Protein 2N4O (pdb70)

Foldseek 3Di:
DDADAPPNDAFQVVQCVQDDPQKFKWAAADVVLVVDQDDDFDDFDDDPQHGDGDDCPCCPPVSVHHCVVDRPHQIKIKRHDDPPPPDIGIGGGRD

Sequence (95 aa):
SAIPAPGEGPSVSMAQQKCGAEKVVSCCNSKELKNSKSGAEIPIDVLSGECKNIPINILTINQLIPINNFCSDTVSCCSGEQIGLVNIQCTPILSSAIPAPGEGPSVSMAQQKCGAEKVVSCCNSKELKNSKSGAEIPIDVLSGECKNIPINILTINQLIPINNFCSDTVSCCSGEQIGLVNIQCTPILSSAIPAPGEGPSVSMAQQKCGAEKVVSCCNSKELKNSKSGAEIPIDVLSGECKNIPINILTINQLIPINNFCSDTVSCCSGEQIGLVNIQCTPILSSAIPAPGEGPSVSMAQQKCGAEKVVSCCNSKELKNSKSGAEIPIDVLSGECKNIPINILTINQLIPINNFCSDTVSCCSGEQIGLVNIQCTPILSSAIPAPGEGPSVSMAQQKCGAEKVVSCCNSKELKNSKSGAEIPIDVLSGECKNIPINILTINQLIPINNFCSDTVSCCSGEQIGLVNIQCTPILSSAIPAPGEGPSVSMAQQKCGAEKVVSCCNSKELKNSKSGAEIPIDVLSGECKNIPINILTINQLIPINNFCSDTVSCCSGEQIGLVNIQCTPILSSAIPAPGEGPSVSMAQQKCGAEKVVSCCNSKELKNSKSGAEIPIDVLSGECKNIPINILTINQLIPINNFCSDTVSCCSGEQIGLVNIQCTPILSSAIPAPGEGPSVSMAQQKCGAEKVVSCCNSKELKNSKSGAEIPIDVLSGECKNIPINILTINQLIPINNFCSDTVSCCSGEQIGLVNIQCTPILSSAIPAPGEGPSVSMAQQKCGAEKVVSCCNSKELKNSKSGAEIPIDVLSGECKNIPINILTINQLIPINNFCSDTVSCCSGEQIGLVNIQCTPILSSAIPAPGEGPSVSMAQQKCGAEKVVSCCNSKELKNSKSGAEIPIDVLSGECKNIPINILTINQLIPINNFCSDTVSCCSGEQIGLVNIQCTPILSSAIPAPGEGPSVSMAQQKCGAEKVVSCCNSKELKNSKSGAEIPIDVLSGECKNIPINILTINQLIPINNFCSDTVSCCSGEQIGLVNIQCTPILSSAIPAPGEGPSVSMAQQKCGAEKVVSCCNSKELKNSKSGAEIPIDVLSGECKNIPINILTINQLIPINNFCSDTVSCCSGEQIGLVNIQCTPILSSAIPAPGEGPSVSMAQQKCGAEKVVSCCNSKELKNSKSGAEIPIDVLSGECKNIPINILTINQLIPINNFCSDTVSCCSGEQIGLVNIQCTPILSSAIPAPGEGPSVSMAQQKCGAEKVVSCCNSKELKNSKSGAEIPIDVLSGECKNIPINILTINQLIPINNFCSDTVSCCSGEQIGLVNIQCTPILSSAIPAPGEGPSVSMAQQKCGAEKVVSCCNSKELKNSKSGAEIPIDVLSGECKNIPINILTINQLIPINNFCSDTVSCCSGEQIGLVNIQCTPILSSAIPAPGEGPSVSMAQQKCGAEKVVSCCNSKELKNSKSGAEIPIDVLSGECKNIPINILTINQLIPINNFCSDTVSCCSGEQIGLVNIQCTPILSSAIPAPGEGPSVSMAQQKCGAEKVVSCCNSKELKNSKSGAEIPIDVLSGECKNIPINILTINQLIPINNFCSDTVSCCSGEQIGLVNIQCTPILSSAIPAPGEGPSVSMAQQKCGAEKVVSCCNSKELKNSKSGAEIPIDVLSGECKNIPINILTINQLIPINNFCSDTVSCCSGEQIGLVNIQCTPILSSAIPAPGEGPSVSMAQQKCGAEKVVSCCNSKELKNSKSGAEIPIDVLSGECKNIPINILTINQLIPINNFCSDTVSCCSGEQIGLVNIQCTPILSSAIPAPGEGPSVSMAQQKCGAEKVVSCCNSKELKNSKSGAEIPIDVLSGECKNIPINILTINQLIPINNFCSDTVSCCSGEQIGLVNIQCTPILS

GO terms:
  GO:0005576 extracellular region (C, EXP)

Solvent-accessible surface area: 6068 Å² total; per-residue (Å²): 148,92,73,65,67,112,73,124,40,78,31,2,32,143,14,35,146,131,29,34,96,129,64,8,2,0,3,2,47,6,144,38,19,136,107,102,158,21,56,50,121,10,66,29,102,80,116,110,74,87,7,99,43,12,75,75,99,59,2,93,124,14,63,110,10,11,38,40,61,26,31,106,45,46,17,2,4,0,21,13,84,117,186,59,69,151,116,22,94,4,68,43,12,106,140

Nearest PDB structures (foldseek):
  2n4o-assembly1_A  TM=9.111E-01  e=7.751E-14  Pyricularia oryzae 70-15
  6gcj-assembly1_A  TM=4.339E-01  e=2.339E-03  Aspergillus fumigatus A1163
  2n4o-assembly1_A  TM=9.342E-01  e=4.749E-14  Pyricularia oryzae 70-15
  6gcj-assembly1_A  TM=4.642E-01  e=1.600E-04  Aspergillus fumigatus A1163
  6ch3-assembly1_A  TM=2.842E-01  e=9.592E+00  Salmonella enterica subsp. enterica serovar Typhimurium str. LT2

InterPro domains:
  IPR001338 Class I Hydrophobin [PF01185] (36-110)
  IPR001338 Class I Hydrophobin [SM00075] (36-107)
  IPR019778 Class I Hydrophobin, conserved site [PS00956] (85-96)

Radius of gyration: 12.92 Å; Cα contacts (8 Å, |Δi|>4): 158; chains: 1; bounding box: 36×31×23 Å

Structure (mmCIF, N/CA/C/O backbone):
data_2N4O
#
_entry.id   2N4O
#
loop_
_atom_site.group_PDB
_atom_site.id
_atom_site.type_symbol
_atom_site.label_atom_id
_atom_site.label_alt_id
_atom_site.label_comp_id
_atom_site.label_asym_id
_atom_site.label_entity_id
_atom_site.label_seq_id
_atom_site.pdbx_PDB_ins_code
_atom_site.Cartn_x
_atom_site.Cartn_y
_atom_site.Cartn_z
_atom_site.occupancy
_atom_site.B_iso_or_equiv
_atom_site.auth_seq_id
_atom_site.auth_comp_id
_atom_site.auth_asym_id
_atom_site.auth_atom_id
_atom_site.pdbx_PDB_model_num
ATOM 1 N N . SER A 1 1 ? -8.145 14.795 -12.303 1.00 0.00 1 SER A N 1
ATOM 2 C CA . SER A 1 1 ? -7.985 13.458 -11.698 1.00 0.00 1 SER A CA 1
ATOM 3 C C . SER A 1 1 ? -9.346 12.894 -11.309 1.00 0.00 1 SER A C 1
ATOM 4 O O . SER A 1 1 ? -10.098 13.520 -10.558 1.00 0.00 1 SER A O 1
ATOM 14 N N . ALA A 1 2 ? -9.669 11.720 -11.832 1.00 0.00 2 ALA A N 1
ATOM 15 C CA . ALA A 1 2 ? -10.978 11.124 -11.625 1.00 0.00 2 ALA A CA 1
ATOM 16 C C . ALA A 1 2 ? -10.893 9.894 -10.733 1.00 0.00 2 ALA A C 1
ATOM 17 O O . ALA A 1 2 ? -9.929 9.126 -10.802 1.00 0.00 2 ALA A O 1
ATOM 24 N N . ILE A 1 3 ? -11.899 9.721 -9.888 1.00 0.00 3 ILE A N 1
ATOM 25 C CA . ILE A 1 3 ? -11.980 8.567 -9.012 1.00 0.00 3 ILE A CA 1
ATOM 26 C C . ILE A 1 3 ? -12.973 7.551 -9.579 1.00 0.00 3 ILE A C 1
ATOM 27 O O . ILE A 1 3 ? -14.171 7.822 -9.651 1.00 0.00 3 ILE A O 1
ATOM 43 N N . PRO A 1 4 ? -12.484 6.381 -10.019 1.00 0.00 4 PRO A N 1
ATOM 44 C CA . PRO A 1 4 ? -13.342 5.314 -10.519 1.00 0.00 4 PRO A CA 1
ATOM 45 C C . PRO A 1 4 ? -14.030 4.578 -9.376 1.00 0.00 4 PRO A C 1
ATOM 46 O O . PRO A 1 4 ? -13.370 4.068 -8.465 1.00 0.00 4 PRO A O 1
ATOM 57 N N . ALA A 1 5 ? -15.351 4.515 -9.442 1.00 0.00 5 ALA A N 1
ATOM 58 C CA . ALA A 1 5 ? -16.143 3.909 -8.384 1.00 0.00 5 ALA A CA 1
ATOM 59 C C . ALA A 1 5 ? -17.437 3.315 -8.932 1.00 0.00 5 ALA A C 1
ATOM 60 O O . ALA A 1 5 ? -18.486 3.957 -8.886 1.00 0.00 5 ALA A O 1
ATOM 67 N N . PRO A 1 6 ? -17.375 2.092 -9.481 1.00 0.00 6 PRO A N 1
ATOM 68 C CA . PRO A 1 6 ? -18.566 1.377 -9.952 1.00 0.00 6 PRO A CA 1
ATOM 69 C C . PRO A 1 6 ? -19.442 0.911 -8.788 1.00 0.00 6 PRO A C 1
ATOM 70 O O . PRO A 1 6 ? -20.574 1.367 -8.618 1.00 0.00 6 PRO A O 1
ATOM 81 N N . GLY A 1 7 ? -18.898 0.004 -7.983 1.00 0.00 7 GLY A N 1
ATOM 82 C CA . GLY A 1 7 ? -19.610 -0.482 -6.819 1.00 0.00 7 GLY A CA 1
ATOM 83 C C . GLY A 1 7 ? -18.995 -1.751 -6.267 1.00 0.00 7 GLY A C 1
ATOM 84 O O . GLY A 1 7 ? -19.679 -2.756 -6.081 1.00 0.00 7 GLY A O 1
ATOM 88 N N . GLU A 1 8 ? -17.698 -1.704 -6.008 1.00 0.00 8 GLU A N 1
ATOM 89 C CA . GLU A 1 8 ? -16.982 -2.865 -5.503 1.00 0.00 8 GLU A CA 1
ATOM 90 C C . GLU A 1 8 ? -17.080 -2.955 -3.985 1.00 0.00 8 GLU A C 1
ATOM 91 O O . GLU A 1 8 ? -17.410 -4.005 -3.442 1.00 0.00 8 GLU A O 1
ATOM 103 N N . GLY A 1 9 ? -16.802 -1.850 -3.304 1.00 0.00 9 GLY A N 1
ATOM 104 C CA . GLY A 1 9 ? -16.842 -1.858 -1.858 1.00 0.00 9 GLY A CA 1
ATOM 105 C C . GLY A 1 9 ? -16.221 -0.616 -1.247 1.00 0.00 9 GLY A C 1
ATOM 106 O O . GLY A 1 9 ? -16.287 0.464 -1.836 1.00 0.00 9 GLY A O 1
ATOM 110 N N . PRO A 1 10 ? -15.577 -0.760 -0.074 1.00 0.00 10 PRO A N 1
ATOM 111 C CA . PRO A 1 10 ? -15.026 0.368 0.694 1.00 0.00 10 PRO A CA 1
ATOM 112 C C . PRO A 1 10 ? -13.812 1.009 0.028 1.00 0.00 10 PRO A C 1
ATOM 113 O O . PRO A 1 10 ? -13.266 0.477 -0.938 1.00 0.00 10 PRO A O 1
ATOM 124 N N . SER A 1 11 ? -13.400 2.158 0.550 1.00 0.00 11 SER A N 1
ATOM 125 C CA . SER A 1 11 ? -12.264 2.887 0.006 1.00 0.00 11 SER A CA 1
ATOM 126 C C . SER A 1 11 ? -11.025 2.695 0.874 1.00 0.00 11 SER A C 1
ATOM 127 O O . SER A 1 11 ? -11.114 2.203 2.002 1.00 0.00 11 SER A O 1
ATOM 135 N N . VAL A 1 12 ? -9.877 3.095 0.345 1.00 0.00 12 VAL A N 1
ATOM 136 C CA . VAL A 1 12 ? -8.596 2.879 1.013 1.00 0.00 12 VAL A CA 1
ATOM 137 C C . VAL A 1 12 ? -8.525 3.626 2.343 1.00 0.00 12 VAL A C 1
ATOM 138 O O . VAL A 1 12 ? -7.782 3.238 3.244 1.00 0.00 12 VAL A O 1
ATOM 151 N N . SER A 1 13 ? -9.303 4.695 2.445 1.00 0.00 13 SER A N 1
ATOM 152 C CA . SER A 1 13 ? -9.418 5.480 3.665 1.00 0.00 13 SER A CA 1
ATOM 153 C C . SER A 1 13 ? -9.699 4.593 4.882 1.00 0.00 13 SER A C 1
ATOM 154 O O . SER A 1 13 ? -9.239 4.871 5.988 1.00 0.00 13 SER A O 1
ATOM 162 N N . MET A 1 14 ? -10.449 3.516 4.663 1.00 0.00 14 MET A N 1
ATOM 163 C CA . MET A 1 14 ? -10.797 2.596 5.736 1.00 0.00 14 MET A CA 1
ATOM 164 C C . MET A 1 14 ? -9.576 1.798 6.183 1.00 0.00 14 MET A C 1
ATOM 165 O O . MET A 1 14 ? -9.325 1.648 7.379 1.00 0.00 14 MET A O 1
ATOM 179 N N . ALA A 1 15 ? -8.828 1.289 5.211 1.00 0.00 15 ALA A N 1
ATOM 180 C CA . ALA A 1 15 ? -7.655 0.473 5.486 1.00 0.00 15 ALA A CA 1
ATOM 181 C C . ALA A 1 15 ? -6.512 1.304 6.065 1.00 0.00 15 ALA A C 1
ATOM 182 O O . ALA A 1 15 ? -5.963 0.967 7.115 1.00 0.00 15 ALA A O 1
ATOM 189 N N . GLN A 1 16 ? -6.185 2.409 5.394 1.00 0.00 16 GLN A N 1
ATOM 190 C CA . GLN A 1 16 ? -5.013 3.218 5.743 1.00 0.00 16 GLN A CA 1
ATOM 191 C C . GLN A 1 16 ? -5.084 3.742 7.174 1.00 0.00 16 GLN A C 1
ATOM 192 O O . GLN A 1 16 ? -4.059 3.921 7.827 1.00 0.00 16 GLN A O 1
ATOM 206 N N . GLN A 1 17 ? -6.299 3.959 7.659 1.00 0.00 17 GLN A N 1
ATOM 207 C CA . GLN A 1 17 ? -6.513 4.506 8.993 1.00 0.00 17 GLN A CA 1
ATOM 208 C C . GLN A 1 17 ? -5.888 3.621 10.065 1.00 0.00 17 GLN A C 1
ATOM 209 O O . GLN A 1 17 ? -5.461 4.104 11.114 1.00 0.00 17 GLN A O 1
ATOM 223 N N . LYS A 1 18 ? -5.847 2.322 9.804 1.00 0.00 18 LYS A N 1
ATOM 224 C CA . LYS A 1 18 ? -5.346 1.360 10.775 1.00 0.00 18 LYS A CA 1
ATOM 225 C C . LYS A 1 18 ? -3.814 1.261 10.750 1.00 0.00 18 LYS A C 1
ATOM 226 O O . LYS A 1 18 ? -3.238 0.316 11.291 1.00 0.00 18 LYS A O 1
ATOM 245 N N . CYS A 1 19 ? -3.163 2.239 10.127 1.00 0.00 19 CYS A N 1
ATOM 246 C CA . CYS A 1 19 ? -1.705 2.301 10.100 1.00 0.00 19 CYS A CA 1
ATOM 247 C C . CYS A 1 19 ? -1.249 3.752 10.168 1.00 0.00 19 CYS A C 1
ATOM 248 O O . CYS A 1 19 ? -2.072 4.669 10.142 1.00 0.00 19 CYS A O 1
ATOM 255 N N . GLY A 1 20 ? 0.058 3.953 10.271 1.00 0.00 20 GLY A N 1
ATOM 256 C CA . GLY A 1 20 ? 0.599 5.296 10.335 1.00 0.00 20 GLY A CA 1
ATOM 257 C C . GLY A 1 20 ? 0.494 6.028 9.012 1.00 0.00 20 GLY A C 1
ATOM 258 O O . GLY A 1 20 ? 0.655 5.430 7.948 1.00 0.00 20 GLY A O 1
ATOM 262 N N . ALA A 1 21 ? 0.239 7.327 9.081 1.00 0.00 21 ALA A N 1
ATOM 263 C CA . ALA A 1 21 ? 0.065 8.146 7.884 1.00 0.00 21 ALA A CA 1
ATOM 264 C C . ALA A 1 21 ? 1.389 8.347 7.150 1.00 0.00 21 ALA A C 1
ATOM 265 O O . ALA A 1 21 ? 1.413 8.735 5.981 1.00 0.00 21 ALA A O 1
ATOM 272 N N . GLU A 1 22 ? 2.483 8.067 7.846 1.00 0.00 22 GLU A N 1
ATOM 273 C CA . GLU A 1 22 ? 3.821 8.196 7.279 1.00 0.00 22 GLU A CA 1
ATOM 274 C C . GLU A 1 22 ? 4.254 6.871 6.645 1.00 0.00 22 GLU A C 1
ATOM 275 O O . GLU A 1 22 ? 5.377 6.723 6.164 1.00 0.00 22 GLU A O 1
ATOM 287 N N . LYS A 1 23 ? 3.345 5.905 6.643 1.00 0.00 23 LYS A N 1
ATOM 288 C CA . LYS A 1 23 ? 3.633 4.586 6.108 1.00 0.00 23 LYS A CA 1
ATOM 289 C C . LYS A 1 23 ? 3.000 4.415 4.731 1.00 0.00 23 LYS A C 1
ATOM 290 O O . LYS A 1 23 ? 1.997 5.051 4.410 1.00 0.00 23 LYS A O 1
ATOM 309 N N . VAL A 1 24 ? 3.590 3.550 3.923 1.00 0.00 24 VAL A N 1
ATOM 310 C CA . VAL A 1 24 ? 3.130 3.348 2.562 1.00 0.00 24 VAL A CA 1
ATOM 311 C C . VAL A 1 24 ? 2.204 2.133 2.484 1.00 0.00 24 VAL A C 1
ATOM 312 O O . VAL A 1 24 ? 2.431 1.125 3.158 1.00 0.00 24 VAL A O 1
ATOM 325 N N . VAL A 1 25 ? 1.157 2.236 1.674 1.00 0.00 25 VAL A N 1
ATOM 326 C CA . VAL A 1 25 ? 0.151 1.184 1.566 1.00 0.00 25 VAL A CA 1
ATOM 327 C C . VAL A 1 25 ? 0.481 0.227 0.424 1.00 0.00 25 VAL A C 1
ATOM 328 O O . VAL A 1 25 ? 0.748 0.651 -0.696 1.00 0.00 25 VAL A O 1
ATOM 341 N N . SER A 1 26 ? 0.480 -1.063 0.733 1.00 0.00 26 SER A N 1
ATOM 342 C CA . SER A 1 26 ? 0.736 -2.105 -0.253 1.00 0.00 26 SER A CA 1
ATOM 343 C C . SER A 1 26 ? -0.074 -3.354 0.097 1.00 0.00 26 SER A C 1
ATOM 344 O O . SER A 1 26 ? -0.175 -3.722 1.261 1.00 0.00 26 SER A O 1
ATOM 352 N N . CYS A 1 27 ? -0.666 -4.005 -0.891 1.00 0.00 27 CYS A N 1
ATOM 353 C CA . CYS A 1 27 ? -1.368 -5.256 -0.628 1.00 0.00 27 CYS A CA 1
ATOM 354 C C . CYS A 1 27 ? -0.495 -6.428 -1.038 1.00 0.00 27 CYS A C 1
ATOM 355 O O . CYS A 1 27 ? -0.025 -6.487 -2.175 1.00 0.00 27 CYS A O 1
ATOM 362 N N . CYS A 1 28 ? -0.244 -7.344 -0.108 1.00 0.00 28 CYS A N 1
ATOM 363 C CA . CYS A 1 28 ? 0.559 -8.514 -0.435 1.00 0.00 28 CYS A CA 1
ATOM 364 C C . CYS A 1 28 ? 0.279 -9.689 0.492 1.00 0.00 28 CYS A C 1
ATOM 365 O O . CYS A 1 28 ? 0.342 -9.557 1.715 1.00 0.00 28 CYS A O 1
ATOM 372 N N . ASN A 1 29 ? -0.048 -10.835 -0.093 1.00 0.00 29 ASN A N 1
ATOM 373 C CA . ASN A 1 29 ? -0.135 -12.071 0.667 1.00 0.00 29 ASN A CA 1
ATOM 374 C C . ASN A 1 29 ? 1.178 -12.829 0.566 1.00 0.00 29 ASN A C 1
ATOM 375 O O . ASN A 1 29 ? 1.397 -13.600 -0.370 1.00 0.00 29 ASN A O 1
ATOM 386 N N . SER A 1 30 ? 2.052 -12.601 1.523 1.00 0.00 30 SER A N 1
ATOM 387 C CA . SER A 1 30 ? 3.347 -13.254 1.531 1.00 0.00 30 SER A CA 1
ATOM 388 C C . SER A 1 30 ? 3.288 -14.528 2.361 1.00 0.00 30 SER A C 1
ATOM 389 O O . SER A 1 30 ? 2.552 -14.598 3.349 1.00 0.00 30 SER A O 1
ATOM 397 N N . LYS A 1 31 ? 4.072 -15.527 1.975 1.00 0.00 31 LYS A N 1
ATOM 398 C CA . LYS A 1 31 ? 4.098 -16.792 2.690 1.00 0.00 31 LYS A CA 1
ATOM 399 C C . LYS A 1 31 ? 4.755 -16.602 4.050 1.00 0.00 31 LYS A C 1
ATOM 400 O O . LYS A 1 31 ? 4.364 -17.226 5.038 1.00 0.00 31 LYS A O 1
ATOM 419 N N . GLU A 1 32 ? 5.739 -15.708 4.097 1.00 0.00 32 GLU A N 1
ATOM 420 C CA . GLU A 1 32 ? 6.425 -15.384 5.337 1.00 0.00 32 GLU A CA 1
ATOM 421 C C . GLU A 1 32 ? 5.505 -14.597 6.264 1.00 0.00 32 GLU A C 1
ATOM 422 O O . GLU A 1 32 ? 5.488 -14.824 7.473 1.00 0.00 32 GLU A O 1
ATOM 434 N N . LEU A 1 33 ? 4.737 -13.676 5.691 1.00 0.00 33 LEU A N 1
ATOM 435 C CA . LEU A 1 33 ? 3.807 -12.860 6.465 1.00 0.00 33 LEU A CA 1
ATOM 436 C C . LEU A 1 33 ? 2.625 -13.696 6.947 1.00 0.00 33 LEU A C 1
ATOM 437 O O . LEU A 1 33 ? 2.171 -13.551 8.081 1.00 0.00 33 LEU A O 1
ATOM 453 N N . LYS A 1 34 ? 2.146 -14.587 6.084 1.00 0.00 34 LYS A N 1
ATOM 454 C CA . LYS A 1 34 ? 1.027 -15.469 6.414 1.00 0.00 34 LYS A CA 1
ATOM 455 C C . LYS A 1 34 ? 1.367 -16.383 7.586 1.00 0.00 34 LYS A C 1
ATOM 456 O O . LYS A 1 34 ? 0.480 -16.868 8.288 1.00 0.00 34 LYS A O 1
ATOM 475 N N . ASN A 1 35 ? 2.657 -16.616 7.791 1.00 0.00 35 ASN A N 1
ATOM 476 C CA . ASN A 1 35 ? 3.111 -17.484 8.872 1.00 0.00 35 ASN A CA 1
ATOM 477 C C . ASN A 1 35 ? 3.744 -16.660 9.990 1.00 0.00 35 ASN A C 1
ATOM 478 O O . ASN A 1 35 ? 4.351 -17.210 10.907 1.00 0.00 35 ASN A O 1
ATOM 489 N N . SER A 1 36 ? 3.576 -15.336 9.898 1.00 0.00 36 SER A N 1
ATOM 490 C CA . SER A 1 36 ? 4.097 -14.393 10.893 1.00 0.00 36 SER A CA 1
ATOM 491 C C . SER A 1 36 ? 5.596 -14.587 11.140 1.00 0.00 36 SER A C 1
ATOM 492 O O . SER A 1 36 ? 6.054 -14.606 12.284 1.00 0.00 36 SER A O 1
ATOM 500 N N . LYS A 1 37 ? 6.358 -14.718 10.061 1.00 0.00 37 LYS A N 1
ATOM 501 C CA . LYS A 1 37 ? 7.788 -14.959 10.168 1.00 0.00 37 LYS A CA 1
ATOM 502 C C . LYS A 1 37 ? 8.580 -13.902 9.406 1.00 0.00 37 LYS A C 1
ATOM 503 O O . LYS A 1 37 ? 9.553 -14.214 8.720 1.00 0.00 37 LYS A O 1
ATOM 522 N N . SER A 1 38 ? 8.160 -12.651 9.521 1.00 0.00 38 SER A N 1
ATOM 523 C CA . SER A 1 38 ? 8.828 -11.562 8.826 1.00 0.00 38 SER A CA 1
ATOM 524 C C . SER A 1 38 ? 8.790 -10.287 9.657 1.00 0.00 38 SER A C 1
ATOM 525 O O . SER A 1 38 ? 7.735 -9.678 9.826 1.00 0.00 38 SER A O 1
ATOM 533 N N . GLY A 1 39 ? 9.938 -9.902 10.192 1.00 0.00 39 GLY A N 1
ATOM 534 C CA . GLY A 1 39 ? 10.029 -8.653 10.919 1.00 0.00 39 GLY A CA 1
ATOM 535 C C . GLY A 1 39 ? 10.423 -7.522 10.001 1.00 0.00 39 GLY A C 1
ATOM 536 O O . GLY A 1 39 ? 9.833 -6.442 10.035 1.00 0.00 39 GLY A O 1
ATOM 540 N N . ALA A 1 40 ? 11.420 -7.783 9.166 1.00 0.00 40 ALA A N 1
ATOM 541 C CA . ALA A 1 40 ? 11.869 -6.820 8.170 1.00 0.00 40 ALA A CA 1
ATOM 542 C C . ALA A 1 40 ? 12.230 -7.522 6.864 1.00 0.00 40 ALA A C 1
ATOM 543 O O . ALA A 1 40 ? 12.394 -6.881 5.827 1.00 0.00 40 ALA A O 1
ATOM 550 N N . GLU A 1 41 ? 12.334 -8.843 6.919 1.00 0.00 41 GLU A N 1
ATOM 551 C CA . GLU A 1 41 ? 12.711 -9.645 5.760 1.00 0.00 41 GLU A CA 1
ATOM 552 C C . GLU A 1 41 ? 11.505 -9.909 4.849 1.00 0.00 41 GLU A C 1
ATOM 553 O O . GLU A 1 41 ? 11.240 -11.048 4.466 1.00 0.00 41 GLU A O 1
ATOM 565 N N . ILE A 1 42 ? 10.787 -8.850 4.496 1.00 0.00 42 ILE A N 1
ATOM 566 C CA . ILE A 1 42 ? 9.608 -8.972 3.651 1.00 0.00 42 ILE A CA 1
ATOM 567 C C . ILE A 1 42 ? 9.682 -7.993 2.475 1.00 0.00 42 ILE A C 1
ATOM 568 O O . ILE A 1 42 ? 9.853 -6.788 2.666 1.00 0.00 42 ILE A O 1
ATOM 584 N N . PRO A 1 43 ? 9.583 -8.513 1.243 1.00 0.00 43 PRO A N 1
ATOM 585 C CA . PRO A 1 43 ? 9.617 -7.699 0.034 1.00 0.00 43 PRO A CA 1
ATOM 586 C C . PRO A 1 43 ? 8.256 -7.087 -0.292 1.00 0.00 43 PRO A C 1
ATOM 587 O O . PRO A 1 43 ? 7.263 -7.797 -0.440 1.00 0.00 43 PRO A O 1
ATOM 598 N N . ILE A 1 44 ? 8.219 -5.764 -0.396 1.00 0.00 44 ILE A N 1
ATOM 599 C CA . ILE A 1 44 ? 6.986 -5.057 -0.731 1.00 0.00 44 ILE A CA 1
ATOM 600 C C . ILE A 1 44 ? 6.572 -5.348 -2.167 1.00 0.00 44 ILE A C 1
ATOM 601 O O . ILE A 1 44 ? 5.432 -5.729 -2.438 1.00 0.00 44 ILE A O 1
ATOM 617 N N . ASP A 1 45 ? 7.511 -5.169 -3.081 1.00 0.00 45 ASP A N 1
ATOM 618 C CA . ASP A 1 45 ? 7.251 -5.369 -4.499 1.00 0.00 45 ASP A CA 1
ATOM 619 C C . ASP A 1 45 ? 7.798 -6.717 -4.946 1.00 0.00 45 ASP A C 1
ATOM 620 O O . ASP A 1 45 ? 9.008 -6.953 -4.892 1.00 0.00 45 ASP A O 1
ATOM 629 N N . VAL A 1 46 ? 6.912 -7.611 -5.365 1.00 0.00 46 VAL A N 1
ATOM 630 C CA . VAL A 1 46 ? 7.320 -8.952 -5.771 1.00 0.00 46 VAL A CA 1
ATOM 631 C C . VAL A 1 46 ? 6.736 -9.309 -7.138 1.00 0.00 46 VAL A C 1
ATOM 632 O O . VAL A 1 46 ? 7.251 -8.888 -8.173 1.00 0.00 46 VAL A O 1
ATOM 645 N N . LEU A 1 47 ? 5.642 -10.059 -7.138 1.00 0.00 47 LEU A N 1
ATOM 646 C CA . LEU A 1 47 ? 5.077 -10.578 -8.373 1.00 0.00 47 LEU A CA 1
ATOM 647 C C . LEU A 1 47 ? 3.642 -10.111 -8.565 1.00 0.00 47 LEU A C 1
ATOM 648 O O . LEU A 1 47 ? 2.915 -9.881 -7.593 1.00 0.00 47 LEU A O 1
ATOM 664 N N . SER A 1 48 ? 3.254 -9.984 -9.829 1.00 0.00 48 SER A N 1
ATOM 665 C CA . SER A 1 48 ? 1.918 -9.555 -10.213 1.00 0.00 48 SER A CA 1
ATOM 666 C C . SER A 1 48 ? 0.855 -10.543 -9.735 1.00 0.00 48 SER A C 1
ATOM 667 O O . SER A 1 48 ? 0.609 -11.571 -10.368 1.00 0.00 48 SER A O 1
ATOM 675 N N . GLY A 1 49 ? 0.231 -10.224 -8.612 1.00 0.00 49 GLY A N 1
ATOM 676 C CA . GLY A 1 49 ? -0.806 -11.080 -8.074 1.00 0.00 49 GLY A CA 1
ATOM 677 C C . GLY A 1 49 ? -0.504 -11.528 -6.661 1.00 0.00 49 GLY A C 1
ATOM 678 O O . GLY A 1 49 ? -1.347 -12.129 -5.998 1.00 0.00 49 GLY A O 1
ATOM 682 N N . GLU A 1 50 ? 0.701 -11.241 -6.194 1.00 0.00 50 GLU A N 1
ATOM 683 C CA . GLU A 1 50 ? 1.099 -11.615 -4.848 1.00 0.00 50 GLU A CA 1
ATOM 684 C C . GLU A 1 50 ? 1.346 -10.369 -4.015 1.00 0.00 50 GLU A C 1
ATOM 685 O O . GLU A 1 50 ? 0.658 -10.125 -3.028 1.00 0.00 50 GLU A O 1
ATOM 697 N N . CYS A 1 51 ? 2.317 -9.569 -4.432 1.00 0.00 51 CYS A N 1
ATOM 698 C CA . CYS A 1 51 ? 2.641 -8.335 -3.733 1.00 0.00 51 CYS A CA 1
ATOM 699 C C . CYS A 1 51 ? 2.971 -7.238 -4.727 1.00 0.00 51 CYS A C 1
ATOM 700 O O . CYS A 1 51 ? 3.673 -7.485 -5.709 1.00 0.00 51 CYS A O 1
ATOM 707 N N . LYS A 1 52 ? 2.470 -6.039 -4.472 1.00 0.00 52 LYS A N 1
ATOM 708 C CA . LYS A 1 52 ? 2.814 -4.883 -5.277 1.00 0.00 52 LYS A CA 1
ATOM 709 C C . LYS A 1 52 ? 2.635 -3.609 -4.468 1.00 0.00 52 LYS A C 1
ATOM 710 O O . LYS A 1 52 ? 1.705 -3.499 -3.662 1.00 0.00 52 LYS A O 1
ATOM 729 N N . ASN A 1 53 ? 3.543 -2.667 -4.659 1.00 0.00 53 ASN A N 1
ATOM 730 C CA . ASN A 1 53 ? 3.424 -1.359 -4.031 1.00 0.00 53 ASN A CA 1
ATOM 731 C C . ASN A 1 53 ? 2.495 -0.484 -4.858 1.00 0.00 53 ASN A C 1
ATOM 732 O O . ASN A 1 53 ? 2.643 -0.390 -6.081 1.00 0.00 53 ASN A O 1
ATOM 743 N N . ILE A 1 54 ? 1.534 0.137 -4.202 1.00 0.00 54 ILE A N 1
ATOM 744 C CA . ILE A 1 54 ? 0.556 0.957 -4.892 1.00 0.00 54 ILE A CA 1
ATOM 745 C C . ILE A 1 54 ? 0.920 2.428 -4.754 1.00 0.00 54 ILE A C 1
ATOM 746 O O . ILE A 1 54 ? 1.222 2.895 -3.652 1.00 0.00 54 ILE A O 1
ATOM 762 N N . PRO A 1 55 ? 0.905 3.171 -5.876 1.00 0.00 55 PRO A N 1
ATOM 763 C CA . PRO A 1 55 ? 1.333 4.574 -5.914 1.00 0.00 55 PRO A CA 1
ATOM 764 C C . PRO A 1 55 ? 0.696 5.420 -4.811 1.00 0.00 55 PRO A C 1
ATOM 765 O O . PRO A 1 55 ? -0.523 5.590 -4.762 1.00 0.00 55 PRO A O 1
ATOM 776 N N . ILE A 1 56 ? 1.543 5.991 -3.964 1.00 0.00 56 ILE A N 1
ATOM 777 C CA . ILE A 1 56 ? 1.090 6.753 -2.808 1.00 0.00 56 ILE A CA 1
ATOM 778 C C . ILE A 1 56 ? 0.668 8.164 -3.204 1.00 0.00 56 ILE A C 1
ATOM 779 O O . ILE A 1 56 ? 0.039 8.882 -2.425 1.00 0.00 56 ILE A O 1
ATOM 795 N N . ASN A 1 57 ? 1.006 8.538 -4.432 1.00 0.00 57 ASN A N 1
ATOM 796 C CA . ASN A 1 57 ? 0.720 9.873 -4.949 1.00 0.00 57 ASN A CA 1
ATOM 797 C C . ASN A 1 57 ? -0.770 10.187 -4.885 1.00 0.00 57 ASN A C 1
ATOM 798 O O . ASN A 1 57 ? -1.161 11.239 -4.384 1.00 0.00 57 ASN A O 1
ATOM 809 N N . ILE A 1 58 ? -1.594 9.280 -5.394 1.00 0.00 58 ILE A N 1
ATOM 810 C CA . ILE A 1 58 ? -3.035 9.470 -5.385 1.00 0.00 58 ILE A CA 1
ATOM 811 C C . ILE A 1 58 ? -3.621 9.164 -4.013 1.00 0.00 58 ILE A C 1
ATOM 812 O O . ILE A 1 58 ? -4.625 9.741 -3.626 1.00 0.00 58 ILE A O 1
ATOM 828 N N . LEU A 1 59 ? -2.959 8.290 -3.270 1.00 0.00 59 LEU A N 1
ATOM 829 C CA . LEU A 1 59 ? -3.502 7.754 -2.023 1.00 0.00 59 LEU A CA 1
ATOM 830 C C . LEU A 1 59 ? -3.828 8.841 -0.997 1.00 0.00 59 LEU A C 1
ATOM 831 O O . LEU A 1 59 ? -4.698 8.657 -0.153 1.00 0.00 59 LEU A O 1
ATOM 847 N N . THR A 1 60 ? -3.130 9.964 -1.064 1.00 0.00 60 THR A N 1
ATOM 848 C CA . THR A 1 60 ? -3.329 11.031 -0.094 1.00 0.00 60 THR A CA 1
ATOM 849 C C . THR A 1 60 ? -4.645 11.782 -0.332 1.00 0.00 60 THR A C 1
ATOM 850 O O . THR A 1 60 ? -5.489 11.881 0.562 1.00 0.00 60 THR A O 1
ATOM 861 N N . ILE A 1 61 ? -4.819 12.299 -1.547 1.00 0.00 61 ILE A N 1
ATOM 862 C CA . ILE A 1 61 ? -5.980 13.126 -1.871 1.00 0.00 61 ILE A CA 1
ATOM 863 C C . ILE A 1 61 ? -7.096 12.297 -2.499 1.00 0.00 61 ILE A C 1
ATOM 864 O O . ILE A 1 61 ? -8.275 12.618 -2.373 1.00 0.00 61 ILE A O 1
ATOM 880 N N . ASN A 1 62 ? -6.720 11.219 -3.166 1.00 0.00 62 ASN A N 1
ATOM 881 C CA . ASN A 1 62 ? -7.671 10.363 -3.849 1.00 0.00 62 ASN A CA 1
ATOM 882 C C . ASN A 1 62 ? -7.934 9.116 -3.021 1.00 0.00 62 ASN A C 1
ATOM 883 O O . ASN A 1 62 ? -8.152 8.033 -3.554 1.00 0.00 62 ASN A O 1
ATOM 894 N N . GLN A 1 63 ? -7.924 9.286 -1.702 1.00 0.00 63 GLN A N 1
ATOM 895 C CA . GLN A 1 63 ? -8.189 8.186 -0.779 1.00 0.00 63 GLN A CA 1
ATOM 896 C C . GLN A 1 63 ? -9.648 7.768 -0.880 1.00 0.00 63 GLN A C 1
ATOM 897 O O . GLN A 1 63 ? -10.052 6.714 -0.387 1.00 0.00 63 GLN A O 1
ATOM 911 N N . LEU A 1 64 ? -10.428 8.617 -1.539 1.00 0.00 64 LEU A N 1
ATOM 912 C CA . LEU A 1 64 ? -11.832 8.349 -1.794 1.00 0.00 64 LEU A CA 1
ATOM 913 C C . LEU A 1 64 ? -11.976 7.225 -2.812 1.00 0.00 64 LEU A C 1
ATOM 914 O O . LEU A 1 64 ? -13.067 6.705 -3.027 1.00 0.00 64 LEU A O 1
ATOM 930 N N . ILE A 1 65 ? -10.861 6.868 -3.447 1.00 0.00 65 ILE A N 1
ATOM 931 C CA . ILE A 1 65 ? -10.829 5.762 -4.387 1.00 0.00 65 ILE A CA 1
ATOM 932 C C . ILE A 1 65 ? -11.131 4.446 -3.667 1.00 0.00 65 ILE A C 1
ATOM 933 O O . ILE A 1 65 ? -10.437 4.074 -2.714 1.00 0.00 65 ILE A O 1
ATOM 949 N N . PRO A 1 66 ? -12.196 3.748 -4.090 1.00 0.00 66 PRO A N 1
ATOM 950 C CA . PRO A 1 66 ? -12.582 2.459 -3.515 1.00 0.00 66 PRO A CA 1
ATOM 951 C C . PRO A 1 66 ? -11.558 1.370 -3.808 1.00 0.00 66 PRO A C 1
ATOM 952 O O . PRO A 1 66 ? -10.724 1.506 -4.704 1.00 0.00 66 PRO A O 1
ATOM 963 N N . ILE A 1 67 ? -11.662 0.275 -3.069 1.00 0.00 67 ILE A N 1
ATOM 964 C CA . ILE A 1 67 ? -10.723 -0.838 -3.165 1.00 0.00 67 ILE A CA 1
ATOM 965 C C . ILE A 1 67 ? -10.708 -1.474 -4.562 1.00 0.00 67 ILE A C 1
ATOM 966 O O . ILE A 1 67 ? -9.855 -2.300 -4.865 1.00 0.00 67 ILE A O 1
ATOM 982 N N . ASN A 1 68 ? -11.658 -1.078 -5.404 1.00 0.00 68 ASN A N 1
ATOM 983 C CA . ASN A 1 68 ? -11.718 -1.543 -6.792 1.00 0.00 68 ASN A CA 1
ATOM 984 C C . ASN A 1 68 ? -10.436 -1.192 -7.564 1.00 0.00 68 ASN A C 1
ATOM 985 O O . ASN A 1 68 ? -10.130 -1.813 -8.580 1.00 0.00 68 ASN A O 1
ATOM 996 N N . ASN A 1 69 ? -9.697 -0.190 -7.080 1.00 0.00 69 ASN A N 1
ATOM 997 C CA . ASN A 1 69 ? -8.417 0.189 -7.687 1.00 0.00 69 ASN A CA 1
ATOM 998 C C . ASN A 1 69 ? -7.268 -0.228 -6.777 1.00 0.00 69 ASN A C 1
ATOM 999 O O . ASN A 1 69 ? -6.219 0.413 -6.742 1.00 0.00 69 ASN A O 1
ATOM 1010 N N . PHE A 1 70 ? -7.486 -1.314 -6.054 1.00 0.00 70 PHE A N 1
ATOM 1011 C CA . PHE A 1 70 ? -6.566 -1.796 -5.042 1.00 0.00 70 PHE A CA 1
ATOM 1012 C C . PHE A 1 70 ? -6.682 -3.307 -4.972 1.00 0.00 70 PHE A C 1
ATOM 1013 O O . PHE A 1 70 ? -7.549 -3.898 -5.616 1.00 0.00 70 PHE A O 1
ATOM 1030 N N . CYS A 1 71 ? -5.814 -3.940 -4.221 1.00 0.00 71 CYS A N 1
ATOM 1031 C CA . CYS A 1 71 ? -5.816 -5.385 -4.146 1.00 0.00 71 CYS A CA 1
ATOM 1032 C C . CYS A 1 71 ? -6.391 -5.866 -2.820 1.00 0.00 71 CYS A C 1
ATOM 1033 O O . CYS A 1 71 ? -5.849 -5.559 -1.756 1.00 0.00 71 CYS A O 1
ATOM 1040 N N . SER A 1 72 ? -7.505 -6.598 -2.872 1.00 0.00 72 SER A N 1
ATOM 1041 C CA . SER A 1 72 ? -8.055 -7.198 -1.672 1.00 0.00 72 SER A CA 1
ATOM 1042 C C . SER A 1 72 ? -7.157 -8.349 -1.239 1.00 0.00 72 SER A C 1
ATOM 1043 O O . SER A 1 72 ? -7.249 -9.468 -1.747 1.00 0.00 72 SER A O 1
ATOM 1051 N N . ASP A 1 73 ? -6.283 -8.041 -0.309 1.00 0.00 73 ASP A N 1
ATOM 1052 C CA . ASP A 1 73 ? -5.268 -8.961 0.165 1.00 0.00 73 ASP A CA 1
ATOM 1053 C C . ASP A 1 73 ? -4.843 -8.534 1.547 1.00 0.00 73 ASP A C 1
ATOM 1054 O O . ASP A 1 73 ? -5.211 -7.438 1.975 1.00 0.00 73 ASP A O 1
ATOM 1063 N N . THR A 1 74 ? -4.151 -9.410 2.267 1.00 0.00 74 THR A N 1
ATOM 1064 C CA . THR A 1 74 ? -3.513 -9.030 3.519 1.00 0.00 74 THR A CA 1
ATOM 1065 C C . THR A 1 74 ? -2.765 -7.712 3.330 1.00 0.00 74 THR A C 1
ATOM 1066 O O . THR A 1 74 ? -1.655 -7.684 2.794 1.00 0.00 74 THR A O 1
ATOM 1077 N N . VAL A 1 75 ? -3.396 -6.621 3.729 1.00 0.00 75 VAL A N 1
ATOM 1078 C CA . VAL A 1 75 ? -2.842 -5.305 3.496 1.00 0.00 75 VAL A CA 1
ATOM 1079 C C . VAL A 1 75 ? -1.613 -5.092 4.354 1.00 0.00 75 VAL A C 1
ATOM 1080 O O . VAL A 1 75 ? -1.600 -5.451 5.529 1.00 0.00 75 VAL A O 1
ATOM 1093 N N . SER A 1 76 ? -0.593 -4.513 3.760 1.00 0.00 76 SER A N 1
ATOM 1094 C CA . SER A 1 76 ? 0.652 -4.266 4.442 1.00 0.00 76 SER A CA 1
ATOM 1095 C C . SER A 1 76 ? 0.989 -2.792 4.366 1.00 0.00 76 SER A C 1
ATOM 1096 O O . SER A 1 76 ? 0.788 -2.149 3.335 1.00 0.00 76 SER A O 1
ATOM 1104 N N . CYS A 1 77 ? 1.451 -2.247 5.462 1.00 0.00 77 CYS A N 1
ATOM 1105 C CA . CYS A 1 77 ? 1.891 -0.884 5.474 1.00 0.00 77 CYS A CA 1
ATOM 1106 C C . CYS A 1 77 ? 3.339 -0.834 5.923 1.00 0.00 77 CYS A C 1
ATOM 1107 O O . CYS A 1 77 ? 3.705 -1.320 6.996 1.00 0.00 77 CYS A O 1
ATOM 1114 N N . CYS A 1 78 ? 4.162 -0.307 5.049 1.00 0.00 78 CYS A N 1
ATOM 1115 C CA . CYS A 1 78 ? 5.598 -0.322 5.230 1.00 0.00 78 CYS A CA 1
ATOM 1116 C C . CYS A 1 78 ? 6.105 1.091 5.441 1.00 0.00 78 CYS A C 1
ATOM 1117 O O . CYS A 1 78 ? 5.385 2.048 5.166 1.00 0.00 78 CYS A O 1
ATOM 1124 N N . SER A 1 79 ? 7.316 1.231 5.957 1.00 0.00 79 SER A N 1
ATOM 1125 C CA . SER A 1 79 ? 7.917 2.545 6.133 1.00 0.00 79 SER A CA 1
ATOM 1126 C C . SER A 1 79 ? 7.865 3.330 4.817 1.00 0.00 79 SER A C 1
ATOM 1127 O O . SER A 1 79 ? 8.231 2.798 3.767 1.00 0.00 79 SER A O 1
ATOM 1135 N N . GLY A 1 80 ? 7.353 4.563 4.886 1.00 0.00 80 GLY A N 1
ATOM 1136 C CA . GLY A 1 80 ? 7.214 5.413 3.714 1.00 0.00 80 GLY A CA 1
ATOM 1137 C C . GLY A 1 80 ? 8.402 5.344 2.782 1.00 0.00 80 GLY A C 1
ATOM 1138 O O . GLY A 1 80 ? 9.479 5.863 3.085 1.00 0.00 80 GLY A O 1
ATOM 1142 N N . GLU A 1 81 ? 8.194 4.702 1.647 1.00 0.00 81 GLU A N 1
ATOM 1143 C CA . GLU A 1 81 ? 9.254 4.482 0.687 1.00 0.00 81 GLU A CA 1
ATOM 1144 C C . GLU A 1 81 ? 9.536 5.738 -0.123 1.00 0.00 81 GLU A C 1
ATOM 1145 O O . GLU A 1 81 ? 8.898 6.001 -1.143 1.00 0.00 81 GLU A O 1
ATOM 1157 N N . GLN A 1 82 ? 10.468 6.530 0.368 1.00 0.00 82 GLN A N 1
ATOM 1158 C CA . GLN A 1 82 ? 10.980 7.658 -0.385 1.00 0.00 82 GLN A CA 1
ATOM 1159 C C . GLN A 1 82 ? 12.244 7.225 -1.113 1.00 0.00 82 GLN A C 1
ATOM 1160 O O . GLN A 1 82 ? 12.871 6.239 -0.722 1.00 0.00 82 GLN A O 1
ATOM 1174 N N . ILE A 1 83 ? 12.611 7.956 -2.163 1.00 0.00 83 ILE A N 1
ATOM 1175 C CA . ILE A 1 83 ? 13.796 7.621 -2.948 1.00 0.00 83 ILE A CA 1
ATOM 1176 C C . ILE A 1 83 ? 15.020 7.492 -2.041 1.00 0.00 83 ILE A C 1
ATOM 1177 O O . ILE A 1 83 ? 15.510 8.479 -1.493 1.00 0.00 83 ILE A O 1
ATOM 1193 N N . GLY A 1 84 ? 15.512 6.271 -1.899 1.00 0.00 84 GLY A N 1
ATOM 1194 C CA . GLY A 1 84 ? 16.623 6.025 -1.011 1.00 0.00 84 GLY A CA 1
ATOM 1195 C C . GLY A 1 84 ? 16.320 4.932 -0.005 1.00 0.00 84 GLY A C 1
ATOM 1196 O O . GLY A 1 84 ? 17.232 4.368 0.598 1.00 0.00 84 GLY A O 1
ATOM 1200 N N . LEU A 1 85 ? 15.040 4.633 0.184 1.00 0.00 85 LEU A N 1
ATOM 1201 C CA . LEU A 1 85 ? 14.635 3.578 1.105 1.00 0.00 85 LEU A CA 1
ATOM 1202 C C . LEU A 1 85 ? 14.621 2.233 0.387 1.00 0.00 85 LEU A C 1
ATOM 1203 O O . LEU A 1 85 ? 13.564 1.681 0.093 1.00 0.00 85 LEU A O 1
ATOM 1219 N N . VAL A 1 86 ? 15.809 1.715 0.105 1.00 0.00 86 VAL A N 1
ATOM 1220 C CA . VAL A 1 86 ? 15.950 0.474 -0.646 1.00 0.00 86 VAL A CA 1
ATOM 1221 C C . VAL A 1 86 ? 15.501 -0.738 0.167 1.00 0.00 86 VAL A C 1
ATOM 1222 O O . VAL A 1 86 ? 15.072 -1.748 -0.395 1.00 0.00 86 VAL A O 1
ATOM 1235 N N . ASN A 1 87 ? 15.600 -0.635 1.485 1.00 0.00 87 ASN A N 1
ATOM 1236 C CA . ASN A 1 87 ? 15.201 -1.724 2.369 1.00 0.00 87 ASN A CA 1
ATOM 1237 C C . ASN A 1 87 ? 14.520 -1.170 3.611 1.00 0.00 87 ASN A C 1
ATOM 1238 O O . ASN A 1 87 ? 15.075 -0.308 4.293 1.00 0.00 87 ASN A O 1
ATOM 1249 N N . ILE A 1 88 ? 13.316 -1.659 3.891 1.00 0.00 88 ILE A N 1
ATOM 1250 C CA . ILE A 1 88 ? 12.533 -1.202 5.031 1.00 0.00 88 ILE A CA 1
ATOM 1251 C C . ILE A 1 88 ? 11.675 -2.343 5.557 1.00 0.00 88 ILE A C 1
ATOM 1252 O O . ILE A 1 88 ? 11.671 -3.434 4.986 1.00 0.00 88 ILE A O 1
ATOM 1268 N N . GLN A 1 89 ? 10.938 -2.094 6.628 1.00 0.00 89 GLN A N 1
ATOM 1269 C CA . GLN A 1 89 ? 10.116 -3.131 7.229 1.00 0.00 89 GLN A CA 1
ATOM 1270 C C . GLN A 1 89 ? 8.648 -2.949 6.850 1.00 0.00 89 GLN A C 1
ATOM 1271 O O . GLN A 1 89 ? 8.143 -1.824 6.772 1.00 0.00 89 GLN A O 1
ATOM 1285 N N . CYS A 1 90 ? 7.986 -4.057 6.578 1.00 0.00 90 CYS A N 1
ATOM 1286 C CA . CYS A 1 90 ? 6.558 -4.056 6.283 1.00 0.00 90 CYS A CA 1
ATOM 1287 C C . CYS A 1 90 ? 5.776 -4.694 7.424 1.00 0.00 90 CYS A C 1
ATOM 1288 O O . CYS A 1 90 ? 6.242 -5.647 8.044 1.00 0.00 90 CYS A O 1
ATOM 1295 N N . THR A 1 91 ? 4.597 -4.158 7.708 1.00 0.00 91 THR A N 1
ATOM 1296 C CA . THR A 1 91 ? 3.730 -4.726 8.728 1.00 0.00 91 THR A CA 1
ATOM 1297 C C . THR A 1 91 ? 2.276 -4.729 8.246 1.00 0.00 91 THR A C 1
ATOM 1298 O O . THR A 1 91 ? 1.847 -3.810 7.550 1.00 0.00 91 THR A O 1
ATOM 1309 N N . PRO A 1 92 ? 1.516 -5.789 8.568 1.00 0.00 92 PRO A N 1
ATOM 1310 C CA . PRO A 1 92 ? 0.108 -5.909 8.165 1.00 0.00 92 PRO A CA 1
ATOM 1311 C C . PRO A 1 92 ? -0.764 -4.794 8.739 1.00 0.00 92 PRO A C 1
ATOM 1312 O O . PRO A 1 92 ? -0.705 -4.498 9.932 1.00 0.00 92 PRO A O 1
ATOM 1323 N N . ILE A 1 93 ? -1.566 -4.176 7.878 1.00 0.00 93 ILE A N 1
ATOM 1324 C CA . ILE A 1 93 ? -2.486 -3.127 8.301 1.00 0.00 93 ILE A CA 1
ATOM 1325 C C . ILE A 1 93 ? -3.701 -3.740 8.979 1.00 0.00 93 ILE A C 1
ATOM 1326 O O . ILE A 1 93 ? -4.007 -3.449 10.133 1.00 0.00 93 ILE A O 1
ATOM 1342 N N . LEU A 1 94 ? -4.385 -4.599 8.243 1.00 0.00 94 LEU A N 1
ATOM 1343 C CA . LEU A 1 94 ? -5.560 -5.277 8.751 1.00 0.00 94 LEU A CA 1
ATOM 1344 C C . LEU A 1 94 ? -5.290 -6.771 8.839 1.00 0.00 94 LEU A C 1
ATOM 1345 O O . LEU A 1 94 ? -5.309 -7.475 7.828 1.00 0.00 94 LEU A O 1
ATOM 1361 N N . SER A 1 95 ? -5.016 -7.241 10.045 1.00 0.00 95 SER A N 1
ATOM 1362 C CA . SER A 1 95 ? -4.710 -8.647 10.265 1.00 0.00 95 SER A CA 1
ATOM 1363 C C . SER A 1 95 ? -5.709 -9.251 11.243 1.00 0.00 95 SER A C 1
ATOM 1364 O O . SER A 1 95 ? -5.948 -10.473 11.178 1.00 0.00 95 SER A O 1
ATOM 1373 N N . SER A 1 1 ? -6.775 12.448 -11.148 1.00 0.00 1 SER A N 2
ATOM 1374 C CA . SER A 1 1 ? -7.283 11.075 -10.969 1.00 0.00 1 SER A CA 2
ATOM 1375 C C . SER A 1 1 ? -8.749 11.091 -10.545 1.00 0.00 1 SER A C 2
ATOM 1376 O O . SER A 1 1 ? -9.089 11.572 -9.461 1.00 0.00 1 SER A O 2
ATOM 1386 N N . ALA A 1 2 ? -9.617 10.580 -11.413 1.00 0.00 2 ALA A N 2
ATOM 1387 C CA . ALA A 1 2 ? -11.037 10.479 -11.110 1.00 0.00 2 ALA A CA 2
ATOM 1388 C C . ALA A 1 2 ? -11.297 9.268 -10.223 1.00 0.00 2 ALA A C 2
ATOM 1389 O O . ALA A 1 2 ? -10.532 8.305 -10.245 1.00 0.00 2 ALA A O 2
ATOM 1396 N N . ILE A 1 3 ? -12.370 9.316 -9.446 1.00 0.00 3 ILE A N 2
ATOM 1397 C CA . ILE A 1 3 ? -12.685 8.234 -8.524 1.00 0.00 3 ILE A CA 2
ATOM 1398 C C . ILE A 1 3 ? -13.769 7.323 -9.098 1.00 0.00 3 ILE A C 2
ATOM 1399 O O . ILE A 1 3 ? -14.925 7.727 -9.237 1.00 0.00 3 ILE A O 2
ATOM 1415 N N . PRO A 1 4 ? -13.401 6.088 -9.459 1.00 0.00 4 PRO A N 2
ATOM 1416 C CA . PRO A 1 4 ? -14.340 5.080 -9.924 1.00 0.00 4 PRO A CA 2
ATOM 1417 C C . PRO A 1 4 ? -14.896 4.247 -8.770 1.00 0.00 4 PRO A C 2
ATOM 1418 O O . PRO A 1 4 ? -14.134 3.674 -7.981 1.00 0.00 4 PRO A O 2
ATOM 1429 N N . ALA A 1 5 ? -16.217 4.175 -8.674 1.00 0.00 5 ALA A N 2
ATOM 1430 C CA . ALA A 1 5 ? -16.864 3.408 -7.616 1.00 0.00 5 ALA A CA 2
ATOM 1431 C C . ALA A 1 5 ? -18.043 2.607 -8.166 1.00 0.00 5 ALA A C 2
ATOM 1432 O O . ALA A 1 5 ? -19.200 2.923 -7.885 1.00 0.00 5 ALA A O 2
ATOM 1439 N N . PRO A 1 6 ? -17.768 1.565 -8.967 1.00 0.00 6 PRO A N 2
ATOM 1440 C CA . PRO A 1 6 ? -18.812 0.746 -9.585 1.00 0.00 6 PRO A CA 2
ATOM 1441 C C . PRO A 1 6 ? -19.481 -0.208 -8.596 1.00 0.00 6 PRO A C 2
ATOM 1442 O O . PRO A 1 6 ? -20.679 -0.097 -8.329 1.00 0.00 6 PRO A O 2
ATOM 1453 N N . GLY A 1 7 ? -18.692 -1.118 -8.031 1.00 0.00 7 GLY A N 2
ATOM 1454 C CA . GLY A 1 7 ? -19.246 -2.178 -7.207 1.00 0.00 7 GLY A CA 2
ATOM 1455 C C . GLY A 1 7 ? -19.382 -1.809 -5.739 1.00 0.00 7 GLY A C 2
ATOM 1456 O O . GLY A 1 7 ? -19.491 -2.695 -4.891 1.00 0.00 7 GLY A O 2
ATOM 1460 N N . GLU A 1 8 ? -19.363 -0.506 -5.445 1.00 0.00 8 GLU A N 2
ATOM 1461 C CA . GLU A 1 8 ? -19.527 0.001 -4.075 1.00 0.00 8 GLU A CA 2
ATOM 1462 C C . GLU A 1 8 ? -18.588 -0.699 -3.087 1.00 0.00 8 GLU A C 2
ATOM 1463 O O . GLU A 1 8 ? -19.033 -1.283 -2.097 1.00 0.00 8 GLU A O 2
ATOM 1475 N N . GLY A 1 9 ? -17.293 -0.643 -3.360 1.00 0.00 9 GLY A N 2
ATOM 1476 C CA . GLY A 1 9 ? -16.328 -1.277 -2.483 1.00 0.00 9 GLY A CA 2
ATOM 1477 C C . GLY A 1 9 ? -15.925 -0.385 -1.323 1.00 0.00 9 GLY A C 2
ATOM 1478 O O . GLY A 1 9 ? -16.116 0.830 -1.381 1.00 0.00 9 GLY A O 2
ATOM 1482 N N . PRO A 1 10 ? -15.357 -0.970 -0.256 1.00 0.00 10 PRO A N 2
ATOM 1483 C CA . PRO A 1 10 ? -14.876 -0.212 0.905 1.00 0.00 10 PRO A CA 2
ATOM 1484 C C . PRO A 1 10 ? -13.770 0.762 0.519 1.00 0.00 10 PRO A C 2
ATOM 1485 O O . PRO A 1 10 ? -13.012 0.507 -0.413 1.00 0.00 10 PRO A O 2
ATOM 1496 N N . SER A 1 11 ? -13.679 1.873 1.235 1.00 0.00 11 SER A N 2
ATOM 1497 C CA . SER A 1 11 ? -12.724 2.922 0.894 1.00 0.00 11 SER A CA 2
ATOM 1498 C C . SER A 1 11 ? -11.300 2.542 1.278 1.00 0.00 11 SER A C 2
ATOM 1499 O O . SER A 1 11 ? -11.079 1.761 2.205 1.00 0.00 11 SER A O 2
ATOM 1507 N N . VAL A 1 12 ? -10.332 3.110 0.563 1.00 0.00 12 VAL A N 2
ATOM 1508 C CA . VAL A 1 12 ? -8.926 2.845 0.830 1.00 0.00 12 VAL A CA 2
ATOM 1509 C C . VAL A 1 12 ? -8.495 3.503 2.131 1.00 0.00 12 VAL A C 2
ATOM 1510 O O . VAL A 1 12 ? -7.548 3.062 2.780 1.00 0.00 12 VAL A O 2
ATOM 1523 N N . SER A 1 13 ? -9.200 4.564 2.508 1.00 0.00 13 SER A N 2
ATOM 1524 C CA . SER A 1 13 ? -8.972 5.230 3.778 1.00 0.00 13 SER A CA 2
ATOM 1525 C C . SER A 1 13 ? -9.191 4.269 4.945 1.00 0.00 13 SER A C 2
ATOM 1526 O O . SER A 1 13 ? -8.619 4.452 6.016 1.00 0.00 13 SER A O 2
ATOM 1534 N N . MET A 1 14 ? -10.022 3.248 4.735 1.00 0.00 14 MET A N 2
ATOM 1535 C CA . MET A 1 14 ? -10.226 2.214 5.744 1.00 0.00 14 MET A CA 2
ATOM 1536 C C . MET A 1 14 ? -8.907 1.508 6.038 1.00 0.00 14 MET A C 2
ATOM 1537 O O . MET A 1 14 ? -8.534 1.313 7.195 1.00 0.00 14 MET A O 2
ATOM 1551 N N . ALA A 1 15 ? -8.199 1.137 4.975 1.00 0.00 15 ALA A N 2
ATOM 1552 C CA . ALA A 1 15 ? -6.882 0.522 5.107 1.00 0.00 15 ALA A CA 2
ATOM 1553 C C . ALA A 1 15 ? -5.846 1.541 5.580 1.00 0.00 15 ALA A C 2
ATOM 1554 O O . ALA A 1 15 ? -5.003 1.244 6.429 1.00 0.00 15 ALA A O 2
ATOM 1561 N N . GLN A 1 16 ? -5.929 2.747 5.025 1.00 0.00 16 GLN A N 2
ATOM 1562 C CA . GLN A 1 16 ? -4.992 3.830 5.335 1.00 0.00 16 GLN A CA 2
ATOM 1563 C C . GLN A 1 16 ? -5.054 4.222 6.808 1.00 0.00 16 GLN A C 2
ATOM 1564 O O . GLN A 1 16 ? -4.053 4.635 7.393 1.00 0.00 16 GLN A O 2
ATOM 1578 N N . GLN A 1 17 ? -6.237 4.092 7.396 1.00 0.00 17 GLN A N 2
ATOM 1579 C CA . GLN A 1 17 ? -6.455 4.434 8.798 1.00 0.00 17 GLN A CA 2
ATOM 1580 C C . GLN A 1 17 ? -5.529 3.639 9.712 1.00 0.00 17 GLN A C 2
ATOM 1581 O O . GLN A 1 17 ? -5.114 4.120 10.764 1.00 0.00 17 GLN A O 2
ATOM 1595 N N . LYS A 1 18 ? -5.214 2.418 9.306 1.00 0.00 18 LYS A N 2
ATOM 1596 C CA . LYS A 1 18 ? -4.422 1.520 10.136 1.00 0.00 18 LYS A CA 2
ATOM 1597 C C . LYS A 1 18 ? -2.918 1.743 9.943 1.00 0.00 18 LYS A C 2
ATOM 1598 O O . LYS A 1 18 ? -2.103 1.151 10.656 1.00 0.00 18 LYS A O 2
ATOM 1617 N N . CYS A 1 19 ? -2.555 2.599 8.995 1.00 0.00 19 CYS A N 2
ATOM 1618 C CA . CYS A 1 19 ? -1.151 2.894 8.719 1.00 0.00 19 CYS A CA 2
ATOM 1619 C C . CYS A 1 19 ? -0.848 4.365 9.028 1.00 0.00 19 CYS A C 2
ATOM 1620 O O . CYS A 1 19 ? -1.746 5.128 9.393 1.00 0.00 19 CYS A O 2
ATOM 1627 N N . GLY A 1 20 ? 0.417 4.746 8.898 1.00 0.00 20 GLY A N 2
ATOM 1628 C CA . GLY A 1 20 ? 0.847 6.081 9.279 1.00 0.00 20 GLY A CA 2
ATOM 1629 C C . GLY A 1 20 ? 0.895 7.040 8.106 1.00 0.00 20 GLY A C 2
ATOM 1630 O O . GLY A 1 20 ? 0.442 6.713 7.011 1.00 0.00 20 GLY A O 2
ATOM 1634 N N . ALA A 1 21 ? 1.454 8.222 8.335 1.00 0.00 21 ALA A N 2
ATOM 1635 C CA . ALA A 1 21 ? 1.487 9.264 7.314 1.00 0.00 21 ALA A CA 2
ATOM 1636 C C . ALA A 1 21 ? 2.688 9.115 6.384 1.00 0.00 21 ALA A C 2
ATOM 1637 O O . ALA A 1 21 ? 2.574 9.316 5.176 1.00 0.00 21 ALA A O 2
ATOM 1644 N N . GLU A 1 22 ? 3.835 8.759 6.942 1.00 0.00 22 GLU A N 2
ATOM 1645 C CA . GLU A 1 22 ? 5.058 8.627 6.154 1.00 0.00 22 GLU A CA 2
ATOM 1646 C C . GLU A 1 22 ? 5.329 7.165 5.838 1.00 0.00 22 GLU A C 2
ATOM 1647 O O . GLU A 1 22 ? 6.477 6.712 5.833 1.00 0.00 22 GLU A O 2
ATOM 1659 N N . LYS A 1 23 ? 4.266 6.430 5.573 1.00 0.00 23 LYS A N 2
ATOM 1660 C CA . LYS A 1 23 ? 4.367 5.011 5.300 1.00 0.00 23 LYS A CA 2
ATOM 1661 C C . LYS A 1 23 ? 3.577 4.661 4.045 1.00 0.00 23 LYS A C 2
ATOM 1662 O O . LYS A 1 23 ? 2.616 5.347 3.697 1.00 0.00 23 LYS A O 2
ATOM 1681 N N . VAL A 1 24 ? 3.987 3.602 3.367 1.00 0.00 24 VAL A N 2
ATOM 1682 C CA . VAL A 1 24 ? 3.388 3.225 2.099 1.00 0.00 24 VAL A CA 2
ATOM 1683 C C . VAL A 1 24 ? 2.395 2.078 2.278 1.00 0.00 24 VAL A C 2
ATOM 1684 O O . VAL A 1 24 ? 2.589 1.190 3.109 1.00 0.00 24 VAL A O 2
ATOM 1697 N N . VAL A 1 25 ? 1.328 2.108 1.500 1.00 0.00 25 VAL A N 2
ATOM 1698 C CA . VAL A 1 25 ? 0.329 1.054 1.532 1.00 0.00 25 VAL A CA 2
ATOM 1699 C C . VAL A 1 25 ? 0.480 0.162 0.307 1.00 0.00 25 VAL A C 2
ATOM 1700 O O . VAL A 1 25 ? 0.528 0.650 -0.819 1.00 0.00 25 VAL A O 2
ATOM 1713 N N . SER A 1 26 ? 0.591 -1.137 0.532 1.00 0.00 26 SER A N 2
ATOM 1714 C CA . SER A 1 26 ? 0.732 -2.093 -0.557 1.00 0.00 26 SER A CA 2
ATOM 1715 C C . SER A 1 26 ? -0.152 -3.315 -0.293 1.00 0.00 26 SER A C 2
ATOM 1716 O O . SER A 1 26 ? -0.529 -3.576 0.853 1.00 0.00 26 SER A O 2
ATOM 1724 N N . CYS A 1 27 ? -0.500 -4.056 -1.333 1.00 0.00 27 CYS A N 2
ATOM 1725 C CA . CYS A 1 27 ? -1.263 -5.282 -1.146 1.00 0.00 27 CYS A CA 2
ATOM 1726 C C . CYS A 1 27 ? -0.430 -6.479 -1.575 1.00 0.00 27 CYS A C 2
ATOM 1727 O O . CYS A 1 27 ? -0.264 -6.750 -2.761 1.00 0.00 27 CYS A O 2
ATOM 1734 N N . CYS A 1 28 ? 0.140 -7.161 -0.597 1.00 0.00 28 CYS A N 2
ATOM 1735 C CA . CYS A 1 28 ? 0.980 -8.314 -0.878 1.00 0.00 28 CYS A CA 2
ATOM 1736 C C . CYS A 1 28 ? 0.787 -9.394 0.172 1.00 0.00 28 CYS A C 2
ATOM 1737 O O . CYS A 1 28 ? 1.163 -9.219 1.333 1.00 0.00 28 CYS A O 2
ATOM 1744 N N . ASN A 1 29 ? 0.191 -10.499 -0.234 1.00 0.00 29 ASN A N 2
ATOM 1745 C CA . ASN A 1 29 ? 0.000 -11.632 0.656 1.00 0.00 29 ASN A CA 2
ATOM 1746 C C . ASN A 1 29 ? 1.153 -12.620 0.507 1.00 0.00 29 ASN A C 2
ATOM 1747 O O . ASN A 1 29 ? 1.325 -13.251 -0.537 1.00 0.00 29 ASN A O 2
ATOM 1758 N N . SER A 1 30 ? 1.958 -12.719 1.550 1.00 0.00 30 SER A N 2
ATOM 1759 C CA . SER A 1 30 ? 3.061 -13.663 1.577 1.00 0.00 30 SER A CA 2
ATOM 1760 C C . SER A 1 30 ? 2.805 -14.727 2.632 1.00 0.00 30 SER A C 2
ATOM 1761 O O . SER A 1 30 ? 2.185 -14.456 3.664 1.00 0.00 30 SER A O 2
ATOM 1769 N N . LYS A 1 31 ? 3.282 -15.939 2.372 1.00 0.00 31 LYS A N 2
ATOM 1770 C CA . LYS A 1 31 ? 3.086 -17.054 3.289 1.00 0.00 31 LYS A CA 2
ATOM 1771 C C . LYS A 1 31 ? 3.759 -16.776 4.630 1.00 0.00 31 LYS A C 2
ATOM 1772 O O . LYS A 1 31 ? 3.308 -17.245 5.670 1.00 0.00 31 LYS A O 2
ATOM 1791 N N . GLU A 1 32 ? 4.826 -15.989 4.592 1.00 0.00 32 GLU A N 2
ATOM 1792 C CA . GLU A 1 32 ? 5.588 -15.661 5.786 1.00 0.00 32 GLU A CA 2
ATOM 1793 C C . GLU A 1 32 ? 4.767 -14.778 6.723 1.00 0.00 32 GLU A C 2
ATOM 1794 O O . GLU A 1 32 ? 4.791 -14.957 7.941 1.00 0.00 32 GLU A O 2
ATOM 1806 N N . LEU A 1 33 ? 4.009 -13.851 6.143 1.00 0.00 33 LEU A N 2
ATOM 1807 C CA . LEU A 1 33 ? 3.155 -12.959 6.924 1.00 0.00 33 LEU A CA 2
ATOM 1808 C C . LEU A 1 33 ? 1.991 -13.730 7.531 1.00 0.00 33 LEU A C 2
ATOM 1809 O O . LEU A 1 33 ? 1.513 -13.402 8.612 1.00 0.00 33 LEU A O 2
ATOM 1825 N N . LYS A 1 34 ? 1.545 -14.765 6.825 1.00 0.00 34 LYS A N 2
ATOM 1826 C CA . LYS A 1 34 ? 0.439 -15.594 7.295 1.00 0.00 34 LYS A CA 2
ATOM 1827 C C . LYS A 1 34 ? 0.922 -16.627 8.302 1.00 0.00 34 LYS A C 2
ATOM 1828 O O . LYS A 1 34 ? 0.124 -17.285 8.969 1.00 0.00 34 LYS A O 2
ATOM 1847 N N . ASN A 1 35 ? 2.234 -16.782 8.387 1.00 0.00 35 ASN A N 2
ATOM 1848 C CA . ASN A 1 35 ? 2.836 -17.774 9.269 1.00 0.00 35 ASN A CA 2
ATOM 1849 C C . ASN A 1 35 ? 3.488 -17.092 10.465 1.00 0.00 35 ASN A C 2
ATOM 1850 O O . ASN A 1 35 ? 4.096 -17.752 11.306 1.00 0.00 35 ASN A O 2
ATOM 1861 N N . SER A 1 36 ? 3.350 -15.768 10.523 1.00 0.00 36 SER A N 2
ATOM 1862 C CA . SER A 1 36 ? 3.883 -14.965 11.624 1.00 0.00 36 SER A CA 2
ATOM 1863 C C . SER A 1 36 ? 5.377 -15.223 11.842 1.00 0.00 36 SER A C 2
ATOM 1864 O O . SER A 1 36 ? 5.839 -15.360 12.978 1.00 0.00 36 SER A O 2
ATOM 1872 N N . LYS A 1 37 ? 6.131 -15.289 10.747 1.00 0.00 37 LYS A N 2
ATOM 1873 C CA . LYS A 1 37 ? 7.563 -15.534 10.829 1.00 0.00 37 LYS A CA 2
ATOM 1874 C C . LYS A 1 37 ? 8.278 -14.988 9.596 1.00 0.00 37 LYS A C 2
ATOM 1875 O O . LYS A 1 37 ? 7.800 -15.129 8.471 1.00 0.00 37 LYS A O 2
ATOM 1894 N N . SER A 1 38 ? 9.418 -14.354 9.820 1.00 0.00 38 SER A N 2
ATOM 1895 C CA . SER A 1 38 ? 10.208 -13.794 8.741 1.00 0.00 38 SER A CA 2
ATOM 1896 C C . SER A 1 38 ? 11.001 -14.886 8.021 1.00 0.00 38 SER A C 2
ATOM 1897 O O . SER A 1 38 ? 12.117 -15.227 8.418 1.00 0.00 38 SER A O 2
ATOM 1905 N N . GLY A 1 39 ? 10.403 -15.446 6.975 1.00 0.00 39 GLY A N 2
ATOM 1906 C CA . GLY A 1 39 ? 11.082 -16.454 6.180 1.00 0.00 39 GLY A CA 2
ATOM 1907 C C . GLY A 1 39 ? 12.133 -15.842 5.278 1.00 0.00 39 GLY A C 2
ATOM 1908 O O . GLY A 1 39 ? 13.057 -16.524 4.824 1.00 0.00 39 GLY A O 2
ATOM 1912 N N . ALA A 1 40 ? 11.983 -14.548 5.020 1.00 0.00 40 ALA A N 2
ATOM 1913 C CA . ALA A 1 40 ? 12.919 -13.795 4.199 1.00 0.00 40 ALA A CA 2
ATOM 1914 C C . ALA A 1 40 ? 12.671 -12.307 4.386 1.00 0.00 40 ALA A C 2
ATOM 1915 O O . ALA A 1 40 ? 11.893 -11.914 5.258 1.00 0.00 40 ALA A O 2
ATOM 1922 N N . GLU A 1 41 ? 13.327 -11.477 3.586 1.00 0.00 41 GLU A N 2
ATOM 1923 C CA . GLU A 1 41 ? 13.070 -10.049 3.624 1.00 0.00 41 GLU A CA 2
ATOM 1924 C C . GLU A 1 41 ? 11.825 -9.741 2.797 1.00 0.00 41 GLU A C 2
ATOM 1925 O O . GLU A 1 41 ? 11.449 -10.525 1.928 1.00 0.00 41 GLU A O 2
ATOM 1937 N N . ILE A 1 42 ? 11.194 -8.610 3.065 1.00 0.00 42 ILE A N 2
ATOM 1938 C CA . ILE A 1 42 ? 9.928 -8.262 2.422 1.00 0.00 42 ILE A CA 2
ATOM 1939 C C . ILE A 1 42 ? 10.134 -7.266 1.282 1.00 0.00 42 ILE A C 2
ATOM 1940 O O . ILE A 1 42 ? 10.313 -6.071 1.518 1.00 0.00 42 ILE A O 2
ATOM 1956 N N . PRO A 1 43 ? 10.119 -7.750 0.028 1.00 0.00 43 PRO A N 2
ATOM 1957 C CA . PRO A 1 43 ? 10.277 -6.923 -1.153 1.00 0.00 43 PRO A CA 2
ATOM 1958 C C . PRO A 1 43 ? 8.943 -6.573 -1.817 1.00 0.00 43 PRO A C 2
ATOM 1959 O O . PRO A 1 43 ? 8.230 -7.454 -2.300 1.00 0.00 43 PRO A O 2
ATOM 1970 N N . ILE A 1 44 ? 8.606 -5.292 -1.841 1.00 0.00 44 ILE A N 2
ATOM 1971 C CA . ILE A 1 44 ? 7.390 -4.850 -2.515 1.00 0.00 44 ILE A CA 2
ATOM 1972 C C . ILE A 1 44 ? 7.607 -4.809 -4.026 1.00 0.00 44 ILE A C 2
ATOM 1973 O O . ILE A 1 44 ? 8.257 -3.904 -4.550 1.00 0.00 44 ILE A O 2
ATOM 1989 N N . ASP A 1 45 ? 7.062 -5.805 -4.710 1.00 0.00 45 ASP A N 2
ATOM 1990 C CA . ASP A 1 45 ? 7.211 -5.947 -6.154 1.00 0.00 45 ASP A CA 2
ATOM 1991 C C . ASP A 1 45 ? 6.181 -6.949 -6.660 1.00 0.00 45 ASP A C 2
ATOM 1992 O O . ASP A 1 45 ? 5.049 -6.963 -6.190 1.00 0.00 45 ASP A O 2
ATOM 2001 N N . VAL A 1 46 ? 6.561 -7.780 -7.615 1.00 0.00 46 VAL A N 2
ATOM 2002 C CA . VAL A 1 46 ? 5.710 -8.877 -8.051 1.00 0.00 46 VAL A CA 2
ATOM 2003 C C . VAL A 1 46 ? 6.343 -10.215 -7.677 1.00 0.00 46 VAL A C 2
ATOM 2004 O O . VAL A 1 46 ? 7.268 -10.684 -8.342 1.00 0.00 46 VAL A O 2
ATOM 2017 N N . LEU A 1 47 ? 5.850 -10.813 -6.599 1.00 0.00 47 LEU A N 2
ATOM 2018 C CA . LEU A 1 47 ? 6.384 -12.081 -6.103 1.00 0.00 47 LEU A CA 2
ATOM 2019 C C . LEU A 1 47 ? 5.552 -13.257 -6.600 1.00 0.00 47 LEU A C 2
ATOM 2020 O O . LEU A 1 47 ? 4.791 -13.123 -7.561 1.00 0.00 47 LEU A O 2
ATOM 2036 N N . SER A 1 48 ? 5.692 -14.404 -5.945 1.00 0.00 48 SER A N 2
ATOM 2037 C CA . SER A 1 48 ? 4.964 -15.602 -6.334 1.00 0.00 48 SER A CA 2
ATOM 2038 C C . SER A 1 48 ? 3.503 -15.517 -5.913 1.00 0.00 48 SER A C 2
ATOM 2039 O O . SER A 1 48 ? 3.105 -16.039 -4.868 1.00 0.00 48 SER A O 2
ATOM 2047 N N . GLY A 1 49 ? 2.719 -14.832 -6.724 1.00 0.00 49 GLY A N 2
ATOM 2048 C CA . GLY A 1 49 ? 1.301 -14.715 -6.476 1.00 0.00 49 GLY A CA 2
ATOM 2049 C C . GLY A 1 49 ? 0.790 -13.365 -6.906 1.00 0.00 49 GLY A C 2
ATOM 2050 O O . GLY A 1 49 ? 0.656 -13.100 -8.101 1.00 0.00 49 GLY A O 2
ATOM 2054 N N . GLU A 1 50 ? 0.521 -12.504 -5.939 1.00 0.00 50 GLU A N 2
ATOM 2055 C CA . GLU A 1 50 ? 0.171 -11.128 -6.223 1.00 0.00 50 GLU A CA 2
ATOM 2056 C C . GLU A 1 50 ? 0.811 -10.217 -5.189 1.00 0.00 50 GLU A C 2
ATOM 2057 O O . GLU A 1 50 ? 1.065 -10.627 -4.056 1.00 0.00 50 GLU A O 2
ATOM 2069 N N . CYS A 1 51 ? 1.115 -9.011 -5.618 1.00 0.00 51 CYS A N 2
ATOM 2070 C CA . CYS A 1 51 ? 1.719 -7.993 -4.779 1.00 0.00 51 CYS A CA 2
ATOM 2071 C C . CYS A 1 51 ? 1.877 -6.740 -5.612 1.00 0.00 51 CYS A C 2
ATOM 2072 O O . CYS A 1 51 ? 2.144 -6.828 -6.815 1.00 0.00 51 CYS A O 2
ATOM 2079 N N . LYS A 1 52 ? 1.690 -5.584 -5.002 1.00 0.00 52 LYS A N 2
ATOM 2080 C CA . LYS A 1 52 ? 1.824 -4.336 -5.723 1.00 0.00 52 LYS A CA 2
ATOM 2081 C C . LYS A 1 52 ? 2.022 -3.176 -4.777 1.00 0.00 52 LYS A C 2
ATOM 2082 O O . LYS A 1 52 ? 1.496 -3.165 -3.662 1.00 0.00 52 LYS A O 2
ATOM 2101 N N . ASN A 1 53 ? 2.783 -2.207 -5.239 1.00 0.00 53 ASN A N 2
ATOM 2102 C CA . ASN A 1 53 ? 2.980 -0.965 -4.516 1.00 0.00 53 ASN A CA 2
ATOM 2103 C C . ASN A 1 53 ? 2.035 0.082 -5.076 1.00 0.00 53 ASN A C 2
ATOM 2104 O O . ASN A 1 53 ? 2.368 0.781 -6.032 1.00 0.00 53 ASN A O 2
ATOM 2115 N N . ILE A 1 54 ? 0.845 0.152 -4.501 1.00 0.00 54 ILE A N 2
ATOM 2116 C CA . ILE A 1 54 ? -0.187 1.050 -4.990 1.00 0.00 54 ILE A CA 2
ATOM 2117 C C . ILE A 1 54 ? 0.257 2.498 -4.832 1.00 0.00 54 ILE A C 2
ATOM 2118 O O . ILE A 1 54 ? 0.662 2.912 -3.745 1.00 0.00 54 ILE A O 2
ATOM 2134 N N . PRO A 1 55 ? 0.200 3.271 -5.930 1.00 0.00 55 PRO A N 2
ATOM 2135 C CA . PRO A 1 55 ? 0.710 4.643 -5.967 1.00 0.00 55 PRO A CA 2
ATOM 2136 C C . PRO A 1 55 ? 0.154 5.511 -4.844 1.00 0.00 55 PRO A C 2
ATOM 2137 O O . PRO A 1 55 ? -1.054 5.716 -4.738 1.00 0.00 55 PRO A O 2
ATOM 2148 N N . ILE A 1 56 ? 1.050 6.046 -4.030 1.00 0.00 56 ILE A N 2
ATOM 2149 C CA . ILE A 1 56 ? 0.662 6.857 -2.884 1.00 0.00 56 ILE A CA 2
ATOM 2150 C C . ILE A 1 56 ? 0.190 8.241 -3.332 1.00 0.00 56 ILE A C 2
ATOM 2151 O O . ILE A 1 56 ? -0.528 8.935 -2.607 1.00 0.00 56 ILE A O 2
ATOM 2167 N N . ASN A 1 57 ? 0.571 8.612 -4.548 1.00 0.00 57 ASN A N 2
ATOM 2168 C CA . ASN A 1 57 ? 0.268 9.934 -5.089 1.00 0.00 57 ASN A CA 2
ATOM 2169 C C . ASN A 1 57 ? -1.237 10.179 -5.204 1.00 0.00 57 ASN A C 2
ATOM 2170 O O . ASN A 1 57 ? -1.687 11.315 -5.090 1.00 0.00 57 ASN A O 2
ATOM 2181 N N . ILE A 1 58 ? -2.016 9.130 -5.450 1.00 0.00 58 ILE A N 2
ATOM 2182 C CA . ILE A 1 58 ? -3.461 9.275 -5.505 1.00 0.00 58 ILE A CA 2
ATOM 2183 C C . ILE A 1 58 ? -4.050 9.306 -4.100 1.00 0.00 58 ILE A C 2
ATOM 2184 O O . ILE A 1 58 ? -4.949 10.085 -3.820 1.00 0.00 58 ILE A O 2
ATOM 2200 N N . LEU A 1 59 ? -3.482 8.500 -3.208 1.00 0.00 59 LEU A N 2
ATOM 2201 C CA . LEU A 1 59 ? -4.057 8.256 -1.881 1.00 0.00 59 LEU A CA 2
ATOM 2202 C C . LEU A 1 59 ? -4.171 9.531 -1.042 1.00 0.00 59 LEU A C 2
ATOM 2203 O O . LEU A 1 59 ? -4.853 9.545 -0.020 1.00 0.00 59 LEU A O 2
ATOM 2219 N N . THR A 1 60 ? -3.497 10.588 -1.463 1.00 0.00 60 THR A N 2
ATOM 2220 C CA . THR A 1 60 ? -3.552 11.852 -0.750 1.00 0.00 60 THR A CA 2
ATOM 2221 C C . THR A 1 60 ? -4.896 12.556 -0.952 1.00 0.00 60 THR A C 2
ATOM 2222 O O . THR A 1 60 ? -5.451 13.132 -0.017 1.00 0.00 60 THR A O 2
ATOM 2233 N N . ILE A 1 61 ? -5.416 12.512 -2.173 1.00 0.00 61 ILE A N 2
ATOM 2234 C CA . ILE A 1 61 ? -6.676 13.184 -2.487 1.00 0.00 61 ILE A CA 2
ATOM 2235 C C . ILE A 1 61 ? -7.749 12.180 -2.904 1.00 0.00 61 ILE A C 2
ATOM 2236 O O . ILE A 1 61 ? -8.943 12.429 -2.769 1.00 0.00 61 ILE A O 2
ATOM 2252 N N . ASN A 1 62 ? -7.303 11.034 -3.390 1.00 0.00 62 ASN A N 2
ATOM 2253 C CA . ASN A 1 62 ? -8.187 9.986 -3.866 1.00 0.00 62 ASN A CA 2
ATOM 2254 C C . ASN A 1 62 ? -8.481 9.010 -2.737 1.00 0.00 62 ASN A C 2
ATOM 2255 O O . ASN A 1 62 ? -8.629 7.810 -2.954 1.00 0.00 62 ASN A O 2
ATOM 2266 N N . GLN A 1 63 ? -8.568 9.545 -1.522 1.00 0.00 63 GLN A N 2
ATOM 2267 C CA . GLN A 1 63 ? -8.835 8.738 -0.335 1.00 0.00 63 GLN A CA 2
ATOM 2268 C C . GLN A 1 63 ? -10.253 8.180 -0.383 1.00 0.00 63 GLN A C 2
ATOM 2269 O O . GLN A 1 63 ? -10.579 7.201 0.288 1.00 0.00 63 GLN A O 2
ATOM 2283 N N . LEU A 1 64 ? -11.082 8.804 -1.211 1.00 0.00 64 LEU A N 2
ATOM 2284 C CA . LEU A 1 64 ? -12.469 8.388 -1.384 1.00 0.00 64 LEU A CA 2
ATOM 2285 C C . LEU A 1 64 ? -12.567 7.215 -2.355 1.00 0.00 64 LEU A C 2
ATOM 2286 O O . LEU A 1 64 ? -13.652 6.684 -2.598 1.00 0.00 64 LEU A O 2
ATOM 2302 N N . ILE A 1 65 ? -11.428 6.822 -2.911 1.00 0.00 65 ILE A N 2
ATOM 2303 C CA . ILE A 1 65 ? -11.381 5.716 -3.851 1.00 0.00 65 ILE A CA 2
ATOM 2304 C C . ILE A 1 65 ? -11.640 4.394 -3.129 1.00 0.00 65 ILE A C 2
ATOM 2305 O O . ILE A 1 65 ? -11.076 4.131 -2.062 1.00 0.00 65 ILE A O 2
ATOM 2321 N N . PRO A 1 66 ? -12.538 3.564 -3.678 1.00 0.00 66 PRO A N 2
ATOM 2322 C CA . PRO A 1 66 ? -12.822 2.240 -3.138 1.00 0.00 66 PRO A CA 2
ATOM 2323 C C . PRO A 1 66 ? -11.692 1.255 -3.421 1.00 0.00 66 PRO A C 2
ATOM 2324 O O . PRO A 1 66 ? -10.956 1.397 -4.403 1.00 0.00 66 PRO A O 2
ATOM 2335 N N . ILE A 1 67 ? -11.589 0.243 -2.572 1.00 0.00 67 ILE A N 2
ATOM 2336 C CA . ILE A 1 67 ? -10.543 -0.771 -2.658 1.00 0.00 67 ILE A CA 2
ATOM 2337 C C . ILE A 1 67 ? -10.604 -1.559 -3.968 1.00 0.00 67 ILE A C 2
ATOM 2338 O O . ILE A 1 67 ? -9.707 -2.340 -4.270 1.00 0.00 67 ILE A O 2
ATOM 2354 N N . ASN A 1 68 ? -11.668 -1.352 -4.738 1.00 0.00 68 ASN A N 2
ATOM 2355 C CA . ASN A 1 68 ? -11.799 -1.959 -6.062 1.00 0.00 68 ASN A CA 2
ATOM 2356 C C . ASN A 1 68 ? -10.688 -1.484 -7.012 1.00 0.00 68 ASN A C 2
ATOM 2357 O O . ASN A 1 68 ? -10.498 -2.046 -8.087 1.00 0.00 68 ASN A O 2
ATOM 2368 N N . ASN A 1 69 ? -9.963 -0.441 -6.606 1.00 0.00 69 ASN A N 2
ATOM 2369 C CA . ASN A 1 69 ? -8.833 0.069 -7.387 1.00 0.00 69 ASN A CA 2
ATOM 2370 C C . ASN A 1 69 ? -7.529 -0.502 -6.849 1.00 0.00 69 ASN A C 2
ATOM 2371 O O . ASN A 1 69 ? -6.437 -0.160 -7.310 1.00 0.00 69 ASN A O 2
ATOM 2382 N N . PHE A 1 70 ? -7.673 -1.371 -5.867 1.00 0.00 70 PHE A N 2
ATOM 2383 C CA . PHE A 1 70 ? -6.566 -2.023 -5.203 1.00 0.00 70 PHE A CA 2
ATOM 2384 C C . PHE A 1 70 ? -6.674 -3.515 -5.475 1.00 0.00 70 PHE A C 2
ATOM 2385 O O . PHE A 1 70 ? -7.655 -3.970 -6.067 1.00 0.00 70 PHE A O 2
ATOM 2402 N N . CYS A 1 71 ? -5.690 -4.274 -5.052 1.00 0.00 71 CYS A N 2
ATOM 2403 C CA . CYS A 1 71 ? -5.681 -5.702 -5.317 1.00 0.00 71 CYS A CA 2
ATOM 2404 C C . CYS A 1 71 ? -6.060 -6.459 -4.049 1.00 0.00 71 CYS A C 2
ATOM 2405 O O . CYS A 1 71 ? -5.665 -6.074 -2.948 1.00 0.00 71 CYS A O 2
ATOM 2412 N N . SER A 1 72 ? -6.878 -7.500 -4.196 1.00 0.00 72 SER A N 2
ATOM 2413 C CA . SER A 1 72 ? -7.347 -8.249 -3.043 1.00 0.00 72 SER A CA 2
ATOM 2414 C C . SER A 1 72 ? -6.264 -9.192 -2.542 1.00 0.00 72 SER A C 2
ATOM 2415 O O . SER A 1 72 ? -6.091 -10.302 -3.050 1.00 0.00 72 SER A O 2
ATOM 2423 N N . ASP A 1 73 ? -5.558 -8.731 -1.526 1.00 0.00 73 ASP A N 2
ATOM 2424 C CA . ASP A 1 73 ? -4.474 -9.471 -0.913 1.00 0.00 73 ASP A CA 2
ATOM 2425 C C . ASP A 1 73 ? -4.311 -8.974 0.512 1.00 0.00 73 ASP A C 2
ATOM 2426 O O . ASP A 1 73 ? -4.801 -7.888 0.829 1.00 0.00 73 ASP A O 2
ATOM 2435 N N . THR A 1 74 ? -3.679 -9.766 1.374 1.00 0.00 74 THR A N 2
ATOM 2436 C CA . THR A 1 74 ? -3.399 -9.343 2.742 1.00 0.00 74 THR A CA 2
ATOM 2437 C C . THR A 1 74 ? -2.726 -7.965 2.757 1.00 0.00 74 THR A C 2
ATOM 2438 O O . THR A 1 74 ? -1.534 -7.829 2.464 1.00 0.00 74 THR A O 2
ATOM 2449 N N . VAL A 1 75 ? -3.520 -6.946 3.084 1.00 0.00 75 VAL A N 2
ATOM 2450 C CA . VAL A 1 75 ? -3.071 -5.560 3.043 1.00 0.00 75 VAL A CA 2
ATOM 2451 C C . VAL A 1 75 ? -1.914 -5.322 4.002 1.00 0.00 75 VAL A C 2
ATOM 2452 O O . VAL A 1 75 ? -2.045 -5.506 5.217 1.00 0.00 75 VAL A O 2
ATOM 2465 N N . SER A 1 76 ? -0.792 -4.899 3.449 1.00 0.00 76 SER A N 2
ATOM 2466 C CA . SER A 1 76 ? 0.419 -4.702 4.219 1.00 0.00 76 SER A CA 2
ATOM 2467 C C . SER A 1 76 ? 0.979 -3.304 3.990 1.00 0.00 76 SER A C 2
ATOM 2468 O O . SER A 1 76 ? 1.201 -2.886 2.854 1.00 0.00 76 SER A O 2
ATOM 2476 N N . CYS A 1 77 ? 1.193 -2.572 5.066 1.00 0.00 77 CYS A N 2
ATOM 2477 C CA . CYS A 1 77 ? 1.736 -1.234 4.961 1.00 0.00 77 CYS A CA 2
ATOM 2478 C C . CYS A 1 77 ? 3.187 -1.245 5.431 1.00 0.00 77 CYS A C 2
ATOM 2479 O O . CYS A 1 77 ? 3.547 -1.970 6.362 1.00 0.00 77 CYS A O 2
ATOM 2486 N N . CYS A 1 78 ? 4.011 -0.474 4.748 1.00 0.00 78 CYS A N 2
ATOM 2487 C CA . CYS A 1 78 ? 5.457 -0.563 4.884 1.00 0.00 78 CYS A CA 2
ATOM 2488 C C . CYS A 1 78 ? 6.057 0.830 5.016 1.00 0.00 78 CYS A C 2
ATOM 2489 O O . CYS A 1 78 ? 5.386 1.815 4.725 1.00 0.00 78 CYS A O 2
ATOM 2496 N N . SER A 1 79 ? 7.298 0.917 5.479 1.00 0.00 79 SER A N 2
ATOM 2497 C CA . SER A 1 79 ? 8.001 2.188 5.508 1.00 0.00 79 SER A CA 2
ATOM 2498 C C . SER A 1 79 ? 8.063 2.778 4.102 1.00 0.00 79 SER A C 2
ATOM 2499 O O . SER A 1 79 ? 8.351 2.066 3.141 1.00 0.00 79 SER A O 2
ATOM 2507 N N . GLY A 1 80 ? 7.753 4.063 3.990 1.00 0.00 80 GLY A N 2
ATOM 2508 C CA . GLY A 1 80 ? 7.754 4.725 2.706 1.00 0.00 80 GLY A CA 2
ATOM 2509 C C . GLY A 1 80 ? 9.088 4.603 2.008 1.00 0.00 80 GLY A C 2
ATOM 2510 O O . GLY A 1 80 ? 10.104 5.100 2.497 1.00 0.00 80 GLY A O 2
ATOM 2514 N N . GLU A 1 81 ? 9.078 3.925 0.878 1.00 0.00 81 GLU A N 2
ATOM 2515 C CA . GLU A 1 81 ? 10.283 3.702 0.103 1.00 0.00 81 GLU A CA 2
ATOM 2516 C C . GLU A 1 81 ? 10.746 5.002 -0.545 1.00 0.00 81 GLU A C 2
ATOM 2517 O O . GLU A 1 81 ? 10.291 5.367 -1.631 1.00 0.00 81 GLU A O 2
ATOM 2529 N N . GLN A 1 82 ? 11.630 5.707 0.146 1.00 0.00 82 GLN A N 2
ATOM 2530 C CA . GLN A 1 82 ? 12.142 6.980 -0.332 1.00 0.00 82 GLN A CA 2
ATOM 2531 C C . GLN A 1 82 ? 13.663 6.957 -0.393 1.00 0.00 82 GLN A C 2
ATOM 2532 O O . GLN A 1 82 ? 14.303 6.036 0.121 1.00 0.00 82 GLN A O 2
ATOM 2546 N N . ILE A 1 83 ? 14.235 7.971 -1.025 1.00 0.00 83 ILE A N 2
ATOM 2547 C CA . ILE A 1 83 ? 15.682 8.071 -1.168 1.00 0.00 83 ILE A CA 2
ATOM 2548 C C . ILE A 1 83 ? 16.352 8.227 0.192 1.00 0.00 83 ILE A C 2
ATOM 2549 O O . ILE A 1 83 ? 16.173 9.234 0.875 1.00 0.00 83 ILE A O 2
ATOM 2565 N N . GLY A 1 84 ? 17.111 7.214 0.586 1.00 0.00 84 GLY A N 2
ATOM 2566 C CA . GLY A 1 84 ? 17.796 7.246 1.863 1.00 0.00 84 GLY A CA 2
ATOM 2567 C C . GLY A 1 84 ? 17.538 5.991 2.664 1.00 0.00 84 GLY A C 2
ATOM 2568 O O . GLY A 1 84 ? 18.392 5.544 3.430 1.00 0.00 84 GLY A O 2
ATOM 2572 N N . LEU A 1 85 ? 16.364 5.408 2.475 1.00 0.00 85 LEU A N 2
ATOM 2573 C CA . LEU A 1 85 ? 15.993 4.197 3.185 1.00 0.00 85 LEU A CA 2
ATOM 2574 C C . LEU A 1 85 ? 16.519 2.967 2.450 1.00 0.00 85 LEU A C 2
ATOM 2575 O O . LEU A 1 85 ? 15.964 2.556 1.434 1.00 0.00 85 LEU A O 2
ATOM 2591 N N . VAL A 1 86 ? 17.602 2.397 2.964 1.00 0.00 86 VAL A N 2
ATOM 2592 C CA . VAL A 1 86 ? 18.219 1.222 2.347 1.00 0.00 86 VAL A CA 2
ATOM 2593 C C . VAL A 1 86 ? 17.437 -0.053 2.667 1.00 0.00 86 VAL A C 2
ATOM 2594 O O . VAL A 1 86 ? 17.610 -1.081 2.013 1.00 0.00 86 VAL A O 2
ATOM 2607 N N . ASN A 1 87 ? 16.578 0.024 3.673 1.00 0.00 87 ASN A N 2
ATOM 2608 C CA . ASN A 1 87 ? 15.761 -1.112 4.076 1.00 0.00 87 ASN A CA 2
ATOM 2609 C C . ASN A 1 87 ? 14.451 -0.622 4.667 1.00 0.00 87 ASN A C 2
ATOM 2610 O O . ASN A 1 87 ? 14.416 0.412 5.334 1.00 0.00 87 ASN A O 2
ATOM 2621 N N . ILE A 1 88 ? 13.376 -1.353 4.409 1.00 0.00 88 ILE A N 2
ATOM 2622 C CA . ILE A 1 88 ? 12.058 -0.963 4.881 1.00 0.00 88 ILE A CA 2
ATOM 2623 C C . ILE A 1 88 ? 11.373 -2.132 5.578 1.00 0.00 88 ILE A C 2
ATOM 2624 O O . ILE A 1 88 ? 11.668 -3.294 5.294 1.00 0.00 88 ILE A O 2
ATOM 2640 N N . GLN A 1 89 ? 10.465 -1.824 6.491 1.00 0.00 89 GLN A N 2
ATOM 2641 C CA . GLN A 1 89 ? 9.770 -2.858 7.249 1.00 0.00 89 GLN A CA 2
ATOM 2642 C C . GLN A 1 89 ? 8.281 -2.834 6.934 1.00 0.00 89 GLN A C 2
ATOM 2643 O O . GLN A 1 89 ? 7.581 -1.866 7.247 1.00 0.00 89 GLN A O 2
ATOM 2657 N N . CYS A 1 90 ? 7.807 -3.892 6.295 1.00 0.00 90 CYS A N 2
ATOM 2658 C CA . CYS A 1 90 ? 6.409 -3.991 5.900 1.00 0.00 90 CYS A CA 2
ATOM 2659 C C . CYS A 1 90 ? 5.677 -5.025 6.744 1.00 0.00 90 CYS A C 2
ATOM 2660 O O . CYS A 1 90 ? 6.235 -6.066 7.091 1.00 0.00 90 CYS A O 2
ATOM 2667 N N . THR A 1 91 ? 4.428 -4.733 7.077 1.00 0.00 91 THR A N 2
ATOM 2668 C CA . THR A 1 91 ? 3.626 -5.636 7.893 1.00 0.00 91 THR A CA 2
ATOM 2669 C C . THR A 1 91 ? 2.133 -5.428 7.613 1.00 0.00 91 THR A C 2
ATOM 2670 O O . THR A 1 91 ? 1.726 -4.353 7.162 1.00 0.00 91 THR A O 2
ATOM 2681 N N . PRO A 1 92 ? 1.301 -6.459 7.850 1.00 0.00 92 PRO A N 2
ATOM 2682 C CA . PRO A 1 92 ? -0.146 -6.370 7.634 1.00 0.00 92 PRO A CA 2
ATOM 2683 C C . PRO A 1 92 ? -0.784 -5.280 8.485 1.00 0.00 92 PRO A C 2
ATOM 2684 O O . PRO A 1 92 ? -0.560 -5.202 9.694 1.00 0.00 92 PRO A O 2
ATOM 2695 N N . ILE A 1 93 ? -1.570 -4.431 7.840 1.00 0.00 93 ILE A N 2
ATOM 2696 C CA . ILE A 1 93 ? -2.235 -3.331 8.532 1.00 0.00 93 ILE A CA 2
ATOM 2697 C C . ILE A 1 93 ? -3.614 -3.749 9.005 1.00 0.00 93 ILE A C 2
ATOM 2698 O O . ILE A 1 93 ? -4.080 -3.314 10.058 1.00 0.00 93 ILE A O 2
ATOM 2714 N N . LEU A 1 94 ? -4.262 -4.597 8.226 1.00 0.00 94 LEU A N 2
ATOM 2715 C CA . LEU A 1 94 ? -5.598 -5.052 8.553 1.00 0.00 94 LEU A CA 2
ATOM 2716 C C . LEU A 1 94 ? -5.554 -6.486 9.063 1.00 0.00 94 LEU A C 2
ATOM 2717 O O . LEU A 1 94 ? -4.920 -7.347 8.448 1.00 0.00 94 LEU A O 2
ATOM 2733 N N . SER A 1 95 ? -6.225 -6.709 10.195 1.00 0.00 95 SER A N 2
ATOM 2734 C CA . SER A 1 95 ? -6.261 -8.008 10.873 1.00 0.00 95 SER A CA 2
ATOM 2735 C C . SER A 1 95 ? -4.955 -8.245 11.638 1.00 0.00 95 SER A C 2
ATOM 2736 O O . SER A 1 95 ? -4.179 -7.278 11.798 1.00 0.00 95 SER A O 2
ATOM 2745 N N . SER A 1 1 ? -8.805 13.776 -8.639 1.00 0.00 1 SER A N 3
ATOM 2746 C CA . SER A 1 1 ? -9.065 13.524 -10.076 1.00 0.00 1 SER A CA 3
ATOM 2747 C C . SER A 1 1 ? -10.343 12.713 -10.245 1.00 0.00 1 SER A C 3
ATOM 2748 O O . SER A 1 1 ? -11.167 12.665 -9.333 1.00 0.00 1 SER A O 3
ATOM 2758 N N . ALA A 1 2 ? -10.510 12.089 -11.406 1.00 0.00 2 ALA A N 3
ATOM 2759 C CA . ALA A 1 2 ? -11.673 11.255 -11.660 1.00 0.00 2 ALA A CA 3
ATOM 2760 C C . ALA A 1 2 ? -11.597 9.967 -10.847 1.00 0.00 2 ALA A C 3
ATOM 2761 O O . ALA A 1 2 ? -10.753 9.106 -11.100 1.00 0.00 2 ALA A O 3
ATOM 2768 N N . ILE A 1 3 ? -12.474 9.852 -9.863 1.00 0.00 3 ILE A N 3
ATOM 2769 C CA . ILE A 1 3 ? -12.493 8.693 -8.986 1.00 0.00 3 ILE A CA 3
ATOM 2770 C C . ILE A 1 3 ? -13.431 7.616 -9.535 1.00 0.00 3 ILE A C 3
ATOM 2771 O O . ILE A 1 3 ? -14.643 7.826 -9.621 1.00 0.00 3 ILE A O 3
ATOM 2787 N N . PRO A 1 4 ? -12.876 6.459 -9.934 1.00 0.00 4 PRO A N 3
ATOM 2788 C CA . PRO A 1 4 ? -13.649 5.352 -10.494 1.00 0.00 4 PRO A CA 3
ATOM 2789 C C . PRO A 1 4 ? -14.297 4.503 -9.406 1.00 0.00 4 PRO A C 3
ATOM 2790 O O . PRO A 1 4 ? -13.615 4.021 -8.498 1.00 0.00 4 PRO A O 3
ATOM 2801 N N . ALA A 1 5 ? -15.608 4.315 -9.501 1.00 0.00 5 ALA A N 3
ATOM 2802 C CA . ALA A 1 5 ? -16.341 3.568 -8.492 1.00 0.00 5 ALA A CA 3
ATOM 2803 C C . ALA A 1 5 ? -17.363 2.621 -9.120 1.00 0.00 5 ALA A C 3
ATOM 2804 O O . ALA A 1 5 ? -18.555 2.929 -9.164 1.00 0.00 5 ALA A O 3
ATOM 2811 N N . PRO A 1 6 ? -16.907 1.466 -9.640 1.00 0.00 6 PRO A N 3
ATOM 2812 C CA . PRO A 1 6 ? -17.800 0.415 -10.140 1.00 0.00 6 PRO A CA 3
ATOM 2813 C C . PRO A 1 6 ? -18.507 -0.292 -8.988 1.00 0.00 6 PRO A C 3
ATOM 2814 O O . PRO A 1 6 ? -19.704 -0.107 -8.765 1.00 0.00 6 PRO A O 3
ATOM 2825 N N . GLY A 1 7 ? -17.754 -1.099 -8.257 1.00 0.00 7 GLY A N 3
ATOM 2826 C CA . GLY A 1 7 ? -18.271 -1.711 -7.058 1.00 0.00 7 GLY A CA 3
ATOM 2827 C C . GLY A 1 7 ? -18.057 -0.807 -5.867 1.00 0.00 7 GLY A C 3
ATOM 2828 O O . GLY A 1 7 ? -16.924 -0.409 -5.585 1.00 0.00 7 GLY A O 3
ATOM 2832 N N . GLU A 1 8 ? -19.138 -0.465 -5.180 1.00 0.00 8 GLU A N 3
ATOM 2833 C CA . GLU A 1 8 ? -19.079 0.467 -4.062 1.00 0.00 8 GLU A CA 3
ATOM 2834 C C . GLU A 1 8 ? -18.448 -0.176 -2.825 1.00 0.00 8 GLU A C 3
ATOM 2835 O O . GLU A 1 8 ? -19.129 -0.425 -1.828 1.00 0.00 8 GLU A O 3
ATOM 2847 N N . GLY A 1 9 ? -17.158 -0.456 -2.902 1.00 0.00 9 GLY A N 3
ATOM 2848 C CA . GLY A 1 9 ? -16.446 -0.981 -1.757 1.00 0.00 9 GLY A CA 3
ATOM 2849 C C . GLY A 1 9 ? -15.913 0.133 -0.884 1.00 0.00 9 GLY A C 3
ATOM 2850 O O . GLY A 1 9 ? -16.093 1.306 -1.209 1.00 0.00 9 GLY A O 3
ATOM 2854 N N . PRO A 1 10 ? -15.252 -0.201 0.231 1.00 0.00 10 PRO A N 3
ATOM 2855 C CA . PRO A 1 10 ? -14.700 0.796 1.148 1.00 0.00 10 PRO A CA 3
ATOM 2856 C C . PRO A 1 10 ? -13.610 1.627 0.487 1.00 0.00 10 PRO A C 3
ATOM 2857 O O . PRO A 1 10 ? -12.885 1.139 -0.386 1.00 0.00 10 PRO A O 3
ATOM 2868 N N . SER A 1 11 ? -13.509 2.882 0.897 1.00 0.00 11 SER A N 3
ATOM 2869 C CA . SER A 1 11 ? -12.527 3.794 0.339 1.00 0.00 11 SER A CA 3
ATOM 2870 C C . SER A 1 11 ? -11.122 3.440 0.816 1.00 0.00 11 SER A C 3
ATOM 2871 O O . SER A 1 11 ? -10.947 2.842 1.883 1.00 0.00 11 SER A O 3
ATOM 2879 N N . VAL A 1 12 ? -10.125 3.819 0.026 1.00 0.00 12 VAL A N 3
ATOM 2880 C CA . VAL A 1 12 ? -8.733 3.501 0.329 1.00 0.00 12 VAL A CA 3
ATOM 2881 C C . VAL A 1 12 ? -8.268 4.201 1.603 1.00 0.00 12 VAL A C 3
ATOM 2882 O O . VAL A 1 12 ? -7.338 3.746 2.272 1.00 0.00 12 VAL A O 3
ATOM 2895 N N . SER A 1 13 ? -8.920 5.310 1.938 1.00 0.00 13 SER A N 3
ATOM 2896 C CA . SER A 1 13 ? -8.615 6.041 3.159 1.00 0.00 13 SER A CA 3
ATOM 2897 C C . SER A 1 13 ? -8.844 5.165 4.390 1.00 0.00 13 SER A C 3
ATOM 2898 O O . SER A 1 13 ? -8.178 5.326 5.410 1.00 0.00 13 SER A O 3
ATOM 2906 N N . MET A 1 14 ? -9.778 4.225 4.281 1.00 0.00 14 MET A N 3
ATOM 2907 C CA . MET A 1 14 ? -10.083 3.322 5.382 1.00 0.00 14 MET A CA 3
ATOM 2908 C C . MET A 1 14 ? -8.929 2.356 5.615 1.00 0.00 14 MET A C 3
ATOM 2909 O O . MET A 1 14 ? -8.630 1.997 6.754 1.00 0.00 14 MET A O 3
ATOM 2923 N N . ALA A 1 15 ? -8.277 1.942 4.533 1.00 0.00 15 ALA A N 3
ATOM 2924 C CA . ALA A 1 15 ? -7.118 1.062 4.636 1.00 0.00 15 ALA A CA 3
ATOM 2925 C C . ALA A 1 15 ? -5.933 1.820 5.221 1.00 0.00 15 ALA A C 3
ATOM 2926 O O . ALA A 1 15 ? -5.093 1.249 5.915 1.00 0.00 15 ALA A O 3
ATOM 2933 N N . GLN A 1 16 ? -5.886 3.116 4.943 1.00 0.00 16 GLN A N 3
ATOM 2934 C CA . GLN A 1 16 ? -4.826 3.980 5.450 1.00 0.00 16 GLN A CA 3
ATOM 2935 C C . GLN A 1 16 ? -4.944 4.157 6.958 1.00 0.00 16 GLN A C 3
ATOM 2936 O O . GLN A 1 16 ? -3.945 4.329 7.647 1.00 0.00 16 GLN A O 3
ATOM 2950 N N . GLN A 1 17 ? -6.177 4.095 7.456 1.00 0.00 17 GLN A N 3
ATOM 2951 C CA . GLN A 1 17 ? -6.462 4.289 8.877 1.00 0.00 17 GLN A CA 3
ATOM 2952 C C . GLN A 1 17 ? -5.708 3.280 9.734 1.00 0.00 17 GLN A C 3
ATOM 2953 O O . GLN A 1 17 ? -5.322 3.570 10.866 1.00 0.00 17 GLN A O 3
ATOM 2967 N N . LYS A 1 18 ? -5.509 2.091 9.186 1.00 0.00 18 LYS A N 3
ATOM 2968 C CA . LYS A 1 18 ? -4.870 1.003 9.910 1.00 0.00 18 LYS A CA 3
ATOM 2969 C C . LYS A 1 18 ? -3.360 1.226 10.056 1.00 0.00 18 LYS A C 3
ATOM 2970 O O . LYS A 1 18 ? -2.693 0.526 10.821 1.00 0.00 18 LYS A O 3
ATOM 2989 N N . CYS A 1 19 ? -2.834 2.211 9.340 1.00 0.00 19 CYS A N 3
ATOM 2990 C CA . CYS A 1 19 ? -1.402 2.493 9.364 1.00 0.00 19 CYS A CA 3
ATOM 2991 C C . CYS A 1 19 ? -1.151 3.989 9.529 1.00 0.00 19 CYS A C 3
ATOM 2992 O O . CYS A 1 19 ? -2.088 4.778 9.629 1.00 0.00 19 CYS A O 3
ATOM 2999 N N . GLY A 1 20 ? 0.116 4.364 9.615 1.00 0.00 20 GLY A N 3
ATOM 3000 C CA . GLY A 1 20 ? 0.467 5.766 9.727 1.00 0.00 20 GLY A CA 3
ATOM 3001 C C . GLY A 1 20 ? 0.681 6.397 8.367 1.00 0.00 20 GLY A C 3
ATOM 3002 O O . GLY A 1 20 ? 0.876 5.692 7.377 1.00 0.00 20 GLY A O 3
ATOM 3006 N N . ALA A 1 21 ? 0.671 7.722 8.317 1.00 0.00 21 ALA A N 3
ATOM 3007 C CA . ALA A 1 21 ? 0.773 8.440 7.053 1.00 0.00 21 ALA A CA 3
ATOM 3008 C C . ALA A 1 21 ? 2.224 8.564 6.598 1.00 0.00 21 ALA A C 3
ATOM 3009 O O . ALA A 1 21 ? 2.498 9.008 5.484 1.00 0.00 21 ALA A O 3
ATOM 3016 N N . GLU A 1 22 ? 3.152 8.171 7.462 1.00 0.00 22 GLU A N 3
ATOM 3017 C CA . GLU A 1 22 ? 4.567 8.177 7.113 1.00 0.00 22 GLU A CA 3
ATOM 3018 C C . GLU A 1 22 ? 4.980 6.792 6.627 1.00 0.00 22 GLU A C 3
ATOM 3019 O O . GLU A 1 22 ? 6.165 6.497 6.461 1.00 0.00 22 GLU A O 3
ATOM 3031 N N . LYS A 1 23 ? 3.983 5.946 6.415 1.00 0.00 23 LYS A N 3
ATOM 3032 C CA . LYS A 1 23 ? 4.197 4.597 5.930 1.00 0.00 23 LYS A CA 3
ATOM 3033 C C . LYS A 1 23 ? 3.497 4.426 4.590 1.00 0.00 23 LYS A C 3
ATOM 3034 O O . LYS A 1 23 ? 2.745 5.302 4.162 1.00 0.00 23 LYS A O 3
ATOM 3053 N N . VAL A 1 24 ? 3.745 3.316 3.922 1.00 0.00 24 VAL A N 3
ATOM 3054 C CA . VAL A 1 24 ? 3.145 3.074 2.623 1.00 0.00 24 VAL A CA 3
ATOM 3055 C C . VAL A 1 24 ? 2.217 1.865 2.668 1.00 0.00 24 VAL A C 3
ATOM 3056 O O . VAL A 1 24 ? 2.576 0.806 3.186 1.00 0.00 24 VAL A O 3
ATOM 3069 N N . VAL A 1 25 ? 1.016 2.037 2.142 1.00 0.00 25 VAL A N 3
ATOM 3070 C CA . VAL A 1 25 ? 0.063 0.947 2.050 1.00 0.00 25 VAL A CA 3
ATOM 3071 C C . VAL A 1 25 ? 0.297 0.160 0.767 1.00 0.00 25 VAL A C 3
ATOM 3072 O O . VAL A 1 25 ? 0.476 0.738 -0.307 1.00 0.00 25 VAL A O 3
ATOM 3085 N N . SER A 1 26 ? 0.327 -1.153 0.891 1.00 0.00 26 SER A N 3
ATOM 3086 C CA . SER A 1 26 ? 0.545 -2.035 -0.242 1.00 0.00 26 SER A CA 3
ATOM 3087 C C . SER A 1 26 ? -0.145 -3.367 0.019 1.00 0.00 26 SER A C 3
ATOM 3088 O O . SER A 1 26 ? -0.485 -3.679 1.155 1.00 0.00 26 SER A O 3
ATOM 3096 N N . CYS A 1 27 ? -0.383 -4.141 -1.016 1.00 0.00 27 CYS A N 3
ATOM 3097 C CA . CYS A 1 27 ? -0.896 -5.479 -0.810 1.00 0.00 27 CYS A CA 3
ATOM 3098 C C . CYS A 1 27 ? 0.181 -6.485 -1.163 1.00 0.00 27 CYS A C 3
ATOM 3099 O O . CYS A 1 27 ? 0.430 -6.764 -2.330 1.00 0.00 27 CYS A O 3
ATOM 3106 N N . CYS A 1 28 ? 0.850 -6.994 -0.148 1.00 0.00 28 CYS A N 3
ATOM 3107 C CA . CYS A 1 28 ? 1.921 -7.952 -0.347 1.00 0.00 28 CYS A CA 3
ATOM 3108 C C . CYS A 1 28 ? 1.717 -9.159 0.552 1.00 0.00 28 CYS A C 3
ATOM 3109 O O . CYS A 1 28 ? 1.779 -9.053 1.778 1.00 0.00 28 CYS A O 3
ATOM 3116 N N . ASN A 1 29 ? 1.454 -10.300 -0.061 1.00 0.00 29 ASN A N 3
ATOM 3117 C CA . ASN A 1 29 ? 1.248 -11.529 0.678 1.00 0.00 29 ASN A CA 3
ATOM 3118 C C . ASN A 1 29 ? 2.556 -12.290 0.813 1.00 0.00 29 ASN A C 3
ATOM 3119 O O . ASN A 1 29 ? 3.223 -12.595 -0.179 1.00 0.00 29 ASN A O 3
ATOM 3130 N N . SER A 1 30 ? 2.913 -12.593 2.043 1.00 0.00 30 SER A N 3
ATOM 3131 C CA . SER A 1 30 ? 4.135 -13.325 2.322 1.00 0.00 30 SER A CA 3
ATOM 3132 C C . SER A 1 30 ? 3.806 -14.634 3.028 1.00 0.00 30 SER A C 3
ATOM 3133 O O . SER A 1 30 ? 2.800 -14.735 3.737 1.00 0.00 30 SER A O 3
ATOM 3141 N N . LYS A 1 31 ? 4.658 -15.633 2.839 1.00 0.00 31 LYS A N 3
ATOM 3142 C CA . LYS A 1 31 ? 4.382 -16.975 3.331 1.00 0.00 31 LYS A CA 3
ATOM 3143 C C . LYS A 1 31 ? 4.488 -17.049 4.852 1.00 0.00 31 LYS A C 3
ATOM 3144 O O . LYS A 1 31 ? 3.584 -17.554 5.521 1.00 0.00 31 LYS A O 3
ATOM 3163 N N . GLU A 1 32 ? 5.571 -16.516 5.400 1.00 0.00 32 GLU A N 3
ATOM 3164 C CA . GLU A 1 32 ? 5.776 -16.544 6.844 1.00 0.00 32 GLU A CA 3
ATOM 3165 C C . GLU A 1 32 ? 4.943 -15.458 7.510 1.00 0.00 32 GLU A C 3
ATOM 3166 O O . GLU A 1 32 ? 4.669 -15.521 8.708 1.00 0.00 32 GLU A O 3
ATOM 3178 N N . LEU A 1 33 ? 4.529 -14.476 6.714 1.00 0.00 33 LEU A N 3
ATOM 3179 C CA . LEU A 1 33 ? 3.691 -13.381 7.189 1.00 0.00 33 LEU A CA 3
ATOM 3180 C C . LEU A 1 33 ? 2.342 -13.896 7.684 1.00 0.00 33 LEU A C 3
ATOM 3181 O O . LEU A 1 33 ? 1.707 -13.289 8.544 1.00 0.00 33 LEU A O 3
ATOM 3197 N N . LYS A 1 34 ? 1.905 -15.017 7.121 1.00 0.00 34 LYS A N 3
ATOM 3198 C CA . LYS A 1 34 ? 0.631 -15.623 7.502 1.00 0.00 34 LYS A CA 3
ATOM 3199 C C . LYS A 1 34 ? 0.781 -16.458 8.769 1.00 0.00 34 LYS A C 3
ATOM 3200 O O . LYS A 1 34 ? -0.127 -16.521 9.599 1.00 0.00 34 LYS A O 3
ATOM 3219 N N . ASN A 1 35 ? 1.933 -17.089 8.918 1.00 0.00 35 ASN A N 3
ATOM 3220 C CA . ASN A 1 35 ? 2.150 -18.025 10.014 1.00 0.00 35 ASN A CA 3
ATOM 3221 C C . ASN A 1 35 ? 2.768 -17.346 11.231 1.00 0.00 35 ASN A C 3
ATOM 3222 O O . ASN A 1 35 ? 2.630 -17.834 12.353 1.00 0.00 35 ASN A O 3
ATOM 3233 N N . SER A 1 36 ? 3.442 -16.226 11.014 1.00 0.00 36 SER A N 3
ATOM 3234 C CA . SER A 1 36 ? 4.135 -15.531 12.091 1.00 0.00 36 SER A CA 3
ATOM 3235 C C . SER A 1 36 ? 4.107 -14.021 11.865 1.00 0.00 36 SER A C 3
ATOM 3236 O O . SER A 1 36 ? 3.417 -13.532 10.971 1.00 0.00 36 SER A O 3
ATOM 3244 N N . LYS A 1 37 ? 4.852 -13.291 12.682 1.00 0.00 37 LYS A N 3
ATOM 3245 C CA . LYS A 1 37 ? 4.915 -11.841 12.570 1.00 0.00 37 LYS A CA 3
ATOM 3246 C C . LYS A 1 37 ? 6.301 -11.401 12.115 1.00 0.00 37 LYS A C 3
ATOM 3247 O O . LYS A 1 37 ? 7.089 -10.875 12.900 1.00 0.00 37 LYS A O 3
ATOM 3266 N N . SER A 1 38 ? 6.593 -11.628 10.844 1.00 0.00 38 SER A N 3
ATOM 3267 C CA . SER A 1 38 ? 7.890 -11.286 10.286 1.00 0.00 38 SER A CA 3
ATOM 3268 C C . SER A 1 38 ? 7.815 -9.966 9.506 1.00 0.00 38 SER A C 3
ATOM 3269 O O . SER A 1 38 ? 7.316 -8.963 10.021 1.00 0.00 38 SER A O 3
ATOM 3277 N N . GLY A 1 39 ? 8.299 -9.974 8.262 1.00 0.00 39 GLY A N 3
ATOM 3278 C CA . GLY A 1 39 ? 8.274 -8.774 7.437 1.00 0.00 39 GLY A CA 3
ATOM 3279 C C . GLY A 1 39 ? 9.386 -7.797 7.775 1.00 0.00 39 GLY A C 3
ATOM 3280 O O . GLY A 1 39 ? 9.307 -6.620 7.431 1.00 0.00 39 GLY A O 3
ATOM 3284 N N . ALA A 1 40 ? 10.431 -8.296 8.431 1.00 0.00 40 ALA A N 3
ATOM 3285 C CA . ALA A 1 40 ? 11.561 -7.460 8.834 1.00 0.00 40 ALA A CA 3
ATOM 3286 C C . ALA A 1 40 ? 12.268 -6.865 7.623 1.00 0.00 40 ALA A C 3
ATOM 3287 O O . ALA A 1 40 ? 12.579 -5.677 7.593 1.00 0.00 40 ALA A O 3
ATOM 3294 N N . GLU A 1 41 ? 12.530 -7.700 6.631 1.00 0.00 41 GLU A N 3
ATOM 3295 C CA . GLU A 1 41 ? 13.161 -7.250 5.404 1.00 0.00 41 GLU A CA 3
ATOM 3296 C C . GLU A 1 41 ? 12.478 -7.891 4.209 1.00 0.00 41 GLU A C 3
ATOM 3297 O O . GLU A 1 41 ? 12.514 -9.111 4.044 1.00 0.00 41 GLU A O 3
ATOM 3309 N N . ILE A 1 42 ? 11.836 -7.068 3.392 1.00 0.00 42 ILE A N 3
ATOM 3310 C CA . ILE A 1 42 ? 11.103 -7.559 2.234 1.00 0.00 42 ILE A CA 3
ATOM 3311 C C . ILE A 1 42 ? 10.989 -6.471 1.166 1.00 0.00 42 ILE A C 3
ATOM 3312 O O . ILE A 1 42 ? 10.527 -5.364 1.443 1.00 0.00 42 ILE A O 3
ATOM 3328 N N . PRO A 1 43 ? 11.450 -6.767 -0.059 1.00 0.00 43 PRO A N 3
ATOM 3329 C CA . PRO A 1 43 ? 11.330 -5.854 -1.190 1.00 0.00 43 PRO A CA 3
ATOM 3330 C C . PRO A 1 43 ? 9.961 -5.959 -1.864 1.00 0.00 43 PRO A C 3
ATOM 3331 O O . PRO A 1 43 ? 9.350 -7.029 -1.887 1.00 0.00 43 PRO A O 3
ATOM 3342 N N . ILE A 1 44 ? 9.484 -4.853 -2.413 1.00 0.00 44 ILE A N 3
ATOM 3343 C CA . ILE A 1 44 ? 8.170 -4.823 -3.037 1.00 0.00 44 ILE A CA 3
ATOM 3344 C C . ILE A 1 44 ? 8.297 -4.867 -4.561 1.00 0.00 44 ILE A C 3
ATOM 3345 O O . ILE A 1 44 ? 9.168 -4.215 -5.141 1.00 0.00 44 ILE A O 3
ATOM 3361 N N . ASP A 1 45 ? 7.444 -5.666 -5.197 1.00 0.00 45 ASP A N 3
ATOM 3362 C CA . ASP A 1 45 ? 7.398 -5.745 -6.651 1.00 0.00 45 ASP A CA 3
ATOM 3363 C C . ASP A 1 45 ? 5.964 -5.554 -7.137 1.00 0.00 45 ASP A C 3
ATOM 3364 O O . ASP A 1 45 ? 5.081 -5.198 -6.354 1.00 0.00 45 ASP A O 3
ATOM 3373 N N . VAL A 1 46 ? 5.730 -5.792 -8.420 1.00 0.00 46 VAL A N 3
ATOM 3374 C CA . VAL A 1 46 ? 4.403 -5.631 -8.999 1.00 0.00 46 VAL A CA 3
ATOM 3375 C C . VAL A 1 46 ? 3.873 -6.965 -9.513 1.00 0.00 46 VAL A C 3
ATOM 3376 O O . VAL A 1 46 ? 4.366 -7.496 -10.510 1.00 0.00 46 VAL A O 3
ATOM 3389 N N . LEU A 1 47 ? 2.887 -7.509 -8.812 1.00 0.00 47 LEU A N 3
ATOM 3390 C CA . LEU A 1 47 ? 2.243 -8.752 -9.218 1.00 0.00 47 LEU A CA 3
ATOM 3391 C C . LEU A 1 47 ? 0.808 -8.806 -8.701 1.00 0.00 47 LEU A C 3
ATOM 3392 O O . LEU A 1 47 ? 0.574 -8.780 -7.490 1.00 0.00 47 LEU A O 3
ATOM 3408 N N . SER A 1 48 ? -0.146 -8.880 -9.615 1.00 0.00 48 SER A N 3
ATOM 3409 C CA . SER A 1 48 ? -1.548 -8.972 -9.248 1.00 0.00 48 SER A CA 3
ATOM 3410 C C . SER A 1 48 ? -1.867 -10.351 -8.675 1.00 0.00 48 SER A C 3
ATOM 3411 O O . SER A 1 48 ? -2.186 -11.284 -9.412 1.00 0.00 48 SER A O 3
ATOM 3419 N N . GLY A 1 49 ? -1.765 -10.477 -7.362 1.00 0.00 49 GLY A N 3
ATOM 3420 C CA . GLY A 1 49 ? -2.035 -11.745 -6.716 1.00 0.00 49 GLY A CA 3
ATOM 3421 C C . GLY A 1 49 ? -0.889 -12.183 -5.832 1.00 0.00 49 GLY A C 3
ATOM 3422 O O . GLY A 1 49 ? -0.914 -13.275 -5.264 1.00 0.00 49 GLY A O 3
ATOM 3426 N N . GLU A 1 50 ? 0.127 -11.332 -5.733 1.00 0.00 50 GLU A N 3
ATOM 3427 C CA . GLU A 1 50 ? 1.281 -11.598 -4.885 1.00 0.00 50 GLU A CA 3
ATOM 3428 C C . GLU A 1 50 ? 1.583 -10.374 -4.031 1.00 0.00 50 GLU A C 3
ATOM 3429 O O . GLU A 1 50 ? 1.233 -10.320 -2.853 1.00 0.00 50 GLU A O 3
ATOM 3441 N N . CYS A 1 51 ? 2.229 -9.391 -4.639 1.00 0.00 51 CYS A N 3
ATOM 3442 C CA . CYS A 1 51 ? 2.517 -8.138 -3.970 1.00 0.00 51 CYS A CA 3
ATOM 3443 C C . CYS A 1 51 ? 2.380 -6.996 -4.960 1.00 0.00 51 CYS A C 3
ATOM 3444 O O . CYS A 1 51 ? 2.801 -7.112 -6.110 1.00 0.00 51 CYS A O 3
ATOM 3451 N N . LYS A 1 52 ? 1.782 -5.906 -4.524 1.00 0.00 52 LYS A N 3
ATOM 3452 C CA . LYS A 1 52 ? 1.608 -4.747 -5.376 1.00 0.00 52 LYS A CA 3
ATOM 3453 C C . LYS A 1 52 ? 1.661 -3.471 -4.553 1.00 0.00 52 LYS A C 3
ATOM 3454 O O . LYS A 1 52 ? 0.862 -3.283 -3.632 1.00 0.00 52 LYS A O 3
ATOM 3473 N N . ASN A 1 53 ? 2.623 -2.616 -4.863 1.00 0.00 53 ASN A N 3
ATOM 3474 C CA . ASN A 1 53 ? 2.713 -1.304 -4.237 1.00 0.00 53 ASN A CA 3
ATOM 3475 C C . ASN A 1 53 ? 1.695 -0.370 -4.862 1.00 0.00 53 ASN A C 3
ATOM 3476 O O . ASN A 1 53 ? 1.809 -0.001 -6.031 1.00 0.00 53 ASN A O 3
ATOM 3487 N N . ILE A 1 54 ? 0.682 -0.022 -4.098 1.00 0.00 54 ILE A N 3
ATOM 3488 C CA . ILE A 1 54 ? -0.323 0.901 -4.573 1.00 0.00 54 ILE A CA 3
ATOM 3489 C C . ILE A 1 54 ? 0.107 2.324 -4.247 1.00 0.00 54 ILE A C 3
ATOM 3490 O O . ILE A 1 54 ? 0.341 2.658 -3.085 1.00 0.00 54 ILE A O 3
ATOM 3506 N N . PRO A 1 55 ? 0.247 3.168 -5.284 1.00 0.00 55 PRO A N 3
ATOM 3507 C CA . PRO A 1 55 ? 0.783 4.524 -5.143 1.00 0.00 55 PRO A CA 3
ATOM 3508 C C . PRO A 1 55 ? 0.027 5.348 -4.101 1.00 0.00 55 PRO A C 3
ATOM 3509 O O . PRO A 1 55 ? -1.173 5.587 -4.234 1.00 0.00 55 PRO A O 3
ATOM 3520 N N . ILE A 1 56 ? 0.753 5.816 -3.091 1.00 0.00 56 ILE A N 3
ATOM 3521 C CA . ILE A 1 56 ? 0.156 6.545 -1.974 1.00 0.00 56 ILE A CA 3
ATOM 3522 C C . ILE A 1 56 ? -0.249 7.965 -2.379 1.00 0.00 56 ILE A C 3
ATOM 3523 O O . ILE A 1 56 ? -0.922 8.673 -1.630 1.00 0.00 56 ILE A O 3
ATOM 3539 N N . ASN A 1 57 ? 0.156 8.364 -3.578 1.00 0.00 57 ASN A N 3
ATOM 3540 C CA . ASN A 1 57 ? -0.157 9.688 -4.105 1.00 0.00 57 ASN A CA 3
ATOM 3541 C C . ASN A 1 57 ? -1.664 9.894 -4.197 1.00 0.00 57 ASN A C 3
ATOM 3542 O O . ASN A 1 57 ? -2.185 10.948 -3.837 1.00 0.00 57 ASN A O 3
ATOM 3553 N N . ILE A 1 58 ? -2.374 8.880 -4.677 1.00 0.00 58 ILE A N 3
ATOM 3554 C CA . ILE A 1 58 ? -3.816 8.959 -4.782 1.00 0.00 58 ILE A CA 3
ATOM 3555 C C . ILE A 1 58 ? -4.468 8.712 -3.427 1.00 0.00 58 ILE A C 3
ATOM 3556 O O . ILE A 1 58 ? -5.613 9.061 -3.219 1.00 0.00 58 ILE A O 3
ATOM 3572 N N . LEU A 1 59 ? -3.723 8.135 -2.497 1.00 0.00 59 LEU A N 3
ATOM 3573 C CA . LEU A 1 59 ? -4.269 7.817 -1.181 1.00 0.00 59 LEU A CA 3
ATOM 3574 C C . LEU A 1 59 ? -4.423 9.076 -0.333 1.00 0.00 59 LEU A C 3
ATOM 3575 O O . LEU A 1 59 ? -5.197 9.099 0.623 1.00 0.00 59 LEU A O 3
ATOM 3591 N N . THR A 1 60 ? -3.688 10.122 -0.683 1.00 0.00 60 THR A N 3
ATOM 3592 C CA . THR A 1 60 ? -3.717 11.359 0.081 1.00 0.00 60 THR A CA 3
ATOM 3593 C C . THR A 1 60 ? -4.877 12.260 -0.347 1.00 0.00 60 THR A C 3
ATOM 3594 O O . THR A 1 60 ? -5.563 12.843 0.492 1.00 0.00 60 THR A O 3
ATOM 3605 N N . ILE A 1 61 ? -5.097 12.368 -1.650 1.00 0.00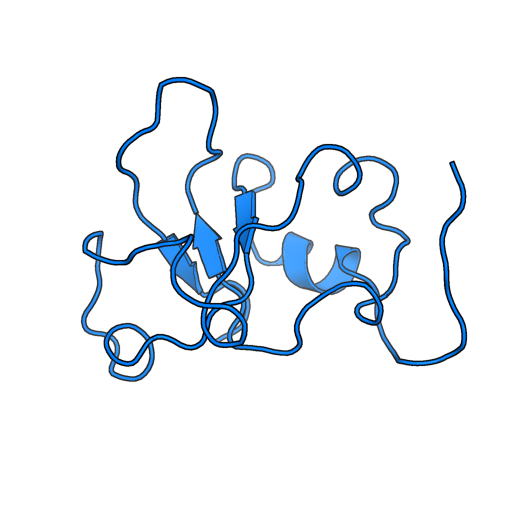 61 ILE A N 3
ATOM 3606 C CA . ILE A 1 61 ? -6.142 13.244 -2.174 1.00 0.00 61 ILE A CA 3
ATOM 3607 C C . ILE A 1 61 ? -7.325 12.440 -2.708 1.00 0.00 61 ILE A C 3
ATOM 3608 O O . ILE A 1 61 ? -8.478 12.698 -2.366 1.00 0.00 61 ILE A O 3
ATOM 3624 N N . ASN A 1 62 ? -7.022 11.440 -3.523 1.00 0.00 62 ASN A N 3
ATOM 3625 C CA . ASN A 1 62 ? -8.029 10.605 -4.159 1.00 0.00 62 ASN A CA 3
ATOM 3626 C C . ASN A 1 62 ? -8.440 9.484 -3.215 1.00 0.00 62 ASN A C 3
ATOM 3627 O O . ASN A 1 62 ? -8.739 8.370 -3.639 1.00 0.00 62 ASN A O 3
ATOM 3638 N N . GLN A 1 63 ? -8.452 9.796 -1.924 1.00 0.00 63 GLN A N 3
ATOM 3639 C CA . GLN A 1 63 ? -8.789 8.826 -0.891 1.00 0.00 63 GLN A CA 3
ATOM 3640 C C . GLN A 1 63 ? -10.235 8.374 -1.034 1.00 0.00 63 GLN A C 3
ATOM 3641 O O . GLN A 1 63 ? -10.659 7.391 -0.429 1.00 0.00 63 GLN A O 3
ATOM 3655 N N . LEU A 1 64 ? -10.976 9.094 -1.863 1.00 0.00 64 LEU A N 3
ATOM 3656 C CA . LEU A 1 64 ? -12.377 8.791 -2.110 1.00 0.00 64 LEU A CA 3
ATOM 3657 C C . LEU A 1 64 ? -12.504 7.648 -3.113 1.00 0.00 64 LEU A C 3
ATOM 3658 O O . LEU A 1 64 ? -13.607 7.230 -3.460 1.00 0.00 64 LEU A O 3
ATOM 3674 N N . ILE A 1 65 ? -11.363 7.155 -3.574 1.00 0.00 65 ILE A N 3
ATOM 3675 C CA . ILE A 1 65 ? -11.322 6.015 -4.476 1.00 0.00 65 ILE A CA 3
ATOM 3676 C C . ILE A 1 65 ? -11.589 4.726 -3.701 1.00 0.00 65 ILE A C 3
ATOM 3677 O O . ILE A 1 65 ? -10.949 4.469 -2.681 1.00 0.00 65 ILE A O 3
ATOM 3693 N N . PRO A 1 66 ? -12.559 3.917 -4.158 1.00 0.00 66 PRO A N 3
ATOM 3694 C CA . PRO A 1 66 ? -12.855 2.621 -3.550 1.00 0.00 66 PRO A CA 3
ATOM 3695 C C . PRO A 1 66 ? -11.696 1.642 -3.726 1.00 0.00 66 PRO A C 3
ATOM 3696 O O . PRO A 1 66 ? -10.890 1.773 -4.654 1.00 0.00 66 PRO A O 3
ATOM 3707 N N . ILE A 1 67 ? -11.636 0.646 -2.852 1.00 0.00 67 ILE A N 3
ATOM 3708 C CA . ILE A 1 67 ? -10.543 -0.322 -2.837 1.00 0.00 67 ILE A CA 3
ATOM 3709 C C . ILE A 1 67 ? -10.462 -1.150 -4.129 1.00 0.00 67 ILE A C 3
ATOM 3710 O O . ILE A 1 67 ? -9.520 -1.912 -4.323 1.00 0.00 67 ILE A O 3
ATOM 3726 N N . ASN A 1 68 ? -11.456 -1.006 -4.997 1.00 0.00 68 ASN A N 3
ATOM 3727 C CA . ASN A 1 68 ? -11.460 -1.667 -6.307 1.00 0.00 68 ASN A CA 3
ATOM 3728 C C . ASN A 1 68 ? -10.169 -1.406 -7.102 1.00 0.00 68 ASN A C 3
ATOM 3729 O O . ASN A 1 68 ? -9.763 -2.229 -7.919 1.00 0.00 68 ASN A O 3
ATOM 3740 N N . ASN A 1 69 ? -9.520 -0.269 -6.857 1.00 0.00 69 ASN A N 3
ATOM 3741 C CA . ASN A 1 69 ? -8.282 0.067 -7.564 1.00 0.00 69 ASN A CA 3
ATOM 3742 C C . ASN A 1 69 ? -7.067 -0.542 -6.865 1.00 0.00 69 ASN A C 3
ATOM 3743 O O . ASN A 1 69 ? -5.919 -0.248 -7.207 1.00 0.00 69 ASN A O 3
ATOM 3754 N N . PHE A 1 70 ? -7.334 -1.390 -5.885 1.00 0.00 70 PHE A N 3
ATOM 3755 C CA . PHE A 1 70 ? -6.304 -2.065 -5.122 1.00 0.00 70 PHE A CA 3
ATOM 3756 C C . PHE A 1 70 ? -6.336 -3.544 -5.456 1.00 0.00 70 PHE A C 3
ATOM 3757 O O . PHE A 1 70 ? -7.230 -4.011 -6.164 1.00 0.00 70 PHE A O 3
ATOM 3774 N N . CYS A 1 71 ? -5.371 -4.277 -4.957 1.00 0.00 71 CYS A N 3
ATOM 3775 C CA . CYS A 1 71 ? -5.305 -5.704 -5.210 1.00 0.00 71 CYS A CA 3
ATOM 3776 C C . CYS A 1 71 ? -5.716 -6.458 -3.952 1.00 0.00 71 CYS A C 3
ATOM 3777 O O . CYS A 1 71 ? -5.344 -6.071 -2.842 1.00 0.00 71 CYS A O 3
ATOM 3784 N N . SER A 1 72 ? -6.524 -7.497 -4.113 1.00 0.00 72 SER A N 3
ATOM 3785 C CA . SER A 1 72 ? -7.062 -8.199 -2.964 1.00 0.00 72 SER A CA 3
ATOM 3786 C C . SER A 1 72 ? -6.069 -9.227 -2.435 1.00 0.00 72 SER A C 3
ATOM 3787 O O . SER A 1 72 ? -5.972 -10.344 -2.944 1.00 0.00 72 SER A O 3
ATOM 3795 N N . ASP A 1 73 ? -5.342 -8.826 -1.406 1.00 0.00 73 ASP A N 3
ATOM 3796 C CA . ASP A 1 73 ? -4.435 -9.704 -0.691 1.00 0.00 73 ASP A CA 3
ATOM 3797 C C . ASP A 1 73 ? -4.235 -9.151 0.700 1.00 0.00 73 ASP A C 3
ATOM 3798 O O . ASP A 1 73 ? -4.590 -7.994 0.934 1.00 0.00 73 ASP A O 3
ATOM 3807 N N . THR A 1 74 ? -3.730 -9.975 1.623 1.00 0.00 74 THR A N 3
ATOM 3808 C CA . THR A 1 74 ? -3.555 -9.570 3.016 1.00 0.00 74 THR A CA 3
ATOM 3809 C C . THR A 1 74 ? -2.948 -8.170 3.103 1.00 0.00 74 THR A C 3
ATOM 3810 O O . THR A 1 74 ? -1.755 -7.975 2.856 1.00 0.00 74 THR A O 3
ATOM 3821 N N . VAL A 1 75 ? -3.802 -7.201 3.431 1.00 0.00 75 VAL A N 3
ATOM 3822 C CA . VAL A 1 75 ? -3.429 -5.793 3.417 1.00 0.00 75 VAL A CA 3
ATOM 3823 C C . VAL A 1 75 ? -2.219 -5.543 4.298 1.00 0.00 75 VAL A C 3
ATOM 3824 O O . VAL A 1 75 ? -2.222 -5.834 5.498 1.00 0.00 75 VAL A O 3
ATOM 3837 N N . SER A 1 76 ? -1.190 -4.997 3.682 1.00 0.00 76 SER A N 3
ATOM 3838 C CA . SER A 1 76 ? 0.106 -4.858 4.296 1.00 0.00 76 SER A CA 3
ATOM 3839 C C . SER A 1 76 ? 0.529 -3.395 4.278 1.00 0.00 76 SER A C 3
ATOM 3840 O O . SER A 1 76 ? 0.027 -2.599 3.484 1.00 0.00 76 SER A O 3
ATOM 3848 N N . CYS A 1 77 ? 1.420 -3.031 5.162 1.00 0.00 77 CYS A N 3
ATOM 3849 C CA . CYS A 1 77 ? 1.898 -1.672 5.225 1.00 0.00 77 CYS A CA 3
ATOM 3850 C C . CYS A 1 77 ? 3.395 -1.679 5.476 1.00 0.00 77 CYS A C 3
ATOM 3851 O O . CYS A 1 77 ? 3.889 -2.384 6.359 1.00 0.00 77 CYS A O 3
ATOM 3858 N N . CYS A 1 78 ? 4.106 -0.927 4.666 1.00 0.00 78 CYS A N 3
ATOM 3859 C CA . CYS A 1 78 ? 5.554 -0.892 4.704 1.00 0.00 78 CYS A CA 3
ATOM 3860 C C . CYS A 1 78 ? 6.027 0.500 5.072 1.00 0.00 78 CYS A C 3
ATOM 3861 O O . CYS A 1 78 ? 5.249 1.447 5.023 1.00 0.00 78 CYS A O 3
ATOM 3868 N N . SER A 1 79 ? 7.281 0.618 5.474 1.00 0.00 79 SER A N 3
ATOM 3869 C CA . SER A 1 79 ? 7.881 1.917 5.730 1.00 0.00 79 SER A CA 3
ATOM 3870 C C . SER A 1 79 ? 7.741 2.812 4.500 1.00 0.00 79 SER A C 3
ATOM 3871 O O . SER A 1 79 ? 7.918 2.343 3.377 1.00 0.00 79 SER A O 3
ATOM 3879 N N . GLY A 1 80 ? 7.361 4.069 4.729 1.00 0.00 80 GLY A N 3
ATOM 3880 C CA . GLY A 1 80 ? 7.193 5.037 3.660 1.00 0.00 80 GLY A CA 3
ATOM 3881 C C . GLY A 1 80 ? 8.296 4.990 2.630 1.00 0.00 80 GLY A C 3
ATOM 3882 O O . GLY A 1 80 ? 9.420 5.430 2.884 1.00 0.00 80 GLY A O 3
ATOM 3886 N N . GLU A 1 81 ? 7.962 4.445 1.472 1.00 0.00 81 GLU A N 3
ATOM 3887 C CA . GLU A 1 81 ? 8.896 4.311 0.370 1.00 0.00 81 GLU A CA 3
ATOM 3888 C C . GLU A 1 81 ? 9.351 5.682 -0.110 1.00 0.00 81 GLU A C 3
ATOM 3889 O O . GLU A 1 81 ? 8.533 6.533 -0.463 1.00 0.00 81 GLU A O 3
ATOM 3901 N N . GLN A 1 82 ? 10.655 5.899 -0.092 1.00 0.00 82 GLN A N 3
ATOM 3902 C CA . GLN A 1 82 ? 11.220 7.175 -0.484 1.00 0.00 82 GLN A CA 3
ATOM 3903 C C . GLN A 1 82 ? 12.583 6.977 -1.125 1.00 0.00 82 GLN A C 3
ATOM 3904 O O . GLN A 1 82 ? 13.306 6.035 -0.794 1.00 0.00 82 GLN A O 3
ATOM 3918 N N . ILE A 1 83 ? 12.923 7.860 -2.047 1.00 0.00 83 ILE A N 3
ATOM 3919 C CA . ILE A 1 83 ? 14.229 7.826 -2.688 1.00 0.00 83 ILE A CA 3
ATOM 3920 C C . ILE A 1 83 ? 15.318 8.134 -1.668 1.00 0.00 83 ILE A C 3
ATOM 3921 O O . ILE A 1 83 ? 15.403 9.251 -1.154 1.00 0.00 83 ILE A O 3
ATOM 3937 N N . GLY A 1 84 ? 16.138 7.137 -1.373 1.00 0.00 84 GLY A N 3
ATOM 3938 C CA . GLY A 1 84 ? 17.192 7.297 -0.391 1.00 0.00 84 GLY A CA 3
ATOM 3939 C C . GLY A 1 84 ? 17.082 6.283 0.728 1.00 0.00 84 GLY A C 3
ATOM 3940 O O . GLY A 1 84 ? 18.045 6.038 1.455 1.00 0.00 84 GLY A O 3
ATOM 3944 N N . LEU A 1 85 ? 15.903 5.689 0.869 1.00 0.00 85 LEU A N 3
ATOM 3945 C CA . LEU A 1 85 ? 15.675 4.686 1.898 1.00 0.00 85 LEU A CA 3
ATOM 3946 C C . LEU A 1 85 ? 16.132 3.320 1.405 1.00 0.00 85 LEU A C 3
ATOM 3947 O O . LEU A 1 85 ? 15.633 2.813 0.400 1.00 0.00 85 LEU A O 3
ATOM 3963 N N . VAL A 1 86 ? 17.091 2.736 2.109 1.00 0.00 86 VAL A N 3
ATOM 3964 C CA . VAL A 1 86 ? 17.644 1.445 1.719 1.00 0.00 86 VAL A CA 3
ATOM 3965 C C . VAL A 1 86 ? 16.754 0.302 2.195 1.00 0.00 86 VAL A C 3
ATOM 3966 O O . VAL A 1 86 ? 16.951 -0.234 3.287 1.00 0.00 86 VAL A O 3
ATOM 3979 N N . ASN A 1 87 ? 15.771 -0.044 1.365 1.00 0.00 87 ASN A N 3
ATOM 3980 C CA . ASN A 1 87 ? 14.831 -1.139 1.637 1.00 0.00 87 ASN A CA 3
ATOM 3981 C C . ASN A 1 87 ? 13.843 -0.756 2.736 1.00 0.00 87 ASN A C 3
ATOM 3982 O O . ASN A 1 87 ? 14.055 0.210 3.469 1.00 0.00 87 ASN A O 3
ATOM 3993 N N . ILE A 1 88 ? 12.754 -1.513 2.843 1.00 0.00 88 ILE A N 3
ATOM 3994 C CA . ILE A 1 88 ? 11.684 -1.188 3.771 1.00 0.00 88 ILE A CA 3
ATOM 3995 C C . ILE A 1 88 ? 11.181 -2.446 4.464 1.00 0.00 88 ILE A C 3
ATOM 3996 O O . ILE A 1 88 ? 11.545 -3.563 4.085 1.00 0.00 88 ILE A O 3
ATOM 4012 N N . GLN A 1 89 ? 10.348 -2.257 5.477 1.00 0.00 89 GLN A N 3
ATOM 4013 C CA . GLN A 1 89 ? 9.765 -3.372 6.207 1.00 0.00 89 GLN A CA 3
ATOM 4014 C C . GLN A 1 89 ? 8.254 -3.374 6.021 1.00 0.00 89 GLN A C 3
ATOM 4015 O O . GLN A 1 89 ? 7.595 -2.359 6.242 1.00 0.00 89 GLN A O 3
ATOM 4029 N N . CYS A 1 90 ? 7.720 -4.505 5.593 1.00 0.00 90 CYS A N 3
ATOM 4030 C CA . CYS A 1 90 ? 6.285 -4.635 5.358 1.00 0.00 90 CYS A CA 3
ATOM 4031 C C . CYS A 1 90 ? 5.626 -5.521 6.413 1.00 0.00 90 CYS A C 3
ATOM 4032 O O . CYS A 1 90 ? 6.088 -6.626 6.686 1.00 0.00 90 CYS A O 3
ATOM 4039 N N . THR A 1 91 ? 4.544 -5.033 7.001 1.00 0.00 91 THR A N 3
ATOM 4040 C CA . THR A 1 91 ? 3.793 -5.812 7.978 1.00 0.00 91 THR A CA 3
ATOM 4041 C C . THR A 1 91 ? 2.294 -5.734 7.679 1.00 0.00 91 THR A C 3
ATOM 4042 O O . THR A 1 91 ? 1.817 -4.728 7.154 1.00 0.00 91 THR A O 3
ATOM 4053 N N . PRO A 1 92 ? 1.535 -6.810 7.958 1.00 0.00 92 PRO A N 3
ATOM 4054 C CA . PRO A 1 92 ? 0.079 -6.813 7.787 1.00 0.00 92 PRO A CA 3
ATOM 4055 C C . PRO A 1 92 ? -0.601 -5.824 8.729 1.00 0.00 92 PRO A C 3
ATOM 4056 O O . PRO A 1 92 ? -0.316 -5.799 9.929 1.00 0.00 92 PRO A O 3
ATOM 4067 N N . ILE A 1 93 ? -1.496 -5.008 8.188 1.00 0.00 93 ILE A N 3
ATOM 4068 C CA . ILE A 1 93 ? -2.155 -3.980 8.983 1.00 0.00 93 ILE A CA 3
ATOM 4069 C C . ILE A 1 93 ? -3.618 -4.313 9.229 1.00 0.00 93 ILE A C 3
ATOM 4070 O O . ILE A 1 93 ? -4.226 -3.806 10.170 1.00 0.00 93 ILE A O 3
ATOM 4086 N N . LEU A 1 94 ? -4.190 -5.161 8.384 1.00 0.00 94 LEU A N 3
ATOM 4087 C CA . LEU A 1 94 ? -5.591 -5.529 8.537 1.00 0.00 94 LEU A CA 3
ATOM 4088 C C . LEU A 1 94 ? -5.758 -6.621 9.590 1.00 0.00 94 LEU A C 3
ATOM 4089 O O . LEU A 1 94 ? -5.983 -7.792 9.273 1.00 0.00 94 LEU A O 3
ATOM 4105 N N . SER A 1 95 ? -5.619 -6.222 10.840 1.00 0.00 95 SER A N 3
ATOM 4106 C CA . SER A 1 95 ? -5.856 -7.094 11.973 1.00 0.00 95 SER A CA 3
ATOM 4107 C C . SER A 1 95 ? -6.332 -6.249 13.146 1.00 0.00 95 SER A C 3
ATOM 4108 O O . SER A 1 95 ? -7.204 -6.706 13.910 1.00 0.00 95 SER A O 3
ATOM 4117 N N . SER A 1 1 ? -6.501 9.630 -9.762 1.00 0.00 1 SER A N 4
ATOM 4118 C CA . SER A 1 1 ? -6.887 11.052 -9.751 1.00 0.00 1 SER A CA 4
ATOM 4119 C C . SER A 1 1 ? -8.389 11.187 -9.522 1.00 0.00 1 SER A C 4
ATOM 4120 O O . SER A 1 1 ? -8.823 11.606 -8.447 1.00 0.00 1 SER A O 4
ATOM 4130 N N . ALA A 1 2 ? -9.180 10.821 -10.517 1.00 0.00 2 ALA A N 4
ATOM 4131 C CA . ALA A 1 2 ? -10.619 10.754 -10.337 1.00 0.00 2 ALA A CA 4
ATOM 4132 C C . ALA A 1 2 ? -10.974 9.412 -9.715 1.00 0.00 2 ALA A C 4
ATOM 4133 O O . ALA A 1 2 ? -10.388 8.393 -10.074 1.00 0.00 2 ALA A O 4
ATOM 4140 N N . ILE A 1 3 ? -11.906 9.412 -8.769 1.00 0.00 3 ILE A N 4
ATOM 4141 C CA . ILE A 1 3 ? -12.274 8.194 -8.064 1.00 0.00 3 ILE A CA 4
ATOM 4142 C C . ILE A 1 3 ? -13.292 7.394 -8.882 1.00 0.00 3 ILE A C 4
ATOM 4143 O O . ILE A 1 3 ? -14.433 7.821 -9.058 1.00 0.00 3 ILE A O 4
ATOM 4159 N N . PRO A 1 4 ? -12.880 6.228 -9.405 1.00 0.00 4 PRO A N 4
ATOM 4160 C CA . PRO A 1 4 ? -13.740 5.345 -10.181 1.00 0.00 4 PRO A CA 4
ATOM 4161 C C . PRO A 1 4 ? -14.475 4.337 -9.296 1.00 0.00 4 PRO A C 4
ATOM 4162 O O . PRO A 1 4 ? -13.855 3.600 -8.519 1.00 0.00 4 PRO A O 4
ATOM 4173 N N . ALA A 1 5 ? -15.789 4.290 -9.424 1.00 0.00 5 ALA A N 4
ATOM 4174 C CA . ALA A 1 5 ? -16.594 3.404 -8.596 1.00 0.00 5 ALA A CA 4
ATOM 4175 C C . ALA A 1 5 ? -17.555 2.564 -9.436 1.00 0.00 5 ALA A C 4
ATOM 4176 O O . ALA A 1 5 ? -18.735 2.896 -9.570 1.00 0.00 5 ALA A O 4
ATOM 4183 N N . PRO A 1 6 ? -17.052 1.466 -10.028 1.00 0.00 6 PRO A N 4
ATOM 4184 C CA . PRO A 1 6 ? -17.890 0.478 -10.721 1.00 0.00 6 PRO A CA 4
ATOM 4185 C C . PRO A 1 6 ? -18.891 -0.147 -9.762 1.00 0.00 6 PRO A C 4
ATOM 4186 O O . PRO A 1 6 ? -20.054 -0.373 -10.097 1.00 0.00 6 PRO A O 4
ATOM 4197 N N . GLY A 1 7 ? -18.401 -0.427 -8.564 1.00 0.00 7 GLY A N 4
ATOM 4198 C CA . GLY A 1 7 ? -19.232 -0.916 -7.494 1.00 0.00 7 GLY A CA 4
ATOM 4199 C C . GLY A 1 7 ? -18.798 -0.304 -6.182 1.00 0.00 7 GLY A C 4
ATOM 4200 O O . GLY A 1 7 ? -17.618 0.009 -6.008 1.00 0.00 7 GLY A O 4
ATOM 4204 N N . GLU A 1 8 ? -19.731 -0.113 -5.266 1.00 0.00 8 GLU A N 4
ATOM 4205 C CA . GLU A 1 8 ? -19.416 0.532 -4.003 1.00 0.00 8 GLU A CA 4
ATOM 4206 C C . GLU A 1 8 ? -18.745 -0.444 -3.048 1.00 0.00 8 GLU A C 4
ATOM 4207 O O . GLU A 1 8 ? -19.411 -1.129 -2.271 1.00 0.00 8 GLU A O 4
ATOM 4219 N N . GLY A 1 9 ? -17.429 -0.526 -3.140 1.00 0.00 9 GLY A N 4
ATOM 4220 C CA . GLY A 1 9 ? -16.660 -1.289 -2.181 1.00 0.00 9 GLY A CA 4
ATOM 4221 C C . GLY A 1 9 ? -16.047 -0.375 -1.144 1.00 0.00 9 GLY A C 4
ATOM 4222 O O . GLY A 1 9 ? -16.007 0.838 -1.355 1.00 0.00 9 GLY A O 4
ATOM 4226 N N . PRO A 1 10 ? -15.554 -0.916 -0.022 1.00 0.00 10 PRO A N 4
ATOM 4227 C CA . PRO A 1 10 ? -14.971 -0.107 1.051 1.00 0.00 10 PRO A CA 4
ATOM 4228 C C . PRO A 1 10 ? -13.798 0.729 0.555 1.00 0.00 10 PRO A C 4
ATOM 4229 O O . PRO A 1 10 ? -13.003 0.274 -0.271 1.00 0.00 10 PRO A O 4
ATOM 4240 N N . SER A 1 11 ? -13.705 1.953 1.044 1.00 0.00 11 SER A N 4
ATOM 4241 C CA . SER A 1 11 ? -12.669 2.867 0.609 1.00 0.00 11 SER A CA 4
ATOM 4242 C C . SER A 1 11 ? -11.348 2.570 1.305 1.00 0.00 11 SER A C 4
ATOM 4243 O O . SER A 1 11 ? -11.318 2.032 2.415 1.00 0.00 11 SER A O 4
ATOM 4251 N N . VAL A 1 12 ? -10.257 2.939 0.646 1.00 0.00 12 VAL A N 4
ATOM 4252 C CA . VAL A 1 12 ? -8.926 2.678 1.172 1.00 0.00 12 VAL A CA 4
ATOM 4253 C C . VAL A 1 12 ? -8.651 3.532 2.407 1.00 0.00 12 VAL A C 4
ATOM 4254 O O . VAL A 1 12 ? -7.838 3.166 3.253 1.00 0.00 12 VAL A O 4
ATOM 4267 N N . SER A 1 13 ? -9.346 4.667 2.507 1.00 0.00 13 SER A N 4
ATOM 4268 C CA . SER A 1 13 ? -9.257 5.533 3.682 1.00 0.00 13 SER A CA 4
ATOM 4269 C C . SER A 1 13 ? -9.575 4.751 4.959 1.00 0.00 13 SER A C 4
ATOM 4270 O O . SER A 1 13 ? -9.012 5.020 6.018 1.00 0.00 13 SER A O 4
ATOM 4278 N N . MET A 1 14 ? -10.461 3.761 4.845 1.00 0.00 14 MET A N 4
ATOM 4279 C CA . MET A 1 14 ? -10.823 2.927 5.983 1.00 0.00 14 MET A CA 4
ATOM 4280 C C . MET A 1 14 ? -9.606 2.149 6.470 1.00 0.00 14 MET A C 4
ATOM 4281 O O . MET A 1 14 ? -9.304 2.133 7.662 1.00 0.00 14 MET A O 4
ATOM 4295 N N . ALA A 1 15 ? -8.899 1.524 5.532 1.00 0.00 15 ALA A N 4
ATOM 4296 C CA . ALA A 1 15 ? -7.697 0.763 5.852 1.00 0.00 15 ALA A CA 4
ATOM 4297 C C . ALA A 1 15 ? -6.547 1.689 6.253 1.00 0.00 15 ALA A C 4
ATOM 4298 O O . ALA A 1 15 ? -5.763 1.380 7.152 1.00 0.00 15 ALA A O 4
ATOM 4305 N N . GLN A 1 16 ? -6.463 2.832 5.576 1.00 0.00 16 GLN A N 4
ATOM 4306 C CA . GLN A 1 16 ? -5.399 3.810 5.800 1.00 0.00 16 GLN A CA 4
ATOM 4307 C C . GLN A 1 16 ? -5.425 4.357 7.223 1.00 0.00 16 GLN A C 4
ATOM 4308 O O . GLN A 1 16 ? -4.385 4.722 7.771 1.00 0.00 16 GLN A O 4
ATOM 4322 N N . GLN A 1 17 ? -6.619 4.399 7.814 1.00 0.00 17 GLN A N 4
ATOM 4323 C CA . GLN A 1 17 ? -6.807 4.922 9.168 1.00 0.00 17 GLN A CA 4
ATOM 4324 C C . GLN A 1 17 ? -5.928 4.180 10.173 1.00 0.00 17 GLN A C 4
ATOM 4325 O O . GLN A 1 17 ? -5.496 4.746 11.175 1.00 0.00 17 GLN A O 4
ATOM 4339 N N . LYS A 1 18 ? -5.683 2.909 9.895 1.00 0.00 18 LYS A N 4
ATOM 4340 C CA . LYS A 1 18 ? -4.918 2.053 10.787 1.00 0.00 18 LYS A CA 4
ATOM 4341 C C . LYS A 1 18 ? -3.423 2.386 10.757 1.00 0.00 18 LYS A C 4
ATOM 4342 O O . LYS A 1 18 ? -2.675 1.995 11.655 1.00 0.00 18 LYS A O 4
ATOM 4361 N N . CYS A 1 19 ? -2.995 3.119 9.741 1.00 0.00 19 CYS A N 4
ATOM 4362 C CA . CYS A 1 19 ? -1.584 3.419 9.572 1.00 0.00 19 CYS A CA 4
ATOM 4363 C C . CYS A 1 19 ? -1.335 4.924 9.500 1.00 0.00 19 CYS A C 4
ATOM 4364 O O . CYS A 1 19 ? -2.269 5.729 9.527 1.00 0.00 19 CYS A O 4
ATOM 4371 N N . GLY A 1 20 ? -0.066 5.295 9.440 1.00 0.00 20 GLY A N 4
ATOM 4372 C CA . GLY A 1 20 ? 0.299 6.693 9.403 1.00 0.00 20 GLY A CA 4
ATOM 4373 C C . GLY A 1 20 ? 0.343 7.246 7.996 1.00 0.00 20 GLY A C 4
ATOM 4374 O O . GLY A 1 20 ? 0.566 6.506 7.035 1.00 0.00 20 GLY A O 4
ATOM 4378 N N . ALA A 1 21 ? 0.148 8.551 7.878 1.00 0.00 21 ALA A N 4
ATOM 4379 C CA . ALA A 1 21 ? 0.147 9.217 6.580 1.00 0.00 21 ALA A CA 4
ATOM 4380 C C . ALA A 1 21 ? 1.553 9.282 5.992 1.00 0.00 21 ALA A C 4
ATOM 4381 O O . ALA A 1 21 ? 1.726 9.536 4.801 1.00 0.00 21 ALA A O 4
ATOM 4388 N N . GLU A 1 22 ? 2.555 9.062 6.834 1.00 0.00 22 GLU A N 4
ATOM 4389 C CA . GLU A 1 22 ? 3.941 9.054 6.388 1.00 0.00 22 GLU A CA 4
ATOM 4390 C C . GLU A 1 22 ? 4.417 7.620 6.155 1.00 0.00 22 GLU A C 4
ATOM 4391 O O . GLU A 1 22 ? 5.613 7.328 6.190 1.00 0.00 22 GLU A O 4
ATOM 4403 N N . LYS A 1 23 ? 3.471 6.727 5.939 1.00 0.00 23 LYS A N 4
ATOM 4404 C CA . LYS A 1 23 ? 3.782 5.342 5.637 1.00 0.00 23 LYS A CA 4
ATOM 4405 C C . LYS A 1 23 ? 3.211 4.988 4.274 1.00 0.00 23 LYS A C 4
ATOM 4406 O O . LYS A 1 23 ? 2.470 5.777 3.689 1.00 0.00 23 LYS A O 4
ATOM 4425 N N . VAL A 1 24 ? 3.551 3.818 3.761 1.00 0.00 24 VAL A N 4
ATOM 4426 C CA . VAL A 1 24 ? 3.133 3.454 2.422 1.00 0.00 24 VAL A CA 4
ATOM 4427 C C . VAL A 1 24 ? 2.170 2.268 2.437 1.00 0.00 24 VAL A C 4
ATOM 4428 O O . VAL A 1 24 ? 2.406 1.260 3.103 1.00 0.00 24 VAL A O 4
ATOM 4441 N N . VAL A 1 25 ? 1.078 2.405 1.706 1.00 0.00 25 VAL A N 4
ATOM 4442 C CA . VAL A 1 25 ? 0.086 1.349 1.601 1.00 0.00 25 VAL A CA 4
ATOM 4443 C C . VAL A 1 25 ? 0.389 0.482 0.385 1.00 0.00 25 VAL A C 4
ATOM 4444 O O . VAL A 1 25 ? 0.740 0.993 -0.681 1.00 0.00 25 VAL A O 4
ATOM 4457 N N . SER A 1 26 ? 0.292 -0.826 0.553 1.00 0.00 26 SER A N 4
ATOM 4458 C CA . SER A 1 26 ? 0.587 -1.765 -0.516 1.00 0.00 26 SER A CA 4
ATOM 4459 C C . SER A 1 26 ? -0.158 -3.084 -0.287 1.00 0.00 26 SER A C 4
ATOM 4460 O O . SER A 1 26 ? -0.612 -3.366 0.822 1.00 0.00 26 SER A O 4
ATOM 4468 N N . CYS A 1 27 ? -0.284 -3.888 -1.330 1.00 0.00 27 CYS A N 4
ATOM 4469 C CA . CYS A 1 27 ? -0.909 -5.199 -1.197 1.00 0.00 27 CYS A CA 4
ATOM 4470 C C . CYS A 1 27 ? 0.181 -6.250 -1.107 1.00 0.00 27 CYS A C 4
ATOM 4471 O O . CYS A 1 27 ? 0.775 -6.614 -2.115 1.00 0.00 27 CYS A O 4
ATOM 4478 N N . CYS A 1 28 ? 0.466 -6.727 0.087 1.00 0.00 28 CYS A N 4
ATOM 4479 C CA . CYS A 1 28 ? 1.562 -7.660 0.254 1.00 0.00 28 CYS A CA 4
ATOM 4480 C C . CYS A 1 28 ? 1.089 -8.953 0.896 1.00 0.00 28 CYS A C 4
ATOM 4481 O O . CYS A 1 28 ? 0.900 -9.027 2.112 1.00 0.00 28 CYS A O 4
ATOM 4488 N N . ASN A 1 29 ? 0.892 -9.965 0.065 1.00 0.00 29 ASN A N 4
ATOM 4489 C CA . ASN A 1 29 ? 0.577 -11.303 0.538 1.00 0.00 29 ASN A CA 4
ATOM 4490 C C . ASN A 1 29 ? 1.823 -12.171 0.446 1.00 0.00 29 ASN A C 4
ATOM 4491 O O . ASN A 1 29 ? 2.134 -12.737 -0.603 1.00 0.00 29 ASN A O 4
ATOM 4502 N N . SER A 1 30 ? 2.556 -12.240 1.542 1.00 0.00 30 SER A N 4
ATOM 4503 C CA . SER A 1 30 ? 3.792 -13.001 1.589 1.00 0.00 30 SER A CA 4
ATOM 4504 C C . SER A 1 30 ? 3.605 -14.306 2.360 1.00 0.00 30 SER A C 4
ATOM 4505 O O . SER A 1 30 ? 2.778 -14.390 3.268 1.00 0.00 30 SER A O 4
ATOM 4513 N N . LYS A 1 31 ? 4.381 -15.316 1.996 1.00 0.00 31 LYS A N 4
ATOM 4514 C CA . LYS A 1 31 ? 4.256 -16.643 2.599 1.00 0.00 31 LYS A CA 4
ATOM 4515 C C . LYS A 1 31 ? 4.605 -16.611 4.084 1.00 0.00 31 LYS A C 4
ATOM 4516 O O . LYS A 1 31 ? 3.945 -17.259 4.900 1.00 0.00 31 LYS A O 4
ATOM 4535 N N . GLU A 1 32 ? 5.645 -15.859 4.425 1.00 0.00 32 GLU A N 4
ATOM 4536 C CA . GLU A 1 32 ? 6.090 -15.742 5.811 1.00 0.00 32 GLU A CA 4
ATOM 4537 C C . GLU A 1 32 ? 4.973 -15.219 6.711 1.00 0.00 32 GLU A C 4
ATOM 4538 O O . GLU A 1 32 ? 4.843 -15.644 7.862 1.00 0.00 32 GLU A O 4
ATOM 4550 N N . LEU A 1 33 ? 4.149 -14.328 6.162 1.00 0.00 33 LEU A N 4
ATOM 4551 C CA . LEU A 1 33 ? 3.082 -13.675 6.920 1.00 0.00 33 LEU A CA 4
ATOM 4552 C C . LEU A 1 33 ? 2.072 -14.694 7.445 1.00 0.00 33 LEU A C 4
ATOM 4553 O O . LEU A 1 33 ? 1.469 -14.496 8.500 1.00 0.00 33 LEU A O 4
ATOM 4569 N N . LYS A 1 34 ? 1.909 -15.792 6.711 1.00 0.00 34 LYS A N 4
ATOM 4570 C CA . LYS A 1 34 ? 0.965 -16.845 7.082 1.00 0.00 34 LYS A CA 4
ATOM 4571 C C . LYS A 1 34 ? 1.408 -17.541 8.370 1.00 0.00 34 LYS A C 4
ATOM 4572 O O . LYS A 1 34 ? 0.599 -18.122 9.092 1.00 0.00 34 LYS A O 4
ATOM 4591 N N . ASN A 1 35 ? 2.695 -17.435 8.665 1.00 0.00 35 ASN A N 4
ATOM 4592 C CA . ASN A 1 35 ? 3.294 -18.138 9.794 1.00 0.00 35 ASN A CA 4
ATOM 4593 C C . ASN A 1 35 ? 3.365 -17.231 11.018 1.00 0.00 35 ASN A C 4
ATOM 4594 O O . ASN A 1 35 ? 4.228 -17.404 11.883 1.00 0.00 35 ASN A O 4
ATOM 4605 N N . SER A 1 36 ? 2.455 -16.255 11.074 1.00 0.00 36 SER A N 4
ATOM 4606 C CA . SER A 1 36 ? 2.415 -15.275 12.162 1.00 0.00 36 SER A CA 4
ATOM 4607 C C . SER A 1 36 ? 3.767 -14.595 12.326 1.00 0.00 36 SER A C 4
ATOM 4608 O O . SER A 1 36 ? 4.295 -14.486 13.432 1.00 0.00 36 SER A O 4
ATOM 4616 N N . LYS A 1 37 ? 4.327 -14.163 11.208 1.00 0.00 37 LYS A N 4
ATOM 4617 C CA . LYS A 1 37 ? 5.623 -13.507 11.206 1.00 0.00 37 LYS A CA 4
ATOM 4618 C C . LYS A 1 37 ? 5.730 -12.575 10.012 1.00 0.00 37 LYS A C 4
ATOM 4619 O O . LYS A 1 37 ? 5.320 -12.932 8.910 1.00 0.00 37 LYS A O 4
ATOM 4638 N N . SER A 1 38 ? 6.265 -11.384 10.232 1.00 0.00 38 SER A N 4
ATOM 4639 C CA . SER A 1 38 ? 6.521 -10.456 9.139 1.00 0.00 38 SER A CA 4
ATOM 4640 C C . SER A 1 38 ? 7.640 -10.990 8.254 1.00 0.00 38 SER A C 4
ATOM 4641 O O . SER A 1 38 ? 7.633 -10.815 7.038 1.00 0.00 38 SER A O 4
ATOM 4649 N N . GLY A 1 39 ? 8.600 -11.657 8.888 1.00 0.00 39 GLY A N 4
ATOM 4650 C CA . GLY A 1 39 ? 9.692 -12.275 8.169 1.00 0.00 39 GLY A CA 4
ATOM 4651 C C . GLY A 1 39 ? 10.905 -11.374 8.093 1.00 0.00 39 GLY A C 4
ATOM 4652 O O . GLY A 1 39 ? 10.888 -10.253 8.606 1.00 0.00 39 GLY A O 4
ATOM 4656 N N . ALA A 1 40 ? 11.959 -11.870 7.469 1.00 0.00 40 ALA A N 4
ATOM 4657 C CA . ALA A 1 40 ? 13.176 -11.099 7.281 1.00 0.00 40 ALA A CA 4
ATOM 4658 C C . ALA A 1 40 ? 13.338 -10.762 5.805 1.00 0.00 40 ALA A C 4
ATOM 4659 O O . ALA A 1 40 ? 14.002 -9.793 5.437 1.00 0.00 40 ALA A O 4
ATOM 4666 N N . GLU A 1 41 ? 12.710 -11.577 4.969 1.00 0.00 41 GLU A N 4
ATOM 4667 C CA . GLU A 1 41 ? 12.733 -11.375 3.535 1.00 0.00 41 GLU A CA 4
ATOM 4668 C C . GLU A 1 41 ? 11.372 -10.871 3.069 1.00 0.00 41 GLU A C 4
ATOM 4669 O O . GLU A 1 41 ? 10.512 -11.653 2.668 1.00 0.00 41 GLU A O 4
ATOM 4681 N N . ILE A 1 42 ? 11.170 -9.565 3.149 1.00 0.00 42 ILE A N 4
ATOM 4682 C CA . ILE A 1 42 ? 9.895 -8.977 2.773 1.00 0.00 42 ILE A CA 4
ATOM 4683 C C . ILE A 1 42 ? 10.066 -7.989 1.627 1.00 0.00 42 ILE A C 4
ATOM 4684 O O . ILE A 1 42 ? 10.429 -6.829 1.838 1.00 0.00 42 ILE A O 4
ATOM 4700 N N . PRO A 1 43 ? 9.834 -8.452 0.391 1.00 0.00 43 PRO A N 4
ATOM 4701 C CA . PRO A 1 43 ? 9.872 -7.609 -0.789 1.00 0.00 43 PRO A CA 4
ATOM 4702 C C . PRO A 1 43 ? 8.495 -7.043 -1.131 1.00 0.00 43 PRO A C 4
ATOM 4703 O O . PRO A 1 43 ? 7.481 -7.493 -0.599 1.00 0.00 43 PRO A O 4
ATOM 4714 N N . ILE A 1 44 ? 8.466 -6.056 -2.016 1.00 0.00 44 ILE A N 4
ATOM 4715 C CA . ILE A 1 44 ? 7.210 -5.470 -2.465 1.00 0.00 44 ILE A CA 4
ATOM 4716 C C . ILE A 1 44 ? 7.197 -5.378 -3.987 1.00 0.00 44 ILE A C 4
ATOM 4717 O O . ILE A 1 44 ? 6.918 -6.366 -4.667 1.00 0.00 44 ILE A O 4
ATOM 4733 N N . ASP A 1 45 ? 7.515 -4.188 -4.507 1.00 0.00 45 ASP A N 4
ATOM 4734 C CA . ASP A 1 45 ? 7.630 -3.965 -5.950 1.00 0.00 45 ASP A CA 4
ATOM 4735 C C . ASP A 1 45 ? 6.343 -4.359 -6.678 1.00 0.00 45 ASP A C 4
ATOM 4736 O O . ASP A 1 45 ? 5.242 -4.106 -6.184 1.00 0.00 45 ASP A O 4
ATOM 4745 N N . VAL A 1 46 ? 6.479 -4.966 -7.852 1.00 0.00 46 VAL A N 4
ATOM 4746 C CA . VAL A 1 46 ? 5.329 -5.389 -8.635 1.00 0.00 46 VAL A CA 4
ATOM 4747 C C . VAL A 1 46 ? 5.351 -6.900 -8.846 1.00 0.00 46 VAL A C 4
ATOM 4748 O O . VAL A 1 46 ? 5.607 -7.377 -9.953 1.00 0.00 46 VAL A O 4
ATOM 4761 N N . LEU A 1 47 ? 5.098 -7.647 -7.781 1.00 0.00 47 LEU A N 4
ATOM 4762 C CA . LEU A 1 47 ? 5.034 -9.101 -7.855 1.00 0.00 47 LEU A CA 4
ATOM 4763 C C . LEU A 1 47 ? 3.641 -9.530 -8.294 1.00 0.00 47 LEU A C 4
ATOM 4764 O O . LEU A 1 47 ? 2.659 -9.299 -7.584 1.00 0.00 47 LEU A O 4
ATOM 4780 N N . SER A 1 48 ? 3.560 -10.153 -9.458 1.00 0.00 48 SER A N 4
ATOM 4781 C CA . SER A 1 48 ? 2.283 -10.557 -10.026 1.00 0.00 48 SER A CA 4
ATOM 4782 C C . SER A 1 48 ? 1.652 -11.706 -9.235 1.00 0.00 48 SER A C 4
ATOM 4783 O O . SER A 1 48 ? 1.921 -12.878 -9.494 1.00 0.00 48 SER A O 4
ATOM 4791 N N . GLY A 1 49 ? 0.828 -11.362 -8.252 1.00 0.00 49 GLY A N 4
ATOM 4792 C CA . GLY A 1 49 ? 0.076 -12.368 -7.521 1.00 0.00 49 GLY A CA 4
ATOM 4793 C C . GLY A 1 49 ? 0.599 -12.615 -6.119 1.00 0.00 49 GLY A C 4
ATOM 4794 O O . GLY A 1 49 ? 0.315 -13.656 -5.527 1.00 0.00 49 GLY A O 4
ATOM 4798 N N . GLU A 1 50 ? 1.361 -11.669 -5.584 1.00 0.00 50 GLU A N 4
ATOM 4799 C CA . GLU A 1 50 ? 1.869 -11.789 -4.220 1.00 0.00 50 GLU A CA 4
ATOM 4800 C C . GLU A 1 50 ? 1.912 -10.427 -3.545 1.00 0.00 50 GLU A C 4
ATOM 4801 O O . GLU A 1 50 ? 1.054 -10.104 -2.724 1.00 0.00 50 GLU A O 4
ATOM 4813 N N . CYS A 1 51 ? 2.900 -9.621 -3.894 1.00 0.00 51 CYS A N 4
ATOM 4814 C CA . CYS A 1 51 ? 3.005 -8.283 -3.335 1.00 0.00 51 CYS A CA 4
ATOM 4815 C C . CYS A 1 51 ? 2.986 -7.248 -4.450 1.00 0.00 51 CYS A C 4
ATOM 4816 O O . CYS A 1 51 ? 3.627 -7.422 -5.478 1.00 0.00 51 CYS A O 4
ATOM 4823 N N . LYS A 1 52 ? 2.254 -6.169 -4.242 1.00 0.00 52 LYS A N 4
ATOM 4824 C CA . LYS A 1 52 ? 2.163 -5.111 -5.217 1.00 0.00 52 LYS A CA 4
ATOM 4825 C C . LYS A 1 52 ? 2.120 -3.765 -4.517 1.00 0.00 52 LYS A C 4
ATOM 4826 O O . LYS A 1 52 ? 1.224 -3.502 -3.713 1.00 0.00 52 LYS A O 4
ATOM 4845 N N . ASN A 1 53 ? 3.104 -2.931 -4.797 1.00 0.00 53 ASN A N 4
ATOM 4846 C CA . ASN A 1 53 ? 3.130 -1.583 -4.261 1.00 0.00 53 ASN A CA 4
ATOM 4847 C C . ASN A 1 53 ? 2.225 -0.690 -5.094 1.00 0.00 53 ASN A C 4
ATOM 4848 O O . ASN A 1 53 ? 2.222 -0.767 -6.326 1.00 0.00 53 ASN A O 4
ATOM 4859 N N . ILE A 1 54 ? 1.440 0.126 -4.425 1.00 0.00 54 ILE A N 4
ATOM 4860 C CA . ILE A 1 54 ? 0.542 1.039 -5.102 1.00 0.00 54 ILE A CA 4
ATOM 4861 C C . ILE A 1 54 ? 1.008 2.467 -4.855 1.00 0.00 54 ILE A C 4
ATOM 4862 O O . ILE A 1 54 ? 1.439 2.790 -3.749 1.00 0.00 54 ILE A O 4
ATOM 4878 N N . PRO A 1 55 ? 0.954 3.328 -5.886 1.00 0.00 55 PRO A N 4
ATOM 4879 C CA . PRO A 1 55 ? 1.539 4.675 -5.830 1.00 0.00 55 PRO A CA 4
ATOM 4880 C C . PRO A 1 55 ? 0.987 5.510 -4.681 1.00 0.00 55 PRO A C 4
ATOM 4881 O O . PRO A 1 55 ? -0.208 5.780 -4.617 1.00 0.00 55 PRO A O 4
ATOM 4892 N N . ILE A 1 56 ? 1.882 5.968 -3.814 1.00 0.00 56 ILE A N 4
ATOM 4893 C CA . ILE A 1 56 ? 1.493 6.669 -2.594 1.00 0.00 56 ILE A CA 4
ATOM 4894 C C . ILE A 1 56 ? 0.944 8.060 -2.897 1.00 0.00 56 ILE A C 4
ATOM 4895 O O . ILE A 1 56 ? 0.226 8.646 -2.088 1.00 0.00 56 ILE A O 4
ATOM 4911 N N . ASN A 1 57 ? 1.273 8.560 -4.079 1.00 0.00 57 ASN A N 4
ATOM 4912 C CA . ASN A 1 57 ? 0.890 9.904 -4.493 1.00 0.00 57 ASN A CA 4
ATOM 4913 C C . ASN A 1 57 ? -0.623 10.101 -4.446 1.00 0.00 57 ASN A C 4
ATOM 4914 O O . ASN A 1 57 ? -1.104 11.157 -4.043 1.00 0.00 57 ASN A O 4
ATOM 4925 N N . ILE A 1 58 ? -1.376 9.083 -4.855 1.00 0.00 58 ILE A N 4
ATOM 4926 C CA . ILE A 1 58 ? -2.820 9.206 -4.921 1.00 0.00 58 ILE A CA 4
ATOM 4927 C C . ILE A 1 58 ? -3.439 9.013 -3.549 1.00 0.00 58 ILE A C 4
ATOM 4928 O O . ILE A 1 58 ? -4.500 9.541 -3.268 1.00 0.00 58 ILE A O 4
ATOM 4944 N N . LEU A 1 59 ? -2.741 8.295 -2.685 1.00 0.00 59 LEU A N 4
ATOM 4945 C CA . LEU A 1 59 ? -3.302 7.857 -1.408 1.00 0.00 59 LEU A CA 4
ATOM 4946 C C . LEU A 1 59 ? -3.671 9.022 -0.488 1.00 0.00 59 LEU A C 4
ATOM 4947 O O . LEU A 1 59 ? -4.396 8.839 0.487 1.00 0.00 59 LEU A O 4
ATOM 4963 N N . THR A 1 60 ? -3.176 10.212 -0.788 1.00 0.00 60 THR A N 4
ATOM 4964 C CA . THR A 1 60 ? -3.488 11.383 0.020 1.00 0.00 60 THR A CA 4
ATOM 4965 C C . THR A 1 60 ? -4.806 12.036 -0.410 1.00 0.00 60 THR A C 4
ATOM 4966 O O . THR A 1 60 ? -5.564 12.530 0.421 1.00 0.00 60 THR A O 4
ATOM 4977 N N . ILE A 1 61 ? -5.081 12.018 -1.708 1.00 0.00 61 ILE A N 4
ATOM 4978 C CA . ILE A 1 61 ? -6.267 12.683 -2.256 1.00 0.00 61 ILE A CA 4
ATOM 4979 C C . ILE A 1 61 ? -7.308 11.673 -2.733 1.00 0.00 61 ILE A C 4
ATOM 4980 O O . ILE A 1 61 ? -8.495 11.978 -2.840 1.00 0.00 61 ILE A O 4
ATOM 4996 N N . ASN A 1 62 ? -6.853 10.470 -3.016 1.00 0.00 62 ASN A N 4
ATOM 4997 C CA . ASN A 1 62 ? -7.685 9.434 -3.594 1.00 0.00 62 ASN A CA 4
ATOM 4998 C C . ASN A 1 62 ? -7.974 8.358 -2.562 1.00 0.00 62 ASN A C 4
ATOM 4999 O O . ASN A 1 62 ? -8.234 7.209 -2.900 1.00 0.00 62 ASN A O 4
ATOM 5010 N N . GLN A 1 63 ? -7.935 8.744 -1.292 1.00 0.00 63 GLN A N 4
ATOM 5011 C CA . GLN A 1 63 ? -8.242 7.825 -0.198 1.00 0.00 63 GLN A CA 4
ATOM 5012 C C . GLN A 1 63 ? -9.733 7.511 -0.189 1.00 0.00 63 GLN A C 4
ATOM 5013 O O . GLN A 1 63 ? -10.184 6.558 0.446 1.00 0.00 63 GLN A O 4
ATOM 5027 N N . LEU A 1 64 ? -10.491 8.319 -0.922 1.00 0.00 64 LEU A N 4
ATOM 5028 C CA . LEU A 1 64 ? -11.923 8.115 -1.069 1.00 0.00 64 LEU A CA 4
ATOM 5029 C C . LEU A 1 64 ? -12.203 7.064 -2.140 1.00 0.00 64 LEU A C 4
ATOM 5030 O O . LEU A 1 64 ? -13.349 6.703 -2.392 1.00 0.00 64 LEU A O 4
ATOM 5046 N N . ILE A 1 65 ? -11.135 6.577 -2.765 1.00 0.00 65 ILE A N 4
ATOM 5047 C CA . ILE A 1 65 ? -11.239 5.549 -3.784 1.00 0.00 65 ILE A CA 4
ATOM 5048 C C . ILE A 1 65 ? -11.643 4.218 -3.147 1.00 0.00 65 ILE A C 4
ATOM 5049 O O . ILE A 1 65 ? -11.207 3.892 -2.036 1.00 0.00 65 ILE A O 4
ATOM 5065 N N . PRO A 1 66 ? -12.502 3.442 -3.820 1.00 0.00 66 PRO A N 4
ATOM 5066 C CA . PRO A 1 66 ? -12.925 2.138 -3.335 1.00 0.00 66 PRO A CA 4
ATOM 5067 C C . PRO A 1 66 ? -11.837 1.099 -3.565 1.00 0.00 66 PRO A C 4
ATOM 5068 O O . PRO A 1 66 ? -11.065 1.202 -4.523 1.00 0.00 66 PRO A O 4
ATOM 5079 N N . ILE A 1 67 ? -11.797 0.093 -2.702 1.00 0.00 67 ILE A N 4
ATOM 5080 C CA . ILE A 1 67 ? -10.773 -0.949 -2.747 1.00 0.00 67 ILE A CA 4
ATOM 5081 C C . ILE A 1 67 ? -10.736 -1.701 -4.093 1.00 0.00 67 ILE A C 4
ATOM 5082 O O . ILE A 1 67 ? -9.822 -2.480 -4.352 1.00 0.00 67 ILE A O 4
ATOM 5098 N N . ASN A 1 68 ? -11.731 -1.460 -4.943 1.00 0.00 68 ASN A N 4
ATOM 5099 C CA . ASN A 1 68 ? -11.767 -2.044 -6.285 1.00 0.00 68 ASN A CA 4
ATOM 5100 C C . ASN A 1 68 ? -10.602 -1.547 -7.148 1.00 0.00 68 ASN A C 4
ATOM 5101 O O . ASN A 1 68 ? -10.258 -2.168 -8.148 1.00 0.00 68 ASN A O 4
ATOM 5112 N N . ASN A 1 69 ? -10.002 -0.427 -6.757 1.00 0.00 69 ASN A N 4
ATOM 5113 C CA . ASN A 1 69 ? -8.855 0.119 -7.481 1.00 0.00 69 ASN A CA 4
ATOM 5114 C C . ASN A 1 69 ? -7.570 -0.260 -6.762 1.00 0.00 69 ASN A C 4
ATOM 5115 O O . ASN A 1 69 ? -6.538 0.397 -6.894 1.00 0.00 69 ASN A O 4
ATOM 5126 N N . PHE A 1 70 ? -7.662 -1.344 -6.011 1.00 0.00 70 PHE A N 4
ATOM 5127 C CA . PHE A 1 70 ? -6.581 -1.860 -5.209 1.00 0.00 70 PHE A CA 4
ATOM 5128 C C . PHE A 1 70 ? -6.540 -3.358 -5.427 1.00 0.00 70 PHE A C 4
ATOM 5129 O O . PHE A 1 70 ? -7.418 -3.916 -6.089 1.00 0.00 70 PHE A O 4
ATOM 5146 N N . CYS A 1 71 ? -5.546 -4.009 -4.887 1.00 0.00 71 CYS A N 4
ATOM 5147 C CA . CYS A 1 71 ? -5.356 -5.414 -5.150 1.00 0.00 71 CYS A CA 4
ATOM 5148 C C . CYS A 1 71 ? -5.807 -6.240 -3.958 1.00 0.00 71 CYS A C 4
ATOM 5149 O O . CYS A 1 71 ? -5.379 -6.000 -2.828 1.00 0.00 71 CYS A O 4
ATOM 5156 N N . SER A 1 72 ? -6.714 -7.187 -4.194 1.00 0.00 72 SER A N 4
ATOM 5157 C CA . SER A 1 72 ? -7.208 -8.009 -3.108 1.00 0.00 72 SER A CA 4
ATOM 5158 C C . SER A 1 72 ? -6.166 -9.057 -2.755 1.00 0.00 72 SER A C 4
ATOM 5159 O O . SER A 1 72 ? -6.102 -10.135 -3.347 1.00 0.00 72 SER A O 4
ATOM 5167 N N . ASP A 1 73 ? -5.366 -8.695 -1.779 1.00 0.00 73 ASP A N 4
ATOM 5168 C CA . ASP A 1 73 ? -4.324 -9.525 -1.220 1.00 0.00 73 ASP A CA 4
ATOM 5169 C C . ASP A 1 73 ? -4.075 -8.988 0.169 1.00 0.00 73 ASP A C 4
ATOM 5170 O O . ASP A 1 73 ? -4.498 -7.864 0.445 1.00 0.00 73 ASP A O 4
ATOM 5179 N N . THR A 1 74 ? -3.460 -9.773 1.044 1.00 0.00 74 THR A N 4
ATOM 5180 C CA . THR A 1 74 ? -3.181 -9.334 2.412 1.00 0.00 74 THR A CA 4
ATOM 5181 C C . THR A 1 74 ? -2.676 -7.888 2.441 1.00 0.00 74 THR A C 4
ATOM 5182 O O . THR A 1 74 ? -1.535 -7.595 2.074 1.00 0.00 74 THR A O 4
ATOM 5193 N N . VAL A 1 75 ? -3.555 -6.983 2.854 1.00 0.00 75 VAL A N 4
ATOM 5194 C CA . VAL A 1 75 ? -3.263 -5.558 2.803 1.00 0.00 75 VAL A CA 4
ATOM 5195 C C . VAL A 1 75 ? -2.225 -5.186 3.845 1.00 0.00 75 VAL A C 4
ATOM 5196 O O . VAL A 1 75 ? -2.397 -5.445 5.035 1.00 0.00 75 VAL A O 4
ATOM 5209 N N . SER A 1 76 ? -1.150 -4.566 3.394 1.00 0.00 76 SER A N 4
ATOM 5210 C CA . SER A 1 76 ? -0.032 -4.263 4.261 1.00 0.00 76 SER A CA 4
ATOM 5211 C C . SER A 1 76 ? 0.370 -2.799 4.145 1.00 0.00 76 SER A C 4
ATOM 5212 O O . SER A 1 76 ? 0.247 -2.188 3.084 1.00 0.00 76 SER A O 4
ATOM 5220 N N . CYS A 1 77 ? 0.834 -2.245 5.244 1.00 0.00 77 CYS A N 4
ATOM 5221 C CA . CYS A 1 77 ? 1.338 -0.889 5.264 1.00 0.00 77 CYS A CA 4
ATOM 5222 C C . CYS A 1 77 ? 2.789 -0.916 5.708 1.00 0.00 77 CYS A C 4
ATOM 5223 O O . CYS A 1 77 ? 3.116 -1.393 6.797 1.00 0.00 77 CYS A O 4
ATOM 5230 N N . CYS A 1 78 ? 3.655 -0.441 4.843 1.00 0.00 78 CYS A N 4
ATOM 5231 C CA . CYS A 1 78 ? 5.082 -0.534 5.059 1.00 0.00 78 CYS A CA 4
ATOM 5232 C C . CYS A 1 78 ? 5.662 0.841 5.356 1.00 0.00 78 CYS A C 4
ATOM 5233 O O . CYS A 1 78 ? 5.005 1.860 5.130 1.00 0.00 78 CYS A O 4
ATOM 5240 N N . SER A 1 79 ? 6.871 0.871 5.901 1.00 0.00 79 SER A N 4
ATOM 5241 C CA . SER A 1 79 ? 7.583 2.119 6.096 1.00 0.00 79 SER A CA 4
ATOM 5242 C C . SER A 1 79 ? 7.663 2.873 4.768 1.00 0.00 79 SER A C 4
ATOM 5243 O O . SER A 1 79 ? 8.044 2.293 3.751 1.00 0.00 79 SER A O 4
ATOM 5251 N N . GLY A 1 80 ? 7.259 4.141 4.784 1.00 0.00 80 GLY A N 4
ATOM 5252 C CA . GLY A 1 80 ? 7.213 4.950 3.579 1.00 0.00 80 GLY A CA 4
ATOM 5253 C C . GLY A 1 80 ? 8.526 4.968 2.832 1.00 0.00 80 GLY A C 4
ATOM 5254 O O . GLY A 1 80 ? 9.474 5.634 3.246 1.00 0.00 80 GLY A O 4
ATOM 5258 N N . GLU A 1 81 ? 8.577 4.218 1.744 1.00 0.00 81 GLU A N 4
ATOM 5259 C CA . GLU A 1 81 ? 9.751 4.169 0.894 1.00 0.00 81 GLU A CA 4
ATOM 5260 C C . GLU A 1 81 ? 9.876 5.460 0.104 1.00 0.00 81 GLU A C 4
ATOM 5261 O O . GLU A 1 81 ? 8.889 5.975 -0.431 1.00 0.00 81 GLU A O 4
ATOM 5273 N N . GLN A 1 82 ? 11.091 5.978 0.053 1.00 0.00 82 GLN A N 4
ATOM 5274 C CA . GLN A 1 82 ? 11.384 7.218 -0.640 1.00 0.00 82 GLN A CA 4
ATOM 5275 C C . GLN A 1 82 ? 12.826 7.184 -1.114 1.00 0.00 82 GLN A C 4
ATOM 5276 O O . GLN A 1 82 ? 13.661 6.551 -0.464 1.00 0.00 82 GLN A O 4
ATOM 5290 N N . ILE A 1 83 ? 13.104 7.852 -2.235 1.00 0.00 83 ILE A N 4
ATOM 5291 C CA . ILE A 1 83 ? 14.441 7.862 -2.831 1.00 0.00 83 ILE A CA 4
ATOM 5292 C C . ILE A 1 83 ? 15.510 8.097 -1.770 1.00 0.00 83 ILE A C 4
ATOM 5293 O O . ILE A 1 83 ? 15.598 9.179 -1.190 1.00 0.00 83 ILE A O 4
ATOM 5309 N N . GLY A 1 84 ? 16.311 7.070 -1.522 1.00 0.00 84 GLY A N 4
ATOM 5310 C CA . GLY A 1 84 ? 17.322 7.143 -0.489 1.00 0.00 84 GLY A CA 4
ATOM 5311 C C . GLY A 1 84 ? 17.265 5.951 0.444 1.00 0.00 84 GLY A C 4
ATOM 5312 O O . GLY A 1 84 ? 18.193 5.715 1.217 1.00 0.00 84 GLY A O 4
ATOM 5316 N N . LEU A 1 85 ? 16.175 5.198 0.373 1.00 0.00 85 LEU A N 4
ATOM 5317 C CA . LEU A 1 85 ? 16.002 4.014 1.199 1.00 0.00 85 LEU A CA 4
ATOM 5318 C C . LEU A 1 85 ? 16.342 2.756 0.408 1.00 0.00 85 LEU A C 4
ATOM 5319 O O . LEU A 1 85 ? 16.186 2.715 -0.813 1.00 0.00 85 LEU A O 4
ATOM 5335 N N . VAL A 1 86 ? 16.827 1.739 1.104 1.00 0.00 86 VAL A N 4
ATOM 5336 C CA . VAL A 1 86 ? 17.185 0.485 0.459 1.00 0.00 86 VAL A CA 4
ATOM 5337 C C . VAL A 1 86 ? 16.287 -0.653 0.932 1.00 0.00 86 VAL A C 4
ATOM 5338 O O . VAL A 1 86 ? 15.737 -1.401 0.123 1.00 0.00 86 VAL A O 4
ATOM 5351 N N . ASN A 1 87 ? 16.147 -0.786 2.245 1.00 0.00 87 ASN A N 4
ATOM 5352 C CA . ASN A 1 87 ? 15.327 -1.849 2.815 1.00 0.00 87 ASN A CA 4
ATOM 5353 C C . ASN A 1 87 ? 14.345 -1.280 3.825 1.00 0.00 87 ASN A C 4
ATOM 5354 O O . ASN A 1 87 ? 14.632 -0.279 4.481 1.00 0.00 87 ASN A O 4
ATOM 5365 N N . ILE A 1 88 ? 13.193 -1.929 3.949 1.00 0.00 88 ILE A N 4
ATOM 5366 C CA . ILE A 1 88 ? 12.136 -1.493 4.853 1.00 0.00 88 ILE A CA 4
ATOM 5367 C C . ILE A 1 88 ? 11.349 -2.699 5.342 1.00 0.00 88 ILE A C 4
ATOM 5368 O O . ILE A 1 88 ? 11.621 -3.830 4.938 1.00 0.00 88 ILE A O 4
ATOM 5384 N N . GLN A 1 89 ? 10.378 -2.458 6.205 1.00 0.00 89 GLN A N 4
ATOM 5385 C CA . GLN A 1 89 ? 9.571 -3.536 6.750 1.00 0.00 89 GLN A CA 4
ATOM 5386 C C . GLN A 1 89 ? 8.109 -3.380 6.343 1.00 0.00 89 GLN A C 4
ATOM 5387 O O . GLN A 1 89 ? 7.537 -2.294 6.445 1.00 0.00 89 GLN A O 4
ATOM 5401 N N . CYS A 1 90 ? 7.519 -4.469 5.880 1.00 0.00 90 CYS A N 4
ATOM 5402 C CA . CYS A 1 90 ? 6.110 -4.481 5.504 1.00 0.00 90 CYS A CA 4
ATOM 5403 C C . CYS A 1 90 ? 5.292 -5.259 6.530 1.00 0.00 90 CYS A C 4
ATOM 5404 O O . CYS A 1 90 ? 5.640 -6.381 6.893 1.00 0.00 90 CYS A O 4
ATOM 5411 N N . THR A 1 91 ? 4.220 -4.648 7.016 1.00 0.00 91 THR A N 4
ATOM 5412 C CA . THR A 1 91 ? 3.341 -5.299 7.976 1.00 0.00 91 THR A CA 4
ATOM 5413 C C . THR A 1 91 ? 1.875 -5.085 7.578 1.00 0.00 91 THR A C 4
ATOM 5414 O O . THR A 1 91 ? 1.519 -4.029 7.060 1.00 0.00 91 THR A O 4
ATOM 5425 N N . PRO A 1 92 ? 1.013 -6.096 7.777 1.00 0.00 92 PRO A N 4
ATOM 5426 C CA . PRO A 1 92 ? -0.403 -6.014 7.394 1.00 0.00 92 PRO A CA 4
ATOM 5427 C C . PRO A 1 92 ? -1.165 -4.957 8.193 1.00 0.00 92 PRO A C 4
ATOM 5428 O O . PRO A 1 92 ? -0.989 -4.833 9.405 1.00 0.00 92 PRO A O 4
ATOM 5439 N N . ILE A 1 93 ? -2.011 -4.198 7.504 1.00 0.00 93 ILE A N 4
ATOM 5440 C CA . ILE A 1 93 ? -2.815 -3.163 8.151 1.00 0.00 93 ILE A CA 4
ATOM 5441 C C . ILE A 1 93 ? -4.057 -3.777 8.777 1.00 0.00 93 ILE A C 4
ATOM 5442 O O . ILE A 1 93 ? -4.618 -3.245 9.733 1.00 0.00 93 ILE A O 4
ATOM 5458 N N . LEU A 1 94 ? -4.482 -4.906 8.232 1.00 0.00 94 LEU A N 4
ATOM 5459 C CA . LEU A 1 94 ? -5.645 -5.604 8.745 1.00 0.00 94 LEU A CA 4
ATOM 5460 C C . LEU A 1 94 ? -5.246 -6.993 9.228 1.00 0.00 94 LEU A C 4
ATOM 5461 O O . LEU A 1 94 ? -4.785 -7.823 8.445 1.00 0.00 94 LEU A O 4
ATOM 5477 N N . SER A 1 95 ? -5.393 -7.227 10.522 1.00 0.00 95 SER A N 4
ATOM 5478 C CA . SER A 1 95 ? -5.063 -8.515 11.115 1.00 0.00 95 SER A CA 4
ATOM 5479 C C . SER A 1 95 ? -6.289 -9.110 11.802 1.00 0.00 95 SER A C 4
ATOM 5480 O O . SER A 1 95 ? -7.313 -8.401 11.899 1.00 0.00 95 SER A O 4
ATOM 5489 N N . SER A 1 1 ? -5.060 10.570 -12.552 1.00 0.00 1 SER A N 5
ATOM 5490 C CA . SER A 1 1 ? -6.265 9.799 -12.914 1.00 0.00 1 SER A CA 5
ATOM 5491 C C . SER A 1 1 ? -7.466 10.270 -12.095 1.00 0.00 1 SER A C 5
ATOM 5492 O O . SER A 1 1 ? -7.305 10.830 -11.011 1.00 0.00 1 SER A O 5
ATOM 5502 N N . ALA A 1 2 ? -8.664 10.055 -12.622 1.00 0.00 2 ALA A N 5
ATOM 5503 C CA . ALA A 1 2 ? -9.887 10.435 -11.928 1.00 0.00 2 ALA A CA 5
ATOM 5504 C C . ALA A 1 2 ? -10.336 9.327 -10.984 1.00 0.00 2 ALA A C 5
ATOM 5505 O O . ALA A 1 2 ? -9.882 8.187 -11.095 1.00 0.00 2 ALA A O 5
ATOM 5512 N N . ILE A 1 3 ? -11.214 9.669 -10.052 1.00 0.00 3 ILE A N 5
ATOM 5513 C CA . ILE A 1 3 ? -11.726 8.704 -9.090 1.00 0.00 3 ILE A CA 5
ATOM 5514 C C . ILE A 1 3 ? -12.851 7.873 -9.705 1.00 0.00 3 ILE A C 5
ATOM 5515 O O . ILE A 1 3 ? -13.918 8.400 -10.023 1.00 0.00 3 ILE A O 5
ATOM 5531 N N . PRO A 1 4 ? -12.616 6.568 -9.905 1.00 0.00 4 PRO A N 5
ATOM 5532 C CA . PRO A 1 4 ? -13.623 5.649 -10.409 1.00 0.00 4 PRO A CA 5
ATOM 5533 C C . PRO A 1 4 ? -14.496 5.111 -9.282 1.00 0.00 4 PRO A C 5
ATOM 5534 O O . PRO A 1 4 ? -13.994 4.565 -8.295 1.00 0.00 4 PRO A O 5
ATOM 5545 N N . ALA A 1 5 ? -15.800 5.259 -9.431 1.00 0.00 5 ALA A N 5
ATOM 5546 C CA . ALA A 1 5 ? -16.726 4.813 -8.406 1.00 0.00 5 ALA A CA 5
ATOM 5547 C C . ALA A 1 5 ? -17.915 4.068 -9.009 1.00 0.00 5 ALA A C 5
ATOM 5548 O O . ALA A 1 5 ? -19.036 4.570 -8.999 1.00 0.00 5 ALA A O 5
ATOM 5555 N N . PRO A 1 6 ? -17.686 2.863 -9.564 1.00 0.00 6 PRO A N 5
ATOM 5556 C CA . PRO A 1 6 ? -18.765 2.014 -10.074 1.00 0.00 6 PRO A CA 5
ATOM 5557 C C . PRO A 1 6 ? -19.475 1.287 -8.936 1.00 0.00 6 PRO A C 5
ATOM 5558 O O . PRO A 1 6 ? -20.650 0.932 -9.037 1.00 0.00 6 PRO A O 5
ATOM 5569 N N . GLY A 1 7 ? -18.737 1.072 -7.861 1.00 0.00 7 GLY A N 5
ATOM 5570 C CA . GLY A 1 7 ? -19.279 0.429 -6.687 1.00 0.00 7 GLY A CA 5
ATOM 5571 C C . GLY A 1 7 ? -18.472 0.784 -5.461 1.00 0.00 7 GLY A C 5
ATOM 5572 O O . GLY A 1 7 ? -17.381 0.244 -5.251 1.00 0.00 7 GLY A O 5
ATOM 5576 N N . GLU A 1 8 ? -18.979 1.722 -4.678 1.00 0.00 8 GLU A N 5
ATOM 5577 C CA . GLU A 1 8 ? -18.283 2.186 -3.491 1.00 0.00 8 GLU A CA 5
ATOM 5578 C C . GLU A 1 8 ? -18.272 1.113 -2.409 1.00 0.00 8 GLU A C 5
ATOM 5579 O O . GLU A 1 8 ? -19.183 1.032 -1.584 1.00 0.00 8 GLU A O 5
ATOM 5591 N N . GLY A 1 9 ? -17.248 0.272 -2.449 1.00 0.00 9 GLY A N 5
ATOM 5592 C CA . GLY A 1 9 ? -17.041 -0.703 -1.400 1.00 0.00 9 GLY A CA 5
ATOM 5593 C C . GLY A 1 9 ? -16.035 -0.208 -0.384 1.00 0.00 9 GLY A C 5
ATOM 5594 O O . GLY A 1 9 ? -16.053 0.970 -0.028 1.00 0.00 9 GLY A O 5
ATOM 5598 N N . PRO A 1 10 ? -15.151 -1.084 0.113 1.00 0.00 10 PRO A N 5
ATOM 5599 C CA . PRO A 1 10 ? -14.067 -0.683 1.016 1.00 0.00 10 PRO A CA 5
ATOM 5600 C C . PRO A 1 10 ? -13.064 0.219 0.300 1.00 0.00 10 PRO A C 5
ATOM 5601 O O . PRO A 1 10 ? -12.695 -0.046 -0.845 1.00 0.00 10 PRO A O 5
ATOM 5612 N N . SER A 1 11 ? -12.644 1.286 0.958 1.00 0.00 11 SER A N 5
ATOM 5613 C CA . SER A 1 11 ? -11.697 2.218 0.373 1.00 0.00 11 SER A CA 5
ATOM 5614 C C . SER A 1 11 ? -10.294 1.991 0.930 1.00 0.00 11 SER A C 5
ATOM 5615 O O . SER A 1 11 ? -10.126 1.322 1.952 1.00 0.00 11 SER A O 5
ATOM 5623 N N . VAL A 1 12 ? -9.291 2.549 0.256 1.00 0.00 12 VAL A N 5
ATOM 5624 C CA . VAL A 1 12 ? -7.907 2.443 0.706 1.00 0.00 12 VAL A CA 5
ATOM 5625 C C . VAL A 1 12 ? -7.726 3.160 2.038 1.00 0.00 12 VAL A C 5
ATOM 5626 O O . VAL A 1 12 ? -6.843 2.823 2.829 1.00 0.00 12 VAL A O 5
ATOM 5639 N N . SER A 1 13 ? -8.590 4.135 2.278 1.00 0.00 13 SER A N 5
ATOM 5640 C CA . SER A 1 13 ? -8.538 4.945 3.476 1.00 0.00 13 SER A CA 5
ATOM 5641 C C . SER A 1 13 ? -8.928 4.120 4.701 1.00 0.00 13 SER A C 5
ATOM 5642 O O . SER A 1 13 ? -8.481 4.390 5.815 1.00 0.00 13 SER A O 5
ATOM 5650 N N . MET A 1 14 ? -9.741 3.095 4.469 1.00 0.00 14 MET A N 5
ATOM 5651 C CA . MET A 1 14 ? -10.168 2.186 5.527 1.00 0.00 14 MET A CA 5
ATOM 5652 C C . MET A 1 14 ? -8.965 1.469 6.121 1.00 0.00 14 MET A C 5
ATOM 5653 O O . MET A 1 14 ? -8.790 1.415 7.337 1.00 0.00 14 MET A O 5
ATOM 5667 N N . ALA A 1 15 ? -8.129 0.925 5.249 1.00 0.00 15 ALA A N 5
ATOM 5668 C CA . ALA A 1 15 ? -6.915 0.245 5.678 1.00 0.00 15 ALA A CA 5
ATOM 5669 C C . ALA A 1 15 ? -5.896 1.246 6.211 1.00 0.00 15 ALA A C 5
ATOM 5670 O O . ALA A 1 15 ? -5.089 0.932 7.086 1.00 0.00 15 ALA A O 5
ATOM 5677 N N . GLN A 1 16 ? -5.947 2.457 5.669 1.00 0.00 16 GLN A N 5
ATOM 5678 C CA . GLN A 1 16 ? -5.044 3.528 6.066 1.00 0.00 16 GLN A CA 5
ATOM 5679 C C . GLN A 1 16 ? -5.323 3.977 7.500 1.00 0.00 16 GLN A C 5
ATOM 5680 O O . GLN A 1 16 ? -4.418 4.396 8.212 1.00 0.00 16 GLN A O 5
ATOM 5694 N N . GLN A 1 17 ? -6.579 3.866 7.915 1.00 0.00 17 GLN A N 5
ATOM 5695 C CA . GLN A 1 17 ? -7.000 4.257 9.259 1.00 0.00 17 GLN A CA 5
ATOM 5696 C C . GLN A 1 17 ? -6.229 3.485 10.337 1.00 0.00 17 GLN A C 5
ATOM 5697 O O . GLN A 1 17 ? -5.991 3.995 11.436 1.00 0.00 17 GLN A O 5
ATOM 5711 N N . LYS A 1 18 ? -5.859 2.251 10.018 1.00 0.00 18 LYS A N 5
ATOM 5712 C CA . LYS A 1 18 ? -5.167 1.382 10.966 1.00 0.00 18 LYS A CA 5
ATOM 5713 C C . LYS A 1 18 ? -3.648 1.531 10.863 1.00 0.00 18 LYS A C 5
ATOM 5714 O O . LYS A 1 18 ? -2.906 1.039 11.715 1.00 0.00 18 LYS A O 5
ATOM 5733 N N . CYS A 1 19 ? -3.189 2.226 9.832 1.00 0.00 19 CYS A N 5
ATOM 5734 C CA . CYS A 1 19 ? -1.764 2.398 9.601 1.00 0.00 19 CYS A CA 5
ATOM 5735 C C . CYS A 1 19 ? -1.382 3.865 9.780 1.00 0.00 19 CYS A C 5
ATOM 5736 O O . CYS A 1 19 ? -2.240 4.706 10.042 1.00 0.00 19 CYS A O 5
ATOM 5743 N N . GLY A 1 20 ? -0.094 4.162 9.669 1.00 0.00 20 GLY A N 5
ATOM 5744 C CA . GLY A 1 20 ? 0.378 5.524 9.857 1.00 0.00 20 GLY A CA 5
ATOM 5745 C C . GLY A 1 20 ? 0.347 6.342 8.581 1.00 0.00 20 GLY A C 5
ATOM 5746 O O . GLY A 1 20 ? 0.160 5.800 7.491 1.00 0.00 20 GLY A O 5
ATOM 5750 N N . ALA A 1 21 ? 0.557 7.648 8.715 1.00 0.00 21 ALA A N 5
ATOM 5751 C CA . ALA A 1 21 ? 0.508 8.555 7.575 1.00 0.00 21 ALA A CA 5
ATOM 5752 C C . ALA A 1 21 ? 1.850 8.602 6.856 1.00 0.00 21 ALA A C 5
ATOM 5753 O O . ALA A 1 21 ? 1.975 9.199 5.789 1.00 0.00 21 ALA A O 5
ATOM 5760 N N . GLU A 1 22 ? 2.851 7.965 7.443 1.00 0.00 22 GLU A N 5
ATOM 5761 C CA . GLU A 1 22 ? 4.175 7.907 6.846 1.00 0.00 22 GLU A CA 5
ATOM 5762 C C . GLU A 1 22 ? 4.399 6.539 6.221 1.00 0.00 22 GLU A C 5
ATOM 5763 O O . GLU A 1 22 ? 5.519 6.167 5.871 1.00 0.00 22 GLU A O 5
ATOM 5775 N N . LYS A 1 23 ? 3.318 5.795 6.083 1.00 0.00 23 LYS A N 5
ATOM 5776 C CA . LYS A 1 23 ? 3.390 4.439 5.584 1.00 0.00 23 LYS A CA 5
ATOM 5777 C C . LYS A 1 23 ? 2.611 4.298 4.285 1.00 0.00 23 LYS A C 5
ATOM 5778 O O . LYS A 1 23 ? 1.592 4.957 4.088 1.00 0.00 23 LYS A O 5
ATOM 5797 N N . VAL A 1 24 ? 3.093 3.433 3.410 1.00 0.00 24 VAL A N 5
ATOM 5798 C CA . VAL A 1 24 ? 2.427 3.167 2.151 1.00 0.00 24 VAL A CA 5
ATOM 5799 C C . VAL A 1 24 ? 1.575 1.910 2.278 1.00 0.00 24 VAL A C 5
ATOM 5800 O O . VAL A 1 24 ? 2.065 0.850 2.666 1.00 0.00 24 VAL A O 5
ATOM 5813 N N . VAL A 1 25 ? 0.293 2.045 1.994 1.00 0.00 25 VAL A N 5
ATOM 5814 C CA . VAL A 1 25 ? -0.625 0.920 2.079 1.00 0.00 25 VAL A CA 5
ATOM 5815 C C . VAL A 1 25 ? -0.616 0.120 0.784 1.00 0.00 25 VAL A C 5
ATOM 5816 O O . VAL A 1 25 ? -1.191 0.533 -0.218 1.00 0.00 25 VAL A O 5
ATOM 5829 N N . SER A 1 26 ? 0.036 -1.027 0.822 1.00 0.00 26 SER A N 5
ATOM 5830 C CA . SER A 1 26 ? 0.130 -1.899 -0.338 1.00 0.00 26 SER A CA 5
ATOM 5831 C C . SER A 1 26 ? -0.701 -3.160 -0.114 1.00 0.00 26 SER A C 5
ATOM 5832 O O . SER A 1 26 ? -1.114 -3.442 1.015 1.00 0.00 26 SER A O 5
ATOM 5840 N N . CYS A 1 27 ? -0.962 -3.910 -1.174 1.00 0.00 27 CYS A N 5
ATOM 5841 C CA . CYS A 1 27 ? -1.574 -5.218 -1.023 1.00 0.00 27 CYS A CA 5
ATOM 5842 C C . CYS A 1 27 ? -0.534 -6.295 -1.301 1.00 0.00 27 CYS A C 5
ATOM 5843 O O . CYS A 1 27 ? -0.210 -6.589 -2.452 1.00 0.00 27 CYS A O 5
ATOM 5850 N N . CYS A 1 28 ? 0.019 -6.859 -0.239 1.00 0.00 28 CYS A N 5
ATOM 5851 C CA . CYS A 1 28 ? 1.063 -7.862 -0.367 1.00 0.00 28 CYS A CA 5
ATOM 5852 C C . CYS A 1 28 ? 0.779 -9.047 0.543 1.00 0.00 28 CYS A C 5
ATOM 5853 O O . CYS A 1 28 ? 0.669 -8.895 1.762 1.00 0.00 28 CYS A O 5
ATOM 5860 N N . ASN A 1 29 ? 0.659 -10.221 -0.045 1.00 0.00 29 ASN A N 5
ATOM 5861 C CA . ASN A 1 29 ? 0.332 -11.412 0.715 1.00 0.00 29 ASN A CA 5
ATOM 5862 C C . ASN A 1 29 ? 1.414 -12.475 0.555 1.00 0.00 29 ASN A C 5
ATOM 5863 O O . ASN A 1 29 ? 1.482 -13.178 -0.453 1.00 0.00 29 ASN A O 5
ATOM 5874 N N . SER A 1 30 ? 2.279 -12.559 1.556 1.00 0.00 30 SER A N 5
ATOM 5875 C CA . SER A 1 30 ? 3.319 -13.572 1.602 1.00 0.00 30 SER A CA 5
ATOM 5876 C C . SER A 1 30 ? 3.158 -14.424 2.861 1.00 0.00 30 SER A C 5
ATOM 5877 O O . SER A 1 30 ? 2.473 -14.023 3.806 1.00 0.00 30 SER A O 5
ATOM 5885 N N . LYS A 1 31 ? 3.780 -15.592 2.874 1.00 0.00 31 LYS A N 5
ATOM 5886 C CA . LYS A 1 31 ? 3.686 -16.492 4.020 1.00 0.00 31 LYS A CA 5
ATOM 5887 C C . LYS A 1 31 ? 4.476 -15.932 5.197 1.00 0.00 31 LYS A C 5
ATOM 5888 O O . LYS A 1 31 ? 4.032 -15.976 6.344 1.00 0.00 31 LYS A O 5
ATOM 5907 N N . GLU A 1 32 ? 5.642 -15.377 4.888 1.00 0.00 32 GLU A N 5
ATOM 5908 C CA . GLU A 1 32 ? 6.544 -14.833 5.899 1.00 0.00 32 GLU A CA 5
ATOM 5909 C C . GLU A 1 32 ? 5.901 -13.651 6.614 1.00 0.00 32 GLU A C 5
ATOM 5910 O O . GLU A 1 32 ? 6.136 -13.426 7.803 1.00 0.00 32 GLU A O 5
ATOM 5922 N N . LEU A 1 33 ? 5.068 -12.916 5.887 1.00 0.00 33 LEU A N 5
ATOM 5923 C CA . LEU A 1 33 ? 4.345 -11.784 6.452 1.00 0.00 33 LEU A CA 5
ATOM 5924 C C . LEU A 1 33 ? 3.417 -12.238 7.578 1.00 0.00 33 LEU A C 5
ATOM 5925 O O . LEU A 1 33 ? 3.128 -11.483 8.502 1.00 0.00 33 LEU A O 5
ATOM 5941 N N . LYS A 1 34 ? 2.964 -13.481 7.493 1.00 0.00 34 LYS A N 5
ATOM 5942 C CA . LYS A 1 34 ? 2.040 -14.033 8.474 1.00 0.00 34 LYS A CA 5
ATOM 5943 C C . LYS A 1 34 ? 2.789 -14.657 9.646 1.00 0.00 34 LYS A C 5
ATOM 5944 O O . LYS A 1 34 ? 2.186 -15.050 10.642 1.00 0.00 34 LYS A O 5
ATOM 5963 N N . ASN A 1 35 ? 4.102 -14.760 9.519 1.00 0.00 35 ASN A N 5
ATOM 5964 C CA . ASN A 1 35 ? 4.914 -15.386 10.554 1.00 0.00 35 ASN A CA 5
ATOM 5965 C C . ASN A 1 35 ? 5.963 -14.419 11.078 1.00 0.00 35 ASN A C 5
ATOM 5966 O O . ASN A 1 35 ? 6.898 -14.814 11.774 1.00 0.00 35 ASN A O 5
ATOM 5977 N N . SER A 1 36 ? 5.798 -13.146 10.752 1.00 0.00 36 SER A N 5
ATOM 5978 C CA . SER A 1 36 ? 6.715 -12.120 11.211 1.00 0.00 36 SER A CA 5
ATOM 5979 C C . SER A 1 36 ? 6.408 -11.744 12.658 1.00 0.00 36 SER A C 5
ATOM 5980 O O . SER A 1 36 ? 5.507 -10.952 12.930 1.00 0.00 36 SER A O 5
ATOM 5988 N N . LYS A 1 37 ? 7.149 -12.340 13.581 1.00 0.00 37 LYS A N 5
ATOM 5989 C CA . LYS A 1 37 ? 6.963 -12.070 14.998 1.00 0.00 37 LYS A CA 5
ATOM 5990 C C . LYS A 1 37 ? 7.961 -11.024 15.465 1.00 0.00 37 LYS A C 5
ATOM 5991 O O . LYS A 1 37 ? 7.595 -10.053 16.122 1.00 0.00 37 LYS A O 5
ATOM 6010 N N . SER A 1 38 ? 9.222 -11.227 15.110 1.00 0.00 38 SER A N 5
ATOM 6011 C CA . SER A 1 38 ? 10.267 -10.269 15.435 1.00 0.00 38 SER A CA 5
ATOM 6012 C C . SER A 1 38 ? 10.500 -9.318 14.263 1.00 0.00 38 SER A C 5
ATOM 6013 O O . SER A 1 38 ? 11.011 -8.208 14.433 1.00 0.00 38 SER A O 5
ATOM 6021 N N . GLY A 1 39 ? 10.120 -9.766 13.075 1.00 0.00 39 GLY A N 5
ATOM 6022 C CA . GLY A 1 39 ? 10.287 -8.958 11.887 1.00 0.00 39 GLY A CA 5
ATOM 6023 C C . GLY A 1 39 ? 11.105 -9.665 10.828 1.00 0.00 39 GLY A C 5
ATOM 6024 O O . GLY A 1 39 ? 11.920 -10.531 11.143 1.00 0.00 39 GLY A O 5
ATOM 6028 N N . ALA A 1 40 ? 10.887 -9.303 9.575 1.00 0.00 40 ALA A N 5
ATOM 6029 C CA . ALA A 1 40 ? 11.619 -9.898 8.473 1.00 0.00 40 ALA A CA 5
ATOM 6030 C C . ALA A 1 40 ? 11.761 -8.894 7.333 1.00 0.00 40 ALA A C 5
ATOM 6031 O O . ALA A 1 40 ? 11.248 -7.778 7.422 1.00 0.00 40 ALA A O 5
ATOM 6038 N N . GLU A 1 41 ? 12.455 -9.291 6.276 1.00 0.00 41 GLU A N 5
ATOM 6039 C CA . GLU A 1 41 ? 12.675 -8.417 5.133 1.00 0.00 41 GLU A CA 5
ATOM 6040 C C . GLU A 1 41 ? 11.780 -8.826 3.972 1.00 0.00 41 GLU A C 5
ATOM 6041 O O . GLU A 1 41 ? 11.883 -9.942 3.464 1.00 0.00 41 GLU A O 5
ATOM 6053 N N . ILE A 1 42 ? 10.897 -7.925 3.567 1.00 0.00 42 ILE A N 5
ATOM 6054 C CA . ILE A 1 42 ? 10.017 -8.174 2.437 1.00 0.00 42 ILE A CA 5
ATOM 6055 C C . ILE A 1 42 ? 9.640 -6.855 1.748 1.00 0.00 42 ILE A C 5
ATOM 6056 O O . ILE A 1 42 ? 8.637 -6.225 2.076 1.00 0.00 42 ILE A O 5
ATOM 6072 N N . PRO A 1 43 ? 10.479 -6.398 0.804 1.00 0.00 43 PRO A N 5
ATOM 6073 C CA . PRO A 1 43 ? 10.217 -5.186 0.030 1.00 0.00 43 PRO A CA 5
ATOM 6074 C C . PRO A 1 43 ? 9.156 -5.421 -1.040 1.00 0.00 43 PRO A C 5
ATOM 6075 O O . PRO A 1 43 ? 9.183 -6.431 -1.749 1.00 0.00 43 PRO A O 5
ATOM 6086 N N . ILE A 1 44 ? 8.222 -4.488 -1.161 1.00 0.00 44 ILE A N 5
ATOM 6087 C CA . ILE A 1 44 ? 7.124 -4.629 -2.109 1.00 0.00 44 ILE A CA 5
ATOM 6088 C C . ILE A 1 44 ? 7.514 -4.122 -3.492 1.00 0.00 44 ILE A C 5
ATOM 6089 O O . ILE A 1 44 ? 8.059 -3.026 -3.635 1.00 0.00 44 ILE A O 5
ATOM 6105 N N . ASP A 1 45 ? 7.233 -4.928 -4.501 1.00 0.00 45 ASP A N 5
ATOM 6106 C CA . ASP A 1 45 ? 7.444 -4.534 -5.884 1.00 0.00 45 ASP A CA 5
ATOM 6107 C C . ASP A 1 45 ? 6.111 -4.598 -6.632 1.00 0.00 45 ASP A C 5
ATOM 6108 O O . ASP A 1 45 ? 5.047 -4.462 -6.021 1.00 0.00 45 ASP A O 5
ATOM 6117 N N . VAL A 1 46 ? 6.158 -4.811 -7.938 1.00 0.00 46 VAL A N 5
ATOM 6118 C CA . VAL A 1 46 ? 4.944 -4.914 -8.733 1.00 0.00 46 VAL A CA 5
ATOM 6119 C C . VAL A 1 46 ? 4.728 -6.355 -9.188 1.00 0.00 46 VAL A C 5
ATOM 6120 O O . VAL A 1 46 ? 5.335 -6.807 -10.160 1.00 0.00 46 VAL A O 5
ATOM 6133 N N . LEU A 1 47 ? 3.876 -7.079 -8.474 1.00 0.00 47 LEU A N 5
ATOM 6134 C CA . LEU A 1 47 ? 3.581 -8.465 -8.813 1.00 0.00 47 LEU A CA 5
ATOM 6135 C C . LEU A 1 47 ? 2.079 -8.721 -8.806 1.00 0.00 47 LEU A C 5
ATOM 6136 O O . LEU A 1 47 ? 1.468 -8.910 -7.749 1.00 0.00 47 LEU A O 5
ATOM 6152 N N . SER A 1 48 ? 1.488 -8.727 -9.989 1.00 0.00 48 SER A N 5
ATOM 6153 C CA . SER A 1 48 ? 0.066 -8.999 -10.139 1.00 0.00 48 SER A CA 5
ATOM 6154 C C . SER A 1 48 ? -0.262 -10.439 -9.733 1.00 0.00 48 SER A C 5
ATOM 6155 O O . SER A 1 48 ? -0.056 -11.376 -10.507 1.00 0.00 48 SER A O 5
ATOM 6163 N N . GLY A 1 49 ? -0.756 -10.611 -8.511 1.00 0.00 49 GLY A N 5
ATOM 6164 C CA . GLY A 1 49 ? -1.166 -11.928 -8.060 1.00 0.00 49 GLY A CA 5
ATOM 6165 C C . GLY A 1 49 ? -0.417 -12.398 -6.828 1.00 0.00 49 GLY A C 5
ATOM 6166 O O . GLY A 1 49 ? -0.589 -13.541 -6.391 1.00 0.00 49 GLY A O 5
ATOM 6170 N N . GLU A 1 50 ? 0.417 -11.527 -6.268 1.00 0.00 50 GLU A N 5
ATOM 6171 C CA . GLU A 1 50 ? 1.192 -11.866 -5.080 1.00 0.00 50 GLU A CA 5
ATOM 6172 C C . GLU A 1 50 ? 1.301 -10.662 -4.145 1.00 0.00 50 GLU A C 5
ATOM 6173 O O . GLU A 1 50 ? 0.779 -10.674 -3.029 1.00 0.00 50 GLU A O 5
ATOM 6185 N N . CYS A 1 51 ? 1.996 -9.631 -4.611 1.00 0.00 51 CYS A N 5
ATOM 6186 C CA . CYS A 1 51 ? 2.125 -8.382 -3.875 1.00 0.00 51 CYS A CA 5
ATOM 6187 C C . CYS A 1 51 ? 2.175 -7.224 -4.856 1.00 0.00 51 CYS A C 5
ATOM 6188 O O . CYS A 1 51 ? 2.859 -7.299 -5.875 1.00 0.00 51 CYS A O 5
ATOM 6195 N N . LYS A 1 52 ? 1.472 -6.152 -4.554 1.00 0.00 52 LYS A N 5
ATOM 6196 C CA . LYS A 1 52 ? 1.500 -4.984 -5.404 1.00 0.00 52 LYS A CA 5
ATOM 6197 C C . LYS A 1 52 ? 1.537 -3.715 -4.580 1.00 0.00 52 LYS A C 5
ATOM 6198 O O . LYS A 1 52 ? 0.687 -3.491 -3.715 1.00 0.00 52 LYS A O 5
ATOM 6217 N N . ASN A 1 53 ? 2.539 -2.896 -4.842 1.00 0.00 53 ASN A N 5
ATOM 6218 C CA . ASN A 1 53 ? 2.649 -1.608 -4.181 1.00 0.00 53 ASN A CA 5
ATOM 6219 C C . ASN A 1 53 ? 1.852 -0.571 -4.949 1.00 0.00 53 ASN A C 5
ATOM 6220 O O . ASN A 1 53 ? 1.957 -0.474 -6.174 1.00 0.00 53 ASN A O 5
ATOM 6231 N N . ILE A 1 54 ? 1.048 0.187 -4.235 1.00 0.00 54 ILE A N 5
ATOM 6232 C CA . ILE A 1 54 ? 0.204 1.181 -4.859 1.00 0.00 54 ILE A CA 5
ATOM 6233 C C . ILE A 1 54 ? 0.679 2.582 -4.483 1.00 0.00 54 ILE A C 5
ATOM 6234 O O . ILE A 1 54 ? 0.884 2.879 -3.306 1.00 0.00 54 ILE A O 5
ATOM 6250 N N . PRO A 1 55 ? 0.889 3.443 -5.498 1.00 0.00 55 PRO A N 5
ATOM 6251 C CA . PRO A 1 55 ? 1.432 4.798 -5.318 1.00 0.00 55 PRO A CA 5
ATOM 6252 C C . PRO A 1 55 ? 0.714 5.592 -4.230 1.00 0.00 55 PRO A C 5
ATOM 6253 O O . PRO A 1 55 ? -0.495 5.812 -4.296 1.00 0.00 55 PRO A O 5
ATOM 6264 N N . ILE A 1 56 ? 1.482 6.054 -3.250 1.00 0.00 56 ILE A N 5
ATOM 6265 C CA . ILE A 1 56 ? 0.930 6.714 -2.064 1.00 0.00 56 ILE A CA 5
ATOM 6266 C C . ILE A 1 56 ? 0.320 8.078 -2.397 1.00 0.00 56 ILE A C 5
ATOM 6267 O O . ILE A 1 56 ? -0.405 8.666 -1.589 1.00 0.00 56 ILE A O 5
ATOM 6283 N N . ASN A 1 57 ? 0.598 8.568 -3.597 1.00 0.00 57 ASN A N 5
ATOM 6284 C CA . ASN A 1 57 ? 0.107 9.872 -4.032 1.00 0.00 57 ASN A CA 5
ATOM 6285 C C . ASN A 1 57 ? -1.414 9.899 -4.067 1.00 0.00 57 ASN A C 5
ATOM 6286 O O . ASN A 1 57 ? -2.042 10.839 -3.578 1.00 0.00 57 ASN A O 5
ATOM 6297 N N . ILE A 1 58 ? -2.005 8.861 -4.636 1.00 0.00 58 ILE A N 5
ATOM 6298 C CA . ILE A 1 58 ? -3.453 8.757 -4.698 1.00 0.00 58 ILE A CA 5
ATOM 6299 C C . ILE A 1 58 ? -4.010 8.311 -3.356 1.00 0.00 58 ILE A C 5
ATOM 6300 O O . ILE A 1 58 ? -5.183 8.487 -3.074 1.00 0.00 58 ILE A O 5
ATOM 6316 N N . LEU A 1 59 ? -3.151 7.761 -2.521 1.00 0.00 59 LEU A N 5
ATOM 6317 C CA . LEU A 1 59 ? -3.569 7.245 -1.227 1.00 0.00 59 LEU A CA 5
ATOM 6318 C C . LEU A 1 59 ? -3.893 8.377 -0.254 1.00 0.00 59 LEU A C 5
ATOM 6319 O O . LEU A 1 59 ? -4.645 8.188 0.697 1.00 0.00 59 LEU A O 5
ATOM 6335 N N . THR A 1 60 ? -3.306 9.543 -0.486 1.00 0.00 60 THR A N 5
ATOM 6336 C CA . THR A 1 60 ? -3.497 10.680 0.405 1.00 0.00 60 THR A CA 5
ATOM 6337 C C . THR A 1 60 ? -4.750 11.486 0.050 1.00 0.00 60 THR A C 5
ATOM 6338 O O . THR A 1 60 ? -5.638 11.674 0.882 1.00 0.00 60 THR A O 5
ATOM 6349 N N . ILE A 1 61 ? -4.824 11.959 -1.192 1.00 0.00 61 ILE A N 5
ATOM 6350 C CA . ILE A 1 61 ? -5.930 12.815 -1.613 1.00 0.00 61 ILE A CA 5
ATOM 6351 C C . ILE A 1 61 ? -7.051 12.001 -2.248 1.00 0.00 61 ILE A C 5
ATOM 6352 O O . ILE A 1 61 ? -8.229 12.258 -2.007 1.00 0.00 61 ILE A O 5
ATOM 6368 N N . ASN A 1 62 ? -6.673 11.001 -3.036 1.00 0.00 62 ASN A N 5
ATOM 6369 C CA . ASN A 1 62 ? -7.630 10.192 -3.779 1.00 0.00 62 ASN A CA 5
ATOM 6370 C C . ASN A 1 62 ? -7.989 8.948 -2.984 1.00 0.00 62 ASN A C 5
ATOM 6371 O O . ASN A 1 62 ? -8.278 7.891 -3.541 1.00 0.00 62 ASN A O 5
ATOM 6382 N N . GLN A 1 63 ? -7.968 9.100 -1.667 1.00 0.00 63 GLN A N 5
ATOM 6383 C CA . GLN A 1 63 ? -8.275 8.016 -0.740 1.00 0.00 63 GLN A CA 5
ATOM 6384 C C . GLN A 1 63 ? -9.738 7.608 -0.847 1.00 0.00 63 GLN A C 5
ATOM 6385 O O . GLN A 1 63 ? -10.168 6.622 -0.248 1.00 0.00 63 GLN A O 5
ATOM 6399 N N . LEU A 1 64 ? -10.496 8.387 -1.605 1.00 0.00 64 LEU A N 5
ATOM 6400 C CA . LEU A 1 64 ? -11.902 8.103 -1.840 1.00 0.00 64 LEU A CA 5
ATOM 6401 C C . LEU A 1 64 ? -12.050 7.031 -2.917 1.00 0.00 64 LEU A C 5
ATOM 6402 O O . LEU A 1 64 ? -13.151 6.558 -3.194 1.00 0.00 64 LEU A O 5
ATOM 6418 N N . ILE A 1 65 ? -10.929 6.658 -3.527 1.00 0.00 65 ILE A N 5
ATOM 6419 C CA . ILE A 1 65 ? -10.902 5.574 -4.491 1.00 0.00 65 ILE A CA 5
ATOM 6420 C C . ILE A 1 65 ? -11.088 4.236 -3.770 1.00 0.00 65 ILE A C 5
ATOM 6421 O O . ILE A 1 65 ? -10.333 3.898 -2.855 1.00 0.00 65 ILE A O 5
ATOM 6437 N N . PRO A 1 66 ? -12.111 3.465 -4.163 1.00 0.00 66 PRO A N 5
ATOM 6438 C CA . PRO A 1 66 ? -12.434 2.190 -3.527 1.00 0.00 66 PRO A CA 5
ATOM 6439 C C . PRO A 1 66 ? -11.487 1.071 -3.959 1.00 0.00 66 PRO A C 5
ATOM 6440 O O . PRO A 1 66 ? -10.746 1.211 -4.935 1.00 0.00 66 PRO A O 5
ATOM 6451 N N . ILE A 1 67 ? -11.547 -0.051 -3.241 1.00 0.00 67 ILE A N 5
ATOM 6452 C CA . ILE A 1 67 ? -10.695 -1.218 -3.499 1.00 0.00 67 ILE A CA 5
ATOM 6453 C C . ILE A 1 67 ? -10.866 -1.756 -4.926 1.00 0.00 67 ILE A C 5
ATOM 6454 O O . ILE A 1 67 ? -10.095 -2.596 -5.382 1.00 0.00 67 ILE A O 5
ATOM 6470 N N . ASN A 1 68 ? -11.868 -1.248 -5.629 1.00 0.00 68 ASN A N 5
ATOM 6471 C CA . ASN A 1 68 ? -12.111 -1.612 -7.022 1.00 0.00 68 ASN A CA 5
ATOM 6472 C C . ASN A 1 68 ? -10.926 -1.233 -7.923 1.00 0.00 68 ASN A C 5
ATOM 6473 O O . ASN A 1 68 ? -10.851 -1.661 -9.074 1.00 0.00 68 ASN A O 5
ATOM 6484 N N . ASN A 1 69 ? -10.010 -0.418 -7.401 1.00 0.00 69 ASN A N 5
ATOM 6485 C CA . ASN A 1 69 ? -8.810 -0.032 -8.143 1.00 0.00 69 ASN A CA 5
ATOM 6486 C C . ASN A 1 69 ? -7.569 -0.645 -7.507 1.00 0.00 69 ASN A C 5
ATOM 6487 O O . ASN A 1 69 ? -6.445 -0.234 -7.788 1.00 0.00 69 ASN A O 5
ATOM 6498 N N . PHE A 1 70 ? -7.785 -1.630 -6.650 1.00 0.00 70 PHE A N 5
ATOM 6499 C CA . PHE A 1 70 ? -6.720 -2.244 -5.879 1.00 0.00 70 PHE A CA 5
ATOM 6500 C C . PHE A 1 70 ? -6.786 -3.761 -6.020 1.00 0.00 70 PHE A C 5
ATOM 6501 O O . PHE A 1 70 ? -7.719 -4.301 -6.618 1.00 0.00 70 PHE A O 5
ATOM 6518 N N . CYS A 1 71 ? -5.797 -4.441 -5.474 1.00 0.00 71 CYS A N 5
ATOM 6519 C CA . CYS A 1 71 ? -5.670 -5.878 -5.654 1.00 0.00 71 CYS A CA 5
ATOM 6520 C C . CYS A 1 71 ? -6.101 -6.604 -4.385 1.00 0.00 71 CYS A C 5
ATOM 6521 O O . CYS A 1 71 ? -5.885 -6.109 -3.276 1.00 0.00 71 CYS A O 5
ATOM 6528 N N . SER A 1 72 ? -6.757 -7.753 -4.543 1.00 0.00 72 SER A N 5
ATOM 6529 C CA . SER A 1 72 ? -7.220 -8.508 -3.395 1.00 0.00 72 SER A CA 5
ATOM 6530 C C . SER A 1 72 ? -6.130 -9.452 -2.901 1.00 0.00 72 SER A C 5
ATOM 6531 O O . SER A 1 72 ? -5.958 -10.564 -3.408 1.00 0.00 72 SER A O 5
ATOM 6539 N N . ASP A 1 73 ? -5.407 -8.971 -1.906 1.00 0.00 73 ASP A N 5
ATOM 6540 C CA . ASP A 1 73 ? -4.375 -9.727 -1.217 1.00 0.00 73 ASP A CA 5
ATOM 6541 C C . ASP A 1 73 ? -4.218 -9.120 0.167 1.00 0.00 73 ASP A C 5
ATOM 6542 O O . ASP A 1 73 ? -4.681 -7.998 0.381 1.00 0.00 73 ASP A O 5
ATOM 6551 N N . THR A 1 74 ? -3.630 -9.861 1.106 1.00 0.00 74 THR A N 5
ATOM 6552 C CA . THR A 1 74 ? -3.439 -9.377 2.474 1.00 0.00 74 THR A CA 5
ATOM 6553 C C . THR A 1 74 ? -2.973 -7.919 2.499 1.00 0.00 74 THR A C 5
ATOM 6554 O O . THR A 1 74 ? -1.934 -7.576 1.932 1.00 0.00 74 THR A O 5
ATOM 6565 N N . VAL A 1 75 ? -3.756 -7.065 3.146 1.00 0.00 75 VAL A N 5
ATOM 6566 C CA . VAL A 1 75 ? -3.427 -5.650 3.234 1.00 0.00 75 VAL A CA 5
ATOM 6567 C C . VAL A 1 75 ? -2.211 -5.457 4.124 1.00 0.00 75 VAL A C 5
ATOM 6568 O O . VAL A 1 75 ? -2.204 -5.878 5.283 1.00 0.00 75 VAL A O 5
ATOM 6581 N N . SER A 1 76 ? -1.192 -4.812 3.591 1.00 0.00 76 SER A N 5
ATOM 6582 C CA . SER A 1 76 ? 0.081 -4.729 4.265 1.00 0.00 76 SER A CA 5
ATOM 6583 C C . SER A 1 76 ? 0.724 -3.383 3.980 1.00 0.00 76 SER A C 5
ATOM 6584 O O . SER A 1 76 ? 1.105 -3.091 2.846 1.00 0.00 76 SER A O 5
ATOM 6592 N N . CYS A 1 77 ? 0.828 -2.554 4.996 1.00 0.00 77 CYS A N 5
ATOM 6593 C CA . CYS A 1 77 ? 1.384 -1.236 4.816 1.00 0.00 77 CYS A CA 5
ATOM 6594 C C . CYS A 1 77 ? 2.848 -1.222 5.242 1.00 0.00 77 CYS A C 5
ATOM 6595 O O . CYS A 1 77 ? 3.226 -1.811 6.254 1.00 0.00 77 CYS A O 5
ATOM 6602 N N . CYS A 1 78 ? 3.663 -0.582 4.431 1.00 0.00 78 CYS A N 5
ATOM 6603 C CA . CYS A 1 78 ? 5.106 -0.572 4.617 1.00 0.00 78 CYS A CA 5
ATOM 6604 C C . CYS A 1 78 ? 5.589 0.850 4.816 1.00 0.00 78 CYS A C 5
ATOM 6605 O O . CYS A 1 78 ? 4.855 1.789 4.521 1.00 0.00 78 CYS A O 5
ATOM 6612 N N . SER A 1 79 ? 6.803 1.010 5.327 1.00 0.00 79 SER A N 5
ATOM 6613 C CA . SER A 1 79 ? 7.403 2.330 5.450 1.00 0.00 79 SER A CA 5
ATOM 6614 C C . SER A 1 79 ? 7.376 3.021 4.094 1.00 0.00 79 SER A C 5
ATOM 6615 O O . SER A 1 79 ? 7.840 2.448 3.110 1.00 0.00 79 SER A O 5
ATOM 6623 N N . GLY A 1 80 ? 6.788 4.220 4.057 1.00 0.00 80 GLY A N 5
ATOM 6624 C CA . GLY A 1 80 ? 6.636 4.980 2.830 1.00 0.00 80 GLY A CA 5
ATOM 6625 C C . GLY A 1 80 ? 7.842 4.885 1.932 1.00 0.00 80 GLY A C 5
ATOM 6626 O O . GLY A 1 80 ? 8.916 5.390 2.261 1.00 0.00 80 GLY A O 5
ATOM 6630 N N . GLU A 1 81 ? 7.653 4.231 0.805 1.00 0.00 81 GLU A N 5
ATOM 6631 C CA . GLU A 1 81 ? 8.728 3.962 -0.128 1.00 0.00 81 GLU A CA 5
ATOM 6632 C C . GLU A 1 81 ? 9.319 5.259 -0.669 1.00 0.00 81 GLU A C 5
ATOM 6633 O O . GLU A 1 81 ? 8.733 5.916 -1.533 1.00 0.00 81 GLU A O 5
ATOM 6645 N N . GLN A 1 82 ? 10.475 5.625 -0.133 1.00 0.00 82 GLN A N 5
ATOM 6646 C CA . GLN A 1 82 ? 11.151 6.852 -0.511 1.00 0.00 82 GLN A CA 5
ATOM 6647 C C . GLN A 1 82 ? 12.566 6.549 -0.978 1.00 0.00 82 GLN A C 5
ATOM 6648 O O . GLN A 1 82 ? 13.204 5.621 -0.478 1.00 0.00 82 GLN A O 5
ATOM 6662 N N . ILE A 1 83 ? 13.050 7.324 -1.935 1.00 0.00 83 ILE A N 5
ATOM 6663 C CA . ILE A 1 83 ? 14.401 7.151 -2.442 1.00 0.00 83 ILE A CA 5
ATOM 6664 C C . ILE A 1 83 ? 15.422 7.476 -1.360 1.00 0.00 83 ILE A C 5
ATOM 6665 O O . ILE A 1 83 ? 15.383 8.546 -0.753 1.00 0.00 83 ILE A O 5
ATOM 6681 N N . GLY A 1 84 ? 16.331 6.544 -1.120 1.00 0.00 84 GLY A N 5
ATOM 6682 C CA . GLY A 1 84 ? 17.300 6.706 -0.057 1.00 0.00 84 GLY A CA 5
ATOM 6683 C C . GLY A 1 84 ? 17.165 5.609 0.975 1.00 0.00 84 GLY A C 5
ATOM 6684 O O . GLY A 1 84 ? 18.039 5.422 1.824 1.00 0.00 84 GLY A O 5
ATOM 6688 N N . LEU A 1 85 ? 16.057 4.883 0.899 1.00 0.00 85 LEU A N 5
ATOM 6689 C CA . LEU A 1 85 ? 15.809 3.762 1.788 1.00 0.00 85 LEU A CA 5
ATOM 6690 C C . LEU A 1 85 ? 15.468 2.521 0.976 1.00 0.00 85 LEU A C 5
ATOM 6691 O O . LEU A 1 85 ? 14.437 2.472 0.300 1.00 0.00 85 LEU A O 5
ATOM 6707 N N . VAL A 1 86 ? 16.346 1.531 1.026 1.00 0.00 86 VAL A N 5
ATOM 6708 C CA . VAL A 1 86 ? 16.138 0.289 0.295 1.00 0.00 86 VAL A CA 5
ATOM 6709 C C . VAL A 1 86 ? 15.644 -0.809 1.234 1.00 0.00 86 VAL A C 5
ATOM 6710 O O . VAL A 1 86 ? 15.147 -1.850 0.796 1.00 0.00 86 VAL A O 5
ATOM 6723 N N . ASN A 1 87 ? 15.778 -0.563 2.529 1.00 0.00 87 ASN A N 5
ATOM 6724 C CA . ASN A 1 87 ? 15.328 -1.509 3.536 1.00 0.00 87 ASN A CA 5
ATOM 6725 C C . ASN A 1 87 ? 14.166 -0.927 4.325 1.00 0.00 87 ASN A C 5
ATOM 6726 O O . ASN A 1 87 ? 14.359 -0.276 5.350 1.00 0.00 87 ASN A O 5
ATOM 6737 N N . ILE A 1 88 ? 12.965 -1.166 3.828 1.00 0.00 88 ILE A N 5
ATOM 6738 C CA . ILE A 1 88 ? 11.754 -0.663 4.456 1.00 0.00 88 ILE A CA 5
ATOM 6739 C C . ILE A 1 88 ? 11.049 -1.792 5.192 1.00 0.00 88 ILE A C 5
ATOM 6740 O O . ILE A 1 88 ? 11.100 -2.947 4.762 1.00 0.00 88 ILE A O 5
ATOM 6756 N N . GLN A 1 89 ? 10.416 -1.472 6.309 1.00 0.00 89 GLN A N 5
ATOM 6757 C CA . GLN A 1 89 ? 9.723 -2.484 7.084 1.00 0.00 89 GLN A CA 5
ATOM 6758 C C . GLN A 1 89 ? 8.238 -2.501 6.722 1.00 0.00 89 GLN A C 5
ATOM 6759 O O . GLN A 1 89 ? 7.520 -1.509 6.878 1.00 0.00 89 GLN A O 5
ATOM 6773 N N . CYS A 1 90 ? 7.796 -3.623 6.184 1.00 0.00 90 CYS A N 5
ATOM 6774 C CA . CYS A 1 90 ? 6.415 -3.773 5.753 1.00 0.00 90 CYS A CA 5
ATOM 6775 C C . CYS A 1 90 ? 5.680 -4.716 6.686 1.00 0.00 90 CYS A C 5
ATOM 6776 O O . CYS A 1 90 ? 6.240 -5.716 7.125 1.00 0.00 90 CYS A O 5
ATOM 6783 N N . THR A 1 91 ? 4.437 -4.391 7.006 1.00 0.00 91 THR A N 5
ATOM 6784 C CA . THR A 1 91 ? 3.674 -5.200 7.942 1.00 0.00 91 THR A CA 5
ATOM 6785 C C . THR A 1 91 ? 2.198 -5.275 7.540 1.00 0.00 91 THR A C 5
ATOM 6786 O O . THR A 1 91 ? 1.648 -4.329 6.971 1.00 0.00 91 THR A O 5
ATOM 6797 N N . PRO A 1 92 ? 1.550 -6.425 7.790 1.00 0.00 92 PRO A N 5
ATOM 6798 C CA . PRO A 1 92 ? 0.119 -6.590 7.539 1.00 0.00 92 PRO A CA 5
ATOM 6799 C C . PRO A 1 92 ? -0.724 -5.760 8.507 1.00 0.00 92 PRO A C 5
ATOM 6800 O O . PRO A 1 92 ? -0.561 -5.853 9.725 1.00 0.00 92 PRO A O 5
ATOM 6811 N N . ILE A 1 93 ? -1.620 -4.950 7.963 1.00 0.00 93 ILE A N 5
ATOM 6812 C CA . ILE A 1 93 ? -2.449 -4.071 8.783 1.00 0.00 93 ILE A CA 5
ATOM 6813 C C . ILE A 1 93 ? -3.719 -4.782 9.235 1.00 0.00 93 ILE A C 5
ATOM 6814 O O . ILE A 1 93 ? -4.132 -4.673 10.389 1.00 0.00 93 ILE A O 5
ATOM 6830 N N . LEU A 1 94 ? -4.328 -5.519 8.319 1.00 0.00 94 LEU A N 5
ATOM 6831 C CA . LEU A 1 94 ? -5.580 -6.197 8.604 1.00 0.00 94 LEU A CA 5
ATOM 6832 C C . LEU A 1 94 ? -5.360 -7.693 8.732 1.00 0.00 94 LEU A C 5
ATOM 6833 O O . LEU A 1 94 ? -4.727 -8.316 7.878 1.00 0.00 94 LEU A O 5
ATOM 6849 N N . SER A 1 95 ? -5.866 -8.254 9.811 1.00 0.00 95 SER A N 5
ATOM 6850 C CA . SER A 1 95 ? -5.773 -9.679 10.060 1.00 0.00 95 SER A CA 5
ATOM 6851 C C . SER A 1 95 ? -6.966 -10.124 10.886 1.00 0.00 95 SER A C 5
ATOM 6852 O O . SER A 1 95 ? -7.546 -9.269 11.586 1.00 0.00 95 SER A O 5
ATOM 6861 N N . SER A 1 1 ? -6.521 9.755 -12.482 1.00 0.00 1 SER A N 6
ATOM 6862 C CA . SER A 1 1 ? -6.935 11.172 -12.442 1.00 0.00 1 SER A CA 6
ATOM 6863 C C . SER A 1 1 ? -8.273 11.324 -11.722 1.00 0.00 1 SER A C 6
ATOM 6864 O O . SER A 1 1 ? -8.419 12.151 -10.820 1.00 0.00 1 SER A O 6
ATOM 6874 N N . ALA A 1 2 ? -9.246 10.512 -12.115 1.00 0.00 2 ALA A N 6
ATOM 6875 C CA . ALA A 1 2 ? -10.565 10.550 -11.504 1.00 0.00 2 ALA A CA 6
ATOM 6876 C C . ALA A 1 2 ? -10.790 9.317 -10.642 1.00 0.00 2 ALA A C 6
ATOM 6877 O O . ALA A 1 2 ? -10.075 8.322 -10.773 1.00 0.00 2 ALA A O 6
ATOM 6884 N N . ILE A 1 3 ? -11.783 9.387 -9.768 1.00 0.00 3 ILE A N 6
ATOM 6885 C CA . ILE A 1 3 ? -12.096 8.280 -8.875 1.00 0.00 3 ILE A CA 6
ATOM 6886 C C . ILE A 1 3 ? -13.151 7.369 -9.498 1.00 0.00 3 ILE A C 6
ATOM 6887 O O . ILE A 1 3 ? -14.301 7.773 -9.681 1.00 0.00 3 ILE A O 6
ATOM 6903 N N . PRO A 1 4 ? -12.771 6.135 -9.854 1.00 0.00 4 PRO A N 6
ATOM 6904 C CA . PRO A 1 4 ? -13.703 5.145 -10.380 1.00 0.00 4 PRO A CA 6
ATOM 6905 C C . PRO A 1 4 ? -14.437 4.419 -9.256 1.00 0.00 4 PRO A C 6
ATOM 6906 O O . PRO A 1 4 ? -13.808 3.843 -8.362 1.00 0.00 4 PRO A O 6
ATOM 6917 N N . ALA A 1 5 ? -15.759 4.434 -9.303 1.00 0.00 5 ALA A N 6
ATOM 6918 C CA . ALA A 1 5 ? -16.557 3.818 -8.257 1.00 0.00 5 ALA A CA 6
ATOM 6919 C C . ALA A 1 5 ? -17.750 3.045 -8.820 1.00 0.00 5 ALA A C 6
ATOM 6920 O O . ALA A 1 5 ? -18.901 3.436 -8.620 1.00 0.00 5 ALA A O 6
ATOM 6927 N N . PRO A 1 6 ? -17.496 1.928 -9.524 1.00 0.00 6 PRO A N 6
ATOM 6928 C CA . PRO A 1 6 ? -18.540 1.030 -10.002 1.00 0.00 6 PRO A CA 6
ATOM 6929 C C . PRO A 1 6 ? -18.851 -0.043 -8.962 1.00 0.00 6 PRO A C 6
ATOM 6930 O O . PRO A 1 6 ? -19.210 -1.172 -9.295 1.00 0.00 6 PRO A O 6
ATOM 6941 N N . GLY A 1 7 ? -18.708 0.337 -7.701 1.00 0.00 7 GLY A N 6
ATOM 6942 C CA . GLY A 1 7 ? -18.853 -0.588 -6.599 1.00 0.00 7 GLY A CA 6
ATOM 6943 C C . GLY A 1 7 ? -18.091 -0.094 -5.390 1.00 0.00 7 GLY A C 6
ATOM 6944 O O . GLY A 1 7 ? -16.988 -0.559 -5.098 1.00 0.00 7 GLY A O 6
ATOM 6948 N N . GLU A 1 8 ? -18.671 0.871 -4.700 1.00 0.00 8 GLU A N 6
ATOM 6949 C CA . GLU A 1 8 ? -18.006 1.520 -3.582 1.00 0.00 8 GLU A CA 6
ATOM 6950 C C . GLU A 1 8 ? -18.090 0.668 -2.327 1.00 0.00 8 GLU A C 6
ATOM 6951 O O . GLU A 1 8 ? -19.100 0.676 -1.623 1.00 0.00 8 GLU A O 6
ATOM 6963 N N . GLY A 1 9 ? -17.036 -0.086 -2.072 1.00 0.00 9 GLY A N 6
ATOM 6964 C CA . GLY A 1 9 ? -16.932 -0.818 -0.833 1.00 0.00 9 GLY A CA 6
ATOM 6965 C C . GLY A 1 9 ? -16.067 -0.069 0.152 1.00 0.00 9 GLY A C 6
ATOM 6966 O O . GLY A 1 9 ? -16.103 1.160 0.187 1.00 0.00 9 GLY A O 6
ATOM 6970 N N . PRO A 1 10 ? -15.271 -0.775 0.957 1.00 0.00 10 PRO A N 6
ATOM 6971 C CA . PRO A 1 10 ? -14.324 -0.140 1.878 1.00 0.00 10 PRO A CA 6
ATOM 6972 C C . PRO A 1 10 ? -13.317 0.730 1.132 1.00 0.00 10 PRO A C 6
ATOM 6973 O O . PRO A 1 10 ? -12.719 0.293 0.147 1.00 0.00 10 PRO A O 6
ATOM 6984 N N . SER A 1 11 ? -13.152 1.964 1.586 1.00 0.00 11 SER A N 6
ATOM 6985 C CA . SER A 1 11 ? -12.205 2.882 0.981 1.00 0.00 11 SER A CA 6
ATOM 6986 C C . SER A 1 11 ? -10.782 2.500 1.376 1.00 0.00 11 SER A C 6
ATOM 6987 O O . SER A 1 11 ? -10.567 1.886 2.420 1.00 0.00 11 SER A O 6
ATOM 6995 N N . VAL A 1 12 ? -9.815 2.872 0.548 1.00 0.00 12 VAL A N 6
ATOM 6996 C CA . VAL A 1 12 ? -8.423 2.490 0.783 1.00 0.00 12 VAL A CA 6
ATOM 6997 C C . VAL A 1 12 ? -7.859 3.173 2.023 1.00 0.00 12 VAL A C 6
ATOM 6998 O O . VAL A 1 12 ? -6.935 2.662 2.660 1.00 0.00 12 VAL A O 6
ATOM 7011 N N . SER A 1 13 ? -8.422 4.323 2.361 1.00 0.00 13 SER A N 6
ATOM 7012 C CA . SER A 1 13 ? -8.015 5.062 3.540 1.00 0.00 13 SER A CA 6
ATOM 7013 C C . SER A 1 13 ? -8.442 4.333 4.809 1.00 0.00 13 SER A C 6
ATOM 7014 O O . SER A 1 13 ? -7.826 4.487 5.859 1.00 0.00 13 SER A O 6
ATOM 7022 N N . MET A 1 14 ? -9.502 3.534 4.706 1.00 0.00 14 MET A N 6
ATOM 7023 C CA . MET A 1 14 ? -9.995 2.764 5.841 1.00 0.00 14 MET A CA 6
ATOM 7024 C C . MET A 1 14 ? -8.942 1.756 6.282 1.00 0.00 14 MET A C 6
ATOM 7025 O O . MET A 1 14 ? -8.721 1.555 7.477 1.00 0.00 14 MET A O 6
ATOM 7039 N N . ALA A 1 15 ? -8.296 1.125 5.312 1.00 0.00 15 ALA A N 6
ATOM 7040 C CA . ALA A 1 15 ? -7.180 0.238 5.592 1.00 0.00 15 ALA A CA 6
ATOM 7041 C C . ALA A 1 15 ? -5.963 1.042 6.041 1.00 0.00 15 ALA A C 6
ATOM 7042 O O . ALA A 1 15 ? -5.266 0.657 6.976 1.00 0.00 15 ALA A O 6
ATOM 7049 N N . GLN A 1 16 ? -5.727 2.166 5.366 1.00 0.00 16 GLN A N 6
ATOM 7050 C CA . GLN A 1 16 ? -4.595 3.045 5.674 1.00 0.00 16 GLN A CA 6
ATOM 7051 C C . GLN A 1 16 ? -4.666 3.567 7.110 1.00 0.00 16 GLN A C 6
ATOM 7052 O O . GLN A 1 16 ? -3.640 3.797 7.743 1.00 0.00 16 GLN A O 6
ATOM 7066 N N . GLN A 1 17 ? -5.885 3.730 7.616 1.00 0.00 17 GLN A N 6
ATOM 7067 C CA . GLN A 1 17 ? -6.123 4.205 8.978 1.00 0.00 17 GLN A CA 6
ATOM 7068 C C . GLN A 1 17 ? -5.415 3.323 10.001 1.00 0.00 17 GLN A C 6
ATOM 7069 O O . GLN A 1 17 ? -5.001 3.787 11.061 1.00 0.00 17 GLN A O 6
ATOM 7083 N N . LYS A 1 18 ? -5.286 2.041 9.676 1.00 0.00 18 LYS A N 6
ATOM 7084 C CA . LYS A 1 18 ? -4.690 1.068 10.585 1.00 0.00 18 LYS A CA 6
ATOM 7085 C C . LYS A 1 18 ? -3.160 1.160 10.583 1.00 0.00 18 LYS A C 6
ATOM 7086 O O . LYS A 1 18 ? -2.485 0.410 11.289 1.00 0.00 18 LYS A O 6
ATOM 7105 N N . CYS A 1 19 ? -2.611 2.083 9.804 1.00 0.00 19 CYS A N 6
ATOM 7106 C CA . CYS A 1 19 ? -1.170 2.257 9.730 1.00 0.00 19 CYS A CA 6
ATOM 7107 C C . CYS A 1 19 ? -0.820 3.737 9.629 1.00 0.00 19 CYS A C 6
ATOM 7108 O O . CYS A 1 19 ? -1.704 4.587 9.585 1.00 0.00 19 CYS A O 6
ATOM 7115 N N . GLY A 1 20 ? 0.472 4.041 9.639 1.00 0.00 20 GLY A N 6
ATOM 7116 C CA . GLY A 1 20 ? 0.908 5.413 9.458 1.00 0.00 20 GLY A CA 6
ATOM 7117 C C . GLY A 1 20 ? 0.479 5.963 8.112 1.00 0.00 20 GLY A C 6
ATOM 7118 O O . GLY A 1 20 ? 0.640 5.304 7.085 1.00 0.00 20 GLY A O 6
ATOM 7122 N N . ALA A 1 21 ? -0.067 7.170 8.118 1.00 0.00 21 ALA A N 6
ATOM 7123 C CA . ALA A 1 21 ? -0.598 7.783 6.905 1.00 0.00 21 ALA A CA 6
ATOM 7124 C C . ALA A 1 21 ? 0.508 8.121 5.906 1.00 0.00 21 ALA A C 6
ATOM 7125 O O . ALA A 1 21 ? 0.248 8.314 4.718 1.00 0.00 21 ALA A O 6
ATOM 7132 N N . GLU A 1 22 ? 1.737 8.184 6.395 1.00 0.00 22 GLU A N 6
ATOM 7133 C CA . GLU A 1 22 ? 2.887 8.532 5.567 1.00 0.00 22 GLU A CA 6
ATOM 7134 C C . GLU A 1 22 ? 3.712 7.288 5.251 1.00 0.00 22 GLU A C 6
ATOM 7135 O O . GLU A 1 22 ? 4.934 7.348 5.113 1.00 0.00 22 GLU A O 6
ATOM 7147 N N . LYS A 1 23 ? 3.029 6.157 5.148 1.00 0.00 23 LYS A N 6
ATOM 7148 C CA . LYS A 1 23 ? 3.671 4.892 4.830 1.00 0.00 23 LYS A CA 6
ATOM 7149 C C . LYS A 1 23 ? 3.072 4.306 3.559 1.00 0.00 23 LYS A C 6
ATOM 7150 O O . LYS A 1 23 ? 2.033 4.767 3.089 1.00 0.00 23 LYS A O 6
ATOM 7169 N N . VAL A 1 24 ? 3.715 3.289 3.005 1.00 0.00 24 VAL A N 6
ATOM 7170 C CA . VAL A 1 24 ? 3.268 2.729 1.739 1.00 0.00 24 VAL A CA 6
ATOM 7171 C C . VAL A 1 24 ? 2.208 1.668 1.960 1.00 0.00 24 VAL A C 6
ATOM 7172 O O . VAL A 1 24 ? 2.416 0.715 2.713 1.00 0.00 24 VAL A O 6
ATOM 7185 N N . VAL A 1 25 ? 1.080 1.837 1.298 1.00 0.00 25 VAL A N 6
ATOM 7186 C CA . VAL A 1 25 ? 0.034 0.832 1.316 1.00 0.00 25 VAL A CA 6
ATOM 7187 C C . VAL A 1 25 ? 0.180 -0.078 0.105 1.00 0.00 25 VAL A C 6
ATOM 7188 O O . VAL A 1 25 ? 0.357 0.388 -1.019 1.00 0.00 25 VAL A O 6
ATOM 7201 N N . SER A 1 26 ? 0.141 -1.379 0.341 1.00 0.00 26 SER A N 6
ATOM 7202 C CA . SER A 1 26 ? 0.311 -2.347 -0.727 1.00 0.00 26 SER A CA 6
ATOM 7203 C C . SER A 1 26 ? -0.485 -3.610 -0.428 1.00 0.00 26 SER A C 6
ATOM 7204 O O . SER A 1 26 ? -0.977 -3.793 0.688 1.00 0.00 26 SER A O 6
ATOM 7212 N N . CYS A 1 27 ? -0.622 -4.468 -1.424 1.00 0.00 27 CYS A N 6
ATOM 7213 C CA . CYS A 1 27 ? -1.267 -5.756 -1.232 1.00 0.00 27 CYS A CA 6
ATOM 7214 C C . CYS A 1 27 ? -0.309 -6.866 -1.629 1.00 0.00 27 CYS A C 6
ATOM 7215 O O . CYS A 1 27 ? 0.063 -6.983 -2.800 1.00 0.00 27 CYS A O 6
ATOM 7222 N N . CYS A 1 28 ? 0.123 -7.665 -0.665 1.00 0.00 28 CYS A N 6
ATOM 7223 C CA . CYS A 1 28 ? 1.074 -8.722 -0.965 1.00 0.00 28 CYS A CA 6
ATOM 7224 C C . CYS A 1 28 ? 0.634 -10.071 -0.402 1.00 0.00 28 CYS A C 6
ATOM 7225 O O . CYS A 1 28 ? 0.401 -10.210 0.797 1.00 0.00 28 CYS A O 6
ATOM 7232 N N . ASN A 1 29 ? 0.515 -11.065 -1.277 1.00 0.00 29 ASN A N 6
ATOM 7233 C CA . ASN A 1 29 ? 0.168 -12.416 -0.857 1.00 0.00 29 ASN A CA 6
ATOM 7234 C C . ASN A 1 29 ? 1.422 -13.211 -0.504 1.00 0.00 29 ASN A C 6
ATOM 7235 O O . ASN A 1 29 ? 2.104 -13.749 -1.375 1.00 0.00 29 ASN A O 6
ATOM 7246 N N . SER A 1 30 ? 1.738 -13.263 0.778 1.00 0.00 30 SER A N 6
ATOM 7247 C CA . SER A 1 30 ? 2.881 -14.029 1.245 1.00 0.00 30 SER A CA 6
ATOM 7248 C C . SER A 1 30 ? 2.458 -14.995 2.351 1.00 0.00 30 SER A C 6
ATOM 7249 O O . SER A 1 30 ? 1.566 -14.690 3.144 1.00 0.00 30 SER A O 6
ATOM 7257 N N . LYS A 1 31 ? 3.112 -16.151 2.405 1.00 0.00 31 LYS A N 6
ATOM 7258 C CA . LYS A 1 31 ? 2.756 -17.196 3.359 1.00 0.00 31 LYS A CA 6
ATOM 7259 C C . LYS A 1 31 ? 3.070 -16.754 4.782 1.00 0.00 31 LYS A C 6
ATOM 7260 O O . LYS A 1 31 ? 2.279 -16.959 5.703 1.00 0.00 31 LYS A O 6
ATOM 7279 N N . GLU A 1 32 ? 4.228 -16.133 4.944 1.00 0.00 32 GLU A N 6
ATOM 7280 C CA . GLU A 1 32 ? 4.670 -15.657 6.244 1.00 0.00 32 GLU A CA 6
ATOM 7281 C C . GLU A 1 32 ? 3.858 -14.449 6.685 1.00 0.00 32 GLU A C 6
ATOM 7282 O O . GLU A 1 32 ? 3.679 -14.216 7.877 1.00 0.00 32 GLU A O 6
ATOM 7294 N N . LEU A 1 33 ? 3.350 -13.695 5.717 1.00 0.00 33 LEU A N 6
ATOM 7295 C CA . LEU A 1 33 ? 2.594 -12.481 6.000 1.00 0.00 33 LEU A CA 6
ATOM 7296 C C . LEU A 1 33 ? 1.288 -12.804 6.714 1.00 0.00 33 LEU A C 6
ATOM 7297 O O . LEU A 1 33 ? 0.862 -12.078 7.613 1.00 0.00 33 LEU A O 6
ATOM 7313 N N . LYS A 1 34 ? 0.666 -13.911 6.334 1.00 0.00 34 LYS A N 6
ATOM 7314 C CA . LYS A 1 34 ? -0.573 -14.342 6.973 1.00 0.00 34 LYS A CA 6
ATOM 7315 C C . LYS A 1 34 ? -0.302 -14.816 8.401 1.00 0.00 34 LYS A C 6
ATOM 7316 O O . LYS A 1 34 ? -1.224 -15.002 9.193 1.00 0.00 34 LYS A O 6
ATOM 7335 N N . ASN A 1 35 ? 0.971 -14.993 8.725 1.00 0.00 35 ASN A N 6
ATOM 7336 C CA . ASN A 1 35 ? 1.365 -15.474 10.039 1.00 0.00 35 ASN A CA 6
ATOM 7337 C C . ASN A 1 35 ? 2.231 -14.437 10.748 1.00 0.00 35 ASN A C 6
ATOM 7338 O O . ASN A 1 35 ? 2.850 -14.715 11.777 1.00 0.00 35 ASN A O 6
ATOM 7349 N N . SER A 1 36 ? 2.263 -13.234 10.191 1.00 0.00 36 SER A N 6
ATOM 7350 C CA . SER A 1 36 ? 3.090 -12.162 10.729 1.00 0.00 36 SER A CA 6
ATOM 7351 C C . SER A 1 36 ? 2.404 -11.473 11.908 1.00 0.00 36 SER A C 6
ATOM 7352 O O . SER A 1 36 ? 1.894 -10.360 11.785 1.00 0.00 36 SER A O 6
ATOM 7360 N N . LYS A 1 37 ? 2.392 -12.148 13.049 1.00 0.00 37 LYS A N 6
ATOM 7361 C CA . LYS A 1 37 ? 1.796 -11.586 14.256 1.00 0.00 37 LYS A CA 6
ATOM 7362 C C . LYS A 1 37 ? 2.869 -10.964 15.147 1.00 0.00 37 LYS A C 6
ATOM 7363 O O . LYS A 1 37 ? 2.569 -10.372 16.182 1.00 0.00 37 LYS A O 6
ATOM 7382 N N . SER A 1 38 ? 4.123 -11.112 14.743 1.00 0.00 38 SER A N 6
ATOM 7383 C CA . SER A 1 38 ? 5.239 -10.564 15.499 1.00 0.00 38 SER A CA 6
ATOM 7384 C C . SER A 1 38 ? 5.999 -9.533 14.658 1.00 0.00 38 SER A C 6
ATOM 7385 O O . SER A 1 38 ? 5.535 -8.406 14.482 1.00 0.00 38 SER A O 6
ATOM 7393 N N . GLY A 1 39 ? 7.146 -9.926 14.125 1.00 0.00 39 GLY A N 6
ATOM 7394 C CA . GLY A 1 39 ? 7.932 -9.034 13.303 1.00 0.00 39 GLY A CA 6
ATOM 7395 C C . GLY A 1 39 ? 8.751 -9.790 12.284 1.00 0.00 39 GLY A C 6
ATOM 7396 O O . GLY A 1 39 ? 9.121 -10.946 12.516 1.00 0.00 39 GLY A O 6
ATOM 7400 N N . ALA A 1 40 ? 9.020 -9.152 11.155 1.00 0.00 40 ALA A N 6
ATOM 7401 C CA . ALA A 1 40 ? 9.811 -9.759 10.093 1.00 0.00 40 ALA A CA 6
ATOM 7402 C C . ALA A 1 40 ? 10.296 -8.693 9.117 1.00 0.00 40 ALA A C 6
ATOM 7403 O O . ALA A 1 40 ? 9.592 -7.720 8.853 1.00 0.00 40 ALA A O 6
ATOM 7410 N N . GLU A 1 41 ? 11.500 -8.872 8.595 1.00 0.00 41 GLU A N 6
ATOM 7411 C CA . GLU A 1 41 ? 12.057 -7.926 7.643 1.00 0.00 41 GLU A CA 6
ATOM 7412 C C . GLU A 1 41 ? 11.761 -8.368 6.218 1.00 0.00 41 GLU A C 6
ATOM 7413 O O . GLU A 1 41 ? 12.593 -8.994 5.555 1.00 0.00 41 GLU A O 6
ATOM 7425 N N . ILE A 1 42 ? 10.558 -8.061 5.767 1.00 0.00 42 ILE A N 6
ATOM 7426 C CA . ILE A 1 42 ? 10.152 -8.359 4.406 1.00 0.00 42 ILE A CA 6
ATOM 7427 C C . ILE A 1 42 ? 9.848 -7.060 3.655 1.00 0.00 42 ILE A C 6
ATOM 7428 O O . ILE A 1 42 ? 9.115 -6.201 4.150 1.00 0.00 42 ILE A O 6
ATOM 7444 N N . PRO A 1 43 ? 10.464 -6.875 2.479 1.00 0.00 43 PRO A N 6
ATOM 7445 C CA . PRO A 1 43 ? 10.261 -5.697 1.656 1.00 0.00 43 PRO A CA 6
ATOM 7446 C C . PRO A 1 43 ? 9.191 -5.898 0.584 1.00 0.00 43 PRO A C 6
ATOM 7447 O O . PRO A 1 43 ? 8.722 -7.015 0.352 1.00 0.00 43 PRO A O 6
ATOM 7458 N N . ILE A 1 44 ? 8.818 -4.811 -0.070 1.00 0.00 44 ILE A N 6
ATOM 7459 C CA . ILE A 1 44 ? 7.841 -4.858 -1.148 1.00 0.00 44 ILE A CA 6
ATOM 7460 C C . ILE A 1 44 ? 8.531 -4.715 -2.499 1.00 0.00 44 ILE A C 6
ATOM 7461 O O . ILE A 1 44 ? 8.454 -3.672 -3.146 1.00 0.00 44 ILE A O 6
ATOM 7477 N N . ASP A 1 45 ? 9.205 -5.774 -2.925 1.00 0.00 45 ASP A N 6
ATOM 7478 C CA . ASP A 1 45 ? 9.957 -5.748 -4.175 1.00 0.00 45 ASP A CA 6
ATOM 7479 C C . ASP A 1 45 ? 9.131 -6.320 -5.321 1.00 0.00 45 ASP A C 6
ATOM 7480 O O . ASP A 1 45 ? 9.675 -6.667 -6.374 1.00 0.00 45 ASP A O 6
ATOM 7489 N N . VAL A 1 46 ? 7.815 -6.410 -5.103 1.00 0.00 46 VAL A N 6
ATOM 7490 C CA . VAL A 1 46 ? 6.866 -6.884 -6.112 1.00 0.00 46 VAL A CA 6
ATOM 7491 C C . VAL A 1 46 ? 6.950 -8.401 -6.297 1.00 0.00 46 VAL A C 6
ATOM 7492 O O . VAL A 1 46 ? 5.944 -9.106 -6.192 1.00 0.00 46 VAL A O 6
ATOM 7505 N N . LEU A 1 47 ? 8.146 -8.918 -6.534 1.00 0.00 47 LEU A N 6
ATOM 7506 C CA . LEU A 1 47 ? 8.309 -10.337 -6.805 1.00 0.00 47 LEU A CA 6
ATOM 7507 C C . LEU A 1 47 ? 8.421 -11.145 -5.517 1.00 0.00 47 LEU A C 6
ATOM 7508 O O . LEU A 1 47 ? 8.999 -12.235 -5.499 1.00 0.00 47 LEU A O 6
ATOM 7524 N N . SER A 1 48 ? 7.863 -10.611 -4.444 1.00 0.00 48 SER A N 6
ATOM 7525 C CA . SER A 1 48 ? 7.753 -11.334 -3.192 1.00 0.00 48 SER A CA 6
ATOM 7526 C C . SER A 1 48 ? 6.604 -12.341 -3.280 1.00 0.00 48 SER A C 6
ATOM 7527 O O . SER A 1 48 ? 5.644 -12.295 -2.510 1.00 0.00 48 SER A O 6
ATOM 7535 N N . GLY A 1 49 ? 6.705 -13.236 -4.257 1.00 0.00 49 GLY A N 6
ATOM 7536 C CA . GLY A 1 49 ? 5.650 -14.188 -4.526 1.00 0.00 49 GLY A CA 6
ATOM 7537 C C . GLY A 1 49 ? 4.754 -13.729 -5.658 1.00 0.00 49 GLY A C 6
ATOM 7538 O O . GLY A 1 49 ? 4.501 -14.488 -6.595 1.00 0.00 49 GLY A O 6
ATOM 7542 N N . GLU A 1 50 ? 4.346 -12.458 -5.578 1.00 0.00 50 GLU A N 6
ATOM 7543 C CA . GLU A 1 50 ? 3.379 -11.833 -6.496 1.00 0.00 50 GLU A CA 6
ATOM 7544 C C . GLU A 1 50 ? 2.654 -10.700 -5.775 1.00 0.00 50 GLU A C 6
ATOM 7545 O O . GLU A 1 50 ? 1.436 -10.730 -5.609 1.00 0.00 50 GLU A O 6
ATOM 7557 N N . CYS A 1 51 ? 3.405 -9.702 -5.344 1.00 0.00 51 CYS A N 6
ATOM 7558 C CA . CYS A 1 51 ? 2.850 -8.609 -4.560 1.00 0.00 51 CYS A CA 6
ATOM 7559 C C . CYS A 1 51 ? 2.996 -7.300 -5.329 1.00 0.00 51 CYS A C 6
ATOM 7560 O O . CYS A 1 51 ? 3.874 -7.178 -6.177 1.00 0.00 51 CYS A O 6
ATOM 7567 N N . LYS A 1 52 ? 2.136 -6.329 -5.063 1.00 0.00 52 LYS A N 6
ATOM 7568 C CA . LYS A 1 52 ? 2.241 -5.059 -5.746 1.00 0.00 52 LYS A CA 6
ATOM 7569 C C . LYS A 1 52 ? 2.158 -3.905 -4.766 1.00 0.00 52 LYS A C 6
ATOM 7570 O O . LYS A 1 52 ? 1.215 -3.805 -3.981 1.00 0.00 52 LYS A O 6
ATOM 7589 N N . ASN A 1 53 ? 3.172 -3.058 -4.796 1.00 0.00 53 ASN A N 6
ATOM 7590 C CA . ASN A 1 53 ? 3.141 -1.815 -4.049 1.00 0.00 53 ASN A CA 6
ATOM 7591 C C . ASN A 1 53 ? 2.442 -0.764 -4.891 1.00 0.00 53 ASN A C 6
ATOM 7592 O O . ASN A 1 53 ? 2.870 -0.467 -6.007 1.00 0.00 53 ASN A O 6
ATOM 7603 N N . ILE A 1 54 ? 1.355 -0.225 -4.374 1.00 0.00 54 ILE A N 6
ATOM 7604 C CA . ILE A 1 54 ? 0.511 0.661 -5.147 1.00 0.00 54 ILE A CA 6
ATOM 7605 C C . ILE A 1 54 ? 0.958 2.114 -4.970 1.00 0.00 54 ILE A C 6
ATOM 7606 O O . ILE A 1 54 ? 1.331 2.518 -3.870 1.00 0.00 54 ILE A O 6
ATOM 7622 N N . PRO A 1 55 ? 0.947 2.905 -6.067 1.00 0.00 55 PRO A N 6
ATOM 7623 C CA . PRO A 1 55 ? 1.459 4.284 -6.088 1.00 0.00 55 PRO A CA 6
ATOM 7624 C C . PRO A 1 55 ? 0.916 5.146 -4.952 1.00 0.00 55 PRO A C 6
ATOM 7625 O O . PRO A 1 55 ? -0.293 5.332 -4.820 1.00 0.00 55 PRO A O 6
ATOM 7636 N N . ILE A 1 56 ? 1.829 5.700 -4.166 1.00 0.00 56 ILE A N 6
ATOM 7637 C CA . ILE A 1 56 ? 1.476 6.467 -2.974 1.00 0.00 56 ILE A CA 6
ATOM 7638 C C . ILE A 1 56 ? 0.869 7.831 -3.321 1.00 0.00 56 ILE A C 6
ATOM 7639 O O . ILE A 1 56 ? 0.129 8.405 -2.529 1.00 0.00 56 ILE A O 6
ATOM 7655 N N . ASN A 1 57 ? 1.166 8.322 -4.520 1.00 0.00 57 ASN A N 6
ATOM 7656 C CA . ASN A 1 57 ? 0.766 9.671 -4.933 1.00 0.00 57 ASN A CA 6
ATOM 7657 C C . ASN A 1 57 ? -0.749 9.868 -4.883 1.00 0.00 57 ASN A C 6
ATOM 7658 O O . ASN A 1 57 ? -1.226 10.973 -4.643 1.00 0.00 57 ASN A O 6
ATOM 7669 N N . ILE A 1 58 ? -1.504 8.802 -5.122 1.00 0.00 58 ILE A N 6
ATOM 7670 C CA . ILE A 1 58 ? -2.955 8.904 -5.161 1.00 0.00 58 ILE A CA 6
ATOM 7671 C C . ILE A 1 58 ? -3.557 8.935 -3.759 1.00 0.00 58 ILE A C 6
ATOM 7672 O O . ILE A 1 58 ? -4.611 9.517 -3.554 1.00 0.00 58 ILE A O 6
ATOM 7688 N N . LEU A 1 59 ? -2.863 8.345 -2.794 1.00 0.00 59 LEU A N 6
ATOM 7689 C CA . LEU A 1 59 ? -3.442 8.101 -1.467 1.00 0.00 59 LEU A CA 6
ATOM 7690 C C . LEU A 1 59 ? -3.867 9.388 -0.759 1.00 0.00 59 LEU A C 6
ATOM 7691 O O . LEU A 1 59 ? -4.789 9.374 0.055 1.00 0.00 59 LEU A O 6
ATOM 7707 N N . THR A 1 60 ? -3.209 10.494 -1.076 1.00 0.00 60 THR A N 6
ATOM 7708 C CA . THR A 1 60 ? -3.494 11.769 -0.428 1.00 0.00 60 THR A CA 6
ATOM 7709 C C . THR A 1 60 ? -4.847 12.344 -0.860 1.00 0.00 60 THR A C 6
ATOM 7710 O O . THR A 1 60 ? -5.628 12.819 -0.033 1.00 0.00 60 THR A O 6
ATOM 7721 N N . ILE A 1 61 ? -5.124 12.283 -2.155 1.00 0.00 61 ILE A N 6
ATOM 7722 C CA . ILE A 1 61 ? -6.334 12.886 -2.711 1.00 0.00 61 ILE A CA 6
ATOM 7723 C C . ILE A 1 61 ? -7.367 11.829 -3.072 1.00 0.00 61 ILE A C 6
ATOM 7724 O O . ILE A 1 61 ? -8.566 12.014 -2.877 1.00 0.00 61 ILE A O 6
ATOM 7740 N N . ASN A 1 62 ? -6.890 10.705 -3.577 1.00 0.00 62 ASN A N 6
ATOM 7741 C CA . ASN A 1 62 ? -7.757 9.641 -4.056 1.00 0.00 62 ASN A CA 6
ATOM 7742 C C . ASN A 1 62 ? -8.107 8.691 -2.921 1.00 0.00 62 ASN A C 6
ATOM 7743 O O . ASN A 1 62 ? -8.339 7.505 -3.140 1.00 0.00 62 ASN A O 6
ATOM 7754 N N . GLN A 1 63 ? -8.149 9.227 -1.704 1.00 0.00 63 GLN A N 6
ATOM 7755 C CA . GLN A 1 63 ? -8.568 8.469 -0.532 1.00 0.00 63 GLN A CA 6
ATOM 7756 C C . GLN A 1 63 ? -10.024 8.050 -0.685 1.00 0.00 63 GLN A C 6
ATOM 7757 O O . GLN A 1 63 ? -10.491 7.110 -0.049 1.00 0.00 63 GLN A O 6
ATOM 7771 N N . LEU A 1 64 ? -10.729 8.754 -1.564 1.00 0.00 64 LEU A N 6
ATOM 7772 C CA . LEU A 1 64 ? -12.140 8.488 -1.803 1.00 0.00 64 LEU A CA 6
ATOM 7773 C C . LEU A 1 64 ? -12.315 7.280 -2.714 1.00 0.00 64 LEU A C 6
ATOM 7774 O O . LEU A 1 64 ? -13.436 6.898 -3.049 1.00 0.00 64 LEU A O 6
ATOM 7790 N N . ILE A 1 65 ? -11.200 6.683 -3.116 1.00 0.00 65 ILE A N 6
ATOM 7791 C CA . ILE A 1 65 ? -11.234 5.514 -3.970 1.00 0.00 65 ILE A CA 6
ATOM 7792 C C . ILE A 1 65 ? -11.497 4.262 -3.128 1.00 0.00 65 ILE A C 6
ATOM 7793 O O . ILE A 1 65 ? -10.886 4.057 -2.072 1.00 0.00 65 ILE A O 6
ATOM 7809 N N . PRO A 1 66 ? -12.466 3.439 -3.549 1.00 0.00 66 PRO A N 6
ATOM 7810 C CA . PRO A 1 66 ? -12.775 2.187 -2.873 1.00 0.00 66 PRO A CA 6
ATOM 7811 C C . PRO A 1 66 ? -11.731 1.115 -3.168 1.00 0.00 66 PRO A C 6
ATOM 7812 O O . PRO A 1 66 ? -11.037 1.174 -4.189 1.00 0.00 66 PRO A O 6
ATOM 7823 N N . ILE A 1 67 ? -11.656 0.126 -2.288 1.00 0.00 67 ILE A N 6
ATOM 7824 C CA . ILE A 1 67 ? -10.699 -0.974 -2.400 1.00 0.00 67 ILE A CA 6
ATOM 7825 C C . ILE A 1 67 ? -10.872 -1.771 -3.703 1.00 0.00 67 ILE A C 6
ATOM 7826 O O . ILE A 1 67 ? -10.055 -2.626 -4.033 1.00 0.00 67 ILE A O 6
ATOM 7842 N N . ASN A 1 68 ? -11.947 -1.490 -4.431 1.00 0.00 68 ASN A N 6
ATOM 7843 C CA . ASN A 1 68 ? -12.192 -2.130 -5.723 1.00 0.00 68 ASN A CA 6
ATOM 7844 C C . ASN A 1 68 ? -11.112 -1.762 -6.751 1.00 0.00 68 ASN A C 6
ATOM 7845 O O . ASN A 1 68 ? -10.915 -2.475 -7.734 1.00 0.00 68 ASN A O 6
ATOM 7856 N N . ASN A 1 69 ? -10.412 -0.654 -6.515 1.00 0.00 69 ASN A N 6
ATOM 7857 C CA . ASN A 1 69 ? -9.307 -0.235 -7.377 1.00 0.00 69 ASN A CA 6
ATOM 7858 C C . ASN A 1 69 ? -7.981 -0.624 -6.736 1.00 0.00 69 ASN A C 6
ATOM 7859 O O . ASN A 1 69 ? -6.943 -0.006 -6.973 1.00 0.00 69 ASN A O 6
ATOM 7870 N N . PHE A 1 70 ? -8.038 -1.675 -5.943 1.00 0.00 70 PHE A N 6
ATOM 7871 C CA . PHE A 1 70 ? -6.933 -2.129 -5.134 1.00 0.00 70 PHE A CA 6
ATOM 7872 C C . PHE A 1 70 ? -6.971 -3.643 -5.125 1.00 0.00 70 PHE A C 6
ATOM 7873 O O . PHE A 1 70 ? -7.906 -4.240 -5.661 1.00 0.00 70 PHE A O 6
ATOM 7890 N N . CYS A 1 71 ? -5.981 -4.267 -4.534 1.00 0.00 71 CYS A N 6
ATOM 7891 C CA . CYS A 1 71 ? -5.887 -5.709 -4.581 1.00 0.00 71 CYS A CA 6
ATOM 7892 C C . CYS A 1 71 ? -6.311 -6.317 -3.252 1.00 0.00 71 CYS A C 6
ATOM 7893 O O . CYS A 1 71 ? -5.728 -6.018 -2.211 1.00 0.00 71 CYS A O 6
ATOM 7900 N N . SER A 1 72 ? -7.361 -7.136 -3.281 1.00 0.00 72 SER A N 6
ATOM 7901 C CA . SER A 1 72 ? -7.784 -7.841 -2.084 1.00 0.00 72 SER A CA 6
ATOM 7902 C C . SER A 1 72 ? -6.750 -8.912 -1.757 1.00 0.00 72 SER A C 6
ATOM 7903 O O . SER A 1 72 ? -6.755 -10.006 -2.325 1.00 0.00 72 SER A O 6
ATOM 7911 N N . ASP A 1 73 ? -5.872 -8.562 -0.840 1.00 0.00 73 ASP A N 6
ATOM 7912 C CA . ASP A 1 73 ? -4.717 -9.371 -0.502 1.00 0.00 73 ASP A CA 6
ATOM 7913 C C . ASP A 1 73 ? -4.296 -9.038 0.908 1.00 0.00 73 ASP A C 6
ATOM 7914 O O . ASP A 1 73 ? -4.762 -8.035 1.454 1.00 0.00 73 ASP A O 6
ATOM 7923 N N . THR A 1 74 ? -3.492 -9.896 1.519 1.00 0.00 74 THR A N 6
ATOM 7924 C CA . THR A 1 74 ? -2.903 -9.583 2.815 1.00 0.00 74 THR A CA 6
ATOM 7925 C C . THR A 1 74 ? -2.286 -8.178 2.782 1.00 0.00 74 THR A C 6
ATOM 7926 O O . THR A 1 74 ? -1.195 -7.972 2.246 1.00 0.00 74 THR A O 6
ATOM 7937 N N . VAL A 1 75 ? -3.020 -7.209 3.330 1.00 0.00 75 VAL A N 6
ATOM 7938 C CA . VAL A 1 75 ? -2.644 -5.802 3.245 1.00 0.00 75 VAL A CA 6
ATOM 7939 C C . VAL A 1 75 ? -1.275 -5.561 3.856 1.00 0.00 75 VAL A C 6
ATOM 7940 O O . VAL A 1 75 ? -0.998 -5.986 4.975 1.00 0.00 75 VAL A O 6
ATOM 7953 N N . SER A 1 76 ? -0.428 -4.872 3.116 1.00 0.00 76 SER A N 6
ATOM 7954 C CA . SER A 1 76 ? 0.948 -4.658 3.515 1.00 0.00 76 SER A CA 6
ATOM 7955 C C . SER A 1 76 ? 1.266 -3.165 3.635 1.00 0.00 76 SER A C 6
ATOM 7956 O O . SER A 1 76 ? 1.136 -2.411 2.669 1.00 0.00 76 SER A O 6
ATOM 7964 N N . CYS A 1 77 ? 1.657 -2.747 4.829 1.00 0.00 77 CYS A N 6
ATOM 7965 C CA . CYS A 1 77 ? 2.044 -1.364 5.080 1.00 0.00 77 CYS A CA 6
ATOM 7966 C C . CYS A 1 77 ? 3.545 -1.296 5.346 1.00 0.00 77 CYS A C 6
ATOM 7967 O O . CYS A 1 77 ? 4.053 -1.941 6.261 1.00 0.00 77 CYS A O 6
ATOM 7974 N N . CYS A 1 78 ? 4.248 -0.530 4.531 1.00 0.00 78 CYS A N 6
ATOM 7975 C CA . CYS A 1 78 ? 5.702 -0.475 4.598 1.00 0.00 78 CYS A CA 6
ATOM 7976 C C . CYS A 1 78 ? 6.168 0.942 4.879 1.00 0.00 78 CYS A C 6
ATOM 7977 O O . CYS A 1 78 ? 5.403 1.891 4.724 1.00 0.00 78 CYS A O 6
ATOM 7984 N N . SER A 1 79 ? 7.408 1.084 5.312 1.00 0.00 79 SER A N 6
ATOM 7985 C CA . SER A 1 79 ? 8.031 2.392 5.389 1.00 0.00 79 SER A CA 6
ATOM 7986 C C . SER A 1 79 ? 8.072 2.999 3.992 1.00 0.00 79 SER A C 6
ATOM 7987 O O . SER A 1 79 ? 8.559 2.367 3.058 1.00 0.00 79 SER A O 6
ATOM 7995 N N . GLY A 1 80 ? 7.512 4.199 3.859 1.00 0.00 80 GLY A N 6
ATOM 7996 C CA . GLY A 1 80 ? 7.433 4.873 2.577 1.00 0.00 80 GLY A CA 6
ATOM 7997 C C . GLY A 1 80 ? 8.737 4.843 1.812 1.00 0.00 80 GLY A C 6
ATOM 7998 O O . GLY A 1 80 ? 9.733 5.433 2.238 1.00 0.00 80 GLY A O 6
ATOM 8002 N N . GLU A 1 81 ? 8.730 4.137 0.694 1.00 0.00 81 GLU A N 6
ATOM 8003 C CA . GLU A 1 81 ? 9.910 3.997 -0.132 1.00 0.00 81 GLU A CA 6
ATOM 8004 C C . GLU A 1 81 ? 10.202 5.297 -0.861 1.00 0.00 81 GLU A C 6
ATOM 8005 O O . GLU A 1 81 ? 9.701 5.539 -1.961 1.00 0.00 81 GLU A O 6
ATOM 8017 N N . GLN A 1 82 ? 10.992 6.136 -0.222 1.00 0.00 82 GLN A N 6
ATOM 8018 C CA . GLN A 1 82 ? 11.378 7.413 -0.787 1.00 0.00 82 GLN A CA 6
ATOM 8019 C C . GLN A 1 82 ? 12.850 7.665 -0.515 1.00 0.00 82 GLN A C 6
ATOM 8020 O O . GLN A 1 82 ? 13.494 6.878 0.185 1.00 0.00 82 GLN A O 6
ATOM 8034 N N . ILE A 1 83 ? 13.377 8.749 -1.070 1.00 0.00 83 ILE A N 6
ATOM 8035 C CA . ILE A 1 83 ? 14.779 9.098 -0.895 1.00 0.00 83 ILE A CA 6
ATOM 8036 C C . ILE A 1 83 ? 15.141 9.187 0.588 1.00 0.00 83 ILE A C 6
ATOM 8037 O O . ILE A 1 83 ? 14.530 9.942 1.350 1.00 0.00 83 ILE A O 6
ATOM 8053 N N . GLY A 1 84 ? 16.116 8.385 0.995 1.00 0.00 84 GLY A N 6
ATOM 8054 C CA . GLY A 1 84 ? 16.582 8.409 2.366 1.00 0.00 84 GLY A CA 6
ATOM 8055 C C . GLY A 1 84 ? 16.404 7.079 3.067 1.00 0.00 84 GLY A C 6
ATOM 8056 O O . GLY A 1 84 ? 17.084 6.799 4.053 1.00 0.00 84 GLY A O 6
ATOM 8060 N N . LEU A 1 85 ? 15.496 6.253 2.560 1.00 0.00 85 LEU A N 6
ATOM 8061 C CA . LEU A 1 85 ? 15.216 4.967 3.188 1.00 0.00 85 LEU A CA 6
ATOM 8062 C C . LEU A 1 85 ? 15.240 3.834 2.167 1.00 0.00 85 LEU A C 6
ATOM 8063 O O . LEU A 1 85 ? 14.249 3.569 1.487 1.00 0.00 85 LEU A O 6
ATOM 8079 N N . VAL A 1 86 ? 16.384 3.171 2.059 1.00 0.00 86 VAL A N 6
ATOM 8080 C CA . VAL A 1 86 ? 16.513 2.012 1.180 1.00 0.00 86 VAL A CA 6
ATOM 8081 C C . VAL A 1 86 ? 16.193 0.729 1.941 1.00 0.00 86 VAL A C 6
ATOM 8082 O O . VAL A 1 86 ? 15.832 -0.285 1.350 1.00 0.00 86 VAL A O 6
ATOM 8095 N N . ASN A 1 87 ? 16.320 0.787 3.259 1.00 0.00 87 ASN A N 6
ATOM 8096 C CA . ASN A 1 87 ? 16.001 -0.354 4.108 1.00 0.00 87 ASN A CA 6
ATOM 8097 C C . ASN A 1 87 ? 14.652 -0.121 4.766 1.00 0.00 87 ASN A C 6
ATOM 8098 O O . ASN A 1 87 ? 14.535 0.715 5.661 1.00 0.00 87 ASN A O 6
ATOM 8109 N N . ILE A 1 88 ? 13.635 -0.846 4.327 1.00 0.00 88 ILE A N 6
ATOM 8110 C CA . ILE A 1 88 ? 12.282 -0.585 4.774 1.00 0.00 88 ILE A CA 6
ATOM 8111 C C . ILE A 1 88 ? 11.683 -1.814 5.436 1.00 0.00 88 ILE A C 6
ATOM 8112 O O . ILE A 1 88 ? 12.150 -2.935 5.230 1.00 0.00 88 ILE A O 6
ATOM 8128 N N . GLN A 1 89 ? 10.655 -1.598 6.238 1.00 0.00 89 GLN A N 6
ATOM 8129 C CA . GLN A 1 89 ? 9.976 -2.686 6.920 1.00 0.00 89 GLN A CA 6
ATOM 8130 C C . GLN A 1 89 ? 8.486 -2.633 6.617 1.00 0.00 89 GLN A C 6
ATOM 8131 O O . GLN A 1 89 ? 7.794 -1.691 6.999 1.00 0.00 89 GLN A O 6
ATOM 8145 N N . CYS A 1 90 ? 8.002 -3.631 5.902 1.00 0.00 90 CYS A N 6
ATOM 8146 C CA . CYS A 1 90 ? 6.586 -3.700 5.565 1.00 0.00 90 CYS A CA 6
ATOM 8147 C C . CYS A 1 90 ? 5.891 -4.792 6.371 1.00 0.00 90 CYS A C 6
ATOM 8148 O O . CYS A 1 90 ? 6.403 -5.899 6.505 1.00 0.00 90 CYS A O 6
ATOM 8155 N N . THR A 1 91 ? 4.731 -4.453 6.919 1.00 0.00 91 THR A N 6
ATOM 8156 C CA . THR A 1 91 ? 4.004 -5.357 7.801 1.00 0.00 91 THR A CA 6
ATOM 8157 C C . THR A 1 91 ? 2.508 -5.381 7.447 1.00 0.00 91 THR A C 6
ATOM 8158 O O . THR A 1 91 ? 2.007 -4.446 6.824 1.00 0.00 91 THR A O 6
ATOM 8169 N N . PRO A 1 92 ? 1.787 -6.459 7.815 1.00 0.00 92 PRO A N 6
ATOM 8170 C CA . PRO A 1 92 ? 0.344 -6.583 7.549 1.00 0.00 92 PRO A CA 6
ATOM 8171 C C . PRO A 1 92 ? -0.470 -5.490 8.240 1.00 0.00 92 PRO A C 6
ATOM 8172 O O . PRO A 1 92 ? -0.363 -5.294 9.450 1.00 0.00 92 PRO A O 6
ATOM 8183 N N . ILE A 1 93 ? -1.292 -4.788 7.463 1.00 0.00 93 ILE A N 6
ATOM 8184 C CA . ILE A 1 93 ? -2.066 -3.663 7.983 1.00 0.00 93 ILE A CA 6
ATOM 8185 C C . ILE A 1 93 ? -3.273 -4.131 8.794 1.00 0.00 93 ILE A C 6
ATOM 8186 O O . ILE A 1 93 ? -3.642 -3.517 9.792 1.00 0.00 93 ILE A O 6
ATOM 8202 N N . LEU A 1 94 ? -3.887 -5.218 8.359 1.00 0.00 94 LEU A N 6
ATOM 8203 C CA . LEU A 1 94 ? -5.106 -5.694 8.991 1.00 0.00 94 LEU A CA 6
ATOM 8204 C C . LEU A 1 94 ? -5.011 -7.186 9.289 1.00 0.00 94 LEU A C 6
ATOM 8205 O O . LEU A 1 94 ? -4.894 -8.003 8.374 1.00 0.00 94 LEU A O 6
ATOM 8221 N N . SER A 1 95 ? -5.045 -7.531 10.569 1.00 0.00 95 SER A N 6
ATOM 8222 C CA . SER A 1 95 ? -5.036 -8.925 10.991 1.00 0.00 95 SER A CA 6
ATOM 8223 C C . SER A 1 95 ? -6.418 -9.326 11.501 1.00 0.00 95 SER A C 6
ATOM 8224 O O . SER A 1 95 ? -6.818 -8.846 12.581 1.00 0.00 95 SER A O 6
ATOM 8233 N N . SER A 1 1 ? -7.184 10.303 -13.792 1.00 0.00 1 SER A N 7
ATOM 8234 C CA . SER A 1 1 ? -7.100 11.384 -12.788 1.00 0.00 1 SER A CA 7
ATOM 8235 C C . SER A 1 1 ? -8.463 11.664 -12.152 1.00 0.00 1 SER A C 7
ATOM 8236 O O . SER A 1 1 ? -8.739 12.786 -11.726 1.00 0.00 1 SER A O 7
ATOM 8246 N N . ALA A 1 2 ? -9.308 10.644 -12.084 1.00 0.00 2 ALA A N 7
ATOM 8247 C CA . ALA A 1 2 ? -10.614 10.769 -11.453 1.00 0.00 2 ALA A CA 7
ATOM 8248 C C . ALA A 1 2 ? -10.829 9.595 -10.514 1.00 0.00 2 ALA A C 7
ATOM 8249 O O . ALA A 1 2 ? -10.107 8.605 -10.600 1.00 0.00 2 ALA A O 7
ATOM 8256 N N . ILE A 1 3 ? -11.794 9.706 -9.612 1.00 0.00 3 ILE A N 7
ATOM 8257 C CA . ILE A 1 3 ? -12.091 8.612 -8.698 1.00 0.00 3 ILE A CA 7
ATOM 8258 C C . ILE A 1 3 ? -13.085 7.644 -9.340 1.00 0.00 3 ILE A C 7
ATOM 8259 O O . ILE A 1 3 ? -14.261 7.977 -9.514 1.00 0.00 3 ILE A O 7
ATOM 8275 N N . PRO A 1 4 ? -12.622 6.440 -9.709 1.00 0.00 4 PRO A N 7
ATOM 8276 C CA . PRO A 1 4 ? -13.465 5.399 -10.277 1.00 0.00 4 PRO A CA 7
ATOM 8277 C C . PRO A 1 4 ? -14.075 4.508 -9.200 1.00 0.00 4 PRO A C 7
ATOM 8278 O O . PRO A 1 4 ? -13.394 4.107 -8.248 1.00 0.00 4 PRO A O 7
ATOM 8289 N N . ALA A 1 5 ? -15.353 4.197 -9.351 1.00 0.00 5 ALA A N 7
ATOM 8290 C CA . ALA A 1 5 ? -16.054 3.383 -8.376 1.00 0.00 5 ALA A CA 7
ATOM 8291 C C . ALA A 1 5 ? -17.267 2.700 -8.998 1.00 0.00 5 ALA A C 7
ATOM 8292 O O . ALA A 1 5 ? -18.361 3.264 -9.012 1.00 0.00 5 ALA A O 7
ATOM 8299 N N . PRO A 1 6 ? -17.079 1.494 -9.553 1.00 0.00 6 PRO A N 7
ATOM 8300 C CA . PRO A 1 6 ? -18.184 0.683 -10.076 1.00 0.00 6 PRO A CA 7
ATOM 8301 C C . PRO A 1 6 ? -19.192 0.320 -8.984 1.00 0.00 6 PRO A C 7
ATOM 8302 O O . PRO A 1 6 ? -20.392 0.556 -9.134 1.00 0.00 6 PRO A O 7
ATOM 8313 N N . GLY A 1 7 ? -18.705 -0.261 -7.887 1.00 0.00 7 GLY A N 7
ATOM 8314 C CA . GLY A 1 7 ? -19.573 -0.559 -6.761 1.00 0.00 7 GLY A CA 7
ATOM 8315 C C . GLY A 1 7 ? -19.023 -1.670 -5.888 1.00 0.00 7 GLY A C 7
ATOM 8316 O O . GLY A 1 7 ? -19.733 -2.622 -5.562 1.00 0.00 7 GLY A O 7
ATOM 8320 N N . GLU A 1 8 ? -17.758 -1.549 -5.516 1.00 0.00 8 GLU A N 7
ATOM 8321 C CA . GLU A 1 8 ? -17.076 -2.591 -4.760 1.00 0.00 8 GLU A CA 7
ATOM 8322 C C . GLU A 1 8 ? -17.358 -2.455 -3.270 1.00 0.00 8 GLU A C 7
ATOM 8323 O O . GLU A 1 8 ? -17.685 -3.435 -2.601 1.00 0.00 8 GLU A O 7
ATOM 8335 N N . GLY A 1 9 ? -17.234 -1.243 -2.754 1.00 0.00 9 GLY A N 7
ATOM 8336 C CA . GLY A 1 9 ? -17.524 -1.013 -1.354 1.00 0.00 9 GLY A CA 7
ATOM 8337 C C . GLY A 1 9 ? -16.382 -0.346 -0.614 1.00 0.00 9 GLY A C 7
ATOM 8338 O O . GLY A 1 9 ? -16.195 0.864 -0.734 1.00 0.00 9 GLY A O 7
ATOM 8342 N N . PRO A 1 10 ? -15.593 -1.125 0.146 1.00 0.00 10 PRO A N 7
ATOM 8343 C CA . PRO A 1 10 ? -14.502 -0.599 0.983 1.00 0.00 10 PRO A CA 7
ATOM 8344 C C . PRO A 1 10 ? -13.523 0.289 0.213 1.00 0.00 10 PRO A C 7
ATOM 8345 O O . PRO A 1 10 ? -13.287 0.090 -0.980 1.00 0.00 10 PRO A O 7
ATOM 8356 N N . SER A 1 11 ? -12.967 1.270 0.908 1.00 0.00 11 SER A N 7
ATOM 8357 C CA . SER A 1 11 ? -12.024 2.203 0.316 1.00 0.00 11 SER A CA 7
ATOM 8358 C C . SER A 1 11 ? -10.637 2.024 0.923 1.00 0.00 11 SER A C 7
ATOM 8359 O O . SER A 1 11 ? -10.484 1.362 1.952 1.00 0.00 11 SER A O 7
ATOM 8367 N N . VAL A 1 12 ? -9.630 2.625 0.292 1.00 0.00 12 VAL A N 7
ATOM 8368 C CA . VAL A 1 12 ? -8.256 2.522 0.771 1.00 0.00 12 VAL A CA 7
ATOM 8369 C C . VAL A 1 12 ? -8.100 3.220 2.113 1.00 0.00 12 VAL A C 7
ATOM 8370 O O . VAL A 1 12 ? -7.260 2.846 2.930 1.00 0.00 12 VAL A O 7
ATOM 8383 N N . SER A 1 13 ? -8.944 4.214 2.340 1.00 0.00 13 SER A N 7
ATOM 8384 C CA . SER A 1 13 ? -8.881 5.023 3.538 1.00 0.00 13 SER A CA 7
ATOM 8385 C C . SER A 1 13 ? -9.290 4.216 4.763 1.00 0.00 13 SER A C 7
ATOM 8386 O O . SER A 1 13 ? -8.862 4.504 5.878 1.00 0.00 13 SER A O 7
ATOM 8394 N N . MET A 1 14 ? -10.114 3.200 4.542 1.00 0.00 14 MET A N 7
ATOM 8395 C CA . MET A 1 14 ? -10.522 2.305 5.613 1.00 0.00 14 MET A CA 7
ATOM 8396 C C . MET A 1 14 ? -9.308 1.573 6.178 1.00 0.00 14 MET A C 7
ATOM 8397 O O . MET A 1 14 ? -9.114 1.513 7.395 1.00 0.00 14 MET A O 7
ATOM 8411 N N . ALA A 1 15 ? -8.498 1.024 5.279 1.00 0.00 15 ALA A N 7
ATOM 8412 C CA . ALA A 1 15 ? -7.258 0.358 5.661 1.00 0.00 15 ALA A CA 7
ATOM 8413 C C . ALA A 1 15 ? -6.210 1.367 6.131 1.00 0.00 15 ALA A C 7
ATOM 8414 O O . ALA A 1 15 ? -5.513 1.136 7.121 1.00 0.00 15 ALA A O 7
ATOM 8421 N N . GLN A 1 16 ? -6.116 2.490 5.421 1.00 0.00 16 GLN A N 7
ATOM 8422 C CA . GLN A 1 16 ? -5.126 3.525 5.719 1.00 0.00 16 GLN A CA 7
ATOM 8423 C C . GLN A 1 16 ? -5.322 4.101 7.117 1.00 0.00 16 GLN A C 7
ATOM 8424 O O . GLN A 1 16 ? -4.363 4.499 7.769 1.00 0.00 16 GLN A O 7
ATOM 8438 N N . GLN A 1 17 ? -6.571 4.126 7.563 1.00 0.00 17 GLN A N 7
ATOM 8439 C CA . GLN A 1 17 ? -6.918 4.621 8.892 1.00 0.00 17 GLN A CA 7
ATOM 8440 C C . GLN A 1 17 ? -6.153 3.864 9.977 1.00 0.00 17 GLN A C 7
ATOM 8441 O O . GLN A 1 17 ? -5.849 4.413 11.036 1.00 0.00 17 GLN A O 7
ATOM 8455 N N . LYS A 1 18 ? -5.863 2.598 9.709 1.00 0.00 18 LYS A N 7
ATOM 8456 C CA . LYS A 1 18 ? -5.200 1.737 10.682 1.00 0.00 18 LYS A CA 7
ATOM 8457 C C . LYS A 1 18 ? -3.684 1.960 10.708 1.00 0.00 18 LYS A C 7
ATOM 8458 O O . LYS A 1 18 ? -2.982 1.380 11.540 1.00 0.00 18 LYS A O 7
ATOM 8477 N N . CYS A 1 19 ? -3.178 2.805 9.816 1.00 0.00 19 CYS A N 7
ATOM 8478 C CA . CYS A 1 19 ? -1.742 3.057 9.736 1.00 0.00 19 CYS A CA 7
ATOM 8479 C C . CYS A 1 19 ? -1.441 4.554 9.789 1.00 0.00 19 CYS A C 7
ATOM 8480 O O . CYS A 1 19 ? -2.351 5.383 9.829 1.00 0.00 19 CYS A O 7
ATOM 8487 N N . GLY A 1 20 ? -0.157 4.891 9.819 1.00 0.00 20 GLY A N 7
ATOM 8488 C CA . GLY A 1 20 ? 0.252 6.281 9.867 1.00 0.00 20 GLY A CA 7
ATOM 8489 C C . GLY A 1 20 ? 0.147 6.960 8.516 1.00 0.00 20 GLY A C 7
ATOM 8490 O O . GLY A 1 20 ? 0.262 6.310 7.476 1.00 0.00 20 GLY A O 7
ATOM 8494 N N . ALA A 1 21 ? -0.039 8.275 8.533 1.00 0.00 21 ALA A N 7
ATOM 8495 C CA . ALA A 1 21 ? -0.237 9.050 7.311 1.00 0.00 21 ALA A CA 7
ATOM 8496 C C . ALA A 1 21 ? 1.031 9.106 6.466 1.00 0.00 21 ALA A C 7
ATOM 8497 O O . ALA A 1 21 ? 0.994 9.499 5.301 1.00 0.00 21 ALA A O 7
ATOM 8504 N N . GLU A 1 22 ? 2.154 8.728 7.056 1.00 0.00 22 GLU A N 7
ATOM 8505 C CA . GLU A 1 22 ? 3.417 8.708 6.329 1.00 0.00 22 GLU A CA 7
ATOM 8506 C C . GLU A 1 22 ? 3.976 7.290 6.240 1.00 0.00 22 GLU A C 7
ATOM 8507 O O . GLU A 1 22 ? 5.187 7.087 6.159 1.00 0.00 22 GLU A O 7
ATOM 8519 N N . LYS A 1 23 ? 3.084 6.316 6.273 1.00 0.00 23 LYS A N 7
ATOM 8520 C CA . LYS A 1 23 ? 3.457 4.930 6.068 1.00 0.00 23 LYS A CA 7
ATOM 8521 C C . LYS A 1 23 ? 2.827 4.443 4.774 1.00 0.00 23 LYS A C 7
ATOM 8522 O O . LYS A 1 23 ? 1.793 4.967 4.353 1.00 0.00 23 LYS A O 7
ATOM 8541 N N . VAL A 1 24 ? 3.435 3.462 4.131 1.00 0.00 24 VAL A N 7
ATOM 8542 C CA . VAL A 1 24 ? 2.962 3.050 2.824 1.00 0.00 24 VAL A CA 7
ATOM 8543 C C . VAL A 1 24 ? 2.010 1.864 2.931 1.00 0.00 24 VAL A C 7
ATOM 8544 O O . VAL A 1 24 ? 2.351 0.816 3.485 1.00 0.00 24 VAL A O 7
ATOM 8557 N N . VAL A 1 25 ? 0.810 2.052 2.409 1.00 0.00 25 VAL A N 7
ATOM 8558 C CA . VAL A 1 25 ? -0.202 1.013 2.422 1.00 0.00 25 VAL A CA 7
ATOM 8559 C C . VAL A 1 25 ? -0.113 0.206 1.143 1.00 0.00 25 VAL A C 7
ATOM 8560 O O . VAL A 1 25 ? -0.542 0.656 0.085 1.00 0.00 25 VAL A O 7
ATOM 8573 N N . SER A 1 26 ? 0.448 -0.980 1.242 1.00 0.00 26 SER A N 7
ATOM 8574 C CA . SER A 1 26 ? 0.644 -1.820 0.081 1.00 0.00 26 SER A CA 7
ATOM 8575 C C . SER A 1 26 ? -0.215 -3.072 0.182 1.00 0.00 26 SER A C 7
ATOM 8576 O O . SER A 1 26 ? -0.492 -3.554 1.280 1.00 0.00 26 SER A O 7
ATOM 8584 N N . CYS A 1 27 ? -0.648 -3.593 -0.953 1.00 0.00 27 CYS A N 7
ATOM 8585 C CA . CYS A 1 27 ? -1.367 -4.850 -0.962 1.00 0.00 27 CYS A CA 7
ATOM 8586 C C . CYS A 1 27 ? -0.420 -5.934 -1.430 1.00 0.00 27 CYS A C 7
ATOM 8587 O O . CYS A 1 27 ? -0.107 -6.025 -2.609 1.00 0.00 27 CYS A O 7
ATOM 8594 N N . CYS A 1 28 ? 0.092 -6.703 -0.482 1.00 0.00 28 CYS A N 7
ATOM 8595 C CA . CYS A 1 28 ? 1.073 -7.729 -0.785 1.00 0.00 28 CYS A CA 7
ATOM 8596 C C . CYS A 1 28 ? 1.081 -8.795 0.299 1.00 0.00 28 CYS A C 7
ATOM 8597 O O . CYS A 1 28 ? 1.502 -8.535 1.429 1.00 0.00 28 CYS A O 7
ATOM 8604 N N . ASN A 1 29 ? 0.603 -9.980 -0.037 1.00 0.00 29 ASN A N 7
ATOM 8605 C CA . ASN A 1 29 ? 0.620 -11.094 0.892 1.00 0.00 29 ASN A CA 7
ATOM 8606 C C . ASN A 1 29 ? 1.865 -11.945 0.660 1.00 0.00 29 ASN A C 7
ATOM 8607 O O . ASN A 1 29 ? 2.378 -12.027 -0.459 1.00 0.00 29 ASN A O 7
ATOM 8618 N N . SER A 1 30 ? 2.374 -12.538 1.726 1.00 0.00 30 SER A N 7
ATOM 8619 C CA . SER A 1 30 ? 3.527 -13.417 1.637 1.00 0.00 30 SER A CA 7
ATOM 8620 C C . SER A 1 30 ? 3.350 -14.597 2.582 1.00 0.00 30 SER A C 7
ATOM 8621 O O . SER A 1 30 ? 2.628 -14.496 3.575 1.00 0.00 30 SER A O 7
ATOM 8629 N N . LYS A 1 31 ? 4.010 -15.708 2.274 1.00 0.00 31 LYS A N 7
ATOM 8630 C CA . LYS A 1 31 ? 3.935 -16.902 3.113 1.00 0.00 31 LYS A CA 7
ATOM 8631 C C . LYS A 1 31 ? 4.483 -16.613 4.506 1.00 0.00 31 LYS A C 7
ATOM 8632 O O . LYS A 1 31 ? 3.859 -16.934 5.516 1.00 0.00 31 LYS A O 7
ATOM 8651 N N . GLU A 1 32 ? 5.650 -15.991 4.546 1.00 0.00 32 GLU A N 7
ATOM 8652 C CA . GLU A 1 32 ? 6.303 -15.660 5.804 1.00 0.00 32 GLU A CA 7
ATOM 8653 C C . GLU A 1 32 ? 5.550 -14.549 6.530 1.00 0.00 32 GLU A C 7
ATOM 8654 O O . GLU A 1 32 ? 5.632 -14.426 7.754 1.00 0.00 32 GLU A O 7
ATOM 8666 N N . LEU A 1 33 ? 4.800 -13.755 5.775 1.00 0.00 33 LEU A N 7
ATOM 8667 C CA . LEU A 1 33 ? 4.027 -12.651 6.342 1.00 0.00 33 LEU A CA 7
ATOM 8668 C C . LEU A 1 33 ? 2.917 -13.177 7.248 1.00 0.00 33 LEU A C 7
ATOM 8669 O O . LEU A 1 33 ? 2.578 -12.557 8.257 1.00 0.00 33 LEU A O 7
ATOM 8685 N N . LYS A 1 34 ? 2.379 -14.343 6.897 1.00 0.00 34 LYS A N 7
ATOM 8686 C CA . LYS A 1 34 ? 1.338 -14.992 7.695 1.00 0.00 34 LYS A CA 7
ATOM 8687 C C . LYS A 1 34 ? 1.911 -15.515 9.007 1.00 0.00 34 LYS A C 7
ATOM 8688 O O . LYS A 1 34 ? 1.182 -15.982 9.883 1.00 0.00 34 LYS A O 7
ATOM 8707 N N . ASN A 1 35 ? 3.226 -15.453 9.130 1.00 0.00 35 ASN A N 7
ATOM 8708 C CA . ASN A 1 35 ? 3.905 -15.910 10.330 1.00 0.00 35 ASN A CA 7
ATOM 8709 C C . ASN A 1 35 ? 4.751 -14.793 10.924 1.00 0.00 35 ASN A C 7
ATOM 8710 O O . ASN A 1 35 ? 5.579 -15.021 11.809 1.00 0.00 35 ASN A O 7
ATOM 8721 N N . SER A 1 36 ? 4.529 -13.578 10.441 1.00 0.00 36 SER A N 7
ATOM 8722 C CA . SER A 1 36 ? 5.294 -12.433 10.899 1.00 0.00 36 SER A CA 7
ATOM 8723 C C . SER A 1 36 ? 4.700 -11.857 12.179 1.00 0.00 36 SER A C 7
ATOM 8724 O O . SER A 1 36 ? 3.931 -10.897 12.143 1.00 0.00 36 SER A O 7
ATOM 8732 N N . LYS A 1 37 ? 5.043 -12.467 13.303 1.00 0.00 37 LYS A N 7
ATOM 8733 C CA . LYS A 1 37 ? 4.664 -11.936 14.604 1.00 0.00 37 LYS A CA 7
ATOM 8734 C C . LYS A 1 37 ? 5.636 -10.833 15.010 1.00 0.00 37 LYS A C 7
ATOM 8735 O O . LYS A 1 37 ? 5.385 -10.069 15.941 1.00 0.00 37 LYS A O 7
ATOM 8754 N N . SER A 1 38 ? 6.755 -10.774 14.300 1.00 0.00 38 SER A N 7
ATOM 8755 C CA . SER A 1 38 ? 7.764 -9.750 14.508 1.00 0.00 38 SER A CA 7
ATOM 8756 C C . SER A 1 38 ? 8.029 -9.013 13.194 1.00 0.00 38 SER A C 7
ATOM 8757 O O . SER A 1 38 ? 7.524 -9.417 12.145 1.00 0.00 38 SER A O 7
ATOM 8765 N N . GLY A 1 39 ? 8.818 -7.948 13.250 1.00 0.00 39 GLY A N 7
ATOM 8766 C CA . GLY A 1 39 ? 9.024 -7.117 12.081 1.00 0.00 39 GLY A CA 7
ATOM 8767 C C . GLY A 1 39 ? 10.163 -7.600 11.206 1.00 0.00 39 GLY A C 7
ATOM 8768 O O . GLY A 1 39 ? 11.332 -7.474 11.572 1.00 0.00 39 GLY A O 7
ATOM 8772 N N . ALA A 1 40 ? 9.823 -8.160 10.056 1.00 0.00 40 ALA A N 7
ATOM 8773 C CA . ALA A 1 40 ? 10.826 -8.624 9.114 1.00 0.00 40 ALA A CA 7
ATOM 8774 C C . ALA A 1 40 ? 11.058 -7.589 8.019 1.00 0.00 40 ALA A C 7
ATOM 8775 O O . ALA A 1 40 ? 10.111 -6.967 7.529 1.00 0.00 40 ALA A O 7
ATOM 8782 N N . GLU A 1 41 ? 12.315 -7.406 7.640 1.00 0.00 41 GLU A N 7
ATOM 8783 C CA . GLU A 1 41 ? 12.679 -6.425 6.627 1.00 0.00 41 GLU A CA 7
ATOM 8784 C C . GLU A 1 41 ? 12.430 -6.961 5.222 1.00 0.00 41 GLU A C 7
ATOM 8785 O O . GLU A 1 41 ? 13.365 -7.263 4.478 1.00 0.00 41 GLU A O 7
ATOM 8797 N N . ILE A 1 42 ? 11.162 -7.086 4.867 1.00 0.00 42 ILE A N 7
ATOM 8798 C CA . ILE A 1 42 ? 10.782 -7.530 3.540 1.00 0.00 42 ILE A CA 7
ATOM 8799 C C . ILE A 1 42 ? 10.233 -6.360 2.723 1.00 0.00 42 ILE A C 7
ATOM 8800 O O . ILE A 1 42 ? 9.169 -5.817 3.031 1.00 0.00 42 ILE A O 7
ATOM 8816 N N . PRO A 1 43 ? 10.981 -5.928 1.696 1.00 0.00 43 PRO A N 7
ATOM 8817 C CA . PRO A 1 43 ? 10.538 -4.886 0.772 1.00 0.00 43 PRO A CA 7
ATOM 8818 C C . PRO A 1 43 ? 9.462 -5.400 -0.179 1.00 0.00 43 PRO A C 7
ATOM 8819 O O . PRO A 1 43 ? 9.366 -6.605 -0.429 1.00 0.00 43 PRO A O 7
ATOM 8830 N N . ILE A 1 44 ? 8.657 -4.486 -0.707 1.00 0.00 44 ILE A N 7
ATOM 8831 C CA . ILE A 1 44 ? 7.576 -4.851 -1.614 1.00 0.00 44 ILE A CA 7
ATOM 8832 C C . ILE A 1 44 ? 8.123 -5.265 -2.977 1.00 0.00 44 ILE A C 7
ATOM 8833 O O . ILE A 1 44 ? 8.647 -4.436 -3.725 1.00 0.00 44 ILE A O 7
ATOM 8849 N N . ASP A 1 45 ? 8.006 -6.549 -3.285 1.00 0.00 45 ASP A N 7
ATOM 8850 C CA . ASP A 1 45 ? 8.441 -7.065 -4.577 1.00 0.00 45 ASP A CA 7
ATOM 8851 C C . ASP A 1 45 ? 7.480 -6.612 -5.668 1.00 0.00 45 ASP A C 7
ATOM 8852 O O . ASP A 1 45 ? 6.269 -6.520 -5.446 1.00 0.00 45 ASP A O 7
ATOM 8861 N N . VAL A 1 46 ? 8.020 -6.338 -6.845 1.00 0.00 46 VAL A N 7
ATOM 8862 C CA . VAL A 1 46 ? 7.233 -5.786 -7.940 1.00 0.00 46 VAL A CA 7
ATOM 8863 C C . VAL A 1 46 ? 6.436 -6.873 -8.660 1.00 0.00 46 VAL A C 7
ATOM 8864 O O . VAL A 1 46 ? 6.856 -7.386 -9.698 1.00 0.00 46 VAL A O 7
ATOM 8877 N N . LEU A 1 47 ? 5.298 -7.231 -8.067 1.00 0.00 47 LEU A N 7
ATOM 8878 C CA . LEU A 1 47 ? 4.328 -8.144 -8.676 1.00 0.00 47 LEU A CA 7
ATOM 8879 C C . LEU A 1 47 ? 4.898 -9.538 -8.926 1.00 0.00 47 LEU A C 7
ATOM 8880 O O . LEU A 1 47 ? 4.413 -10.263 -9.797 1.00 0.00 47 LEU A O 7
ATOM 8896 N N . SER A 1 48 ? 5.905 -9.933 -8.159 1.00 0.00 48 SER A N 7
ATOM 8897 C CA . SER A 1 48 ? 6.420 -11.293 -8.247 1.00 0.00 48 SER A CA 7
ATOM 8898 C C . SER A 1 48 ? 5.514 -12.233 -7.454 1.00 0.00 48 SER A C 7
ATOM 8899 O O . SER A 1 48 ? 5.957 -12.941 -6.550 1.00 0.00 48 SER A O 7
ATOM 8907 N N . GLY A 1 49 ? 4.240 -12.216 -7.812 1.00 0.00 49 GLY A N 7
ATOM 8908 C CA . GLY A 1 49 ? 3.240 -12.983 -7.107 1.00 0.00 49 GLY A CA 7
ATOM 8909 C C . GLY A 1 49 ? 1.851 -12.616 -7.579 1.00 0.00 49 GLY A C 7
ATOM 8910 O O . GLY A 1 49 ? 1.389 -13.121 -8.598 1.00 0.00 49 GLY A O 7
ATOM 8914 N N . GLU A 1 50 ? 1.204 -11.703 -6.865 1.00 0.00 50 GLU A N 7
ATOM 8915 C CA . GLU A 1 50 ? -0.136 -11.255 -7.225 1.00 0.00 50 GLU A CA 7
ATOM 8916 C C . GLU A 1 50 ? -0.440 -9.931 -6.545 1.00 0.00 50 GLU A C 7
ATOM 8917 O O . GLU A 1 50 ? -1.595 -9.548 -6.377 1.00 0.00 50 GLU A O 7
ATOM 8929 N N . CYS A 1 51 ? 0.614 -9.224 -6.180 1.00 0.00 51 CYS A N 7
ATOM 8930 C CA . CYS A 1 51 ? 0.483 -8.048 -5.346 1.00 0.00 51 CYS A CA 7
ATOM 8931 C C . CYS A 1 51 ? 1.413 -6.941 -5.833 1.00 0.00 51 CYS A C 7
ATOM 8932 O O . CYS A 1 51 ? 2.270 -7.181 -6.689 1.00 0.00 51 CYS A O 7
ATOM 8939 N N . LYS A 1 52 ? 1.247 -5.734 -5.294 1.00 0.00 52 LYS A N 7
ATOM 8940 C CA . LYS A 1 52 ? 2.042 -4.593 -5.729 1.00 0.00 52 LYS A CA 7
ATOM 8941 C C . LYS A 1 52 ? 1.942 -3.430 -4.742 1.00 0.00 52 LYS A C 7
ATOM 8942 O O . LYS A 1 52 ? 0.967 -3.301 -4.004 1.00 0.00 52 LYS A O 7
ATOM 8961 N N . ASN A 1 53 ? 2.972 -2.594 -4.735 1.00 0.00 53 ASN A N 7
ATOM 8962 C CA . ASN A 1 53 ? 2.960 -1.354 -3.972 1.00 0.00 53 ASN A CA 7
ATOM 8963 C C . ASN A 1 53 ? 2.128 -0.314 -4.713 1.00 0.00 53 ASN A C 7
ATOM 8964 O O . ASN A 1 53 ? 2.489 0.108 -5.812 1.00 0.00 53 ASN A O 7
ATOM 8975 N N . ILE A 1 54 ? 1.016 0.097 -4.126 1.00 0.00 54 ILE A N 7
ATOM 8976 C CA . ILE A 1 54 ? 0.118 1.022 -4.794 1.00 0.00 54 ILE A CA 7
ATOM 8977 C C . ILE A 1 54 ? 0.587 2.457 -4.598 1.00 0.00 54 ILE A C 7
ATOM 8978 O O . ILE A 1 54 ? 1.092 2.813 -3.533 1.00 0.00 54 ILE A O 7
ATOM 8994 N N . PRO A 1 55 ? 0.462 3.281 -5.647 1.00 0.00 55 PRO A N 7
ATOM 8995 C CA . PRO A 1 55 ? 0.963 4.658 -5.638 1.00 0.00 55 PRO A CA 7
ATOM 8996 C C . PRO A 1 55 ? 0.294 5.534 -4.581 1.00 0.00 55 PRO A C 7
ATOM 8997 O O . PRO A 1 55 ? -0.910 5.772 -4.625 1.00 0.00 55 PRO A O 7
ATOM 9008 N N . ILE A 1 56 ? 1.100 6.060 -3.669 1.00 0.00 56 ILE A N 7
ATOM 9009 C CA . ILE A 1 56 ? 0.595 6.927 -2.607 1.00 0.00 56 ILE A CA 7
ATOM 9010 C C . ILE A 1 56 ? 0.342 8.342 -3.118 1.00 0.00 56 ILE A C 7
ATOM 9011 O O . ILE A 1 56 ? -0.298 9.154 -2.446 1.00 0.00 56 ILE A O 7
ATOM 9027 N N . ASN A 1 57 ? 0.849 8.614 -4.310 1.00 0.00 57 ASN A N 7
ATOM 9028 C CA . ASN A 1 57 ? 0.734 9.927 -4.939 1.00 0.00 57 ASN A CA 7
ATOM 9029 C C . ASN A 1 57 ? -0.722 10.353 -5.061 1.00 0.00 57 ASN A C 7
ATOM 9030 O O . ASN A 1 57 ? -1.075 11.487 -4.741 1.00 0.00 57 ASN A O 7
ATOM 9041 N N . ILE A 1 58 ? -1.568 9.444 -5.517 1.00 0.00 58 ILE A N 7
ATOM 9042 C CA . ILE A 1 58 ? -2.986 9.728 -5.615 1.00 0.00 58 ILE A CA 7
ATOM 9043 C C . ILE A 1 58 ? -3.642 9.603 -4.246 1.00 0.00 58 ILE A C 7
ATOM 9044 O O . ILE A 1 58 ? -4.543 10.357 -3.920 1.00 0.00 58 ILE A O 7
ATOM 9060 N N . LEU A 1 59 ? -3.133 8.673 -3.436 1.00 0.00 59 LEU A N 7
ATOM 9061 C CA . LEU A 1 59 ? -3.734 8.327 -2.143 1.00 0.00 59 LEU A CA 7
ATOM 9062 C C . LEU A 1 59 ? -3.887 9.538 -1.222 1.00 0.00 59 LEU A C 7
ATOM 9063 O O . LEU A 1 59 ? -4.723 9.533 -0.323 1.00 0.00 59 LEU A O 7
ATOM 9079 N N . THR A 1 60 ? -3.087 10.569 -1.448 1.00 0.00 60 THR A N 7
ATOM 9080 C CA . THR A 1 60 ? -3.134 11.759 -0.614 1.00 0.00 60 THR A CA 7
ATOM 9081 C C . THR A 1 60 ? -4.439 12.538 -0.821 1.00 0.00 60 THR A C 7
ATOM 9082 O O . THR A 1 60 ? -5.171 12.809 0.135 1.00 0.00 60 THR A O 7
ATOM 9093 N N . ILE A 1 61 ? -4.734 12.880 -2.072 1.00 0.00 61 ILE A N 7
ATOM 9094 C CA . ILE A 1 61 ? -5.946 13.634 -2.394 1.00 0.00 61 ILE A CA 7
ATOM 9095 C C . ILE A 1 61 ? -7.095 12.690 -2.734 1.00 0.00 61 ILE A C 7
ATOM 9096 O O . ILE A 1 61 ? -8.250 12.941 -2.389 1.00 0.00 61 ILE A O 7
ATOM 9112 N N . ASN A 1 62 ? -6.758 11.592 -3.390 1.00 0.00 62 ASN A N 7
ATOM 9113 C CA . ASN A 1 62 ? -7.729 10.602 -3.826 1.00 0.00 62 ASN A CA 7
ATOM 9114 C C . ASN A 1 62 ? -7.901 9.540 -2.749 1.00 0.00 62 ASN A C 7
ATOM 9115 O O . ASN A 1 62 ? -8.089 8.366 -3.039 1.00 0.00 62 ASN A O 7
ATOM 9126 N N . GLN A 1 63 ? -7.834 9.978 -1.498 1.00 0.00 63 GLN A N 7
ATOM 9127 C CA . GLN A 1 63 ? -8.025 9.097 -0.351 1.00 0.00 63 GLN A CA 7
ATOM 9128 C C . GLN A 1 63 ? -9.464 8.599 -0.304 1.00 0.00 63 GLN A C 7
ATOM 9129 O O . GLN A 1 63 ? -9.794 7.657 0.416 1.00 0.00 63 GLN A O 7
ATOM 9143 N N . LEU A 1 64 ? -10.309 9.243 -1.093 1.00 0.00 64 LEU A N 7
ATOM 9144 C CA . LEU A 1 64 ? -11.722 8.921 -1.155 1.00 0.00 64 LEU A CA 7
ATOM 9145 C C . LEU A 1 64 ? -11.982 7.877 -2.239 1.00 0.00 64 LEU A C 7
ATOM 9146 O O . LEU A 1 64 ? -13.109 7.706 -2.701 1.00 0.00 64 LEU A O 7
ATOM 9162 N N . ILE A 1 65 ? -10.920 7.190 -2.645 1.00 0.00 65 ILE A N 7
ATOM 9163 C CA . ILE A 1 65 ? -11.010 6.173 -3.675 1.00 0.00 65 ILE A CA 7
ATOM 9164 C C . ILE A 1 65 ? -11.255 4.791 -3.052 1.00 0.00 65 ILE A C 7
ATOM 9165 O O . ILE A 1 65 ? -10.663 4.441 -2.025 1.00 0.00 65 ILE A O 7
ATOM 9181 N N . PRO A 1 66 ? -12.180 4.010 -3.635 1.00 0.00 66 PRO A N 7
ATOM 9182 C CA . PRO A 1 66 ? -12.498 2.665 -3.158 1.00 0.00 66 PRO A CA 7
ATOM 9183 C C . PRO A 1 66 ? -11.430 1.646 -3.544 1.00 0.00 66 PRO A C 7
ATOM 9184 O O . PRO A 1 66 ? -10.626 1.881 -4.447 1.00 0.00 66 PRO A O 7
ATOM 9195 N N . ILE A 1 67 ? -11.465 0.497 -2.878 1.00 0.00 67 ILE A N 7
ATOM 9196 C CA . ILE A 1 67 ? -10.466 -0.559 -3.054 1.00 0.00 67 ILE A CA 7
ATOM 9197 C C . ILE A 1 67 ? -10.496 -1.169 -4.461 1.00 0.00 67 ILE A C 7
ATOM 9198 O O . ILE A 1 67 ? -9.622 -1.952 -4.823 1.00 0.00 67 ILE A O 7
ATOM 9214 N N . ASN A 1 68 ? -11.504 -0.803 -5.241 1.00 0.00 68 ASN A N 7
ATOM 9215 C CA . ASN A 1 68 ? -11.657 -1.298 -6.614 1.00 0.00 68 ASN A CA 7
ATOM 9216 C C . ASN A 1 68 ? -10.427 -0.999 -7.482 1.00 0.00 68 ASN A C 7
ATOM 9217 O O . ASN A 1 68 ? -10.162 -1.703 -8.454 1.00 0.00 68 ASN A O 7
ATOM 9228 N N . ASN A 1 69 ? -9.663 0.024 -7.112 1.00 0.00 69 ASN A N 7
ATOM 9229 C CA . ASN A 1 69 ? -8.478 0.411 -7.876 1.00 0.00 69 ASN A CA 7
ATOM 9230 C C . ASN A 1 69 ? -7.230 -0.235 -7.293 1.00 0.00 69 ASN A C 7
ATOM 9231 O O . ASN A 1 69 ? -6.106 0.130 -7.633 1.00 0.00 69 ASN A O 7
ATOM 9242 N N . PHE A 1 70 ? -7.442 -1.195 -6.407 1.00 0.00 70 PHE A N 7
ATOM 9243 C CA . PHE A 1 70 ? -6.366 -1.825 -5.670 1.00 0.00 70 PHE A CA 7
ATOM 9244 C C . PHE A 1 70 ? -6.445 -3.337 -5.824 1.00 0.00 70 PHE A C 7
ATOM 9245 O O . PHE A 1 70 ? -7.386 -3.861 -6.422 1.00 0.00 70 PHE A O 7
ATOM 9262 N N . CYS A 1 71 ? -5.456 -4.030 -5.302 1.00 0.00 71 CYS A N 7
ATOM 9263 C CA . CYS A 1 71 ? -5.357 -5.466 -5.480 1.00 0.00 71 CYS A CA 7
ATOM 9264 C C . CYS A 1 71 ? -5.766 -6.184 -4.202 1.00 0.00 71 CYS A C 7
ATOM 9265 O O . CYS A 1 71 ? -5.451 -5.738 -3.098 1.00 0.00 71 CYS A O 7
ATOM 9272 N N . SER A 1 72 ? -6.511 -7.268 -4.349 1.00 0.00 72 SER A N 7
ATOM 9273 C CA . SER A 1 72 ? -6.955 -8.034 -3.202 1.00 0.00 72 SER A CA 7
ATOM 9274 C C . SER A 1 72 ? -5.836 -8.939 -2.694 1.00 0.00 72 SER A C 7
ATOM 9275 O O . SER A 1 72 ? -5.593 -10.018 -3.235 1.00 0.00 72 SER A O 7
ATOM 9283 N N . ASP A 1 73 ? -5.168 -8.483 -1.647 1.00 0.00 73 ASP A N 7
ATOM 9284 C CA . ASP A 1 73 ? -4.112 -9.240 -0.990 1.00 0.00 73 ASP A CA 7
ATOM 9285 C C . ASP A 1 73 ? -4.027 -8.779 0.447 1.00 0.00 73 ASP A C 7
ATOM 9286 O O . ASP A 1 73 ? -4.522 -7.696 0.764 1.00 0.00 73 ASP A O 7
ATOM 9295 N N . THR A 1 74 ? -3.457 -9.598 1.322 1.00 0.00 74 THR A N 7
ATOM 9296 C CA . THR A 1 74 ? -3.274 -9.203 2.715 1.00 0.00 74 THR A CA 7
ATOM 9297 C C . THR A 1 74 ? -2.596 -7.833 2.797 1.00 0.00 74 THR A C 7
ATOM 9298 O O . THR A 1 74 ? -1.449 -7.667 2.378 1.00 0.00 74 THR A O 7
ATOM 9309 N N . VAL A 1 75 ? -3.337 -6.850 3.295 1.00 0.00 75 VAL A N 7
ATOM 9310 C CA . VAL A 1 75 ? -2.848 -5.481 3.372 1.00 0.00 75 VAL A CA 7
ATOM 9311 C C . VAL A 1 75 ? -1.623 -5.380 4.268 1.00 0.00 75 VAL A C 7
ATOM 9312 O O . VAL A 1 75 ? -1.646 -5.777 5.436 1.00 0.00 75 VAL A O 7
ATOM 9325 N N . SER A 1 76 ? -0.566 -4.822 3.713 1.00 0.00 76 SER A N 7
ATOM 9326 C CA . SER A 1 76 ? 0.711 -4.751 4.379 1.00 0.00 76 SER A CA 7
ATOM 9327 C C . SER A 1 76 ? 1.206 -3.318 4.377 1.00 0.00 76 SER A C 7
A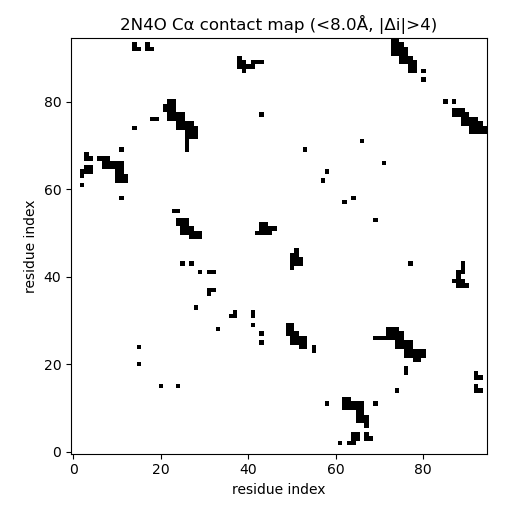TOM 9328 O O . SER A 1 76 ? 1.503 -2.742 3.329 1.00 0.00 76 SER A O 7
ATOM 9336 N N . CYS A 1 77 ? 1.265 -2.741 5.554 1.00 0.00 77 CYS A N 7
ATOM 9337 C CA . CYS A 1 77 ? 1.694 -1.373 5.700 1.00 0.00 77 CYS A CA 7
ATOM 9338 C C . CYS A 1 77 ? 3.158 -1.356 6.097 1.00 0.00 77 CYS A C 7
ATOM 9339 O O . CYS A 1 77 ? 3.548 -1.913 7.125 1.00 0.00 77 CYS A O 7
ATOM 9346 N N . CYS A 1 78 ? 3.959 -0.744 5.255 1.00 0.00 78 CYS A N 7
ATOM 9347 C CA . CYS A 1 78 ? 5.401 -0.777 5.400 1.00 0.00 78 CYS A CA 7
ATOM 9348 C C . CYS A 1 78 ? 5.934 0.615 5.685 1.00 0.00 78 CYS A C 7
ATOM 9349 O O . CYS A 1 78 ? 5.216 1.604 5.514 1.00 0.00 78 CYS A O 7
ATOM 9356 N N . SER A 1 79 ? 7.170 0.685 6.163 1.00 0.00 79 SER A N 7
ATOM 9357 C CA . SER A 1 79 ? 7.847 1.958 6.338 1.00 0.00 79 SER A CA 7
ATOM 9358 C C . SER A 1 79 ? 7.768 2.760 5.044 1.00 0.00 79 SER A C 7
ATOM 9359 O O . SER A 1 79 ? 8.210 2.284 4.001 1.00 0.00 79 SER A O 7
ATOM 9367 N N . GLY A 1 80 ? 7.137 3.936 5.131 1.00 0.00 80 GLY A N 7
ATOM 9368 C CA . GLY A 1 80 ? 6.941 4.814 3.987 1.00 0.00 80 GLY A CA 7
ATOM 9369 C C . GLY A 1 80 ? 8.074 4.782 2.990 1.00 0.00 80 GLY A C 7
ATOM 9370 O O . GLY A 1 80 ? 9.153 5.311 3.246 1.00 0.00 80 GLY A O 7
ATOM 9374 N N . GLU A 1 81 ? 7.811 4.156 1.856 1.00 0.00 81 GLU A N 7
ATOM 9375 C CA . GLU A 1 81 ? 8.801 3.997 0.812 1.00 0.00 81 GLU A CA 7
ATOM 9376 C C . GLU A 1 81 ? 9.189 5.346 0.234 1.00 0.00 81 GLU A C 7
ATOM 9377 O O . GLU A 1 81 ? 8.395 6.007 -0.439 1.00 0.00 81 GLU A O 7
ATOM 9389 N N . GLN A 1 82 ? 10.401 5.761 0.542 1.00 0.00 82 GLN A N 7
ATOM 9390 C CA . GLN A 1 82 ? 10.918 7.033 0.087 1.00 0.00 82 GLN A CA 7
ATOM 9391 C C . GLN A 1 82 ? 12.181 6.809 -0.718 1.00 0.00 82 GLN A C 7
ATOM 9392 O O . GLN A 1 82 ? 12.852 5.788 -0.551 1.00 0.00 82 GLN A O 7
ATOM 9406 N N . ILE A 1 83 ? 12.496 7.756 -1.589 1.00 0.00 83 ILE A N 7
ATOM 9407 C CA . ILE A 1 83 ? 13.664 7.649 -2.444 1.00 0.00 83 ILE A CA 7
ATOM 9408 C C . ILE A 1 83 ? 14.930 7.501 -1.607 1.00 0.00 83 ILE A C 7
ATOM 9409 O O . ILE A 1 83 ? 15.328 8.419 -0.888 1.00 0.00 83 ILE A O 7
ATOM 9425 N N . GLY A 1 84 ? 15.545 6.331 -1.695 1.00 0.00 84 GLY A N 7
ATOM 9426 C CA . GLY A 1 84 ? 16.745 6.061 -0.931 1.00 0.00 84 GLY A CA 7
ATOM 9427 C C . GLY A 1 84 ? 16.561 4.900 0.025 1.00 0.00 84 GLY A C 7
ATOM 9428 O O . GLY A 1 84 ? 17.528 4.387 0.587 1.00 0.00 84 GLY A O 7
ATOM 9432 N N . LEU A 1 85 ? 15.316 4.483 0.215 1.00 0.00 85 LEU A N 7
ATOM 9433 C CA . LEU A 1 85 ? 15.014 3.369 1.099 1.00 0.00 85 LEU A CA 7
ATOM 9434 C C . LEU A 1 85 ? 15.022 2.055 0.324 1.00 0.00 85 LEU A C 7
ATOM 9435 O O . LEU A 1 85 ? 14.091 1.751 -0.419 1.00 0.00 85 LEU A O 7
ATOM 9451 N N . VAL A 1 86 ? 16.098 1.296 0.489 1.00 0.00 86 VAL A N 7
ATOM 9452 C CA . VAL A 1 86 ? 16.236 0.007 -0.176 1.00 0.00 86 VAL A CA 7
ATOM 9453 C C . VAL A 1 86 ? 15.577 -1.091 0.654 1.00 0.00 86 VAL A C 7
ATOM 9454 O O . VAL A 1 86 ? 14.770 -1.869 0.146 1.00 0.00 86 VAL A O 7
ATOM 9467 N N . ASN A 1 87 ? 15.921 -1.141 1.935 1.00 0.00 87 ASN A N 7
ATOM 9468 C CA . ASN A 1 87 ? 15.377 -2.150 2.835 1.00 0.00 87 ASN A CA 7
ATOM 9469 C C . ASN A 1 87 ? 14.374 -1.528 3.798 1.00 0.00 87 ASN A C 7
ATOM 9470 O O . ASN A 1 87 ? 14.652 -0.508 4.434 1.00 0.00 87 ASN A O 7
ATOM 9481 N N . ILE A 1 88 ? 13.205 -2.143 3.889 1.00 0.00 88 ILE A N 7
ATOM 9482 C CA . ILE A 1 88 ? 12.145 -1.672 4.767 1.00 0.00 88 ILE A CA 7
ATOM 9483 C C . ILE A 1 88 ? 11.366 -2.868 5.292 1.00 0.00 88 ILE A C 7
ATOM 9484 O O . ILE A 1 88 ? 11.561 -3.987 4.824 1.00 0.00 88 ILE A O 7
ATOM 9500 N N . GLN A 1 89 ? 10.487 -2.635 6.250 1.00 0.00 89 GLN A N 7
ATOM 9501 C CA . GLN A 1 89 ? 9.709 -3.719 6.829 1.00 0.00 89 GLN A CA 7
ATOM 9502 C C . GLN A 1 89 ? 8.241 -3.581 6.461 1.00 0.00 89 GLN A C 7
ATOM 9503 O O . GLN A 1 89 ? 7.655 -2.506 6.583 1.00 0.00 89 GLN A O 7
ATOM 9517 N N . CYS A 1 90 ? 7.661 -4.677 6.000 1.00 0.00 90 CYS A N 7
ATOM 9518 C CA . CYS A 1 90 ? 6.261 -4.712 5.624 1.00 0.00 90 CYS A CA 7
ATOM 9519 C C . CYS A 1 90 ? 5.503 -5.551 6.631 1.00 0.00 90 CYS A C 7
ATOM 9520 O O . CYS A 1 90 ? 5.882 -6.687 6.913 1.00 0.00 90 CYS A O 7
ATOM 9527 N N . THR A 1 91 ? 4.444 -4.992 7.182 1.00 0.00 91 THR A N 7
ATOM 9528 C CA . THR A 1 91 ? 3.702 -5.660 8.227 1.00 0.00 91 THR A CA 7
ATOM 9529 C C . THR A 1 91 ? 2.192 -5.534 7.983 1.00 0.00 91 THR A C 7
ATOM 9530 O O . THR A 1 91 ? 1.699 -4.463 7.623 1.00 0.00 91 THR A O 7
ATOM 9541 N N . PRO A 1 92 ? 1.447 -6.642 8.144 1.00 0.00 92 PRO A N 7
ATOM 9542 C CA . PRO A 1 92 ? -0.006 -6.664 7.932 1.00 0.00 92 PRO A CA 7
ATOM 9543 C C . PRO A 1 92 ? -0.737 -5.713 8.876 1.00 0.00 92 PRO A C 7
ATOM 9544 O O . PRO A 1 92 ? -0.543 -5.753 10.092 1.00 0.00 92 PRO A O 7
ATOM 9555 N N . ILE A 1 93 ? -1.572 -4.854 8.305 1.00 0.00 93 ILE A N 7
ATOM 9556 C CA . ILE A 1 93 ? -2.304 -3.865 9.089 1.00 0.00 93 ILE A CA 7
ATOM 9557 C C . ILE A 1 93 ? -3.564 -4.472 9.688 1.00 0.00 93 ILE A C 7
ATOM 9558 O O . ILE A 1 93 ? -3.717 -4.537 10.908 1.00 0.00 93 ILE A O 7
ATOM 9574 N N . LEU A 1 94 ? -4.465 -4.924 8.828 1.00 0.00 94 LEU A N 7
ATOM 9575 C CA . LEU A 1 94 ? -5.725 -5.490 9.283 1.00 0.00 94 LEU A CA 7
ATOM 9576 C C . LEU A 1 94 ? -5.604 -6.998 9.459 1.00 0.00 94 LEU A C 7
ATOM 9577 O O . LEU A 1 94 ? -5.636 -7.755 8.489 1.00 0.00 94 LEU A O 7
ATOM 9593 N N . SER A 1 95 ? -5.431 -7.425 10.699 1.00 0.00 95 SER A N 7
ATOM 9594 C CA . SER A 1 95 ? -5.381 -8.839 11.021 1.00 0.00 95 SER A CA 7
ATOM 9595 C C . SER A 1 95 ? -6.278 -9.134 12.216 1.00 0.00 95 SER A C 7
ATOM 9596 O O . SER A 1 95 ? -7.354 -9.732 12.017 1.00 0.00 95 SER A O 7
ATOM 9605 N N . SER A 1 1 ? -5.830 11.302 -12.527 1.00 0.00 1 SER A N 8
ATOM 9606 C CA . SER A 1 1 ? -6.278 10.625 -11.296 1.00 0.00 1 SER A CA 8
ATOM 9607 C C . SER A 1 1 ? -7.783 10.768 -11.109 1.00 0.00 1 SER A C 8
ATOM 9608 O O . SER A 1 1 ? -8.258 11.723 -10.490 1.00 0.00 1 SER A O 8
ATOM 9618 N N . ALA A 1 2 ? -8.528 9.819 -11.655 1.00 0.00 2 ALA A N 8
ATOM 9619 C CA . ALA A 1 2 ? -9.970 9.794 -11.496 1.00 0.00 2 ALA A CA 8
ATOM 9620 C C . ALA A 1 2 ? -10.364 8.693 -10.522 1.00 0.00 2 ALA A C 8
ATOM 9621 O O . ALA A 1 2 ? -9.705 7.653 -10.454 1.00 0.00 2 ALA A O 8
ATOM 9628 N N . ILE A 1 3 ? -11.424 8.920 -9.764 1.00 0.00 3 ILE A N 8
ATOM 9629 C CA . ILE A 1 3 ? -11.872 7.942 -8.788 1.00 0.00 3 ILE A CA 8
ATOM 9630 C C . ILE A 1 3 ? -13.059 7.146 -9.322 1.00 0.00 3 ILE A C 8
ATOM 9631 O O . ILE A 1 3 ? -14.161 7.674 -9.466 1.00 0.00 3 ILE A O 8
ATOM 9647 N N . PRO A 1 4 ? -12.843 5.862 -9.631 1.00 0.00 4 PRO A N 8
ATOM 9648 C CA . PRO A 1 4 ? -13.886 4.946 -10.059 1.00 0.00 4 PRO A CA 8
ATOM 9649 C C . PRO A 1 4 ? -14.519 4.218 -8.880 1.00 0.00 4 PRO A C 8
ATOM 9650 O O . PRO A 1 4 ? -13.819 3.580 -8.080 1.00 0.00 4 PRO A O 8
ATOM 9661 N N . ALA A 1 5 ? -15.837 4.294 -8.776 1.00 0.00 5 ALA A N 8
ATOM 9662 C CA . ALA A 1 5 ? -16.552 3.624 -7.705 1.00 0.00 5 ALA A CA 8
ATOM 9663 C C . ALA A 1 5 ? -17.862 3.007 -8.206 1.00 0.00 5 ALA A C 8
ATOM 9664 O O . ALA A 1 5 ? -18.939 3.386 -7.749 1.00 0.00 5 ALA A O 8
ATOM 9671 N N . PRO A 1 6 ? -17.796 2.049 -9.157 1.00 0.00 6 PRO A N 8
ATOM 9672 C CA . PRO A 1 6 ? -18.981 1.326 -9.628 1.00 0.00 6 PRO A CA 8
ATOM 9673 C C . PRO A 1 6 ? -19.526 0.430 -8.526 1.00 0.00 6 PRO A C 8
ATOM 9674 O O . PRO A 1 6 ? -20.704 0.493 -8.169 1.00 0.00 6 PRO A O 8
ATOM 9685 N N . GLY A 1 7 ? -18.646 -0.393 -7.985 1.00 0.00 7 GLY A N 8
ATOM 9686 C CA . GLY A 1 7 ? -18.980 -1.193 -6.836 1.00 0.00 7 GLY A CA 8
ATOM 9687 C C . GLY A 1 7 ? -18.345 -0.620 -5.592 1.00 0.00 7 GLY A C 8
ATOM 9688 O O . GLY A 1 7 ? -17.297 -1.093 -5.150 1.00 0.00 7 GLY A O 8
ATOM 9692 N N . GLU A 1 8 ? -18.959 0.429 -5.061 1.00 0.00 8 GLU A N 8
ATOM 9693 C CA . GLU A 1 8 ? -18.437 1.119 -3.893 1.00 0.00 8 GLU A CA 8
ATOM 9694 C C . GLU A 1 8 ? -18.302 0.166 -2.715 1.00 0.00 8 GLU A C 8
ATOM 9695 O O . GLU A 1 8 ? -19.291 -0.377 -2.215 1.00 0.00 8 GLU A O 8
ATOM 9707 N N . GLY A 1 9 ? -17.068 -0.045 -2.298 1.00 0.00 9 GLY A N 8
ATOM 9708 C CA . GLY A 1 9 ? -16.796 -0.892 -1.164 1.00 0.00 9 GLY A CA 8
ATOM 9709 C C . GLY A 1 9 ? -15.844 -0.224 -0.204 1.00 0.00 9 GLY A C 8
ATOM 9710 O O . GLY A 1 9 ? -15.751 1.006 -0.191 1.00 0.00 9 GLY A O 8
ATOM 9714 N N . PRO A 1 10 ? -15.103 -1.003 0.597 1.00 0.00 10 PRO A N 8
ATOM 9715 C CA . PRO A 1 10 ? -14.123 -0.457 1.536 1.00 0.00 10 PRO A CA 8
ATOM 9716 C C . PRO A 1 10 ? -13.093 0.424 0.834 1.00 0.00 10 PRO A C 8
ATOM 9717 O O . PRO A 1 10 ? -12.448 0.004 -0.129 1.00 0.00 10 PRO A O 8
ATOM 9728 N N . SER A 1 11 ? -12.969 1.657 1.302 1.00 0.00 11 SER A N 8
ATOM 9729 C CA . SER A 1 11 ? -12.010 2.592 0.744 1.00 0.00 11 SER A CA 8
ATOM 9730 C C . SER A 1 11 ? -10.635 2.366 1.360 1.00 0.00 11 SER A C 8
ATOM 9731 O O . SER A 1 11 ? -10.520 1.830 2.467 1.00 0.00 11 SER A O 8
ATOM 9739 N N . VAL A 1 12 ? -9.592 2.770 0.641 1.00 0.00 12 VAL A N 8
ATOM 9740 C CA . VAL A 1 12 ? -8.220 2.571 1.099 1.00 0.00 12 VAL A CA 8
ATOM 9741 C C . VAL A 1 12 ? -7.977 3.303 2.412 1.00 0.00 12 VAL A C 8
ATOM 9742 O O . VAL A 1 12 ? -7.158 2.887 3.229 1.00 0.00 12 VAL A O 8
ATOM 9755 N N . SER A 1 13 ? -8.728 4.376 2.605 1.00 0.00 13 SER A N 8
ATOM 9756 C CA . SER A 1 13 ? -8.668 5.179 3.810 1.00 0.00 13 SER A CA 8
ATOM 9757 C C . SER A 1 13 ? -8.922 4.326 5.055 1.00 0.00 13 SER A C 8
ATOM 9758 O O . SER A 1 13 ? -8.260 4.495 6.076 1.00 0.00 13 SER A O 8
ATOM 9766 N N . MET A 1 14 ? -9.857 3.381 4.946 1.00 0.00 14 MET A N 8
ATOM 9767 C CA . MET A 1 14 ? -10.226 2.533 6.073 1.00 0.00 14 MET A CA 8
ATOM 9768 C C . MET A 1 14 ? -9.050 1.654 6.503 1.00 0.00 14 MET A C 8
ATOM 9769 O O . MET A 1 14 ? -8.739 1.556 7.693 1.00 0.00 14 MET A O 8
ATOM 9783 N N . ALA A 1 15 ? -8.402 1.018 5.535 1.00 0.00 15 ALA A N 8
ATOM 9784 C CA . ALA A 1 15 ? -7.260 0.159 5.819 1.00 0.00 15 ALA A CA 8
ATOM 9785 C C . ALA A 1 15 ? -6.056 0.983 6.254 1.00 0.00 15 ALA A C 8
ATOM 9786 O O . ALA A 1 15 ? -5.312 0.584 7.149 1.00 0.00 15 ALA A O 8
ATOM 9793 N N . GLN A 1 16 ? -5.883 2.140 5.621 1.00 0.00 16 GLN A N 8
ATOM 9794 C CA . GLN A 1 16 ? -4.766 3.027 5.925 1.00 0.00 16 GLN A CA 8
ATOM 9795 C C . GLN A 1 16 ? -4.881 3.583 7.341 1.00 0.00 16 GLN A C 8
ATOM 9796 O O . GLN A 1 16 ? -3.881 3.727 8.039 1.00 0.00 16 GLN A O 8
ATOM 9810 N N . GLN A 1 17 ? -6.114 3.864 7.759 1.00 0.00 17 GLN A N 8
ATOM 9811 C CA . GLN A 1 17 ? -6.389 4.451 9.072 1.00 0.00 17 GLN A CA 8
ATOM 9812 C C . GLN A 1 17 ? -5.823 3.605 10.212 1.00 0.00 17 GLN A C 8
ATOM 9813 O O . GLN A 1 17 ? -5.432 4.136 11.251 1.00 0.00 17 GLN A O 8
ATOM 9827 N N . LYS A 1 18 ? -5.784 2.290 10.022 1.00 0.00 18 LYS A N 8
ATOM 9828 C CA . LYS A 1 18 ? -5.293 1.380 11.059 1.00 0.00 18 LYS A CA 8
ATOM 9829 C C . LYS A 1 18 ? -3.764 1.389 11.135 1.00 0.00 18 LYS A C 8
ATOM 9830 O O . LYS A 1 18 ? -3.171 0.755 12.009 1.00 0.00 18 LYS A O 8
ATOM 9849 N N . CYS A 1 19 ? -3.135 2.111 10.221 1.00 0.00 19 CYS A N 8
ATOM 9850 C CA . CYS A 1 19 ? -1.685 2.241 10.192 1.00 0.00 19 CYS A CA 8
ATOM 9851 C C . CYS A 1 19 ? -1.304 3.713 10.140 1.00 0.00 19 CYS A C 8
ATOM 9852 O O . CYS A 1 19 ? -2.174 4.582 10.069 1.00 0.00 19 CYS A O 8
ATOM 9859 N N . GLY A 1 20 ? -0.012 3.999 10.211 1.00 0.00 20 GLY A N 8
ATOM 9860 C CA . GLY A 1 20 ? 0.439 5.365 10.072 1.00 0.00 20 GLY A CA 8
ATOM 9861 C C . GLY A 1 20 ? 0.110 5.918 8.702 1.00 0.00 20 GLY A C 8
ATOM 9862 O O . GLY A 1 20 ? 0.324 5.244 7.693 1.00 0.00 20 GLY A O 8
ATOM 9866 N N . ALA A 1 21 ? -0.406 7.137 8.659 1.00 0.00 21 ALA A N 8
ATOM 9867 C CA . ALA A 1 21 ? -0.822 7.746 7.402 1.00 0.00 21 ALA A CA 8
ATOM 9868 C C . ALA A 1 21 ? 0.381 8.046 6.514 1.00 0.00 21 ALA A C 8
ATOM 9869 O O . ALA A 1 21 ? 0.262 8.122 5.293 1.00 0.00 21 ALA A O 8
ATOM 9876 N N . GLU A 1 22 ? 1.541 8.189 7.142 1.00 0.00 22 GLU A N 8
ATOM 9877 C CA . GLU A 1 22 ? 2.776 8.516 6.434 1.00 0.00 22 GLU A CA 8
ATOM 9878 C C . GLU A 1 22 ? 3.573 7.248 6.123 1.00 0.00 22 GLU A C 8
ATOM 9879 O O . GLU A 1 22 ? 4.803 7.226 6.208 1.00 0.00 22 GLU A O 8
ATOM 9891 N N . LYS A 1 23 ? 2.856 6.189 5.784 1.00 0.00 23 LYS A N 8
ATOM 9892 C CA . LYS A 1 23 ? 3.467 4.926 5.417 1.00 0.00 23 LYS A CA 8
ATOM 9893 C C . LYS A 1 23 ? 2.953 4.497 4.050 1.00 0.00 23 LYS A C 8
ATOM 9894 O O . LYS A 1 23 ? 1.894 4.949 3.611 1.00 0.00 23 LYS A O 8
ATOM 9913 N N . VAL A 1 24 ? 3.696 3.632 3.374 1.00 0.00 24 VAL A N 8
ATOM 9914 C CA . VAL A 1 24 ? 3.292 3.163 2.060 1.00 0.00 24 VAL A CA 8
ATOM 9915 C C . VAL A 1 24 ? 2.335 1.982 2.192 1.00 0.00 24 VAL A C 8
ATOM 9916 O O . VAL A 1 24 ? 2.622 0.996 2.877 1.00 0.00 24 VAL A O 8
ATOM 9929 N N . VAL A 1 25 ? 1.178 2.111 1.567 1.00 0.00 25 VAL A N 8
ATOM 9930 C CA . VAL A 1 25 ? 0.192 1.052 1.576 1.00 0.00 25 VAL A CA 8
ATOM 9931 C C . VAL A 1 25 ? 0.407 0.146 0.375 1.00 0.00 25 VAL A C 8
ATOM 9932 O O . VAL A 1 25 ? 0.273 0.575 -0.767 1.00 0.00 25 VAL A O 8
ATOM 9945 N N . SER A 1 26 ? 0.769 -1.095 0.645 1.00 0.00 26 SER A N 8
ATOM 9946 C CA . SER A 1 26 ? 1.007 -2.071 -0.405 1.00 0.00 26 SER A CA 8
ATOM 9947 C C . SER A 1 26 ? 0.130 -3.300 -0.166 1.00 0.00 26 SER A C 8
ATOM 9948 O O . SER A 1 26 ? -0.117 -3.681 0.979 1.00 0.00 26 SER A O 8
ATOM 9956 N N . CYS A 1 27 ? -0.363 -3.916 -1.227 1.00 0.00 27 CYS A N 8
ATOM 9957 C CA . CYS A 1 27 ? -1.178 -5.106 -1.058 1.00 0.00 27 CYS A CA 8
ATOM 9958 C C . CYS A 1 27 ? -0.345 -6.338 -1.360 1.00 0.00 27 CYS A C 8
ATOM 9959 O O . CYS A 1 27 ? -0.074 -6.656 -2.513 1.00 0.00 27 CYS A O 8
ATOM 9966 N N . CYS A 1 28 ? 0.095 -7.010 -0.312 1.00 0.00 28 CYS A N 8
ATOM 9967 C CA . CYS A 1 28 ? 0.941 -8.176 -0.481 1.00 0.00 28 CYS A CA 8
ATOM 9968 C C . CYS A 1 28 ? 0.605 -9.253 0.543 1.00 0.00 28 CYS A C 8
ATOM 9969 O O . CYS A 1 28 ? 0.807 -9.067 1.743 1.00 0.00 28 CYS A O 8
ATOM 9976 N N . ASN A 1 29 ? 0.073 -10.371 0.069 1.00 0.00 29 ASN A N 8
ATOM 9977 C CA . ASN A 1 29 ? -0.227 -11.497 0.941 1.00 0.00 29 ASN A CA 8
ATOM 9978 C C . ASN A 1 29 ? 0.781 -12.611 0.729 1.00 0.00 29 ASN A C 8
ATOM 9979 O O . ASN A 1 29 ? 0.642 -13.435 -0.173 1.00 0.00 29 ASN A O 8
ATOM 9990 N N . SER A 1 30 ? 1.809 -12.611 1.548 1.00 0.00 30 SER A N 8
ATOM 9991 C CA . SER A 1 30 ? 2.819 -13.648 1.500 1.00 0.00 30 SER A CA 8
ATOM 9992 C C . SER A 1 30 ? 2.614 -14.625 2.650 1.00 0.00 30 SER A C 8
ATOM 9993 O O . SER A 1 30 ? 2.100 -14.247 3.708 1.00 0.00 30 SER A O 8
ATOM 10001 N N . LYS A 1 31 ? 3.009 -15.877 2.447 1.00 0.00 31 LYS A N 8
ATOM 10002 C CA . LYS A 1 31 ? 2.870 -16.903 3.473 1.00 0.00 31 LYS A CA 8
ATOM 10003 C C . LYS A 1 31 ? 3.669 -16.523 4.710 1.00 0.00 31 LYS A C 8
ATOM 10004 O O . LYS A 1 31 ? 3.239 -16.757 5.841 1.00 0.00 31 LYS A O 8
ATOM 10023 N N . GLU A 1 32 ? 4.823 -15.911 4.476 1.00 0.00 32 GLU A N 8
ATOM 10024 C CA . GLU A 1 32 ? 5.690 -15.442 5.549 1.00 0.00 32 GLU A CA 8
ATOM 10025 C C . GLU A 1 32 ? 4.983 -14.388 6.395 1.00 0.00 32 GLU A C 8
ATOM 10026 O O . GLU A 1 32 ? 5.209 -14.284 7.602 1.00 0.00 32 GLU A O 8
ATOM 10038 N N . LEU A 1 33 ? 4.108 -13.624 5.758 1.00 0.00 33 LEU A N 8
ATOM 10039 C CA . LEU A 1 33 ? 3.388 -12.555 6.436 1.00 0.00 33 LEU A CA 8
ATOM 10040 C C . LEU A 1 33 ? 2.224 -13.120 7.239 1.00 0.00 33 LEU A C 8
ATOM 10041 O O . LEU A 1 33 ? 1.996 -12.718 8.379 1.00 0.00 33 LEU A O 8
ATOM 10057 N N . LYS A 1 34 ? 1.504 -14.066 6.641 1.00 0.00 34 LYS A N 8
ATOM 10058 C CA . LYS A 1 34 ? 0.342 -14.673 7.286 1.00 0.00 34 LYS A CA 8
ATOM 10059 C C . LYS A 1 34 ? 0.759 -15.489 8.503 1.00 0.00 34 LYS A C 8
ATOM 10060 O O . LYS A 1 34 ? 0.008 -15.607 9.467 1.00 0.00 34 LYS A O 8
ATOM 10079 N N . ASN A 1 35 ? 1.956 -16.054 8.454 1.00 0.00 35 ASN A N 8
ATOM 10080 C CA . ASN A 1 35 ? 2.480 -16.811 9.586 1.00 0.00 35 ASN A CA 8
ATOM 10081 C C . ASN A 1 35 ? 3.233 -15.897 10.542 1.00 0.00 35 ASN A C 8
ATOM 10082 O O . ASN A 1 35 ? 3.385 -16.213 11.722 1.00 0.00 35 ASN A O 8
ATOM 10093 N N . SER A 1 36 ? 3.692 -14.763 10.014 1.00 0.00 36 SER A N 8
ATOM 10094 C CA . SER A 1 36 ? 4.394 -13.746 10.797 1.00 0.00 36 SER A CA 8
ATOM 10095 C C . SER A 1 36 ? 5.547 -14.342 11.602 1.00 0.00 36 SER A C 8
ATOM 10096 O O . SER A 1 36 ? 5.484 -14.443 12.828 1.00 0.00 36 SER A O 8
ATOM 10104 N N . LYS A 1 37 ? 6.600 -14.733 10.905 1.00 0.00 37 LYS A N 8
ATOM 10105 C CA . LYS A 1 37 ? 7.769 -15.304 11.550 1.00 0.00 37 LYS A CA 8
ATOM 10106 C C . LYS A 1 37 ? 8.963 -14.373 11.397 1.00 0.00 37 LYS A C 8
ATOM 10107 O O . LYS A 1 37 ? 9.237 -13.883 10.303 1.00 0.00 37 LYS A O 8
ATOM 10126 N N . SER A 1 38 ? 9.660 -14.125 12.493 1.00 0.00 38 SER A N 8
ATOM 10127 C CA . SER A 1 38 ? 10.850 -13.295 12.467 1.00 0.00 38 SER A CA 8
ATOM 10128 C C . SER A 1 38 ? 11.953 -13.977 11.660 1.00 0.00 38 SER A C 8
ATOM 10129 O O . SER A 1 38 ? 12.324 -15.121 11.933 1.00 0.00 38 SER A O 8
ATOM 10137 N N . GLY A 1 39 ? 12.467 -13.274 10.661 1.00 0.00 39 GLY A N 8
ATOM 10138 C CA . GLY A 1 39 ? 13.476 -13.847 9.793 1.00 0.00 39 GLY A CA 8
ATOM 10139 C C . GLY A 1 39 ? 12.931 -14.158 8.417 1.00 0.00 39 GLY A C 8
ATOM 10140 O O . GLY A 1 39 ? 13.689 -14.421 7.483 1.00 0.00 39 GLY A O 8
ATOM 10144 N N . ALA A 1 40 ? 11.611 -14.125 8.292 1.00 0.00 40 ALA A N 8
ATOM 10145 C CA . ALA A 1 40 ? 10.953 -14.386 7.018 1.00 0.00 40 ALA A CA 8
ATOM 10146 C C . ALA A 1 40 ? 11.087 -13.186 6.089 1.00 0.00 40 ALA A C 8
ATOM 10147 O O . ALA A 1 40 ? 11.505 -12.106 6.515 1.00 0.00 40 ALA A O 8
ATOM 10154 N N . GLU A 1 41 ? 10.741 -13.370 4.822 1.00 0.00 41 GLU A N 8
ATOM 10155 C CA . GLU A 1 41 ? 10.882 -12.300 3.849 1.00 0.00 41 GLU A CA 8
ATOM 10156 C C . GLU A 1 41 ? 9.606 -11.478 3.739 1.00 0.00 41 GLU A C 8
ATOM 10157 O O . GLU A 1 41 ? 8.502 -12.020 3.679 1.00 0.00 41 GLU A O 8
ATOM 10169 N N . ILE A 1 42 ? 9.772 -10.164 3.710 1.00 0.00 42 ILE A N 8
ATOM 10170 C CA . ILE A 1 42 ? 8.654 -9.247 3.570 1.00 0.00 42 ILE A CA 8
ATOM 10171 C C . ILE A 1 42 ? 8.693 -8.560 2.200 1.00 0.00 42 ILE A C 8
ATOM 10172 O O . ILE A 1 42 ? 9.441 -7.604 1.995 1.00 0.00 42 ILE A O 8
ATOM 10188 N N . PRO A 1 43 ? 7.914 -9.063 1.234 1.00 0.00 43 PRO A N 8
ATOM 10189 C CA . PRO A 1 43 ? 7.830 -8.491 -0.113 1.00 0.00 43 PRO A CA 8
ATOM 10190 C C . PRO A 1 43 ? 6.903 -7.277 -0.168 1.00 0.00 43 PRO A C 8
ATOM 10191 O O . PRO A 1 43 ? 5.975 -7.156 0.631 1.00 0.00 43 PRO A O 8
ATOM 10202 N N . ILE A 1 44 ? 7.161 -6.377 -1.111 1.00 0.00 44 ILE A N 8
ATOM 10203 C CA . ILE A 1 44 ? 6.363 -5.162 -1.248 1.00 0.00 44 ILE A CA 8
ATOM 10204 C C . ILE A 1 44 ? 6.085 -4.853 -2.718 1.00 0.00 44 ILE A C 8
ATOM 10205 O O . ILE A 1 44 ? 4.940 -4.646 -3.120 1.00 0.00 44 ILE A O 8
ATOM 10221 N N . ASP A 1 45 ? 7.144 -4.832 -3.508 1.00 0.00 45 ASP A N 8
ATOM 10222 C CA . ASP A 1 45 ? 7.070 -4.409 -4.899 1.00 0.00 45 ASP A CA 8
ATOM 10223 C C . ASP A 1 45 ? 6.735 -5.567 -5.834 1.00 0.00 45 ASP A C 8
ATOM 10224 O O . ASP A 1 45 ? 6.408 -5.345 -7.000 1.00 0.00 45 ASP A O 8
ATOM 10233 N N . VAL A 1 46 ? 6.825 -6.794 -5.344 1.00 0.00 46 VAL A N 8
ATOM 10234 C CA . VAL A 1 46 ? 6.538 -7.958 -6.172 1.00 0.00 46 VAL A CA 8
ATOM 10235 C C . VAL A 1 46 ? 6.444 -9.231 -5.334 1.00 0.00 46 VAL A C 8
ATOM 10236 O O . VAL A 1 46 ? 7.114 -9.368 -4.307 1.00 0.00 46 VAL A O 8
ATOM 10249 N N . LEU A 1 47 ? 5.589 -10.144 -5.772 1.00 0.00 47 LEU A N 8
ATOM 10250 C CA . LEU A 1 47 ? 5.447 -11.448 -5.148 1.00 0.00 47 LEU A CA 8
ATOM 10251 C C . LEU A 1 47 ? 4.827 -12.414 -6.147 1.00 0.00 47 LEU A C 8
ATOM 10252 O O . LEU A 1 47 ? 4.084 -11.991 -7.035 1.00 0.00 47 LEU A O 8
ATOM 10268 N N . SER A 1 48 ? 5.145 -13.695 -6.014 1.00 0.00 48 SER A N 8
ATOM 10269 C CA . SER A 1 48 ? 4.586 -14.723 -6.879 1.00 0.00 48 SER A CA 8
ATOM 10270 C C . SER A 1 48 ? 3.100 -14.934 -6.579 1.00 0.00 48 SER A C 8
ATOM 10271 O O . SER A 1 48 ? 2.710 -15.881 -5.897 1.00 0.00 48 SER A O 8
ATOM 10279 N N . GLY A 1 49 ? 2.286 -14.023 -7.082 1.00 0.00 49 GLY A N 8
ATOM 10280 C CA . GLY A 1 49 ? 0.856 -14.091 -6.887 1.00 0.00 49 GLY A CA 8
ATOM 10281 C C . GLY A 1 49 ? 0.166 -12.919 -7.546 1.00 0.00 49 GLY A C 8
ATOM 10282 O O . GLY A 1 49 ? 0.207 -12.781 -8.769 1.00 0.00 49 GLY A O 8
ATOM 10286 N N . GLU A 1 50 ? -0.444 -12.060 -6.746 1.00 0.00 50 GLU A N 8
ATOM 10287 C CA . GLU A 1 50 ? -1.074 -10.852 -7.261 1.00 0.00 50 GLU A CA 8
ATOM 10288 C C . GLU A 1 50 ? -0.817 -9.693 -6.315 1.00 0.00 50 GLU A C 8
ATOM 10289 O O . GLU A 1 50 ? -1.649 -8.806 -6.160 1.00 0.00 50 GLU A O 8
ATOM 10301 N N . CYS A 1 51 ? 0.349 -9.713 -5.694 1.00 0.00 51 CYS A N 8
ATOM 10302 C CA . CYS A 1 51 ? 0.732 -8.675 -4.753 1.00 0.00 51 CYS A CA 8
ATOM 10303 C C . CYS A 1 51 ? 1.454 -7.564 -5.487 1.00 0.00 51 CYS A C 8
ATOM 10304 O O . CYS A 1 51 ? 2.251 -7.829 -6.393 1.00 0.00 51 CYS A O 8
ATOM 10311 N N . LYS A 1 52 ? 1.179 -6.326 -5.106 1.00 0.00 52 LYS A N 8
ATOM 10312 C CA . LYS A 1 52 ? 1.702 -5.188 -5.833 1.00 0.00 52 LYS A CA 8
ATOM 10313 C C . LYS A 1 52 ? 1.866 -3.963 -4.942 1.00 0.00 52 LYS A C 8
ATOM 10314 O O . LYS A 1 52 ? 1.101 -3.747 -3.996 1.00 0.00 52 LYS A O 8
ATOM 10333 N N . ASN A 1 53 ? 2.884 -3.171 -5.257 1.00 0.00 53 ASN A N 8
ATOM 10334 C CA . ASN A 1 53 ? 3.095 -1.885 -4.614 1.00 0.00 53 ASN A CA 8
ATOM 10335 C C . ASN A 1 53 ? 2.231 -0.846 -5.311 1.00 0.00 53 ASN A C 8
ATOM 10336 O O . ASN A 1 53 ? 2.475 -0.496 -6.468 1.00 0.00 53 ASN A O 8
ATOM 10347 N N . ILE A 1 54 ? 1.208 -0.374 -4.620 1.00 0.00 54 ILE A N 8
ATOM 10348 C CA . ILE A 1 54 ? 0.273 0.572 -5.200 1.00 0.00 54 ILE A CA 8
ATOM 10349 C C . ILE A 1 54 ? 0.773 1.999 -5.001 1.00 0.00 54 ILE A C 8
ATOM 10350 O O . ILE A 1 54 ? 1.386 2.308 -3.978 1.00 0.00 54 ILE A O 8
ATOM 10366 N N . PRO A 1 55 ? 0.553 2.874 -5.997 1.00 0.00 55 PRO A N 8
ATOM 10367 C CA . PRO A 1 55 ? 1.068 4.249 -5.978 1.00 0.00 55 PRO A CA 8
ATOM 10368 C C . PRO A 1 55 ? 0.569 5.053 -4.779 1.00 0.00 55 PRO A C 8
ATOM 10369 O O . PRO A 1 55 ? -0.631 5.261 -4.610 1.00 0.00 55 PRO A O 8
ATOM 10380 N N . ILE A 1 56 ? 1.502 5.534 -3.968 1.00 0.00 56 ILE A N 8
ATOM 10381 C CA . ILE A 1 56 ? 1.159 6.310 -2.783 1.00 0.00 56 ILE A CA 8
ATOM 10382 C C . ILE A 1 56 ? 0.815 7.754 -3.158 1.00 0.00 56 ILE A C 8
ATOM 10383 O O . ILE A 1 56 ? 0.075 8.434 -2.446 1.00 0.00 56 ILE A O 8
ATOM 10399 N N . ASN A 1 57 ? 1.326 8.193 -4.304 1.00 0.00 57 ASN A N 8
ATOM 10400 C CA . ASN A 1 57 ? 1.173 9.577 -4.753 1.00 0.00 57 ASN A CA 8
ATOM 10401 C C . ASN A 1 57 ? -0.294 9.986 -4.875 1.00 0.00 57 ASN A C 8
ATOM 10402 O O . ASN A 1 57 ? -0.639 11.137 -4.623 1.00 0.00 57 ASN A O 8
ATOM 10413 N N . ILE A 1 58 ? -1.153 9.058 -5.277 1.00 0.00 58 ILE A N 8
ATOM 10414 C CA . ILE A 1 58 ? -2.569 9.357 -5.417 1.00 0.00 58 ILE A CA 8
ATOM 10415 C C . ILE A 1 58 ? -3.273 9.337 -4.065 1.00 0.00 58 ILE A C 8
ATOM 10416 O O . ILE A 1 58 ? -4.192 10.109 -3.834 1.00 0.00 58 ILE A O 8
ATOM 10432 N N . LEU A 1 59 ? -2.793 8.489 -3.159 1.00 0.00 59 LEU A N 8
ATOM 10433 C CA . LEU A 1 59 ? -3.486 8.202 -1.902 1.00 0.00 59 LEU A CA 8
ATOM 10434 C C . LEU A 1 59 ? -3.729 9.453 -1.060 1.00 0.00 59 LEU A C 8
ATOM 10435 O O . LEU A 1 59 ? -4.741 9.556 -0.372 1.00 0.00 59 LEU A O 8
ATOM 10451 N N . THR A 1 60 ? -2.806 10.406 -1.129 1.00 0.00 60 THR A N 8
ATOM 10452 C CA . THR A 1 60 ? -2.866 11.604 -0.292 1.00 0.00 60 THR A CA 8
ATOM 10453 C C . THR A 1 60 ? -4.087 12.475 -0.607 1.00 0.00 60 THR A C 8
ATOM 10454 O O . THR A 1 60 ? -4.568 13.218 0.250 1.00 0.00 60 THR A O 8
ATOM 10465 N N . ILE A 1 61 ? -4.583 12.384 -1.835 1.00 0.00 61 ILE A N 8
ATOM 10466 C CA . ILE A 1 61 ? -5.740 13.167 -2.260 1.00 0.00 61 ILE A CA 8
ATOM 10467 C C . ILE A 1 61 ? -6.875 12.250 -2.723 1.00 0.00 61 ILE A C 8
ATOM 10468 O O . ILE A 1 61 ? -8.045 12.465 -2.405 1.00 0.00 61 ILE A O 8
ATOM 10484 N N . ASN A 1 62 ? -6.502 11.204 -3.450 1.00 0.00 62 ASN A N 8
ATOM 10485 C CA . ASN A 1 62 ? -7.441 10.263 -4.043 1.00 0.00 62 ASN A CA 8
ATOM 10486 C C . ASN A 1 62 ? -7.739 9.123 -3.074 1.00 0.00 62 ASN A C 8
ATOM 10487 O O . ASN A 1 62 ? -7.929 7.979 -3.478 1.00 0.00 62 ASN A O 8
ATOM 10498 N N . GLN A 1 63 ? -7.788 9.453 -1.788 1.00 0.00 63 GLN A N 8
ATOM 10499 C CA . GLN A 1 63 ? -8.083 8.476 -0.743 1.00 0.00 63 GLN A CA 8
ATOM 10500 C C . GLN A 1 63 ? -9.544 8.050 -0.805 1.00 0.00 63 GLN A C 8
ATOM 10501 O O . GLN A 1 63 ? -9.969 7.129 -0.107 1.00 0.00 63 GLN A O 8
ATOM 10515 N N . LEU A 1 64 ? -10.308 8.742 -1.641 1.00 0.00 64 LEU A N 8
ATOM 10516 C CA . LEU A 1 64 ? -11.707 8.408 -1.853 1.00 0.00 64 LEU A CA 8
ATOM 10517 C C . LEU A 1 64 ? -11.824 7.187 -2.760 1.00 0.00 64 LEU A C 8
ATOM 10518 O O . LEU A 1 64 ? -12.917 6.680 -3.009 1.00 0.00 64 LEU A O 8
ATOM 10534 N N . ILE A 1 65 ? -10.681 6.733 -3.260 1.00 0.00 65 ILE A N 8
ATOM 10535 C CA . ILE A 1 65 ? -10.623 5.556 -4.107 1.00 0.00 65 ILE A CA 8
ATOM 10536 C C . ILE A 1 65 ? -10.903 4.295 -3.287 1.00 0.00 65 ILE A C 8
ATOM 10537 O O . ILE A 1 65 ? -10.304 4.076 -2.227 1.00 0.00 65 ILE A O 8
ATOM 10553 N N . PRO A 1 66 ? -11.841 3.466 -3.756 1.00 0.00 66 PRO A N 8
ATOM 10554 C CA . PRO A 1 66 ? -12.209 2.221 -3.097 1.00 0.00 66 PRO A CA 8
ATOM 10555 C C . PRO A 1 66 ? -11.230 1.100 -3.428 1.00 0.00 66 PRO A C 8
ATOM 10556 O O . PRO A 1 66 ? -10.469 1.192 -4.392 1.00 0.00 66 PRO A O 8
ATOM 10567 N N . ILE A 1 67 ? -11.279 0.024 -2.652 1.00 0.00 67 ILE A N 8
ATOM 10568 C CA . ILE A 1 67 ? -10.377 -1.107 -2.834 1.00 0.00 67 ILE A CA 8
ATOM 10569 C C . ILE A 1 67 ? -10.518 -1.744 -4.228 1.00 0.00 67 ILE A C 8
ATOM 10570 O O . ILE A 1 67 ? -9.669 -2.521 -4.653 1.00 0.00 67 ILE A O 8
ATOM 10586 N N . ASN A 1 68 ? -11.585 -1.391 -4.944 1.00 0.00 68 ASN A N 8
ATOM 10587 C CA . ASN A 1 68 ? -11.811 -1.895 -6.302 1.00 0.00 68 ASN A CA 8
ATOM 10588 C C . ASN A 1 68 ? -10.734 -1.391 -7.273 1.00 0.00 68 ASN A C 8
ATOM 10589 O O . ASN A 1 68 ? -10.601 -1.896 -8.389 1.00 0.00 68 ASN A O 8
ATOM 10600 N N . ASN A 1 69 ? -9.971 -0.397 -6.836 1.00 0.00 69 ASN A N 8
ATOM 10601 C CA . ASN A 1 69 ? -8.883 0.157 -7.639 1.00 0.00 69 ASN A CA 8
ATOM 10602 C C . ASN A 1 69 ? -7.551 -0.409 -7.167 1.00 0.00 69 ASN A C 8
ATOM 10603 O O . ASN A 1 69 ? -6.481 0.074 -7.539 1.00 0.00 69 ASN A O 8
ATOM 10614 N N . PHE A 1 70 ? -7.642 -1.445 -6.348 1.00 0.00 70 PHE A N 8
ATOM 10615 C CA . PHE A 1 70 ? -6.499 -2.044 -5.689 1.00 0.00 70 PHE A CA 8
ATOM 10616 C C . PHE A 1 70 ? -6.539 -3.556 -5.883 1.00 0.00 70 PHE A C 8
ATOM 10617 O O . PHE A 1 70 ? -7.473 -4.082 -6.493 1.00 0.00 70 PHE A O 8
ATOM 10634 N N . CYS A 1 71 ? -5.531 -4.246 -5.380 1.00 0.00 71 CYS A N 8
ATOM 10635 C CA . CYS A 1 71 ? -5.413 -5.683 -5.583 1.00 0.00 71 CYS A CA 8
ATOM 10636 C C . CYS A 1 71 ? -5.854 -6.427 -4.327 1.00 0.00 71 CYS A C 8
ATOM 10637 O O . CYS A 1 71 ? -5.675 -5.940 -3.206 1.00 0.00 71 CYS A O 8
ATOM 10644 N N . SER A 1 72 ? -6.478 -7.586 -4.516 1.00 0.00 72 SER A N 8
ATOM 10645 C CA . SER A 1 72 ? -6.976 -8.359 -3.399 1.00 0.00 72 SER A CA 8
ATOM 10646 C C . SER A 1 72 ? -5.849 -9.164 -2.777 1.00 0.00 72 SER A C 8
ATOM 10647 O O . SER A 1 72 ? -5.514 -10.253 -3.241 1.00 0.00 72 SER A O 8
ATOM 10655 N N . ASP A 1 73 ? -5.280 -8.610 -1.719 1.00 0.00 73 ASP A N 8
ATOM 10656 C CA . ASP A 1 73 ? -4.194 -9.244 -0.988 1.00 0.00 73 ASP A CA 8
ATOM 10657 C C . ASP A 1 73 ? -4.163 -8.704 0.431 1.00 0.00 73 ASP A C 8
ATOM 10658 O O . ASP A 1 73 ? -4.738 -7.647 0.693 1.00 0.00 73 ASP A O 8
ATOM 10667 N N . THR A 1 74 ? -3.541 -9.435 1.352 1.00 0.00 74 THR A N 8
ATOM 10668 C CA . THR A 1 74 ? -3.380 -8.951 2.718 1.00 0.00 74 THR A CA 8
ATOM 10669 C C . THR A 1 74 ? -2.763 -7.550 2.715 1.00 0.00 74 THR A C 8
ATOM 10670 O O . THR A 1 74 ? -1.586 -7.372 2.390 1.00 0.00 74 THR A O 8
ATOM 10681 N N . VAL A 1 75 ? -3.584 -6.558 3.043 1.00 0.00 75 VAL A N 8
ATOM 10682 C CA . VAL A 1 75 ? -3.144 -5.172 3.052 1.00 0.00 75 VAL A CA 8
ATOM 10683 C C . VAL A 1 75 ? -2.008 -4.989 4.042 1.00 0.00 75 VAL A C 8
ATOM 10684 O O . VAL A 1 75 ? -2.147 -5.308 5.224 1.00 0.00 75 VAL A O 8
ATOM 10697 N N . SER A 1 76 ? -0.893 -4.477 3.558 1.00 0.00 76 SER A N 8
ATOM 10698 C CA . SER A 1 76 ? 0.298 -4.346 4.362 1.00 0.00 76 SER A CA 8
ATOM 10699 C C . SER A 1 76 ? 0.810 -2.913 4.302 1.00 0.00 76 SER A C 8
ATOM 10700 O O . SER A 1 76 ? 0.868 -2.306 3.233 1.00 0.00 76 SER A O 8
ATOM 10708 N N . CYS A 1 77 ? 1.147 -2.366 5.452 1.00 0.00 77 CYS A N 8
ATOM 10709 C CA . CYS A 1 77 ? 1.625 -1.005 5.515 1.00 0.00 77 CYS A CA 8
ATOM 10710 C C . CYS A 1 77 ? 3.102 -1.007 5.865 1.00 0.00 77 CYS A C 8
ATOM 10711 O O . CYS A 1 77 ? 3.534 -1.614 6.851 1.00 0.00 77 CYS A O 8
ATOM 10718 N N . CYS A 1 78 ? 3.878 -0.388 4.999 1.00 0.00 78 CYS A N 8
ATOM 10719 C CA . CYS A 1 78 ? 5.321 -0.410 5.105 1.00 0.00 78 CYS A CA 8
ATOM 10720 C C . CYS A 1 78 ? 5.862 1.008 5.243 1.00 0.00 78 CYS A C 8
ATOM 10721 O O . CYS A 1 78 ? 5.153 1.968 4.955 1.00 0.00 78 CYS A O 8
ATOM 10728 N N . SER A 1 79 ? 7.099 1.140 5.711 1.00 0.00 79 SER A N 8
ATOM 10729 C CA . SER A 1 79 ? 7.755 2.440 5.783 1.00 0.00 79 SER A CA 8
ATOM 10730 C C . SER A 1 79 ? 7.698 3.146 4.428 1.00 0.00 79 SER A C 8
ATOM 10731 O O . SER A 1 79 ? 8.069 2.568 3.406 1.00 0.00 79 SER A O 8
ATOM 10739 N N . GLY A 1 80 ? 7.194 4.382 4.441 1.00 0.00 80 GLY A N 8
ATOM 10740 C CA . GLY A 1 80 ? 7.029 5.164 3.229 1.00 0.00 80 GLY A CA 8
ATOM 10741 C C . GLY A 1 80 ? 8.307 5.274 2.434 1.00 0.00 80 GLY A C 8
ATOM 10742 O O . GLY A 1 80 ? 9.227 5.996 2.817 1.00 0.00 80 GLY A O 8
ATOM 10746 N N . GLU A 1 81 ? 8.357 4.548 1.334 1.00 0.00 81 GLU A N 8
ATOM 10747 C CA . GLU A 1 81 ? 9.551 4.466 0.517 1.00 0.00 81 GLU A CA 8
ATOM 10748 C C . GLU A 1 81 ? 9.756 5.747 -0.286 1.00 0.00 81 GLU A C 8
ATOM 10749 O O . GLU A 1 81 ? 8.802 6.315 -0.821 1.00 0.00 81 GLU A O 8
ATOM 10761 N N . GLN A 1 82 ? 11.007 6.190 -0.353 1.00 0.00 82 GLN A N 8
ATOM 10762 C CA . GLN A 1 82 ? 11.375 7.427 -1.032 1.00 0.00 82 GLN A CA 8
ATOM 10763 C C . GLN A 1 82 ? 12.861 7.408 -1.345 1.00 0.00 82 GLN A C 8
ATOM 10764 O O . GLN A 1 82 ? 13.578 6.510 -0.893 1.00 0.00 82 GLN A O 8
ATOM 10778 N N . ILE A 1 83 ? 13.324 8.385 -2.117 1.00 0.00 83 ILE A N 8
ATOM 10779 C CA . ILE A 1 83 ? 14.746 8.509 -2.401 1.00 0.00 83 ILE A CA 8
ATOM 10780 C C . ILE A 1 83 ? 15.507 8.771 -1.110 1.00 0.00 83 ILE A C 8
ATOM 10781 O O . ILE A 1 83 ? 15.204 9.715 -0.378 1.00 0.00 83 ILE A O 8
ATOM 10797 N N . GLY A 1 84 ? 16.475 7.919 -0.829 1.00 0.00 84 GLY A N 8
ATOM 10798 C CA . GLY A 1 84 ? 17.187 7.994 0.425 1.00 0.00 84 GLY A CA 8
ATOM 10799 C C . GLY A 1 84 ? 16.980 6.748 1.262 1.00 0.00 84 GLY A C 8
ATOM 10800 O O . GLY A 1 84 ? 17.835 6.383 2.069 1.00 0.00 84 GLY A O 8
ATOM 10804 N N . LEU A 1 85 ? 15.838 6.096 1.067 1.00 0.00 85 LEU A N 8
ATOM 10805 C CA . LEU A 1 85 ? 15.531 4.865 1.781 1.00 0.00 85 LEU A CA 8
ATOM 10806 C C . LEU A 1 85 ? 15.983 3.660 0.967 1.00 0.00 85 LEU A C 8
ATOM 10807 O O . LEU A 1 85 ? 15.957 3.682 -0.265 1.00 0.00 85 LEU A O 8
ATOM 10823 N N . VAL A 1 86 ? 16.400 2.613 1.663 1.00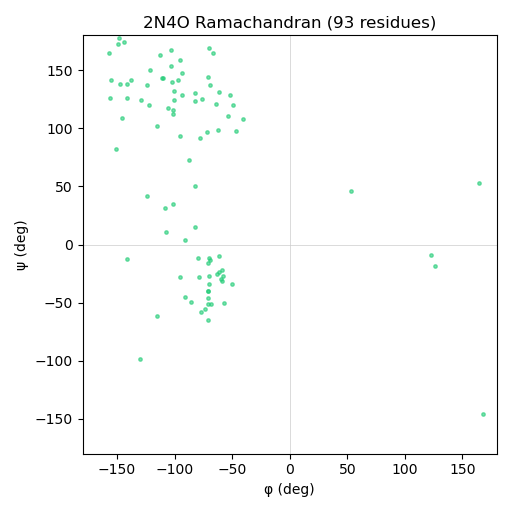 0.00 86 VAL A N 8
ATOM 10824 C CA . VAL A 1 86 ? 16.897 1.403 1.020 1.00 0.00 86 VAL A CA 8
ATOM 10825 C C . VAL A 1 86 ? 16.002 0.217 1.359 1.00 0.00 86 VAL A C 8
ATOM 10826 O O . VAL A 1 86 ? 15.320 -0.332 0.497 1.00 0.00 86 VAL A O 8
ATOM 10839 N N . ASN A 1 87 ? 16.002 -0.159 2.628 1.00 0.00 87 ASN A N 8
ATOM 10840 C CA . ASN A 1 87 ? 15.195 -1.274 3.101 1.00 0.00 87 ASN A CA 8
ATOM 10841 C C . ASN A 1 87 ? 14.104 -0.759 4.026 1.00 0.00 87 ASN A C 8
ATOM 10842 O O . ASN A 1 87 ? 14.380 -0.032 4.980 1.00 0.00 87 ASN A O 8
ATOM 10853 N N . ILE A 1 88 ? 12.869 -1.124 3.734 1.00 0.00 88 ILE A N 8
ATOM 10854 C CA . ILE A 1 88 ? 11.734 -0.629 4.494 1.00 0.00 88 ILE A CA 8
ATOM 10855 C C . ILE A 1 88 ? 11.064 -1.758 5.262 1.00 0.00 88 ILE A C 8
ATOM 10856 O O . ILE A 1 88 ? 11.120 -2.919 4.850 1.00 0.00 88 ILE A O 8
ATOM 10872 N N . GLN A 1 89 ? 10.435 -1.419 6.375 1.00 0.00 89 GLN A N 8
ATOM 10873 C CA . GLN A 1 89 ? 9.748 -2.408 7.195 1.00 0.00 89 GLN A CA 8
ATOM 10874 C C . GLN A 1 89 ? 8.267 -2.426 6.857 1.00 0.00 89 GLN A C 8
ATOM 10875 O O . GLN A 1 89 ? 7.575 -1.421 7.005 1.00 0.00 89 GLN A O 8
ATOM 10889 N N . CYS A 1 90 ? 7.785 -3.564 6.388 1.00 0.00 90 CYS A N 8
ATOM 10890 C CA . CYS A 1 90 ? 6.384 -3.704 6.024 1.00 0.00 90 CYS A CA 8
ATOM 10891 C C . CYS A 1 90 ? 5.701 -4.733 6.912 1.00 0.00 90 CYS A C 8
ATOM 10892 O O . CYS A 1 90 ? 6.279 -5.775 7.220 1.00 0.00 90 CYS A O 8
ATOM 10899 N N . THR A 1 91 ? 4.481 -4.431 7.332 1.00 0.00 91 THR A N 8
ATOM 10900 C CA . THR A 1 91 ? 3.717 -5.331 8.179 1.00 0.00 91 THR A CA 8
ATOM 10901 C C . THR A 1 91 ? 2.238 -5.286 7.802 1.00 0.00 91 THR A C 8
ATOM 10902 O O . THR A 1 91 ? 1.710 -4.221 7.471 1.00 0.00 91 THR A O 8
ATOM 10913 N N . PRO A 1 92 ? 1.560 -6.443 7.822 1.00 0.00 92 PRO A N 8
ATOM 10914 C CA . PRO A 1 92 ? 0.138 -6.531 7.479 1.00 0.00 92 PRO A CA 8
ATOM 10915 C C . PRO A 1 92 ? -0.735 -5.729 8.440 1.00 0.00 92 PRO A C 8
ATOM 10916 O O . PRO A 1 92 ? -0.606 -5.851 9.663 1.00 0.00 92 PRO A O 8
ATOM 10927 N N . ILE A 1 93 ? -1.622 -4.912 7.882 1.00 0.00 93 ILE A N 8
ATOM 10928 C CA . ILE A 1 93 ? -2.512 -4.083 8.684 1.00 0.00 93 ILE A CA 8
ATOM 10929 C C . ILE A 1 93 ? -3.747 -4.868 9.101 1.00 0.00 93 ILE A C 8
ATOM 10930 O O . ILE A 1 93 ? -4.184 -4.803 10.250 1.00 0.00 93 ILE A O 8
ATOM 10946 N N . LEU A 1 94 ? -4.303 -5.613 8.159 1.00 0.00 94 LEU A N 8
ATOM 10947 C CA . LEU A 1 94 ? -5.514 -6.373 8.406 1.00 0.00 94 LEU A CA 8
ATOM 10948 C C . LEU A 1 94 ? -5.258 -7.866 8.236 1.00 0.00 94 LEU A C 8
ATOM 10949 O O . LEU A 1 94 ? -4.838 -8.312 7.167 1.00 0.00 94 LEU A O 8
ATOM 10965 N N . SER A 1 95 ? -5.488 -8.625 9.298 1.00 0.00 95 SER A N 8
ATOM 10966 C CA . SER A 1 95 ? -5.354 -10.075 9.267 1.00 0.00 95 SER A CA 8
ATOM 10967 C C . SER A 1 95 ? -6.241 -10.684 10.342 1.00 0.00 95 SER A C 8
ATOM 10968 O O . SER A 1 95 ? -6.508 -9.986 11.343 1.00 0.00 95 SER A O 8
ATOM 10977 N N . SER A 1 1 ? -7.515 12.294 -13.151 1.00 0.00 1 SER A N 9
ATOM 10978 C CA . SER A 1 1 ? -7.585 11.231 -12.133 1.00 0.00 1 SER A CA 9
ATOM 10979 C C . SER A 1 1 ? -8.793 11.433 -11.227 1.00 0.00 1 SER A C 9
ATOM 10980 O O . SER A 1 1 ? -8.712 12.113 -10.201 1.00 0.00 1 SER A O 9
ATOM 10990 N N . ALA A 1 2 ? -9.911 10.852 -11.628 1.00 0.00 2 ALA A N 9
ATOM 10991 C CA . ALA A 1 2 ? -11.130 10.893 -10.840 1.00 0.00 2 ALA A CA 9
ATOM 10992 C C . ALA A 1 2 ? -11.271 9.610 -10.035 1.00 0.00 2 ALA A C 9
ATOM 10993 O O . ALA A 1 2 ? -10.583 8.629 -10.308 1.00 0.00 2 ALA A O 9
ATOM 11000 N N . ILE A 1 3 ? -12.141 9.625 -9.036 1.00 0.00 3 ILE A N 9
ATOM 11001 C CA . ILE A 1 3 ? -12.335 8.459 -8.187 1.00 0.00 3 ILE A CA 9
ATOM 11002 C C . ILE A 1 3 ? -13.261 7.442 -8.865 1.00 0.00 3 ILE A C 9
ATOM 11003 O O . ILE A 1 3 ? -14.452 7.695 -9.040 1.00 0.00 3 ILE A O 9
ATOM 11019 N N . PRO A 1 4 ? -12.722 6.282 -9.268 1.00 0.00 4 PRO A N 9
ATOM 11020 C CA . PRO A 1 4 ? -13.501 5.203 -9.858 1.00 0.00 4 PRO A CA 9
ATOM 11021 C C . PRO A 1 4 ? -14.065 4.260 -8.801 1.00 0.00 4 PRO A C 9
ATOM 11022 O O . PRO A 1 4 ? -13.329 3.777 -7.934 1.00 0.00 4 PRO A O 9
ATOM 11033 N N . ALA A 1 5 ? -15.367 4.008 -8.870 1.00 0.00 5 ALA A N 9
ATOM 11034 C CA . ALA A 1 5 ? -16.034 3.128 -7.918 1.00 0.00 5 ALA A CA 9
ATOM 11035 C C . ALA A 1 5 ? -17.219 2.414 -8.563 1.00 0.00 5 ALA A C 9
ATOM 11036 O O . ALA A 1 5 ? -18.333 2.932 -8.570 1.00 0.00 5 ALA A O 9
ATOM 11043 N N . PRO A 1 6 ? -16.991 1.220 -9.130 1.00 0.00 6 PRO A N 9
ATOM 11044 C CA . PRO A 1 6 ? -18.055 0.420 -9.744 1.00 0.00 6 PRO A CA 9
ATOM 11045 C C . PRO A 1 6 ? -19.089 -0.040 -8.718 1.00 0.00 6 PRO A C 9
ATOM 11046 O O . PRO A 1 6 ? -20.291 0.177 -8.893 1.00 0.00 6 PRO A O 9
ATOM 11057 N N . GLY A 1 7 ? -18.627 -0.684 -7.656 1.00 0.00 7 GLY A N 9
ATOM 11058 C CA . GLY A 1 7 ? -19.530 -1.096 -6.604 1.00 0.00 7 GLY A CA 9
ATOM 11059 C C . GLY A 1 7 ? -18.928 -2.159 -5.715 1.00 0.00 7 GLY A C 9
ATOM 11060 O O . GLY A 1 7 ? -19.569 -3.169 -5.419 1.00 0.00 7 GLY A O 9
ATOM 11064 N N . GLU A 1 8 ? -17.695 -1.934 -5.290 1.00 0.00 8 GLU A N 9
ATOM 11065 C CA . GLU A 1 8 ? -16.984 -2.897 -4.464 1.00 0.00 8 GLU A CA 9
ATOM 11066 C C . GLU A 1 8 ? -17.376 -2.732 -2.999 1.00 0.00 8 GLU A C 9
ATOM 11067 O O . GLU A 1 8 ? -17.890 -3.659 -2.375 1.00 0.00 8 GLU A O 9
ATOM 11079 N N . GLY A 1 9 ? -17.147 -1.544 -2.459 1.00 0.00 9 GLY A N 9
ATOM 11080 C CA . GLY A 1 9 ? -17.556 -1.269 -1.094 1.00 0.00 9 GLY A CA 9
ATOM 11081 C C . GLY A 1 9 ? -16.491 -0.555 -0.282 1.00 0.00 9 GLY A C 9
ATOM 11082 O O . GLY A 1 9 ? -16.454 0.677 -0.257 1.00 0.00 9 GLY A O 9
ATOM 11086 N N . PRO A 1 10 ? -15.606 -1.310 0.390 1.00 0.00 10 PRO A N 9
ATOM 11087 C CA . PRO A 1 10 ? -14.585 -0.748 1.290 1.00 0.00 10 PRO A CA 9
ATOM 11088 C C . PRO A 1 10 ? -13.638 0.232 0.595 1.00 0.00 10 PRO A C 9
ATOM 11089 O O . PRO A 1 10 ? -13.189 -0.004 -0.533 1.00 0.00 10 PRO A O 9
ATOM 11100 N N . SER A 1 11 ? -13.352 1.340 1.270 1.00 0.00 11 SER A N 9
ATOM 11101 C CA . SER A 1 11 ? -12.426 2.335 0.761 1.00 0.00 11 SER A CA 9
ATOM 11102 C C . SER A 1 11 ? -11.022 2.081 1.296 1.00 0.00 11 SER A C 9
ATOM 11103 O O . SER A 1 11 ? -10.845 1.430 2.329 1.00 0.00 11 SER A O 9
ATOM 11111 N N . VAL A 1 12 ? -10.029 2.592 0.589 1.00 0.00 12 VAL A N 9
ATOM 11112 C CA . VAL A 1 12 ? -8.645 2.427 0.998 1.00 0.00 12 VAL A CA 9
ATOM 11113 C C . VAL A 1 12 ? -8.325 3.303 2.200 1.00 0.00 12 VAL A C 9
ATOM 11114 O O . VAL A 1 12 ? -7.463 2.973 3.010 1.00 0.00 12 VAL A O 9
ATOM 11127 N N . SER A 1 13 ? -9.052 4.399 2.318 1.00 0.00 13 SER A N 9
ATOM 11128 C CA . SER A 1 13 ? -8.804 5.387 3.349 1.00 0.00 13 SER A CA 9
ATOM 11129 C C . SER A 1 13 ? -9.076 4.812 4.734 1.00 0.00 13 SER A C 9
ATOM 11130 O O . SER A 1 13 ? -8.357 5.101 5.686 1.00 0.00 13 SER A O 9
ATOM 11138 N N . MET A 1 14 ? -10.107 3.975 4.830 1.00 0.00 14 MET A N 9
ATOM 11139 C CA . MET A 1 14 ? -10.434 3.289 6.076 1.00 0.00 14 MET A CA 9
ATOM 11140 C C . MET A 1 14 ? -9.247 2.453 6.545 1.00 0.00 14 MET A C 9
ATOM 11141 O O . MET A 1 14 ? -8.910 2.432 7.733 1.00 0.00 14 MET A O 9
ATOM 11155 N N . ALA A 1 15 ? -8.618 1.767 5.600 1.00 0.00 15 ALA A N 9
ATOM 11156 C CA . ALA A 1 15 ? -7.439 0.964 5.887 1.00 0.00 15 ALA A CA 9
ATOM 11157 C C . ALA A 1 15 ? -6.228 1.846 6.180 1.00 0.00 15 ALA A C 9
ATOM 11158 O O . ALA A 1 15 ? -5.547 1.662 7.188 1.00 0.00 15 ALA A O 9
ATOM 11165 N N . GLN A 1 16 ? -5.982 2.817 5.299 1.00 0.00 16 GLN A N 9
ATOM 11166 C CA . GLN A 1 16 ? -4.810 3.685 5.402 1.00 0.00 16 GLN A CA 9
ATOM 11167 C C . GLN A 1 16 ? -4.839 4.525 6.675 1.00 0.00 16 GLN A C 9
ATOM 11168 O O . GLN A 1 16 ? -3.791 4.887 7.205 1.00 0.00 16 GLN A O 9
ATOM 11182 N N . GLN A 1 17 ? -6.038 4.827 7.156 1.00 0.00 17 GLN A N 9
ATOM 11183 C CA . GLN A 1 17 ? -6.220 5.577 8.397 1.00 0.00 17 GLN A CA 9
ATOM 11184 C C . GLN A 1 17 ? -5.502 4.899 9.564 1.00 0.00 17 GLN A C 9
ATOM 11185 O O . GLN A 1 17 ? -5.084 5.555 10.516 1.00 0.00 17 GLN A O 9
ATOM 11199 N N . LYS A 1 18 ? -5.396 3.577 9.499 1.00 0.00 18 LYS A N 9
ATOM 11200 C CA . LYS A 1 18 ? -4.740 2.805 10.550 1.00 0.00 18 LYS A CA 9
ATOM 11201 C C . LYS A 1 18 ? -3.217 2.919 10.455 1.00 0.00 18 LYS A C 9
ATOM 11202 O O . LYS A 1 18 ? -2.496 2.459 11.342 1.00 0.00 18 LYS A O 9
ATOM 11221 N N . CYS A 1 19 ? -2.731 3.542 9.389 1.00 0.00 19 CYS A N 9
ATOM 11222 C CA . CYS A 1 19 ? -1.299 3.661 9.153 1.00 0.00 19 CYS A CA 9
ATOM 11223 C C . CYS A 1 19 ? -0.862 5.121 9.166 1.00 0.00 19 CYS A C 9
ATOM 11224 O O . CYS A 1 19 ? -1.687 6.028 9.281 1.00 0.00 19 CYS A O 9
ATOM 11231 N N . GLY A 1 20 ? 0.442 5.335 9.068 1.00 0.00 20 GLY A N 9
ATOM 11232 C CA . GLY A 1 20 ? 0.977 6.678 9.078 1.00 0.00 20 GLY A CA 9
ATOM 11233 C C . GLY A 1 20 ? 0.909 7.348 7.719 1.00 0.00 20 GLY A C 9
ATOM 11234 O O . GLY A 1 20 ? 0.684 6.688 6.701 1.00 0.00 20 GLY A O 9
ATOM 11238 N N . ALA A 1 21 ? 1.122 8.657 7.704 1.00 0.00 21 ALA A N 9
ATOM 11239 C CA . ALA A 1 21 ? 1.038 9.440 6.474 1.00 0.00 21 ALA A CA 9
ATOM 11240 C C . ALA A 1 21 ? 2.233 9.166 5.571 1.00 0.00 21 ALA A C 9
ATOM 11241 O O . ALA A 1 21 ? 2.118 9.175 4.346 1.00 0.00 21 ALA A O 9
ATOM 11248 N N . GLU A 1 22 ? 3.377 8.905 6.183 1.00 0.00 22 GLU A N 9
ATOM 11249 C CA . GLU A 1 22 ? 4.598 8.635 5.442 1.00 0.00 22 GLU A CA 9
ATOM 11250 C C . GLU A 1 22 ? 4.820 7.134 5.339 1.00 0.00 22 GLU A C 9
ATOM 11251 O O . GLU A 1 22 ? 5.946 6.644 5.429 1.00 0.00 22 GLU A O 9
ATOM 11263 N N . LYS A 1 23 ? 3.730 6.409 5.172 1.00 0.00 23 LYS A N 9
ATOM 11264 C CA . LYS A 1 23 ? 3.781 4.970 5.014 1.00 0.00 23 LYS A CA 9
ATOM 11265 C C . LYS A 1 23 ? 3.186 4.599 3.665 1.00 0.00 23 LYS A C 9
ATOM 11266 O O . LYS A 1 23 ? 2.397 5.356 3.103 1.00 0.00 23 LYS A O 9
ATOM 11285 N N . VAL A 1 24 ? 3.572 3.452 3.140 1.00 0.00 24 VAL A N 9
ATOM 11286 C CA . VAL A 1 24 ? 3.135 3.050 1.817 1.00 0.00 24 VAL A CA 9
ATOM 11287 C C . VAL A 1 24 ? 2.149 1.886 1.903 1.00 0.00 24 VAL A C 9
ATOM 11288 O O . VAL A 1 24 ? 2.372 0.912 2.628 1.00 0.00 24 VAL A O 9
ATOM 11301 N N . VAL A 1 25 ? 1.045 2.010 1.182 1.00 0.00 25 VAL A N 9
ATOM 11302 C CA . VAL A 1 25 ? 0.037 0.966 1.137 1.00 0.00 25 VAL A CA 9
ATOM 11303 C C . VAL A 1 25 ? 0.394 -0.051 0.063 1.00 0.00 25 VAL A C 9
ATOM 11304 O O . VAL A 1 25 ? 0.833 0.314 -1.028 1.00 0.00 25 VAL A O 9
ATOM 11317 N N . SER A 1 26 ? 0.228 -1.321 0.380 1.00 0.00 26 SER A N 9
ATOM 11318 C CA . SER A 1 26 ? 0.526 -2.382 -0.558 1.00 0.00 26 SER A CA 9
ATOM 11319 C C . SER A 1 26 ? -0.407 -3.565 -0.324 1.00 0.00 26 SER A C 9
ATOM 11320 O O . SER A 1 26 ? -0.889 -3.780 0.788 1.00 0.00 26 SER A O 9
ATOM 11328 N N . CYS A 1 27 ? -0.689 -4.309 -1.373 1.00 0.00 27 CYS A N 9
ATOM 11329 C CA . CYS A 1 27 ? -1.377 -5.570 -1.220 1.00 0.00 27 CYS A CA 9
ATOM 11330 C C . CYS A 1 27 ? -0.456 -6.690 -1.655 1.00 0.00 27 CYS A C 9
ATOM 11331 O O . CYS A 1 27 ? -0.128 -6.815 -2.835 1.00 0.00 27 CYS A O 9
ATOM 11338 N N . CYS A 1 28 ? 0.017 -7.464 -0.698 1.00 0.00 28 CYS A N 9
ATOM 11339 C CA . CYS A 1 28 ? 0.843 -8.615 -1.013 1.00 0.00 28 CYS A CA 9
ATOM 11340 C C . CYS A 1 28 ? 0.688 -9.692 0.048 1.00 0.00 28 CYS A C 9
ATOM 11341 O O . CYS A 1 28 ? 1.230 -9.572 1.148 1.00 0.00 28 CYS A O 9
ATOM 11348 N N . ASN A 1 29 ? -0.062 -10.738 -0.265 1.00 0.00 29 ASN A N 9
ATOM 11349 C CA . ASN A 1 29 ? -0.204 -11.849 0.663 1.00 0.00 29 ASN A CA 9
ATOM 11350 C C . ASN A 1 29 ? 0.949 -12.829 0.484 1.00 0.00 29 ASN A C 9
ATOM 11351 O O . ASN A 1 29 ? 0.899 -13.725 -0.359 1.00 0.00 29 ASN A O 9
ATOM 11362 N N . SER A 1 30 ? 1.995 -12.644 1.275 1.00 0.00 30 SER A N 9
ATOM 11363 C CA . SER A 1 30 ? 3.164 -13.504 1.209 1.00 0.00 30 SER A CA 9
ATOM 11364 C C . SER A 1 30 ? 2.977 -14.729 2.096 1.00 0.00 30 SER A C 9
ATOM 11365 O O . SER A 1 30 ? 2.330 -14.657 3.144 1.00 0.00 30 SER A O 9
ATOM 11373 N N . LYS A 1 31 ? 3.551 -15.849 1.681 1.00 0.00 31 LYS A N 9
ATOM 11374 C CA . LYS A 1 31 ? 3.440 -17.085 2.440 1.00 0.00 31 LYS A CA 9
ATOM 11375 C C . LYS A 1 31 ? 4.253 -16.980 3.717 1.00 0.00 31 LYS A C 9
ATOM 11376 O O . LYS A 1 31 ? 3.834 -17.437 4.782 1.00 0.00 31 LYS A O 9
ATOM 11395 N N . GLU A 1 32 ? 5.410 -16.351 3.599 1.00 0.00 32 GLU A N 9
ATOM 11396 C CA . GLU A 1 32 ? 6.314 -16.180 4.720 1.00 0.00 32 GLU A CA 9
ATOM 11397 C C . GLU A 1 32 ? 5.695 -15.273 5.774 1.00 0.00 32 GLU A C 9
ATOM 11398 O O . GLU A 1 32 ? 5.842 -15.512 6.967 1.00 0.00 32 GLU A O 9
ATOM 11410 N N . LEU A 1 33 ? 4.985 -14.248 5.322 1.00 0.00 33 LEU A N 9
ATOM 11411 C CA . LEU A 1 33 ? 4.347 -13.298 6.223 1.00 0.00 33 LEU A CA 9
ATOM 11412 C C . LEU A 1 33 ? 3.185 -13.951 6.969 1.00 0.00 33 LEU A C 9
ATOM 11413 O O . LEU A 1 33 ? 2.884 -13.597 8.108 1.00 0.00 33 LEU A O 9
ATOM 11429 N N . LYS A 1 34 ? 2.538 -14.906 6.318 1.00 0.00 34 LYS A N 9
ATOM 11430 C CA . LYS A 1 34 ? 1.405 -15.598 6.908 1.00 0.00 34 LYS A CA 9
ATOM 11431 C C . LYS A 1 34 ? 1.851 -16.711 7.861 1.00 0.00 34 LYS A C 9
ATOM 11432 O O . LYS A 1 34 ? 1.149 -17.033 8.818 1.00 0.00 34 LYS A O 9
ATOM 11451 N N . ASN A 1 35 ? 3.011 -17.296 7.600 1.00 0.00 35 ASN A N 9
ATOM 11452 C CA . ASN A 1 35 ? 3.486 -18.422 8.404 1.00 0.00 35 ASN A CA 9
ATOM 11453 C C . ASN A 1 35 ? 4.420 -17.959 9.517 1.00 0.00 35 ASN A C 9
ATOM 11454 O O . ASN A 1 35 ? 4.487 -18.573 10.581 1.00 0.00 35 ASN A O 9
ATOM 11465 N N . SER A 1 36 ? 5.135 -16.874 9.262 1.00 0.00 36 SER A N 9
ATOM 11466 C CA . SER A 1 36 ? 5.975 -16.254 10.273 1.00 0.00 36 SER A CA 9
ATOM 11467 C C . SER A 1 36 ? 5.276 -15.014 10.810 1.00 0.00 36 SER A C 9
ATOM 11468 O O . SER A 1 36 ? 5.494 -13.901 10.330 1.00 0.00 36 SER A O 9
ATOM 11476 N N . LYS A 1 37 ? 4.412 -15.236 11.789 1.00 0.00 37 LYS A N 9
ATOM 11477 C CA . LYS A 1 37 ? 3.601 -14.174 12.361 1.00 0.00 37 LYS A CA 9
ATOM 11478 C C . LYS A 1 37 ? 4.462 -13.039 12.905 1.00 0.00 37 LYS A C 9
ATOM 11479 O O . LYS A 1 37 ? 5.436 -13.275 13.623 1.00 0.00 37 LYS A O 9
ATOM 11498 N N . SER A 1 38 ? 4.089 -11.815 12.539 1.00 0.00 38 SER A N 9
ATOM 11499 C CA . SER A 1 38 ? 4.757 -10.607 13.009 1.00 0.00 38 SER A CA 9
ATOM 11500 C C . SER A 1 38 ? 6.199 -10.527 12.502 1.00 0.00 38 SER A C 9
ATOM 11501 O O . SER A 1 38 ? 7.146 -10.471 13.287 1.00 0.00 38 SER A O 9
ATOM 11509 N N . GLY A 1 39 ? 6.353 -10.530 11.179 1.00 0.00 39 GLY A N 9
ATOM 11510 C CA . GLY A 1 39 ? 7.659 -10.331 10.582 1.00 0.00 39 GLY A CA 9
ATOM 11511 C C . GLY A 1 39 ? 8.096 -8.883 10.675 1.00 0.00 39 GLY A C 9
ATOM 11512 O O . GLY A 1 39 ? 7.291 -7.975 10.461 1.00 0.00 39 GLY A O 9
ATOM 11516 N N . ALA A 1 40 ? 9.360 -8.661 11.003 1.00 0.00 40 ALA A N 9
ATOM 11517 C CA . ALA A 1 40 ? 9.866 -7.310 11.213 1.00 0.00 40 ALA A CA 9
ATOM 11518 C C . ALA A 1 40 ? 10.367 -6.679 9.915 1.00 0.00 40 ALA A C 9
ATOM 11519 O O . ALA A 1 40 ? 9.833 -5.664 9.461 1.00 0.00 40 ALA A O 9
ATOM 11526 N N . GLU A 1 41 ? 11.386 -7.279 9.315 1.00 0.00 41 GLU A N 9
ATOM 11527 C CA . GLU A 1 41 ? 12.021 -6.693 8.146 1.00 0.00 41 GLU A CA 9
ATOM 11528 C C . GLU A 1 41 ? 11.566 -7.385 6.870 1.00 0.00 41 GLU A C 9
ATOM 11529 O O . GLU A 1 41 ? 12.120 -8.407 6.470 1.00 0.00 41 GLU A O 9
ATOM 11541 N N . ILE A 1 42 ? 10.553 -6.819 6.241 1.00 0.00 42 ILE A N 9
ATOM 11542 C CA . ILE A 1 42 ? 10.028 -7.354 4.998 1.00 0.00 42 ILE A CA 9
ATOM 11543 C C . ILE A 1 42 ? 9.749 -6.215 4.014 1.00 0.00 42 ILE A C 9
ATOM 11544 O O . ILE A 1 42 ? 8.774 -5.473 4.158 1.00 0.00 42 ILE A O 9
ATOM 11560 N N . PRO A 1 43 ? 10.641 -6.041 3.027 1.00 0.00 43 PRO A N 9
ATOM 11561 C CA . PRO A 1 43 ? 10.516 -4.993 2.014 1.00 0.00 43 PRO A CA 9
ATOM 11562 C C . PRO A 1 43 ? 9.627 -5.409 0.848 1.00 0.00 43 PRO A C 9
ATOM 11563 O O . PRO A 1 43 ? 9.451 -6.599 0.582 1.00 0.00 43 PRO A O 9
ATOM 11574 N N . ILE A 1 44 ? 9.072 -4.428 0.150 1.00 0.00 44 ILE A N 9
ATOM 11575 C CA . ILE A 1 44 ? 8.176 -4.702 -0.964 1.00 0.00 44 ILE A CA 9
ATOM 11576 C C . ILE A 1 44 ? 8.814 -4.303 -2.283 1.00 0.00 44 ILE A C 9
ATOM 11577 O O . ILE A 1 44 ? 9.189 -3.149 -2.481 1.00 0.00 44 ILE A O 9
ATOM 11593 N N . ASP A 1 45 ? 8.943 -5.272 -3.166 1.00 0.00 45 ASP A N 9
ATOM 11594 C CA . ASP A 1 45 ? 9.419 -5.028 -4.515 1.00 0.00 45 ASP A CA 9
ATOM 11595 C C . ASP A 1 45 ? 8.425 -5.618 -5.501 1.00 0.00 45 ASP A C 9
ATOM 11596 O O . ASP A 1 45 ? 7.666 -6.525 -5.151 1.00 0.00 45 ASP A O 9
ATOM 11605 N N . VAL A 1 46 ? 8.413 -5.102 -6.719 1.00 0.00 46 VAL A N 9
ATOM 11606 C CA . VAL A 1 46 ? 7.516 -5.600 -7.750 1.00 0.00 46 VAL A CA 9
ATOM 11607 C C . VAL A 1 46 ? 8.032 -6.931 -8.287 1.00 0.00 46 VAL A C 9
ATOM 11608 O O . VAL A 1 46 ? 8.850 -6.965 -9.208 1.00 0.00 46 VAL A O 9
ATOM 11621 N N . LEU A 1 47 ? 7.568 -8.019 -7.688 1.00 0.00 47 LEU A N 9
ATOM 11622 C CA . LEU A 1 47 ? 8.019 -9.348 -8.060 1.00 0.00 47 LEU A CA 9
ATOM 11623 C C . LEU A 1 47 ? 7.067 -9.974 -9.065 1.00 0.00 47 LEU A C 9
ATOM 11624 O O . LEU A 1 47 ? 6.013 -9.413 -9.368 1.00 0.00 47 LEU A O 9
ATOM 11640 N N . SER A 1 48 ? 7.433 -11.145 -9.561 1.00 0.00 48 SER A N 9
ATOM 11641 C CA . SER A 1 48 ? 6.606 -11.871 -10.507 1.00 0.00 48 SER A CA 9
ATOM 11642 C C . SER A 1 48 ? 5.476 -12.595 -9.778 1.00 0.00 48 SER A C 9
ATOM 11643 O O . SER A 1 48 ? 5.432 -13.823 -9.720 1.00 0.00 48 SER A O 9
ATOM 11651 N N . GLY A 1 49 ? 4.585 -11.807 -9.205 1.00 0.00 49 GLY A N 9
ATOM 11652 C CA . GLY A 1 49 ? 3.447 -12.348 -8.501 1.00 0.00 49 GLY A CA 9
ATOM 11653 C C . GLY A 1 49 ? 2.253 -11.434 -8.627 1.00 0.00 49 GLY A C 9
ATOM 11654 O O . GLY A 1 49 ? 1.897 -11.027 -9.731 1.00 0.00 49 GLY A O 9
ATOM 11658 N N . GLU A 1 50 ? 1.651 -11.088 -7.501 1.00 0.00 50 GLU A N 9
ATOM 11659 C CA . GLU A 1 50 ? 0.514 -10.184 -7.501 1.00 0.00 50 GLU A CA 9
ATOM 11660 C C . GLU A 1 50 ? 0.751 -9.046 -6.524 1.00 0.00 50 GLU A C 9
ATOM 11661 O O . GLU A 1 50 ? -0.157 -8.289 -6.198 1.00 0.00 50 GLU A O 9
ATOM 11673 N N . CYS A 1 51 ? 1.991 -8.922 -6.078 1.00 0.00 51 CYS A N 9
ATOM 11674 C CA . CYS A 1 51 ? 2.338 -7.913 -5.097 1.00 0.00 51 CYS A CA 9
ATOM 11675 C C . CYS A 1 51 ? 2.757 -6.624 -5.778 1.00 0.00 51 CYS A C 9
ATOM 11676 O O . CYS A 1 51 ? 3.482 -6.642 -6.777 1.00 0.00 51 CYS A O 9
ATOM 11683 N N . LYS A 1 52 ? 2.299 -5.510 -5.233 1.00 0.00 52 LYS A N 9
ATOM 11684 C CA . LYS A 1 52 ? 2.695 -4.205 -5.708 1.00 0.00 52 LYS A CA 9
ATOM 11685 C C . LYS A 1 52 ? 2.501 -3.179 -4.606 1.00 0.00 52 LYS A C 9
ATOM 11686 O O . LYS A 1 52 ? 1.526 -3.243 -3.857 1.00 0.00 52 LYS A O 9
ATOM 11705 N N . ASN A 1 53 ? 3.445 -2.269 -4.481 1.00 0.00 53 ASN A N 9
ATOM 11706 C CA . ASN A 1 53 ? 3.293 -1.139 -3.587 1.00 0.00 53 ASN A CA 9
ATOM 11707 C C . ASN A 1 53 ? 2.540 -0.038 -4.315 1.00 0.00 53 ASN A C 9
ATOM 11708 O O . ASN A 1 53 ? 3.026 0.512 -5.304 1.00 0.00 53 ASN A O 9
ATOM 11719 N N . ILE A 1 54 ? 1.346 0.262 -3.834 1.00 0.00 54 ILE A N 9
ATOM 11720 C CA . ILE A 1 54 ? 0.436 1.146 -4.542 1.00 0.00 54 ILE A CA 9
ATOM 11721 C C . ILE A 1 54 ? 0.811 2.610 -4.310 1.00 0.00 54 ILE A C 9
ATOM 11722 O O . ILE A 1 54 ? 1.089 3.016 -3.177 1.00 0.00 54 ILE A O 9
ATOM 11738 N N . PRO A 1 55 ? 0.839 3.412 -5.391 1.00 0.00 55 PRO A N 9
ATOM 11739 C CA . PRO A 1 55 ? 1.311 4.803 -5.354 1.00 0.00 55 PRO A CA 9
ATOM 11740 C C . PRO A 1 55 ? 0.542 5.684 -4.369 1.00 0.00 55 PRO A C 9
ATOM 11741 O O . PRO A 1 55 ? -0.668 5.857 -4.484 1.00 0.00 55 PRO A O 9
ATOM 11752 N N . ILE A 1 56 ? 1.278 6.275 -3.436 1.00 0.00 56 ILE A N 9
ATOM 11753 C CA . ILE A 1 56 ? 0.698 7.086 -2.367 1.00 0.00 56 ILE A CA 9
ATOM 11754 C C . ILE A 1 56 ? 0.238 8.450 -2.883 1.00 0.00 56 ILE A C 9
ATOM 11755 O O . ILE A 1 56 ? -0.679 9.058 -2.329 1.00 0.00 56 ILE A O 9
ATOM 11771 N N . ASN A 1 57 ? 0.855 8.897 -3.966 1.00 0.00 57 ASN A N 9
ATOM 11772 C CA . ASN A 1 57 ? 0.610 10.235 -4.513 1.00 0.00 57 ASN A CA 9
ATOM 11773 C C . ASN A 1 57 ? -0.873 10.500 -4.759 1.00 0.00 57 ASN A C 9
ATOM 11774 O O . ASN A 1 57 ? -1.335 11.633 -4.614 1.00 0.00 57 ASN A O 9
ATOM 11785 N N . ILE A 1 58 ? -1.617 9.473 -5.154 1.00 0.00 58 ILE A N 9
ATOM 11786 C CA . ILE A 1 58 ? -3.040 9.628 -5.358 1.00 0.00 58 ILE A CA 9
ATOM 11787 C C . ILE A 1 58 ? -3.776 9.579 -4.026 1.00 0.00 58 ILE A C 9
ATOM 11788 O O . ILE A 1 58 ? -4.668 10.378 -3.785 1.00 0.00 58 ILE A O 9
ATOM 11804 N N . LEU A 1 59 ? -3.343 8.681 -3.147 1.00 0.00 59 LEU A N 9
ATOM 11805 C CA . LEU A 1 59 ? -4.067 8.369 -1.910 1.00 0.00 59 LEU A CA 9
ATOM 11806 C C . LEU A 1 59 ? -4.263 9.591 -1.011 1.00 0.00 59 LEU A C 9
ATOM 11807 O O . LEU A 1 59 ? -5.164 9.612 -0.177 1.00 0.00 59 LEU A O 9
ATOM 11823 N N . THR A 1 60 ? -3.419 10.600 -1.174 1.00 0.00 60 THR A N 9
ATOM 11824 C CA . THR A 1 60 ? -3.531 11.819 -0.386 1.00 0.00 60 THR A CA 9
ATOM 11825 C C . THR A 1 60 ? -4.847 12.550 -0.672 1.00 0.00 60 THR A C 9
ATOM 11826 O O . THR A 1 60 ? -5.654 12.776 0.232 1.00 0.00 60 THR A O 9
ATOM 11837 N N . ILE A 1 61 ? -5.063 12.907 -1.935 1.00 0.00 61 ILE A N 9
ATOM 11838 C CA . ILE A 1 61 ? -6.281 13.609 -2.334 1.00 0.00 61 ILE A CA 9
ATOM 11839 C C . ILE A 1 61 ? -7.360 12.618 -2.750 1.00 0.00 61 ILE A C 9
ATOM 11840 O O . ILE A 1 61 ? -8.541 12.803 -2.473 1.00 0.00 61 ILE A O 9
ATOM 11856 N N . ASN A 1 62 ? -6.933 11.544 -3.382 1.00 0.00 62 ASN A N 9
ATOM 11857 C CA . ASN A 1 62 ? -7.828 10.556 -3.945 1.00 0.00 62 ASN A CA 9
ATOM 11858 C C . ASN A 1 62 ? -8.097 9.445 -2.939 1.00 0.00 62 ASN A C 9
ATOM 11859 O O . ASN A 1 62 ? -8.229 8.279 -3.299 1.00 0.00 62 ASN A O 9
ATOM 11870 N N . GLN A 1 63 ? -8.201 9.828 -1.670 1.00 0.00 63 GLN A N 9
ATOM 11871 C CA . GLN A 1 63 ? -8.438 8.877 -0.592 1.00 0.00 63 GLN A CA 9
ATOM 11872 C C . GLN A 1 63 ? -9.874 8.355 -0.645 1.00 0.00 63 GLN A C 9
ATOM 11873 O O . GLN A 1 63 ? -10.241 7.425 0.071 1.00 0.00 63 GLN A O 9
ATOM 11887 N N . LEU A 1 64 ? -10.681 8.954 -1.513 1.00 0.00 64 LEU A N 9
ATOM 11888 C CA . LEU A 1 64 ? -12.061 8.531 -1.694 1.00 0.00 64 LEU A CA 9
ATOM 11889 C C . LEU A 1 64 ? -12.134 7.284 -2.569 1.00 0.00 64 LEU A C 9
ATOM 11890 O O . LEU A 1 64 ? -13.194 6.675 -2.704 1.00 0.00 64 LEU A O 9
ATOM 11906 N N . ILE A 1 65 ? -11.001 6.920 -3.165 1.00 0.00 65 ILE A N 9
ATOM 11907 C CA . ILE A 1 65 ? -10.927 5.751 -4.029 1.00 0.00 65 ILE A CA 9
ATOM 11908 C C . ILE A 1 65 ? -11.075 4.467 -3.212 1.00 0.00 65 ILE A C 9
ATOM 11909 O O . ILE A 1 65 ? -10.343 4.241 -2.248 1.00 0.00 65 ILE A O 9
ATOM 11925 N N . PRO A 1 66 ? -12.040 3.616 -3.582 1.00 0.00 66 PRO A N 9
ATOM 11926 C CA . PRO A 1 66 ? -12.297 2.355 -2.892 1.00 0.00 66 PRO A CA 9
ATOM 11927 C C . PRO A 1 66 ? -11.290 1.268 -3.270 1.00 0.00 66 PRO A C 9
ATOM 11928 O O . PRO A 1 66 ? -10.467 1.449 -4.169 1.00 0.00 66 PRO A O 9
ATOM 11939 N N . ILE A 1 67 ? -11.394 0.122 -2.600 1.00 0.00 67 ILE A N 9
ATOM 11940 C CA . ILE A 1 67 ? -10.460 -0.991 -2.772 1.00 0.00 67 ILE A CA 9
ATOM 11941 C C . ILE A 1 67 ? -10.470 -1.559 -4.202 1.00 0.00 67 ILE A C 9
ATOM 11942 O O . ILE A 1 67 ? -9.632 -2.387 -4.560 1.00 0.00 67 ILE A O 9
ATOM 11958 N N . ASN A 1 68 ? -11.419 -1.104 -5.011 1.00 0.00 68 ASN A N 9
ATOM 11959 C CA . ASN A 1 68 ? -11.545 -1.555 -6.398 1.00 0.00 68 ASN A CA 9
ATOM 11960 C C . ASN A 1 68 ? -10.288 -1.241 -7.227 1.00 0.00 68 ASN A C 9
ATOM 11961 O O . ASN A 1 68 ? -10.036 -1.880 -8.248 1.00 0.00 68 ASN A O 9
ATOM 11972 N N . ASN A 1 69 ? -9.498 -0.268 -6.780 1.00 0.00 69 ASN A N 9
ATOM 11973 C CA . ASN A 1 69 ? -8.258 0.095 -7.467 1.00 0.00 69 ASN A CA 9
ATOM 11974 C C . ASN A 1 69 ? -7.064 -0.490 -6.729 1.00 0.00 69 ASN A C 9
ATOM 11975 O O . ASN A 1 69 ? -5.939 0.002 -6.835 1.00 0.00 69 ASN A O 9
ATOM 11986 N N . PHE A 1 70 ? -7.325 -1.559 -5.995 1.00 0.00 70 PHE A N 9
ATOM 11987 C CA . PHE A 1 70 ? -6.359 -2.156 -5.103 1.00 0.00 70 PHE A CA 9
ATOM 11988 C C . PHE A 1 70 ? -6.537 -3.658 -5.159 1.00 0.00 70 PHE A C 9
ATOM 11989 O O . PHE A 1 70 ? -7.480 -4.150 -5.782 1.00 0.00 70 PHE A O 9
ATOM 12006 N N . CYS A 1 71 ? -5.652 -4.384 -4.526 1.00 0.00 71 CYS A N 9
ATOM 12007 C CA . CYS A 1 71 ? -5.628 -5.824 -4.671 1.00 0.00 71 CYS A CA 9
ATOM 12008 C C . CYS A 1 71 ? -6.177 -6.516 -3.430 1.00 0.00 71 CYS A C 9
ATOM 12009 O O . CYS A 1 71 ? -5.926 -6.089 -2.298 1.00 0.00 71 CYS A O 9
ATOM 12016 N N . SER A 1 72 ? -6.964 -7.568 -3.646 1.00 0.00 72 SER A N 9
ATOM 12017 C CA . SER A 1 72 ? -7.538 -8.318 -2.545 1.00 0.00 72 SER A CA 9
ATOM 12018 C C . SER A 1 72 ? -6.494 -9.262 -1.960 1.00 0.00 72 SER A C 9
ATOM 12019 O O . SER A 1 72 ? -6.276 -10.368 -2.452 1.00 0.00 72 SER A O 9
ATOM 12027 N N . ASP A 1 73 ? -5.895 -8.808 -0.877 1.00 0.00 73 ASP A N 9
ATOM 12028 C CA . ASP A 1 73 ? -4.770 -9.476 -0.241 1.00 0.00 73 ASP A CA 9
ATOM 12029 C C . ASP A 1 73 ? -4.773 -9.112 1.229 1.00 0.00 73 ASP A C 9
ATOM 12030 O O . ASP A 1 73 ? -5.477 -8.174 1.617 1.00 0.00 73 ASP A O 9
ATOM 12039 N N . THR A 1 74 ? -4.071 -9.880 2.050 1.00 0.00 74 THR A N 9
ATOM 12040 C CA . THR A 1 74 ? -3.766 -9.437 3.402 1.00 0.00 74 THR A CA 9
ATOM 12041 C C . THR A 1 74 ? -3.119 -8.050 3.329 1.00 0.00 74 THR A C 9
ATOM 12042 O O . THR A 1 74 ? -1.930 -7.924 3.038 1.00 0.00 74 THR A O 9
ATOM 12053 N N . VAL A 1 75 ? -3.929 -7.018 3.562 1.00 0.00 75 VAL A N 9
ATOM 12054 C CA . VAL A 1 75 ? -3.514 -5.631 3.352 1.00 0.00 75 VAL A CA 9
ATOM 12055 C C . VAL A 1 75 ? -2.238 -5.310 4.110 1.00 0.00 75 VAL A C 9
ATOM 12056 O O . VAL A 1 75 ? -2.129 -5.567 5.308 1.00 0.00 75 VAL A O 9
ATOM 12069 N N . SER A 1 76 ? -1.286 -4.737 3.399 1.00 0.00 76 SER A N 9
ATOM 12070 C CA . SER A 1 76 ? 0.037 -4.500 3.926 1.00 0.00 76 SER A CA 9
ATOM 12071 C C . SER A 1 76 ? 0.357 -3.008 3.908 1.00 0.00 76 SER A C 9
ATOM 12072 O O . SER A 1 76 ? -0.013 -2.295 2.976 1.00 0.00 76 SER A O 9
ATOM 12080 N N . CYS A 1 77 ? 1.008 -2.534 4.951 1.00 0.00 77 CYS A N 9
ATOM 12081 C CA . CYS A 1 77 ? 1.441 -1.154 5.009 1.00 0.00 77 CYS A CA 9
ATOM 12082 C C . CYS A 1 77 ? 2.867 -1.099 5.526 1.00 0.00 77 CYS A C 9
ATOM 12083 O O . CYS A 1 77 ? 3.174 -1.616 6.601 1.00 0.00 77 CYS A O 9
ATOM 12090 N N . CYS A 1 78 ? 3.734 -0.504 4.741 1.00 0.00 78 CYS A N 9
ATOM 12091 C CA . CYS A 1 78 ? 5.152 -0.514 5.029 1.00 0.00 78 CYS A CA 9
ATOM 12092 C C . CYS A 1 78 ? 5.686 0.900 5.128 1.00 0.00 78 CYS A C 9
ATOM 12093 O O . CYS A 1 78 ? 5.009 1.847 4.731 1.00 0.00 78 CYS A O 9
ATOM 12100 N N . SER A 1 79 ? 6.876 1.041 5.696 1.00 0.00 79 SER A N 9
ATOM 12101 C CA . SER A 1 79 ? 7.556 2.326 5.740 1.00 0.00 79 SER A CA 9
ATOM 12102 C C . SER A 1 79 ? 7.584 2.967 4.350 1.00 0.00 79 SER A C 9
ATOM 12103 O O . SER A 1 79 ? 7.953 2.316 3.372 1.00 0.00 79 SER A O 9
ATOM 12111 N N . GLY A 1 80 ? 7.144 4.226 4.282 1.00 0.00 80 GLY A N 9
ATOM 12112 C CA . GLY A 1 80 ? 7.081 4.968 3.041 1.00 0.00 80 GLY A CA 9
ATOM 12113 C C . GLY A 1 80 ? 8.274 4.749 2.144 1.00 0.00 80 GLY A C 9
ATOM 12114 O O . GLY A 1 80 ? 9.407 5.051 2.510 1.00 0.00 80 GLY A O 9
ATOM 12118 N N . GLU A 1 81 ? 7.993 4.210 0.975 1.00 0.00 81 GLU A N 9
ATOM 12119 C CA . GLU A 1 81 ? 8.999 3.932 -0.034 1.00 0.00 81 GLU A CA 9
ATOM 12120 C C . GLU A 1 81 ? 9.615 5.231 -0.545 1.00 0.00 81 GLU A C 9
ATOM 12121 O O . GLU A 1 81 ? 9.083 5.868 -1.455 1.00 0.00 81 GLU A O 9
ATOM 12133 N N . GLN A 1 82 ? 10.721 5.633 0.063 1.00 0.00 82 GLN A N 9
ATOM 12134 C CA . GLN A 1 82 ? 11.382 6.882 -0.283 1.00 0.00 82 GLN A CA 9
ATOM 12135 C C . GLN A 1 82 ? 12.880 6.669 -0.442 1.00 0.00 82 GLN A C 9
ATOM 12136 O O . GLN A 1 82 ? 13.436 5.691 0.062 1.00 0.00 82 GLN A O 9
ATOM 12150 N N . ILE A 1 83 ? 13.525 7.599 -1.133 1.00 0.00 83 ILE A N 9
ATOM 12151 C CA . ILE A 1 83 ? 14.960 7.521 -1.384 1.00 0.00 83 ILE A CA 9
ATOM 12152 C C . ILE A 1 83 ? 15.738 7.556 -0.073 1.00 0.00 83 ILE A C 9
ATOM 12153 O O . ILE A 1 83 ? 15.731 8.561 0.636 1.00 0.00 83 ILE A O 9
ATOM 12169 N N . GLY A 1 84 ? 16.395 6.454 0.246 1.00 0.00 84 GLY A N 9
ATOM 12170 C CA . GLY A 1 84 ? 17.154 6.372 1.475 1.00 0.00 84 GLY A CA 9
ATOM 12171 C C . GLY A 1 84 ? 16.850 5.108 2.239 1.00 0.00 84 GLY A C 9
ATOM 12172 O O . GLY A 1 84 ? 17.741 4.498 2.840 1.00 0.00 84 GLY A O 9
ATOM 12176 N N . LEU A 1 85 ? 15.589 4.708 2.210 1.00 0.00 85 LEU A N 9
ATOM 12177 C CA . LEU A 1 85 ? 15.155 3.497 2.885 1.00 0.00 85 LEU A CA 9
ATOM 12178 C C . LEU A 1 85 ? 15.363 2.289 1.982 1.00 0.00 85 LEU A C 9
ATOM 12179 O O . LEU A 1 85 ? 14.557 2.019 1.093 1.00 0.00 85 LEU A O 9
ATOM 12195 N N . VAL A 1 86 ? 16.460 1.577 2.202 1.00 0.00 86 VAL A N 9
ATOM 12196 C CA . VAL A 1 86 ? 16.785 0.411 1.391 1.00 0.00 86 VAL A CA 9
ATOM 12197 C C . VAL A 1 86 ? 15.995 -0.802 1.865 1.00 0.00 86 VAL A C 9
ATOM 12198 O O . VAL A 1 86 ? 15.520 -1.607 1.064 1.00 0.00 86 VAL A O 9
ATOM 12211 N N . ASN A 1 87 ? 15.847 -0.917 3.174 1.00 0.00 87 ASN A N 9
ATOM 12212 C CA . ASN A 1 87 ? 15.068 -1.993 3.760 1.00 0.00 87 ASN A CA 9
ATOM 12213 C C . ASN A 1 87 ? 13.901 -1.409 4.538 1.00 0.00 87 ASN A C 9
ATOM 12214 O O . ASN A 1 87 ? 14.097 -0.713 5.532 1.00 0.00 87 ASN A O 9
ATOM 12225 N N . ILE A 1 88 ? 12.691 -1.679 4.073 1.00 0.00 88 ILE A N 9
ATOM 12226 C CA . ILE A 1 88 ? 11.498 -1.125 4.693 1.00 0.00 88 ILE A CA 9
ATOM 12227 C C . ILE A 1 88 ? 10.752 -2.209 5.457 1.00 0.00 88 ILE A C 9
ATOM 12228 O O . ILE A 1 88 ? 10.813 -3.383 5.102 1.00 0.00 88 ILE A O 9
ATOM 12244 N N . GLN A 1 89 ? 10.059 -1.816 6.511 1.00 0.00 89 GLN A N 9
ATOM 12245 C CA . GLN A 1 89 ? 9.282 -2.759 7.298 1.00 0.00 89 GLN A CA 9
ATOM 12246 C C . GLN A 1 89 ? 7.822 -2.671 6.895 1.00 0.00 89 GLN A C 9
ATOM 12247 O O . GLN A 1 89 ? 7.205 -1.612 7.003 1.00 0.00 89 GLN A O 9
ATOM 12261 N N . CYS A 1 90 ? 7.284 -3.771 6.397 1.00 0.00 90 CYS A N 9
ATOM 12262 C CA . CYS A 1 90 ? 5.884 -3.820 6.011 1.00 0.00 90 CYS A CA 9
ATOM 12263 C C . CYS A 1 90 ? 5.093 -4.662 6.998 1.00 0.00 90 CYS A C 9
ATOM 12264 O O . CYS A 1 90 ? 5.488 -5.771 7.349 1.00 0.00 90 CYS A O 9
ATOM 12271 N N . THR A 1 91 ? 3.988 -4.117 7.459 1.00 0.00 91 THR A N 9
ATOM 12272 C CA . THR A 1 91 ? 3.143 -4.799 8.418 1.00 0.00 91 THR A CA 9
ATOM 12273 C C . THR A 1 91 ? 1.686 -4.752 7.966 1.00 0.00 91 THR A C 9
ATOM 12274 O O . THR A 1 91 ? 1.223 -3.724 7.479 1.00 0.00 91 THR A O 9
ATOM 12285 N N . PRO A 1 92 ? 0.964 -5.881 8.072 1.00 0.00 92 PRO A N 9
ATOM 12286 C CA . PRO A 1 92 ? -0.464 -5.943 7.738 1.00 0.00 92 PRO A CA 9
ATOM 12287 C C . PRO A 1 92 ? -1.279 -4.883 8.473 1.00 0.00 92 PRO A C 9
ATOM 12288 O O . PRO A 1 92 ? -1.205 -4.758 9.696 1.00 0.00 92 PRO A O 9
ATOM 12299 N N . ILE A 1 93 ? -2.051 -4.120 7.710 1.00 0.00 93 ILE A N 9
ATOM 12300 C CA . ILE A 1 93 ? -2.873 -3.052 8.269 1.00 0.00 93 ILE A CA 9
ATOM 12301 C C . ILE A 1 93 ? -4.145 -3.626 8.877 1.00 0.00 93 ILE A C 9
ATOM 12302 O O . ILE A 1 93 ? -4.765 -3.018 9.751 1.00 0.00 93 ILE A O 9
ATOM 12318 N N . LEU A 1 94 ? -4.520 -4.805 8.407 1.00 0.00 94 LEU A N 9
ATOM 12319 C CA . LEU A 1 94 ? -5.709 -5.483 8.889 1.00 0.00 94 LEU A CA 9
ATOM 12320 C C . LEU A 1 94 ? -5.404 -6.953 9.143 1.00 0.00 94 LEU A C 9
ATOM 12321 O O . LEU A 1 94 ? -4.694 -7.584 8.358 1.00 0.00 94 LEU A O 9
ATOM 12337 N N . SER A 1 95 ? -5.956 -7.479 10.236 1.00 0.00 95 SER A N 9
ATOM 12338 C CA . SER A 1 95 ? -5.747 -8.868 10.656 1.00 0.00 95 SER A CA 9
ATOM 12339 C C . SER A 1 95 ? -4.310 -9.081 11.137 1.00 0.00 95 SER A C 9
ATOM 12340 O O . SER A 1 95 ? -3.909 -10.249 11.333 1.00 0.00 95 SER A O 9
ATOM 12349 N N . SER A 1 1 ? -6.534 11.153 -10.010 1.00 0.00 1 SER A N 10
ATOM 12350 C CA . SER A 1 1 ? -7.309 12.414 -10.049 1.00 0.00 1 SER A CA 10
ATOM 12351 C C . SER A 1 1 ? -8.801 12.129 -9.916 1.00 0.00 1 SER A C 10
ATOM 12352 O O . SER A 1 1 ? -9.410 12.410 -8.881 1.00 0.00 1 SER A O 10
ATOM 12362 N N . ALA A 1 2 ? -9.378 11.550 -10.963 1.00 0.00 2 ALA A N 10
ATOM 12363 C CA . ALA A 1 2 ? -10.798 11.237 -10.974 1.00 0.00 2 ALA A CA 10
ATOM 12364 C C . ALA A 1 2 ? -11.069 9.968 -10.180 1.00 0.00 2 ALA A C 10
ATOM 12365 O O . ALA A 1 2 ? -10.380 8.962 -10.351 1.00 0.00 2 ALA A O 10
ATOM 12372 N N . ILE A 1 3 ? -12.062 10.018 -9.306 1.00 0.00 3 ILE A N 10
ATOM 12373 C CA . ILE A 1 3 ? -12.425 8.858 -8.514 1.00 0.00 3 ILE A CA 10
ATOM 12374 C C . ILE A 1 3 ? -13.487 8.040 -9.244 1.00 0.00 3 ILE A C 10
ATOM 12375 O O . ILE A 1 3 ? -14.624 8.486 -9.406 1.00 0.00 3 ILE A O 10
ATOM 12391 N N . PRO A 1 4 ? -13.120 6.839 -9.713 1.00 0.00 4 PRO A N 10
ATOM 12392 C CA . PRO A 1 4 ? -14.029 5.940 -10.403 1.00 0.00 4 PRO A CA 10
ATOM 12393 C C . PRO A 1 4 ? -14.754 5.011 -9.438 1.00 0.00 4 PRO A C 10
ATOM 12394 O O . PRO A 1 4 ? -14.124 4.338 -8.614 1.00 0.00 4 PRO A O 10
ATOM 12405 N N . ALA A 1 5 ? -16.073 4.957 -9.546 1.00 0.00 5 ALA A N 10
ATOM 12406 C CA . ALA A 1 5 ? -16.864 4.113 -8.670 1.00 0.00 5 ALA A CA 10
ATOM 12407 C C . ALA A 1 5 ? -17.824 3.227 -9.460 1.00 0.00 5 ALA A C 10
ATOM 12408 O O . ALA A 1 5 ? -19.041 3.400 -9.383 1.00 0.00 5 ALA A O 10
ATOM 12415 N N . PRO A 1 6 ? -17.294 2.268 -10.244 1.00 0.00 6 PRO A N 10
ATOM 12416 C CA . PRO A 1 6 ? -18.121 1.280 -10.938 1.00 0.00 6 PRO A CA 10
ATOM 12417 C C . PRO A 1 6 ? -18.672 0.256 -9.952 1.00 0.00 6 PRO A C 10
ATOM 12418 O O . PRO A 1 6 ? -19.841 -0.132 -10.020 1.00 0.00 6 PRO A O 10
ATOM 12429 N N . GLY A 1 7 ? -17.817 -0.161 -9.028 1.00 0.00 7 GLY A N 10
ATOM 12430 C CA . GLY A 1 7 ? -18.223 -1.075 -7.986 1.00 0.00 7 GLY A CA 10
ATOM 12431 C C . GLY A 1 7 ? -18.125 -0.432 -6.622 1.00 0.00 7 GLY A C 10
ATOM 12432 O O . GLY A 1 7 ? -17.026 -0.140 -6.144 1.00 0.00 7 GLY A O 10
ATOM 12436 N N . GLU A 1 8 ? -19.270 -0.185 -6.009 1.00 0.00 8 GLU A N 10
ATOM 12437 C CA . GLU A 1 8 ? -19.315 0.438 -4.698 1.00 0.00 8 GLU A CA 10
ATOM 12438 C C . GLU A 1 8 ? -18.874 -0.545 -3.615 1.00 0.00 8 GLU A C 10
ATOM 12439 O O . GLU A 1 8 ? -19.543 -1.550 -3.366 1.00 0.00 8 GLU A O 10
ATOM 12451 N N . GLY A 1 9 ? -17.741 -0.256 -2.990 1.00 0.00 9 GLY A N 10
ATOM 12452 C CA . GLY A 1 9 ? -17.267 -1.065 -1.892 1.00 0.00 9 GLY A CA 10
ATOM 12453 C C . GLY A 1 9 ? -16.436 -0.250 -0.926 1.00 0.00 9 GLY A C 10
ATOM 12454 O O . GLY A 1 9 ? -16.458 0.981 -0.981 1.00 0.00 9 GLY A O 10
ATOM 12458 N N . PRO A 1 10 ? -15.705 -0.916 -0.021 1.00 0.00 10 PRO A N 10
ATOM 12459 C CA . PRO A 1 10 ? -14.796 -0.256 0.929 1.00 0.00 10 PRO A CA 10
ATOM 12460 C C . PRO A 1 10 ? -13.802 0.666 0.231 1.00 0.00 10 PRO A C 10
ATOM 12461 O O . PRO A 1 10 ? -13.463 0.456 -0.933 1.00 0.00 10 PRO A O 10
ATOM 12472 N N . SER A 1 11 ? -13.341 1.680 0.943 1.00 0.00 11 SER A N 10
ATOM 12473 C CA . SER A 1 11 ? -12.387 2.631 0.396 1.00 0.00 11 SER A CA 10
ATOM 12474 C C . SER A 1 11 ? -10.971 2.301 0.856 1.00 0.00 11 SER A C 10
ATOM 12475 O O . SER A 1 11 ? -10.778 1.663 1.894 1.00 0.00 11 SER A O 10
ATOM 12483 N N . VAL A 1 12 ? -9.984 2.735 0.079 1.00 0.00 12 VAL A N 10
ATOM 12484 C CA . VAL A 1 12 ? -8.580 2.496 0.412 1.00 0.00 12 VAL A CA 10
ATOM 12485 C C . VAL A 1 12 ? -8.213 3.165 1.735 1.00 0.00 12 VAL A C 10
ATOM 12486 O O . VAL A 1 12 ? -7.312 2.724 2.449 1.00 0.00 12 VAL A O 10
ATOM 12499 N N . SER A 1 13 ? -8.943 4.219 2.058 1.00 0.00 13 SER A N 10
ATOM 12500 C CA . SER A 1 13 ? -8.692 4.997 3.250 1.00 0.00 13 SER A CA 10
ATOM 12501 C C . SER A 1 13 ? -9.043 4.202 4.505 1.00 0.00 13 SER A C 10
ATOM 12502 O O . SER A 1 13 ? -8.475 4.429 5.570 1.00 0.00 13 SER A O 10
ATOM 12510 N N . MET A 1 14 ? -9.972 3.258 4.367 1.00 0.00 14 MET A N 10
ATOM 12511 C CA . MET A 1 14 ? -10.357 2.395 5.477 1.00 0.00 14 MET A CA 10
ATOM 12512 C C . MET A 1 14 ? -9.181 1.508 5.886 1.00 0.00 14 MET A C 10
ATOM 12513 O O . MET A 1 14 ? -8.906 1.325 7.072 1.00 0.00 14 MET A O 10
ATOM 12527 N N . ALA A 1 15 ? -8.493 0.961 4.889 1.00 0.00 15 ALA A N 10
ATOM 12528 C CA . ALA A 1 15 ? -7.309 0.147 5.128 1.00 0.00 15 ALA A CA 10
ATOM 12529 C C . ALA A 1 15 ? -6.145 1.004 5.620 1.00 0.00 15 ALA A C 10
ATOM 12530 O O . ALA A 1 15 ? -5.449 0.636 6.565 1.00 0.00 15 ALA A O 10
ATOM 12537 N N . GLN A 1 16 ? -5.957 2.158 4.982 1.00 0.00 16 GLN A N 10
ATOM 12538 C CA . GLN A 1 16 ? -4.868 3.075 5.331 1.00 0.00 16 GLN A CA 10
ATOM 12539 C C . GLN A 1 16 ? -5.006 3.581 6.766 1.00 0.00 16 GLN A C 10
ATOM 12540 O O . GLN A 1 16 ? -4.014 3.898 7.422 1.00 0.00 16 GLN A O 10
ATOM 12554 N N . GLN A 1 17 ? -6.246 3.654 7.236 1.00 0.00 17 GLN A N 10
ATOM 12555 C CA . GLN A 1 17 ? -6.554 4.104 8.592 1.00 0.00 17 GLN A CA 10
ATOM 12556 C C . GLN A 1 17 ? -5.822 3.266 9.644 1.00 0.00 17 GLN A C 10
ATOM 12557 O O . GLN A 1 17 ? -5.490 3.757 10.723 1.00 0.00 17 GLN A O 10
ATOM 12571 N N . LYS A 1 18 ? -5.589 1.997 9.334 1.00 0.00 18 LYS A N 10
ATOM 12572 C CA . LYS A 1 18 ? -4.994 1.072 10.292 1.00 0.00 18 LYS A CA 10
ATOM 12573 C C . LYS A 1 18 ? -3.464 1.159 10.305 1.00 0.00 18 LYS A C 10
ATOM 12574 O O . LYS A 1 18 ? -2.802 0.404 11.021 1.00 0.00 18 LYS A O 10
ATOM 12593 N N . CYS A 1 19 ? -2.906 2.077 9.525 1.00 0.00 19 CYS A N 10
ATOM 12594 C CA . CYS A 1 19 ? -1.459 2.270 9.491 1.00 0.00 19 CYS A CA 10
ATOM 12595 C C . CYS A 1 19 ? -1.116 3.757 9.531 1.00 0.00 19 CYS A C 10
ATOM 12596 O O . CYS A 1 19 ? -2.008 4.609 9.495 1.00 0.00 19 CYS A O 10
ATOM 12603 N N . GLY A 1 20 ? 0.171 4.064 9.619 1.00 0.00 20 GLY A N 10
ATOM 12604 C CA . GLY A 1 20 ? 0.604 5.446 9.710 1.00 0.00 20 GLY A CA 10
ATOM 12605 C C . GLY A 1 20 ? 0.620 6.132 8.362 1.00 0.00 20 GLY A C 10
ATOM 12606 O O . GLY A 1 20 ? 0.823 5.487 7.333 1.00 0.00 20 GLY A O 10
ATOM 12610 N N . ALA A 1 21 ? 0.423 7.444 8.371 1.00 0.00 21 ALA A N 10
ATOM 12611 C CA . ALA A 1 21 ? 0.392 8.231 7.142 1.00 0.00 21 ALA A CA 10
ATOM 12612 C C . ALA A 1 21 ? 1.805 8.475 6.619 1.00 0.00 21 ALA A C 10
ATOM 12613 O O . ALA A 1 21 ? 2.000 8.914 5.484 1.00 0.00 21 ALA A O 10
ATOM 12620 N N . GLU A 1 22 ? 2.786 8.204 7.469 1.00 0.00 22 GLU A N 10
ATOM 12621 C CA . GLU A 1 22 ? 4.190 8.276 7.082 1.00 0.00 22 GLU A CA 10
ATOM 12622 C C . GLU A 1 22 ? 4.657 6.917 6.559 1.00 0.00 22 GLU A C 10
ATOM 12623 O O . GLU A 1 22 ? 5.819 6.738 6.184 1.00 0.00 22 GLU A O 10
ATOM 12635 N N . LYS A 1 23 ? 3.732 5.964 6.537 1.00 0.00 23 LYS A N 10
ATOM 12636 C CA . LYS A 1 23 ? 4.012 4.623 6.052 1.00 0.00 23 LYS A CA 10
ATOM 12637 C C . LYS A 1 23 ? 3.378 4.428 4.681 1.00 0.00 23 LYS A C 10
ATOM 12638 O O . LYS A 1 23 ? 2.472 5.167 4.300 1.00 0.00 23 LYS A O 10
ATOM 12657 N N . VAL A 1 24 ? 3.861 3.446 3.942 1.00 0.00 24 VAL A N 10
ATOM 12658 C CA . VAL A 1 24 ? 3.347 3.177 2.612 1.00 0.00 24 VAL A CA 10
ATOM 12659 C C . VAL A 1 24 ? 2.393 1.979 2.631 1.00 0.00 24 VAL A C 10
ATOM 12660 O O . VAL A 1 24 ? 2.573 1.044 3.410 1.00 0.00 24 VAL A O 10
ATOM 12673 N N . VAL A 1 25 ? 1.381 2.014 1.774 1.00 0.00 25 VAL A N 10
ATOM 12674 C CA . VAL A 1 25 ? 0.379 0.959 1.726 1.00 0.00 25 VAL A CA 10
ATOM 12675 C C . VAL A 1 25 ? 0.646 0.009 0.564 1.00 0.00 25 VAL A C 10
ATOM 12676 O O . VAL A 1 25 ? 0.843 0.439 -0.570 1.00 0.00 25 VAL A O 10
ATOM 12689 N N . SER A 1 26 ? 0.670 -1.276 0.867 1.00 0.00 26 SER A N 10
ATOM 12690 C CA . SER A 1 26 ? 0.842 -2.307 -0.142 1.00 0.00 26 SER A CA 10
ATOM 12691 C C . SER A 1 26 ? -0.108 -3.466 0.157 1.00 0.00 26 SER A C 10
ATOM 12692 O O . SER A 1 26 ? -0.481 -3.684 1.311 1.00 0.00 26 SER A O 10
ATOM 12700 N N . CYS A 1 27 ? -0.536 -4.181 -0.870 1.00 0.00 27 CYS A N 10
ATOM 12701 C CA . CYS A 1 27 ? -1.325 -5.384 -0.661 1.00 0.00 27 CYS A CA 10
ATOM 12702 C C . CYS A 1 27 ? -0.554 -6.583 -1.184 1.00 0.00 27 CYS A C 10
ATOM 12703 O O . CYS A 1 27 ? -0.247 -6.665 -2.376 1.00 0.00 27 CYS A O 10
ATOM 12710 N N . CYS A 1 28 ? -0.190 -7.492 -0.291 1.00 0.00 28 CYS A N 10
ATOM 12711 C CA . CYS A 1 28 ? 0.658 -8.608 -0.683 1.00 0.00 28 CYS A CA 10
ATOM 12712 C C . CYS A 1 28 ? 0.131 -9.939 -0.166 1.00 0.00 28 CYS A C 10
ATOM 12713 O O . CYS A 1 28 ? -0.452 -10.011 0.915 1.00 0.00 28 CYS A O 10
ATOM 12720 N N . ASN A 1 29 ? 0.350 -10.988 -0.945 1.00 0.00 29 ASN A N 10
ATOM 12721 C CA . ASN A 1 29 ? -0.027 -12.333 -0.542 1.00 0.00 29 ASN A CA 10
ATOM 12722 C C . ASN A 1 29 ? 1.222 -13.170 -0.287 1.00 0.00 29 ASN A C 10
ATOM 12723 O O . ASN A 1 29 ? 1.797 -13.742 -1.213 1.00 0.00 29 ASN A O 10
ATOM 12734 N N . SER A 1 30 ? 1.662 -13.211 0.961 1.00 0.00 30 SER A N 10
ATOM 12735 C CA . SER A 1 30 ? 2.829 -14.000 1.328 1.00 0.00 30 SER A CA 10
ATOM 12736 C C . SER A 1 30 ? 2.703 -14.510 2.764 1.00 0.00 30 SER A C 10
ATOM 12737 O O . SER A 1 30 ? 2.143 -13.827 3.626 1.00 0.00 30 SER A O 10
ATOM 12745 N N . LYS A 1 31 ? 3.225 -15.703 3.015 1.00 0.00 31 LYS A N 10
ATOM 12746 C CA . LYS A 1 31 ? 3.153 -16.313 4.337 1.00 0.00 31 LYS A CA 10
ATOM 12747 C C . LYS A 1 31 ? 4.130 -15.647 5.300 1.00 0.00 31 LYS A C 10
ATOM 12748 O O . LYS A 1 31 ? 3.885 -15.579 6.502 1.00 0.00 31 LYS A O 10
ATOM 12767 N N . GLU A 1 32 ? 5.224 -15.127 4.749 1.00 0.00 32 GLU A N 10
ATOM 12768 C CA . GLU A 1 32 ? 6.293 -14.529 5.548 1.00 0.00 32 GLU A CA 10
ATOM 12769 C C . GLU A 1 32 ? 5.797 -13.329 6.347 1.00 0.00 32 GLU A C 10
ATOM 12770 O O . GLU A 1 32 ? 6.408 -12.945 7.342 1.00 0.00 32 GLU A O 10
ATOM 12782 N N . LEU A 1 33 ? 4.686 -12.744 5.915 1.00 0.00 33 LEU A N 10
ATOM 12783 C CA . LEU A 1 33 ? 4.091 -11.612 6.618 1.00 0.00 33 LEU A CA 10
ATOM 12784 C C . LEU A 1 33 ? 3.498 -12.060 7.949 1.00 0.00 33 LEU A C 10
ATOM 12785 O O . LEU A 1 33 ? 3.357 -11.268 8.875 1.00 0.00 33 LEU A O 10
ATOM 12801 N N . LYS A 1 34 ? 3.131 -13.331 8.024 1.00 0.00 34 LYS A N 10
ATOM 12802 C CA . LYS A 1 34 ? 2.606 -13.906 9.253 1.00 0.00 34 LYS A CA 10
ATOM 12803 C C . LYS A 1 34 ? 3.693 -14.696 9.978 1.00 0.00 34 LYS A C 10
ATOM 12804 O O . LYS A 1 34 ? 3.515 -15.126 11.116 1.00 0.00 34 LYS A O 10
ATOM 12823 N N . ASN A 1 35 ? 4.823 -14.877 9.312 1.00 0.00 35 ASN A N 10
ATOM 12824 C CA . ASN A 1 35 ? 5.918 -15.662 9.864 1.00 0.00 35 ASN A CA 10
ATOM 12825 C C . ASN A 1 35 ? 7.122 -14.775 10.159 1.00 0.00 35 ASN A C 10
ATOM 12826 O O . ASN A 1 35 ? 8.253 -15.254 10.235 1.00 0.00 35 ASN A O 10
ATOM 12837 N N . SER A 1 36 ? 6.881 -13.483 10.334 1.00 0.00 36 SER A N 10
ATOM 12838 C CA . SER A 1 36 ? 7.957 -12.532 10.581 1.00 0.00 36 SER A CA 10
ATOM 12839 C C . SER A 1 36 ? 8.343 -12.498 12.062 1.00 0.00 36 SER A C 10
ATOM 12840 O O . SER A 1 36 ? 8.421 -11.433 12.671 1.00 0.00 36 SER A O 10
ATOM 12848 N N . LYS A 1 37 ? 8.607 -13.669 12.628 1.00 0.00 37 LYS A N 10
ATOM 12849 C CA . LYS A 1 37 ? 8.978 -13.777 14.037 1.00 0.00 37 LYS A CA 10
ATOM 12850 C C . LYS A 1 37 ? 10.485 -13.614 14.213 1.00 0.00 37 LYS A C 10
ATOM 12851 O O . LYS A 1 37 ? 11.099 -14.276 15.042 1.00 0.00 37 LYS A O 10
ATOM 12870 N N . SER A 1 38 ? 11.067 -12.721 13.428 1.00 0.00 38 SER A N 10
ATOM 12871 C CA . SER A 1 38 ? 12.501 -12.482 13.463 1.00 0.00 38 SER A CA 10
ATOM 12872 C C . SER A 1 38 ? 12.798 -11.018 13.162 1.00 0.00 38 SER A C 10
ATOM 12873 O O . SER A 1 38 ? 13.442 -10.329 13.954 1.00 0.00 38 SER A O 10
ATOM 12881 N N . GLY A 1 39 ? 12.313 -10.546 12.018 1.00 0.00 39 GLY A N 10
ATOM 12882 C CA . GLY A 1 39 ? 12.495 -9.155 11.657 1.00 0.00 39 GLY A CA 10
ATOM 12883 C C . GLY A 1 39 ? 13.748 -8.926 10.838 1.00 0.00 39 GLY A C 10
ATOM 12884 O O . GLY A 1 39 ? 14.512 -8.000 11.110 1.00 0.00 39 GLY A O 10
ATOM 12888 N N . ALA A 1 40 ? 13.967 -9.763 9.834 1.00 0.00 40 ALA A N 10
ATOM 12889 C CA . ALA A 1 40 ? 15.138 -9.623 8.984 1.00 0.00 40 ALA A CA 10
ATOM 12890 C C . ALA A 1 40 ? 14.772 -9.008 7.638 1.00 0.00 40 ALA A C 10
ATOM 12891 O O . ALA A 1 40 ? 15.096 -7.850 7.364 1.00 0.00 40 ALA A O 10
ATOM 12898 N N . GLU A 1 41 ? 14.083 -9.782 6.807 1.00 0.00 41 GLU A N 10
ATOM 12899 C CA . GLU A 1 41 ? 13.726 -9.341 5.464 1.00 0.00 41 GLU A CA 10
ATOM 12900 C C . GLU A 1 41 ? 12.284 -9.721 5.135 1.00 0.00 41 GLU A C 10
ATOM 12901 O O . GLU A 1 41 ? 11.848 -10.839 5.418 1.00 0.00 41 GLU A O 10
ATOM 12913 N N . ILE A 1 42 ? 11.546 -8.780 4.560 1.00 0.00 42 ILE A N 10
ATOM 12914 C CA . ILE A 1 42 ? 10.169 -9.021 4.146 1.00 0.00 42 ILE A CA 10
ATOM 12915 C C . ILE A 1 42 ? 9.984 -8.597 2.693 1.00 0.00 42 ILE A C 10
ATOM 12916 O O . ILE A 1 42 ? 10.202 -7.438 2.347 1.00 0.00 42 ILE A O 10
ATOM 12932 N N . PRO A 1 43 ? 9.599 -9.537 1.817 1.00 0.00 43 PRO A N 10
ATOM 12933 C CA . PRO A 1 43 ? 9.382 -9.250 0.397 1.00 0.00 43 PRO A CA 10
ATOM 12934 C C . PRO A 1 43 ? 8.104 -8.449 0.154 1.00 0.00 43 PRO A C 10
ATOM 12935 O O . PRO A 1 43 ? 7.005 -8.889 0.497 1.00 0.00 43 PRO A O 10
ATOM 12946 N N . ILE A 1 44 ? 8.264 -7.265 -0.430 1.00 0.00 44 ILE A N 10
ATOM 12947 C CA . ILE A 1 44 ? 7.132 -6.414 -0.770 1.00 0.00 44 ILE A CA 10
ATOM 12948 C C . ILE A 1 44 ? 6.712 -6.645 -2.217 1.00 0.00 44 ILE A C 10
ATOM 12949 O O . ILE A 1 44 ? 6.048 -7.628 -2.533 1.00 0.00 44 ILE A O 10
ATOM 12965 N N . ASP A 1 45 ? 7.129 -5.745 -3.093 1.00 0.00 45 ASP A N 10
ATOM 12966 C CA . ASP A 1 45 ? 6.767 -5.812 -4.505 1.00 0.00 45 ASP A CA 10
ATOM 12967 C C . ASP A 1 45 ? 7.496 -6.959 -5.195 1.00 0.00 45 ASP A C 10
ATOM 12968 O O . ASP A 1 45 ? 8.589 -6.780 -5.734 1.00 0.00 45 ASP A O 10
ATOM 12977 N N . VAL A 1 46 ? 6.892 -8.138 -5.163 1.00 0.00 46 VAL A N 10
ATOM 12978 C CA . VAL A 1 46 ? 7.486 -9.328 -5.767 1.00 0.00 46 VAL A CA 10
ATOM 12979 C C . VAL A 1 46 ? 6.419 -10.153 -6.479 1.00 0.00 46 VAL A C 10
ATOM 12980 O O . VAL A 1 46 ? 5.225 -9.863 -6.374 1.00 0.00 46 VAL A O 10
ATOM 12993 N N . LEU A 1 47 ? 6.851 -11.188 -7.186 1.00 0.00 47 LEU A N 10
ATOM 12994 C CA . LEU A 1 47 ? 5.934 -12.036 -7.933 1.00 0.00 47 LEU A CA 10
ATOM 12995 C C . LEU A 1 47 ? 5.265 -13.051 -7.017 1.00 0.00 47 LEU A C 10
ATOM 12996 O O . LEU A 1 47 ? 4.189 -13.558 -7.329 1.00 0.00 47 LEU A O 10
ATOM 13012 N N . SER A 1 48 ? 5.907 -13.349 -5.896 1.00 0.00 48 SER A N 10
ATOM 13013 C CA . SER A 1 48 ? 5.347 -14.256 -4.904 1.00 0.00 48 SER A CA 10
ATOM 13014 C C . SER A 1 48 ? 4.075 -13.667 -4.301 1.00 0.00 48 SER A C 10
ATOM 13015 O O . SER A 1 48 ? 4.127 -12.756 -3.476 1.00 0.00 48 SER A O 10
ATOM 13023 N N . GLY A 1 49 ? 2.929 -14.168 -4.748 1.00 0.00 49 GLY A N 10
ATOM 13024 C CA . GLY A 1 49 ? 1.659 -13.621 -4.311 1.00 0.00 49 GLY A CA 10
ATOM 13025 C C . GLY A 1 49 ? 1.261 -12.409 -5.127 1.00 0.00 49 GLY A C 10
ATOM 13026 O O . GLY A 1 49 ? 0.125 -11.943 -5.049 1.00 0.00 49 GLY A O 10
ATOM 13030 N N . GLU A 1 50 ? 2.219 -11.915 -5.908 1.00 0.00 50 GLU A N 10
ATOM 13031 C CA . GLU A 1 50 ? 2.035 -10.748 -6.761 1.00 0.00 50 GLU A CA 10
ATOM 13032 C C . GLU A 1 50 ? 1.639 -9.528 -5.939 1.00 0.00 50 GLU A C 10
ATOM 13033 O O . GLU A 1 50 ? 0.536 -9.000 -6.070 1.00 0.00 50 GLU A O 10
ATOM 13045 N N . CYS A 1 51 ? 2.550 -9.080 -5.091 1.00 0.00 51 CYS A N 10
ATOM 13046 C CA . CYS A 1 51 ? 2.311 -7.896 -4.291 1.00 0.00 51 CYS A CA 10
ATOM 13047 C C . CYS A 1 51 ? 2.794 -6.677 -5.052 1.00 0.00 51 CYS A C 10
ATOM 13048 O O . CYS A 1 51 ? 3.775 -6.750 -5.800 1.00 0.00 51 CYS A O 10
ATOM 13055 N N . LYS A 1 52 ? 2.105 -5.565 -4.874 1.00 0.00 52 LYS A N 10
ATOM 13056 C CA . LYS A 1 52 ? 2.449 -4.349 -5.576 1.00 0.00 52 LYS A CA 10
ATOM 13057 C C . LYS A 1 52 ? 2.261 -3.153 -4.670 1.00 0.00 52 LYS A C 10
ATOM 13058 O O . LYS A 1 52 ? 1.282 -3.075 -3.920 1.00 0.00 52 LYS A O 10
ATOM 13077 N N . ASN A 1 53 ? 3.213 -2.242 -4.724 1.00 0.00 53 ASN A N 10
ATOM 13078 C CA . ASN A 1 53 ? 3.167 -1.034 -3.921 1.00 0.00 53 ASN A CA 10
ATOM 13079 C C . ASN A 1 53 ? 2.234 -0.015 -4.552 1.00 0.00 53 ASN A C 10
ATOM 13080 O O . ASN A 1 53 ? 2.618 0.694 -5.485 1.00 0.00 53 ASN A O 10
ATOM 13091 N N . ILE A 1 54 ? 0.999 0.033 -4.064 1.00 0.00 54 ILE A N 10
ATOM 13092 C CA . ILE A 1 54 ? 0.017 0.989 -4.562 1.00 0.00 54 ILE A CA 10
ATOM 13093 C C . ILE A 1 54 ? 0.515 2.409 -4.329 1.00 0.00 54 ILE A C 10
ATOM 13094 O O . ILE A 1 54 ? 0.857 2.768 -3.200 1.00 0.00 54 ILE A O 10
ATOM 13110 N N . PRO A 1 55 ? 0.581 3.226 -5.396 1.00 0.00 55 PRO A N 10
ATOM 13111 C CA . PRO A 1 55 ? 1.122 4.587 -5.313 1.00 0.00 55 PRO A CA 10
ATOM 13112 C C . PRO A 1 55 ? 0.425 5.415 -4.241 1.00 0.00 55 PRO A C 10
ATOM 13113 O O . PRO A 1 55 ? -0.777 5.651 -4.314 1.00 0.00 55 PRO A O 10
ATOM 13124 N N . ILE A 1 56 ? 1.200 5.892 -3.277 1.00 0.00 56 ILE A N 10
ATOM 13125 C CA . ILE A 1 56 ? 0.658 6.60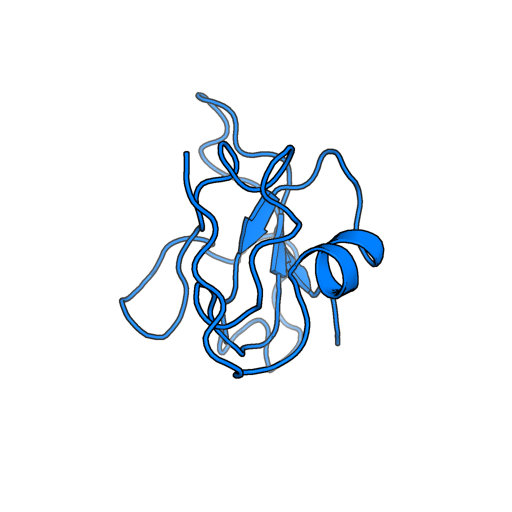8 -2.129 1.00 0.00 56 ILE A CA 10
ATOM 13126 C C . ILE A 1 56 ? 0.260 8.028 -2.513 1.00 0.00 56 ILE A C 10
ATOM 13127 O O . ILE A 1 56 ? -0.481 8.699 -1.799 1.00 0.00 56 ILE A O 10
ATOM 13143 N N . ASN A 1 57 ? 0.725 8.452 -3.679 1.00 0.00 57 ASN A N 10
ATOM 13144 C CA . ASN A 1 57 ? 0.570 9.832 -4.124 1.00 0.00 57 ASN A CA 10
ATOM 13145 C C . ASN A 1 57 ? -0.878 10.178 -4.438 1.00 0.00 57 ASN A C 10
ATOM 13146 O O . ASN A 1 57 ? -1.290 11.327 -4.277 1.00 0.00 57 ASN A O 10
ATOM 13157 N N . ILE A 1 58 ? -1.651 9.205 -4.900 1.00 0.00 58 ILE A N 10
ATOM 13158 C CA . ILE A 1 58 ? -3.039 9.463 -5.228 1.00 0.00 58 ILE A CA 10
ATOM 13159 C C . ILE A 1 58 ? -3.903 9.498 -3.977 1.00 0.00 58 ILE A C 10
ATOM 13160 O O . ILE A 1 58 ? -4.684 10.425 -3.792 1.00 0.00 58 ILE A O 10
ATOM 13176 N N . LEU A 1 59 ? -3.708 8.527 -3.090 1.00 0.00 59 LEU A N 10
ATOM 13177 C CA . LEU A 1 59 ? -4.659 8.285 -1.998 1.00 0.00 59 LEU A CA 10
ATOM 13178 C C . LEU A 1 59 ? -4.661 9.402 -0.959 1.00 0.00 59 LEU A C 10
ATOM 13179 O O . LEU A 1 59 ? -5.568 9.472 -0.132 1.00 0.00 59 LEU A O 10
ATOM 13195 N N . THR A 1 60 ? -3.659 10.269 -0.995 1.00 0.00 60 THR A N 10
ATOM 13196 C CA . THR A 1 60 ? -3.612 11.413 -0.095 1.00 0.00 60 THR A CA 10
ATOM 13197 C C . THR A 1 60 ? -4.822 12.323 -0.305 1.00 0.00 60 THR A C 10
ATOM 13198 O O . THR A 1 60 ? -5.312 12.954 0.632 1.00 0.00 60 THR A O 10
ATOM 13209 N N . ILE A 1 61 ? -5.298 12.376 -1.543 1.00 0.00 61 ILE A N 10
ATOM 13210 C CA . ILE A 1 61 ? -6.510 13.118 -1.868 1.00 0.00 61 ILE A CA 10
ATOM 13211 C C . ILE A 1 61 ? -7.563 12.173 -2.429 1.00 0.00 61 ILE A C 10
ATOM 13212 O O . ILE A 1 61 ? -8.746 12.269 -2.104 1.00 0.00 61 ILE A O 10
ATOM 13228 N N . ASN A 1 62 ? -7.105 11.229 -3.239 1.00 0.00 62 ASN A N 10
ATOM 13229 C CA . ASN A 1 62 ? -7.961 10.266 -3.913 1.00 0.00 62 ASN A CA 10
ATOM 13230 C C . ASN A 1 62 ? -8.304 9.107 -2.983 1.00 0.00 62 ASN A C 10
ATOM 13231 O O . ASN A 1 62 ? -8.462 7.966 -3.411 1.00 0.00 62 ASN A O 10
ATOM 13242 N N . GLN A 1 63 ? -8.434 9.424 -1.702 1.00 0.00 63 GLN A N 10
ATOM 13243 C CA . GLN A 1 63 ? -8.788 8.441 -0.686 1.00 0.00 63 GLN A CA 10
ATOM 13244 C C . GLN A 1 63 ? -10.239 8.002 -0.846 1.00 0.00 63 GLN A C 10
ATOM 13245 O O . GLN A 1 63 ? -10.696 7.073 -0.179 1.00 0.00 63 GLN A O 10
ATOM 13259 N N . LEU A 1 64 ? -10.955 8.684 -1.727 1.00 0.00 64 LEU A N 10
ATOM 13260 C CA . LEU A 1 64 ? -12.365 8.408 -1.949 1.00 0.00 64 LEU A CA 10
ATOM 13261 C C . LEU A 1 64 ? -12.541 7.266 -2.943 1.00 0.00 64 LEU A C 10
ATOM 13262 O O . LEU A 1 64 ? -13.660 6.814 -3.186 1.00 0.00 64 LEU A O 10
ATOM 13278 N N . ILE A 1 65 ? -11.433 6.807 -3.522 1.00 0.00 65 ILE A N 10
ATOM 13279 C CA . ILE A 1 65 ? -11.474 5.707 -4.475 1.00 0.00 65 ILE A CA 10
ATOM 13280 C C . ILE A 1 65 ? -11.729 4.381 -3.761 1.00 0.00 65 ILE A C 10
ATOM 13281 O O . ILE A 1 65 ? -10.989 3.999 -2.849 1.00 0.00 65 ILE A O 10
ATOM 13297 N N . PRO A 1 66 ? -12.801 3.674 -4.152 1.00 0.00 66 PRO A N 10
ATOM 13298 C CA . PRO A 1 66 ? -13.140 2.369 -3.586 1.00 0.00 66 PRO A CA 10
ATOM 13299 C C . PRO A 1 66 ? -12.097 1.304 -3.925 1.00 0.00 66 PRO A C 10
ATOM 13300 O O . PRO A 1 66 ? -11.376 1.412 -4.920 1.00 0.00 66 PRO A O 10
ATOM 13311 N N . ILE A 1 67 ? -12.058 0.256 -3.108 1.00 0.00 67 ILE A N 10
ATOM 13312 C CA . ILE A 1 67 ? -11.095 -0.835 -3.245 1.00 0.00 67 ILE A CA 10
ATOM 13313 C C . ILE A 1 67 ? -11.232 -1.562 -4.590 1.00 0.00 67 ILE A C 10
ATOM 13314 O O . ILE A 1 67 ? -10.400 -2.390 -4.948 1.00 0.00 67 ILE A O 10
ATOM 13330 N N . ASN A 1 68 ? -12.293 -1.240 -5.323 1.00 0.00 68 ASN A N 10
ATOM 13331 C CA . ASN A 1 68 ? -12.542 -1.808 -6.649 1.00 0.00 68 ASN A CA 10
ATOM 13332 C C . ASN A 1 68 ? -11.361 -1.581 -7.608 1.00 0.00 68 ASN A C 10
ATOM 13333 O O . ASN A 1 68 ? -11.171 -2.347 -8.552 1.00 0.00 68 ASN A O 10
ATOM 13344 N N . ASN A 1 69 ? -10.563 -0.542 -7.353 1.00 0.00 69 ASN A N 10
ATOM 13345 C CA . ASN A 1 69 ? -9.399 -0.238 -8.193 1.00 0.00 69 ASN A CA 10
ATOM 13346 C C . ASN A 1 69 ? -8.116 -0.743 -7.539 1.00 0.00 69 ASN A C 10
ATOM 13347 O O . ASN A 1 69 ? -7.010 -0.448 -7.991 1.00 0.00 69 ASN A O 10
ATOM 13358 N N . PHE A 1 70 ? -8.282 -1.510 -6.474 1.00 0.00 70 PHE A N 10
ATOM 13359 C CA . PHE A 1 70 ? -7.183 -2.012 -5.680 1.00 0.00 70 PHE A CA 10
ATOM 13360 C C . PHE A 1 70 ? -7.307 -3.519 -5.541 1.00 0.00 70 PHE A C 10
ATOM 13361 O O . PHE A 1 70 ? -8.284 -4.122 -5.996 1.00 0.00 70 PHE A O 10
ATOM 13378 N N . CYS A 1 71 ? -6.320 -4.130 -4.928 1.00 0.00 71 CYS A N 10
ATOM 13379 C CA . CYS A 1 71 ? -6.294 -5.571 -4.792 1.00 0.00 71 CYS A CA 10
ATOM 13380 C C . CYS A 1 71 ? -6.710 -5.962 -3.375 1.00 0.00 71 CYS A C 10
ATOM 13381 O O . CYS A 1 71 ? -6.150 -5.476 -2.388 1.00 0.00 71 CYS A O 10
ATOM 13388 N N . SER A 1 72 ? -7.757 -6.782 -3.274 1.00 0.00 72 SER A N 10
ATOM 13389 C CA . SER A 1 72 ? -8.197 -7.251 -1.974 1.00 0.00 72 SER A CA 10
ATOM 13390 C C . SER A 1 72 ? -7.391 -8.477 -1.568 1.00 0.00 72 SER A C 10
ATOM 13391 O O . SER A 1 72 ? -7.692 -9.609 -1.959 1.00 0.00 72 SER A O 10
ATOM 13399 N N . ASP A 1 73 ? -6.368 -8.221 -0.783 1.00 0.00 73 ASP A N 10
ATOM 13400 C CA . ASP A 1 73 ? -5.489 -9.249 -0.265 1.00 0.00 73 ASP A CA 10
ATOM 13401 C C . ASP A 1 73 ? -4.842 -8.737 0.998 1.00 0.00 73 ASP A C 10
ATOM 13402 O O . ASP A 1 73 ? -4.909 -7.537 1.262 1.00 0.00 73 ASP A O 10
ATOM 13411 N N . THR A 1 74 ? -4.264 -9.643 1.781 1.00 0.00 74 THR A N 10
ATOM 13412 C CA . THR A 1 74 ? -3.634 -9.307 3.057 1.00 0.00 74 THR A CA 10
ATOM 13413 C C . THR A 1 74 ? -2.829 -8.006 2.975 1.00 0.00 74 THR A C 10
ATOM 13414 O O . THR A 1 74 ? -1.691 -7.978 2.499 1.00 0.00 74 THR A O 10
ATOM 13425 N N . VAL A 1 75 ? -3.448 -6.926 3.435 1.00 0.00 75 VAL A N 10
ATOM 13426 C CA . VAL A 1 75 ? -2.844 -5.610 3.370 1.00 0.00 75 VAL A CA 10
ATOM 13427 C C . VAL A 1 75 ? -1.597 -5.547 4.237 1.00 0.00 75 VAL A C 10
ATOM 13428 O O . VAL A 1 75 ? -1.585 -6.039 5.364 1.00 0.00 75 VAL A O 10
ATOM 13441 N N . SER A 1 76 ? -0.558 -4.935 3.706 1.00 0.00 76 SER A N 10
ATOM 13442 C CA . SER A 1 76 ? 0.723 -4.872 4.376 1.00 0.00 76 SER A CA 10
ATOM 13443 C C . SER A 1 76 ? 1.352 -3.503 4.161 1.00 0.00 76 SER A C 10
ATOM 13444 O O . SER A 1 76 ? 1.688 -3.133 3.036 1.00 0.00 76 SER A O 10
ATOM 13452 N N . CYS A 1 77 ? 1.478 -2.733 5.225 1.00 0.00 77 CYS A N 10
ATOM 13453 C CA . CYS A 1 77 ? 2.045 -1.407 5.115 1.00 0.00 77 CYS A CA 10
ATOM 13454 C C . CYS A 1 77 ? 3.496 -1.421 5.570 1.00 0.00 77 CYS A C 10
ATOM 13455 O O . CYS A 1 77 ? 3.869 -2.148 6.493 1.00 0.00 77 CYS A O 10
ATOM 13462 N N . CYS A 1 78 ? 4.310 -0.640 4.888 1.00 0.00 78 CYS A N 10
ATOM 13463 C CA . CYS A 1 78 ? 5.747 -0.652 5.089 1.00 0.00 78 CYS A CA 10
ATOM 13464 C C . CYS A 1 78 ? 6.240 0.756 5.368 1.00 0.00 78 CYS A C 10
ATOM 13465 O O . CYS A 1 78 ? 5.507 1.717 5.143 1.00 0.00 78 CYS A O 10
ATOM 13472 N N . SER A 1 79 ? 7.453 0.882 5.888 1.00 0.00 79 SER A N 10
ATOM 13473 C CA . SER A 1 79 ? 8.066 2.189 6.061 1.00 0.00 79 SER A CA 10
ATOM 13474 C C . SER A 1 79 ? 8.042 2.949 4.735 1.00 0.00 79 SER A C 10
ATOM 13475 O O . SER A 1 79 ? 8.363 2.382 3.691 1.00 0.00 79 SER A O 10
ATOM 13483 N N . GLY A 1 80 ? 7.607 4.208 4.787 1.00 0.00 80 GLY A N 10
ATOM 13484 C CA . GLY A 1 80 ? 7.510 5.040 3.599 1.00 0.00 80 GLY A CA 10
ATOM 13485 C C . GLY A 1 80 ? 8.751 4.984 2.731 1.00 0.00 80 GLY A C 10
ATOM 13486 O O . GLY A 1 80 ? 9.805 5.491 3.109 1.00 0.00 80 GLY A O 10
ATOM 13490 N N . GLU A 1 81 ? 8.610 4.363 1.572 1.00 0.00 81 GLU A N 10
ATOM 13491 C CA . GLU A 1 81 ? 9.721 4.161 0.658 1.00 0.00 81 GLU A CA 10
ATOM 13492 C C . GLU A 1 81 ? 10.085 5.452 -0.072 1.00 0.00 81 GLU A C 10
ATOM 13493 O O . GLU A 1 81 ? 9.419 5.859 -1.030 1.00 0.00 81 GLU A O 10
ATOM 13505 N N . GLN A 1 82 ? 11.133 6.102 0.406 1.00 0.00 82 GLN A N 10
ATOM 13506 C CA . GLN A 1 82 ? 11.660 7.288 -0.236 1.00 0.00 82 GLN A CA 10
ATOM 13507 C C . GLN A 1 82 ? 13.048 6.998 -0.780 1.00 0.00 82 GLN A C 10
ATOM 13508 O O . GLN A 1 82 ? 13.744 6.113 -0.275 1.00 0.00 82 GLN A O 10
ATOM 13522 N N . ILE A 1 83 ? 13.445 7.741 -1.805 1.00 0.00 83 ILE A N 10
ATOM 13523 C CA . ILE A 1 83 ? 14.761 7.576 -2.409 1.00 0.00 83 ILE A CA 10
ATOM 13524 C C . ILE A 1 83 ? 15.863 7.730 -1.358 1.00 0.00 83 ILE A C 10
ATOM 13525 O O . ILE A 1 83 ? 16.069 8.809 -0.797 1.00 0.00 83 ILE A O 10
ATOM 13541 N N . GLY A 1 84 ? 16.556 6.638 -1.091 1.00 0.00 84 GLY A N 10
ATOM 13542 C CA . GLY A 1 84 ? 17.573 6.639 -0.065 1.00 0.00 84 GLY A CA 10
ATOM 13543 C C . GLY A 1 84 ? 17.490 5.403 0.806 1.00 0.00 84 GLY A C 10
ATOM 13544 O O . GLY A 1 84 ? 18.448 5.047 1.499 1.00 0.00 84 GLY A O 10
ATOM 13548 N N . LEU A 1 85 ? 16.338 4.750 0.772 1.00 0.00 85 LEU A N 10
ATOM 13549 C CA . LEU A 1 85 ? 16.145 3.504 1.500 1.00 0.00 85 LEU A CA 10
ATOM 13550 C C . LEU A 1 85 ? 16.253 2.322 0.545 1.00 0.00 85 LEU A C 10
ATOM 13551 O O . LEU A 1 85 ? 15.939 2.441 -0.639 1.00 0.00 85 LEU A O 10
ATOM 13567 N N . VAL A 1 86 ? 16.720 1.193 1.059 1.00 0.00 86 VAL A N 10
ATOM 13568 C CA . VAL A 1 86 ? 16.880 -0.010 0.249 1.00 0.00 86 VAL A CA 10
ATOM 13569 C C . VAL A 1 86 ? 16.031 -1.149 0.812 1.00 0.00 86 VAL A C 10
ATOM 13570 O O . VAL A 1 86 ? 15.376 -1.883 0.071 1.00 0.00 86 VAL A O 10
ATOM 13583 N N . ASN A 1 87 ? 16.040 -1.279 2.131 1.00 0.00 87 ASN A N 10
ATOM 13584 C CA . ASN A 1 87 ? 15.264 -2.305 2.807 1.00 0.00 87 ASN A CA 10
ATOM 13585 C C . ASN A 1 87 ? 14.284 -1.655 3.773 1.00 0.00 87 ASN A C 10
ATOM 13586 O O . ASN A 1 87 ? 14.650 -0.737 4.508 1.00 0.00 87 ASN A O 10
ATOM 13597 N N . ILE A 1 88 ? 13.046 -2.122 3.758 1.00 0.00 88 ILE A N 10
ATOM 13598 C CA . ILE A 1 88 ? 11.998 -1.553 4.594 1.00 0.00 88 ILE A CA 10
ATOM 13599 C C . ILE A 1 88 ? 11.223 -2.665 5.284 1.00 0.00 88 ILE A C 10
ATOM 13600 O O . ILE A 1 88 ? 11.098 -3.764 4.748 1.00 0.00 88 ILE A O 10
ATOM 13616 N N . GLN A 1 89 ? 10.718 -2.387 6.477 1.00 0.00 89 GLN A N 10
ATOM 13617 C CA . GLN A 1 89 ? 9.956 -3.375 7.221 1.00 0.00 89 GLN A CA 10
ATOM 13618 C C . GLN A 1 89 ? 8.472 -3.246 6.905 1.00 0.00 89 GLN A C 10
ATOM 13619 O O . GLN A 1 89 ? 7.905 -2.152 6.948 1.00 0.00 89 GLN A O 10
ATOM 13633 N N . CYS A 1 90 ? 7.861 -4.365 6.564 1.00 0.00 90 CYS A N 10
ATOM 13634 C CA . CYS A 1 90 ? 6.442 -4.400 6.248 1.00 0.00 90 CYS A CA 10
ATOM 13635 C C . CYS A 1 90 ? 5.680 -5.143 7.329 1.00 0.00 90 CYS A C 10
ATOM 13636 O O . CYS A 1 90 ? 6.196 -6.097 7.915 1.00 0.00 90 CYS A O 10
ATOM 13643 N N . THR A 1 91 ? 4.470 -4.690 7.609 1.00 0.00 91 THR A N 10
ATOM 13644 C CA . THR A 1 91 ? 3.619 -5.343 8.591 1.00 0.00 91 THR A CA 10
ATOM 13645 C C . THR A 1 91 ? 2.169 -5.377 8.105 1.00 0.00 91 THR A C 10
ATOM 13646 O O . THR A 1 91 ? 1.701 -4.440 7.453 1.00 0.00 91 THR A O 10
ATOM 13657 N N . PRO A 1 92 ? 1.451 -6.480 8.382 1.00 0.00 92 PRO A N 10
ATOM 13658 C CA . PRO A 1 92 ? 0.035 -6.611 8.030 1.00 0.00 92 PRO A CA 10
ATOM 13659 C C . PRO A 1 92 ? -0.805 -5.505 8.664 1.00 0.00 92 PRO A C 10
ATOM 13660 O O . PRO A 1 92 ? -0.718 -5.255 9.869 1.00 0.00 92 PRO A O 10
ATOM 13671 N N . ILE A 1 93 ? -1.608 -4.843 7.839 1.00 0.00 93 ILE A N 10
ATOM 13672 C CA . ILE A 1 93 ? -2.387 -3.690 8.272 1.00 0.00 93 ILE A CA 10
ATOM 13673 C C . ILE A 1 93 ? -3.605 -4.104 9.095 1.00 0.00 93 ILE A C 10
ATOM 13674 O O . ILE A 1 93 ? -3.729 -3.754 10.268 1.00 0.00 93 ILE A O 10
ATOM 13690 N N . LEU A 1 94 ? -4.499 -4.855 8.475 1.00 0.00 94 LEU A N 10
ATOM 13691 C CA . LEU A 1 94 ? -5.761 -5.208 9.108 1.00 0.00 94 LEU A CA 10
ATOM 13692 C C . LEU A 1 94 ? -5.772 -6.668 9.543 1.00 0.00 94 LEU A C 10
ATOM 13693 O O . LEU A 1 94 ? -5.319 -7.544 8.805 1.00 0.00 94 LEU A O 10
ATOM 13709 N N . SER A 1 95 ? -6.312 -6.909 10.740 1.00 0.00 95 SER A N 10
ATOM 13710 C CA . SER A 1 95 ? -6.411 -8.248 11.315 1.00 0.00 95 SER A CA 10
ATOM 13711 C C . SER A 1 95 ? -5.019 -8.833 11.541 1.00 0.00 95 SER A C 10
ATOM 13712 O O . SER A 1 95 ? -4.109 -8.064 11.919 1.00 0.00 95 SER A O 10
ATOM 13721 N N . SER A 1 1 ? -6.537 11.059 -13.065 1.00 0.00 1 SER A N 11
ATOM 13722 C CA . SER A 1 1 ? -6.745 10.493 -11.719 1.00 0.00 1 SER A CA 11
ATOM 13723 C C . SER A 1 1 ? -8.178 10.721 -11.248 1.00 0.00 1 SER A C 11
ATOM 13724 O O . SER A 1 1 ? -8.428 11.508 -10.334 1.00 0.00 1 SER A O 11
ATOM 13734 N N . ALA A 1 2 ? -9.116 10.042 -11.891 1.00 0.00 2 ALA A N 11
ATOM 13735 C CA . ALA A 1 2 ? -10.514 10.130 -11.506 1.00 0.00 2 ALA A CA 11
ATOM 13736 C C . ALA A 1 2 ? -10.877 8.965 -10.601 1.00 0.00 2 ALA A C 11
ATOM 13737 O O . ALA A 1 2 ? -10.324 7.872 -10.733 1.00 0.00 2 ALA A O 11
ATOM 13744 N N . ILE A 1 3 ? -11.802 9.202 -9.686 1.00 0.00 3 ILE A N 11
ATOM 13745 C CA . ILE A 1 3 ? -12.246 8.173 -8.762 1.00 0.00 3 ILE A CA 11
ATOM 13746 C C . ILE A 1 3 ? -13.407 7.396 -9.375 1.00 0.00 3 ILE A C 11
ATOM 13747 O O . ILE A 1 3 ? -14.502 7.938 -9.553 1.00 0.00 3 ILE A O 11
ATOM 13763 N N . PRO A 1 4 ? -13.177 6.120 -9.715 1.00 0.00 4 PRO A N 11
ATOM 13764 C CA . PRO A 1 4 ? -14.150 5.282 -10.407 1.00 0.00 4 PRO A CA 11
ATOM 13765 C C . PRO A 1 4 ? -15.177 4.660 -9.470 1.00 0.00 4 PRO A C 11
ATOM 13766 O O . PRO A 1 4 ? -14.872 4.331 -8.322 1.00 0.00 4 PRO A O 11
ATOM 13777 N N . ALA A 1 5 ? -16.386 4.484 -9.979 1.00 0.00 5 ALA A N 11
ATOM 13778 C CA . ALA A 1 5 ? -17.463 3.875 -9.212 1.00 0.00 5 ALA A CA 11
ATOM 13779 C C . ALA A 1 5 ? -18.095 2.720 -9.994 1.00 0.00 5 ALA A C 11
ATOM 13780 O O . ALA A 1 5 ? -19.172 2.862 -10.581 1.00 0.00 5 ALA A O 11
ATOM 13787 N N . PRO A 1 6 ? -17.413 1.562 -10.030 1.00 0.00 6 PRO A N 11
ATOM 13788 C CA . PRO A 1 6 ? -17.844 0.399 -10.797 1.00 0.00 6 PRO A CA 11
ATOM 13789 C C . PRO A 1 6 ? -18.610 -0.634 -9.971 1.00 0.00 6 PRO A C 11
ATOM 13790 O O . PRO A 1 6 ? -18.850 -1.751 -10.432 1.00 0.00 6 PRO A O 11
ATOM 13801 N N . GLY A 1 7 ? -18.985 -0.273 -8.755 1.00 0.00 7 GLY A N 11
ATOM 13802 C CA . GLY A 1 7 ? -19.701 -1.202 -7.903 1.00 0.00 7 GLY A CA 11
ATOM 13803 C C . GLY A 1 7 ? -19.477 -0.902 -6.442 1.00 0.00 7 GLY A C 11
ATOM 13804 O O . GLY A 1 7 ? -20.359 -1.128 -5.612 1.00 0.00 7 GLY A O 11
ATOM 13808 N N . GLU A 1 8 ? -18.280 -0.403 -6.142 1.00 0.00 8 GLU A N 11
ATOM 13809 C CA . GLU A 1 8 ? -17.919 0.081 -4.809 1.00 0.00 8 GLU A CA 11
ATOM 13810 C C . GLU A 1 8 ? -17.730 -1.044 -3.798 1.00 0.00 8 GLU A C 11
ATOM 13811 O O . GLU A 1 8 ? -18.538 -1.964 -3.683 1.00 0.00 8 GLU A O 11
ATOM 13823 N N . GLY A 1 9 ? -16.628 -0.952 -3.079 1.00 0.00 9 GLY A N 11
ATOM 13824 C CA . GLY A 1 9 ? -16.371 -1.834 -1.965 1.00 0.00 9 GLY A CA 11
ATOM 13825 C C . GLY A 1 9 ? -15.744 -1.056 -0.835 1.00 0.00 9 GLY A C 11
ATOM 13826 O O . GLY A 1 9 ? -16.124 0.089 -0.603 1.00 0.00 9 GLY A O 11
ATOM 13830 N N . PRO A 1 10 ? -14.778 -1.640 -0.113 1.00 0.00 10 PRO A N 11
ATOM 13831 C CA . PRO A 1 10 ? -13.995 -0.905 0.881 1.00 0.00 10 PRO A CA 11
ATOM 13832 C C . PRO A 1 10 ? -13.201 0.221 0.227 1.00 0.00 10 PRO A C 11
ATOM 13833 O O . PRO A 1 10 ? -12.979 0.210 -0.987 1.00 0.00 10 PRO A O 11
ATOM 13844 N N . SER A 1 11 ? -12.774 1.182 1.020 1.00 0.00 11 SER A N 11
ATOM 13845 C CA . SER A 1 11 ? -12.027 2.310 0.507 1.00 0.00 11 SER A CA 11
ATOM 13846 C C . SER A 1 11 ? -10.631 2.286 1.101 1.00 0.00 11 SER A C 11
ATOM 13847 O O . SER A 1 11 ? -10.422 1.719 2.176 1.00 0.00 11 SER A O 11
ATOM 13855 N N . VAL A 1 12 ? -9.679 2.887 0.410 1.00 0.00 12 VAL A N 11
ATOM 13856 C CA . VAL A 1 12 ? -8.295 2.856 0.851 1.00 0.00 12 VAL A CA 11
ATOM 13857 C C . VAL A 1 12 ? -8.112 3.631 2.151 1.00 0.00 12 VAL A C 11
ATOM 13858 O O . VAL A 1 12 ? -7.198 3.353 2.932 1.00 0.00 12 VAL A O 11
ATOM 13871 N N . SER A 1 13 ? -9.003 4.586 2.384 1.00 0.00 13 SER A N 11
ATOM 13872 C CA . SER A 1 13 ? -8.987 5.384 3.597 1.00 0.00 13 SER A CA 11
ATOM 13873 C C . SER A 1 13 ? -9.206 4.504 4.829 1.00 0.00 13 SER A C 11
ATOM 13874 O O . SER A 1 13 ? -8.730 4.812 5.920 1.00 0.00 13 SER A O 11
ATOM 13882 N N . MET A 1 14 ? -9.920 3.398 4.633 1.00 0.00 14 MET A N 11
ATOM 13883 C CA . MET A 1 14 ? -10.191 2.446 5.707 1.00 0.00 14 MET A CA 11
ATOM 13884 C C . MET A 1 14 ? -8.906 1.752 6.135 1.00 0.00 14 MET A C 11
ATOM 13885 O O . MET A 1 14 ? -8.624 1.608 7.324 1.00 0.00 14 MET A O 11
ATOM 13899 N N . ALA A 1 15 ? -8.127 1.327 5.150 1.00 0.00 15 ALA A N 11
ATOM 13900 C CA . ALA A 1 15 ? -6.859 0.669 5.409 1.00 0.00 15 ALA A CA 11
ATOM 13901 C C . ALA A 1 15 ? -5.844 1.658 5.965 1.00 0.00 15 ALA A C 11
ATOM 13902 O O . ALA A 1 15 ? -5.119 1.355 6.908 1.00 0.00 15 ALA A O 11
ATOM 13909 N N . GLN A 1 16 ? -5.815 2.848 5.376 1.00 0.00 16 GLN A N 11
ATOM 13910 C CA . GLN A 1 16 ? -4.899 3.902 5.800 1.00 0.00 16 GLN A CA 11
ATOM 13911 C C . GLN A 1 16 ? -5.173 4.318 7.243 1.00 0.00 16 GLN A C 11
ATOM 13912 O O . GLN A 1 16 ? -4.267 4.727 7.965 1.00 0.00 16 GLN A O 11
ATOM 13926 N N . GLN A 1 17 ? -6.433 4.192 7.650 1.00 0.00 17 GLN A N 11
ATOM 13927 C CA . GLN A 1 17 ? -6.861 4.549 8.995 1.00 0.00 17 GLN A CA 11
ATOM 13928 C C . GLN A 1 17 ? -6.141 3.707 10.041 1.00 0.00 17 GLN A C 11
ATOM 13929 O O . GLN A 1 17 ? -5.914 4.157 11.164 1.00 0.00 17 GLN A O 11
ATOM 13943 N N . LYS A 1 18 ? -5.813 2.474 9.681 1.00 0.00 18 LYS A N 11
ATOM 13944 C CA . LYS A 1 18 ? -5.208 1.546 10.623 1.00 0.00 18 LYS A CA 11
ATOM 13945 C C . LYS A 1 18 ? -3.711 1.386 10.368 1.00 0.00 18 LYS A C 11
ATOM 13946 O O . LYS A 1 18 ? -3.080 0.463 10.880 1.00 0.00 18 LYS A O 11
ATOM 13965 N N . CYS A 1 19 ? -3.141 2.289 9.585 1.00 0.00 19 CYS A N 11
ATOM 13966 C CA . CYS A 1 19 ? -1.707 2.279 9.341 1.00 0.00 19 CYS A CA 11
ATOM 13967 C C . CYS A 1 19 ? -1.106 3.635 9.711 1.00 0.00 19 CYS A C 11
ATOM 13968 O O . CYS A 1 19 ? -1.828 4.568 10.064 1.00 0.00 19 CYS A O 11
ATOM 13975 N N . GLY A 1 20 ? 0.214 3.735 9.650 1.00 0.00 20 GLY A N 11
ATOM 13976 C CA . GLY A 1 20 ? 0.894 4.942 10.073 1.00 0.00 20 GLY A CA 11
ATOM 13977 C C . GLY A 1 20 ? 0.897 6.018 9.007 1.00 0.00 20 GLY A C 11
ATOM 13978 O O . GLY A 1 20 ? 0.839 5.721 7.814 1.00 0.00 20 GLY A O 11
ATOM 13982 N N . ALA A 1 21 ? 0.993 7.271 9.443 1.00 0.00 21 ALA A N 11
ATOM 13983 C CA . ALA A 1 21 ? 0.962 8.411 8.533 1.00 0.00 21 ALA A CA 11
ATOM 13984 C C . ALA A 1 21 ? 2.222 8.463 7.676 1.00 0.00 21 ALA A C 11
ATOM 13985 O O . ALA A 1 21 ? 2.211 9.001 6.570 1.00 0.00 21 ALA A O 11
ATOM 13992 N N . GLU A 1 22 ? 3.308 7.908 8.192 1.00 0.00 22 GLU A N 11
ATOM 13993 C CA . GLU A 1 22 ? 4.560 7.861 7.452 1.00 0.00 22 GLU A CA 11
ATOM 13994 C C . GLU A 1 22 ? 4.806 6.458 6.917 1.00 0.00 22 GLU A C 11
ATOM 13995 O O . GLU A 1 22 ? 5.939 5.973 6.879 1.00 0.00 22 GLU A O 11
ATOM 14007 N N . LYS A 1 23 ? 3.731 5.806 6.517 1.00 0.00 23 LYS A N 11
ATOM 14008 C CA . LYS A 1 23 ? 3.808 4.471 5.953 1.00 0.00 23 LYS A CA 11
ATOM 14009 C C . LYS A 1 23 ? 3.089 4.434 4.616 1.00 0.00 23 LYS A C 11
ATOM 14010 O O . LYS A 1 23 ? 2.089 5.125 4.422 1.00 0.00 23 LYS A O 11
ATOM 14029 N N . VAL A 1 24 ? 3.601 3.631 3.704 1.00 0.00 24 VAL A N 11
ATOM 14030 C CA . VAL A 1 24 ? 3.020 3.506 2.383 1.00 0.00 24 VAL A CA 11
ATOM 14031 C C . VAL A 1 24 ? 2.153 2.251 2.312 1.00 0.00 24 VAL A C 11
ATOM 14032 O O . VAL A 1 24 ? 2.585 1.169 2.703 1.00 0.00 24 VAL A O 11
ATOM 14045 N N . VAL A 1 25 ? 0.924 2.411 1.846 1.00 0.00 25 VAL A N 11
ATOM 14046 C CA . VAL A 1 25 ? -0.015 1.302 1.770 1.00 0.00 25 VAL A CA 11
ATOM 14047 C C . VAL A 1 25 ? 0.368 0.346 0.645 1.00 0.00 25 VAL A C 11
ATOM 14048 O O . VAL A 1 25 ? 0.700 0.773 -0.461 1.00 0.00 25 VAL A O 11
ATOM 14061 N N . SER A 1 26 ? 0.329 -0.943 0.944 1.00 0.00 26 SER A N 11
ATOM 14062 C CA . SER A 1 26 ? 0.696 -1.974 -0.010 1.00 0.00 26 SER A CA 11
ATOM 14063 C C . SER A 1 26 ? -0.271 -3.159 0.082 1.00 0.00 26 SER A C 11
ATOM 14064 O O . SER A 1 26 ? -1.008 -3.303 1.059 1.00 0.00 26 SER A O 11
ATOM 14072 N N . CYS A 1 27 ? -0.292 -3.988 -0.943 1.00 0.00 27 CYS A N 11
ATOM 14073 C CA . CYS A 1 27 ? -1.096 -5.202 -0.916 1.00 0.00 27 CYS A CA 11
ATOM 14074 C C . CYS A 1 27 ? -0.190 -6.399 -1.161 1.00 0.00 27 CYS A C 11
ATOM 14075 O O . CYS A 1 27 ? 0.395 -6.540 -2.238 1.00 0.00 27 CYS A O 11
ATOM 14082 N N . CYS A 1 28 ? 0.003 -7.216 -0.128 1.00 0.00 28 CYS A N 11
ATOM 14083 C CA . CYS A 1 28 ? 0.926 -8.338 -0.234 1.00 0.00 28 CYS A CA 11
ATOM 14084 C C . CYS A 1 28 ? 0.395 -9.592 0.457 1.00 0.00 28 CYS A C 11
ATOM 14085 O O . CYS A 1 28 ? -0.107 -9.531 1.578 1.00 0.00 28 CYS A O 11
ATOM 14092 N N . ASN A 1 29 ? 0.518 -10.733 -0.213 1.00 0.00 29 ASN A N 11
ATOM 14093 C CA . ASN A 1 29 ? 0.166 -12.012 0.394 1.00 0.00 29 ASN A CA 11
ATOM 14094 C C . ASN A 1 29 ? 1.366 -12.947 0.422 1.00 0.00 29 ASN A C 11
ATOM 14095 O O . ASN A 1 29 ? 1.627 -13.683 -0.529 1.00 0.00 29 ASN A O 11
ATOM 14106 N N . SER A 1 30 ? 2.084 -12.921 1.525 1.00 0.00 30 SER A N 11
ATOM 14107 C CA . SER A 1 30 ? 3.257 -13.761 1.692 1.00 0.00 30 SER A CA 11
ATOM 14108 C C . SER A 1 30 ? 2.977 -14.878 2.694 1.00 0.00 30 SER A C 11
ATOM 14109 O O . SER A 1 30 ? 2.195 -14.696 3.627 1.00 0.00 30 SER A O 11
ATOM 14117 N N . LYS A 1 31 ? 3.616 -16.028 2.505 1.00 0.00 31 LYS A N 11
ATOM 14118 C CA . LYS A 1 31 ? 3.390 -17.182 3.371 1.00 0.00 31 LYS A CA 11
ATOM 14119 C C . LYS A 1 31 ? 3.861 -16.897 4.791 1.00 0.00 31 LYS A C 11
ATOM 14120 O O . LYS A 1 31 ? 3.250 -17.344 5.757 1.00 0.00 31 LYS A O 11
ATOM 14139 N N . GLU A 1 32 ? 4.940 -16.141 4.905 1.00 0.00 32 GLU A N 11
ATOM 14140 C CA . GLU A 1 32 ? 5.476 -15.761 6.203 1.00 0.00 32 GLU A CA 11
ATOM 14141 C C . GLU A 1 32 ? 4.530 -14.794 6.908 1.00 0.00 32 GLU A C 11
ATOM 14142 O O . GLU A 1 32 ? 4.422 -14.796 8.136 1.00 0.00 32 GLU A O 11
ATOM 14154 N N . LEU A 1 33 ? 3.831 -13.989 6.120 1.00 0.00 33 LEU A N 11
ATOM 14155 C CA . LEU A 1 33 ? 2.878 -13.022 6.647 1.00 0.00 33 LEU A CA 11
ATOM 14156 C C . LEU A 1 33 ? 1.572 -13.714 7.026 1.00 0.00 33 LEU A C 11
ATOM 14157 O O . LEU A 1 33 ? 1.028 -13.492 8.107 1.00 0.00 33 LEU A O 11
ATOM 14173 N N . LYS A 1 34 ? 1.097 -14.578 6.135 1.00 0.00 34 LYS A N 11
ATOM 14174 C CA . LYS A 1 34 ? -0.161 -15.297 6.331 1.00 0.00 34 LYS A CA 11
ATOM 14175 C C . LYS A 1 34 ? -0.038 -16.374 7.407 1.00 0.00 34 LYS A C 11
ATOM 14176 O O . LYS A 1 34 ? -1.031 -16.983 7.802 1.00 0.00 34 LYS A O 11
ATOM 14195 N N . ASN A 1 35 ? 1.178 -16.625 7.865 1.00 0.00 35 ASN A N 11
ATOM 14196 C CA . ASN A 1 35 ? 1.400 -17.629 8.894 1.00 0.00 35 ASN A CA 11
ATOM 14197 C C . ASN A 1 35 ? 1.989 -17.004 10.149 1.00 0.00 35 ASN A C 11
ATOM 14198 O O . ASN A 1 35 ? 2.313 -17.714 11.103 1.00 0.00 35 ASN A O 11
ATOM 14209 N N . SER A 1 36 ? 2.117 -15.676 10.137 1.00 0.00 36 SER A N 11
ATOM 14210 C CA . SER A 1 36 ? 2.695 -14.931 11.255 1.00 0.00 36 SER A CA 11
ATOM 14211 C C . SER A 1 36 ? 4.039 -15.528 11.693 1.00 0.00 36 SER A C 11
ATOM 14212 O O . SER A 1 36 ? 4.313 -15.675 12.885 1.00 0.00 36 SER A O 11
ATOM 14220 N N . LYS A 1 37 ? 4.873 -15.869 10.719 1.00 0.00 37 LYS A N 11
ATOM 14221 C CA . LYS A 1 37 ? 6.161 -16.482 11.004 1.00 0.00 37 LYS A CA 11
ATOM 14222 C C . LYS A 1 37 ? 7.226 -15.411 11.176 1.00 0.00 37 LYS A C 11
ATOM 14223 O O . LYS A 1 37 ? 7.987 -15.422 12.144 1.00 0.00 37 LYS A O 11
ATOM 14242 N N . SER A 1 38 ? 7.270 -14.486 10.227 1.00 0.00 38 SER A N 11
ATOM 14243 C CA . SER A 1 38 ? 8.215 -13.383 10.262 1.00 0.00 38 SER A CA 11
ATOM 14244 C C . SER A 1 38 ? 7.498 -12.082 9.919 1.00 0.00 38 SER A C 11
ATOM 14245 O O . SER A 1 38 ? 6.386 -12.104 9.393 1.00 0.00 38 SER A O 11
ATOM 14253 N N . GLY A 1 39 ? 8.119 -10.955 10.223 1.00 0.00 39 GLY A N 11
ATOM 14254 C CA . GLY A 1 39 ? 7.483 -9.684 9.958 1.00 0.00 39 GLY A CA 11
ATOM 14255 C C . GLY A 1 39 ? 8.351 -8.511 10.349 1.00 0.00 39 GLY A C 11
ATOM 14256 O O . GLY A 1 39 ? 7.961 -7.691 11.179 1.00 0.00 39 GLY A O 11
ATOM 14260 N N . ALA A 1 40 ? 9.537 -8.439 9.760 1.00 0.00 40 ALA A N 11
ATOM 14261 C CA . ALA A 1 40 ? 10.437 -7.319 9.992 1.00 0.00 40 ALA A CA 11
ATOM 14262 C C . ALA A 1 40 ? 11.254 -7.016 8.742 1.00 0.00 40 ALA A C 11
ATOM 14263 O O . ALA A 1 40 ? 10.957 -6.077 8.005 1.00 0.00 40 ALA A O 11
ATOM 14270 N N . GLU A 1 41 ? 12.272 -7.829 8.496 1.00 0.00 41 GLU A N 11
ATOM 14271 C CA . GLU A 1 41 ? 13.142 -7.636 7.347 1.00 0.00 41 GLU A CA 11
ATOM 14272 C C . GLU A 1 41 ? 12.566 -8.329 6.120 1.00 0.00 41 GLU A C 11
ATOM 14273 O O . GLU A 1 41 ? 13.035 -9.392 5.707 1.00 0.00 41 GLU A O 11
ATOM 14285 N N . ILE A 1 42 ? 11.534 -7.726 5.558 1.00 0.00 42 ILE A N 11
ATOM 14286 C CA . ILE A 1 42 ? 10.880 -8.263 4.378 1.00 0.00 42 ILE A CA 11
ATOM 14287 C C . ILE A 1 42 ? 10.706 -7.167 3.328 1.00 0.00 42 ILE A C 11
ATOM 14288 O O . ILE A 1 42 ? 10.125 -6.113 3.606 1.00 0.00 42 ILE A O 11
ATOM 14304 N N . PRO A 1 43 ? 11.250 -7.387 2.120 1.00 0.00 43 PRO A N 11
ATOM 14305 C CA . PRO A 1 43 ? 11.150 -6.426 1.022 1.00 0.00 43 PRO A CA 11
ATOM 14306 C C . PRO A 1 43 ? 9.755 -6.403 0.403 1.00 0.00 43 PRO A C 11
ATOM 14307 O O . PRO A 1 43 ? 8.913 -7.242 0.716 1.00 0.00 43 PRO A O 11
ATOM 14318 N N . ILE A 1 44 ? 9.517 -5.438 -0.478 1.00 0.00 44 ILE A N 11
ATOM 14319 C CA . ILE A 1 44 ? 8.228 -5.318 -1.143 1.00 0.00 44 ILE A CA 11
ATOM 14320 C C . ILE A 1 44 ? 8.221 -6.134 -2.423 1.00 0.00 44 ILE A C 11
ATOM 14321 O O . ILE A 1 44 ? 7.361 -6.990 -2.617 1.00 0.00 44 ILE A O 11
ATOM 14337 N N . ASP A 1 45 ? 9.196 -5.861 -3.291 1.00 0.00 45 ASP A N 11
ATOM 14338 C CA . ASP A 1 45 ? 9.319 -6.564 -4.566 1.00 0.00 45 ASP A CA 11
ATOM 14339 C C . ASP A 1 45 ? 8.075 -6.310 -5.425 1.00 0.00 45 ASP A C 11
ATOM 14340 O O . ASP A 1 45 ? 7.481 -5.231 -5.361 1.00 0.00 45 ASP A O 11
ATOM 14349 N N . VAL A 1 46 ? 7.691 -7.284 -6.231 1.00 0.00 46 VAL A N 11
ATOM 14350 C CA . VAL A 1 46 ? 6.511 -7.154 -7.069 1.00 0.00 46 VAL A CA 11
ATOM 14351 C C . VAL A 1 46 ? 5.887 -8.520 -7.351 1.00 0.00 46 VAL A C 11
ATOM 14352 O O . VAL A 1 46 ? 4.721 -8.616 -7.739 1.00 0.00 46 VAL A O 11
ATOM 14365 N N . LEU A 1 47 ? 6.657 -9.581 -7.151 1.00 0.00 47 LEU A N 11
ATOM 14366 C CA . LEU A 1 47 ? 6.170 -10.922 -7.434 1.00 0.00 47 LEU A CA 11
ATOM 14367 C C . LEU A 1 47 ? 6.489 -11.881 -6.299 1.00 0.00 47 LEU A C 11
ATOM 14368 O O . LEU A 1 47 ? 5.731 -12.816 -6.035 1.00 0.00 47 LEU A O 11
ATOM 14384 N N . SER A 1 48 ? 7.611 -11.644 -5.636 1.00 0.00 48 SER A N 11
ATOM 14385 C CA . SER A 1 48 ? 8.054 -12.501 -4.547 1.00 0.00 48 SER A CA 11
ATOM 14386 C C . SER A 1 48 ? 7.139 -12.367 -3.334 1.00 0.00 48 SER A C 11
ATOM 14387 O O . SER A 1 48 ? 7.377 -11.558 -2.440 1.00 0.00 48 SER A O 11
ATOM 14395 N N . GLY A 1 49 ? 6.077 -13.157 -3.330 1.00 0.00 49 GLY A N 11
ATOM 14396 C CA . GLY A 1 49 ? 5.145 -13.145 -2.226 1.00 0.00 49 GLY A CA 11
ATOM 14397 C C . GLY A 1 49 ? 3.925 -12.305 -2.526 1.00 0.00 49 GLY A C 11
ATOM 14398 O O . GLY A 1 49 ? 3.333 -11.728 -1.614 1.00 0.00 49 GLY A O 11
ATOM 14402 N N . GLU A 1 50 ? 3.572 -12.231 -3.816 1.00 0.00 50 GLU A N 11
ATOM 14403 C CA . GLU A 1 50 ? 2.380 -11.517 -4.289 1.00 0.00 50 GLU A CA 11
ATOM 14404 C C . GLU A 1 50 ? 2.200 -10.182 -3.570 1.00 0.00 50 GLU A C 11
ATOM 14405 O O . GLU A 1 50 ? 1.233 -9.989 -2.834 1.00 0.00 50 GLU A O 11
ATOM 14417 N N . CYS A 1 51 ? 3.135 -9.272 -3.779 1.00 0.00 51 CYS A N 11
ATOM 14418 C CA . CYS A 1 51 ? 3.096 -7.990 -3.103 1.00 0.00 51 CYS A CA 11
ATOM 14419 C C . CYS A 1 51 ? 3.310 -6.860 -4.093 1.00 0.00 51 CYS A C 11
ATOM 14420 O O . CYS A 1 51 ? 4.125 -6.974 -5.006 1.00 0.00 51 CYS A O 11
ATOM 14427 N N . LYS A 1 52 ? 2.554 -5.787 -3.921 1.00 0.00 52 LYS A N 11
ATOM 14428 C CA . LYS A 1 52 ? 2.715 -4.604 -4.735 1.00 0.00 52 LYS A CA 11
ATOM 14429 C C . LYS A 1 52 ? 2.528 -3.359 -3.885 1.00 0.00 52 LYS A C 11
ATOM 14430 O O . LYS A 1 52 ? 1.503 -3.203 -3.218 1.00 0.00 52 LYS A O 11
ATOM 14449 N N . ASN A 1 53 ? 3.526 -2.493 -3.889 1.00 0.00 53 ASN A N 11
ATOM 14450 C CA . ASN A 1 53 ? 3.414 -1.207 -3.221 1.00 0.00 53 ASN A CA 11
ATOM 14451 C C . ASN A 1 53 ? 2.557 -0.286 -4.065 1.00 0.00 53 ASN A C 11
ATOM 14452 O O . ASN A 1 53 ? 2.759 -0.180 -5.278 1.00 0.00 53 ASN A O 11
ATOM 14463 N N . ILE A 1 54 ? 1.591 0.359 -3.440 1.00 0.00 54 ILE A N 11
ATOM 14464 C CA . ILE A 1 54 ? 0.682 1.226 -4.162 1.00 0.00 54 ILE A CA 11
ATOM 14465 C C . ILE A 1 54 ? 1.000 2.687 -3.854 1.00 0.00 54 ILE A C 11
ATOM 14466 O O . ILE A 1 54 ? 1.151 3.064 -2.692 1.00 0.00 54 ILE A O 11
ATOM 14482 N N . PRO A 1 55 ? 1.132 3.518 -4.910 1.00 0.00 55 PRO A N 11
ATOM 14483 C CA . PRO A 1 55 ? 1.590 4.910 -4.791 1.00 0.00 55 PRO A CA 11
ATOM 14484 C C . PRO A 1 55 ? 0.818 5.709 -3.745 1.00 0.00 55 PRO A C 11
ATOM 14485 O O . PRO A 1 55 ? -0.394 5.881 -3.843 1.00 0.00 55 PRO A O 11
ATOM 14496 N N . ILE A 1 56 ? 1.551 6.233 -2.771 1.00 0.00 56 ILE A N 11
ATOM 14497 C CA . ILE A 1 56 ? 0.952 6.944 -1.646 1.00 0.00 56 ILE A CA 11
ATOM 14498 C C . ILE A 1 56 ? 0.573 8.381 -2.014 1.00 0.00 56 ILE A C 11
ATOM 14499 O O . ILE A 1 56 ? -0.156 9.050 -1.283 1.00 0.00 56 ILE A O 11
ATOM 14515 N N . ASN A 1 57 ? 1.053 8.838 -3.160 1.00 0.00 57 ASN A N 11
ATOM 14516 C CA . ASN A 1 57 ? 0.831 10.213 -3.599 1.00 0.00 57 ASN A CA 11
ATOM 14517 C C . ASN A 1 57 ? -0.659 10.507 -3.758 1.00 0.00 57 ASN A C 11
ATOM 14518 O O . ASN A 1 57 ? -1.169 11.479 -3.199 1.00 0.00 57 ASN A O 11
ATOM 14529 N N . ILE A 1 58 ? -1.360 9.653 -4.500 1.00 0.00 58 ILE A N 11
ATOM 14530 C CA . ILE A 1 58 ? -2.788 9.832 -4.718 1.00 0.00 58 ILE A CA 11
ATOM 14531 C C . ILE A 1 58 ? -3.556 9.678 -3.414 1.00 0.00 58 ILE A C 11
ATOM 14532 O O . ILE A 1 58 ? -4.559 10.345 -3.203 1.00 0.00 58 ILE A O 11
ATOM 14548 N N . LEU A 1 59 ? -3.041 8.840 -2.522 1.00 0.00 59 LEU A N 11
ATOM 14549 C CA . LEU A 1 59 ? -3.719 8.509 -1.266 1.00 0.00 59 LEU A CA 11
ATOM 14550 C C . LEU A 1 59 ? -3.938 9.743 -0.385 1.00 0.00 59 LEU A C 11
ATOM 14551 O O . LEU A 1 59 ? -4.708 9.696 0.571 1.00 0.00 59 LEU A O 11
ATOM 14567 N N . THR A 1 60 ? -3.251 10.833 -0.699 1.00 0.00 60 THR A N 11
ATOM 14568 C CA . THR A 1 60 ? -3.412 12.072 0.046 1.00 0.00 60 THR A CA 11
ATOM 14569 C C . THR A 1 60 ? -4.780 12.717 -0.212 1.00 0.00 60 THR A C 11
ATOM 14570 O O . THR A 1 60 ? -5.345 13.356 0.675 1.00 0.00 60 THR A O 11
ATOM 14581 N N . ILE A 1 61 ? -5.319 12.540 -1.421 1.00 0.00 61 ILE A N 11
ATOM 14582 C CA . ILE A 1 61 ? -6.604 13.151 -1.783 1.00 0.00 61 ILE A CA 11
ATOM 14583 C C . ILE A 1 61 ? -7.550 12.128 -2.415 1.00 0.00 61 ILE A C 11
ATOM 14584 O O . ILE A 1 61 ? -8.763 12.195 -2.246 1.00 0.00 61 ILE A O 11
ATOM 14600 N N . ASN A 1 62 ? -6.978 11.173 -3.128 1.00 0.00 62 ASN A N 11
ATOM 14601 C CA . ASN A 1 62 ? -7.740 10.140 -3.816 1.00 0.00 62 ASN A CA 11
ATOM 14602 C C . ASN A 1 62 ? -8.000 8.961 -2.889 1.00 0.00 62 ASN A C 11
ATOM 14603 O O . ASN A 1 62 ? -8.132 7.820 -3.330 1.00 0.00 62 ASN A O 11
ATOM 14614 N N . GLN A 1 63 ? -8.088 9.251 -1.598 1.00 0.00 63 GLN A N 11
ATOM 14615 C CA . GLN A 1 63 ? -8.362 8.232 -0.592 1.00 0.00 63 GLN A CA 11
ATOM 14616 C C . GLN A 1 63 ? -9.797 7.740 -0.723 1.00 0.00 63 GLN A C 11
ATOM 14617 O O . GLN A 1 63 ? -10.168 6.702 -0.174 1.00 0.00 63 GLN A O 11
ATOM 14631 N N . LEU A 1 64 ? -10.595 8.499 -1.467 1.00 0.00 64 LEU A N 11
ATOM 14632 C CA . LEU A 1 64 ? -11.981 8.141 -1.736 1.00 0.00 64 LEU A CA 11
ATOM 14633 C C . LEU A 1 64 ? -12.060 7.067 -2.815 1.00 0.00 64 LEU A C 11
ATOM 14634 O O . LEU A 1 64 ? -13.142 6.568 -3.127 1.00 0.00 64 LEU A O 11
ATOM 14650 N N . ILE A 1 65 ? -10.914 6.726 -3.395 1.00 0.00 65 ILE A N 11
ATOM 14651 C CA . ILE A 1 65 ? -10.862 5.681 -4.402 1.00 0.00 65 ILE A CA 11
ATOM 14652 C C . ILE A 1 65 ? -11.118 4.322 -3.755 1.00 0.00 65 ILE A C 11
ATOM 14653 O O . ILE A 1 65 ? -10.467 3.956 -2.772 1.00 0.00 65 ILE A O 11
ATOM 14669 N N . PRO A 1 66 ? -12.091 3.567 -4.285 1.00 0.00 66 PRO A N 11
ATOM 14670 C CA . PRO A 1 66 ? -12.491 2.282 -3.721 1.00 0.00 66 PRO A CA 11
ATOM 14671 C C . PRO A 1 66 ? -11.458 1.194 -3.997 1.00 0.00 66 PRO A C 11
ATOM 14672 O O . PRO A 1 66 ? -10.679 1.285 -4.948 1.00 0.00 66 PRO A O 11
ATOM 14683 N N . ILE A 1 67 ? -11.486 0.153 -3.176 1.00 0.00 67 ILE A N 11
ATOM 14684 C CA . ILE A 1 67 ? -10.488 -0.915 -3.212 1.00 0.00 67 ILE A CA 11
ATOM 14685 C C . ILE A 1 67 ? -10.475 -1.672 -4.546 1.00 0.00 67 ILE A C 11
ATOM 14686 O O . ILE A 1 67 ? -9.582 -2.474 -4.802 1.00 0.00 67 ILE A O 11
ATOM 14702 N N . ASN A 1 68 ? -11.463 -1.412 -5.391 1.00 0.00 68 ASN A N 11
ATOM 14703 C CA . ASN A 1 68 ? -11.506 -1.989 -6.735 1.00 0.00 68 ASN A CA 11
ATOM 14704 C C . ASN A 1 68 ? -10.265 -1.584 -7.542 1.00 0.00 68 ASN A C 11
ATOM 14705 O O . ASN A 1 68 ? -9.864 -2.278 -8.472 1.00 0.00 68 ASN A O 11
ATOM 14716 N N . ASN A 1 69 ? -9.650 -0.470 -7.154 1.00 0.00 69 ASN A N 11
ATOM 14717 C CA . ASN A 1 69 ? -8.437 0.025 -7.810 1.00 0.00 69 ASN A CA 11
ATOM 14718 C C . ASN A 1 69 ? -7.201 -0.616 -7.187 1.00 0.00 69 ASN A C 11
ATOM 14719 O O . ASN A 1 69 ? -6.068 -0.233 -7.469 1.00 0.00 69 ASN A O 11
ATOM 14730 N N . PHE A 1 70 ? -7.448 -1.595 -6.337 1.00 0.00 70 PHE A N 11
ATOM 14731 C CA . PHE A 1 70 ? -6.424 -2.226 -5.532 1.00 0.00 70 PHE A CA 11
ATOM 14732 C C . PHE A 1 70 ? -6.690 -3.722 -5.498 1.00 0.00 70 PHE A C 11
ATOM 14733 O O . PHE A 1 70 ? -7.697 -4.191 -6.029 1.00 0.00 70 PHE A O 11
ATOM 14750 N N . CYS A 1 71 ? -5.790 -4.469 -4.907 1.00 0.00 71 CYS A N 11
ATOM 14751 C CA . CYS A 1 71 ? -5.916 -5.913 -4.892 1.00 0.00 71 CYS A CA 11
ATOM 14752 C C . CYS A 1 71 ? -6.353 -6.392 -3.516 1.00 0.00 71 CYS A C 11
ATOM 14753 O O . CYS A 1 71 ? -5.700 -6.099 -2.515 1.00 0.00 71 CYS A O 11
ATOM 14760 N N . SER A 1 72 ? -7.486 -7.093 -3.466 1.00 0.00 72 SER A N 11
ATOM 14761 C CA . SER A 1 72 ? -7.965 -7.676 -2.222 1.00 0.00 72 SER A CA 11
ATOM 14762 C C . SER A 1 72 ? -7.024 -8.790 -1.779 1.00 0.00 72 SER A C 11
ATOM 14763 O O . SER A 1 72 ? -7.092 -9.920 -2.266 1.00 0.00 72 SER A O 11
ATOM 14771 N N . ASP A 1 73 ? -6.144 -8.439 -0.861 1.00 0.00 73 ASP A N 11
ATOM 14772 C CA . ASP A 1 73 ? -5.164 -9.351 -0.303 1.00 0.00 73 ASP A CA 11
ATOM 14773 C C . ASP A 1 73 ? -4.786 -8.846 1.071 1.00 0.00 73 ASP A C 11
ATOM 14774 O O . ASP A 1 73 ? -5.109 -7.701 1.387 1.00 0.00 73 ASP A O 11
ATOM 14783 N N . THR A 1 74 ? -4.185 -9.700 1.900 1.00 0.00 74 THR A N 11
ATOM 14784 C CA . THR A 1 74 ? -3.780 -9.314 3.249 1.00 0.00 74 THR A CA 11
ATOM 14785 C C . THR A 1 74 ? -3.128 -7.935 3.247 1.00 0.00 74 THR A C 11
ATOM 14786 O O . THR A 1 74 ? -2.003 -7.760 2.778 1.00 0.00 74 THR A O 11
ATOM 14797 N N . VAL A 1 75 ? -3.864 -6.954 3.754 1.00 0.00 75 VAL A N 11
ATOM 14798 C CA . VAL A 1 75 ? -3.433 -5.569 3.677 1.00 0.00 75 VAL A CA 11
ATOM 14799 C C . VAL A 1 75 ? -2.107 -5.370 4.391 1.00 0.00 75 VAL A C 11
ATOM 14800 O O . VAL A 1 75 ? -1.903 -5.868 5.496 1.00 0.00 75 VAL A O 11
ATOM 14813 N N . SER A 1 76 ? -1.211 -4.629 3.760 1.00 0.00 76 SER A N 11
ATOM 14814 C CA . SER A 1 76 ? 0.108 -4.398 4.302 1.00 0.00 76 SER A CA 11
ATOM 14815 C C . SER A 1 76 ? 0.475 -2.948 4.086 1.00 0.00 76 SER A C 11
ATOM 14816 O O . SER A 1 76 ? -0.157 -2.256 3.294 1.00 0.00 76 SER A O 11
ATOM 14824 N N . CYS A 1 77 ? 1.445 -2.467 4.812 1.00 0.00 77 CYS A N 11
ATOM 14825 C CA . CYS A 1 77 ? 1.939 -1.139 4.574 1.00 0.00 77 CYS A CA 11
ATOM 14826 C C . CYS A 1 77 ? 3.339 -0.993 5.142 1.00 0.00 77 CYS A C 11
ATOM 14827 O O . CYS A 1 77 ? 3.578 -1.224 6.331 1.00 0.00 77 CYS A O 11
ATOM 14834 N N . CYS A 1 78 ? 4.262 -0.634 4.278 1.00 0.00 78 CYS A N 11
ATOM 14835 C CA . CYS A 1 78 ? 5.666 -0.548 4.635 1.00 0.00 78 CYS A CA 11
ATOM 14836 C C . CYS A 1 78 ? 6.029 0.895 4.950 1.00 0.00 78 CYS A C 11
ATOM 14837 O O . CYS A 1 78 ? 5.265 1.801 4.635 1.00 0.00 78 CYS A O 11
ATOM 14844 N N . SER A 1 79 ? 7.163 1.105 5.610 1.00 0.00 79 SER A N 11
ATOM 14845 C CA . SER A 1 79 ? 7.644 2.458 5.877 1.00 0.00 79 SER A CA 11
ATOM 14846 C C . SER A 1 79 ? 7.668 3.276 4.582 1.00 0.00 79 SER A C 11
ATOM 14847 O O . SER A 1 79 ? 8.058 2.761 3.536 1.00 0.00 79 SER A O 11
ATOM 14855 N N . GLY A 1 80 ? 7.206 4.531 4.666 1.00 0.00 80 GLY A N 11
ATOM 14856 C CA . GLY A 1 80 ? 7.110 5.408 3.503 1.00 0.00 80 GLY A CA 11
ATOM 14857 C C . GLY A 1 80 ? 8.293 5.306 2.562 1.00 0.00 80 GLY A C 11
ATOM 14858 O O . GLY A 1 80 ? 9.372 5.826 2.843 1.00 0.00 80 GLY A O 11
ATOM 14862 N N . GLU A 1 81 ? 8.069 4.636 1.444 1.00 0.00 81 GLU A N 11
ATOM 14863 C CA . GLU A 1 81 ? 9.107 4.397 0.455 1.00 0.00 81 GLU A CA 11
ATOM 14864 C C . GLU A 1 81 ? 9.521 5.699 -0.224 1.00 0.00 81 GLU A C 11
ATOM 14865 O O . GLU A 1 81 ? 8.783 6.249 -1.042 1.00 0.00 81 GLU A O 11
ATOM 14877 N N . GLN A 1 82 ? 10.693 6.196 0.137 1.00 0.00 82 GLN A N 11
ATOM 14878 C CA . GLN A 1 82 ? 11.198 7.439 -0.424 1.00 0.00 82 GLN A CA 11
ATOM 14879 C C . GLN A 1 82 ? 12.302 7.150 -1.432 1.00 0.00 82 GLN A C 11
ATOM 14880 O O . GLN A 1 82 ? 12.764 6.013 -1.551 1.00 0.00 82 GLN A O 11
ATOM 14894 N N . ILE A 1 83 ? 12.720 8.182 -2.152 1.00 0.00 83 ILE A N 11
ATOM 14895 C CA . ILE A 1 83 ? 13.779 8.052 -3.141 1.00 0.00 83 ILE A CA 11
ATOM 14896 C C . ILE A 1 83 ? 15.110 7.730 -2.463 1.00 0.00 83 ILE A C 11
ATOM 14897 O O . ILE A 1 83 ? 15.657 8.544 -1.719 1.00 0.00 83 ILE A O 11
ATOM 14913 N N . GLY A 1 84 ? 15.612 6.533 -2.710 1.00 0.00 84 GLY A N 11
ATOM 14914 C CA . GLY A 1 84 ? 16.859 6.115 -2.104 1.00 0.00 84 GLY A CA 11
ATOM 14915 C C . GLY A 1 84 ? 16.642 5.181 -0.929 1.00 0.00 84 GLY A C 11
ATOM 14916 O O . GLY A 1 84 ? 17.579 4.544 -0.453 1.00 0.00 84 GLY A O 11
ATOM 14920 N N . LEU A 1 85 ? 15.399 5.082 -0.469 1.00 0.00 85 LEU A N 11
ATOM 14921 C CA . LEU A 1 85 ? 15.072 4.204 0.649 1.00 0.00 85 LEU A CA 11
ATOM 14922 C C . LEU A 1 85 ? 14.894 2.772 0.152 1.00 0.00 85 LEU A C 11
ATOM 14923 O O . LEU A 1 85 ? 13.775 2.277 0.023 1.00 0.00 85 LEU A O 11
ATOM 14939 N N . VAL A 1 86 ? 16.014 2.122 -0.141 1.00 0.00 86 VAL A N 11
ATOM 14940 C CA . VAL A 1 86 ? 16.011 0.773 -0.695 1.00 0.00 86 VAL A CA 11
ATOM 14941 C C . VAL A 1 86 ? 15.688 -0.286 0.361 1.00 0.00 86 VAL A C 11
ATOM 14942 O O . VAL A 1 86 ? 15.298 -1.406 0.031 1.00 0.00 86 VAL A O 11
ATOM 14955 N N . ASN A 1 87 ? 15.847 0.072 1.628 1.00 0.00 87 ASN A N 11
ATOM 14956 C CA . ASN A 1 87 ? 15.616 -0.869 2.718 1.00 0.00 87 ASN A CA 11
ATOM 14957 C C . ASN A 1 87 ? 14.608 -0.305 3.707 1.00 0.00 87 ASN A C 11
ATOM 14958 O O . ASN A 1 87 ? 14.897 0.650 4.428 1.00 0.00 87 ASN A O 11
ATOM 14969 N N . ILE A 1 88 ? 13.421 -0.893 3.724 1.00 0.00 88 ILE A N 11
ATOM 14970 C CA . ILE A 1 88 ? 12.383 -0.503 4.660 1.00 0.00 88 ILE A CA 11
ATOM 14971 C C . ILE A 1 88 ? 11.618 -1.734 5.112 1.00 0.00 88 ILE A C 11
ATOM 14972 O O . ILE A 1 88 ? 11.618 -2.752 4.421 1.00 0.00 88 ILE A O 11
ATOM 14988 N N . GLN A 1 89 ? 10.974 -1.646 6.264 1.00 0.00 89 GLN A N 11
ATOM 14989 C CA . GLN A 1 89 ? 10.218 -2.773 6.786 1.00 0.00 89 GLN A CA 11
ATOM 14990 C C . GLN A 1 89 ? 8.750 -2.650 6.404 1.00 0.00 89 GLN A C 11
ATOM 14991 O O . GLN A 1 89 ? 8.158 -1.575 6.511 1.00 0.00 89 GLN A O 11
ATOM 15005 N N . CYS A 1 90 ? 8.171 -3.745 5.943 1.00 0.00 90 CYS A N 11
ATOM 15006 C CA . CYS A 1 90 ? 6.757 -3.768 5.608 1.00 0.00 90 CYS A CA 11
ATOM 15007 C C . CYS A 1 90 ? 5.985 -4.582 6.634 1.00 0.00 90 CYS A C 11
ATOM 15008 O O . CYS A 1 90 ? 6.353 -5.710 6.954 1.00 0.00 90 CYS A O 11
ATOM 15015 N N . THR A 1 91 ? 4.925 -3.994 7.165 1.00 0.00 91 THR A N 11
ATOM 15016 C CA . THR A 1 91 ? 4.095 -4.665 8.150 1.00 0.00 91 THR A CA 11
ATOM 15017 C C . THR A 1 91 ? 2.650 -4.697 7.667 1.00 0.00 91 THR A C 11
ATOM 15018 O O . THR A 1 91 ? 2.202 -3.767 6.998 1.00 0.00 91 THR A O 11
ATOM 15029 N N . PRO A 1 92 ? 1.907 -5.769 7.972 1.00 0.00 92 PRO A N 11
ATOM 15030 C CA . PRO A 1 92 ? 0.488 -5.861 7.625 1.00 0.00 92 PRO A CA 11
ATOM 15031 C C . PRO A 1 92 ? -0.334 -4.792 8.345 1.00 0.00 92 PRO A C 11
ATOM 15032 O O . PRO A 1 92 ? 0.039 -4.341 9.430 1.00 0.00 92 PRO A O 11
ATOM 15043 N N . ILE A 1 93 ? -1.438 -4.381 7.734 1.00 0.00 93 ILE A N 11
ATOM 15044 C CA . ILE A 1 93 ? -2.292 -3.358 8.322 1.00 0.00 93 ILE A CA 11
ATOM 15045 C C . ILE A 1 93 ? -3.244 -3.980 9.340 1.00 0.00 93 ILE A C 11
ATOM 15046 O O . ILE A 1 93 ? -2.968 -3.988 10.539 1.00 0.00 93 ILE A O 11
ATOM 15062 N N . LEU A 1 94 ? -4.356 -4.511 8.853 1.00 0.00 94 LEU A N 11
ATOM 15063 C CA . LEU A 1 94 ? -5.346 -5.142 9.715 1.00 0.00 94 LEU A CA 11
ATOM 15064 C C . LEU A 1 94 ? -5.128 -6.647 9.740 1.00 0.00 94 LEU A C 11
ATOM 15065 O O . LEU A 1 94 ? -5.430 -7.342 8.770 1.00 0.00 94 LEU A O 11
ATOM 15081 N N . SER A 1 95 ? -4.580 -7.141 10.834 1.00 0.00 95 SER A N 11
ATOM 15082 C CA . SER A 1 95 ? -4.292 -8.558 10.970 1.00 0.00 95 SER A CA 11
ATOM 15083 C C . SER A 1 95 ? -4.782 -9.072 12.315 1.00 0.00 95 SER A C 11
ATOM 15084 O O . SER A 1 95 ? -4.401 -8.487 13.349 1.00 0.00 95 SER A O 11
ATOM 15093 N N . SER A 1 1 ? -8.165 11.851 -14.577 1.00 0.00 1 SER A N 12
ATOM 15094 C CA . SER A 1 1 ? -8.178 10.848 -13.491 1.00 0.00 1 SER A CA 12
ATOM 15095 C C . SER A 1 1 ? -9.375 11.067 -12.573 1.00 0.00 1 SER A C 12
ATOM 15096 O O . SER A 1 1 ? -9.452 12.070 -11.861 1.00 0.00 1 SER A O 12
ATOM 15106 N N . ALA A 1 2 ? -10.305 10.127 -12.599 1.00 0.00 2 ALA A N 12
ATOM 15107 C CA . ALA A 1 2 ? -11.489 10.199 -11.764 1.00 0.00 2 ALA A CA 12
ATOM 15108 C C . ALA A 1 2 ? -11.511 9.018 -10.809 1.00 0.00 2 ALA A C 12
ATOM 15109 O O . ALA A 1 2 ? -10.921 7.979 -11.095 1.00 0.00 2 ALA A O 12
ATOM 15116 N N . ILE A 1 3 ? -12.168 9.186 -9.675 1.00 0.00 3 ILE A N 12
ATOM 15117 C CA . ILE A 1 3 ? -12.275 8.116 -8.695 1.00 0.00 3 ILE A CA 12
ATOM 15118 C C . ILE A 1 3 ? -13.414 7.175 -9.079 1.00 0.00 3 ILE A C 12
ATOM 15119 O O . ILE A 1 3 ? -14.588 7.555 -9.028 1.00 0.00 3 ILE A O 12
ATOM 15135 N N . PRO A 1 4 ? -13.077 5.935 -9.482 1.00 0.00 4 PRO A N 12
ATOM 15136 C CA . PRO A 1 4 ? -14.045 4.950 -9.940 1.00 0.00 4 PRO A CA 12
ATOM 15137 C C . PRO A 1 4 ? -14.614 4.105 -8.803 1.00 0.00 4 PRO A C 12
ATOM 15138 O O . PRO A 1 4 ? -13.868 3.491 -8.034 1.00 0.00 4 PRO A O 12
ATOM 15149 N N . ALA A 1 5 ? -15.934 4.063 -8.712 1.00 0.00 5 ALA A N 12
ATOM 15150 C CA . ALA A 1 5 ? -16.604 3.275 -7.691 1.00 0.00 5 ALA A CA 12
ATOM 15151 C C . ALA A 1 5 ? -17.811 2.542 -8.272 1.00 0.00 5 ALA A C 12
ATOM 15152 O O . ALA A 1 5 ? -18.956 2.909 -8.006 1.00 0.00 5 ALA A O 12
ATOM 15159 N N . PRO A 1 6 ? -17.566 1.498 -9.082 1.00 0.00 6 PRO A N 12
ATOM 15160 C CA . PRO A 1 6 ? -18.633 0.703 -9.701 1.00 0.00 6 PRO A CA 12
ATOM 15161 C C . PRO A 1 6 ? -19.461 -0.059 -8.668 1.00 0.00 6 PRO A C 12
ATOM 15162 O O . PRO A 1 6 ? -20.683 0.087 -8.602 1.00 0.00 6 PRO A O 12
ATOM 15173 N N . GLY A 1 7 ? -18.791 -0.871 -7.859 1.00 0.00 7 GLY A N 12
ATOM 15174 C CA . GLY A 1 7 ? -19.480 -1.614 -6.824 1.00 0.00 7 GLY A CA 12
ATOM 15175 C C . GLY A 1 7 ? -19.642 -0.804 -5.555 1.00 0.00 7 GLY A C 12
ATOM 15176 O O . GLY A 1 7 ? -20.477 -1.126 -4.711 1.00 0.00 7 GLY A O 12
ATOM 15180 N N . GLU A 1 8 ? -18.838 0.253 -5.436 1.00 0.00 8 GLU A N 12
ATOM 15181 C CA . GLU A 1 8 ? -18.867 1.145 -4.276 1.00 0.00 8 GLU A CA 12
ATOM 15182 C C . GLU A 1 8 ? -18.569 0.382 -2.985 1.00 0.00 8 GLU A C 12
ATOM 15183 O O . GLU A 1 8 ? -19.400 0.314 -2.076 1.00 0.00 8 GLU A O 12
ATOM 15195 N N . GLY A 1 9 ? -17.380 -0.206 -2.922 1.00 0.00 9 GLY A N 12
ATOM 15196 C CA . GLY A 1 9 ? -16.966 -0.923 -1.733 1.00 0.00 9 GLY A CA 12
ATOM 15197 C C . GLY A 1 9 ? -16.055 -0.084 -0.854 1.00 0.00 9 GLY A C 12
ATOM 15198 O O . GLY A 1 9 ? -15.827 1.089 -1.155 1.00 0.00 9 GLY A O 12
ATOM 15202 N N . PRO A 1 10 ? -15.521 -0.664 0.238 1.00 0.00 10 PRO A N 12
ATOM 15203 C CA . PRO A 1 10 ? -14.632 0.045 1.169 1.00 0.00 10 PRO A CA 12
ATOM 15204 C C . PRO A 1 10 ? -13.448 0.705 0.465 1.00 0.00 10 PRO A C 12
ATOM 15205 O O . PRO A 1 10 ? -12.829 0.117 -0.428 1.00 0.00 10 PRO A O 12
ATOM 15216 N N . SER A 1 11 ? -13.144 1.930 0.866 1.00 0.00 11 SER A N 12
ATOM 15217 C CA . SER A 1 11 ? -12.061 2.691 0.266 1.00 0.00 11 SER A CA 12
ATOM 15218 C C . SER A 1 11 ? -10.734 2.384 0.943 1.00 0.00 11 SER A C 12
ATOM 15219 O O . SER A 1 11 ? -10.697 1.777 2.018 1.00 0.00 11 SER A O 12
ATOM 15227 N N . VAL A 1 12 ? -9.643 2.805 0.310 1.00 0.00 12 VAL A N 12
ATOM 15228 C CA . VAL A 1 12 ? -8.309 2.576 0.847 1.00 0.00 12 VAL A CA 12
ATOM 15229 C C . VAL A 1 12 ? -8.144 3.269 2.197 1.00 0.00 12 VAL A C 12
ATOM 15230 O O . VAL A 1 12 ? -7.365 2.825 3.041 1.00 0.00 12 VAL A O 12
ATOM 15243 N N . SER A 1 13 ? -8.909 4.338 2.391 1.00 0.00 13 SER A N 12
ATOM 15244 C CA . SER A 1 13 ? -8.939 5.072 3.649 1.00 0.00 13 SER A CA 12
ATOM 15245 C C . SER A 1 13 ? -9.224 4.139 4.826 1.00 0.00 13 SER A C 12
ATOM 15246 O O . SER A 1 13 ? -8.732 4.352 5.932 1.00 0.00 13 SER A O 12
ATOM 15254 N N . MET A 1 14 ? -10.017 3.103 4.580 1.00 0.00 14 MET A N 12
ATOM 15255 C CA . MET A 1 14 ? -10.374 2.155 5.625 1.00 0.00 14 MET A CA 12
ATOM 15256 C C . MET A 1 14 ? -9.138 1.398 6.088 1.00 0.00 14 MET A C 12
ATOM 15257 O O . MET A 1 14 ? -8.870 1.293 7.284 1.00 0.00 14 MET A O 12
ATOM 15271 N N . ALA A 1 15 ? -8.388 0.877 5.126 1.00 0.00 15 ALA A N 12
ATOM 15272 C CA . ALA A 1 15 ? -7.177 0.121 5.414 1.00 0.00 15 ALA A CA 12
ATOM 15273 C C . ALA A 1 15 ? -6.054 1.030 5.918 1.00 0.00 15 ALA A C 12
ATOM 15274 O O . ALA A 1 15 ? -5.403 0.738 6.921 1.00 0.00 15 ALA A O 12
ATOM 15281 N N . GLN A 1 16 ? -5.860 2.146 5.224 1.00 0.00 16 GLN A N 12
ATOM 15282 C CA . GLN A 1 16 ? -4.748 3.059 5.489 1.00 0.00 16 GLN A CA 12
ATOM 15283 C C . GLN A 1 16 ? -4.841 3.682 6.884 1.00 0.00 16 GLN A C 12
ATOM 15284 O O . GLN A 1 16 ? -3.822 3.997 7.498 1.00 0.00 16 GLN A O 12
ATOM 15298 N N . GLN A 1 17 ? -6.062 3.842 7.381 1.00 0.00 17 GLN A N 12
ATOM 15299 C CA . GLN A 1 17 ? -6.301 4.489 8.669 1.00 0.00 17 GLN A CA 12
ATOM 15300 C C . GLN A 1 17 ? -5.610 3.739 9.798 1.00 0.00 17 GLN A C 12
ATOM 15301 O O . GLN A 1 17 ? -5.204 4.330 10.800 1.00 0.00 17 GLN A O 12
ATOM 15315 N N . LYS A 1 18 ? -5.490 2.430 9.633 1.00 0.00 18 LYS A N 12
ATOM 15316 C CA . LYS A 1 18 ? -4.909 1.579 10.660 1.00 0.00 18 LYS A CA 12
ATOM 15317 C C . LYS A 1 18 ? -3.383 1.689 10.686 1.00 0.00 18 LYS A C 12
ATOM 15318 O O . LYS A 1 18 ? -2.710 0.943 11.398 1.00 0.00 18 LYS A O 12
ATOM 15337 N N . CYS A 1 19 ? -2.847 2.620 9.912 1.00 0.00 19 CYS A N 12
ATOM 15338 C CA . CYS A 1 19 ? -1.417 2.869 9.885 1.00 0.00 19 CYS A CA 12
ATOM 15339 C C . CYS A 1 19 ? -1.154 4.367 9.975 1.00 0.00 19 CYS A C 12
ATOM 15340 O O . CYS A 1 19 ? -2.092 5.166 9.971 1.00 0.00 19 CYS A O 12
ATOM 15347 N N . GLY A 1 20 ? 0.113 4.742 10.072 1.00 0.00 20 GLY A N 12
ATOM 15348 C CA . GLY A 1 20 ? 0.465 6.146 10.168 1.00 0.00 20 GLY A CA 12
ATOM 15349 C C . GLY A 1 20 ? 0.643 6.790 8.806 1.00 0.00 20 GLY A C 12
ATOM 15350 O O . GLY A 1 20 ? 0.731 6.095 7.795 1.00 0.00 20 GLY A O 12
ATOM 15354 N N . ALA A 1 21 ? 0.722 8.118 8.785 1.00 0.00 21 ALA A N 12
ATOM 15355 C CA . ALA A 1 21 ? 0.859 8.862 7.535 1.00 0.00 21 ALA A CA 12
ATOM 15356 C C . ALA A 1 21 ? 2.287 8.795 6.999 1.00 0.00 21 ALA A C 12
ATOM 15357 O O . ALA A 1 21 ? 2.578 9.301 5.915 1.00 0.00 21 ALA A O 12
ATOM 15364 N N . GLU A 1 22 ? 3.174 8.184 7.769 1.00 0.00 22 GLU A N 12
ATOM 15365 C CA . GLU A 1 22 ? 4.556 8.001 7.355 1.00 0.00 22 GLU A CA 12
ATOM 15366 C C . GLU A 1 22 ? 4.740 6.619 6.725 1.00 0.00 22 GLU A C 12
ATOM 15367 O O . GLU A 1 22 ? 5.855 6.213 6.384 1.00 0.00 22 GLU A O 12
ATOM 15379 N N . LYS A 1 23 ? 3.635 5.902 6.568 1.00 0.00 23 LYS A N 12
ATOM 15380 C CA . LYS A 1 23 ? 3.673 4.542 6.053 1.00 0.00 23 LYS A CA 12
ATOM 15381 C C . LYS A 1 23 ? 2.987 4.454 4.690 1.00 0.00 23 LYS A C 12
ATOM 15382 O O . LYS A 1 23 ? 2.283 5.374 4.275 1.00 0.00 23 LYS A O 12
ATOM 15401 N N . VAL A 1 24 ? 3.197 3.343 4.002 1.00 0.00 24 VAL A N 12
ATOM 15402 C CA . VAL A 1 24 ? 2.672 3.155 2.661 1.00 0.00 24 VAL A CA 12
ATOM 15403 C C . VAL A 1 24 ? 1.775 1.922 2.597 1.00 0.00 24 VAL A C 12
ATOM 15404 O O . VAL A 1 24 ? 2.049 0.903 3.235 1.00 0.00 24 VAL A O 12
ATOM 15417 N N . VAL A 1 25 ? 0.696 2.024 1.834 1.00 0.00 25 VAL A N 12
ATOM 15418 C CA . VAL A 1 25 ? -0.220 0.910 1.649 1.00 0.00 25 VAL A CA 12
ATOM 15419 C C . VAL A 1 25 ? 0.154 0.118 0.405 1.00 0.00 25 VAL A C 12
ATOM 15420 O O . VAL A 1 25 ? 0.511 0.696 -0.621 1.00 0.00 25 VAL A O 12
ATOM 15433 N N . SER A 1 26 ? 0.108 -1.201 0.511 1.00 0.00 26 SER A N 12
ATOM 15434 C CA . SER A 1 26 ? 0.408 -2.084 -0.610 1.00 0.00 26 SER A CA 12
ATOM 15435 C C . SER A 1 26 ? -0.287 -3.429 -0.411 1.00 0.00 26 SER A C 12
ATOM 15436 O O . SER A 1 26 ? -0.668 -3.780 0.707 1.00 0.00 26 SER A O 12
ATOM 15444 N N . CYS A 1 27 ? -0.463 -4.174 -1.486 1.00 0.00 27 CYS A N 12
ATOM 15445 C CA . CYS A 1 27 ? -1.025 -5.507 -1.385 1.00 0.00 27 CYS A CA 12
ATOM 15446 C C . CYS A 1 27 ? 0.088 -6.531 -1.481 1.00 0.00 27 CYS A C 12
ATOM 15447 O O . CYS A 1 27 ? 0.831 -6.546 -2.466 1.00 0.00 27 CYS A O 12
ATOM 15454 N N . CYS A 1 28 ? 0.249 -7.356 -0.460 1.00 0.00 28 CYS A N 12
ATOM 15455 C CA . CYS A 1 28 ? 1.216 -8.434 -0.540 1.00 0.00 28 CYS A CA 12
ATOM 15456 C C . CYS A 1 28 ? 0.737 -9.684 0.193 1.00 0.00 28 CYS A C 12
ATOM 15457 O O . CYS A 1 28 ? 0.809 -9.764 1.421 1.00 0.00 28 CYS A O 12
ATOM 15464 N N . ASN A 1 29 ? 0.240 -10.651 -0.567 1.00 0.00 29 ASN A N 12
ATOM 15465 C CA . ASN A 1 29 ? -0.067 -11.966 -0.023 1.00 0.00 29 ASN A CA 12
ATOM 15466 C C . ASN A 1 29 ? 1.193 -12.822 -0.019 1.00 0.00 29 ASN A C 12
ATOM 15467 O O . ASN A 1 29 ? 1.532 -13.477 -1.010 1.00 0.00 29 ASN A O 12
ATOM 15478 N N . SER A 1 30 ? 1.895 -12.794 1.098 1.00 0.00 30 SER A N 12
ATOM 15479 C CA . SER A 1 30 ? 3.120 -13.557 1.258 1.00 0.00 30 SER A CA 12
ATOM 15480 C C . SER A 1 30 ? 3.016 -14.456 2.478 1.00 0.00 30 SER A C 12
ATOM 15481 O O . SER A 1 30 ? 2.344 -14.112 3.454 1.00 0.00 30 SER A O 12
ATOM 15489 N N . LYS A 1 31 ? 3.678 -15.604 2.428 1.00 0.00 31 LYS A N 12
ATOM 15490 C CA . LYS A 1 31 ? 3.774 -16.479 3.588 1.00 0.00 31 LYS A CA 12
ATOM 15491 C C . LYS A 1 31 ? 4.483 -15.730 4.704 1.00 0.00 31 LYS A C 12
ATOM 15492 O O . LYS A 1 31 ? 4.213 -15.918 5.889 1.00 0.00 31 LYS A O 12
ATOM 15511 N N . GLU A 1 32 ? 5.377 -14.860 4.273 1.00 0.00 32 GLU A N 12
ATOM 15512 C CA . GLU A 1 32 ? 6.167 -14.016 5.142 1.00 0.00 32 GLU A CA 12
ATOM 15513 C C . GLU A 1 32 ? 5.275 -13.108 5.981 1.00 0.00 32 GLU A C 12
ATOM 15514 O O . GLU A 1 32 ? 5.449 -13.004 7.190 1.00 0.00 32 GLU A O 12
ATOM 15526 N N . LEU A 1 33 ? 4.312 -12.463 5.328 1.00 0.00 33 LEU A N 12
ATOM 15527 C CA . LEU A 1 33 ? 3.441 -11.498 5.989 1.00 0.00 33 LEU A CA 12
ATOM 15528 C C . LEU A 1 33 ? 2.563 -12.154 7.050 1.00 0.00 33 LEU A C 12
ATOM 15529 O O . LEU A 1 33 ? 2.546 -11.726 8.203 1.00 0.00 33 LEU A O 12
ATOM 15545 N N . LYS A 1 34 ? 1.852 -13.211 6.667 1.00 0.00 34 LYS A N 12
ATOM 15546 C CA . LYS A 1 34 ? 0.887 -13.843 7.570 1.00 0.00 34 LYS A CA 12
ATOM 15547 C C . LYS A 1 34 ? 1.580 -14.672 8.650 1.00 0.00 34 LYS A C 12
ATOM 15548 O O . LYS A 1 34 ? 0.936 -15.145 9.588 1.00 0.00 34 LYS A O 12
ATOM 15567 N N . ASN A 1 35 ? 2.885 -14.849 8.522 1.00 0.00 35 ASN A N 12
ATOM 15568 C CA . ASN A 1 35 ? 3.649 -15.606 9.505 1.00 0.00 35 ASN A CA 12
ATOM 15569 C C . ASN A 1 35 ? 4.841 -14.789 9.992 1.00 0.00 35 ASN A C 12
ATOM 15570 O O . ASN A 1 35 ? 5.856 -15.342 10.418 1.00 0.00 35 ASN A O 12
ATOM 15581 N N . SER A 1 36 ? 4.710 -13.469 9.918 1.00 0.00 36 SER A N 12
ATOM 15582 C CA . SER A 1 36 ? 5.775 -12.566 10.328 1.00 0.00 36 SER A CA 12
ATOM 15583 C C . SER A 1 36 ? 5.864 -12.486 11.849 1.00 0.00 36 SER A C 12
ATOM 15584 O O . SER A 1 36 ? 4.849 -12.535 12.549 1.00 0.00 36 SER A O 12
ATOM 15592 N N . LYS A 1 37 ? 7.083 -12.357 12.354 1.00 0.00 37 LYS A N 12
ATOM 15593 C CA . LYS A 1 37 ? 7.308 -12.212 13.784 1.00 0.00 37 LYS A CA 12
ATOM 15594 C C . LYS A 1 37 ? 7.359 -10.733 14.157 1.00 0.00 37 LYS A C 12
ATOM 15595 O O . LYS A 1 37 ? 8.217 -10.301 14.930 1.00 0.00 37 LYS A O 12
ATOM 15614 N N . SER A 1 38 ? 6.423 -9.967 13.590 1.00 0.00 38 SER A N 12
ATOM 15615 C CA . SER A 1 38 ? 6.339 -8.525 13.817 1.00 0.00 38 SER A CA 12
ATOM 15616 C C . SER A 1 38 ? 7.636 -7.828 13.410 1.00 0.00 38 SER A C 12
ATOM 15617 O O . SER A 1 38 ? 8.272 -7.147 14.217 1.00 0.00 38 SER A O 12
ATOM 15625 N N . GLY A 1 39 ? 8.025 -8.007 12.153 1.00 0.00 39 GLY A N 12
ATOM 15626 C CA . GLY A 1 39 ? 9.232 -7.380 11.652 1.00 0.00 39 GLY A CA 12
ATOM 15627 C C . GLY A 1 39 ? 9.804 -8.107 10.454 1.00 0.00 39 GLY A C 12
ATOM 15628 O O . GLY A 1 39 ? 9.083 -8.364 9.486 1.00 0.00 39 GLY A O 12
ATOM 15632 N N . ALA A 1 40 ? 11.097 -8.437 10.529 1.00 0.00 40 ALA A N 12
ATOM 15633 C CA . ALA A 1 40 ? 11.807 -9.116 9.444 1.00 0.00 40 ALA A CA 12
ATOM 15634 C C . ALA A 1 40 ? 11.902 -8.220 8.212 1.00 0.00 40 ALA A C 12
ATOM 15635 O O . ALA A 1 40 ? 11.811 -6.994 8.319 1.00 0.00 40 ALA A O 12
ATOM 15642 N N . GLU A 1 41 ? 12.092 -8.828 7.051 1.00 0.00 41 GLU A N 12
ATOM 15643 C CA . GLU A 1 41 ? 12.205 -8.080 5.808 1.00 0.00 41 GLU A CA 12
ATOM 15644 C C . GLU A 1 41 ? 11.260 -8.650 4.757 1.00 0.00 41 GLU A C 12
ATOM 15645 O O . GLU A 1 41 ? 11.056 -9.864 4.684 1.00 0.00 41 GLU A O 12
ATOM 15657 N N . ILE A 1 42 ? 10.679 -7.766 3.959 1.00 0.00 42 ILE A N 12
ATOM 15658 C CA . ILE A 1 42 ? 9.797 -8.172 2.872 1.00 0.00 42 ILE A CA 12
ATOM 15659 C C . ILE A 1 42 ? 9.690 -7.061 1.824 1.00 0.00 42 ILE A C 12
ATOM 15660 O O . ILE A 1 42 ? 9.203 -5.971 2.105 1.00 0.00 42 ILE A O 12
ATOM 15676 N N . PRO A 1 43 ? 10.182 -7.322 0.606 1.00 0.00 43 PRO A N 12
ATOM 15677 C CA . PRO A 1 43 ? 10.131 -6.370 -0.495 1.00 0.00 43 PRO A CA 12
ATOM 15678 C C . PRO A 1 43 ? 8.816 -6.448 -1.264 1.00 0.00 43 PRO A C 12
ATOM 15679 O O . PRO A 1 43 ? 8.327 -7.538 -1.577 1.00 0.00 43 PRO A O 12
ATOM 15690 N N . ILE A 1 44 ? 8.244 -5.291 -1.571 1.00 0.00 44 ILE A N 12
ATOM 15691 C CA . ILE A 1 44 ? 7.002 -5.234 -2.327 1.00 0.00 44 ILE A CA 12
ATOM 15692 C C . ILE A 1 44 ? 7.256 -4.722 -3.739 1.00 0.00 44 ILE A C 12
ATOM 15693 O O . ILE A 1 44 ? 8.339 -4.228 -4.041 1.00 0.00 44 ILE A O 12
ATOM 15709 N N . ASP A 1 45 ? 6.245 -4.871 -4.598 1.00 0.00 45 ASP A N 12
ATOM 15710 C CA . ASP A 1 45 ? 6.296 -4.418 -5.996 1.00 0.00 45 ASP A CA 12
ATOM 15711 C C . ASP A 1 45 ? 7.374 -5.135 -6.799 1.00 0.00 45 ASP A C 12
ATOM 15712 O O . ASP A 1 45 ? 7.735 -4.703 -7.893 1.00 0.00 45 ASP A O 12
ATOM 15721 N N . VAL A 1 46 ? 7.883 -6.224 -6.257 1.00 0.00 46 VAL A N 12
ATOM 15722 C CA . VAL A 1 46 ? 8.833 -7.057 -6.974 1.00 0.00 46 VAL A CA 12
ATOM 15723 C C . VAL A 1 46 ? 8.161 -8.357 -7.381 1.00 0.00 46 VAL A C 12
ATOM 15724 O O . VAL A 1 46 ? 8.811 -9.298 -7.842 1.00 0.00 46 VAL A O 12
ATOM 15737 N N . LEU A 1 47 ? 6.841 -8.388 -7.188 1.00 0.00 47 LEU A N 12
ATOM 15738 C CA . LEU A 1 47 ? 6.024 -9.543 -7.509 1.00 0.00 47 LEU A CA 12
ATOM 15739 C C . LEU A 1 47 ? 6.512 -10.767 -6.755 1.00 0.00 47 LEU A C 12
ATOM 15740 O O . LEU A 1 47 ? 6.757 -11.823 -7.341 1.00 0.00 47 LEU A O 12
ATOM 15756 N N . SER A 1 48 ? 6.662 -10.602 -5.449 1.00 0.00 48 SER A N 12
ATOM 15757 C CA . SER A 1 48 ? 7.031 -11.686 -4.554 1.00 0.00 48 SER A CA 12
ATOM 15758 C C . SER A 1 48 ? 5.853 -12.644 -4.387 1.00 0.00 48 SER A C 12
ATOM 15759 O O . SER A 1 48 ? 5.319 -12.815 -3.293 1.00 0.00 48 SER A O 12
ATOM 15767 N N . GLY A 1 49 ? 5.441 -13.246 -5.491 1.00 0.00 49 GLY A N 12
ATOM 15768 C CA . GLY A 1 49 ? 4.288 -14.108 -5.478 1.00 0.00 49 GLY A CA 12
ATOM 15769 C C . GLY A 1 49 ? 3.056 -13.397 -5.995 1.00 0.00 49 GLY A C 12
ATOM 15770 O O . GLY A 1 49 ? 2.550 -13.725 -7.067 1.00 0.00 49 GLY A O 12
ATOM 15774 N N . GLU A 1 50 ? 2.585 -12.402 -5.240 1.00 0.00 50 GLU A N 12
ATOM 15775 C CA . GLU A 1 50 ? 1.355 -11.688 -5.588 1.00 0.00 50 GLU A CA 12
ATOM 15776 C C . GLU A 1 50 ? 1.433 -10.228 -5.158 1.00 0.00 50 GLU A C 12
ATOM 15777 O O . GLU A 1 50 ? 0.464 -9.485 -5.294 1.00 0.00 50 GLU A O 12
ATOM 15789 N N . CYS A 1 51 ? 2.592 -9.803 -4.679 1.00 0.00 51 CYS A N 12
ATOM 15790 C CA . CYS A 1 51 ? 2.695 -8.504 -4.025 1.00 0.00 51 CYS A CA 12
ATOM 15791 C C . CYS A 1 51 ? 2.993 -7.380 -5.010 1.00 0.00 51 CYS A C 12
ATOM 15792 O O . CYS A 1 51 ? 3.842 -7.511 -5.897 1.00 0.00 51 CYS A O 12
ATOM 15799 N N . LYS A 1 52 ? 2.307 -6.261 -4.813 1.00 0.00 52 LYS A N 12
ATOM 15800 C CA . LYS A 1 52 ? 2.498 -5.073 -5.616 1.00 0.00 52 LYS A CA 12
ATOM 15801 C C . LYS A 1 52 ? 2.398 -3.854 -4.716 1.00 0.00 52 LYS A C 12
ATOM 15802 O O . LYS A 1 52 ? 1.562 -3.817 -3.808 1.00 0.00 52 LYS A O 12
ATOM 15821 N N . ASN A 1 53 ? 3.254 -2.878 -4.943 1.00 0.00 53 ASN A N 12
ATOM 15822 C CA . ASN A 1 53 ? 3.223 -1.652 -4.160 1.00 0.00 53 ASN A CA 12
ATOM 15823 C C . ASN A 1 53 ? 2.460 -0.585 -4.920 1.00 0.00 53 ASN A C 12
ATOM 15824 O O . ASN A 1 53 ? 2.657 -0.398 -6.123 1.00 0.00 53 ASN A O 12
ATOM 15835 N N . ILE A 1 54 ? 1.575 0.092 -4.222 1.00 0.00 54 ILE A N 12
ATOM 15836 C CA . ILE A 1 54 ? 0.694 1.054 -4.848 1.00 0.00 54 ILE A CA 12
ATOM 15837 C C . ILE A 1 54 ? 1.081 2.479 -4.442 1.00 0.00 54 ILE A C 12
ATOM 15838 O O . ILE A 1 54 ? 1.188 2.792 -3.255 1.00 0.00 54 ILE A O 12
ATOM 15854 N N . PRO A 1 55 ? 1.328 3.343 -5.444 1.00 0.00 55 PRO A N 12
ATOM 15855 C CA . PRO A 1 55 ? 1.844 4.708 -5.232 1.00 0.00 55 PRO A CA 12
ATOM 15856 C C . PRO A 1 55 ? 0.970 5.559 -4.312 1.00 0.00 55 PRO A C 12
ATOM 15857 O O . PRO A 1 55 ? -0.199 5.806 -4.598 1.00 0.00 55 PRO A O 12
ATOM 15868 N N . ILE A 1 56 ? 1.573 6.055 -3.237 1.00 0.00 56 ILE A N 12
ATOM 15869 C CA . ILE A 1 56 ? 0.852 6.841 -2.236 1.00 0.00 56 ILE A CA 12
ATOM 15870 C C . ILE A 1 56 ? 0.557 8.251 -2.731 1.00 0.00 56 ILE A C 12
ATOM 15871 O O . ILE A 1 56 ? -0.293 8.944 -2.181 1.00 0.00 56 ILE A O 12
ATOM 15887 N N . ASN A 1 57 ? 1.264 8.657 -3.776 1.00 0.00 57 ASN A N 12
ATOM 15888 C CA . ASN A 1 57 ? 1.194 10.026 -4.293 1.00 0.00 57 ASN A CA 12
ATOM 15889 C C . ASN A 1 57 ? -0.238 10.455 -4.599 1.00 0.00 57 ASN A C 12
ATOM 15890 O O . ASN A 1 57 ? -0.635 11.574 -4.274 1.00 0.00 57 ASN A O 12
ATOM 15901 N N . ILE A 1 58 ? -1.017 9.573 -5.217 1.00 0.00 58 ILE A N 12
ATOM 15902 C CA . ILE A 1 58 ? -2.402 9.887 -5.525 1.00 0.00 58 ILE A CA 12
ATOM 15903 C C . ILE A 1 58 ? -3.261 9.741 -4.278 1.00 0.00 58 ILE A C 12
ATOM 15904 O O . ILE A 1 58 ? -4.170 10.530 -4.052 1.00 0.00 58 ILE A O 12
ATOM 15920 N N . LEU A 1 59 ? -2.925 8.750 -3.457 1.00 0.00 59 LEU A N 12
ATOM 15921 C CA . LEU A 1 59 ? -3.711 8.401 -2.270 1.00 0.00 59 LEU A CA 12
ATOM 15922 C C . LEU A 1 59 ? -3.920 9.603 -1.353 1.00 0.00 59 LEU A C 12
ATOM 15923 O O . LEU A 1 59 ? -4.962 9.724 -0.713 1.00 0.00 59 LEU A O 12
ATOM 15939 N N . THR A 1 60 ? -2.930 10.489 -1.306 1.00 0.00 60 THR A N 12
ATOM 15940 C CA . THR A 1 60 ? -2.979 11.678 -0.458 1.00 0.00 60 THR A CA 12
ATOM 15941 C C . THR A 1 60 ? -4.263 12.491 -0.666 1.00 0.00 60 THR A C 12
ATOM 15942 O O . THR A 1 60 ? -4.765 13.120 0.267 1.00 0.00 60 THR A O 12
ATOM 15953 N N . ILE A 1 61 ? -4.787 12.485 -1.891 1.00 0.00 61 ILE A N 12
ATOM 15954 C CA . ILE A 1 61 ? -6.036 13.181 -2.185 1.00 0.00 61 ILE A CA 12
ATOM 15955 C C . ILE A 1 61 ? -7.083 12.215 -2.742 1.00 0.00 61 ILE A C 12
ATOM 15956 O O . ILE A 1 61 ? -8.283 12.481 -2.699 1.00 0.00 61 ILE A O 12
ATOM 15972 N N . ASN A 1 62 ? -6.616 11.088 -3.255 1.00 0.00 62 ASN A N 12
ATOM 15973 C CA . ASN A 1 62 ? -7.482 10.097 -3.871 1.00 0.00 62 ASN A CA 12
ATOM 15974 C C . ASN A 1 62 ? -7.778 8.974 -2.891 1.00 0.00 62 ASN A C 12
ATOM 15975 O O . ASN A 1 62 ? -8.025 7.838 -3.285 1.00 0.00 62 ASN A O 12
ATOM 15986 N N . GLN A 1 63 ? -7.749 9.304 -1.603 1.00 0.00 63 GLN A N 12
ATOM 15987 C CA . GLN A 1 63 ? -8.025 8.336 -0.544 1.00 0.00 63 GLN A CA 12
ATOM 15988 C C . GLN A 1 63 ? -9.491 7.915 -0.568 1.00 0.00 63 GLN A C 12
ATOM 15989 O O . GLN A 1 63 ? -9.883 6.922 0.046 1.00 0.00 63 GLN A O 12
ATOM 16003 N N . LEU A 1 64 ? -10.297 8.672 -1.306 1.00 0.00 64 LEU A N 12
ATOM 16004 C CA . LEU A 1 64 ? -11.706 8.352 -1.474 1.00 0.00 64 LEU A CA 12
ATOM 16005 C C . LEU A 1 64 ? -11.877 7.175 -2.433 1.00 0.00 64 LEU A C 12
ATOM 16006 O O . LEU A 1 64 ? -12.982 6.655 -2.599 1.00 0.00 64 LEU A O 12
ATOM 16022 N N . ILE A 1 65 ? -10.775 6.769 -3.060 1.00 0.00 65 ILE A N 12
ATOM 16023 C CA . ILE A 1 65 ? -10.787 5.655 -3.996 1.00 0.00 65 ILE A CA 12
ATOM 16024 C C . ILE A 1 65 ? -11.061 4.337 -3.264 1.00 0.00 65 ILE A C 12
ATOM 16025 O O . ILE A 1 65 ? -10.497 4.065 -2.197 1.00 0.00 65 ILE A O 12
ATOM 16041 N N . PRO A 1 66 ? -11.970 3.517 -3.806 1.00 0.00 66 PRO A N 12
ATOM 16042 C CA . PRO A 1 66 ? -12.340 2.239 -3.210 1.00 0.00 66 PRO A CA 12
ATOM 16043 C C . PRO A 1 66 ? -11.320 1.153 -3.513 1.00 0.00 66 PRO A C 12
ATOM 16044 O O . PRO A 1 66 ? -10.517 1.281 -4.438 1.00 0.00 66 PRO A O 12
ATOM 16055 N N . ILE A 1 67 ? -11.381 0.071 -2.752 1.00 0.00 67 ILE A N 12
ATOM 16056 C CA . ILE A 1 67 ? -10.441 -1.034 -2.888 1.00 0.00 67 ILE A CA 12
ATOM 16057 C C . ILE A 1 67 ? -10.529 -1.717 -4.262 1.00 0.00 67 ILE A C 12
ATOM 16058 O O . ILE A 1 67 ? -9.688 -2.550 -4.605 1.00 0.00 67 ILE A O 12
ATOM 16074 N N . ASN A 1 68 ? -11.550 -1.367 -5.039 1.00 0.00 68 ASN A N 12
ATOM 16075 C CA . ASN A 1 68 ? -11.701 -1.886 -6.396 1.00 0.00 68 ASN A CA 12
ATOM 16076 C C . ASN A 1 68 ? -10.520 -1.475 -7.283 1.00 0.00 68 ASN A C 12
ATOM 16077 O O . ASN A 1 68 ? -10.195 -2.157 -8.253 1.00 0.00 68 ASN A O 12
ATOM 16088 N N . ASN A 1 69 ? -9.870 -0.369 -6.931 1.00 0.00 69 ASN A N 12
ATOM 16089 C CA . ASN A 1 69 ? -8.704 0.107 -7.675 1.00 0.00 69 ASN A CA 12
ATOM 16090 C C . ASN A 1 69 ? -7.428 -0.333 -6.964 1.00 0.00 69 ASN A C 12
ATOM 16091 O O . ASN A 1 69 ? -6.383 0.311 -7.059 1.00 0.00 69 ASN A O 12
ATOM 16102 N N . PHE A 1 70 ? -7.547 -1.445 -6.260 1.00 0.00 70 PHE A N 12
ATOM 16103 C CA . PHE A 1 70 ? -6.505 -1.987 -5.422 1.00 0.00 70 PHE A CA 12
ATOM 16104 C C . PHE A 1 70 ? -6.587 -3.494 -5.520 1.00 0.00 70 PHE A C 12
ATOM 16105 O O . PHE A 1 70 ? -7.518 -4.024 -6.124 1.00 0.00 70 PHE A O 12
ATOM 16122 N N . CYS A 1 71 ? -5.639 -4.182 -4.944 1.00 0.00 71 CYS A N 12
ATOM 16123 C CA . CYS A 1 71 ? -5.545 -5.612 -5.127 1.00 0.00 71 CYS A CA 12
ATOM 16124 C C . CYS A 1 71 ? -6.043 -6.344 -3.888 1.00 0.00 71 CYS A C 12
ATOM 16125 O O . CYS A 1 71 ? -5.631 -6.035 -2.771 1.00 0.00 71 CYS A O 12
ATOM 16132 N N . SER A 1 72 ? -6.967 -7.281 -4.090 1.00 0.00 72 SER A N 12
ATOM 16133 C CA . SER A 1 72 ? -7.473 -8.090 -2.995 1.00 0.00 72 SER A CA 12
ATOM 16134 C C . SER A 1 72 ? -6.387 -9.056 -2.559 1.00 0.00 72 SER A C 12
ATOM 16135 O O . SER A 1 72 ? -6.182 -10.105 -3.169 1.00 0.00 72 SER A O 12
ATOM 16143 N N . ASP A 1 73 ? -5.708 -8.676 -1.502 1.00 0.00 73 ASP A N 12
ATOM 16144 C CA . ASP A 1 73 ? -4.513 -9.353 -1.041 1.00 0.00 73 ASP A CA 12
ATOM 16145 C C . ASP A 1 73 ? -4.367 -9.097 0.442 1.00 0.00 73 ASP A C 12
ATOM 16146 O O . ASP A 1 73 ? -5.016 -8.189 0.963 1.00 0.00 73 ASP A O 12
ATOM 16155 N N . THR A 1 74 ? -3.575 -9.914 1.131 1.00 0.00 74 THR A N 12
ATOM 16156 C CA . THR A 1 74 ? -3.242 -9.650 2.523 1.00 0.00 74 THR A CA 12
ATOM 16157 C C . THR A 1 74 ? -2.769 -8.204 2.681 1.00 0.00 74 THR A C 12
ATOM 16158 O O . THR A 1 74 ? -1.651 -7.854 2.300 1.00 0.00 74 THR A O 12
ATOM 16169 N N . VAL A 1 75 ? -3.657 -7.373 3.214 1.00 0.00 75 VAL A N 12
ATOM 16170 C CA . VAL A 1 75 ? -3.430 -5.936 3.320 1.00 0.00 75 VAL A CA 12
ATOM 16171 C C . VAL A 1 75 ? -2.129 -5.624 4.045 1.00 0.00 75 VAL A C 12
ATOM 16172 O O . VAL A 1 75 ? -1.978 -5.918 5.232 1.00 0.00 75 VAL A O 12
ATOM 16185 N N . SER A 1 76 ? -1.202 -5.013 3.327 1.00 0.00 76 SER A N 12
ATOM 16186 C CA . SER A 1 76 ? 0.120 -4.742 3.848 1.00 0.00 76 SER A CA 12
ATOM 16187 C C . SER A 1 76 ? 0.362 -3.246 3.993 1.00 0.00 76 SER A C 12
ATOM 16188 O O . SER A 1 76 ? 0.021 -2.453 3.112 1.00 0.00 76 SER A O 12
ATOM 16196 N N . CYS A 1 77 ? 0.937 -2.868 5.112 1.00 0.00 77 CYS A N 12
ATOM 16197 C CA . CYS A 1 77 ? 1.359 -1.504 5.329 1.00 0.00 77 CYS A CA 12
ATOM 16198 C C . CYS A 1 77 ? 2.842 -1.490 5.647 1.00 0.00 77 CYS A C 12
ATOM 16199 O O . CYS A 1 77 ? 3.294 -2.129 6.598 1.00 0.00 77 CYS A O 12
ATOM 16206 N N . CYS A 1 78 ? 3.596 -0.792 4.829 1.00 0.00 78 CYS A N 12
ATOM 16207 C CA . CYS A 1 78 ? 5.040 -0.776 4.944 1.00 0.00 78 CYS A CA 12
ATOM 16208 C C . CYS A 1 78 ? 5.521 0.631 5.236 1.00 0.00 78 CYS A C 12
ATOM 16209 O O . CYS A 1 78 ? 4.768 1.581 5.063 1.00 0.00 78 CYS A O 12
ATOM 16216 N N . SER A 1 79 ? 6.752 0.774 5.703 1.00 0.00 79 SER A N 12
ATOM 16217 C CA . SER A 1 79 ? 7.344 2.094 5.862 1.00 0.00 79 SER A CA 12
ATOM 16218 C C . SER A 1 79 ? 7.310 2.835 4.525 1.00 0.00 79 SER A C 12
ATOM 16219 O O . SER A 1 79 ? 7.543 2.234 3.475 1.00 0.00 79 SER A O 12
ATOM 16227 N N . GLY A 1 80 ? 6.978 4.122 4.571 1.00 0.00 80 GLY A N 12
ATOM 16228 C CA . GLY A 1 80 ? 6.907 4.933 3.373 1.00 0.00 80 GLY A CA 12
ATOM 16229 C C . GLY A 1 80 ? 8.203 4.933 2.599 1.00 0.00 80 GLY A C 12
ATOM 16230 O O . GLY A 1 80 ? 9.177 5.568 3.002 1.00 0.00 80 GLY A O 12
ATOM 16234 N N . GLU A 1 81 ? 8.206 4.201 1.498 1.00 0.00 81 GLU A N 12
ATOM 16235 C CA . GLU A 1 81 ? 9.365 4.102 0.635 1.00 0.00 81 GLU A CA 12
ATOM 16236 C C . GLU A 1 81 ? 9.692 5.460 0.029 1.00 0.00 81 GLU A C 12
ATOM 16237 O O . GLU A 1 81 ? 8.802 6.171 -0.447 1.00 0.00 81 GLU A O 12
ATOM 16249 N N . GLN A 1 82 ? 10.961 5.814 0.053 1.00 0.00 82 GLN A N 12
ATOM 16250 C CA . GLN A 1 82 ? 11.400 7.115 -0.414 1.00 0.00 82 GLN A CA 12
ATOM 16251 C C . GLN A 1 82 ? 12.824 7.024 -0.939 1.00 0.00 82 GLN A C 12
ATOM 16252 O O . GLN A 1 82 ? 13.587 6.148 -0.526 1.00 0.00 82 GLN A O 12
ATOM 16266 N N . ILE A 1 83 ? 13.181 7.931 -1.844 1.00 0.00 83 ILE A N 12
ATOM 16267 C CA . ILE A 1 83 ? 14.508 7.921 -2.451 1.00 0.00 83 ILE A CA 12
ATOM 16268 C C . ILE A 1 83 ? 15.580 8.147 -1.390 1.00 0.00 83 ILE A C 12
ATOM 16269 O O . ILE A 1 83 ? 15.689 9.231 -0.816 1.00 0.00 83 ILE A O 12
ATOM 16285 N N . GLY A 1 84 ? 16.368 7.115 -1.139 1.00 0.00 84 GLY A N 12
ATOM 16286 C CA . GLY A 1 84 ? 17.368 7.182 -0.096 1.00 0.00 84 GLY A CA 12
ATOM 16287 C C . GLY A 1 84 ? 17.267 5.999 0.840 1.00 0.00 84 GLY A C 12
ATOM 16288 O O . GLY A 1 84 ? 18.209 5.687 1.568 1.00 0.00 84 GLY A O 12
ATOM 16292 N N . LEU A 1 85 ? 16.109 5.348 0.826 1.00 0.00 85 LEU A N 12
ATOM 16293 C CA . LEU A 1 85 ? 15.906 4.127 1.588 1.00 0.00 85 LEU A CA 12
ATOM 16294 C C . LEU A 1 85 ? 16.110 2.920 0.681 1.00 0.00 85 LEU A C 12
ATOM 16295 O O . LEU A 1 85 ? 16.104 3.051 -0.543 1.00 0.00 85 LEU A O 12
ATOM 16311 N N . VAL A 1 86 ? 16.303 1.750 1.274 1.00 0.00 86 VAL A N 12
ATOM 16312 C CA . VAL A 1 86 ? 16.558 0.545 0.494 1.00 0.00 86 VAL A CA 12
ATOM 16313 C C . VAL A 1 86 ? 15.725 -0.631 0.993 1.00 0.00 86 VAL A C 12
ATOM 16314 O O . VAL A 1 86 ? 15.239 -1.440 0.202 1.00 0.00 86 VAL A O 12
ATOM 16327 N N . ASN A 1 87 ? 15.562 -0.722 2.303 1.00 0.00 87 ASN A N 12
ATOM 16328 C CA . ASN A 1 87 ? 14.804 -1.811 2.900 1.00 0.00 87 ASN A CA 12
ATOM 16329 C C . ASN A 1 87 ? 13.799 -1.243 3.895 1.00 0.00 87 ASN A C 12
ATOM 16330 O O . ASN A 1 87 ? 14.104 -0.291 4.611 1.00 0.00 87 ASN A O 12
ATOM 16341 N N . ILE A 1 88 ? 12.604 -1.817 3.915 1.00 0.00 88 ILE A N 12
ATOM 16342 C CA . ILE A 1 88 ? 11.515 -1.295 4.725 1.00 0.00 88 ILE A CA 12
ATOM 16343 C C . ILE A 1 88 ? 10.756 -2.428 5.406 1.00 0.00 88 ILE A C 12
ATOM 16344 O O . ILE A 1 88 ? 10.801 -3.573 4.957 1.00 0.00 88 ILE A O 12
ATOM 16360 N N . GLN A 1 89 ? 10.074 -2.104 6.498 1.00 0.00 89 GLN A N 12
ATOM 16361 C CA . GLN A 1 89 ? 9.285 -3.091 7.228 1.00 0.00 89 GLN A CA 12
ATOM 16362 C C . GLN A 1 89 ? 7.814 -2.991 6.848 1.00 0.00 89 GLN A C 12
ATOM 16363 O O . GLN A 1 89 ? 7.198 -1.933 6.991 1.00 0.00 89 GLN A O 12
ATOM 16377 N N . CYS A 1 90 ? 7.262 -4.084 6.344 1.00 0.00 90 CYS A N 12
ATOM 16378 C CA . CYS A 1 90 ? 5.855 -4.124 5.971 1.00 0.00 90 CYS A CA 12
ATOM 16379 C C . CYS A 1 90 ? 5.098 -5.099 6.865 1.00 0.00 90 CYS A C 12
ATOM 16380 O O . CYS A 1 90 ? 5.542 -6.224 7.085 1.00 0.00 90 CYS A O 12
ATOM 16387 N N . THR A 1 91 ? 3.964 -4.659 7.376 1.00 0.00 91 THR A N 12
ATOM 16388 C CA . THR A 1 91 ? 3.163 -5.475 8.277 1.00 0.00 91 THR A CA 12
ATOM 16389 C C . THR A 1 91 ? 1.685 -5.448 7.860 1.00 0.00 91 THR A C 12
ATOM 16390 O O . THR A 1 91 ? 1.230 -4.483 7.238 1.00 0.00 91 THR A O 12
ATOM 16401 N N . PRO A 1 92 ? 0.929 -6.527 8.146 1.00 0.00 92 PRO A N 12
ATOM 16402 C CA . PRO A 1 92 ? -0.517 -6.571 7.893 1.00 0.00 92 PRO A CA 12
ATOM 16403 C C . PRO A 1 92 ? -1.259 -5.502 8.689 1.00 0.00 92 PRO A C 12
ATOM 16404 O O . PRO A 1 92 ? -1.102 -5.401 9.905 1.00 0.00 92 PRO A O 12
ATOM 16415 N N . ILE A 1 93 ? -2.057 -4.703 7.996 1.00 0.00 93 ILE A N 12
ATOM 16416 C CA . ILE A 1 93 ? -2.789 -3.614 8.637 1.00 0.00 93 ILE A CA 12
ATOM 16417 C C . ILE A 1 93 ? -4.092 -4.111 9.248 1.00 0.00 93 ILE A C 12
ATOM 16418 O O . ILE A 1 93 ? -4.457 -3.723 10.359 1.00 0.00 93 ILE A O 12
ATOM 16434 N N . LEU A 1 94 ? -4.784 -4.974 8.524 1.00 0.00 94 LEU A N 12
ATOM 16435 C CA . LEU A 1 94 ? -6.065 -5.494 8.977 1.00 0.00 94 LEU A CA 12
ATOM 16436 C C . LEU A 1 94 ? -5.926 -6.936 9.441 1.00 0.00 94 LEU A C 12
ATOM 16437 O O . LEU A 1 94 ? -5.803 -7.851 8.627 1.00 0.00 94 LEU A O 12
ATOM 16453 N N . SER A 1 95 ? -5.925 -7.126 10.748 1.00 0.00 95 SER A N 12
ATOM 16454 C CA . SER A 1 95 ? -5.853 -8.455 11.326 1.00 0.00 95 SER A CA 12
ATOM 16455 C C . SER A 1 95 ? -7.251 -9.052 11.461 1.00 0.00 95 SER A C 12
ATOM 16456 O O . SER A 1 95 ? -8.100 -8.421 12.128 1.00 0.00 95 SER A O 12
ATOM 16465 N N . SER A 1 1 ? -8.995 13.822 -12.422 1.00 0.00 1 SER A N 13
ATOM 16466 C CA . SER A 1 1 ? -8.762 12.560 -11.689 1.00 0.00 1 SER A CA 13
ATOM 16467 C C . SER A 1 1 ? -9.927 12.261 -10.751 1.00 0.00 1 SER A C 13
ATOM 16468 O O . SER A 1 1 ? -9.871 12.556 -9.554 1.00 0.00 1 SER A O 13
ATOM 16478 N N . ALA A 1 2 ? -10.988 11.685 -11.303 1.00 0.00 2 ALA A N 13
ATOM 16479 C CA . ALA A 1 2 ? -12.156 11.320 -10.519 1.00 0.00 2 ALA A CA 13
ATOM 16480 C C . ALA A 1 2 ? -11.992 9.926 -9.937 1.00 0.00 2 ALA A C 13
ATOM 16481 O O . ALA A 1 2 ? -11.315 9.074 -10.519 1.00 0.00 2 ALA A O 13
ATOM 16488 N N . ILE A 1 3 ? -12.603 9.706 -8.786 1.00 0.00 3 ILE A N 13
ATOM 16489 C CA . ILE A 1 3 ? -12.522 8.427 -8.098 1.00 0.00 3 ILE A CA 13
ATOM 16490 C C . ILE A 1 3 ? -13.325 7.360 -8.851 1.00 0.00 3 ILE A C 13
ATOM 16491 O O . ILE A 1 3 ? -14.543 7.476 -8.992 1.00 0.00 3 ILE A O 13
ATOM 16507 N N . PRO A 1 4 ? -12.648 6.319 -9.370 1.00 0.00 4 PRO A N 13
ATOM 16508 C CA . PRO A 1 4 ? -13.295 5.228 -10.091 1.00 0.00 4 PRO A CA 13
ATOM 16509 C C . PRO A 1 4 ? -13.863 4.174 -9.145 1.00 0.00 4 PRO A C 13
ATOM 16510 O O . PRO A 1 4 ? -13.153 3.653 -8.277 1.00 0.00 4 PRO A O 13
ATOM 16521 N N . ALA A 1 5 ? -15.144 3.864 -9.308 1.00 0.00 5 ALA A N 13
ATOM 16522 C CA . ALA A 1 5 ? -15.792 2.876 -8.461 1.00 0.00 5 ALA A CA 13
ATOM 16523 C C . ALA A 1 5 ? -16.780 2.001 -9.242 1.00 0.00 5 ALA A C 13
ATOM 16524 O O . ALA A 1 5 ? -17.991 2.170 -9.123 1.00 0.00 5 ALA A O 13
ATOM 16531 N N . PRO A 1 6 ? -16.277 1.065 -10.065 1.00 0.00 6 PRO A N 13
ATOM 16532 C CA . PRO A 1 6 ? -17.123 0.054 -10.707 1.00 0.00 6 PRO A CA 13
ATOM 16533 C C . PRO A 1 6 ? -17.658 -0.945 -9.680 1.00 0.00 6 PRO A C 13
ATOM 16534 O O . PRO A 1 6 ? -18.707 -1.561 -9.868 1.00 0.00 6 PRO A O 13
ATOM 16545 N N . GLY A 1 7 ? -16.912 -1.083 -8.592 1.00 0.00 7 GLY A N 13
ATOM 16546 C CA . GLY A 1 7 ? -17.321 -1.926 -7.490 1.00 0.00 7 GLY A CA 13
ATOM 16547 C C . GLY A 1 7 ? -17.122 -1.211 -6.171 1.00 0.00 7 GLY A C 13
ATOM 16548 O O . GLY A 1 7 ? -16.150 -1.465 -5.459 1.00 0.00 7 GLY A O 13
ATOM 16552 N N . GLU A 1 8 ? -18.028 -0.293 -5.859 1.00 0.00 8 GLU A N 13
ATOM 16553 C CA . GLU A 1 8 ? -17.895 0.545 -4.674 1.00 0.00 8 GLU A CA 13
ATOM 16554 C C . GLU A 1 8 ? -18.155 -0.238 -3.395 1.00 0.00 8 GLU A C 13
ATOM 16555 O O . GLU A 1 8 ? -19.178 -0.914 -3.255 1.00 0.00 8 GLU A O 13
ATOM 16567 N N . GLY A 1 9 ? -17.208 -0.147 -2.476 1.00 0.00 9 GLY A N 13
ATOM 16568 C CA . GLY A 1 9 ? -17.371 -0.727 -1.164 1.00 0.00 9 GLY A CA 13
ATOM 16569 C C . GLY A 1 9 ? -16.533 0.011 -0.148 1.00 0.00 9 GLY A C 13
ATOM 16570 O O . GLY A 1 9 ? -16.624 1.236 -0.046 1.00 0.00 9 GLY A O 13
ATOM 16574 N N . PRO A 1 10 ? -15.696 -0.701 0.612 1.00 0.00 10 PRO A N 13
ATOM 16575 C CA . PRO A 1 10 ? -14.787 -0.084 1.575 1.00 0.00 10 PRO A CA 13
ATOM 16576 C C . PRO A 1 10 ? -13.774 0.838 0.903 1.00 0.00 10 PRO A C 13
ATOM 16577 O O . PRO A 1 10 ? -13.170 0.478 -0.112 1.00 0.00 10 PRO A O 13
ATOM 16588 N N . SER A 1 11 ? -13.594 2.022 1.464 1.00 0.00 11 SER A N 13
ATOM 16589 C CA . SER A 1 11 ? -12.635 2.972 0.933 1.00 0.00 11 SER A CA 13
ATOM 16590 C C . SER A 1 11 ? -11.228 2.628 1.416 1.00 0.00 11 SER A C 13
ATOM 16591 O O . SER A 1 11 ? -11.060 1.998 2.463 1.00 0.00 11 SER A O 13
ATOM 16599 N N . VAL A 1 12 ? -10.219 3.038 0.655 1.00 0.00 12 VAL A N 13
ATOM 16600 C CA . VAL A 1 12 ? -8.832 2.753 1.009 1.00 0.00 12 VAL A CA 13
ATOM 16601 C C . VAL A 1 12 ? -8.424 3.513 2.267 1.00 0.00 12 VAL A C 13
ATOM 16602 O O . VAL A 1 12 ? -7.517 3.100 2.994 1.00 0.00 12 VAL A O 13
ATOM 16615 N N . SER A 1 13 ? -9.111 4.622 2.521 1.00 0.00 13 SER A N 13
ATOM 16616 C CA . SER A 1 13 ? -8.847 5.451 3.686 1.00 0.00 13 SER A CA 13
ATOM 16617 C C . SER A 1 13 ? -9.132 4.686 4.976 1.00 0.00 13 SER A C 13
ATOM 16618 O O . SER A 1 13 ? -8.493 4.918 6.003 1.00 0.00 13 SER A O 13
ATOM 16626 N N . MET A 1 14 ? -10.085 3.760 4.910 1.00 0.00 14 MET A N 13
ATOM 16627 C CA . MET A 1 14 ? -10.432 2.933 6.059 1.00 0.00 14 MET A CA 13
ATOM 16628 C C . MET A 1 14 ? -9.268 2.020 6.418 1.00 0.00 14 MET A C 13
ATOM 16629 O O . MET A 1 14 ? -8.955 1.816 7.593 1.00 0.00 14 MET A O 13
ATOM 16643 N N . ALA A 1 15 ? -8.622 1.484 5.388 1.00 0.00 15 ALA A N 13
ATOM 16644 C CA . ALA A 1 15 ? -7.457 0.631 5.577 1.00 0.00 15 ALA A CA 13
ATOM 16645 C C . ALA A 1 15 ? -6.269 1.453 6.062 1.00 0.00 15 ALA A C 13
ATOM 16646 O O . ALA A 1 15 ? -5.464 0.987 6.871 1.00 0.00 15 ALA A O 13
ATOM 16653 N N . GLN A 1 16 ? -6.180 2.686 5.574 1.00 0.00 16 GLN A N 13
ATOM 16654 C CA . GLN A 1 16 ? -5.107 3.605 5.946 1.00 0.00 16 GLN A CA 13
ATOM 16655 C C . GLN A 1 16 ? -5.122 3.895 7.447 1.00 0.00 16 GLN A C 13
ATOM 16656 O O . GLN A 1 16 ? -4.079 4.156 8.043 1.00 0.00 16 GLN A O 13
ATOM 16670 N N . GLN A 1 17 ? -6.308 3.833 8.046 1.00 0.00 17 GLN A N 13
ATOM 16671 C CA . GLN A 1 17 ? -6.475 4.110 9.469 1.00 0.00 17 GLN A CA 13
ATOM 16672 C C . GLN A 1 17 ? -5.665 3.136 10.313 1.00 0.00 17 GLN A C 13
ATOM 16673 O O . GLN A 1 17 ? -5.195 3.476 11.399 1.00 0.00 17 GLN A O 13
ATOM 16687 N N . LYS A 1 18 ? -5.515 1.920 9.808 1.00 0.00 18 LYS A N 13
ATOM 16688 C CA . LYS A 1 18 ? -4.821 0.866 10.531 1.00 0.00 18 LYS A CA 13
ATOM 16689 C C . LYS A 1 18 ? -3.317 0.892 10.257 1.00 0.00 18 LYS A C 13
ATOM 16690 O O . LYS A 1 18 ? -2.590 -0.025 10.649 1.00 0.00 18 LYS A O 13
ATOM 16709 N N . CYS A 1 19 ? -2.852 1.942 9.597 1.00 0.00 19 CYS A N 13
ATOM 16710 C CA . CYS A 1 19 ? -1.433 2.095 9.319 1.00 0.00 19 CYS A CA 13
ATOM 16711 C C . CYS A 1 19 ? -0.982 3.517 9.647 1.00 0.00 19 CYS A C 13
ATOM 16712 O O . CYS A 1 19 ? -1.799 4.367 10.001 1.00 0.00 19 CYS A O 13
ATOM 16719 N N . GLY A 1 20 ? 0.317 3.764 9.549 1.00 0.00 20 GLY A N 13
ATOM 16720 C CA . GLY A 1 20 ? 0.850 5.077 9.852 1.00 0.00 20 GLY A CA 13
ATOM 16721 C C . GLY A 1 20 ? 0.669 6.047 8.703 1.00 0.00 20 GLY A C 13
ATOM 16722 O O . GLY A 1 20 ? 0.553 5.629 7.552 1.00 0.00 20 GLY A O 13
ATOM 16726 N N . ALA A 1 21 ? 0.654 7.337 9.014 1.00 0.00 21 ALA A N 13
ATOM 16727 C CA . ALA A 1 21 ? 0.500 8.373 7.994 1.00 0.00 21 ALA A CA 13
ATOM 16728 C C . ALA A 1 21 ? 1.681 8.379 7.028 1.00 0.00 21 ALA A C 13
ATOM 16729 O O . ALA A 1 21 ? 1.514 8.591 5.829 1.00 0.00 21 ALA A O 13
ATOM 16736 N N . GLU A 1 22 ? 2.870 8.135 7.558 1.00 0.00 22 GLU A N 13
ATOM 16737 C CA . GLU A 1 22 ? 4.073 8.083 6.739 1.00 0.00 22 GLU A CA 13
ATOM 16738 C C . GLU A 1 22 ? 4.399 6.636 6.376 1.00 0.00 22 GLU A C 13
ATOM 16739 O O . GLU A 1 22 ? 5.556 6.215 6.395 1.00 0.00 22 GLU A O 13
ATOM 16751 N N . LYS A 1 23 ? 3.363 5.866 6.102 1.00 0.00 23 LYS A N 13
ATOM 16752 C CA . LYS A 1 23 ? 3.527 4.493 5.663 1.00 0.00 23 LYS A CA 13
ATOM 16753 C C . LYS A 1 23 ? 2.784 4.286 4.348 1.00 0.00 23 LYS A C 13
ATOM 16754 O O . LYS A 1 23 ? 1.719 4.862 4.130 1.00 0.00 23 LYS A O 13
ATOM 16773 N N . VAL A 1 24 ? 3.343 3.466 3.478 1.00 0.00 24 VAL A N 13
ATOM 16774 C CA . VAL A 1 24 ? 2.754 3.236 2.173 1.00 0.00 24 VAL A CA 13
ATOM 16775 C C . VAL A 1 24 ? 1.811 2.038 2.220 1.00 0.00 24 VAL A C 13
ATOM 16776 O O . VAL A 1 24 ? 2.167 0.970 2.719 1.00 0.00 24 VAL A O 13
ATOM 16789 N N . VAL A 1 25 ? 0.601 2.234 1.729 1.00 0.00 25 VAL A N 13
ATOM 16790 C CA . VAL A 1 25 ? -0.395 1.179 1.715 1.00 0.00 25 VAL A CA 13
ATOM 16791 C C . VAL A 1 25 ? -0.232 0.311 0.470 1.00 0.00 25 VAL A C 13
ATOM 16792 O O . VAL A 1 25 ? -0.542 0.741 -0.637 1.00 0.00 25 VAL A O 13
ATOM 16805 N N . SER A 1 26 ? 0.280 -0.896 0.662 1.00 0.00 26 SER A N 13
ATOM 16806 C CA . SER A 1 26 ? 0.494 -1.830 -0.432 1.00 0.00 26 SER A CA 13
ATOM 16807 C C . SER A 1 26 ? -0.308 -3.115 -0.196 1.00 0.00 26 SER A C 13
ATOM 16808 O O . SER A 1 26 ? -0.898 -3.295 0.877 1.00 0.00 26 SER A O 13
ATOM 16816 N N . CYS A 1 27 ? -0.353 -3.996 -1.194 1.00 0.00 27 CYS A N 13
ATOM 16817 C CA . CYS A 1 27 ? -0.921 -5.326 -0.998 1.00 0.00 27 CYS A CA 13
ATOM 16818 C C . CYS A 1 27 ? 0.026 -6.394 -1.531 1.00 0.00 27 CYS A C 13
ATOM 16819 O O . CYS A 1 27 ? 0.216 -6.529 -2.741 1.00 0.00 27 CYS A O 13
ATOM 16826 N N . CYS A 1 28 ? 0.634 -7.137 -0.624 1.00 0.00 28 CYS A N 13
ATOM 16827 C CA . CYS A 1 28 ? 1.540 -8.210 -1.002 1.00 0.00 28 CYS A CA 13
ATOM 16828 C C . CYS A 1 28 ? 1.299 -9.440 -0.136 1.00 0.00 28 CYS A C 13
ATOM 16829 O O . CYS A 1 28 ? 0.984 -9.321 1.046 1.00 0.00 28 CYS A O 13
ATOM 16836 N N . ASN A 1 29 ? 1.437 -10.615 -0.729 1.00 0.00 29 ASN A N 13
ATOM 16837 C CA . ASN A 1 29 ? 1.168 -11.854 -0.018 1.00 0.00 29 ASN A CA 13
ATOM 16838 C C . ASN A 1 29 ? 2.449 -12.577 0.343 1.00 0.00 29 ASN A C 13
ATOM 16839 O O . ASN A 1 29 ? 3.050 -13.251 -0.494 1.00 0.00 29 ASN A O 13
ATOM 16850 N N . SER A 1 30 ? 2.875 -12.434 1.579 1.00 0.00 30 SER A N 13
ATOM 16851 C CA . SER A 1 30 ? 3.931 -13.278 2.087 1.00 0.00 30 SER A CA 13
ATOM 16852 C C . SER A 1 30 ? 3.308 -14.497 2.746 1.00 0.00 30 SER A C 13
ATOM 16853 O O . SER A 1 30 ? 2.278 -14.394 3.415 1.00 0.00 30 SER A O 13
ATOM 16861 N N . LYS A 1 31 ? 3.936 -15.647 2.567 1.00 0.00 31 LYS A N 13
ATOM 16862 C CA . LYS A 1 31 ? 3.442 -16.881 3.158 1.00 0.00 31 LYS A CA 13
ATOM 16863 C C . LYS A 1 31 ? 3.752 -16.894 4.645 1.00 0.00 31 LYS A C 13
ATOM 16864 O O . LYS A 1 31 ? 3.102 -17.573 5.437 1.00 0.00 31 LYS A O 13
ATOM 16883 N N . GLU A 1 32 ? 4.761 -16.114 4.993 1.00 0.00 32 GLU A N 13
ATOM 16884 C CA . GLU A 1 32 ? 5.277 -16.022 6.345 1.00 0.00 32 GLU A CA 13
ATOM 16885 C C . GLU A 1 32 ? 4.465 -15.035 7.174 1.00 0.00 32 GLU A C 13
ATOM 16886 O O . GLU A 1 32 ? 4.522 -15.038 8.405 1.00 0.00 32 GLU A O 13
ATOM 16898 N N . LEU A 1 33 ? 3.723 -14.176 6.489 1.00 0.00 33 LEU A N 13
ATOM 16899 C CA . LEU A 1 33 ? 2.886 -13.187 7.151 1.00 0.00 33 LEU A CA 13
ATOM 16900 C C . LEU A 1 33 ? 1.690 -13.865 7.810 1.00 0.00 33 LEU A C 13
ATOM 16901 O O . LEU A 1 33 ? 1.225 -13.443 8.867 1.00 0.00 33 LEU A O 13
ATOM 16917 N N . LYS A 1 34 ? 1.235 -14.948 7.184 1.00 0.00 34 LYS A N 13
ATOM 16918 C CA . LYS A 1 34 ? 0.044 -15.670 7.623 1.00 0.00 34 LYS A CA 13
ATOM 16919 C C . LYS A 1 34 ? 0.203 -16.231 9.035 1.00 0.00 34 LYS A C 13
ATOM 16920 O O . LYS A 1 34 ? -0.763 -16.304 9.792 1.00 0.00 34 LYS A O 13
ATOM 16939 N N . ASN A 1 35 ? 1.424 -16.613 9.393 1.00 0.00 35 ASN A N 13
ATOM 16940 C CA . ASN A 1 35 ? 1.681 -17.225 10.700 1.00 0.00 35 ASN A CA 13
ATOM 16941 C C . ASN A 1 35 ? 1.915 -16.158 11.761 1.00 0.00 35 ASN A C 13
ATOM 16942 O O . ASN A 1 35 ? 2.077 -16.474 12.940 1.00 0.00 35 ASN A O 13
ATOM 16953 N N . SER A 1 36 ? 1.939 -14.895 11.328 1.00 0.00 36 SER A N 13
ATOM 16954 C CA . SER A 1 36 ? 2.071 -13.749 12.230 1.00 0.00 36 SER A CA 13
ATOM 16955 C C . SER A 1 36 ? 3.307 -13.855 13.133 1.00 0.00 36 SER A C 13
ATOM 16956 O O . SER A 1 36 ? 3.289 -13.399 14.279 1.00 0.00 36 SER A O 13
ATOM 16964 N N . LYS A 1 37 ? 4.379 -14.443 12.619 1.00 0.00 37 LYS A N 13
ATOM 16965 C CA . LYS A 1 37 ? 5.610 -14.578 13.384 1.00 0.00 37 LYS A CA 13
ATOM 16966 C C . LYS A 1 37 ? 6.821 -14.305 12.498 1.00 0.00 37 LYS A C 13
ATOM 16967 O O . LYS A 1 37 ? 7.855 -14.962 12.611 1.00 0.00 37 LYS A O 13
ATOM 16986 N N . SER A 1 38 ? 6.678 -13.328 11.615 1.00 0.00 38 SER A N 13
ATOM 16987 C CA . SER A 1 38 ? 7.740 -12.953 10.698 1.00 0.00 38 SER A CA 13
ATOM 16988 C C . SER A 1 38 ? 8.558 -11.795 11.273 1.00 0.00 38 SER A C 13
ATOM 16989 O O . SER A 1 38 ? 8.073 -10.670 11.391 1.00 0.00 38 SER A O 13
ATOM 16997 N N . GLY A 1 39 ? 9.795 -12.083 11.652 1.00 0.00 39 GLY A N 13
ATOM 16998 C CA . GLY A 1 39 ? 10.641 -11.069 12.245 1.00 0.00 39 GLY A CA 13
ATOM 16999 C C . GLY A 1 39 ? 12.044 -11.086 11.683 1.00 0.00 39 GLY A C 13
ATOM 17000 O O . GLY A 1 39 ? 12.996 -10.716 12.367 1.00 0.00 39 GLY A O 13
ATOM 17004 N N . ALA A 1 40 ? 12.171 -11.522 10.440 1.00 0.00 40 ALA A N 13
ATOM 17005 C CA . ALA A 1 40 ? 13.459 -11.549 9.766 1.00 0.00 40 ALA A CA 13
ATOM 17006 C C . ALA A 1 40 ? 13.465 -10.559 8.606 1.00 0.00 40 ALA A C 13
ATOM 17007 O O . ALA A 1 40 ? 13.578 -9.353 8.813 1.00 0.00 40 ALA A O 13
ATOM 17014 N N . GLU A 1 41 ? 13.326 -11.067 7.390 1.00 0.00 41 GLU A N 13
ATOM 17015 C CA . GLU A 1 41 ? 13.280 -10.216 6.213 1.00 0.00 41 GLU A CA 13
ATOM 17016 C C . GLU A 1 41 ? 11.835 -9.994 5.789 1.00 0.00 41 GLU A C 13
ATOM 17017 O O . GLU A 1 41 ? 11.048 -10.937 5.731 1.00 0.00 41 GLU A O 13
ATOM 17029 N N . ILE A 1 42 ? 11.486 -8.747 5.519 1.00 0.00 42 ILE A N 13
ATOM 17030 C CA . ILE A 1 42 ? 10.135 -8.402 5.088 1.00 0.00 42 ILE A CA 13
ATOM 17031 C C . ILE A 1 42 ? 10.173 -7.317 4.015 1.00 0.00 42 ILE A C 13
ATOM 17032 O O . ILE A 1 42 ? 9.833 -6.163 4.279 1.00 0.00 42 ILE A O 13
ATOM 17048 N N . PRO A 1 43 ? 10.610 -7.672 2.797 1.00 0.00 43 PRO A N 13
ATOM 17049 C CA . PRO A 1 43 ? 10.694 -6.742 1.683 1.00 0.00 43 PRO A CA 13
ATOM 17050 C C . PRO A 1 43 ? 9.429 -6.738 0.824 1.00 0.00 43 PRO A C 13
ATOM 17051 O O . PRO A 1 43 ? 8.457 -7.436 1.122 1.00 0.00 43 PRO A O 13
ATOM 17062 N N . ILE A 1 44 ? 9.456 -5.957 -0.249 1.00 0.00 44 ILE A N 13
ATOM 17063 C CA . ILE A 1 44 ? 8.318 -5.839 -1.154 1.00 0.00 44 ILE A CA 13
ATOM 17064 C C . ILE A 1 44 ? 8.797 -5.732 -2.597 1.00 0.00 44 ILE A C 13
ATOM 17065 O O . ILE A 1 44 ? 9.993 -5.552 -2.850 1.00 0.00 44 ILE A O 13
ATOM 17081 N N . ASP A 1 45 ? 7.866 -5.841 -3.537 1.00 0.00 45 ASP A N 13
ATOM 17082 C CA . ASP A 1 45 ? 8.190 -5.751 -4.955 1.00 0.00 45 ASP A CA 13
ATOM 17083 C C . ASP A 1 45 ? 7.035 -5.120 -5.728 1.00 0.00 45 ASP A C 13
ATOM 17084 O O . ASP A 1 45 ? 6.085 -4.613 -5.130 1.00 0.00 45 ASP A O 13
ATOM 17093 N N . VAL A 1 46 ? 7.131 -5.122 -7.053 1.00 0.00 46 VAL A N 13
ATOM 17094 C CA . VAL A 1 46 ? 6.088 -4.544 -7.897 1.00 0.00 46 VAL A CA 13
ATOM 17095 C C . VAL A 1 46 ? 5.990 -5.286 -9.225 1.00 0.00 46 VAL A C 13
ATOM 17096 O O . VAL A 1 46 ? 5.723 -4.680 -10.269 1.00 0.00 46 VAL A O 13
ATOM 17109 N N . LEU A 1 47 ? 6.198 -6.593 -9.186 1.00 0.00 47 LEU A N 13
ATOM 17110 C CA . LEU A 1 47 ? 6.184 -7.394 -10.404 1.00 0.00 47 LEU A CA 13
ATOM 17111 C C . LEU A 1 47 ? 4.820 -8.030 -10.625 1.00 0.00 47 LEU A C 13
ATOM 17112 O O . LEU A 1 47 ? 3.899 -7.852 -9.828 1.00 0.00 47 LEU A O 13
ATOM 17128 N N . SER A 1 48 ? 4.700 -8.775 -11.712 1.00 0.00 48 SER A N 13
ATOM 17129 C CA . SER A 1 48 ? 3.475 -9.489 -12.023 1.00 0.00 48 SER A CA 13
ATOM 17130 C C . SER A 1 48 ? 3.375 -10.749 -11.164 1.00 0.00 48 SER A C 13
ATOM 17131 O O . SER A 1 48 ? 3.550 -11.867 -11.650 1.00 0.00 48 SER A O 13
ATOM 17139 N N . GLY A 1 49 ? 3.125 -10.554 -9.877 1.00 0.00 49 GLY A N 13
ATOM 17140 C CA . GLY A 1 49 ? 3.042 -11.670 -8.957 1.00 0.00 49 GLY A CA 13
ATOM 17141 C C . GLY A 1 49 ? 2.080 -11.410 -7.816 1.00 0.00 49 GLY A C 13
ATOM 17142 O O . GLY A 1 49 ? 0.927 -11.042 -8.040 1.00 0.00 49 GLY A O 13
ATOM 17146 N N . GLU A 1 50 ? 2.563 -11.583 -6.595 1.00 0.00 50 GLU A N 13
ATOM 17147 C CA . GLU A 1 50 ? 1.723 -11.448 -5.410 1.00 0.00 50 GLU A CA 13
ATOM 17148 C C . GLU A 1 50 ? 2.152 -10.253 -4.560 1.00 0.00 50 GLU A C 13
ATOM 17149 O O . GLU A 1 50 ? 2.250 -10.360 -3.335 1.00 0.00 50 GLU A O 13
ATOM 17161 N N . CYS A 1 51 ? 2.413 -9.126 -5.201 1.00 0.00 51 CYS A N 13
ATOM 17162 C CA . CYS A 1 51 ? 2.819 -7.924 -4.485 1.00 0.00 51 CYS A CA 13
ATOM 17163 C C . CYS A 1 51 ? 2.666 -6.700 -5.375 1.00 0.00 51 CYS A C 13
ATOM 17164 O O . CYS A 1 51 ? 2.953 -6.755 -6.571 1.00 0.00 51 CYS A O 13
ATOM 17171 N N . LYS A 1 52 ? 2.182 -5.609 -4.797 1.00 0.00 52 LYS A N 13
ATOM 17172 C CA . LYS A 1 52 ? 2.079 -4.351 -5.497 1.00 0.00 52 LYS A CA 13
ATOM 17173 C C . LYS A 1 52 ? 2.228 -3.206 -4.514 1.00 0.00 52 LYS A C 13
ATOM 17174 O O . LYS A 1 52 ? 1.428 -3.068 -3.590 1.00 0.00 52 LYS A O 13
ATOM 17193 N N . ASN A 1 53 ? 3.277 -2.419 -4.675 1.00 0.00 53 ASN A N 13
ATOM 17194 C CA . ASN A 1 53 ? 3.414 -1.187 -3.918 1.00 0.00 53 ASN A CA 13
ATOM 17195 C C . ASN A 1 53 ? 2.652 -0.082 -4.629 1.00 0.00 53 ASN A C 13
ATOM 17196 O O . ASN A 1 53 ? 3.171 0.554 -5.549 1.00 0.00 53 ASN A O 13
ATOM 17207 N N . ILE A 1 54 ? 1.414 0.123 -4.214 1.00 0.00 54 ILE A N 13
ATOM 17208 C CA . ILE A 1 54 ? 0.507 1.030 -4.901 1.00 0.00 54 ILE A CA 13
ATOM 17209 C C . ILE A 1 54 ? 0.960 2.480 -4.757 1.00 0.00 54 ILE A C 13
ATOM 17210 O O . ILE A 1 54 ? 1.363 2.914 -3.676 1.00 0.00 54 ILE A O 13
ATOM 17226 N N . PRO A 1 55 ? 0.910 3.240 -5.864 1.00 0.00 55 PRO A N 13
ATOM 17227 C CA . PRO A 1 55 ? 1.424 4.612 -5.919 1.00 0.00 55 PRO A CA 13
ATOM 17228 C C . PRO A 1 55 ? 0.701 5.552 -4.958 1.00 0.00 55 PRO A C 13
ATOM 17229 O O . PRO A 1 55 ? -0.516 5.722 -5.027 1.00 0.00 55 PRO A O 13
ATOM 17240 N N . ILE A 1 56 ? 1.474 6.183 -4.086 1.00 0.00 56 ILE A N 13
ATOM 17241 C CA . ILE A 1 56 ? 0.933 7.047 -3.035 1.00 0.00 56 ILE A CA 13
ATOM 17242 C C . ILE A 1 56 ? 0.404 8.369 -3.583 1.00 0.00 56 ILE A C 13
ATOM 17243 O O . ILE A 1 56 ? -0.286 9.102 -2.880 1.00 0.00 56 ILE A O 13
ATOM 17259 N N . ASN A 1 57 ? 0.733 8.661 -4.834 1.00 0.00 57 ASN A N 13
ATOM 17260 C CA . ASN A 1 57 ? 0.371 9.934 -5.460 1.00 0.00 57 ASN A CA 13
ATOM 17261 C C . ASN A 1 57 ? -1.140 10.130 -5.494 1.00 0.00 57 ASN A C 13
ATOM 17262 O O . ASN A 1 57 ? -1.636 11.234 -5.282 1.00 0.00 57 ASN A O 13
ATOM 17273 N N . ILE A 1 58 ? -1.869 9.062 -5.780 1.00 0.00 58 ILE A N 13
ATOM 17274 C CA . ILE A 1 58 ? -3.318 9.117 -5.744 1.00 0.00 58 ILE A CA 13
ATOM 17275 C C . ILE A 1 58 ? -3.823 9.004 -4.310 1.00 0.00 58 ILE A C 13
ATOM 17276 O O . ILE A 1 58 ? -4.831 9.598 -3.950 1.00 0.00 58 ILE A O 13
ATOM 17292 N N . LEU A 1 59 ? -3.089 8.264 -3.491 1.00 0.00 59 LEU A N 13
ATOM 17293 C CA . LEU A 1 59 ? -3.513 7.951 -2.128 1.00 0.00 59 LEU A CA 13
ATOM 17294 C C . LEU A 1 59 ? -3.579 9.199 -1.243 1.00 0.00 59 LEU A C 13
ATOM 17295 O O . LEU A 1 59 ? -4.208 9.180 -0.185 1.00 0.00 59 LEU A O 13
ATOM 17311 N N . THR A 1 60 ? -2.923 10.272 -1.670 1.00 0.00 60 THR A N 13
ATOM 17312 C CA . THR A 1 60 ? -2.921 11.513 -0.913 1.00 0.00 60 THR A CA 13
ATOM 17313 C C . THR A 1 60 ? -4.281 12.210 -0.978 1.00 0.00 60 THR A C 13
ATOM 17314 O O . THR A 1 60 ? -4.936 12.413 0.045 1.00 0.00 60 THR A O 13
ATOM 17325 N N . ILE A 1 61 ? -4.707 12.569 -2.183 1.00 0.00 61 ILE A N 13
ATOM 17326 C CA . ILE A 1 61 ? -5.968 13.290 -2.363 1.00 0.00 61 ILE A CA 13
ATOM 17327 C C . ILE A 1 61 ? -7.113 12.341 -2.708 1.00 0.00 61 ILE A C 13
ATOM 17328 O O . ILE A 1 61 ? -8.240 12.513 -2.247 1.00 0.00 61 ILE A O 13
ATOM 17344 N N . ASN A 1 62 ? -6.811 11.323 -3.498 1.00 0.00 62 ASN A N 13
ATOM 17345 C CA . ASN A 1 62 ? -7.819 10.388 -3.971 1.00 0.00 62 ASN A CA 13
ATOM 17346 C C . ASN A 1 62 ? -7.971 9.243 -2.978 1.00 0.00 62 ASN A C 13
ATOM 17347 O O . ASN A 1 62 ? -8.210 8.099 -3.352 1.00 0.00 62 ASN A O 13
ATOM 17358 N N . GLN A 1 63 ? -7.846 9.576 -1.697 1.00 0.00 63 GLN A N 13
ATOM 17359 C CA . GLN A 1 63 ? -7.985 8.600 -0.625 1.00 0.00 63 GLN A CA 13
ATOM 17360 C C . GLN A 1 63 ? -9.446 8.206 -0.467 1.00 0.00 63 GLN A C 13
ATOM 17361 O O . GLN A 1 63 ? -9.785 7.298 0.287 1.00 0.00 63 GLN A O 13
ATOM 17375 N N . LEU A 1 64 ? -10.308 8.917 -1.183 1.00 0.00 64 LEU A N 13
ATOM 17376 C CA . LEU A 1 64 ? -11.730 8.611 -1.207 1.00 0.00 64 LEU A CA 13
ATOM 17377 C C . LEU A 1 64 ? -11.986 7.395 -2.092 1.00 0.00 64 LEU A C 13
ATOM 17378 O O . LEU A 1 64 ? -13.096 6.869 -2.140 1.00 0.00 64 LEU A O 13
ATOM 17394 N N . ILE A 1 65 ? -10.938 6.960 -2.786 1.00 0.00 65 ILE A N 13
ATOM 17395 C CA . ILE A 1 65 ? -11.011 5.812 -3.676 1.00 0.00 65 ILE A CA 13
ATOM 17396 C C . ILE A 1 65 ? -11.350 4.537 -2.899 1.00 0.00 65 ILE A C 13
ATOM 17397 O O . ILE A 1 65 ? -10.836 4.309 -1.801 1.00 0.00 65 ILE A O 13
ATOM 17413 N N . PRO A 1 66 ? -12.252 3.706 -3.451 1.00 0.00 66 PRO A N 13
ATOM 17414 C CA . PRO A 1 66 ? -12.626 2.430 -2.855 1.00 0.00 66 PRO A CA 13
ATOM 17415 C C . PRO A 1 66 ? -11.581 1.348 -3.134 1.00 0.00 66 PRO A C 13
ATOM 17416 O O . PRO A 1 66 ? -10.812 1.448 -4.092 1.00 0.00 66 PRO A O 13
ATOM 17427 N N . ILE A 1 67 ? -11.592 0.301 -2.317 1.00 0.00 67 ILE A N 13
ATOM 17428 C CA . ILE A 1 67 ? -10.599 -0.773 -2.389 1.00 0.00 67 ILE A CA 13
ATOM 17429 C C . ILE A 1 67 ? -10.620 -1.503 -3.741 1.00 0.00 67 ILE A C 13
ATOM 17430 O O . ILE A 1 67 ? -9.744 -2.321 -4.031 1.00 0.00 67 ILE A O 13
ATOM 17446 N N . ASN A 1 68 ? -11.622 -1.209 -4.558 1.00 0.00 68 ASN A N 13
ATOM 17447 C CA . ASN A 1 68 ? -11.687 -1.720 -5.922 1.00 0.00 68 ASN A CA 13
ATOM 17448 C C . ASN A 1 68 ? -10.459 -1.291 -6.733 1.00 0.00 68 ASN A C 13
ATOM 17449 O O . ASN A 1 68 ? -10.029 -1.995 -7.642 1.00 0.00 68 ASN A O 13
ATOM 17460 N N . ASN A 1 69 ? -9.881 -0.144 -6.389 1.00 0.00 69 ASN A N 13
ATOM 17461 C CA . ASN A 1 69 ? -8.702 0.358 -7.092 1.00 0.00 69 ASN A CA 13
ATOM 17462 C C . ASN A 1 69 ? -7.440 -0.121 -6.397 1.00 0.00 69 ASN A C 13
ATOM 17463 O O . ASN A 1 69 ? -6.389 0.507 -6.474 1.00 0.00 69 ASN A O 13
ATOM 17474 N N . PHE A 1 70 ? -7.560 -1.258 -5.740 1.00 0.00 70 PHE A N 13
ATOM 17475 C CA . PHE A 1 70 ? -6.527 -1.801 -4.895 1.00 0.00 70 PHE A CA 13
ATOM 17476 C C . PHE A 1 70 ? -6.532 -3.303 -5.077 1.00 0.00 70 PHE A C 13
ATOM 17477 O O . PHE A 1 70 ? -7.397 -3.839 -5.775 1.00 0.00 70 PHE A O 13
ATOM 17494 N N . CYS A 1 71 ? -5.593 -3.986 -4.469 1.00 0.00 71 CYS A N 13
ATOM 17495 C CA . CYS A 1 71 ? -5.449 -5.406 -4.697 1.00 0.00 71 CYS A CA 13
ATOM 17496 C C . CYS A 1 71 ? -6.032 -6.196 -3.540 1.00 0.00 71 CYS A C 13
ATOM 17497 O O . CYS A 1 71 ? -5.731 -5.926 -2.375 1.00 0.00 71 CYS A O 13
ATOM 17504 N N . SER A 1 72 ? -6.916 -7.143 -3.858 1.00 0.00 72 SER A N 13
ATOM 17505 C CA . SER A 1 72 ? -7.479 -7.998 -2.837 1.00 0.00 72 SER A CA 13
ATOM 17506 C C . SER A 1 72 ? -6.432 -9.025 -2.444 1.00 0.00 72 SER A C 13
ATOM 17507 O O . SER A 1 72 ? -6.310 -10.084 -3.060 1.00 0.00 72 SER A O 13
ATOM 17515 N N . ASP A 1 73 ? -5.709 -8.700 -1.398 1.00 0.00 73 ASP A N 13
ATOM 17516 C CA . ASP A 1 73 ? -4.559 -9.466 -0.967 1.00 0.00 73 ASP A CA 13
ATOM 17517 C C . ASP A 1 73 ? -4.342 -9.194 0.499 1.00 0.00 73 ASP A C 13
ATOM 17518 O O . ASP A 1 73 ? -4.903 -8.228 1.017 1.00 0.00 73 ASP A O 13
ATOM 17527 N N . THR A 1 74 ? -3.594 -10.054 1.177 1.00 0.00 74 THR A N 13
ATOM 17528 C CA . THR A 1 74 ? -3.181 -9.780 2.546 1.00 0.00 74 THR A CA 13
ATOM 17529 C C . THR A 1 74 ? -2.581 -8.375 2.637 1.00 0.00 74 THR A C 13
ATOM 17530 O O . THR A 1 74 ? -1.416 -8.160 2.290 1.00 0.00 74 THR A O 13
ATOM 17541 N N . VAL A 1 75 ? -3.398 -7.421 3.075 1.00 0.00 75 VAL A N 13
ATOM 17542 C CA . VAL A 1 75 ? -3.018 -6.017 3.079 1.00 0.00 75 VAL A CA 13
ATOM 17543 C C . VAL A 1 75 ? -1.755 -5.807 3.888 1.00 0.00 75 VAL A C 13
ATOM 17544 O O . VAL A 1 75 ? -1.667 -6.218 5.041 1.00 0.00 75 VAL A O 13
ATOM 17557 N N . SER A 1 76 ? -0.791 -5.149 3.282 1.00 0.00 76 SER A N 13
ATOM 17558 C CA . SER A 1 76 ? 0.537 -5.069 3.847 1.00 0.00 76 SER A CA 13
ATOM 17559 C C . SER A 1 76 ? 1.130 -3.690 3.603 1.00 0.00 76 SER A C 13
ATOM 17560 O O . SER A 1 76 ? 1.509 -3.359 2.485 1.00 0.00 76 SER A O 13
ATOM 17568 N N . CYS A 1 77 ? 1.193 -2.879 4.643 1.00 0.00 77 CYS A N 13
ATOM 17569 C CA . CYS A 1 77 ? 1.688 -1.530 4.499 1.00 0.00 77 CYS A CA 13
ATOM 17570 C C . CYS A 1 77 ? 3.094 -1.405 5.069 1.00 0.00 77 CYS A C 13
ATOM 17571 O O . CYS A 1 77 ? 3.378 -1.840 6.188 1.00 0.00 77 CYS A O 13
ATOM 17578 N N . CYS A 1 78 ? 3.973 -0.840 4.266 1.00 0.00 78 CYS A N 13
ATOM 17579 C CA . CYS A 1 78 ? 5.369 -0.677 4.629 1.00 0.00 78 CYS A CA 13
ATOM 17580 C C . CYS A 1 78 ? 5.651 0.775 4.979 1.00 0.00 78 CYS A C 13
ATOM 17581 O O . CYS A 1 78 ? 4.838 1.646 4.689 1.00 0.00 78 CYS A O 13
ATOM 17588 N N . SER A 1 79 ? 6.773 1.032 5.633 1.00 0.00 79 SER A N 13
ATOM 17589 C CA . SER A 1 79 ? 7.195 2.399 5.897 1.00 0.00 79 SER A CA 13
ATOM 17590 C C . SER A 1 79 ? 7.263 3.182 4.583 1.00 0.00 79 SER A C 13
ATOM 17591 O O . SER A 1 79 ? 7.681 2.641 3.561 1.00 0.00 79 SER A O 13
ATOM 17599 N N . GLY A 1 80 ? 6.811 4.433 4.615 1.00 0.00 80 GLY A N 13
ATOM 17600 C CA . GLY A 1 80 ? 6.766 5.260 3.422 1.00 0.00 80 GLY A CA 13
ATOM 17601 C C . GLY A 1 80 ? 8.081 5.276 2.673 1.00 0.00 80 GLY A C 13
ATOM 17602 O O . GLY A 1 80 ? 9.090 5.759 3.184 1.00 0.00 80 GLY A O 13
ATOM 17606 N N . GLU A 1 81 ? 8.066 4.730 1.467 1.00 0.00 81 GLU A N 13
ATOM 17607 C CA . GLU A 1 81 ? 9.264 4.640 0.654 1.00 0.00 81 GLU A CA 13
ATOM 17608 C C . GLU A 1 81 ? 9.542 5.965 -0.042 1.00 0.00 81 GLU A C 13
ATOM 17609 O O . GLU A 1 81 ? 8.619 6.673 -0.455 1.00 0.00 81 GLU A O 13
ATOM 17621 N N . GLN A 1 82 ? 10.818 6.294 -0.152 1.00 0.00 82 GLN A N 13
ATOM 17622 C CA . GLN A 1 82 ? 11.260 7.539 -0.758 1.00 0.00 82 GLN A CA 13
ATOM 17623 C C . GLN A 1 82 ? 12.670 7.363 -1.298 1.00 0.00 82 GLN A C 13
ATOM 17624 O O . GLN A 1 82 ? 13.279 6.306 -1.116 1.00 0.00 82 GLN A O 13
ATOM 17638 N N . ILE A 1 83 ? 13.177 8.384 -1.977 1.00 0.00 83 ILE A N 13
ATOM 17639 C CA . ILE A 1 83 ? 14.535 8.354 -2.504 1.00 0.00 83 ILE A CA 13
ATOM 17640 C C . ILE A 1 83 ? 15.542 8.272 -1.360 1.00 0.00 83 ILE A C 13
ATOM 17641 O O . ILE A 1 83 ? 15.586 9.146 -0.496 1.00 0.00 83 ILE A O 13
ATOM 17657 N N . GLY A 1 84 ? 16.329 7.204 -1.342 1.00 0.00 84 GLY A N 13
ATOM 17658 C CA . GLY A 1 84 ? 17.320 7.035 -0.297 1.00 0.00 84 GLY A CA 13
ATOM 17659 C C . GLY A 1 84 ? 16.950 5.930 0.667 1.00 0.00 84 GLY A C 13
ATOM 17660 O O . GLY A 1 84 ? 17.634 5.713 1.666 1.00 0.00 84 GLY A O 13
ATOM 17664 N N . LEU A 1 85 ? 15.856 5.237 0.386 1.00 0.00 85 LEU A N 13
ATOM 17665 C CA . LEU A 1 85 ? 15.451 4.101 1.196 1.00 0.00 85 LEU A CA 13
ATOM 17666 C C . LEU A 1 85 ? 15.592 2.820 0.389 1.00 0.00 85 LEU A C 13
ATOM 17667 O O . LEU A 1 85 ? 14.882 2.607 -0.596 1.00 0.00 85 LEU A O 13
ATOM 17683 N N . VAL A 1 86 ? 16.525 1.975 0.801 1.00 0.00 86 VAL A N 13
ATOM 17684 C CA . VAL A 1 86 ? 16.826 0.754 0.068 1.00 0.00 86 VAL A CA 13
ATOM 17685 C C . VAL A 1 86 ? 16.033 -0.419 0.625 1.00 0.00 86 VAL A C 13
ATOM 17686 O O . VAL A 1 86 ? 15.743 -1.386 -0.085 1.00 0.00 86 VAL A O 13
ATOM 17699 N N . ASN A 1 87 ? 15.688 -0.337 1.902 1.00 0.00 87 ASN A N 13
ATOM 17700 C CA . ASN A 1 87 ? 14.930 -1.391 2.556 1.00 0.00 87 ASN A CA 13
ATOM 17701 C C . ASN A 1 87 ? 14.095 -0.816 3.690 1.00 0.00 87 ASN A C 13
ATOM 17702 O O . ASN A 1 87 ? 14.573 0.007 4.470 1.00 0.00 87 ASN A O 13
ATOM 17713 N N . ILE A 1 88 ? 12.848 -1.246 3.771 1.00 0.00 88 ILE A N 13
ATOM 17714 C CA . ILE A 1 88 ? 11.926 -0.741 4.776 1.00 0.00 88 ILE A CA 13
ATOM 17715 C C . ILE A 1 88 ? 11.224 -1.900 5.464 1.00 0.00 88 ILE A C 13
ATOM 17716 O O . ILE A 1 88 ? 11.396 -3.051 5.069 1.00 0.00 88 ILE A O 13
ATOM 17732 N N . GLN A 1 89 ? 10.441 -1.598 6.491 1.00 0.00 89 GLN A N 13
ATOM 17733 C CA . GLN A 1 89 ? 9.744 -2.634 7.236 1.00 0.00 89 GLN A CA 13
ATOM 17734 C C . GLN A 1 89 ? 8.283 -2.689 6.814 1.00 0.00 89 GLN A C 13
ATOM 17735 O O . GLN A 1 89 ? 7.588 -1.669 6.813 1.00 0.00 89 GLN A O 13
ATOM 17749 N N . CYS A 1 90 ? 7.826 -3.879 6.463 1.00 0.00 90 CYS A N 13
ATOM 17750 C CA . CYS A 1 90 ? 6.458 -4.077 6.007 1.00 0.00 90 CYS A CA 13
ATOM 17751 C C . CYS A 1 90 ? 5.641 -4.799 7.070 1.00 0.00 90 CYS A C 13
ATOM 17752 O O . CYS A 1 90 ? 6.167 -5.625 7.817 1.00 0.00 90 CYS A O 13
ATOM 17759 N N . THR A 1 91 ? 4.363 -4.465 7.159 1.00 0.00 91 THR A N 13
ATOM 17760 C CA . THR A 1 91 ? 3.489 -5.078 8.146 1.00 0.00 91 THR A CA 13
ATOM 17761 C C . THR A 1 91 ? 2.046 -5.143 7.647 1.00 0.00 91 THR A C 13
ATOM 17762 O O . THR A 1 91 ? 1.584 -4.247 6.944 1.00 0.00 91 THR A O 13
ATOM 17773 N N . PRO A 1 92 ? 1.326 -6.225 7.985 1.00 0.00 92 PRO A N 13
ATOM 17774 C CA . PRO A 1 92 ? -0.095 -6.360 7.662 1.00 0.00 92 PRO A CA 13
ATOM 17775 C C . PRO A 1 92 ? -0.916 -5.212 8.241 1.00 0.00 92 PRO A C 13
ATOM 17776 O O . PRO A 1 92 ? -0.705 -4.799 9.385 1.00 0.00 92 PRO A O 13
ATOM 17787 N N . ILE A 1 93 ? -1.833 -4.690 7.440 1.00 0.00 93 ILE A N 13
ATOM 17788 C CA . ILE A 1 93 ? -2.642 -3.549 7.845 1.00 0.00 93 ILE A CA 13
ATOM 17789 C C . ILE A 1 93 ? -3.900 -4.004 8.572 1.00 0.00 93 ILE A C 13
ATOM 17790 O O . ILE A 1 93 ? -4.016 -3.864 9.790 1.00 0.00 93 ILE A O 13
ATOM 17806 N N . LEU A 1 94 ? -4.836 -4.550 7.817 1.00 0.00 94 LEU A N 13
ATOM 17807 C CA . LEU A 1 94 ? -6.087 -5.025 8.378 1.00 0.00 94 LEU A CA 13
ATOM 17808 C C . LEU A 1 94 ? -6.033 -6.533 8.568 1.00 0.00 94 LEU A C 13
ATOM 17809 O O . LEU A 1 94 ? -6.678 -7.280 7.831 1.00 0.00 94 LEU A O 13
ATOM 17825 N N . SER A 1 95 ? -5.256 -6.957 9.559 1.00 0.00 95 SER A N 13
ATOM 17826 C CA . SER A 1 95 ? -5.109 -8.371 9.890 1.00 0.00 95 SER A CA 13
ATOM 17827 C C . SER A 1 95 ? -4.554 -9.160 8.700 1.00 0.00 95 SER A C 13
ATOM 17828 O O . SER A 1 95 ? -3.760 -8.586 7.926 1.00 0.00 95 SER A O 13
ATOM 17837 N N . SER A 1 1 ? -6.297 11.779 -13.466 1.00 0.00 1 SER A N 14
ATOM 17838 C CA . SER A 1 1 ? -6.586 10.878 -12.333 1.00 0.00 1 SER A CA 14
ATOM 17839 C C . SER A 1 1 ? -7.943 11.199 -11.717 1.00 0.00 1 SER A C 14
ATOM 17840 O O . SER A 1 1 ? -8.034 11.947 -10.743 1.00 0.00 1 SER A O 14
ATOM 17850 N N . ALA A 1 2 ? -8.998 10.647 -12.300 1.00 0.00 2 ALA A N 14
ATOM 17851 C CA . ALA A 1 2 ? -10.333 10.792 -11.740 1.00 0.00 2 ALA A CA 14
ATOM 17852 C C . ALA A 1 2 ? -10.605 9.657 -10.758 1.00 0.00 2 ALA A C 14
ATOM 17853 O O . ALA A 1 2 ? -9.953 8.615 -10.824 1.00 0.00 2 ALA A O 14
ATOM 17860 N N . ILE A 1 3 ? -11.548 9.861 -9.847 1.00 0.00 3 ILE A N 14
ATOM 17861 C CA . ILE A 1 3 ? -11.905 8.831 -8.879 1.00 0.00 3 ILE A CA 14
ATOM 17862 C C . ILE A 1 3 ? -12.840 7.808 -9.520 1.00 0.00 3 ILE A C 14
ATOM 17863 O O . ILE A 1 3 ? -13.995 8.118 -9.818 1.00 0.00 3 ILE A O 14
ATOM 17879 N N . PRO A 1 4 ? -12.355 6.579 -9.753 1.00 0.00 4 PRO A N 14
ATOM 17880 C CA . PRO A 1 4 ? -13.135 5.515 -10.358 1.00 0.00 4 PRO A CA 14
ATOM 17881 C C . PRO A 1 4 ? -13.878 4.683 -9.321 1.00 0.00 4 PRO A C 14
ATOM 17882 O O . PRO A 1 4 ? -13.268 4.129 -8.396 1.00 0.00 4 PRO A O 14
ATOM 17893 N N . ALA A 1 5 ? -15.184 4.573 -9.481 1.00 0.00 5 ALA A N 14
ATOM 17894 C CA . ALA A 1 5 ? -15.994 3.794 -8.561 1.00 0.00 5 ALA A CA 14
ATOM 17895 C C . ALA A 1 5 ? -17.098 3.025 -9.289 1.00 0.00 5 ALA A C 14
ATOM 17896 O O . ALA A 1 5 ? -18.280 3.320 -9.122 1.00 0.00 5 ALA A O 14
ATOM 17903 N N . PRO A 1 6 ? -16.733 2.020 -10.112 1.00 0.00 6 PRO A N 14
ATOM 17904 C CA . PRO A 1 6 ? -17.721 1.173 -10.778 1.00 0.00 6 PRO A CA 14
ATOM 17905 C C . PRO A 1 6 ? -18.341 0.155 -9.815 1.00 0.00 6 PRO A C 14
ATOM 17906 O O . PRO A 1 6 ? -19.488 -0.262 -9.984 1.00 0.00 6 PRO A O 14
ATOM 17917 N N . GLY A 1 7 ? -17.571 -0.234 -8.803 1.00 0.00 7 GLY A N 14
ATOM 17918 C CA . GLY A 1 7 ? -18.065 -1.157 -7.799 1.00 0.00 7 GLY A CA 14
ATOM 17919 C C . GLY A 1 7 ? -18.566 -0.430 -6.573 1.00 0.00 7 GLY A C 14
ATOM 17920 O O . GLY A 1 7 ? -19.631 -0.753 -6.049 1.00 0.00 7 GLY A O 14
ATOM 17924 N N . GLU A 1 8 ? -17.790 0.560 -6.130 1.00 0.00 8 GLU A N 14
ATOM 17925 C CA . GLU A 1 8 ? -18.156 1.403 -4.988 1.00 0.00 8 GLU A CA 14
ATOM 17926 C C . GLU A 1 8 ? -18.397 0.566 -3.732 1.00 0.00 8 GLU A C 14
ATOM 17927 O O . GLU A 1 8 ? -19.434 0.689 -3.075 1.00 0.00 8 GLU A O 14
ATOM 17939 N N . GLY A 1 9 ? -17.444 -0.301 -3.420 1.00 0.00 9 GLY A N 14
ATOM 17940 C CA . GLY A 1 9 ? -17.531 -1.098 -2.214 1.00 0.00 9 GLY A CA 14
ATOM 17941 C C . GLY A 1 9 ? -16.724 -0.495 -1.081 1.00 0.00 9 GLY A C 14
ATOM 17942 O O . GLY A 1 9 ? -16.865 0.692 -0.783 1.00 0.00 9 GLY A O 14
ATOM 17946 N N . PRO A 1 10 ? -15.854 -1.290 -0.437 1.00 0.00 10 PRO A N 14
ATOM 17947 C CA . PRO A 1 10 ? -15.006 -0.813 0.658 1.00 0.00 10 PRO A CA 14
ATOM 17948 C C . PRO A 1 10 ? -13.979 0.208 0.178 1.00 0.00 10 PRO A C 14
ATOM 17949 O O . PRO A 1 10 ? -13.456 0.096 -0.932 1.00 0.00 10 PRO A O 14
ATOM 17960 N N . SER A 1 11 ? -13.702 1.202 1.006 1.00 0.00 11 SER A N 14
ATOM 17961 C CA . SER A 1 11 ? -12.772 2.257 0.651 1.00 0.00 11 SER A CA 14
ATOM 17962 C C . SER A 1 11 ? -11.353 1.900 1.070 1.00 0.00 11 SER A C 14
ATOM 17963 O O . SER A 1 11 ? -11.146 1.129 2.009 1.00 0.00 11 SER A O 14
ATOM 17971 N N . VAL A 1 12 ? -10.378 2.472 0.373 1.00 0.00 12 VAL A N 14
ATOM 17972 C CA . VAL A 1 12 ? -8.979 2.273 0.712 1.00 0.00 12 VAL A CA 14
ATOM 17973 C C . VAL A 1 12 ? -8.660 2.960 2.028 1.00 0.00 12 VAL A C 14
ATOM 17974 O O . VAL A 1 12 ? -7.785 2.533 2.779 1.00 0.00 12 VAL A O 14
ATOM 17987 N N . SER A 1 13 ? -9.415 4.008 2.307 1.00 0.00 13 SER A N 14
ATOM 17988 C CA . SER A 1 13 ? -9.211 4.828 3.479 1.00 0.00 13 SER A CA 14
ATOM 17989 C C . SER A 1 13 ? -9.523 4.047 4.752 1.00 0.00 13 SER A C 14
ATOM 17990 O O . SER A 1 13 ? -8.985 4.336 5.819 1.00 0.00 13 SER A O 14
ATOM 17998 N N . MET A 1 14 ? -10.392 3.049 4.625 1.00 0.00 14 MET A N 14
ATOM 17999 C CA . MET A 1 14 ? -10.706 2.161 5.738 1.00 0.00 14 MET A CA 14
ATOM 18000 C C . MET A 1 14 ? -9.464 1.371 6.145 1.00 0.00 14 MET A C 14
ATOM 18001 O O . MET A 1 14 ? -9.131 1.284 7.325 1.00 0.00 14 MET A O 14
ATOM 18015 N N . ALA A 1 15 ? -8.780 0.808 5.155 1.00 0.00 15 ALA A N 14
ATOM 18016 C CA . ALA A 1 15 ? -7.551 0.064 5.400 1.00 0.00 15 ALA A CA 14
ATOM 18017 C C . ALA A 1 15 ? -6.428 1.014 5.795 1.00 0.00 15 ALA A C 14
ATOM 18018 O O . ALA A 1 15 ? -5.600 0.701 6.654 1.00 0.00 15 ALA A O 14
ATOM 18025 N N . GLN A 1 16 ? -6.428 2.184 5.167 1.00 0.00 16 GLN A N 14
ATOM 18026 C CA . GLN A 1 16 ? -5.424 3.212 5.416 1.00 0.00 16 GLN A CA 14
ATOM 18027 C C . GLN A 1 16 ? -5.505 3.725 6.854 1.00 0.00 16 GLN A C 14
ATOM 18028 O O . GLN A 1 16 ? -4.495 4.124 7.429 1.00 0.00 16 GLN A O 14
ATOM 18042 N N . GLN A 1 17 ? -6.706 3.689 7.430 1.00 0.00 17 GLN A N 14
ATOM 18043 C CA . GLN A 1 17 ? -6.943 4.168 8.793 1.00 0.00 17 GLN A CA 14
ATOM 18044 C C . GLN A 1 17 ? -6.047 3.451 9.799 1.00 0.00 17 GLN A C 14
ATOM 18045 O O . GLN A 1 17 ? -5.668 4.013 10.823 1.00 0.00 17 GLN A O 14
ATOM 18059 N N . LYS A 1 18 ? -5.730 2.199 9.502 1.00 0.00 18 LYS A N 14
ATOM 18060 C CA . LYS A 1 18 ? -4.937 1.375 10.400 1.00 0.00 18 LYS A CA 14
ATOM 18061 C C . LYS A 1 18 ? -3.448 1.742 10.341 1.00 0.00 18 LYS A C 14
ATOM 18062 O O . LYS A 1 18 ? -2.655 1.289 11.169 1.00 0.00 18 LYS A O 14
ATOM 18081 N N . CYS A 1 19 ? -3.077 2.569 9.373 1.00 0.00 19 CYS A N 14
ATOM 18082 C CA . CYS A 1 19 ? -1.693 3.007 9.229 1.00 0.00 19 CYS A CA 14
ATOM 18083 C C . CYS A 1 19 ? -1.618 4.533 9.249 1.00 0.00 19 CYS A C 14
ATOM 18084 O O . CYS A 1 19 ? -2.641 5.214 9.297 1.00 0.00 19 CYS A O 14
ATOM 18091 N N . GLY A 1 20 ? -0.406 5.068 9.229 1.00 0.00 20 GLY A N 14
ATOM 18092 C CA . GLY A 1 20 ? -0.239 6.506 9.291 1.00 0.00 20 GLY A CA 14
ATOM 18093 C C . GLY A 1 20 ? 0.180 7.098 7.963 1.00 0.00 20 GLY A C 14
ATOM 18094 O O . GLY A 1 20 ? 0.089 6.439 6.927 1.00 0.00 20 GLY A O 14
ATOM 18098 N N . ALA A 1 21 ? 0.650 8.339 7.990 1.00 0.00 21 ALA A N 14
ATOM 18099 C CA . ALA A 1 21 ? 1.055 9.029 6.776 1.00 0.00 21 ALA A CA 14
ATOM 18100 C C . ALA A 1 21 ? 2.544 8.834 6.509 1.00 0.00 21 ALA A C 14
ATOM 18101 O O . ALA A 1 21 ? 3.054 9.223 5.459 1.00 0.00 21 ALA A O 14
ATOM 18108 N N . GLU A 1 22 ? 3.233 8.221 7.463 1.00 0.00 22 GLU A N 14
ATOM 18109 C CA . GLU A 1 22 ? 4.668 7.980 7.336 1.00 0.00 22 GLU A CA 14
ATOM 18110 C C . GLU A 1 22 ? 4.921 6.544 6.901 1.00 0.00 22 GLU A C 14
ATOM 18111 O O . GLU A 1 22 ? 6.061 6.068 6.892 1.00 0.00 22 GLU A O 14
ATOM 18123 N N . LYS A 1 23 ? 3.851 5.864 6.533 1.00 0.00 23 LYS A N 14
ATOM 18124 C CA . LYS A 1 23 ? 3.928 4.481 6.094 1.00 0.00 23 LYS A CA 14
ATOM 18125 C C . LYS A 1 23 ? 3.249 4.343 4.741 1.00 0.00 23 LYS A C 14
ATOM 18126 O O . LYS A 1 23 ? 2.365 5.130 4.408 1.00 0.00 23 LYS A O 14
ATOM 18145 N N . VAL A 1 24 ? 3.665 3.356 3.967 1.00 0.00 24 VAL A N 14
ATOM 18146 C CA . VAL A 1 24 ? 3.109 3.144 2.639 1.00 0.00 24 VAL A CA 14
ATOM 18147 C C . VAL A 1 24 ? 2.231 1.897 2.618 1.00 0.00 24 VAL A C 14
ATOM 18148 O O . VAL A 1 24 ? 2.621 0.837 3.109 1.00 0.00 24 VAL A O 14
ATOM 18161 N N . VAL A 1 25 ? 1.036 2.041 2.069 1.00 0.00 25 VAL A N 14
ATOM 18162 C CA . VAL A 1 25 ? 0.085 0.942 1.998 1.00 0.00 25 VAL A CA 14
ATOM 18163 C C . VAL A 1 25 ? 0.367 0.067 0.783 1.00 0.00 25 VAL A C 14
ATOM 18164 O O . VAL A 1 25 ? 0.788 0.560 -0.265 1.00 0.00 25 VAL A O 14
ATOM 18177 N N . SER A 1 26 ? 0.156 -1.230 0.936 1.00 0.00 26 SER A N 14
ATOM 18178 C CA . SER A 1 26 ? 0.400 -2.174 -0.137 1.00 0.00 26 SER A CA 14
ATOM 18179 C C . SER A 1 26 ? -0.460 -3.424 0.038 1.00 0.00 26 SER A C 14
ATOM 18180 O O . SER A 1 26 ? -1.120 -3.601 1.065 1.00 0.00 26 SER A O 14
ATOM 18188 N N . CYS A 1 27 ? -0.474 -4.271 -0.982 1.00 0.00 27 CYS A N 14
ATOM 18189 C CA . CYS A 1 27 ? -1.122 -5.571 -0.891 1.00 0.00 27 CYS A CA 14
ATOM 18190 C C . CYS A 1 27 ? -0.108 -6.659 -1.196 1.00 0.00 27 CYS A C 14
ATOM 18191 O O . CYS A 1 27 ? 0.201 -6.915 -2.361 1.00 0.00 27 CYS A O 14
ATOM 18198 N N . CYS A 1 28 ? 0.424 -7.289 -0.162 1.00 0.00 28 CYS A N 14
ATOM 18199 C CA . CYS A 1 28 ? 1.394 -8.353 -0.361 1.00 0.00 28 CYS A CA 14
ATOM 18200 C C . CYS A 1 28 ? 1.039 -9.581 0.469 1.00 0.00 28 CYS A C 14
ATOM 18201 O O . CYS A 1 28 ? 1.145 -9.568 1.695 1.00 0.00 28 CYS A O 14
ATOM 18208 N N . ASN A 1 29 ? 0.616 -10.646 -0.197 1.00 0.00 29 ASN A N 14
ATOM 18209 C CA . ASN A 1 29 ? 0.277 -11.883 0.496 1.00 0.00 29 ASN A CA 14
ATOM 18210 C C . ASN A 1 29 ? 1.499 -12.776 0.644 1.00 0.00 29 ASN A C 14
ATOM 18211 O O . ASN A 1 29 ? 2.288 -12.938 -0.289 1.00 0.00 29 ASN A O 14
ATOM 18222 N N . SER A 1 30 ? 1.670 -13.316 1.841 1.00 0.00 30 SER A N 14
ATOM 18223 C CA . SER A 1 30 ? 2.741 -14.255 2.128 1.00 0.00 30 SER A CA 14
ATOM 18224 C C . SER A 1 30 ? 2.384 -15.085 3.360 1.00 0.00 30 SER A C 14
ATOM 18225 O O . SER A 1 30 ? 1.595 -14.647 4.206 1.00 0.00 30 SER A O 14
ATOM 18233 N N . LYS A 1 31 ? 2.959 -16.271 3.469 1.00 0.00 31 LYS A N 14
ATOM 18234 C CA . LYS A 1 31 ? 2.709 -17.131 4.616 1.00 0.00 31 LYS A CA 14
ATOM 18235 C C . LYS A 1 31 ? 3.368 -16.544 5.857 1.00 0.00 31 LYS A C 14
ATOM 18236 O O . LYS A 1 31 ? 2.814 -16.591 6.957 1.00 0.00 31 LYS A O 14
ATOM 18255 N N . GLU A 1 32 ? 4.553 -15.981 5.661 1.00 0.00 32 GLU A N 14
ATOM 18256 C CA . GLU A 1 32 ? 5.281 -15.307 6.731 1.00 0.00 32 GLU A CA 14
ATOM 18257 C C . GLU A 1 32 ? 4.570 -14.018 7.130 1.00 0.00 32 GLU A C 14
ATOM 18258 O O . GLU A 1 32 ? 4.772 -13.494 8.221 1.00 0.00 32 GLU A O 14
ATOM 18270 N N . LEU A 1 33 ? 3.731 -13.516 6.232 1.00 0.00 33 LEU A N 14
ATOM 18271 C CA . LEU A 1 33 ? 2.951 -12.316 6.500 1.00 0.00 33 LEU A CA 14
ATOM 18272 C C . LEU A 1 33 ? 1.818 -12.635 7.467 1.00 0.00 33 LEU A C 14
ATOM 18273 O O . LEU A 1 33 ? 1.395 -11.787 8.247 1.00 0.00 33 LEU A O 14
ATOM 18289 N N . LYS A 1 34 ? 1.341 -13.872 7.416 1.00 0.00 34 LYS A N 14
ATOM 18290 C CA . LYS A 1 34 ? 0.266 -14.311 8.294 1.00 0.00 34 LYS A CA 14
ATOM 18291 C C . LYS A 1 34 ? 0.828 -14.897 9.585 1.00 0.00 34 LYS A C 14
ATOM 18292 O O . LYS A 1 34 ? 0.247 -14.732 10.654 1.00 0.00 34 LYS A O 14
ATOM 18311 N N . ASN A 1 35 ? 1.969 -15.566 9.476 1.00 0.00 35 ASN A N 14
ATOM 18312 C CA . ASN A 1 35 ? 2.567 -16.280 10.605 1.00 0.00 35 ASN A CA 14
ATOM 18313 C C . ASN A 1 35 ? 3.702 -15.477 11.228 1.00 0.00 35 ASN A C 14
ATOM 18314 O O . ASN A 1 35 ? 4.658 -16.044 11.760 1.00 0.00 35 ASN A O 14
ATOM 18325 N N . SER A 1 36 ? 3.599 -14.159 11.128 1.00 0.00 36 SER A N 14
ATOM 18326 C CA . SER A 1 36 ? 4.652 -13.248 11.573 1.00 0.00 36 SER A CA 14
ATOM 18327 C C . SER A 1 36 ? 4.795 -13.205 13.101 1.00 0.00 36 SER A C 14
ATOM 18328 O O . SER A 1 36 ? 4.500 -12.189 13.733 1.00 0.00 36 SER A O 14
ATOM 18336 N N . LYS A 1 37 ? 5.244 -14.304 13.688 1.00 0.00 37 LYS A N 14
ATOM 18337 C CA . LYS A 1 37 ? 5.577 -14.331 15.104 1.00 0.00 37 LYS A CA 14
ATOM 18338 C C . LYS A 1 37 ? 6.965 -13.734 15.286 1.00 0.00 37 LYS A C 14
ATOM 18339 O O . LYS A 1 37 ? 7.961 -14.358 14.917 1.00 0.00 37 LYS A O 14
ATOM 18358 N N . SER A 1 38 ? 7.004 -12.518 15.837 1.00 0.00 38 SER A N 14
ATOM 18359 C CA . SER A 1 38 ? 8.206 -11.679 15.875 1.00 0.00 38 SER A CA 14
ATOM 18360 C C . SER A 1 38 ? 8.440 -11.058 14.497 1.00 0.00 38 SER A C 14
ATOM 18361 O O . SER A 1 38 ? 8.581 -9.841 14.369 1.00 0.00 38 SER A O 14
ATOM 18369 N N . GLY A 1 39 ? 8.450 -11.896 13.470 1.00 0.00 39 GLY A N 14
ATOM 18370 C CA . GLY A 1 39 ? 8.503 -11.407 12.110 1.00 0.00 39 GLY A CA 14
ATOM 18371 C C . GLY A 1 39 ? 9.903 -11.365 11.545 1.00 0.00 39 GLY A C 14
ATOM 18372 O O . GLY A 1 39 ? 10.886 -11.461 12.279 1.00 0.00 39 GLY A O 14
ATOM 18376 N N . ALA A 1 40 ? 9.987 -11.230 10.231 1.00 0.00 40 ALA A N 14
ATOM 18377 C CA . ALA A 1 40 ? 11.257 -11.086 9.547 1.00 0.00 40 ALA A CA 14
ATOM 18378 C C . ALA A 1 40 ? 11.152 -9.949 8.544 1.00 0.00 40 ALA A C 14
ATOM 18379 O O . ALA A 1 40 ? 10.050 -9.607 8.110 1.00 0.00 40 ALA A O 14
ATOM 18386 N N . GLU A 1 41 ? 12.281 -9.353 8.193 1.00 0.00 41 GLU A N 14
ATOM 18387 C CA . GLU A 1 41 ? 12.283 -8.232 7.264 1.00 0.00 41 GLU A CA 14
ATOM 18388 C C . GLU A 1 41 ? 11.999 -8.698 5.842 1.00 0.00 41 GLU A C 14
ATOM 18389 O O . GLU A 1 41 ? 12.813 -9.374 5.217 1.00 0.00 41 GLU A O 14
ATOM 18401 N N . ILE A 1 42 ? 10.825 -8.336 5.348 1.00 0.00 42 ILE A N 14
ATOM 18402 C CA . ILE A 1 42 ? 10.415 -8.701 4.006 1.00 0.00 42 ILE A CA 14
ATOM 18403 C C . ILE A 1 42 ? 10.358 -7.453 3.112 1.00 0.00 42 ILE A C 14
ATOM 18404 O O . ILE A 1 42 ? 9.871 -6.394 3.531 1.00 0.00 42 ILE A O 14
ATOM 18420 N N . PRO A 1 43 ? 10.919 -7.541 1.896 1.00 0.00 43 PRO A N 14
ATOM 18421 C CA . PRO A 1 43 ? 10.888 -6.448 0.934 1.00 0.00 43 PRO A CA 14
ATOM 18422 C C . PRO A 1 43 ? 9.645 -6.490 0.046 1.00 0.00 43 PRO A C 14
ATOM 18423 O O . PRO A 1 43 ? 8.772 -7.341 0.221 1.00 0.00 43 PRO A O 14
ATOM 18434 N N . ILE A 1 44 ? 9.580 -5.577 -0.916 1.00 0.00 44 ILE A N 14
ATOM 18435 C CA . ILE A 1 44 ? 8.430 -5.476 -1.804 1.00 0.00 44 ILE A CA 14
ATOM 18436 C C . ILE A 1 44 ? 8.852 -5.682 -3.259 1.00 0.00 44 ILE A C 14
ATOM 18437 O O . ILE A 1 44 ? 9.694 -4.947 -3.773 1.00 0.00 44 ILE A O 14
ATOM 18453 N N . ASP A 1 45 ? 8.273 -6.691 -3.905 1.00 0.00 45 ASP A N 14
ATOM 18454 C CA . ASP A 1 45 ? 8.538 -6.971 -5.317 1.00 0.00 45 ASP A CA 14
ATOM 18455 C C . ASP A 1 45 ? 7.474 -7.908 -5.873 1.00 0.00 45 ASP A C 14
ATOM 18456 O O . ASP A 1 45 ? 6.829 -8.652 -5.122 1.00 0.00 45 ASP A O 14
ATOM 18465 N N . VAL A 1 46 ? 7.311 -7.891 -7.188 1.00 0.00 46 VAL A N 14
ATOM 18466 C CA . VAL A 1 46 ? 6.277 -8.671 -7.858 1.00 0.00 46 VAL A CA 14
ATOM 18467 C C . VAL A 1 46 ? 6.727 -10.114 -8.075 1.00 0.00 46 VAL A C 14
ATOM 18468 O O . VAL A 1 46 ? 6.560 -10.683 -9.154 1.00 0.00 46 VAL A O 14
ATOM 18481 N N . LEU A 1 47 ? 7.306 -10.696 -7.036 1.00 0.00 47 LEU A N 14
ATOM 18482 C CA . LEU A 1 47 ? 7.731 -12.088 -7.070 1.00 0.00 47 LEU A CA 14
ATOM 18483 C C . LEU A 1 47 ? 7.209 -12.818 -5.838 1.00 0.00 47 LEU A C 14
ATOM 18484 O O . LEU A 1 47 ? 6.604 -13.884 -5.943 1.00 0.00 47 LEU A O 14
ATOM 18500 N N . SER A 1 48 ? 7.435 -12.229 -4.672 1.00 0.00 48 SER A N 14
ATOM 18501 C CA . SER A 1 48 ? 6.976 -12.790 -3.410 1.00 0.00 48 SER A CA 14
ATOM 18502 C C . SER A 1 48 ? 5.471 -12.570 -3.241 1.00 0.00 48 SER A C 14
ATOM 18503 O O . SER A 1 48 ? 5.035 -11.563 -2.680 1.00 0.00 48 SER A O 14
ATOM 18511 N N . GLY A 1 49 ? 4.682 -13.496 -3.771 1.00 0.00 49 GLY A N 14
ATOM 18512 C CA . GLY A 1 49 ? 3.236 -13.374 -3.703 1.00 0.00 49 GLY A CA 14
ATOM 18513 C C . GLY A 1 49 ? 2.688 -12.498 -4.811 1.00 0.00 49 GLY A C 14
ATOM 18514 O O . GLY A 1 49 ? 1.472 -12.363 -4.958 1.00 0.00 49 GLY A O 14
ATOM 18518 N N . GLU A 1 50 ? 3.603 -11.913 -5.589 1.00 0.00 50 GLU A N 14
ATOM 18519 C CA . GLU A 1 50 ? 3.256 -11.030 -6.698 1.00 0.00 50 GLU A CA 14
ATOM 18520 C C . GLU A 1 50 ? 2.633 -9.742 -6.176 1.00 0.00 50 GLU A C 14
ATOM 18521 O O . GLU A 1 50 ? 1.507 -9.385 -6.527 1.00 0.00 50 GLU A O 14
ATOM 18533 N N . CYS A 1 51 ? 3.388 -9.043 -5.346 1.00 0.00 51 CYS A N 14
ATOM 18534 C CA . CYS A 1 51 ? 2.897 -7.846 -4.691 1.00 0.00 51 CYS A CA 14
ATOM 18535 C C . CYS A 1 51 ? 3.616 -6.610 -5.225 1.00 0.00 51 CYS A C 14
ATOM 18536 O O . CYS A 1 51 ? 4.636 -6.726 -5.901 1.00 0.00 51 CYS A O 14
ATOM 18543 N N . LYS A 1 52 ? 3.071 -5.433 -4.941 1.00 0.00 52 LYS A N 14
ATOM 18544 C CA . LYS A 1 52 ? 3.718 -4.181 -5.305 1.00 0.00 52 LYS A CA 14
ATOM 18545 C C . LYS A 1 52 ? 3.072 -3.032 -4.548 1.00 0.00 52 LYS A C 14
ATOM 18546 O O . LYS A 1 52 ? 1.849 -3.004 -4.367 1.00 0.00 52 LYS A O 14
ATOM 18565 N N . ASN A 1 53 ? 3.904 -2.100 -4.109 1.00 0.00 53 ASN A N 14
ATOM 18566 C CA . ASN A 1 53 ? 3.462 -0.980 -3.289 1.00 0.00 53 ASN A CA 14
ATOM 18567 C C . ASN A 1 53 ? 2.504 -0.097 -4.063 1.00 0.00 53 ASN A C 14
ATOM 18568 O O . ASN A 1 53 ? 2.637 0.062 -5.279 1.00 0.00 53 ASN A O 14
ATOM 18579 N N . ILE A 1 54 ? 1.540 0.469 -3.364 1.00 0.00 54 ILE A N 14
ATOM 18580 C CA . ILE A 1 54 ? 0.572 1.340 -3.991 1.00 0.00 54 ILE A CA 14
ATOM 18581 C C . ILE A 1 54 ? 0.846 2.791 -3.607 1.00 0.00 54 ILE A C 14
ATOM 18582 O O . ILE A 1 54 ? 0.965 3.114 -2.424 1.00 0.00 54 ILE A O 14
ATOM 18598 N N . PRO A 1 55 ? 0.979 3.669 -4.617 1.00 0.00 55 PRO A N 14
ATOM 18599 C CA . PRO A 1 55 ? 1.360 5.073 -4.422 1.00 0.00 55 PRO A CA 14
ATOM 18600 C C . PRO A 1 55 ? 0.517 5.793 -3.376 1.00 0.00 55 PRO A C 14
ATOM 18601 O O . PRO A 1 55 ? -0.701 5.897 -3.497 1.00 0.00 55 PRO A O 14
ATOM 18612 N N . ILE A 1 56 ? 1.191 6.324 -2.365 1.00 0.00 56 ILE A N 14
ATOM 18613 C CA . ILE A 1 56 ? 0.532 7.031 -1.270 1.00 0.00 56 ILE A CA 14
ATOM 18614 C C . ILE A 1 56 ? 0.087 8.428 -1.694 1.00 0.00 56 ILE A C 14
ATOM 18615 O O . ILE A 1 56 ? -0.692 9.084 -0.999 1.00 0.00 56 ILE A O 14
ATOM 18631 N N . ASN A 1 57 ? 0.583 8.867 -2.841 1.00 0.00 57 ASN A N 14
ATOM 18632 C CA . ASN A 1 57 ? 0.327 10.218 -3.336 1.00 0.00 57 ASN A CA 14
ATOM 18633 C C . ASN A 1 57 ? -1.149 10.428 -3.634 1.00 0.00 57 ASN A C 14
ATOM 18634 O O . ASN A 1 57 ? -1.671 11.527 -3.467 1.00 0.00 57 ASN A O 14
ATOM 18645 N N . ILE A 1 58 ? -1.822 9.386 -4.100 1.00 0.00 58 ILE A N 14
ATOM 18646 C CA . ILE A 1 58 ? -3.257 9.458 -4.288 1.00 0.00 58 ILE A CA 14
ATOM 18647 C C . ILE A 1 58 ? -3.972 9.273 -2.957 1.00 0.00 58 ILE A C 14
ATOM 18648 O O . ILE A 1 58 ? -4.933 9.963 -2.668 1.00 0.00 58 ILE A O 14
ATOM 18664 N N . LEU A 1 59 ? -3.451 8.379 -2.124 1.00 0.00 59 LEU A N 14
ATOM 18665 C CA . LEU A 1 59 ? -4.116 7.985 -0.878 1.00 0.00 59 LEU A CA 14
ATOM 18666 C C . LEU A 1 59 ? -4.288 9.150 0.100 1.00 0.00 59 LEU A C 14
ATOM 18667 O O . LEU A 1 59 ? -5.057 9.057 1.054 1.00 0.00 59 LEU A O 14
ATOM 18683 N N . THR A 1 60 ? -3.566 10.236 -0.132 1.00 0.00 60 THR A N 14
ATOM 18684 C CA . THR A 1 60 ? -3.631 11.392 0.749 1.00 0.00 60 THR A CA 14
ATOM 18685 C C . THR A 1 60 ? -4.887 12.232 0.496 1.00 0.00 60 THR A C 14
ATOM 18686 O O . THR A 1 60 ? -5.402 12.887 1.404 1.00 0.00 60 THR A O 14
ATOM 18697 N N . ILE A 1 61 ? -5.381 12.200 -0.741 1.00 0.00 61 ILE A N 14
ATOM 18698 C CA . ILE A 1 61 ? -6.549 12.995 -1.128 1.00 0.00 61 ILE A CA 14
ATOM 18699 C C . ILE A 1 61 ? -7.600 12.130 -1.826 1.00 0.00 61 ILE A C 14
ATOM 18700 O O . ILE A 1 61 ? -8.798 12.252 -1.571 1.00 0.00 61 ILE A O 14
ATOM 18716 N N . ASN A 1 62 ? -7.130 11.242 -2.688 1.00 0.00 62 ASN A N 14
ATOM 18717 C CA . ASN A 1 62 ? -7.971 10.330 -3.447 1.00 0.00 62 ASN A CA 14
ATOM 18718 C C . ASN A 1 62 ? -8.313 9.105 -2.605 1.00 0.00 62 ASN A C 14
ATOM 18719 O O . ASN A 1 62 ? -8.397 7.987 -3.107 1.00 0.00 62 ASN A O 14
ATOM 18730 N N . GLN A 1 63 ? -8.511 9.335 -1.313 1.00 0.00 63 GLN A N 14
ATOM 18731 C CA . GLN A 1 63 ? -8.876 8.279 -0.377 1.00 0.00 63 GLN A CA 14
ATOM 18732 C C . GLN A 1 63 ? -10.319 7.849 -0.604 1.00 0.00 63 GLN A C 14
ATOM 18733 O O . GLN A 1 63 ? -10.803 6.887 -0.002 1.00 0.00 63 GLN A O 14
ATOM 18747 N N . LEU A 1 64 ? -11.005 8.589 -1.467 1.00 0.00 64 LEU A N 14
ATOM 18748 C CA . LEU A 1 64 ? -12.391 8.307 -1.804 1.00 0.00 64 LEU A CA 14
ATOM 18749 C C . LEU A 1 64 ? -12.476 7.199 -2.852 1.00 0.00 64 LEU A C 14
ATOM 18750 O O . LEU A 1 64 ? -13.564 6.795 -3.260 1.00 0.00 64 LEU A O 14
ATOM 18766 N N . ILE A 1 65 ? -11.317 6.720 -3.285 1.00 0.00 65 ILE A N 14
ATOM 18767 C CA . ILE A 1 65 ? -11.257 5.635 -4.245 1.00 0.00 65 ILE A CA 14
ATOM 18768 C C . ILE A 1 65 ? -11.469 4.296 -3.546 1.00 0.00 65 ILE A C 14
ATOM 18769 O O . ILE A 1 65 ? -10.721 3.934 -2.635 1.00 0.00 65 ILE A O 14
ATOM 18785 N N . PRO A 1 66 ? -12.512 3.556 -3.947 1.00 0.00 66 PRO A N 14
ATOM 18786 C CA . PRO A 1 66 ? -12.802 2.234 -3.394 1.00 0.00 66 PRO A CA 14
ATOM 18787 C C . PRO A 1 66 ? -11.708 1.217 -3.719 1.00 0.00 66 PRO A C 14
ATOM 18788 O O . PRO A 1 66 ? -10.892 1.425 -4.622 1.00 0.00 66 PRO A O 14
ATOM 18799 N N . ILE A 1 67 ? -11.727 0.103 -2.999 1.00 0.00 67 ILE A N 14
ATOM 18800 C CA . ILE A 1 67 ? -10.717 -0.944 -3.127 1.00 0.00 67 ILE A CA 14
ATOM 18801 C C . ILE A 1 67 ? -10.699 -1.575 -4.525 1.00 0.00 67 ILE A C 14
ATOM 18802 O O . ILE A 1 67 ? -9.803 -2.348 -4.854 1.00 0.00 67 ILE A O 14
ATOM 18818 N N . ASN A 1 68 ? -11.687 -1.237 -5.350 1.00 0.00 68 ASN A N 14
ATOM 18819 C CA . ASN A 1 68 ? -11.776 -1.786 -6.705 1.00 0.00 68 ASN A CA 14
ATOM 18820 C C . ASN A 1 68 ? -10.606 -1.334 -7.592 1.00 0.00 68 ASN A C 14
ATOM 18821 O O . ASN A 1 68 ? -10.461 -1.805 -8.716 1.00 0.00 68 ASN A O 14
ATOM 18832 N N . ASN A 1 69 ? -9.781 -0.414 -7.089 1.00 0.00 69 ASN A N 14
ATOM 18833 C CA . ASN A 1 69 ? -8.568 -0.001 -7.804 1.00 0.00 69 ASN A CA 14
ATOM 18834 C C . ASN A 1 69 ? -7.330 -0.370 -6.993 1.00 0.00 69 ASN A C 14
ATOM 18835 O O . ASN A 1 69 ? -6.290 0.291 -7.067 1.00 0.00 69 ASN A O 14
ATOM 18846 N N . PHE A 1 70 ? -7.460 -1.439 -6.227 1.00 0.00 70 PHE A N 14
ATOM 18847 C CA . PHE A 1 70 ? -6.444 -1.896 -5.305 1.00 0.00 70 PHE A CA 14
ATOM 18848 C C . PHE A 1 70 ? -6.469 -3.414 -5.314 1.00 0.00 70 PHE A C 14
ATOM 18849 O O . PHE A 1 70 ? -7.348 -4.009 -5.939 1.00 0.00 70 PHE A O 14
ATOM 18866 N N . CYS A 1 71 ? -5.527 -4.042 -4.645 1.00 0.00 71 CYS A N 14
ATOM 18867 C CA . CYS A 1 71 ? -5.378 -5.483 -4.749 1.00 0.00 71 CYS A CA 14
ATOM 18868 C C . CYS A 1 71 ? -5.891 -6.191 -3.505 1.00 0.00 71 CYS A C 14
ATOM 18869 O O . CYS A 1 71 ? -5.440 -5.921 -2.392 1.00 0.00 71 CYS A O 14
ATOM 18876 N N . SER A 1 72 ? -6.863 -7.082 -3.688 1.00 0.00 72 SER A N 14
ATOM 18877 C CA . SER A 1 72 ? -7.313 -7.920 -2.594 1.00 0.00 72 SER A CA 14
ATOM 18878 C C . SER A 1 72 ? -6.246 -8.963 -2.292 1.00 0.00 72 SER A C 14
ATOM 18879 O O . SER A 1 72 ? -6.134 -9.987 -2.968 1.00 0.00 72 SER A O 14
ATOM 18887 N N . ASP A 1 73 ? -5.457 -8.659 -1.286 1.00 0.00 73 ASP A N 14
ATOM 18888 C CA . ASP A 1 73 ? -4.360 -9.497 -0.841 1.00 0.00 73 ASP A CA 14
ATOM 18889 C C . ASP A 1 73 ? -4.107 -9.167 0.612 1.00 0.00 73 ASP A C 14
ATOM 18890 O O . ASP A 1 73 ? -4.605 -8.138 1.074 1.00 0.00 73 ASP A O 14
ATOM 18899 N N . THR A 1 74 ? -3.413 -10.038 1.342 1.00 0.00 74 THR A N 14
ATOM 18900 C CA . THR A 1 74 ? -3.030 -9.742 2.723 1.00 0.00 74 THR A CA 14
ATOM 18901 C C . THR A 1 74 ? -2.526 -8.304 2.836 1.00 0.00 74 THR A C 14
ATOM 18902 O O . THR A 1 74 ? -1.423 -7.982 2.400 1.00 0.00 74 THR A O 14
ATOM 18913 N N . VAL A 1 75 ? -3.370 -7.439 3.390 1.00 0.00 75 VAL A N 14
ATOM 18914 C CA . VAL A 1 75 ? -3.094 -6.011 3.430 1.00 0.00 75 VAL A CA 14
ATOM 18915 C C . VAL A 1 75 ? -1.805 -5.710 4.181 1.00 0.00 75 VAL A C 14
ATOM 18916 O O . VAL A 1 75 ? -1.621 -6.124 5.325 1.00 0.00 75 VAL A O 14
ATOM 18929 N N . SER A 1 76 ? -0.928 -4.969 3.533 1.00 0.00 76 SER A N 14
ATOM 18930 C CA . SER A 1 76 ? 0.394 -4.717 4.053 1.00 0.00 76 SER A CA 14
ATOM 18931 C C . SER A 1 76 ? 0.644 -3.220 4.141 1.00 0.00 76 SER A C 14
ATOM 18932 O O . SER A 1 76 ? 0.043 -2.429 3.413 1.00 0.00 76 SER A O 14
ATOM 18940 N N . CYS A 1 77 ? 1.502 -2.838 5.055 1.00 0.00 77 CYS A N 14
ATOM 18941 C CA . CYS A 1 77 ? 1.883 -1.456 5.221 1.00 0.00 77 CYS A CA 14
ATOM 18942 C C . CYS A 1 77 ? 3.351 -1.398 5.617 1.00 0.00 77 CYS A C 14
ATOM 18943 O O . CYS A 1 77 ? 3.757 -1.961 6.635 1.00 0.00 77 CYS A O 14
ATOM 18950 N N . CYS A 1 78 ? 4.145 -0.754 4.783 1.00 0.00 78 CYS A N 14
ATOM 18951 C CA . CYS A 1 78 ? 5.587 -0.743 4.948 1.00 0.00 78 CYS A CA 14
ATOM 18952 C C . CYS A 1 78 ? 6.078 0.654 5.284 1.00 0.00 78 CYS A C 14
ATOM 18953 O O . CYS A 1 78 ? 5.340 1.625 5.129 1.00 0.00 78 CYS A O 14
ATOM 18960 N N . SER A 1 79 ? 7.306 0.749 5.775 1.00 0.00 79 SER A N 14
ATOM 18961 C CA . SER A 1 79 ? 7.922 2.041 6.036 1.00 0.00 79 SER A CA 14
ATOM 18962 C C . SER A 1 79 ? 7.812 2.929 4.796 1.00 0.00 79 SER A C 14
ATOM 18963 O O . SER A 1 79 ? 8.151 2.488 3.698 1.00 0.00 79 SER A O 14
ATOM 18971 N N . GLY A 1 80 ? 7.277 4.143 4.985 1.00 0.00 80 GLY A N 14
ATOM 18972 C CA . GLY A 1 80 ? 7.128 5.108 3.905 1.00 0.00 80 GLY A CA 14
ATOM 18973 C C . GLY A 1 80 ? 8.272 5.069 2.927 1.00 0.00 80 GLY A C 14
ATOM 18974 O O . GLY A 1 80 ? 9.394 5.465 3.242 1.00 0.00 80 GLY A O 14
ATOM 18978 N N . GLU A 1 81 ? 7.982 4.565 1.746 1.00 0.00 81 GLU A N 14
ATOM 18979 C CA . GLU A 1 81 ? 8.996 4.340 0.743 1.00 0.00 81 GLU A CA 14
ATOM 18980 C C . GLU A 1 81 ? 9.290 5.616 -0.025 1.00 0.00 81 GLU A C 14
ATOM 18981 O O . GLU A 1 81 ? 8.380 6.295 -0.502 1.00 0.00 81 GLU A O 14
ATOM 18993 N N . GLN A 1 82 ? 10.559 5.951 -0.119 1.00 0.00 82 GLN A N 14
ATOM 18994 C CA . GLN A 1 82 ? 10.975 7.144 -0.823 1.00 0.00 82 GLN A CA 14
ATOM 18995 C C . GLN A 1 82 ? 12.251 6.864 -1.597 1.00 0.00 82 GLN A C 14
ATOM 18996 O O . GLN A 1 82 ? 13.130 6.146 -1.114 1.00 0.00 82 GLN A O 14
ATOM 19010 N N . ILE A 1 83 ? 12.334 7.420 -2.797 1.00 0.00 83 ILE A N 14
ATOM 19011 C CA . ILE A 1 83 ? 13.478 7.211 -3.673 1.00 0.00 83 ILE A CA 14
ATOM 19012 C C . ILE A 1 83 ? 14.777 7.610 -2.982 1.00 0.00 83 ILE A C 14
ATOM 19013 O O . ILE A 1 83 ? 14.952 8.759 -2.571 1.00 0.00 83 ILE A O 14
ATOM 19029 N N . GLY A 1 84 ? 15.674 6.648 -2.847 1.00 0.00 84 GLY A N 14
ATOM 19030 C CA . GLY A 1 84 ? 16.919 6.882 -2.153 1.00 0.00 84 GLY A CA 14
ATOM 19031 C C . GLY A 1 84 ? 17.180 5.818 -1.111 1.00 0.00 84 GLY A C 14
ATOM 19032 O O . GLY A 1 84 ? 18.328 5.535 -0.770 1.00 0.00 84 GLY A O 14
ATOM 19036 N N . LEU A 1 85 ? 16.107 5.225 -0.607 1.00 0.00 85 LEU A N 14
ATOM 19037 C CA . LEU A 1 85 ? 16.218 4.175 0.392 1.00 0.00 85 LEU A CA 14
ATOM 19038 C C . LEU A 1 85 ? 16.453 2.827 -0.281 1.00 0.00 85 LEU A C 14
ATOM 19039 O O . LEU A 1 85 ? 15.810 2.498 -1.279 1.00 0.00 85 LEU A O 14
ATOM 19055 N N . VAL A 1 86 ? 17.377 2.055 0.274 1.00 0.00 86 VAL A N 14
ATOM 19056 C CA . VAL A 1 86 ? 17.736 0.760 -0.285 1.00 0.00 86 VAL A CA 14
ATOM 19057 C C . VAL A 1 86 ? 16.663 -0.284 -0.002 1.00 0.00 86 VAL A C 14
ATOM 19058 O O . VAL A 1 86 ? 16.239 -1.012 -0.903 1.00 0.00 86 VAL A O 14
ATOM 19071 N N . ASN A 1 87 ? 16.223 -0.352 1.249 1.00 0.00 87 ASN A N 14
ATOM 19072 C CA . ASN A 1 87 ? 15.259 -1.359 1.670 1.00 0.00 87 ASN A CA 14
ATOM 19073 C C . ASN A 1 87 ? 14.294 -0.789 2.703 1.00 0.00 87 ASN A C 14
ATOM 19074 O O . ASN A 1 87 ? 14.640 0.134 3.444 1.00 0.00 87 ASN A O 14
ATOM 19085 N N . ILE A 1 88 ? 13.088 -1.336 2.733 1.00 0.00 88 ILE A N 14
ATOM 19086 C CA . ILE A 1 88 ? 12.069 -0.933 3.692 1.00 0.00 88 ILE A CA 14
ATOM 19087 C C . ILE A 1 88 ? 11.290 -2.159 4.139 1.00 0.00 88 ILE A C 14
ATOM 19088 O O . ILE A 1 88 ? 11.077 -3.079 3.348 1.00 0.00 88 ILE A O 14
ATOM 19104 N N . GLN A 1 89 ? 10.867 -2.174 5.395 1.00 0.00 89 GLN A N 14
ATOM 19105 C CA . GLN A 1 89 ? 10.192 -3.342 5.947 1.00 0.00 89 GLN A CA 14
ATOM 19106 C C . GLN A 1 89 ? 8.680 -3.170 5.883 1.00 0.00 89 GLN A C 14
ATOM 19107 O O . GLN A 1 89 ? 8.143 -2.128 6.265 1.00 0.00 89 GLN A O 14
ATOM 19121 N N . CYS A 1 90 ? 8.000 -4.191 5.383 1.00 0.00 90 CYS A N 14
ATOM 19122 C CA . CYS A 1 90 ? 6.549 -4.169 5.279 1.00 0.00 90 CYS A CA 14
ATOM 19123 C C . CYS A 1 90 ? 5.918 -5.138 6.274 1.00 0.00 90 CYS A C 14
ATOM 19124 O O . CYS A 1 90 ? 6.479 -6.195 6.565 1.00 0.00 90 CYS A O 14
ATOM 19131 N N . THR A 1 91 ? 4.762 -4.767 6.806 1.00 0.00 91 THR A N 14
ATOM 19132 C CA . THR A 1 91 ? 4.058 -5.597 7.767 1.00 0.00 91 THR A CA 14
ATOM 19133 C C . THR A 1 91 ? 2.541 -5.467 7.561 1.00 0.00 91 THR A C 14
ATOM 19134 O O . THR A 1 91 ? 2.075 -4.449 7.053 1.00 0.00 91 THR A O 14
ATOM 19145 N N . PRO A 1 92 ? 1.756 -6.504 7.910 1.00 0.00 92 PRO A N 14
ATOM 19146 C CA . PRO A 1 92 ? 0.296 -6.492 7.725 1.00 0.00 92 PRO A CA 14
ATOM 19147 C C . PRO A 1 92 ? -0.398 -5.423 8.569 1.00 0.00 92 PRO A C 14
ATOM 19148 O O . PRO A 1 92 ? -0.033 -5.193 9.722 1.00 0.00 92 PRO A O 14
ATOM 19159 N N . ILE A 1 93 ? -1.402 -4.775 7.989 1.00 0.00 93 ILE A N 14
ATOM 19160 C CA . ILE A 1 93 ? -2.136 -3.728 8.691 1.00 0.00 93 ILE A CA 14
ATOM 19161 C C . ILE A 1 93 ? -3.400 -4.286 9.331 1.00 0.00 93 ILE A C 14
ATOM 19162 O O . ILE A 1 93 ? -3.553 -4.264 10.551 1.00 0.00 93 ILE A O 14
ATOM 19178 N N . LEU A 1 94 ? -4.306 -4.784 8.500 1.00 0.00 94 LEU A N 14
ATOM 19179 C CA . LEU A 1 94 ? -5.579 -5.292 8.985 1.00 0.00 94 LEU A CA 14
ATOM 19180 C C . LEU A 1 94 ? -5.469 -6.772 9.323 1.00 0.00 94 LEU A C 14
ATOM 19181 O O . LEU A 1 94 ? -5.478 -7.629 8.439 1.00 0.00 94 LEU A O 14
ATOM 19197 N N . SER A 1 95 ? -5.337 -7.058 10.606 1.00 0.00 95 SER A N 14
ATOM 19198 C CA . SER A 1 95 ? -5.255 -8.422 11.094 1.00 0.00 95 SER A CA 14
ATOM 19199 C C . SER A 1 95 ? -5.782 -8.474 12.520 1.00 0.00 95 SER A C 14
ATOM 19200 O O . SER A 1 95 ? -5.287 -7.688 13.358 1.00 0.00 95 SER A O 14
ATOM 19209 N N . SER A 1 1 ? -8.414 14.601 -11.291 1.00 0.00 1 SER A N 15
ATOM 19210 C CA . SER A 1 1 ? -8.559 13.354 -10.523 1.00 0.00 1 SER A CA 15
ATOM 19211 C C . SER A 1 1 ? -10.020 12.935 -10.448 1.00 0.00 1 SER A C 15
ATOM 19212 O O . SER A 1 1 ? -10.831 13.580 -9.786 1.00 0.00 1 SER A O 15
ATOM 19222 N N . ALA A 1 2 ? -10.355 11.868 -11.153 1.00 0.00 2 ALA A N 15
ATOM 19223 C CA . ALA A 1 2 ? -11.698 11.321 -11.124 1.00 0.00 2 ALA A CA 15
ATOM 19224 C C . ALA A 1 2 ? -11.695 9.998 -10.379 1.00 0.00 2 ALA A C 15
ATOM 19225 O O . ALA A 1 2 ? -11.067 9.035 -10.821 1.00 0.00 2 ALA A O 15
ATOM 19232 N N . ILE A 1 3 ? -12.377 9.965 -9.242 1.00 0.00 3 ILE A N 15
ATOM 19233 C CA . ILE A 1 3 ? -12.414 8.769 -8.409 1.00 0.00 3 ILE A CA 15
ATOM 19234 C C . ILE A 1 3 ? -13.382 7.737 -8.987 1.00 0.00 3 ILE A C 15
ATOM 19235 O O . ILE A 1 3 ? -14.595 7.953 -9.013 1.00 0.00 3 ILE A O 15
ATOM 19251 N N . PRO A 1 4 ? -12.852 6.607 -9.477 1.00 0.00 4 PRO A N 15
ATOM 19252 C CA . PRO A 1 4 ? -13.645 5.533 -10.059 1.00 0.00 4 PRO A CA 15
ATOM 19253 C C . PRO A 1 4 ? -14.093 4.508 -9.015 1.00 0.00 4 PRO A C 15
ATOM 19254 O O . PRO A 1 4 ? -13.274 3.986 -8.249 1.00 0.00 4 PRO A O 15
ATOM 19265 N N . ALA A 1 5 ? -15.388 4.210 -8.987 1.00 0.00 5 ALA A N 15
ATOM 19266 C CA . ALA A 1 5 ? -15.921 3.243 -8.042 1.00 0.00 5 ALA A CA 15
ATOM 19267 C C . ALA A 1 5 ? -17.049 2.414 -8.661 1.00 0.00 5 ALA A C 15
ATOM 19268 O O . ALA A 1 5 ? -18.205 2.554 -8.278 1.00 0.00 5 ALA A O 15
ATOM 19275 N N . PRO A 1 6 ? -16.736 1.550 -9.643 1.00 0.00 6 PRO A N 15
ATOM 19276 C CA . PRO A 1 6 ? -17.732 0.661 -10.249 1.00 0.00 6 PRO A CA 15
ATOM 19277 C C . PRO A 1 6 ? -18.206 -0.416 -9.279 1.00 0.00 6 PRO A C 15
ATOM 19278 O O . PRO A 1 6 ? -19.390 -0.749 -9.228 1.00 0.00 6 PRO A O 15
ATOM 19289 N N . GLY A 1 7 ? -17.267 -0.948 -8.507 1.00 0.00 7 GLY A N 15
ATOM 19290 C CA . GLY A 1 7 ? -17.575 -2.023 -7.584 1.00 0.00 7 GLY A CA 15
ATOM 19291 C C . GLY A 1 7 ? -18.147 -1.527 -6.273 1.00 0.00 7 GLY A C 15
ATOM 19292 O O . GLY A 1 7 ? -18.805 -2.282 -5.561 1.00 0.00 7 GLY A O 15
ATOM 19296 N N . GLU A 1 8 ? -17.892 -0.255 -5.958 1.00 0.00 8 GLU A N 15
ATOM 19297 C CA . GLU A 1 8 ? -18.360 0.352 -4.709 1.00 0.00 8 GLU A CA 15
ATOM 19298 C C . GLU A 1 8 ? -18.020 -0.521 -3.499 1.00 0.00 8 GLU A C 15
ATOM 19299 O O . GLU A 1 8 ? -18.898 -1.117 -2.873 1.00 0.00 8 GLU A O 15
ATOM 19311 N N . GLY A 1 9 ? -16.738 -0.605 -3.183 1.00 0.00 9 GLY A N 15
ATOM 19312 C CA . GLY A 1 9 ? -16.306 -1.415 -2.065 1.00 0.00 9 GLY A CA 15
ATOM 19313 C C . GLY A 1 9 ? -15.574 -0.603 -1.020 1.00 0.00 9 GLY A C 15
ATOM 19314 O O . GLY A 1 9 ? -15.521 0.624 -1.121 1.00 0.00 9 GLY A O 15
ATOM 19318 N N . PRO A 1 10 ? -15.008 -1.272 -0.002 1.00 0.00 10 PRO A N 15
ATOM 19319 C CA . PRO A 1 10 ? -14.228 -0.621 1.056 1.00 0.00 10 PRO A CA 15
ATOM 19320 C C . PRO A 1 10 ? -13.137 0.286 0.497 1.00 0.00 10 PRO A C 15
ATOM 19321 O O . PRO A 1 10 ? -12.511 -0.026 -0.521 1.00 0.00 10 PRO A O 15
ATOM 19332 N N . SER A 1 11 ? -12.912 1.406 1.157 1.00 0.00 11 SER A N 15
ATOM 19333 C CA . SER A 1 11 ? -11.908 2.353 0.716 1.00 0.00 11 SER A CA 15
ATOM 19334 C C . SER A 1 11 ? -10.550 2.009 1.297 1.00 0.00 11 SER A C 15
ATOM 19335 O O . SER A 1 11 ? -10.453 1.336 2.325 1.00 0.00 11 SER A O 15
ATOM 19343 N N . VAL A 1 12 ? -9.501 2.477 0.634 1.00 0.00 12 VAL A N 15
ATOM 19344 C CA . VAL A 1 12 ? -8.142 2.288 1.116 1.00 0.00 12 VAL A CA 15
ATOM 19345 C C . VAL A 1 12 ? -7.970 2.966 2.470 1.00 0.00 12 VAL A C 15
ATOM 19346 O O . VAL A 1 12 ? -7.136 2.568 3.277 1.00 0.00 12 VAL A O 15
ATOM 19359 N N . SER A 1 13 ? -8.792 3.983 2.698 1.00 0.00 13 SER A N 15
ATOM 19360 C CA . SER A 1 13 ? -8.792 4.740 3.936 1.00 0.00 13 SER A CA 15
ATOM 19361 C C . SER A 1 13 ? -9.107 3.843 5.131 1.00 0.00 13 SER A C 15
ATOM 19362 O O . SER A 1 13 ? -8.653 4.099 6.244 1.00 0.00 13 SER A O 15
ATOM 19370 N N . MET A 1 14 ? -9.872 2.783 4.892 1.00 0.00 14 MET A N 15
ATOM 19371 C CA . MET A 1 14 ? -10.188 1.828 5.943 1.00 0.00 14 MET A CA 15
ATOM 19372 C C . MET A 1 14 ? -8.910 1.149 6.417 1.00 0.00 14 MET A C 15
ATOM 19373 O O . MET A 1 14 ? -8.648 1.064 7.617 1.00 0.00 14 MET A O 15
ATOM 19387 N N . ALA A 1 15 ? -8.110 0.682 5.463 1.00 0.00 15 ALA A N 15
ATOM 19388 C CA . ALA A 1 15 ? -6.823 0.068 5.771 1.00 0.00 15 ALA A CA 15
ATOM 19389 C C . ALA A 1 15 ? -5.824 1.118 6.258 1.00 0.00 15 ALA A C 15
ATOM 19390 O O . ALA A 1 15 ? -5.035 0.865 7.168 1.00 0.00 15 ALA A O 15
ATOM 19397 N N . GLN A 1 16 ? -5.883 2.301 5.650 1.00 0.00 16 GLN A N 15
ATOM 19398 C CA . GLN A 1 16 ? -4.985 3.402 5.986 1.00 0.00 16 GLN A CA 15
ATOM 19399 C C . GLN A 1 16 ? -5.179 3.856 7.433 1.00 0.00 16 GLN A C 15
ATOM 19400 O O . GLN A 1 16 ? -4.233 4.294 8.081 1.00 0.00 16 GLN A O 15
ATOM 19414 N N . GLN A 1 17 ? -6.404 3.736 7.932 1.00 0.00 17 GLN A N 15
ATOM 19415 C CA . GLN A 1 17 ? -6.726 4.132 9.300 1.00 0.00 17 GLN A CA 15
ATOM 19416 C C . GLN A 1 17 ? -5.859 3.385 10.312 1.00 0.00 17 GLN A C 15
ATOM 19417 O O . GLN A 1 17 ? -5.501 3.927 11.357 1.00 0.00 17 GLN A O 15
ATOM 19431 N N . LYS A 1 18 ? -5.508 2.150 9.987 1.00 0.00 18 LYS A N 15
ATOM 19432 C CA . LYS A 1 18 ? -4.725 1.315 10.890 1.00 0.00 18 LYS A CA 15
ATOM 19433 C C . LYS A 1 18 ? -3.228 1.515 10.666 1.00 0.00 18 LYS A C 15
ATOM 19434 O O . LYS A 1 18 ? -2.412 0.705 11.104 1.00 0.00 18 LYS A O 15
ATOM 19453 N N . CYS A 1 19 ? -2.876 2.596 9.988 1.00 0.00 19 CYS A N 15
ATOM 19454 C CA . CYS A 1 19 ? -1.484 2.919 9.721 1.00 0.00 19 CYS A CA 15
ATOM 19455 C C . CYS A 1 19 ? -1.293 4.429 9.723 1.00 0.00 19 CYS A C 15
ATOM 19456 O O . CYS A 1 19 ? -2.255 5.182 9.877 1.00 0.00 19 CYS A O 15
ATOM 19463 N N . GLY A 1 20 ? -0.054 4.871 9.594 1.00 0.00 20 GLY A N 15
ATOM 19464 C CA . GLY A 1 20 ? 0.216 6.291 9.562 1.00 0.00 20 GLY A CA 15
ATOM 19465 C C . GLY A 1 20 ? 0.387 6.807 8.147 1.00 0.00 20 GLY A C 15
ATOM 19466 O O . GLY A 1 20 ? 0.533 6.022 7.210 1.00 0.00 20 GLY A O 15
ATOM 19470 N N . ALA A 1 21 ? 0.381 8.125 7.991 1.00 0.00 21 ALA A N 15
ATOM 19471 C CA . ALA A 1 21 ? 0.583 8.746 6.686 1.00 0.00 21 ALA A CA 15
ATOM 19472 C C . ALA A 1 21 ? 2.043 8.628 6.269 1.00 0.00 21 ALA A C 15
ATOM 19473 O O . ALA A 1 21 ? 2.394 8.812 5.102 1.00 0.00 21 ALA A O 15
ATOM 19480 N N . GLU A 1 22 ? 2.888 8.320 7.241 1.00 0.00 22 GLU A N 15
ATOM 19481 C CA . GLU A 1 22 ? 4.309 8.111 6.997 1.00 0.00 22 GLU A CA 15
ATOM 19482 C C . GLU A 1 22 ? 4.585 6.644 6.673 1.00 0.00 22 GLU A C 15
ATOM 19483 O O . GLU A 1 22 ? 5.716 6.165 6.785 1.00 0.00 22 GLU A O 15
ATOM 19495 N N . LYS A 1 23 ? 3.538 5.937 6.279 1.00 0.00 23 LYS A N 15
ATOM 19496 C CA . LYS A 1 23 ? 3.650 4.543 5.893 1.00 0.00 23 LYS A CA 15
ATOM 19497 C C . LYS A 1 23 ? 2.914 4.316 4.577 1.00 0.00 23 LYS A C 15
ATOM 19498 O O . LYS A 1 23 ? 2.018 5.080 4.222 1.00 0.00 23 LYS A O 15
ATOM 19517 N N . VAL A 1 24 ? 3.304 3.283 3.848 1.00 0.00 24 VAL A N 15
ATOM 19518 C CA . VAL A 1 24 ? 2.697 2.993 2.561 1.00 0.00 24 VAL A CA 15
ATOM 19519 C C . VAL A 1 24 ? 1.756 1.795 2.674 1.00 0.00 24 VAL A C 15
ATOM 19520 O O . VAL A 1 24 ? 2.149 0.713 3.120 1.00 0.00 24 VAL A O 15
ATOM 19533 N N . VAL A 1 25 ? 0.502 2.005 2.298 1.00 0.00 25 VAL A N 15
ATOM 19534 C CA . VAL A 1 25 ? -0.486 0.939 2.322 1.00 0.00 25 VAL A CA 15
ATOM 19535 C C . VAL A 1 25 ? -0.423 0.145 1.026 1.00 0.00 25 VAL A C 15
ATOM 19536 O O . VAL A 1 25 ? -0.905 0.592 -0.009 1.00 0.00 25 VAL A O 15
ATOM 19549 N N . SER A 1 26 ? 0.172 -1.029 1.104 1.00 0.00 26 SER A N 15
ATOM 19550 C CA . SER A 1 26 ? 0.365 -1.881 -0.056 1.00 0.00 26 SER A CA 15
ATOM 19551 C C . SER A 1 26 ? -0.409 -3.190 0.108 1.00 0.00 26 SER A C 15
ATOM 19552 O O . SER A 1 26 ? -0.984 -3.451 1.169 1.00 0.00 26 SER A O 15
ATOM 19560 N N . CYS A 1 27 ? -0.444 -3.999 -0.940 1.00 0.00 27 CYS A N 15
ATOM 19561 C CA . CYS A 1 27 ? -1.090 -5.303 -0.857 1.00 0.00 27 CYS A CA 15
ATOM 19562 C C . CYS A 1 27 ? -0.146 -6.407 -1.311 1.00 0.00 27 CYS A C 15
ATOM 19563 O O . CYS A 1 27 ? 0.465 -6.313 -2.380 1.00 0.00 27 CYS A O 15
ATOM 19570 N N . CYS A 1 28 ? 0.002 -7.435 -0.483 1.00 0.00 28 CYS A N 15
ATOM 19571 C CA . CYS A 1 28 ? 0.819 -8.585 -0.849 1.00 0.00 28 CYS A CA 15
ATOM 19572 C C . CYS A 1 28 ? 0.419 -9.826 -0.057 1.00 0.00 28 CYS A C 15
ATOM 19573 O O . CYS A 1 28 ? 0.104 -9.741 1.130 1.00 0.00 28 CYS A O 15
ATOM 19580 N N . ASN A 1 29 ? 0.429 -10.980 -0.718 1.00 0.00 29 ASN A N 15
ATOM 19581 C CA . ASN A 1 29 ? 0.187 -12.242 -0.032 1.00 0.00 29 ASN A CA 15
ATOM 19582 C C . ASN A 1 29 ? 1.511 -12.942 0.283 1.00 0.00 29 ASN A C 15
ATOM 19583 O O . ASN A 1 29 ? 2.078 -13.665 -0.539 1.00 0.00 29 ASN A O 15
ATOM 19594 N N . SER A 1 30 ? 2.008 -12.705 1.482 1.00 0.00 30 SER A N 15
ATOM 19595 C CA . SER A 1 30 ? 3.241 -13.330 1.937 1.00 0.00 30 SER A CA 15
ATOM 19596 C C . SER A 1 30 ? 2.959 -14.233 3.132 1.00 0.00 30 SER A C 15
ATOM 19597 O O . SER A 1 30 ? 2.078 -13.940 3.947 1.00 0.00 30 SER A O 15
ATOM 19605 N N . LYS A 1 31 ? 3.707 -15.324 3.242 1.00 0.00 31 LYS A N 15
ATOM 19606 C CA . LYS A 1 31 ? 3.501 -16.275 4.325 1.00 0.00 31 LYS A CA 15
ATOM 19607 C C . LYS A 1 31 ? 3.987 -15.687 5.643 1.00 0.00 31 LYS A C 15
ATOM 19608 O O . LYS A 1 31 ? 3.505 -16.052 6.709 1.00 0.00 31 LYS A O 15
ATOM 19627 N N . GLU A 1 32 ? 4.937 -14.764 5.548 1.00 0.00 32 GLU A N 15
ATOM 19628 C CA . GLU A 1 32 ? 5.459 -14.063 6.714 1.00 0.00 32 GLU A CA 15
ATOM 19629 C C . GLU A 1 32 ? 4.341 -13.316 7.427 1.00 0.00 32 GLU A C 15
ATOM 19630 O O . GLU A 1 32 ? 4.233 -13.364 8.651 1.00 0.00 32 GLU A O 15
ATOM 19642 N N . LEU A 1 33 ? 3.496 -12.644 6.653 1.00 0.00 33 LEU A N 15
ATOM 19643 C CA . LEU A 1 33 ? 2.362 -11.924 7.212 1.00 0.00 33 LEU A CA 15
ATOM 19644 C C . LEU A 1 33 ? 1.351 -12.899 7.799 1.00 0.00 33 LEU A C 15
ATOM 19645 O O . LEU A 1 33 ? 0.870 -12.715 8.915 1.00 0.00 33 LEU A O 15
ATOM 19661 N N . LYS A 1 34 ? 1.071 -13.959 7.052 1.00 0.00 34 LYS A N 15
ATOM 19662 C CA . LYS A 1 34 ? 0.059 -14.937 7.438 1.00 0.00 34 LYS A CA 15
ATOM 19663 C C . LYS A 1 34 ? 0.530 -15.800 8.611 1.00 0.00 34 LYS A C 15
ATOM 19664 O O . LYS A 1 34 ? -0.265 -16.503 9.230 1.00 0.00 34 LYS A O 15
ATOM 19683 N N . ASN A 1 35 ? 1.821 -15.759 8.911 1.00 0.00 35 ASN A N 15
ATOM 19684 C CA . ASN A 1 35 ? 2.363 -16.538 10.018 1.00 0.00 35 ASN A CA 15
ATOM 19685 C C . ASN A 1 35 ? 2.862 -15.626 11.130 1.00 0.00 35 ASN A C 15
ATOM 19686 O O . ASN A 1 35 ? 3.580 -16.066 12.026 1.00 0.00 35 ASN A O 15
ATOM 19697 N N . SER A 1 36 ? 2.461 -14.352 11.060 1.00 0.00 36 SER A N 15
ATOM 19698 C CA . SER A 1 36 ? 2.798 -13.361 12.087 1.00 0.00 36 SER A CA 15
ATOM 19699 C C . SER A 1 36 ? 4.308 -13.257 12.300 1.00 0.00 36 SER A C 15
ATOM 19700 O O . SER A 1 36 ? 4.791 -13.135 13.431 1.00 0.00 36 SER A O 15
ATOM 19708 N N . LYS A 1 37 ? 5.046 -13.289 11.204 1.00 0.00 37 LYS A N 15
ATOM 19709 C CA . LYS A 1 37 ? 6.491 -13.192 11.242 1.00 0.00 37 LYS A CA 15
ATOM 19710 C C . LYS A 1 37 ? 6.931 -11.835 10.710 1.00 0.00 37 LYS A C 15
ATOM 19711 O O . LYS A 1 37 ? 7.568 -11.738 9.663 1.00 0.00 37 LYS A O 15
ATOM 19730 N N . SER A 1 38 ? 6.569 -10.788 11.434 1.00 0.00 38 SER A N 15
ATOM 19731 C CA . SER A 1 38 ? 6.875 -9.431 11.017 1.00 0.00 38 SER A CA 15
ATOM 19732 C C . SER A 1 38 ? 8.338 -9.094 11.289 1.00 0.00 38 SER A C 15
ATOM 19733 O O . SER A 1 38 ? 8.700 -8.713 12.399 1.00 0.00 38 SER A O 15
ATOM 19741 N N . GLY A 1 39 ? 9.171 -9.266 10.270 1.00 0.00 39 GLY A N 15
ATOM 19742 C CA . GLY A 1 39 ? 10.576 -8.925 10.384 1.00 0.00 39 GLY A CA 15
ATOM 19743 C C . GLY A 1 39 ? 11.003 -7.961 9.300 1.00 0.00 39 GLY A C 15
ATOM 19744 O O . GLY A 1 39 ? 10.170 -7.264 8.723 1.00 0.00 39 GLY A O 15
ATOM 19748 N N . ALA A 1 40 ? 12.290 -7.930 9.004 1.00 0.00 40 ALA A N 15
ATOM 19749 C CA . ALA A 1 40 ? 12.807 -7.039 7.975 1.00 0.00 40 ALA A CA 15
ATOM 19750 C C . ALA A 1 40 ? 12.969 -7.775 6.651 1.00 0.00 40 ALA A C 15
ATOM 19751 O O . ALA A 1 40 ? 13.469 -7.219 5.673 1.00 0.00 40 ALA A O 15
ATOM 19758 N N . GLU A 1 41 ? 12.536 -9.027 6.630 1.00 0.00 41 GLU A N 15
ATOM 19759 C CA . GLU A 1 41 ? 12.679 -9.870 5.448 1.00 0.00 41 GLU A CA 15
ATOM 19760 C C . GLU A 1 41 ? 11.558 -9.625 4.442 1.00 0.00 41 GLU A C 15
ATOM 19761 O O . GLU A 1 41 ? 11.594 -10.151 3.330 1.00 0.00 41 GLU A O 15
ATOM 19773 N N . ILE A 1 42 ? 10.565 -8.834 4.832 1.00 0.00 42 ILE A N 15
ATOM 19774 C CA . ILE A 1 42 ? 9.394 -8.629 3.991 1.00 0.00 42 ILE A CA 15
ATOM 19775 C C . ILE A 1 42 ? 9.594 -7.463 3.019 1.00 0.00 42 ILE A C 15
ATOM 19776 O O . ILE A 1 42 ? 9.802 -6.317 3.427 1.00 0.00 42 ILE A O 15
ATOM 19792 N N . PRO A 1 43 ? 9.563 -7.760 1.710 1.00 0.00 43 PRO A N 15
ATOM 19793 C CA . PRO A 1 43 ? 9.630 -6.762 0.655 1.00 0.00 43 PRO A CA 15
ATOM 19794 C C . PRO A 1 43 ? 8.235 -6.295 0.239 1.00 0.00 43 PRO A C 15
ATOM 19795 O O . PRO A 1 43 ? 7.253 -6.591 0.915 1.00 0.00 43 PRO A O 15
ATOM 19806 N N . ILE A 1 44 ? 8.144 -5.564 -0.867 1.00 0.00 44 ILE A N 15
ATOM 19807 C CA . ILE A 1 44 ? 6.847 -5.085 -1.332 1.00 0.00 44 ILE A CA 15
ATOM 19808 C C . ILE A 1 44 ? 6.832 -4.817 -2.842 1.00 0.00 44 ILE A C 15
ATOM 19809 O O . ILE A 1 44 ? 5.814 -4.397 -3.400 1.00 0.00 44 ILE A O 15
ATOM 19825 N N . ASP A 1 45 ? 7.951 -5.076 -3.505 1.00 0.00 45 ASP A N 15
ATOM 19826 C CA . ASP A 1 45 ? 8.061 -4.812 -4.937 1.00 0.00 45 ASP A CA 15
ATOM 19827 C C . ASP A 1 45 ? 7.760 -6.075 -5.743 1.00 0.00 45 ASP A C 15
ATOM 19828 O O . ASP A 1 45 ? 6.967 -6.914 -5.316 1.00 0.00 45 ASP A O 15
ATOM 19837 N N . VAL A 1 46 ? 8.384 -6.212 -6.906 1.00 0.00 46 VAL A N 15
ATOM 19838 C CA . VAL A 1 46 ? 8.160 -7.383 -7.749 1.00 0.00 46 VAL A CA 15
ATOM 19839 C C . VAL A 1 46 ? 8.914 -8.605 -7.221 1.00 0.00 46 VAL A C 15
ATOM 19840 O O . VAL A 1 46 ? 10.129 -8.565 -7.028 1.00 0.00 46 VAL A O 15
ATOM 19853 N N . LEU A 1 47 ? 8.178 -9.683 -6.979 1.00 0.00 47 LEU A N 15
ATOM 19854 C CA . LEU A 1 47 ? 8.759 -10.932 -6.498 1.00 0.00 47 LEU A CA 15
ATOM 19855 C C . LEU A 1 47 ? 8.071 -12.114 -7.169 1.00 0.00 47 LEU A C 15
ATOM 19856 O O . LEU A 1 47 ? 7.194 -11.921 -8.011 1.00 0.00 47 LEU A O 15
ATOM 19872 N N . SER A 1 48 ? 8.456 -13.327 -6.793 1.00 0.00 48 SER A N 15
ATOM 19873 C CA . SER A 1 48 ? 7.813 -14.528 -7.318 1.00 0.00 48 SER A CA 15
ATOM 19874 C C . SER A 1 48 ? 6.451 -14.744 -6.657 1.00 0.00 48 SER A C 15
ATOM 19875 O O . SER A 1 48 ? 6.250 -15.705 -5.914 1.00 0.00 48 SER A O 15
ATOM 19883 N N . GLY A 1 49 ? 5.529 -13.834 -6.930 1.00 0.00 49 GLY A N 15
ATOM 19884 C CA . GLY A 1 49 ? 4.207 -13.904 -6.351 1.00 0.00 49 GLY A CA 15
ATOM 19885 C C . GLY A 1 49 ? 3.278 -12.887 -6.967 1.00 0.00 49 GLY A C 15
ATOM 19886 O O . GLY A 1 49 ? 3.373 -12.593 -8.160 1.00 0.00 49 GLY A O 15
ATOM 19890 N N . GLU A 1 50 ? 2.400 -12.324 -6.154 1.00 0.00 50 GLU A N 15
ATOM 19891 C CA . GLU A 1 50 ? 1.404 -11.383 -6.642 1.00 0.00 50 GLU A CA 15
ATOM 19892 C C . GLU A 1 50 ? 1.276 -10.213 -5.675 1.00 0.00 50 GLU A C 15
ATOM 19893 O O . GLU A 1 50 ? 0.274 -10.074 -4.985 1.00 0.00 50 GLU A O 15
ATOM 19905 N N . CYS A 1 51 ? 2.300 -9.379 -5.633 1.00 0.00 51 CYS A N 15
ATOM 19906 C CA . CYS A 1 51 ? 2.322 -8.241 -4.724 1.00 0.00 51 CYS A CA 15
ATOM 19907 C C . CYS A 1 51 ? 2.659 -6.967 -5.481 1.00 0.00 51 CYS A C 15
ATOM 19908 O O . CYS A 1 51 ? 3.372 -7.011 -6.487 1.00 0.00 51 CYS A O 15
ATOM 19915 N N . LYS A 1 52 ? 2.139 -5.839 -5.011 1.00 0.00 52 LYS A N 15
ATOM 19916 C CA . LYS A 1 52 ? 2.436 -4.558 -5.627 1.00 0.00 52 LYS A CA 15
ATOM 19917 C C . LYS A 1 52 ? 2.328 -3.431 -4.612 1.00 0.00 52 LYS A C 15
ATOM 19918 O O . LYS A 1 52 ? 1.337 -3.321 -3.889 1.00 0.00 52 LYS A O 15
ATOM 19937 N N . ASN A 1 53 ? 3.374 -2.624 -4.545 1.00 0.00 53 ASN A N 15
ATOM 19938 C CA . ASN A 1 53 ? 3.347 -1.383 -3.787 1.00 0.00 53 ASN A CA 15
ATOM 19939 C C . ASN A 1 53 ? 2.552 -0.344 -4.559 1.00 0.00 53 ASN A C 15
ATOM 19940 O O . ASN A 1 53 ? 2.858 -0.041 -5.714 1.00 0.00 53 ASN A O 15
ATOM 19951 N N . ILE A 1 54 ? 1.527 0.186 -3.925 1.00 0.00 54 ILE A N 15
ATOM 19952 C CA . ILE A 1 54 ? 0.629 1.109 -4.587 1.00 0.00 54 ILE A CA 15
ATOM 19953 C C . ILE A 1 54 ? 1.141 2.537 -4.448 1.00 0.00 54 ILE A C 15
ATOM 19954 O O . ILE A 1 54 ? 1.535 2.955 -3.360 1.00 0.00 54 ILE A O 15
ATOM 19970 N N . PRO A 1 55 ? 1.153 3.288 -5.563 1.00 0.00 55 PRO A N 15
ATOM 19971 C CA . PRO A 1 55 ? 1.703 4.651 -5.618 1.00 0.00 55 PRO A CA 15
ATOM 19972 C C . PRO A 1 55 ? 1.105 5.576 -4.565 1.00 0.00 55 PRO A C 15
ATOM 19973 O O . PRO A 1 55 ? -0.110 5.730 -4.476 1.00 0.00 55 PRO A O 15
ATOM 19984 N N . ILE A 1 56 ? 1.974 6.221 -3.802 1.00 0.00 56 ILE A N 15
ATOM 19985 C CA . ILE A 1 56 ? 1.558 7.044 -2.673 1.00 0.00 56 ILE A CA 15
ATOM 19986 C C . ILE A 1 56 ? 1.014 8.401 -3.125 1.00 0.00 56 ILE A C 15
ATOM 19987 O O . ILE A 1 56 ? 0.391 9.122 -2.345 1.00 0.00 56 ILE A O 15
ATOM 20003 N N . ASN A 1 57 ? 1.235 8.728 -4.393 1.00 0.00 57 ASN A N 15
ATOM 20004 C CA . ASN A 1 57 ? 0.829 10.021 -4.943 1.00 0.00 57 ASN A CA 15
ATOM 20005 C C . ASN A 1 57 ? -0.678 10.243 -4.820 1.00 0.00 57 ASN A C 15
ATOM 20006 O O . ASN A 1 57 ? -1.126 11.351 -4.522 1.00 0.00 57 ASN A O 15
ATOM 20017 N N . ILE A 1 58 ? -1.459 9.198 -5.071 1.00 0.00 58 ILE A N 15
ATOM 20018 C CA . ILE A 1 58 ? -2.909 9.301 -4.991 1.00 0.00 58 ILE A CA 15
ATOM 20019 C C . ILE A 1 58 ? -3.398 9.239 -3.547 1.00 0.00 58 ILE A C 15
ATOM 20020 O O . ILE A 1 58 ? -4.442 9.786 -3.214 1.00 0.00 58 ILE A O 15
ATOM 20036 N N . LEU A 1 59 ? -2.612 8.614 -2.685 1.00 0.00 59 LEU A N 15
ATOM 20037 C CA . LEU A 1 59 ? -3.039 8.308 -1.319 1.00 0.00 59 LEU A CA 15
ATOM 20038 C C . LEU A 1 59 ? -3.300 9.564 -0.482 1.00 0.00 59 LEU A C 15
ATOM 20039 O O . LEU A 1 59 ? -3.985 9.501 0.535 1.00 0.00 59 LEU A O 15
ATOM 20055 N N . THR A 1 60 ? -2.764 10.696 -0.913 1.00 0.00 60 THR A N 15
ATOM 20056 C CA . THR A 1 60 ? -2.869 11.932 -0.150 1.00 0.00 60 THR A CA 15
ATOM 20057 C C . THR A 1 60 ? -4.253 12.575 -0.269 1.00 0.00 60 THR A C 15
ATOM 20058 O O . THR A 1 60 ? -4.721 13.231 0.661 1.00 0.00 60 THR A O 15
ATOM 20069 N N . ILE A 1 61 ? -4.909 12.377 -1.407 1.00 0.00 61 ILE A N 15
ATOM 20070 C CA . ILE A 1 61 ? -6.206 13.005 -1.662 1.00 0.00 61 ILE A CA 15
ATOM 20071 C C . ILE A 1 61 ? -7.204 11.998 -2.210 1.00 0.00 61 ILE A C 15
ATOM 20072 O O . ILE A 1 61 ? -8.380 12.002 -1.845 1.00 0.00 61 ILE A O 15
ATOM 20088 N N . ASN A 1 62 ? -6.717 11.118 -3.068 1.00 0.00 62 ASN A N 15
ATOM 20089 C CA . ASN A 1 62 ? -7.541 10.117 -3.714 1.00 0.00 62 ASN A CA 15
ATOM 20090 C C . ASN A 1 62 ? -7.722 8.909 -2.801 1.00 0.00 62 ASN A C 15
ATOM 20091 O O . ASN A 1 62 ? -7.908 7.787 -3.261 1.00 0.00 62 ASN A O 15
ATOM 20102 N N . GLN A 1 63 ? -7.660 9.153 -1.494 1.00 0.00 63 GLN A N 15
ATOM 20103 C CA . GLN A 1 63 ? -7.904 8.117 -0.497 1.00 0.00 63 GLN A CA 15
ATOM 20104 C C . GLN A 1 63 ? -9.391 7.773 -0.465 1.00 0.00 63 GLN A C 15
ATOM 20105 O O . GLN A 1 63 ? -9.817 6.819 0.193 1.00 0.00 63 GLN A O 15
ATOM 20119 N N . LEU A 1 64 ? -10.172 8.576 -1.184 1.00 0.00 64 LEU A N 15
ATOM 20120 C CA . LEU A 1 64 ? -11.603 8.348 -1.318 1.00 0.00 64 LEU A CA 15
ATOM 20121 C C . LEU A 1 64 ? -11.868 7.250 -2.343 1.00 0.00 64 LEU A C 15
ATOM 20122 O O . LEU A 1 64 ? -13.000 6.807 -2.514 1.00 0.00 64 LEU A O 15
ATOM 20138 N N . ILE A 1 65 ? -10.813 6.821 -3.025 1.00 0.00 65 ILE A N 15
ATOM 20139 C CA . ILE A 1 65 ? -10.916 5.744 -3.995 1.00 0.00 65 ILE A CA 15
ATOM 20140 C C . ILE A 1 65 ? -11.023 4.398 -3.281 1.00 0.00 65 ILE A C 15
ATOM 20141 O O . ILE A 1 65 ? -10.205 4.073 -2.417 1.00 0.00 65 ILE A O 15
ATOM 20157 N N . PRO A 1 66 ? -12.046 3.607 -3.614 1.00 0.00 66 PRO A N 15
ATOM 20158 C CA . PRO A 1 66 ? -12.236 2.283 -3.033 1.00 0.00 66 PRO A CA 15
ATOM 20159 C C . PRO A 1 66 ? -11.176 1.296 -3.507 1.00 0.00 66 PRO A C 15
ATOM 20160 O O . PRO A 1 66 ? -10.461 1.551 -4.478 1.00 0.00 66 PRO A O 15
ATOM 20171 N N . ILE A 1 67 ? -11.117 0.149 -2.839 1.00 0.00 67 ILE A N 15
ATOM 20172 C CA . ILE A 1 67 ? -10.124 -0.888 -3.114 1.00 0.00 67 ILE A CA 15
ATOM 20173 C C . ILE A 1 67 ? -10.179 -1.389 -4.569 1.00 0.00 67 ILE A C 15
ATOM 20174 O O . ILE A 1 67 ? -9.301 -2.119 -5.016 1.00 0.00 67 ILE A O 15
ATOM 20190 N N . ASN A 1 68 ? -11.207 -0.979 -5.305 1.00 0.00 68 ASN A N 15
ATOM 20191 C CA . ASN A 1 68 ? -11.368 -1.373 -6.704 1.00 0.00 68 ASN A CA 15
ATOM 20192 C C . ASN A 1 68 ? -10.185 -0.922 -7.579 1.00 0.00 68 ASN A C 15
ATOM 20193 O O . ASN A 1 68 ? -9.908 -1.532 -8.609 1.00 0.00 68 ASN A O 15
ATOM 20204 N N . ASN A 1 69 ? -9.483 0.127 -7.163 1.00 0.00 69 ASN A N 15
ATOM 20205 C CA . ASN A 1 69 ? -8.320 0.611 -7.910 1.00 0.00 69 ASN A CA 15
ATOM 20206 C C . ASN A 1 69 ? -7.045 0.113 -7.254 1.00 0.00 69 ASN A C 15
ATOM 20207 O O . ASN A 1 69 ? -5.951 0.612 -7.514 1.00 0.00 69 ASN A O 15
ATOM 20218 N N . PHE A 1 70 ? -7.213 -0.879 -6.405 1.00 0.00 70 PHE A N 15
ATOM 20219 C CA . PHE A 1 70 ? -6.134 -1.474 -5.650 1.00 0.00 70 PHE A CA 15
ATOM 20220 C C . PHE A 1 70 ? -6.165 -2.973 -5.889 1.00 0.00 70 PHE A C 15
ATOM 20221 O O . PHE A 1 70 ? -7.051 -3.472 -6.584 1.00 0.00 70 PHE A O 15
ATOM 20238 N N . CYS A 1 71 ? -5.209 -3.691 -5.351 1.00 0.00 71 CYS A N 15
ATOM 20239 C CA . CYS A 1 71 ? -5.148 -5.118 -5.583 1.00 0.00 71 CYS A CA 15
ATOM 20240 C C . CYS A 1 71 ? -5.685 -5.848 -4.358 1.00 0.00 71 CYS A C 15
ATOM 20241 O O . CYS A 1 71 ? -5.303 -5.553 -3.222 1.00 0.00 71 CYS A O 15
ATOM 20248 N N . SER A 1 72 ? -6.642 -6.742 -4.586 1.00 0.00 72 SER A N 15
ATOM 20249 C CA . SER A 1 72 ? -7.271 -7.461 -3.498 1.00 0.00 72 SER A CA 15
ATOM 20250 C C . SER A 1 72 ? -6.329 -8.527 -2.957 1.00 0.00 72 SER A C 15
ATOM 20251 O O . SER A 1 72 ? -6.209 -9.617 -3.517 1.00 0.00 72 SER A O 15
ATOM 20259 N N . ASP A 1 73 ? -5.666 -8.189 -1.870 1.00 0.00 73 ASP A N 15
ATOM 20260 C CA . ASP A 1 73 ? -4.717 -9.074 -1.227 1.00 0.00 73 ASP A CA 15
ATOM 20261 C C . ASP A 1 73 ? -4.595 -8.697 0.234 1.00 0.00 73 ASP A C 15
ATOM 20262 O O . ASP A 1 73 ? -4.999 -7.593 0.616 1.00 0.00 73 ASP A O 15
ATOM 20271 N N . THR A 1 74 ? -4.092 -9.620 1.052 1.00 0.00 74 THR A N 15
ATOM 20272 C CA . THR A 1 74 ? -3.801 -9.328 2.450 1.00 0.00 74 THR A CA 15
ATOM 20273 C C . THR A 1 74 ? -3.039 -8.012 2.572 1.00 0.00 74 THR A C 15
ATOM 20274 O O . THR A 1 74 ? -1.897 -7.888 2.120 1.00 0.00 74 THR A O 15
ATOM 20285 N N . VAL A 1 75 ? -3.697 -7.022 3.158 1.00 0.00 75 VAL A N 15
ATOM 20286 C CA . VAL A 1 75 ? -3.149 -5.679 3.234 1.00 0.00 75 VAL A CA 15
ATOM 20287 C C . VAL A 1 75 ? -1.845 -5.651 4.021 1.00 0.00 75 VAL A C 15
ATOM 20288 O O . VAL A 1 75 ? -1.755 -6.177 5.131 1.00 0.00 75 VAL A O 15
ATOM 20301 N N . SER A 1 76 ? -0.843 -5.017 3.436 1.00 0.00 76 SER A N 15
ATOM 20302 C CA . SER A 1 76 ? 0.485 -4.967 4.014 1.00 0.00 76 SER A CA 15
ATOM 20303 C C . SER A 1 76 ? 0.976 -3.527 4.057 1.00 0.00 76 SER A C 15
ATOM 20304 O O . SER A 1 76 ? 1.156 -2.895 3.020 1.00 0.00 76 SER A O 15
ATOM 20312 N N . CYS A 1 77 ? 1.178 -3.006 5.249 1.00 0.00 77 CYS A N 15
ATOM 20313 C CA . CYS A 1 77 ? 1.578 -1.623 5.399 1.00 0.00 77 CYS A CA 15
ATOM 20314 C C . CYS A 1 77 ? 3.051 -1.542 5.759 1.00 0.00 77 CYS A C 15
ATOM 20315 O O . CYS A 1 77 ? 3.480 -2.050 6.794 1.00 0.00 77 CYS A O 15
ATOM 20322 N N . CYS A 1 78 ? 3.819 -0.912 4.893 1.00 0.00 78 CYS A N 15
ATOM 20323 C CA . CYS A 1 78 ? 5.257 -0.835 5.061 1.00 0.00 78 CYS A CA 15
ATOM 20324 C C . CYS A 1 78 ? 5.681 0.607 5.289 1.00 0.00 78 CYS A C 15
ATOM 20325 O O . CYS A 1 78 ? 4.896 1.520 5.049 1.00 0.00 78 CYS A O 15
ATOM 20332 N N . SER A 1 79 ? 6.895 0.814 5.792 1.00 0.00 79 SER A N 15
ATOM 20333 C CA . SER A 1 79 ? 7.434 2.159 5.941 1.00 0.00 79 SER A CA 15
ATOM 20334 C C . SER A 1 79 ? 7.293 2.932 4.634 1.00 0.00 79 SER A C 15
ATOM 20335 O O . SER A 1 79 ? 7.580 2.391 3.568 1.00 0.00 79 SER A O 15
ATOM 20343 N N . GLY A 1 80 ? 6.816 4.175 4.731 1.00 0.00 80 GLY A N 15
ATOM 20344 C CA . GLY A 1 80 ? 6.618 5.016 3.562 1.00 0.00 80 GLY A CA 15
ATOM 20345 C C . GLY A 1 80 ? 7.777 4.953 2.594 1.00 0.00 80 GLY A C 15
ATOM 20346 O O . GLY A 1 80 ? 8.870 5.443 2.881 1.00 0.00 80 GLY A O 15
ATOM 20350 N N . GLU A 1 81 ? 7.541 4.333 1.452 1.00 0.00 81 GLU A N 15
ATOM 20351 C CA . GLU A 1 81 ? 8.585 4.134 0.471 1.00 0.00 81 GLU A CA 15
ATOM 20352 C C . GLU A 1 81 ? 8.744 5.371 -0.395 1.00 0.00 81 GLU A C 15
ATOM 20353 O O . GLU A 1 81 ? 7.777 6.090 -0.673 1.00 0.00 81 GLU A O 15
ATOM 20365 N N . GLN A 1 82 ? 9.983 5.634 -0.774 1.00 0.00 82 GLN A N 15
ATOM 20366 C CA . GLN A 1 82 ? 10.327 6.784 -1.590 1.00 0.00 82 GLN A CA 15
ATOM 20367 C C . GLN A 1 82 ? 11.758 6.640 -2.077 1.00 0.00 82 GLN A C 15
ATOM 20368 O O . GLN A 1 82 ? 12.461 5.715 -1.666 1.00 0.00 82 GLN A O 15
ATOM 20382 N N . ILE A 1 83 ? 12.180 7.544 -2.946 1.00 0.00 83 ILE A N 15
ATOM 20383 C CA . ILE A 1 83 ? 13.529 7.511 -3.495 1.00 0.00 83 ILE A CA 15
ATOM 20384 C C . ILE A 1 83 ? 14.568 7.636 -2.382 1.00 0.00 83 ILE A C 15
ATOM 20385 O O . ILE A 1 83 ? 14.607 8.633 -1.663 1.00 0.00 83 ILE A O 15
ATOM 20401 N N . GLY A 1 84 ? 15.378 6.598 -2.221 1.00 0.00 84 GLY A N 15
ATOM 20402 C CA . GLY A 1 84 ? 16.405 6.604 -1.202 1.00 0.00 84 GLY A CA 15
ATOM 20403 C C . GLY A 1 84 ? 16.214 5.465 -0.225 1.00 0.00 84 GLY A C 15
ATOM 20404 O O . GLY A 1 84 ? 17.169 4.784 0.146 1.00 0.00 84 GLY A O 15
ATOM 20408 N N . LEU A 1 85 ? 14.969 5.249 0.174 1.00 0.00 85 LEU A N 15
ATOM 20409 C CA . LEU A 1 85 ? 14.639 4.182 1.108 1.00 0.00 85 LEU A CA 15
ATOM 20410 C C . LEU A 1 85 ? 14.555 2.849 0.374 1.00 0.00 85 LEU A C 15
ATOM 20411 O O . LEU A 1 85 ? 13.476 2.416 -0.032 1.00 0.00 85 LEU A O 15
ATOM 20427 N N . VAL A 1 86 ? 15.705 2.217 0.191 1.00 0.00 86 VAL A N 15
ATOM 20428 C CA . VAL A 1 86 ? 15.785 0.953 -0.531 1.00 0.00 86 VAL A CA 15
ATOM 20429 C C . VAL A 1 86 ? 15.174 -0.187 0.277 1.00 0.00 86 VAL A C 15
ATOM 20430 O O . VAL A 1 86 ? 14.471 -1.039 -0.267 1.00 0.00 86 VAL A O 15
ATOM 20443 N N . ASN A 1 87 ? 15.437 -0.201 1.575 1.00 0.00 87 ASN A N 15
ATOM 20444 C CA . ASN A 1 87 ? 14.905 -1.240 2.446 1.00 0.00 87 ASN A CA 15
ATOM 20445 C C . ASN A 1 87 ? 13.868 -0.646 3.394 1.00 0.00 87 ASN A C 15
ATOM 20446 O O . ASN A 1 87 ? 14.104 0.395 4.011 1.00 0.00 87 ASN A O 15
ATOM 20457 N N . ILE A 1 88 ? 12.720 -1.295 3.483 1.00 0.00 88 ILE A N 15
ATOM 20458 C CA . ILE A 1 88 ? 11.631 -0.826 4.334 1.00 0.00 88 ILE A CA 15
ATOM 20459 C C . ILE A 1 88 ? 11.072 -1.975 5.164 1.00 0.00 88 ILE A C 15
ATOM 20460 O O . ILE A 1 88 ? 11.315 -3.146 4.861 1.00 0.00 88 ILE A O 15
ATOM 20476 N N . GLN A 1 89 ? 10.332 -1.641 6.206 1.00 0.00 89 GLN A N 15
ATOM 20477 C CA . GLN A 1 89 ? 9.730 -2.644 7.068 1.00 0.00 89 GLN A CA 15
ATOM 20478 C C . GLN A 1 89 ? 8.232 -2.692 6.825 1.00 0.00 89 GLN A C 15
ATOM 20479 O O . GLN A 1 89 ? 7.541 -1.688 6.991 1.00 0.00 89 GLN A O 15
ATOM 20493 N N . CYS A 1 90 ? 7.730 -3.841 6.411 1.00 0.00 90 CYS A N 15
ATOM 20494 C CA . CYS A 1 90 ? 6.312 -3.984 6.145 1.00 0.00 90 CYS A CA 15
ATOM 20495 C C . CYS A 1 90 ? 5.640 -4.844 7.208 1.00 0.00 90 CYS A C 15
ATOM 20496 O O . CYS A 1 90 ? 6.165 -5.875 7.621 1.00 0.00 90 CYS A O 15
ATOM 20503 N N . THR A 1 91 ? 4.485 -4.394 7.666 1.00 0.00 91 THR A N 15
ATOM 20504 C CA . THR A 1 91 ? 3.744 -5.084 8.708 1.00 0.00 91 THR A CA 15
ATOM 20505 C C . THR A 1 91 ? 2.288 -5.280 8.283 1.00 0.00 91 THR A C 15
ATOM 20506 O O . THR A 1 91 ? 1.703 -4.406 7.639 1.00 0.00 91 THR A O 15
ATOM 20517 N N . PRO A 1 92 ? 1.687 -6.436 8.613 1.00 0.00 92 PRO A N 15
ATOM 20518 C CA . PRO A 1 92 ? 0.281 -6.704 8.305 1.00 0.00 92 PRO A CA 15
ATOM 20519 C C . PRO A 1 92 ? -0.648 -5.739 9.034 1.00 0.00 92 PRO A C 15
ATOM 20520 O O . PRO A 1 92 ? -0.566 -5.589 10.255 1.00 0.00 92 PRO A O 15
ATOM 20531 N N . ILE A 1 93 ? -1.520 -5.081 8.286 1.00 0.00 93 ILE A N 15
ATOM 20532 C CA . ILE A 1 93 ? -2.462 -4.138 8.876 1.00 0.00 93 ILE A CA 15
ATOM 20533 C C . ILE A 1 93 ? -3.670 -4.881 9.431 1.00 0.00 93 ILE A C 15
ATOM 20534 O O . ILE A 1 93 ? -4.047 -4.708 10.590 1.00 0.00 93 ILE A O 15
ATOM 20550 N N . LEU A 1 94 ? -4.271 -5.712 8.595 1.00 0.00 94 LEU A N 15
ATOM 20551 C CA . LEU A 1 94 ? -5.373 -6.558 9.019 1.00 0.00 94 LEU A CA 15
ATOM 20552 C C . LEU A 1 94 ? -5.189 -7.966 8.472 1.00 0.00 94 LEU A C 15
ATOM 20553 O O . LEU A 1 94 ? -4.669 -8.146 7.368 1.00 0.00 94 LEU A O 15
ATOM 20569 N N . SER A 1 95 ? -5.592 -8.958 9.250 1.00 0.00 95 SER A N 15
ATOM 20570 C CA . SER A 1 95 ? -5.507 -10.349 8.835 1.00 0.00 95 SER A CA 15
ATOM 20571 C C . SER A 1 95 ? -6.643 -11.143 9.467 1.00 0.00 95 SER A C 15
ATOM 20572 O O . SER A 1 95 ? -7.123 -12.107 8.836 1.00 0.00 95 SER A O 15
ATOM 20581 N N . SER A 1 1 ? -8.504 13.647 -13.356 1.00 0.00 1 SER A N 16
ATOM 20582 C CA . SER A 1 1 ? -8.513 12.314 -12.721 1.00 0.00 1 SER A CA 16
ATOM 20583 C C . SER A 1 1 ? -9.808 12.112 -11.937 1.00 0.00 1 SER A C 16
ATOM 20584 O O . SER A 1 1 ? -10.222 12.984 -11.171 1.00 0.00 1 SER A O 16
ATOM 20594 N N . ALA A 1 2 ? -10.451 10.972 -12.144 1.00 0.00 2 ALA A N 16
ATOM 20595 C CA . ALA A 1 2 ? -11.721 10.684 -11.498 1.00 0.00 2 ALA A CA 16
ATOM 20596 C C . ALA A 1 2 ? -11.601 9.453 -10.613 1.00 0.00 2 ALA A C 16
ATOM 20597 O O . ALA A 1 2 ? -10.843 8.532 -10.921 1.00 0.00 2 ALA A O 16
ATOM 20604 N N . ILE A 1 3 ? -12.341 9.454 -9.514 1.00 0.00 3 ILE A N 16
ATOM 20605 C CA . ILE A 1 3 ? -12.346 8.332 -8.583 1.00 0.00 3 ILE A CA 16
ATOM 20606 C C . ILE A 1 3 ? -13.353 7.277 -9.042 1.00 0.00 3 ILE A C 16
ATOM 20607 O O . ILE A 1 3 ? -14.558 7.535 -9.074 1.00 0.00 3 ILE A O 16
ATOM 20623 N N . PRO A 1 4 ? -12.874 6.086 -9.430 1.00 0.00 4 PRO A N 16
ATOM 20624 C CA . PRO A 1 4 ? -13.735 5.006 -9.912 1.00 0.00 4 PRO A CA 16
ATOM 20625 C C . PRO A 1 4 ? -14.531 4.367 -8.781 1.00 0.00 4 PRO A C 16
ATOM 20626 O O . PRO A 1 4 ? -13.963 3.895 -7.797 1.00 0.00 4 PRO A O 16
ATOM 20637 N N . ALA A 1 5 ? -15.844 4.337 -8.943 1.00 0.00 5 ALA A N 16
ATOM 20638 C CA . ALA A 1 5 ? -16.722 3.749 -7.950 1.00 0.00 5 ALA A CA 16
ATOM 20639 C C . ALA A 1 5 ? -17.862 2.999 -8.630 1.00 0.00 5 ALA A C 16
ATOM 20640 O O . ALA A 1 5 ? -18.918 3.569 -8.907 1.00 0.00 5 ALA A O 16
ATOM 20647 N N . PRO A 1 6 ? -17.640 1.715 -8.944 1.00 0.00 6 PRO A N 16
ATOM 20648 C CA . PRO A 1 6 ? -18.636 0.873 -9.602 1.00 0.00 6 PRO A CA 16
ATOM 20649 C C . PRO A 1 6 ? -19.709 0.378 -8.634 1.00 0.00 6 PRO A C 16
ATOM 20650 O O . PRO A 1 6 ? -20.897 0.427 -8.940 1.00 0.00 6 PRO A O 16
ATOM 20661 N N . GLY A 1 7 ? -19.287 -0.087 -7.463 1.00 0.00 7 GLY A N 16
ATOM 20662 C CA . GLY A 1 7 ? -20.228 -0.648 -6.513 1.00 0.00 7 GLY A CA 16
ATOM 20663 C C . GLY A 1 7 ? -20.144 -0.019 -5.138 1.00 0.00 7 GLY A C 16
ATOM 20664 O O . GLY A 1 7 ? -20.488 -0.661 -4.145 1.00 0.00 7 GLY A O 16
ATOM 20668 N N . GLU A 1 8 ? -19.702 1.235 -5.090 1.00 0.00 8 GLU A N 16
ATOM 20669 C CA . GLU A 1 8 ? -19.570 1.983 -3.836 1.00 0.00 8 GLU A CA 16
ATOM 20670 C C . GLU A 1 8 ? -18.833 1.169 -2.771 1.00 0.00 8 GLU A C 16
ATOM 20671 O O . GLU A 1 8 ? -19.407 0.803 -1.744 1.00 0.00 8 GLU A O 16
ATOM 20683 N N . GLY A 1 9 ? -17.561 0.889 -3.020 1.00 0.00 9 GLY A N 16
ATOM 20684 C CA . GLY A 1 9 ? -16.779 0.115 -2.075 1.00 0.00 9 GLY A CA 16
ATOM 20685 C C . GLY A 1 9 ? -16.055 0.995 -1.076 1.00 0.00 9 GLY A C 16
ATOM 20686 O O . GLY A 1 9 ? -15.872 2.184 -1.328 1.00 0.00 9 GLY A O 16
ATOM 20690 N N . PRO A 1 10 ? -15.625 0.428 0.064 1.00 0.00 10 PRO A N 16
ATOM 20691 C CA . PRO A 1 10 ? -14.901 1.170 1.106 1.00 0.00 10 PRO A CA 16
ATOM 20692 C C . PRO A 1 10 ? -13.615 1.801 0.579 1.00 0.00 10 PRO A C 16
ATOM 20693 O O . PRO A 1 10 ? -12.936 1.227 -0.280 1.00 0.00 10 PRO A O 16
ATOM 20704 N N . SER A 1 11 ? -13.284 2.976 1.094 1.00 0.00 11 SER A N 16
ATOM 20705 C CA . SER A 1 11 ? -12.098 3.693 0.667 1.00 0.00 11 SER A CA 16
ATOM 20706 C C . SER A 1 11 ? -10.847 3.115 1.318 1.00 0.00 11 SER A C 16
ATOM 20707 O O . SER A 1 11 ? -10.909 2.524 2.398 1.00 0.00 11 SER A O 16
ATOM 20715 N N . VAL A 1 12 ? -9.712 3.303 0.656 1.00 0.00 12 VAL A N 16
ATOM 20716 C CA . VAL A 1 12 ? -8.438 2.791 1.136 1.00 0.00 12 VAL A CA 16
ATOM 20717 C C . VAL A 1 12 ? -8.043 3.455 2.451 1.00 0.00 12 VAL A C 16
ATOM 20718 O O . VAL A 1 12 ? -7.375 2.855 3.291 1.00 0.00 12 VAL A O 16
ATOM 20731 N N . SER A 1 13 ? -8.490 4.686 2.632 1.00 0.00 13 SER A N 16
ATOM 20732 C CA . SER A 1 13 ? -8.118 5.480 3.786 1.00 0.00 13 SER A CA 16
ATOM 20733 C C . SER A 1 13 ? -8.700 4.894 5.071 1.00 0.00 13 SER A C 16
ATOM 20734 O O . SER A 1 13 ? -8.145 5.074 6.157 1.00 0.00 13 SER A O 16
ATOM 20742 N N . MET A 1 14 ? -9.815 4.182 4.940 1.00 0.00 14 MET A N 16
ATOM 20743 C CA . MET A 1 14 ? -10.430 3.515 6.081 1.00 0.00 14 MET A CA 16
ATOM 20744 C C . MET A 1 14 ? -9.518 2.406 6.590 1.00 0.00 14 MET A C 16
ATOM 20745 O O . MET A 1 14 ? -9.296 2.269 7.793 1.00 0.00 14 MET A O 16
ATOM 20759 N N . ALA A 1 15 ? -8.984 1.622 5.659 1.00 0.00 15 ALA A N 16
ATOM 20760 C CA . ALA A 1 15 ? -8.029 0.572 5.995 1.00 0.00 15 ALA A CA 16
ATOM 20761 C C . ALA A 1 15 ? -6.691 1.169 6.424 1.00 0.00 15 ALA A C 16
ATOM 20762 O O . ALA A 1 15 ? -6.059 0.691 7.366 1.00 0.00 15 ALA A O 16
ATOM 20769 N N . GLN A 1 16 ? -6.280 2.226 5.730 1.00 0.00 16 GLN A N 16
ATOM 20770 C CA . GLN A 1 16 ? -5.009 2.897 5.995 1.00 0.00 16 GLN A CA 16
ATOM 20771 C C . GLN A 1 16 ? -4.942 3.419 7.426 1.00 0.00 16 GLN A C 16
ATOM 20772 O O . GLN A 1 16 ? -3.866 3.497 8.011 1.00 0.00 16 GLN A O 16
ATOM 20786 N N . GLN A 1 17 ? -6.100 3.766 7.981 1.00 0.00 17 GLN A N 16
ATOM 20787 C CA . GLN A 1 17 ? -6.193 4.280 9.346 1.00 0.00 17 GLN A CA 16
ATOM 20788 C C . GLN A 1 17 ? -5.591 3.300 10.352 1.00 0.00 17 GLN A C 16
ATOM 20789 O O . GLN A 1 17 ? -5.087 3.696 11.402 1.00 0.00 17 GLN A O 16
ATOM 20803 N N . LYS A 1 18 ? -5.679 2.016 10.037 1.00 0.00 18 LYS A N 16
ATOM 20804 C CA . LYS A 1 18 ? -5.180 0.971 10.923 1.00 0.00 18 LYS A CA 16
ATOM 20805 C C . LYS A 1 18 ? -3.651 0.899 10.904 1.00 0.00 18 LYS A C 16
ATOM 20806 O O . LYS A 1 18 ? -3.046 0.124 11.650 1.00 0.00 18 LYS A O 16
ATOM 20825 N N . CYS A 1 19 ? -3.037 1.706 10.052 1.00 0.00 19 CYS A N 16
ATOM 20826 C CA . CYS A 1 19 ? -1.586 1.782 9.955 1.00 0.00 19 CYS A CA 16
ATOM 20827 C C . CYS A 1 19 ? -1.135 3.239 10.070 1.00 0.00 19 CYS A C 16
ATOM 20828 O O . CYS A 1 19 ? -1.963 4.147 10.150 1.00 0.00 19 CYS A O 16
ATOM 20835 N N . GLY A 1 20 ? 0.172 3.456 10.107 1.00 0.00 20 GLY A N 16
ATOM 20836 C CA . GLY A 1 20 ? 0.697 4.803 10.167 1.00 0.00 20 GLY A CA 16
ATOM 20837 C C . GLY A 1 20 ? 0.502 5.540 8.858 1.00 0.00 20 GLY A C 16
ATOM 20838 O O . GLY A 1 20 ? 0.554 4.932 7.788 1.00 0.00 20 GLY A O 16
ATOM 20842 N N . ALA A 1 21 ? 0.284 6.848 8.934 1.00 0.00 21 ALA A N 16
ATOM 20843 C CA . ALA A 1 21 ? 0.028 7.651 7.740 1.00 0.00 21 ALA A CA 16
ATOM 20844 C C . ALA A 1 21 ? 1.322 7.941 6.986 1.00 0.00 21 ALA A C 16
ATOM 20845 O O . ALA A 1 21 ? 1.302 8.447 5.865 1.00 0.00 21 ALA A O 16
ATOM 20852 N N . GLU A 1 22 ? 2.443 7.610 7.610 1.00 0.00 22 GLU A N 16
ATOM 20853 C CA . GLU A 1 22 ? 3.746 7.766 6.980 1.00 0.00 22 GLU A CA 16
ATOM 20854 C C . GLU A 1 22 ? 4.212 6.428 6.416 1.00 0.00 22 GLU A C 16
ATOM 20855 O O . GLU A 1 22 ? 5.404 6.194 6.207 1.00 0.00 22 GLU A O 16
ATOM 20867 N N . LYS A 1 23 ? 3.252 5.547 6.179 1.00 0.00 23 LYS A N 16
ATOM 20868 C CA . LYS A 1 23 ? 3.531 4.233 5.630 1.00 0.00 23 LYS A CA 16
ATOM 20869 C C . LYS A 1 23 ? 2.776 4.058 4.316 1.00 0.00 23 LYS A C 16
ATOM 20870 O O . LYS A 1 23 ? 1.683 4.599 4.147 1.00 0.00 23 LYS A O 16
ATOM 20889 N N . VAL A 1 24 ? 3.362 3.315 3.391 1.00 0.00 24 VAL A N 16
ATOM 20890 C CA . VAL A 1 24 ? 2.743 3.082 2.096 1.00 0.00 24 VAL A CA 16
ATOM 20891 C C . VAL A 1 24 ? 1.843 1.857 2.141 1.00 0.00 24 VAL A C 16
ATOM 20892 O O . VAL A 1 24 ? 2.173 0.856 2.775 1.00 0.00 24 VAL A O 16
ATOM 20905 N N . VAL A 1 25 ? 0.705 1.949 1.473 1.00 0.00 25 VAL A N 16
ATOM 20906 C CA . VAL A 1 25 ? -0.231 0.835 1.408 1.00 0.00 25 VAL A CA 16
ATOM 20907 C C . VAL A 1 25 ? 0.034 -0.003 0.163 1.00 0.00 25 VAL A C 16
ATOM 20908 O O . VAL A 1 25 ? -0.006 0.501 -0.956 1.00 0.00 25 VAL A O 16
ATOM 20921 N N . SER A 1 26 ? 0.325 -1.273 0.373 1.00 0.00 26 SER A N 16
ATOM 20922 C CA . SER A 1 26 ? 0.605 -2.189 -0.719 1.00 0.00 26 SER A CA 16
ATOM 20923 C C . SER A 1 26 ? -0.126 -3.512 -0.491 1.00 0.00 26 SER A C 16
ATOM 20924 O O . SER A 1 26 ? -0.508 -3.831 0.639 1.00 0.00 26 SER A O 16
ATOM 20932 N N . CYS A 1 27 ? -0.332 -4.283 -1.552 1.00 0.00 27 CYS A N 16
ATOM 20933 C CA . CYS A 1 27 ? -0.893 -5.621 -1.404 1.00 0.00 27 CYS A CA 16
ATOM 20934 C C . CYS A 1 27 ? 0.230 -6.638 -1.500 1.00 0.00 27 CYS A C 16
ATOM 20935 O O . CYS A 1 27 ? 0.949 -6.672 -2.494 1.00 0.00 27 CYS A O 16
ATOM 20942 N N . CYS A 1 28 ? 0.413 -7.446 -0.466 1.00 0.00 28 CYS A N 16
ATOM 20943 C CA . CYS A 1 28 ? 1.461 -8.455 -0.498 1.00 0.00 28 CYS A CA 16
ATOM 20944 C C . CYS A 1 28 ? 1.100 -9.662 0.365 1.00 0.00 28 CYS A C 16
ATOM 20945 O O . CYS A 1 28 ? 0.923 -9.540 1.575 1.00 0.00 28 CYS A O 16
ATOM 20952 N N . ASN A 1 29 ? 0.991 -10.822 -0.263 1.00 0.00 29 ASN A N 16
ATOM 20953 C CA . ASN A 1 29 ? 0.716 -12.054 0.468 1.00 0.00 29 ASN A CA 16
ATOM 20954 C C . ASN A 1 29 ? 1.970 -12.918 0.538 1.00 0.00 29 ASN A C 16
ATOM 20955 O O . ASN A 1 29 ? 2.277 -13.660 -0.394 1.00 0.00 29 ASN A O 16
ATOM 20966 N N . SER A 1 30 ? 2.703 -12.797 1.633 1.00 0.00 30 SER A N 16
ATOM 20967 C CA . SER A 1 30 ? 3.925 -13.563 1.820 1.00 0.00 30 SER A CA 16
ATOM 20968 C C . SER A 1 30 ? 3.661 -14.793 2.689 1.00 0.00 30 SER A C 16
ATOM 20969 O O . SER A 1 30 ? 2.766 -14.786 3.543 1.00 0.00 30 SER A O 16
ATOM 20977 N N . LYS A 1 31 ? 4.441 -15.847 2.474 1.00 0.00 31 LYS A N 16
ATOM 20978 C CA . LYS A 1 31 ? 4.268 -17.091 3.215 1.00 0.00 31 LYS A CA 16
ATOM 20979 C C . LYS A 1 31 ? 4.560 -16.879 4.701 1.00 0.00 31 LYS A C 16
ATOM 20980 O O . LYS A 1 31 ? 3.873 -17.428 5.567 1.00 0.00 31 LYS A O 16
ATOM 20999 N N . GLU A 1 32 ? 5.561 -16.061 4.992 1.00 0.00 32 GLU A N 16
ATOM 21000 C CA . GLU A 1 32 ? 5.940 -15.782 6.369 1.00 0.00 32 GLU A CA 16
ATOM 21001 C C . GLU A 1 32 ? 4.912 -14.870 7.029 1.00 0.00 32 GLU A C 16
ATOM 21002 O O . GLU A 1 32 ? 4.674 -14.954 8.233 1.00 0.00 32 GLU A O 16
ATOM 21014 N N . LEU A 1 33 ? 4.282 -14.019 6.224 1.00 0.00 33 LEU A N 16
ATOM 21015 C CA . LEU A 1 33 ? 3.260 -13.103 6.715 1.00 0.00 33 LEU A CA 16
ATOM 21016 C C . LEU A 1 33 ? 2.056 -13.877 7.240 1.00 0.00 33 LEU A C 16
ATOM 21017 O O . LEU A 1 33 ? 1.406 -13.462 8.199 1.00 0.00 33 LEU A O 16
ATOM 21033 N N . LYS A 1 34 ? 1.787 -15.018 6.615 1.00 0.00 34 LYS A N 16
ATOM 21034 C CA . LYS A 1 34 ? 0.679 -15.881 7.011 1.00 0.00 34 LYS A CA 16
ATOM 21035 C C . LYS A 1 34 ? 0.866 -16.399 8.433 1.00 0.00 34 LYS A C 16
ATOM 21036 O O . LYS A 1 34 ? -0.097 -16.769 9.104 1.00 0.00 34 LYS A O 16
ATOM 21055 N N . ASN A 1 35 ? 2.108 -16.419 8.893 1.00 0.00 35 ASN A N 16
ATOM 21056 C CA . ASN A 1 35 ? 2.415 -16.906 10.229 1.00 0.00 35 ASN A CA 16
ATOM 21057 C C . ASN A 1 35 ? 2.960 -15.785 11.098 1.00 0.00 35 ASN A C 16
ATOM 21058 O O . ASN A 1 35 ? 3.446 -16.028 12.202 1.00 0.00 35 ASN A O 16
ATOM 21069 N N . SER A 1 36 ? 2.868 -14.556 10.590 1.00 0.00 36 SER A N 16
ATOM 21070 C CA . SER A 1 36 ? 3.386 -13.375 11.282 1.00 0.00 36 SER A CA 16
ATOM 21071 C C . SER A 1 36 ? 4.882 -13.518 11.584 1.00 0.00 36 SER A C 16
ATOM 21072 O O . SER A 1 36 ? 5.392 -12.960 12.555 1.00 0.00 36 SER A O 16
ATOM 21080 N N . LYS A 1 37 ? 5.580 -14.252 10.729 1.00 0.00 37 LYS A N 16
ATOM 21081 C CA . LYS A 1 37 ? 6.994 -14.517 10.921 1.00 0.00 37 LYS A CA 16
ATOM 21082 C C . LYS A 1 37 ? 7.830 -13.462 10.207 1.00 0.00 37 LYS A C 16
ATOM 21083 O O . LYS A 1 37 ? 7.705 -13.273 9.000 1.00 0.00 37 LYS A O 16
ATOM 21102 N N . SER A 1 38 ? 8.665 -12.765 10.959 1.00 0.00 38 SER A N 16
ATOM 21103 C CA . SER A 1 38 ? 9.536 -11.749 10.386 1.00 0.00 38 SER A CA 16
ATOM 21104 C C . SER A 1 38 ? 10.979 -12.238 10.360 1.00 0.00 38 SER A C 16
ATOM 21105 O O . SER A 1 38 ? 11.362 -13.107 11.145 1.00 0.00 38 SER A O 16
ATOM 21113 N N . GLY A 1 39 ? 11.769 -11.685 9.450 1.00 0.00 39 GLY A N 16
ATOM 21114 C CA . GLY A 1 39 ? 13.168 -12.050 9.361 1.00 0.00 39 GLY A CA 16
ATOM 21115 C C . GLY A 1 39 ? 14.074 -10.905 9.774 1.00 0.00 39 GLY A C 16
ATOM 21116 O O . GLY A 1 39 ? 14.197 -10.602 10.959 1.00 0.00 39 GLY A O 16
ATOM 21120 N N . ALA A 1 40 ? 14.702 -10.267 8.794 1.00 0.00 40 ALA A N 16
ATOM 21121 C CA . ALA A 1 40 ? 15.588 -9.135 9.049 1.00 0.00 40 ALA A CA 16
ATOM 21122 C C . ALA A 1 40 ? 15.280 -7.995 8.088 1.00 0.00 40 ALA A C 16
ATOM 21123 O O . ALA A 1 40 ? 15.302 -6.823 8.462 1.00 0.00 40 ALA A O 16
ATOM 21130 N N . GLU A 1 41 ? 14.981 -8.348 6.847 1.00 0.00 41 GLU A N 16
ATOM 21131 C CA . GLU A 1 41 ? 14.636 -7.364 5.836 1.00 0.00 41 GLU A CA 16
ATOM 21132 C C . GLU A 1 41 ? 13.285 -7.701 5.220 1.00 0.00 41 GLU A C 16
ATOM 21133 O O . GLU A 1 41 ? 12.924 -8.875 5.102 1.00 0.00 41 GLU A O 16
ATOM 21145 N N . ILE A 1 42 ? 12.541 -6.675 4.840 1.00 0.00 42 ILE A N 16
ATOM 21146 C CA . ILE A 1 42 ? 11.220 -6.865 4.251 1.00 0.00 42 ILE A CA 16
ATOM 21147 C C . ILE A 1 42 ? 11.169 -6.267 2.841 1.00 0.00 42 ILE A C 16
ATOM 21148 O O . ILE A 1 42 ? 10.662 -5.163 2.645 1.00 0.00 42 ILE A O 16
ATOM 21164 N N . PRO A 1 43 ? 11.714 -6.980 1.840 1.00 0.00 43 PRO A N 16
ATOM 21165 C CA . PRO A 1 43 ? 11.761 -6.507 0.461 1.00 0.00 43 PRO A CA 16
ATOM 21166 C C . PRO A 1 43 ? 10.475 -6.824 -0.302 1.00 0.00 43 PRO A C 16
ATOM 21167 O O . PRO A 1 43 ? 10.058 -7.982 -0.388 1.00 0.00 43 PRO A O 16
ATOM 21178 N N . ILE A 1 44 ? 9.855 -5.793 -0.856 1.00 0.00 44 ILE A N 16
ATOM 21179 C CA . ILE A 1 44 ? 8.616 -5.960 -1.599 1.00 0.00 44 ILE A CA 16
ATOM 21180 C C . ILE A 1 44 ? 8.898 -6.303 -3.061 1.00 0.00 44 ILE A C 16
ATOM 21181 O O . ILE A 1 44 ? 9.580 -5.557 -3.769 1.00 0.00 44 ILE A O 16
ATOM 21197 N N . ASP A 1 45 ? 8.388 -7.451 -3.491 1.00 0.00 45 ASP A N 16
ATOM 21198 C CA . ASP A 1 45 ? 8.481 -7.861 -4.888 1.00 0.00 45 ASP A CA 16
ATOM 21199 C C . ASP A 1 45 ? 7.311 -7.273 -5.669 1.00 0.00 45 ASP A C 16
ATOM 21200 O O . ASP A 1 45 ? 6.409 -6.670 -5.084 1.00 0.00 45 ASP A O 16
ATOM 21209 N N . VAL A 1 46 ? 7.314 -7.459 -6.977 1.00 0.00 46 VAL A N 16
ATOM 21210 C CA . VAL A 1 46 ? 6.292 -6.870 -7.831 1.00 0.00 46 VAL A CA 16
ATOM 21211 C C . VAL A 1 46 ? 5.696 -7.910 -8.771 1.00 0.00 46 VAL A C 16
ATOM 21212 O O . VAL A 1 46 ? 5.536 -7.665 -9.967 1.00 0.00 46 VAL A O 16
ATOM 21225 N N . LEU A 1 47 ? 5.370 -9.071 -8.221 1.00 0.00 47 LEU A N 16
ATOM 21226 C CA . LEU A 1 47 ? 4.772 -10.142 -9.003 1.00 0.00 47 LEU A CA 16
ATOM 21227 C C . LEU A 1 47 ? 3.255 -9.990 -9.054 1.00 0.00 47 LEU A C 16
ATOM 21228 O O . LEU A 1 47 ? 2.606 -9.776 -8.027 1.00 0.00 47 LEU A O 16
ATOM 21244 N N . SER A 1 48 ? 2.705 -10.096 -10.257 1.00 0.00 48 SER A N 16
ATOM 21245 C CA . SER A 1 48 ? 1.269 -9.973 -10.477 1.00 0.00 48 SER A CA 16
ATOM 21246 C C . SER A 1 48 ? 0.519 -11.187 -9.931 1.00 0.00 48 SER A C 16
ATOM 21247 O O . SER A 1 48 ? 0.235 -12.136 -10.662 1.00 0.00 48 SER A O 16
ATOM 21255 N N . GLY A 1 49 ? 0.208 -11.149 -8.644 1.00 0.00 49 GLY A N 16
ATOM 21256 C CA . GLY A 1 49 ? -0.492 -12.251 -8.016 1.00 0.00 49 GLY A CA 16
ATOM 21257 C C . GLY A 1 49 ? 0.149 -12.660 -6.707 1.00 0.00 49 GLY A C 16
ATOM 21258 O O . GLY A 1 49 ? -0.205 -13.688 -6.125 1.00 0.00 49 GLY A O 16
ATOM 21262 N N . GLU A 1 50 ? 1.086 -11.845 -6.246 1.00 0.00 50 GLU A N 16
ATOM 21263 C CA . GLU A 1 50 ? 1.814 -12.108 -5.016 1.00 0.00 50 GLU A CA 16
ATOM 21264 C C . GLU A 1 50 ? 1.896 -10.837 -4.182 1.00 0.00 50 GLU A C 16
ATOM 21265 O O . GLU A 1 50 ? 1.273 -10.726 -3.124 1.00 0.00 50 GLU A O 16
ATOM 21277 N N . CYS A 1 51 ? 2.665 -9.876 -4.675 1.00 0.00 51 CYS A N 16
ATOM 21278 C CA . CYS A 1 51 ? 2.829 -8.600 -4.003 1.00 0.00 51 CYS A CA 16
ATOM 21279 C C . CYS A 1 51 ? 3.008 -7.496 -5.032 1.00 0.00 51 CYS A C 16
ATOM 21280 O O . CYS A 1 51 ? 3.696 -7.682 -6.035 1.00 0.00 51 CYS A O 16
ATOM 21287 N N . LYS A 1 52 ? 2.382 -6.355 -4.792 1.00 0.00 52 LYS A N 16
ATOM 21288 C CA . LYS A 1 52 ? 2.546 -5.205 -5.652 1.00 0.00 52 LYS A CA 16
ATOM 21289 C C . LYS A 1 52 ? 2.446 -3.932 -4.835 1.00 0.00 52 LYS A C 16
ATOM 21290 O O . LYS A 1 52 ? 1.519 -3.766 -4.043 1.00 0.00 52 LYS A O 16
ATOM 21309 N N . ASN A 1 53 ? 3.423 -3.056 -4.997 1.00 0.00 53 ASN A N 16
ATOM 21310 C CA . ASN A 1 53 ? 3.389 -1.760 -4.338 1.00 0.00 53 ASN A CA 16
ATOM 21311 C C . ASN A 1 53 ? 2.583 -0.790 -5.188 1.00 0.00 53 ASN A C 16
ATOM 21312 O O . ASN A 1 53 ? 2.875 -0.601 -6.370 1.00 0.00 53 ASN A O 16
ATOM 21323 N N . ILE A 1 54 ? 1.564 -0.201 -4.592 1.00 0.00 54 ILE A N 16
ATOM 21324 C CA . ILE A 1 54 ? 0.653 0.659 -5.323 1.00 0.00 54 ILE A CA 16
ATOM 21325 C C . ILE A 1 54 ? 1.072 2.119 -5.178 1.00 0.00 54 ILE A C 16
ATOM 21326 O O . ILE A 1 54 ? 1.337 2.588 -4.070 1.00 0.00 54 ILE A O 16
ATOM 21342 N N . PRO A 1 55 ? 1.160 2.839 -6.313 1.00 0.00 55 PRO A N 16
ATOM 21343 C CA . PRO A 1 55 ? 1.662 4.222 -6.360 1.00 0.00 55 PRO A CA 16
ATOM 21344 C C . PRO A 1 55 ? 1.039 5.127 -5.299 1.00 0.00 55 PRO A C 16
ATOM 21345 O O . PRO A 1 55 ? -0.171 5.350 -5.288 1.00 0.00 55 PRO A O 16
ATOM 21356 N N . ILE A 1 56 ? 1.891 5.707 -4.461 1.00 0.00 56 ILE A N 16
ATOM 21357 C CA . ILE A 1 56 ? 1.443 6.486 -3.308 1.00 0.00 56 ILE A CA 16
ATOM 21358 C C . ILE A 1 56 ? 0.911 7.856 -3.727 1.00 0.00 56 ILE A C 16
ATOM 21359 O O . ILE A 1 56 ? 0.289 8.567 -2.933 1.00 0.00 56 ILE A O 16
ATOM 21375 N N . ASN A 1 57 ? 1.151 8.210 -4.979 1.00 0.00 57 ASN A N 16
ATOM 21376 C CA . ASN A 1 57 ? 0.711 9.494 -5.519 1.00 0.00 57 ASN A CA 16
ATOM 21377 C C . ASN A 1 57 ? -0.804 9.643 -5.426 1.00 0.00 57 ASN A C 16
ATOM 21378 O O . ASN A 1 57 ? -1.311 10.713 -5.101 1.00 0.00 57 ASN A O 16
ATOM 21389 N N . ILE A 1 58 ? -1.533 8.569 -5.709 1.00 0.00 58 ILE A N 16
ATOM 21390 C CA . ILE A 1 58 ? -2.985 8.617 -5.658 1.00 0.00 58 ILE A CA 16
ATOM 21391 C C . ILE A 1 58 ? -3.477 8.480 -4.227 1.00 0.00 58 ILE A C 16
ATOM 21392 O O . ILE A 1 58 ? -4.547 8.962 -3.883 1.00 0.00 58 ILE A O 16
ATOM 21408 N N . LEU A 1 59 ? -2.670 7.845 -3.390 1.00 0.00 59 LEU A N 16
ATOM 21409 C CA . LEU A 1 59 ? -3.059 7.558 -2.014 1.00 0.00 59 LEU A CA 16
ATOM 21410 C C . LEU A 1 59 ? -3.273 8.839 -1.210 1.00 0.00 59 LEU A C 16
ATOM 21411 O O . LEU A 1 59 ? -3.995 8.841 -0.219 1.00 0.00 59 LEU A O 16
ATOM 21427 N N . THR A 1 60 ? -2.646 9.925 -1.640 1.00 0.00 60 THR A N 16
ATOM 21428 C CA . THR A 1 60 ? -2.733 11.181 -0.915 1.00 0.00 60 THR A CA 16
ATOM 21429 C C . THR A 1 60 ? -4.024 11.935 -1.239 1.00 0.00 60 THR A C 16
ATOM 21430 O O . THR A 1 60 ? -4.840 12.192 -0.353 1.00 0.00 60 THR A O 16
ATOM 21441 N N . ILE A 1 61 ? -4.212 12.279 -2.508 1.00 0.00 61 ILE A N 16
ATOM 21442 C CA . ILE A 1 61 ? -5.389 13.037 -2.926 1.00 0.00 61 ILE A CA 16
ATOM 21443 C C . ILE A 1 61 ? -6.596 12.123 -3.107 1.00 0.00 61 ILE A C 16
ATOM 21444 O O . ILE A 1 61 ? -7.697 12.424 -2.652 1.00 0.00 61 ILE A O 16
ATOM 21460 N N . ASN A 1 62 ? -6.367 10.990 -3.750 1.00 0.00 62 ASN A N 16
ATOM 21461 C CA . ASN A 1 62 ? -7.423 10.055 -4.075 1.00 0.00 62 ASN A CA 16
ATOM 21462 C C . ASN A 1 62 ? -7.560 9.025 -2.967 1.00 0.00 62 ASN A C 16
ATOM 21463 O O . ASN A 1 62 ? -7.799 7.848 -3.215 1.00 0.00 62 ASN A O 16
ATOM 21474 N N . GLN A 1 63 ? -7.410 9.489 -1.731 1.00 0.00 63 GLN A N 16
ATOM 21475 C CA . GLN A 1 63 ? -7.526 8.633 -0.556 1.00 0.00 63 GLN A CA 16
ATOM 21476 C C . GLN A 1 63 ? -8.965 8.169 -0.393 1.00 0.00 63 GLN A C 16
ATOM 21477 O O . GLN A 1 63 ? -9.260 7.242 0.361 1.00 0.00 63 GLN A O 16
ATOM 21491 N N . LEU A 1 64 ? -9.855 8.830 -1.118 1.00 0.00 64 LEU A N 16
ATOM 21492 C CA . LEU A 1 64 ? -11.268 8.492 -1.093 1.00 0.00 64 LEU A CA 16
ATOM 21493 C C . LEU A 1 64 ? -11.554 7.389 -2.100 1.00 0.00 64 LEU A C 16
ATOM 21494 O O . LEU A 1 64 ? -12.696 6.963 -2.260 1.00 0.00 64 LEU A O 16
ATOM 21510 N N . ILE A 1 65 ? -10.500 6.935 -2.771 1.00 0.00 65 ILE A N 16
ATOM 21511 C CA . ILE A 1 65 ? -10.611 5.865 -3.746 1.00 0.00 65 ILE A CA 16
ATOM 21512 C C . ILE A 1 65 ? -11.004 4.558 -3.058 1.00 0.00 65 ILE A C 16
ATOM 21513 O O . ILE A 1 65 ? -10.503 4.234 -1.974 1.00 0.00 65 ILE A O 16
ATOM 21529 N N . PRO A 1 66 ? -11.949 3.819 -3.649 1.00 0.00 66 PRO A N 16
ATOM 21530 C CA . PRO A 1 66 ? -12.420 2.553 -3.107 1.00 0.00 66 PRO A CA 16
ATOM 21531 C C . PRO A 1 66 ? -11.441 1.421 -3.386 1.00 0.00 66 PRO A C 16
ATOM 21532 O O . PRO A 1 66 ? -10.608 1.509 -4.290 1.00 0.00 66 PRO A O 16
ATOM 21543 N N . ILE A 1 67 ? -11.572 0.347 -2.624 1.00 0.00 67 ILE A N 16
ATOM 21544 C CA . ILE A 1 67 ? -10.686 -0.807 -2.734 1.00 0.00 67 ILE A CA 16
ATOM 21545 C C . ILE A 1 67 ? -10.863 -1.539 -4.072 1.00 0.00 67 ILE A C 16
ATOM 21546 O O . ILE A 1 67 ? -10.099 -2.443 -4.402 1.00 0.00 67 ILE A O 16
ATOM 21562 N N . ASN A 1 68 ? -11.885 -1.141 -4.824 1.00 0.00 68 ASN A N 16
ATOM 21563 C CA . ASN A 1 68 ? -12.187 -1.750 -6.119 1.00 0.00 68 ASN A CA 16
ATOM 21564 C C . ASN A 1 68 ? -11.001 -1.651 -7.089 1.00 0.00 68 ASN A C 16
ATOM 21565 O O . ASN A 1 68 ? -10.799 -2.535 -7.920 1.00 0.00 68 ASN A O 16
ATOM 21576 N N . ASN A 1 69 ? -10.220 -0.580 -6.978 1.00 0.00 69 ASN A N 16
ATOM 21577 C CA . ASN A 1 69 ? -9.027 -0.416 -7.802 1.00 0.00 69 ASN A CA 16
ATOM 21578 C C . ASN A 1 69 ? -7.790 -0.722 -6.965 1.00 0.00 69 ASN A C 16
ATOM 21579 O O . ASN A 1 69 ? -6.918 0.127 -6.768 1.00 0.00 69 ASN A O 16
ATOM 21590 N N . PHE A 1 70 ? -7.737 -1.950 -6.481 1.00 0.00 70 PHE A N 16
ATOM 21591 C CA . PHE A 1 70 ? -6.709 -2.412 -5.577 1.00 0.00 70 PHE A CA 16
ATOM 21592 C C . PHE A 1 70 ? -6.599 -3.912 -5.738 1.00 0.00 70 PHE A C 16
ATOM 21593 O O . PHE A 1 70 ? -7.406 -4.520 -6.441 1.00 0.00 70 PHE A O 16
ATOM 21610 N N . CYS A 1 71 ? -5.623 -4.514 -5.103 1.00 0.00 71 CYS A N 16
ATOM 21611 C CA . CYS A 1 71 ? -5.377 -5.926 -5.290 1.00 0.00 71 CYS A CA 16
ATOM 21612 C C . CYS A 1 71 ? -5.876 -6.711 -4.091 1.00 0.00 71 CYS A C 16
ATOM 21613 O O . CYS A 1 71 ? -5.636 -6.325 -2.944 1.00 0.00 71 CYS A O 16
ATOM 21620 N N . SER A 1 72 ? -6.595 -7.799 -4.339 1.00 0.00 72 SER A N 16
ATOM 21621 C CA . SER A 1 72 ? -7.062 -8.619 -3.242 1.00 0.00 72 SER A CA 16
ATOM 21622 C C . SER A 1 72 ? -5.932 -9.522 -2.782 1.00 0.00 72 SER A C 16
ATOM 21623 O O . SER A 1 72 ? -5.729 -10.618 -3.303 1.00 0.00 72 SER A O 16
ATOM 21631 N N . ASP A 1 73 ? -5.225 -9.043 -1.779 1.00 0.00 73 ASP A N 16
ATOM 21632 C CA . ASP A 1 73 ? -4.081 -9.725 -1.210 1.00 0.00 73 ASP A CA 16
ATOM 21633 C C . ASP A 1 73 ? -3.928 -9.223 0.206 1.00 0.00 73 ASP A C 16
ATOM 21634 O O . ASP A 1 73 ? -4.502 -8.185 0.538 1.00 0.00 73 ASP A O 16
ATOM 21643 N N . THR A 1 74 ? -3.226 -9.959 1.050 1.00 0.00 74 THR A N 16
ATOM 21644 C CA . THR A 1 74 ? -2.989 -9.514 2.417 1.00 0.00 74 THR A CA 16
ATOM 21645 C C . THR A 1 74 ? -2.432 -8.089 2.436 1.00 0.00 74 THR A C 16
ATOM 21646 O O . THR A 1 74 ? -1.277 -7.848 2.075 1.00 0.00 74 THR A O 16
ATOM 21657 N N . VAL A 1 75 ? -3.285 -7.146 2.818 1.00 0.00 75 VAL A N 16
ATOM 21658 C CA . VAL A 1 75 ? -2.914 -5.737 2.843 1.00 0.00 75 VAL A CA 16
ATOM 21659 C C . VAL A 1 75 ? -1.777 -5.496 3.823 1.00 0.00 75 VAL A C 16
ATOM 21660 O O . VAL A 1 75 ? -1.799 -5.985 4.954 1.00 0.00 75 VAL A O 16
ATOM 21673 N N . SER A 1 76 ? -0.802 -4.719 3.397 1.00 0.00 76 SER A N 16
ATOM 21674 C CA . SER A 1 76 ? 0.405 -4.529 4.152 1.00 0.00 76 SER A CA 16
ATOM 21675 C C . SER A 1 76 ? 0.862 -3.107 3.976 1.00 0.00 76 SER A C 16
ATOM 21676 O O . SER A 1 76 ? 0.616 -2.490 2.938 1.00 0.00 76 SER A O 16
ATOM 21684 N N . CYS A 1 77 ? 1.492 -2.572 4.984 1.00 0.00 77 CYS A N 16
ATOM 21685 C CA . CYS A 1 77 ? 1.952 -1.221 4.912 1.00 0.00 77 CYS A CA 16
ATOM 21686 C C . CYS A 1 77 ? 3.417 -1.126 5.300 1.00 0.00 77 CYS A C 16
ATOM 21687 O O . CYS A 1 77 ? 3.822 -1.506 6.403 1.00 0.00 77 CYS A O 16
ATOM 21694 N N . CYS A 1 78 ? 4.211 -0.653 4.360 1.00 0.00 78 CYS A N 16
ATOM 21695 C CA . CYS A 1 78 ? 5.641 -0.501 4.545 1.00 0.00 78 CYS A CA 16
ATOM 21696 C C . CYS A 1 78 ? 5.960 0.946 4.877 1.00 0.00 78 CYS A C 16
ATOM 21697 O O . CYS A 1 78 ? 5.182 1.832 4.549 1.00 0.00 78 CYS A O 16
ATOM 21704 N N . SER A 1 79 ? 7.075 1.190 5.553 1.00 0.00 79 SER A N 16
ATOM 21705 C CA . SER A 1 79 ? 7.529 2.554 5.776 1.00 0.00 79 SER A CA 16
ATOM 21706 C C . SER A 1 79 ? 7.586 3.290 4.441 1.00 0.00 79 SER A C 16
ATOM 21707 O O . SER A 1 79 ? 8.153 2.764 3.485 1.00 0.00 79 SER A O 16
ATOM 21715 N N . GLY A 1 80 ? 6.953 4.470 4.387 1.00 0.00 80 GLY A N 16
ATOM 21716 C CA . GLY A 1 80 ? 6.815 5.237 3.152 1.00 0.00 80 GLY A CA 16
ATOM 21717 C C . GLY A 1 80 ? 7.979 5.088 2.196 1.00 0.00 80 GLY A C 16
ATOM 21718 O O . GLY A 1 80 ? 9.055 5.648 2.414 1.00 0.00 80 GLY A O 16
ATOM 21722 N N . GLU A 1 81 ? 7.754 4.314 1.142 1.00 0.00 81 GLU A N 16
ATOM 21723 C CA . GLU A 1 81 ? 8.771 4.062 0.140 1.00 0.00 81 GLU A CA 16
ATOM 21724 C C . GLU A 1 81 ? 9.005 5.311 -0.695 1.00 0.00 81 GLU A C 16
ATOM 21725 O O . GLU A 1 81 ? 8.298 5.574 -1.671 1.00 0.00 81 GLU A O 16
ATOM 21737 N N . GLN A 1 82 ? 9.977 6.092 -0.271 1.00 0.00 82 GLN A N 16
ATOM 21738 C CA . GLN A 1 82 ? 10.348 7.304 -0.964 1.00 0.00 82 GLN A CA 16
ATOM 21739 C C . GLN A 1 82 ? 11.844 7.298 -1.208 1.00 0.00 82 GLN A C 16
ATOM 21740 O O . GLN A 1 82 ? 12.551 6.409 -0.724 1.00 0.00 82 GLN A O 16
ATOM 21754 N N . ILE A 1 83 ? 12.321 8.275 -1.958 1.00 0.00 83 ILE A N 16
ATOM 21755 C CA . ILE A 1 83 ? 13.740 8.376 -2.256 1.00 0.00 83 ILE A CA 16
ATOM 21756 C C . ILE A 1 83 ? 14.545 8.643 -0.987 1.00 0.00 83 ILE A C 16
ATOM 21757 O O . ILE A 1 83 ? 14.215 9.525 -0.192 1.00 0.00 83 ILE A O 16
ATOM 21773 N N . GLY A 1 84 ? 15.580 7.845 -0.785 1.00 0.00 84 GLY A N 16
ATOM 21774 C CA . GLY A 1 84 ? 16.427 8.005 0.378 1.00 0.00 84 GLY A CA 16
ATOM 21775 C C . GLY A 1 84 ? 16.289 6.843 1.336 1.00 0.00 84 GLY A C 16
ATOM 21776 O O . GLY A 1 84 ? 17.217 6.524 2.086 1.00 0.00 84 GLY A O 16
ATOM 21780 N N . LEU A 1 85 ? 15.131 6.201 1.305 1.00 0.00 85 LEU A N 16
ATOM 21781 C CA . LEU A 1 85 ? 14.871 5.049 2.156 1.00 0.00 85 LEU A CA 16
ATOM 21782 C C . LEU A 1 85 ? 15.241 3.769 1.425 1.00 0.00 85 LEU A C 16
ATOM 21783 O O . LEU A 1 85 ? 14.747 3.509 0.327 1.00 0.00 85 LEU A O 16
ATOM 21799 N N . VAL A 1 86 ? 16.131 2.990 2.020 1.00 0.00 86 VAL A N 16
ATOM 21800 C CA . VAL A 1 86 ? 16.586 1.749 1.410 1.00 0.00 86 VAL A CA 16
ATOM 21801 C C . VAL A 1 86 ? 15.998 0.542 2.131 1.00 0.00 86 VAL A C 16
ATOM 21802 O O . VAL A 1 86 ? 15.406 -0.341 1.511 1.00 0.00 86 VAL A O 16
ATOM 21815 N N . ASN A 1 87 ? 16.163 0.510 3.442 1.00 0.00 87 ASN A N 16
ATOM 21816 C CA . ASN A 1 87 ? 15.630 -0.576 4.252 1.00 0.00 87 ASN A CA 16
ATOM 21817 C C . ASN A 1 87 ? 14.321 -0.140 4.892 1.00 0.00 87 ASN A C 16
ATOM 21818 O O . ASN A 1 87 ? 14.289 0.817 5.668 1.00 0.00 87 ASN A O 16
ATOM 21829 N N . ILE A 1 88 ? 13.235 -0.817 4.553 1.00 0.00 88 ILE A N 16
ATOM 21830 C CA . ILE A 1 88 ? 11.933 -0.459 5.075 1.00 0.00 88 ILE A CA 16
ATOM 21831 C C . ILE A 1 88 ? 11.278 -1.672 5.702 1.00 0.00 88 ILE A C 16
ATOM 21832 O O . ILE A 1 88 ? 11.654 -2.808 5.409 1.00 0.00 88 ILE A O 16
ATOM 21848 N N . GLN A 1 89 ? 10.314 -1.434 6.572 1.00 0.00 89 GLN A N 16
ATOM 21849 C CA . GLN A 1 89 ? 9.613 -2.513 7.234 1.00 0.00 89 GLN A CA 16
ATOM 21850 C C . GLN A 1 89 ? 8.194 -2.600 6.712 1.00 0.00 89 GLN A C 16
ATOM 21851 O O . GLN A 1 89 ? 7.475 -1.602 6.665 1.00 0.00 89 GLN A O 16
ATOM 21865 N N . CYS A 1 90 ? 7.809 -3.789 6.304 1.00 0.00 90 CYS A N 16
ATOM 21866 C CA . CYS A 1 90 ? 6.469 -4.025 5.795 1.00 0.00 90 CYS A CA 16
ATOM 21867 C C . CYS A 1 90 ? 5.662 -4.825 6.801 1.00 0.00 90 CYS A C 16
ATOM 21868 O O . CYS A 1 90 ? 6.093 -5.884 7.258 1.00 0.00 90 CYS A O 16
ATOM 21875 N N . THR A 1 91 ? 4.496 -4.316 7.144 1.00 0.00 91 THR A N 16
ATOM 21876 C CA . THR A 1 91 ? 3.682 -4.914 8.180 1.00 0.00 91 THR A CA 16
ATOM 21877 C C . THR A 1 91 ? 2.206 -4.924 7.767 1.00 0.00 91 THR A C 16
ATOM 21878 O O . THR A 1 91 ? 1.712 -3.939 7.231 1.00 0.00 91 THR A O 16
ATOM 21889 N N . PRO A 1 92 ? 1.496 -6.049 7.982 1.00 0.00 92 PRO A N 16
ATOM 21890 C CA . PRO A 1 92 ? 0.071 -6.180 7.635 1.00 0.00 92 PRO A CA 16
ATOM 21891 C C . PRO A 1 92 ? -0.795 -5.085 8.262 1.00 0.00 92 PRO A C 16
ATOM 21892 O O . PRO A 1 92 ? -0.579 -4.681 9.408 1.00 0.00 92 PRO A O 16
ATOM 21903 N N . ILE A 1 93 ? -1.773 -4.603 7.498 1.00 0.00 93 ILE A N 16
ATOM 21904 C CA . ILE A 1 93 ? -2.656 -3.542 7.970 1.00 0.00 93 ILE A CA 16
ATOM 21905 C C . ILE A 1 93 ? -3.904 -4.107 8.638 1.00 0.00 93 ILE A C 16
ATOM 21906 O O . ILE A 1 93 ? -4.017 -4.123 9.862 1.00 0.00 93 ILE A O 16
ATOM 21922 N N . LEU A 1 94 ? -4.839 -4.568 7.822 1.00 0.00 94 LEU A N 16
ATOM 21923 C CA . LEU A 1 94 ? -6.119 -5.041 8.321 1.00 0.00 94 LEU A CA 16
ATOM 21924 C C . LEU A 1 94 ? -5.970 -6.403 8.986 1.00 0.00 94 LEU A C 16
ATOM 21925 O O . LEU A 1 94 ? -5.507 -7.360 8.366 1.00 0.00 94 LEU A O 16
ATOM 21941 N N . SER A 1 95 ? -6.343 -6.471 10.253 1.00 0.00 95 SER A N 16
ATOM 21942 C CA . SER A 1 95 ? -6.295 -7.714 11.004 1.00 0.00 95 SER A CA 16
ATOM 21943 C C . SER A 1 95 ? -7.682 -8.051 11.543 1.00 0.00 95 SER A C 16
ATOM 21944 O O . SER A 1 95 ? -8.042 -9.248 11.568 1.00 0.00 95 SER A O 16
ATOM 21953 N N . SER A 1 1 ? -7.676 11.595 -13.409 1.00 0.00 1 SER A N 17
ATOM 21954 C CA . SER A 1 1 ? -8.225 12.687 -12.576 1.00 0.00 1 SER A CA 17
ATOM 21955 C C . SER A 1 1 ? -9.659 12.390 -12.137 1.00 0.00 1 SER A C 17
ATOM 21956 O O . SER A 1 1 ? -10.410 13.297 -11.781 1.00 0.00 1 SER A O 17
ATOM 21966 N N . ALA A 1 2 ? -10.039 11.119 -12.157 1.00 0.00 2 ALA A N 17
ATOM 21967 C CA . ALA A 1 2 ? -11.375 10.715 -11.756 1.00 0.00 2 ALA A CA 17
ATOM 21968 C C . ALA A 1 2 ? -11.313 9.531 -10.805 1.00 0.00 2 ALA A C 17
ATOM 21969 O O . ALA A 1 2 ? -10.440 8.670 -10.933 1.00 0.00 2 ALA A O 17
ATOM 21976 N N . ILE A 1 3 ? -12.229 9.499 -9.852 1.00 0.00 3 ILE A N 17
ATOM 21977 C CA . ILE A 1 3 ? -12.308 8.405 -8.899 1.00 0.00 3 ILE A CA 17
ATOM 21978 C C . ILE A 1 3 ? -13.323 7.367 -9.383 1.00 0.00 3 ILE A C 17
ATOM 21979 O O . ILE A 1 3 ? -14.523 7.642 -9.434 1.00 0.00 3 ILE A O 17
ATOM 21995 N N . PRO A 1 4 ? -12.850 6.168 -9.772 1.00 0.00 4 PRO A N 17
ATOM 21996 C CA . PRO A 1 4 ? -13.710 5.095 -10.264 1.00 0.00 4 PRO A CA 17
ATOM 21997 C C . PRO A 1 4 ? -14.417 4.354 -9.135 1.00 0.00 4 PRO A C 17
ATOM 21998 O O . PRO A 1 4 ? -13.776 3.845 -8.207 1.00 0.00 4 PRO A O 17
ATOM 22009 N N . ALA A 1 5 ? -15.735 4.273 -9.231 1.00 0.00 5 ALA A N 17
ATOM 22010 C CA . ALA A 1 5 ? -16.538 3.623 -8.207 1.00 0.00 5 ALA A CA 17
ATOM 22011 C C . ALA A 1 5 ? -17.712 2.864 -8.824 1.00 0.00 5 ALA A C 17
ATOM 22012 O O . ALA A 1 5 ? -18.863 3.271 -8.687 1.00 0.00 5 ALA A O 17
ATOM 22019 N N . PRO A 1 6 ? -17.433 1.740 -9.512 1.00 0.00 6 PRO A N 17
ATOM 22020 C CA . PRO A 1 6 ? -18.473 0.915 -10.142 1.00 0.00 6 PRO A CA 17
ATOM 22021 C C . PRO A 1 6 ? -19.338 0.201 -9.104 1.00 0.00 6 PRO A C 17
ATOM 22022 O O . PRO A 1 6 ? -20.478 -0.176 -9.376 1.00 0.00 6 PRO A O 17
ATOM 22033 N N . GLY A 1 7 ? -18.778 0.011 -7.916 1.00 0.00 7 GLY A N 17
ATOM 22034 C CA . GLY A 1 7 ? -19.520 -0.609 -6.836 1.00 0.00 7 GLY A CA 17
ATOM 22035 C C . GLY A 1 7 ? -19.689 0.322 -5.653 1.00 0.00 7 GLY A C 17
ATOM 22036 O O . GLY A 1 7 ? -20.603 0.145 -4.849 1.00 0.00 7 GLY A O 17
ATOM 22040 N N . GLU A 1 8 ? -18.805 1.321 -5.565 1.00 0.00 8 GLU A N 17
ATOM 22041 C CA . GLU A 1 8 ? -18.800 2.289 -4.467 1.00 0.00 8 GLU A CA 17
ATOM 22042 C C . GLU A 1 8 ? -18.775 1.585 -3.112 1.00 0.00 8 GLU A C 17
ATOM 22043 O O . GLU A 1 8 ? -19.598 1.859 -2.241 1.00 0.00 8 GLU A O 17
ATOM 22055 N N . GLY A 1 9 ? -17.827 0.670 -2.947 1.00 0.00 9 GLY A N 17
ATOM 22056 C CA . GLY A 1 9 ? -17.726 -0.071 -1.704 1.00 0.00 9 GLY A CA 17
ATOM 22057 C C . GLY A 1 9 ? -16.754 0.564 -0.729 1.00 0.00 9 GLY A C 17
ATOM 22058 O O . GLY A 1 9 ? -16.491 1.766 -0.814 1.00 0.00 9 GLY A O 17
ATOM 22062 N N . PRO A 1 10 ? -16.201 -0.229 0.210 1.00 0.00 10 PRO A N 17
ATOM 22063 C CA . PRO A 1 10 ? -15.248 0.266 1.211 1.00 0.00 10 PRO A CA 17
ATOM 22064 C C . PRO A 1 10 ? -14.068 0.992 0.571 1.00 0.00 10 PRO A C 17
ATOM 22065 O O . PRO A 1 10 ? -13.490 0.516 -0.411 1.00 0.00 10 PRO A O 17
ATOM 22076 N N . SER A 1 11 ? -13.722 2.144 1.124 1.00 0.00 11 SER A N 17
ATOM 22077 C CA . SER A 1 11 ? -12.649 2.958 0.578 1.00 0.00 11 SER A CA 17
ATOM 22078 C C . SER A 1 11 ? -11.301 2.591 1.188 1.00 0.00 11 SER A C 17
ATOM 22079 O O . SER A 1 11 ? -11.225 2.061 2.299 1.00 0.00 11 SER A O 17
ATOM 22087 N N . VAL A 1 12 ? -10.241 2.881 0.447 1.00 0.00 12 VAL A N 17
ATOM 22088 C CA . VAL A 1 12 ? -8.884 2.547 0.855 1.00 0.00 12 VAL A CA 17
ATOM 22089 C C . VAL A 1 12 ? -8.470 3.335 2.100 1.00 0.00 12 VAL A C 17
ATOM 22090 O O . VAL A 1 12 ? -7.603 2.908 2.868 1.00 0.00 12 VAL A O 17
ATOM 22103 N N . SER A 1 13 ? -9.098 4.487 2.294 1.00 0.00 13 SER A N 17
ATOM 22104 C CA . SER A 1 13 ? -8.841 5.324 3.458 1.00 0.00 13 SER A CA 17
ATOM 22105 C C . SER A 1 13 ? -9.060 4.543 4.755 1.00 0.00 13 SER A C 17
ATOM 22106 O O . SER A 1 13 ? -8.342 4.733 5.737 1.00 0.00 13 SER A O 17
ATOM 22114 N N . MET A 1 14 ? -10.048 3.648 4.740 1.00 0.00 14 MET A N 17
ATOM 22115 C CA . MET A 1 14 ? -10.350 2.815 5.897 1.00 0.00 14 MET A CA 17
ATOM 22116 C C . MET A 1 14 ? -9.165 1.914 6.226 1.00 0.00 14 MET A C 17
ATOM 22117 O O . MET A 1 14 ? -8.804 1.746 7.393 1.00 0.00 14 MET A O 17
ATOM 22131 N N . ALA A 1 15 ? -8.553 1.344 5.195 1.00 0.00 15 ALA A N 17
ATOM 22132 C CA . ALA A 1 15 ? -7.372 0.517 5.381 1.00 0.00 15 ALA A CA 17
ATOM 22133 C C . ALA A 1 15 ? -6.195 1.357 5.875 1.00 0.00 15 ALA A C 17
ATOM 22134 O O . ALA A 1 15 ? -5.511 0.976 6.822 1.00 0.00 15 ALA A O 17
ATOM 22141 N N . GLN A 1 16 ? -5.989 2.513 5.246 1.00 0.00 16 GLN A N 17
ATOM 22142 C CA . GLN A 1 16 ? -4.873 3.399 5.591 1.00 0.00 16 GLN A CA 17
ATOM 22143 C C . GLN A 1 16 ? -4.964 3.870 7.042 1.00 0.00 16 GLN A C 17
ATOM 22144 O O . GLN A 1 16 ? -3.949 4.069 7.703 1.00 0.00 16 GLN A O 17
ATOM 22158 N N . GLN A 1 17 ? -6.192 4.029 7.524 1.00 0.00 17 GLN A N 17
ATOM 22159 C CA . GLN A 1 17 ? -6.453 4.459 8.897 1.00 0.00 17 GLN A CA 17
ATOM 22160 C C . GLN A 1 17 ? -5.789 3.534 9.919 1.00 0.00 17 GLN A C 17
ATOM 22161 O O . GLN A 1 17 ? -5.426 3.962 11.016 1.00 0.00 17 GLN A O 17
ATOM 22175 N N . LYS A 1 18 ? -5.651 2.262 9.561 1.00 0.00 18 LYS A N 17
ATOM 22176 C CA . LYS A 1 18 ? -5.114 1.258 10.473 1.00 0.00 18 LYS A CA 17
ATOM 22177 C C . LYS A 1 18 ? -3.585 1.307 10.540 1.00 0.00 18 LYS A C 17
ATOM 22178 O O . LYS A 1 18 ? -2.972 0.574 11.315 1.00 0.00 18 LYS A O 17
ATOM 22197 N N . CYS A 1 19 ? -2.978 2.176 9.742 1.00 0.00 19 CYS A N 17
ATOM 22198 C CA . CYS A 1 19 ? -1.532 2.312 9.722 1.00 0.00 19 CYS A CA 17
ATOM 22199 C C . CYS A 1 19 ? -1.136 3.784 9.780 1.00 0.00 19 CYS A C 17
ATOM 22200 O O . CYS A 1 19 ? -1.996 4.665 9.754 1.00 0.00 19 CYS A O 17
ATOM 22207 N N . GLY A 1 20 ? 0.161 4.044 9.876 1.00 0.00 20 GLY A N 17
ATOM 22208 C CA . GLY A 1 20 ? 0.643 5.408 9.951 1.00 0.00 20 GLY A CA 17
ATOM 22209 C C . GLY A 1 20 ? 0.625 6.098 8.602 1.00 0.00 20 GLY A C 17
ATOM 22210 O O . GLY A 1 20 ? 0.772 5.450 7.565 1.00 0.00 20 GLY A O 17
ATOM 22214 N N . ALA A 1 21 ? 0.461 7.416 8.619 1.00 0.00 21 ALA A N 17
ATOM 22215 C CA . ALA A 1 21 ? 0.415 8.204 7.389 1.00 0.00 21 ALA A CA 17
ATOM 22216 C C . ALA A 1 21 ? 1.812 8.382 6.801 1.00 0.00 21 ALA A C 17
ATOM 22217 O O . ALA A 1 21 ? 1.972 8.879 5.685 1.00 0.00 21 ALA A O 17
ATOM 22224 N N . GLU A 1 22 ? 2.816 7.979 7.564 1.00 0.00 22 GLU A N 17
ATOM 22225 C CA . GLU A 1 22 ? 4.201 8.044 7.119 1.00 0.00 22 GLU A CA 17
ATOM 22226 C C . GLU A 1 22 ? 4.596 6.723 6.471 1.00 0.00 22 GLU A C 17
ATOM 22227 O O . GLU A 1 22 ? 5.773 6.457 6.221 1.00 0.00 22 GLU A O 17
ATOM 22239 N N . LYS A 1 23 ? 3.599 5.896 6.208 1.00 0.00 23 LYS A N 17
ATOM 22240 C CA . LYS A 1 23 ? 3.818 4.586 5.635 1.00 0.00 23 LYS A CA 17
ATOM 22241 C C . LYS A 1 23 ? 3.098 4.466 4.298 1.00 0.00 23 LYS A C 17
ATOM 22242 O O . LYS A 1 23 ? 2.264 5.302 3.954 1.00 0.00 23 LYS A O 17
ATOM 22261 N N . VAL A 1 24 ? 3.433 3.431 3.548 1.00 0.00 24 VAL A N 17
ATOM 22262 C CA . VAL A 1 24 ? 2.818 3.188 2.259 1.00 0.00 24 VAL A CA 17
ATOM 22263 C C . VAL A 1 24 ? 1.850 2.022 2.351 1.00 0.00 24 VAL A C 17
ATOM 22264 O O . VAL A 1 24 ? 1.937 1.212 3.273 1.00 0.00 24 VAL A O 17
ATOM 22277 N N . VAL A 1 25 ? 0.941 1.934 1.395 1.00 0.00 25 VAL A N 17
ATOM 22278 C CA . VAL A 1 25 ? -0.072 0.888 1.400 1.00 0.00 25 VAL A CA 17
ATOM 22279 C C . VAL A 1 25 ? 0.113 -0.045 0.211 1.00 0.00 25 VAL A C 17
ATOM 22280 O O . VAL A 1 25 ? -0.003 0.371 -0.942 1.00 0.00 25 VAL A O 17
ATOM 22293 N N . SER A 1 26 ? 0.411 -1.300 0.503 1.00 0.00 26 SER A N 17
ATOM 22294 C CA . SER A 1 26 ? 0.641 -2.298 -0.527 1.00 0.00 26 SER A CA 17
ATOM 22295 C C . SER A 1 26 ? -0.164 -3.570 -0.232 1.00 0.00 26 SER A C 17
ATOM 22296 O O . SER A 1 26 ? -0.421 -3.898 0.926 1.00 0.00 26 SER A O 17
ATOM 22304 N N . CYS A 1 27 ? -0.578 -4.277 -1.271 1.00 0.00 27 CYS A N 17
ATOM 22305 C CA . CYS A 1 27 ? -1.223 -5.570 -1.081 1.00 0.00 27 CYS A CA 17
ATOM 22306 C C . CYS A 1 27 ? -0.273 -6.663 -1.525 1.00 0.00 27 CYS A C 17
ATOM 22307 O O . CYS A 1 27 ? -0.026 -6.831 -2.720 1.00 0.00 27 CYS A O 17
ATOM 22314 N N . CYS A 1 28 ? 0.282 -7.392 -0.571 1.00 0.00 28 CYS A N 17
ATOM 22315 C CA . CYS A 1 28 ? 1.280 -8.397 -0.902 1.00 0.00 28 CYS A CA 17
ATOM 22316 C C . CYS A 1 28 ? 0.915 -9.766 -0.340 1.00 0.00 28 CYS A C 17
ATOM 22317 O O . CYS A 1 28 ? 0.737 -9.930 0.864 1.00 0.00 28 CYS A O 17
ATOM 22324 N N . ASN A 1 29 ? 0.793 -10.743 -1.231 1.00 0.00 29 ASN A N 17
ATOM 22325 C CA . ASN A 1 29 ? 0.498 -12.115 -0.842 1.00 0.00 29 ASN A CA 17
ATOM 22326 C C . ASN A 1 29 ? 1.777 -12.867 -0.508 1.00 0.00 29 ASN A C 17
ATOM 22327 O O . ASN A 1 29 ? 2.621 -13.084 -1.376 1.00 0.00 29 ASN A O 17
ATOM 22338 N N . SER A 1 30 ? 1.934 -13.243 0.749 1.00 0.00 30 SER A N 17
ATOM 22339 C CA . SER A 1 30 ? 3.053 -14.083 1.148 1.00 0.00 30 SER A CA 17
ATOM 22340 C C . SER A 1 30 ? 2.614 -15.065 2.222 1.00 0.00 30 SER A C 17
ATOM 22341 O O . SER A 1 30 ? 1.790 -14.736 3.074 1.00 0.00 30 SER A O 17
ATOM 22349 N N . LYS A 1 31 ? 3.168 -16.267 2.172 1.00 0.00 31 LYS A N 17
ATOM 22350 C CA . LYS A 1 31 ? 2.865 -17.297 3.155 1.00 0.00 31 LYS A CA 17
ATOM 22351 C C . LYS A 1 31 ? 3.560 -16.990 4.474 1.00 0.00 31 LYS A C 17
ATOM 22352 O O . LYS A 1 31 ? 2.971 -17.100 5.549 1.00 0.00 31 LYS A O 17
ATOM 22371 N N . GLU A 1 32 ? 4.814 -16.575 4.367 1.00 0.00 32 GLU A N 17
ATOM 22372 C CA . GLU A 1 32 ? 5.662 -16.326 5.529 1.00 0.00 32 GLU A CA 17
ATOM 22373 C C . GLU A 1 32 ? 5.188 -15.109 6.318 1.00 0.00 32 GLU A C 17
ATOM 22374 O O . GLU A 1 32 ? 5.397 -15.024 7.531 1.00 0.00 32 GLU A O 17
ATOM 22386 N N . LEU A 1 33 ? 4.537 -14.176 5.626 1.00 0.00 33 LEU A N 17
ATOM 22387 C CA . LEU A 1 33 ? 4.014 -12.966 6.260 1.00 0.00 33 LEU A CA 17
ATOM 22388 C C . LEU A 1 33 ? 2.980 -13.317 7.323 1.00 0.00 33 LEU A C 17
ATOM 22389 O O . LEU A 1 33 ? 2.867 -12.645 8.347 1.00 0.00 33 LEU A O 17
ATOM 22405 N N . LYS A 1 34 ? 2.253 -14.401 7.086 1.00 0.00 34 LYS A N 17
ATOM 22406 C CA . LYS A 1 34 ? 1.204 -14.840 7.994 1.00 0.00 34 LYS A CA 17
ATOM 22407 C C . LYS A 1 34 ? 1.783 -15.422 9.278 1.00 0.00 34 LYS A C 17
ATOM 22408 O O . LYS A 1 34 ? 1.049 -15.715 10.223 1.00 0.00 34 LYS A O 17
ATOM 22427 N N . ASN A 1 35 ? 3.095 -15.604 9.315 1.00 0.00 35 ASN A N 17
ATOM 22428 C CA . ASN A 1 35 ? 3.740 -16.157 10.497 1.00 0.00 35 ASN A CA 17
ATOM 22429 C C . ASN A 1 35 ? 4.993 -15.369 10.868 1.00 0.00 35 ASN A C 17
ATOM 22430 O O . ASN A 1 35 ? 5.896 -15.890 11.524 1.00 0.00 35 ASN A O 17
ATOM 22441 N N . SER A 1 36 ? 5.044 -14.110 10.444 1.00 0.00 36 SER A N 17
ATOM 22442 C CA . SER A 1 36 ? 6.164 -13.238 10.776 1.00 0.00 36 SER A CA 17
ATOM 22443 C C . SER A 1 36 ? 5.990 -12.660 12.180 1.00 0.00 36 SER A C 17
ATOM 22444 O O . SER A 1 36 ? 5.569 -11.514 12.344 1.00 0.00 36 SER A O 17
ATOM 22452 N N . LYS A 1 37 ? 6.291 -13.482 13.187 1.00 0.00 37 LYS A N 17
ATOM 22453 C CA . LYS A 1 37 ? 6.184 -13.079 14.587 1.00 0.00 37 LYS A CA 17
ATOM 22454 C C . LYS A 1 37 ? 7.086 -11.884 14.881 1.00 0.00 37 LYS A C 17
ATOM 22455 O O . LYS A 1 37 ? 6.607 -10.792 15.180 1.00 0.00 37 LYS A O 17
ATOM 22474 N N . SER A 1 38 ? 8.387 -12.103 14.807 1.00 0.00 38 SER A N 17
ATOM 22475 C CA . SER A 1 38 ? 9.358 -11.042 15.027 1.00 0.00 38 SER A CA 17
ATOM 22476 C C . SER A 1 38 ? 9.656 -10.310 13.721 1.00 0.00 38 SER A C 17
ATOM 22477 O O . SER A 1 38 ? 9.799 -9.086 13.694 1.00 0.00 38 SER A O 17
ATOM 22485 N N . GLY A 1 39 ? 9.753 -11.074 12.641 1.00 0.00 39 GLY A N 17
ATOM 22486 C CA . GLY A 1 39 ? 10.012 -10.506 11.336 1.00 0.00 39 GLY A CA 17
ATOM 22487 C C . GLY A 1 39 ? 10.544 -11.544 10.379 1.00 0.00 39 GLY A C 17
ATOM 22488 O O . GLY A 1 39 ? 11.060 -12.573 10.812 1.00 0.00 39 GLY A O 17
ATOM 22492 N N . ALA A 1 40 ? 10.410 -11.286 9.088 1.00 0.00 40 ALA A N 17
ATOM 22493 C CA . ALA A 1 40 ? 10.866 -12.217 8.067 1.00 0.00 40 ALA A CA 17
ATOM 22494 C C . ALA A 1 40 ? 11.075 -11.488 6.746 1.00 0.00 40 ALA A C 17
ATOM 22495 O O . ALA A 1 40 ? 11.100 -10.256 6.710 1.00 0.00 40 ALA A O 17
ATOM 22502 N N . GLU A 1 41 ? 11.229 -12.248 5.668 1.00 0.00 41 GLU A N 17
ATOM 22503 C CA . GLU A 1 41 ? 11.397 -11.673 4.342 1.00 0.00 41 GLU A CA 17
ATOM 22504 C C . GLU A 1 41 ? 10.094 -11.038 3.867 1.00 0.00 41 GLU A C 17
ATOM 22505 O O . GLU A 1 41 ? 9.065 -11.707 3.766 1.00 0.00 41 GLU A O 17
ATOM 22517 N N . ILE A 1 42 ? 10.146 -9.746 3.584 1.00 0.00 42 ILE A N 17
ATOM 22518 C CA . ILE A 1 42 ? 8.975 -9.021 3.117 1.00 0.00 42 ILE A CA 17
ATOM 22519 C C . ILE A 1 42 ? 9.116 -8.671 1.638 1.00 0.00 42 ILE A C 17
ATOM 22520 O O . ILE A 1 42 ? 10.033 -7.955 1.239 1.00 0.00 42 ILE A O 17
ATOM 22536 N N . PRO A 1 43 ? 8.215 -9.194 0.806 1.00 0.00 43 PRO A N 17
ATOM 22537 C CA . PRO A 1 43 ? 8.252 -8.999 -0.630 1.00 0.00 43 PRO A CA 17
ATOM 22538 C C . PRO A 1 43 ? 7.439 -7.789 -1.081 1.00 0.00 43 PRO A C 17
ATOM 22539 O O . PRO A 1 43 ? 6.218 -7.867 -1.223 1.00 0.00 43 PRO A O 17
ATOM 22550 N N . ILE A 1 44 ? 8.118 -6.676 -1.315 1.00 0.00 44 ILE A N 17
ATOM 22551 C CA . ILE A 1 44 ? 7.459 -5.455 -1.779 1.00 0.00 44 ILE A CA 17
ATOM 22552 C C . ILE A 1 44 ? 7.670 -5.269 -3.279 1.00 0.00 44 ILE A C 17
ATOM 22553 O O . ILE A 1 44 ? 7.839 -4.146 -3.761 1.00 0.00 44 ILE A O 17
ATOM 22569 N N . ASP A 1 45 ? 7.662 -6.379 -4.011 1.00 0.00 45 ASP A N 17
ATOM 22570 C CA . ASP A 1 45 ? 7.856 -6.352 -5.459 1.00 0.00 45 ASP A CA 17
ATOM 22571 C C . ASP A 1 45 ? 7.015 -7.428 -6.137 1.00 0.00 45 ASP A C 17
ATOM 22572 O O . ASP A 1 45 ? 6.584 -8.390 -5.491 1.00 0.00 45 ASP A O 17
ATOM 22581 N N . VAL A 1 46 ? 6.802 -7.273 -7.438 1.00 0.00 46 VAL A N 17
ATOM 22582 C CA . VAL A 1 46 ? 5.924 -8.162 -8.196 1.00 0.00 46 VAL A CA 17
ATOM 22583 C C . VAL A 1 46 ? 6.626 -9.472 -8.558 1.00 0.00 46 VAL A C 17
ATOM 22584 O O . VAL A 1 46 ? 6.589 -9.913 -9.704 1.00 0.00 46 VAL A O 17
ATOM 22597 N N . LEU A 1 47 ? 7.256 -10.090 -7.576 1.00 0.00 47 LEU A N 17
ATOM 22598 C CA . LEU A 1 47 ? 7.926 -11.360 -7.781 1.00 0.00 47 LEU A CA 17
ATOM 22599 C C . LEU A 1 47 ? 7.439 -12.374 -6.754 1.00 0.00 47 LEU A C 17
ATOM 22600 O O . LEU A 1 47 ? 6.640 -13.255 -7.065 1.00 0.00 47 LEU A O 17
ATOM 22616 N N . SER A 1 48 ? 7.906 -12.224 -5.525 1.00 0.00 48 SER A N 17
ATOM 22617 C CA . SER A 1 48 ? 7.525 -13.107 -4.439 1.00 0.00 48 SER A CA 17
ATOM 22618 C C . SER A 1 48 ? 6.089 -12.827 -3.991 1.00 0.00 48 SER A C 17
ATOM 22619 O O . SER A 1 48 ? 5.842 -11.970 -3.143 1.00 0.00 48 SER A O 17
ATOM 22627 N N . GLY A 1 49 ? 5.140 -13.534 -4.597 1.00 0.00 49 GLY A N 17
ATOM 22628 C CA . GLY A 1 49 ? 3.743 -13.360 -4.251 1.00 0.00 49 GLY A CA 17
ATOM 22629 C C . GLY A 1 49 ? 3.056 -12.337 -5.135 1.00 0.00 49 GLY A C 17
ATOM 22630 O O . GLY A 1 49 ? 1.836 -12.176 -5.074 1.00 0.00 49 GLY A O 17
ATOM 22634 N N . GLU A 1 50 ? 3.852 -11.644 -5.949 1.00 0.00 50 GLU A N 17
ATOM 22635 C CA . GLU A 1 50 ? 3.347 -10.641 -6.885 1.00 0.00 50 GLU A CA 17
ATOM 22636 C C . GLU A 1 50 ? 2.704 -9.474 -6.142 1.00 0.00 50 GLU A C 17
ATOM 22637 O O . GLU A 1 50 ? 1.535 -9.145 -6.357 1.00 0.00 50 GLU A O 17
ATOM 22649 N N . CYS A 1 51 ? 3.481 -8.843 -5.274 1.00 0.00 51 CYS A N 17
ATOM 22650 C CA . CYS A 1 51 ? 3.007 -7.694 -4.515 1.00 0.00 51 CYS A CA 17
ATOM 22651 C C . CYS A 1 51 ? 3.315 -6.419 -5.279 1.00 0.00 51 CYS A C 17
ATOM 22652 O O . CYS A 1 51 ? 4.334 -6.330 -5.953 1.00 0.00 51 CYS A O 17
ATOM 22659 N N . LYS A 1 52 ? 2.438 -5.438 -5.196 1.00 0.00 52 LYS A N 17
ATOM 22660 C CA . LYS A 1 52 ? 2.689 -4.169 -5.846 1.00 0.00 52 LYS A CA 17
ATOM 22661 C C . LYS A 1 52 ? 2.504 -3.047 -4.852 1.00 0.00 52 LYS A C 17
ATOM 22662 O O . LYS A 1 52 ? 1.511 -3.007 -4.123 1.00 0.00 52 LYS A O 17
ATOM 22681 N N . ASN A 1 53 ? 3.478 -2.163 -4.798 1.00 0.00 53 ASN A N 17
ATOM 22682 C CA . ASN A 1 53 ? 3.369 -0.968 -3.987 1.00 0.00 53 ASN A CA 17
ATOM 22683 C C . ASN A 1 53 ? 2.528 0.049 -4.736 1.00 0.00 53 ASN A C 17
ATOM 22684 O O . ASN A 1 53 ? 3.009 0.695 -5.668 1.00 0.00 53 ASN A O 17
ATOM 22695 N N . ILE A 1 54 ? 1.268 0.160 -4.351 1.00 0.00 54 ILE A N 17
ATOM 22696 C CA . ILE A 1 54 ? 0.325 1.007 -5.060 1.00 0.00 54 ILE A CA 17
ATOM 22697 C C . ILE A 1 54 ? 0.744 2.472 -4.943 1.00 0.00 54 ILE A C 17
ATOM 22698 O O . ILE A 1 54 ? 1.052 2.947 -3.849 1.00 0.00 54 ILE A O 17
ATOM 22714 N N . PRO A 1 55 ? 0.771 3.193 -6.079 1.00 0.00 55 PRO A N 17
ATOM 22715 C CA . PRO A 1 55 ? 1.327 4.552 -6.178 1.00 0.00 55 PRO A CA 17
ATOM 22716 C C . PRO A 1 55 ? 0.846 5.495 -5.076 1.00 0.00 55 PRO A C 17
ATOM 22717 O O . PRO A 1 55 ? -0.350 5.727 -4.910 1.00 0.00 55 PRO A O 17
ATOM 22728 N N . ILE A 1 56 ? 1.805 6.063 -4.352 1.00 0.00 56 ILE A N 17
ATOM 22729 C CA . ILE A 1 56 ? 1.523 6.902 -3.187 1.00 0.00 56 ILE A CA 17
ATOM 22730 C C . ILE A 1 56 ? 0.715 8.142 -3.558 1.00 0.00 56 ILE A C 17
ATOM 22731 O O . ILE A 1 56 ? 0.025 8.722 -2.723 1.00 0.00 56 ILE A O 17
ATOM 22747 N N . ASN A 1 57 ? 0.812 8.528 -4.820 1.00 0.00 57 ASN A N 17
ATOM 22748 C CA . ASN A 1 57 ? 0.160 9.731 -5.325 1.00 0.00 57 ASN A CA 17
ATOM 22749 C C . ASN A 1 57 ? -1.353 9.664 -5.137 1.00 0.00 57 ASN A C 17
ATOM 22750 O O . ASN A 1 57 ? -1.976 10.642 -4.723 1.00 0.00 57 ASN A O 17
ATOM 22761 N N . ILE A 1 58 ? -1.948 8.514 -5.434 1.00 0.00 58 ILE A N 17
ATOM 22762 C CA . ILE A 1 58 ? -3.386 8.344 -5.268 1.00 0.00 58 ILE A CA 17
ATOM 22763 C C . ILE A 1 58 ? -3.732 8.065 -3.807 1.00 0.00 58 ILE A C 17
ATOM 22764 O O . ILE A 1 58 ? -4.871 8.231 -3.387 1.00 0.00 58 ILE A O 17
ATOM 22780 N N . LEU A 1 59 ? -2.733 7.664 -3.033 1.00 0.00 59 LEU A N 17
ATOM 22781 C CA . LEU A 1 59 ? -2.952 7.244 -1.655 1.00 0.00 59 LEU A CA 17
ATOM 22782 C C . LEU A 1 59 ? -3.303 8.424 -0.752 1.00 0.00 59 LEU A C 17
ATOM 22783 O O . LEU A 1 59 ? -4.075 8.277 0.194 1.00 0.00 59 LEU A O 17
ATOM 22799 N N . THR A 1 60 ? -2.742 9.587 -1.038 1.00 0.00 60 THR A N 17
ATOM 22800 C CA . THR A 1 60 ? -2.951 10.750 -0.191 1.00 0.00 60 THR A CA 17
ATOM 22801 C C . THR A 1 60 ? -4.300 11.418 -0.453 1.00 0.00 60 THR A C 17
ATOM 22802 O O . THR A 1 60 ? -5.077 11.665 0.473 1.00 0.00 60 THR A O 17
ATOM 22813 N N . ILE A 1 61 ? -4.575 11.706 -1.718 1.00 0.00 61 ILE A N 17
ATOM 22814 C CA . ILE A 1 61 ? -5.774 12.453 -2.084 1.00 0.00 61 ILE A CA 17
ATOM 22815 C C . ILE A 1 61 ? -6.893 11.534 -2.570 1.00 0.00 61 ILE A C 17
ATOM 22816 O O . ILE A 1 61 ? -8.045 11.684 -2.173 1.00 0.00 61 ILE A O 17
ATOM 22832 N N . ASN A 1 62 ? -6.553 10.573 -3.412 1.00 0.00 62 ASN A N 17
ATOM 22833 C CA . ASN A 1 62 ? -7.549 9.715 -4.035 1.00 0.00 62 ASN A CA 17
ATOM 22834 C C . ASN A 1 62 ? -7.750 8.438 -3.229 1.00 0.00 62 ASN A C 17
ATOM 22835 O O . ASN A 1 62 ? -8.065 7.391 -3.779 1.00 0.00 62 ASN A O 17
ATOM 22846 N N . GLN A 1 63 ? -7.568 8.525 -1.918 1.00 0.00 63 GLN A N 17
ATOM 22847 C CA . GLN A 1 63 ? -7.818 7.382 -1.042 1.00 0.00 63 GLN A CA 17
ATOM 22848 C C . GLN A 1 63 ? -9.318 7.143 -0.931 1.00 0.00 63 GLN A C 17
ATOM 22849 O O . GLN A 1 63 ? -9.770 6.139 -0.383 1.00 0.00 63 GLN A O 17
ATOM 22863 N N . LEU A 1 64 ? -10.076 8.088 -1.479 1.00 0.00 64 LEU A N 17
ATOM 22864 C CA . LEU A 1 64 ? -11.525 8.010 -1.496 1.00 0.00 64 LEU A CA 17
ATOM 22865 C C . LEU A 1 64 ? -12.002 7.001 -2.535 1.00 0.00 64 LEU A C 17
ATOM 22866 O O . LEU A 1 64 ? -13.172 6.616 -2.543 1.00 0.00 64 LEU A O 17
ATOM 22882 N N . ILE A 1 65 ? -11.098 6.579 -3.415 1.00 0.00 65 ILE A N 17
ATOM 22883 C CA . ILE A 1 65 ? -11.428 5.549 -4.390 1.00 0.00 65 ILE A CA 17
ATOM 22884 C C . ILE A 1 65 ? -11.670 4.230 -3.669 1.00 0.00 65 ILE A C 17
ATOM 22885 O O . ILE A 1 65 ? -10.869 3.817 -2.827 1.00 0.00 65 ILE A O 17
ATOM 22901 N N . PRO A 1 66 ? -12.795 3.571 -3.965 1.00 0.00 66 PRO A N 17
ATOM 22902 C CA . PRO A 1 66 ? -13.139 2.289 -3.354 1.00 0.00 66 PRO A CA 17
ATOM 22903 C C . PRO A 1 66 ? -12.046 1.251 -3.577 1.00 0.00 66 PRO A C 17
ATOM 22904 O O . PRO A 1 66 ? -11.315 1.301 -4.575 1.00 0.00 66 PRO A O 17
ATOM 22915 N N . ILE A 1 67 ? -11.953 0.310 -2.654 1.00 0.00 67 ILE A N 17
ATOM 22916 C CA . ILE A 1 67 ? -10.904 -0.703 -2.653 1.00 0.00 67 ILE A CA 17
ATOM 22917 C C . ILE A 1 67 ? -10.897 -1.557 -3.928 1.00 0.00 67 ILE A C 17
ATOM 22918 O O . ILE A 1 67 ? -9.990 -2.355 -4.142 1.00 0.00 67 ILE A O 17
ATOM 22934 N N . ASN A 1 68 ? -11.922 -1.391 -4.759 1.00 0.00 68 ASN A N 17
ATOM 22935 C CA . ASN A 1 68 ? -11.994 -2.062 -6.058 1.00 0.00 68 ASN A CA 17
ATOM 22936 C C . ASN A 1 68 ? -10.769 -1.746 -6.930 1.00 0.00 68 ASN A C 17
ATOM 22937 O O . ASN A 1 68 ? -10.393 -2.539 -7.794 1.00 0.00 68 ASN A O 17
ATOM 22948 N N . ASN A 1 69 ? -10.144 -0.593 -6.691 1.00 0.00 69 ASN A N 17
ATOM 22949 C CA . ASN A 1 69 ? -8.954 -0.185 -7.444 1.00 0.00 69 ASN A CA 17
ATOM 22950 C C . ASN A 1 69 ? -7.686 -0.632 -6.714 1.00 0.00 69 ASN A C 17
ATOM 22951 O O . ASN A 1 69 ? -6.569 -0.239 -7.052 1.00 0.00 69 ASN A O 17
ATOM 22962 N N . PHE A 1 70 ? -7.882 -1.508 -5.748 1.00 0.00 70 PHE A N 17
ATOM 22963 C CA . PHE A 1 70 ? -6.829 -2.002 -4.902 1.00 0.00 70 PHE A CA 17
ATOM 22964 C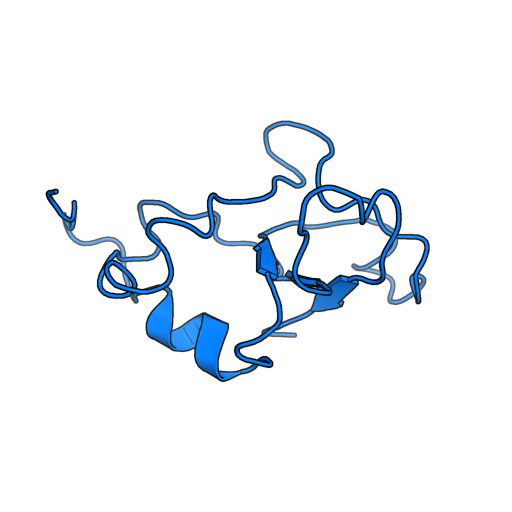 C . PHE A 1 70 ? -6.935 -3.508 -4.881 1.00 0.00 70 PHE A C 17
ATOM 22965 O O . PHE A 1 70 ? -7.887 -4.066 -5.422 1.00 0.00 70 PHE A O 17
ATOM 22982 N N . CYS A 1 71 ? -5.985 -4.168 -4.272 1.00 0.00 71 CYS A N 17
ATOM 22983 C CA . CYS A 1 71 ? -5.909 -5.607 -4.385 1.00 0.00 71 CYS A CA 17
ATOM 22984 C C . CYS A 1 71 ? -6.378 -6.303 -3.118 1.00 0.00 71 CYS A C 17
ATOM 22985 O O . CYS A 1 71 ? -5.879 -6.024 -2.027 1.00 0.00 71 CYS A O 17
ATOM 22992 N N . SER A 1 72 ? -7.365 -7.189 -3.261 1.00 0.00 72 SER A N 17
ATOM 22993 C CA . SER A 1 72 ? -7.839 -7.969 -2.132 1.00 0.00 72 SER A CA 17
ATOM 22994 C C . SER A 1 72 ? -6.801 -9.028 -1.801 1.00 0.00 72 SER A C 17
ATOM 22995 O O . SER A 1 72 ? -6.751 -10.098 -2.409 1.00 0.00 72 SER A O 17
ATOM 23003 N N . ASP A 1 73 ? -5.974 -8.703 -0.832 1.00 0.00 73 ASP A N 17
ATOM 23004 C CA . ASP A 1 73 ? -4.837 -9.519 -0.464 1.00 0.00 73 ASP A CA 17
ATOM 23005 C C . ASP A 1 73 ? -4.450 -9.217 0.964 1.00 0.00 73 ASP A C 17
ATOM 23006 O O . ASP A 1 73 ? -4.932 -8.236 1.529 1.00 0.00 73 ASP A O 17
ATOM 23015 N N . THR A 1 74 ? -3.662 -10.093 1.567 1.00 0.00 74 THR A N 17
ATOM 23016 C CA . THR A 1 74 ? -3.021 -9.789 2.839 1.00 0.00 74 THR A CA 17
ATOM 23017 C C . THR A 1 74 ? -2.376 -8.398 2.778 1.00 0.00 74 THR A C 17
ATOM 23018 O O . THR A 1 74 ? -1.276 -8.225 2.250 1.00 0.00 74 THR A O 17
ATOM 23029 N N . VAL A 1 75 ? -3.088 -7.406 3.299 1.00 0.00 75 VAL A N 17
ATOM 23030 C CA . VAL A 1 75 ? -2.681 -6.018 3.164 1.00 0.00 75 VAL A CA 17
ATOM 23031 C C . VAL A 1 75 ? -1.473 -5.712 4.026 1.00 0.00 75 VAL A C 17
ATOM 23032 O O . VAL A 1 75 ? -1.413 -6.097 5.193 1.00 0.00 75 VAL A O 17
ATOM 23045 N N . SER A 1 76 ? -0.523 -5.002 3.448 1.00 0.00 76 SER A N 17
ATOM 23046 C CA . SER A 1 76 ? 0.711 -4.667 4.127 1.00 0.00 76 SER A CA 17
ATOM 23047 C C . SER A 1 76 ? 0.980 -3.172 4.026 1.00 0.00 76 SER A C 17
ATOM 23048 O O . SER A 1 76 ? 0.717 -2.550 2.998 1.00 0.00 76 SER A O 17
ATOM 23056 N N . CYS A 1 77 ? 1.472 -2.592 5.098 1.00 0.00 77 CYS A N 17
ATOM 23057 C CA . CYS A 1 77 ? 1.869 -1.205 5.081 1.00 0.00 77 CYS A CA 17
ATOM 23058 C C . CYS A 1 77 ? 3.329 -1.094 5.490 1.00 0.00 77 CYS A C 17
ATOM 23059 O O . CYS A 1 77 ? 3.742 -1.574 6.547 1.00 0.00 77 CYS A O 17
ATOM 23066 N N . CYS A 1 78 ? 4.116 -0.514 4.611 1.00 0.00 78 CYS A N 17
ATOM 23067 C CA . CYS A 1 78 ? 5.551 -0.425 4.804 1.00 0.00 78 CYS A CA 17
ATOM 23068 C C . CYS A 1 78 ? 5.947 1.021 5.033 1.00 0.00 78 CYS A C 17
ATOM 23069 O O . CYS A 1 78 ? 5.160 1.912 4.756 1.00 0.00 78 CYS A O 17
ATOM 23076 N N . SER A 1 79 ? 7.142 1.265 5.564 1.00 0.00 79 SER A N 17
ATOM 23077 C CA . SER A 1 79 ? 7.640 2.629 5.703 1.00 0.00 79 SER A CA 17
ATOM 23078 C C . SER A 1 79 ? 7.576 3.350 4.359 1.00 0.00 79 SER A C 17
ATOM 23079 O O . SER A 1 79 ? 7.918 2.769 3.329 1.00 0.00 79 SER A O 17
ATOM 23087 N N . GLY A 1 80 ? 7.097 4.593 4.381 1.00 0.00 80 GLY A N 17
ATOM 23088 C CA . GLY A 1 80 ? 6.983 5.397 3.182 1.00 0.00 80 GLY A CA 17
ATOM 23089 C C . GLY A 1 80 ? 8.235 5.369 2.340 1.00 0.00 80 GLY A C 17
ATOM 23090 O O . GLY A 1 80 ? 9.255 5.953 2.707 1.00 0.00 80 GLY A O 17
ATOM 23094 N N . GLU A 1 81 ? 8.139 4.667 1.223 1.00 0.00 81 GLU A N 17
ATOM 23095 C CA . GLU A 1 81 ? 9.233 4.520 0.279 1.00 0.00 81 GLU A CA 17
ATOM 23096 C C . GLU A 1 81 ? 9.746 5.886 -0.171 1.00 0.00 81 GLU A C 17
ATOM 23097 O O . GLU A 1 81 ? 8.998 6.685 -0.740 1.00 0.00 81 GLU A O 17
ATOM 23109 N N . GLN A 1 82 ? 11.013 6.155 0.104 1.00 0.00 82 GLN A N 17
ATOM 23110 C CA . GLN A 1 82 ? 11.607 7.444 -0.218 1.00 0.00 82 GLN A CA 17
ATOM 23111 C C . GLN A 1 82 ? 13.073 7.274 -0.584 1.00 0.00 82 GLN A C 17
ATOM 23112 O O . GLN A 1 82 ? 13.660 6.219 -0.338 1.00 0.00 82 GLN A O 17
ATOM 23126 N N . ILE A 1 83 ? 13.661 8.311 -1.164 1.00 0.00 83 ILE A N 17
ATOM 23127 C CA . ILE A 1 83 ? 15.052 8.255 -1.593 1.00 0.00 83 ILE A CA 17
ATOM 23128 C C . ILE A 1 83 ? 15.984 8.338 -0.393 1.00 0.00 83 ILE A C 17
ATOM 23129 O O . ILE A 1 83 ? 16.047 9.359 0.288 1.00 0.00 83 ILE A O 17
ATOM 23145 N N . GLY A 1 84 ? 16.690 7.250 -0.135 1.00 0.00 84 GLY A N 17
ATOM 23146 C CA . GLY A 1 84 ? 17.599 7.203 0.991 1.00 0.00 84 GLY A CA 17
ATOM 23147 C C . GLY A 1 84 ? 17.350 5.993 1.864 1.00 0.00 84 GLY A C 17
ATOM 23148 O O . GLY A 1 84 ? 18.198 5.607 2.668 1.00 0.00 84 GLY A O 17
ATOM 23152 N N . LEU A 1 85 ? 16.176 5.396 1.710 1.00 0.00 85 LEU A N 17
ATOM 23153 C CA . LEU A 1 85 ? 15.821 4.198 2.456 1.00 0.00 85 LEU A CA 17
ATOM 23154 C C . LEU A 1 85 ? 15.347 3.108 1.502 1.00 0.00 85 LEU A C 17
ATOM 23155 O O . LEU A 1 85 ? 14.264 3.201 0.925 1.00 0.00 85 LEU A O 17
ATOM 23171 N N . VAL A 1 86 ? 16.168 2.080 1.329 1.00 0.00 86 VAL A N 17
ATOM 23172 C CA . VAL A 1 86 ? 15.844 0.997 0.402 1.00 0.00 86 VAL A CA 17
ATOM 23173 C C . VAL A 1 86 ? 15.246 -0.194 1.148 1.00 0.00 86 VAL A C 17
ATOM 23174 O O . VAL A 1 86 ? 14.445 -0.948 0.599 1.00 0.00 86 VAL A O 17
ATOM 23187 N N . ASN A 1 87 ? 15.632 -0.352 2.403 1.00 0.00 87 ASN A N 17
ATOM 23188 C CA . ASN A 1 87 ? 15.096 -1.422 3.228 1.00 0.00 87 ASN A CA 17
ATOM 23189 C C . ASN A 1 87 ? 14.027 -0.866 4.154 1.00 0.00 87 ASN A C 17
ATOM 23190 O O . ASN A 1 87 ? 14.322 -0.122 5.091 1.00 0.00 87 ASN A O 17
ATOM 23201 N N . ILE A 1 88 ? 12.782 -1.211 3.875 1.00 0.00 88 ILE A N 17
ATOM 23202 C CA . ILE A 1 88 ? 11.663 -0.684 4.632 1.00 0.00 88 ILE A CA 17
ATOM 23203 C C . ILE A 1 88 ? 11.026 -1.772 5.484 1.00 0.00 88 ILE A C 17
ATOM 23204 O O . ILE A 1 88 ? 11.253 -2.963 5.261 1.00 0.00 88 ILE A O 17
ATOM 23220 N N . GLN A 1 89 ? 10.246 -1.357 6.470 1.00 0.00 89 GLN A N 17
ATOM 23221 C CA . GLN A 1 89 ? 9.567 -2.288 7.358 1.00 0.00 89 GLN A CA 17
ATOM 23222 C C . GLN A 1 89 ? 8.123 -2.455 6.918 1.00 0.00 89 GLN A C 17
ATOM 23223 O O . GLN A 1 89 ? 7.378 -1.481 6.848 1.00 0.00 89 GLN A O 17
ATOM 23237 N N . CYS A 1 90 ? 7.739 -3.681 6.607 1.00 0.00 90 CYS A N 17
ATOM 23238 C CA . CYS A 1 90 ? 6.385 -3.964 6.163 1.00 0.00 90 CYS A CA 17
ATOM 23239 C C . CYS A 1 90 ? 5.602 -4.708 7.232 1.00 0.00 90 CYS A C 17
ATOM 23240 O O . CYS A 1 90 ? 6.056 -5.727 7.754 1.00 0.00 90 CYS A O 17
ATOM 23247 N N . THR A 1 91 ? 4.433 -4.182 7.562 1.00 0.00 91 THR A N 17
ATOM 23248 C CA . THR A 1 91 ? 3.550 -4.810 8.530 1.00 0.00 91 THR A CA 17
ATOM 23249 C C . THR A 1 91 ? 2.126 -4.868 7.987 1.00 0.00 91 THR A C 17
ATOM 23250 O O . THR A 1 91 ? 1.671 -3.932 7.334 1.00 0.00 91 THR A O 17
ATOM 23261 N N . PRO A 1 92 ? 1.415 -5.982 8.222 1.00 0.00 92 PRO A N 17
ATOM 23262 C CA . PRO A 1 92 ? 0.017 -6.128 7.812 1.00 0.00 92 PRO A CA 17
ATOM 23263 C C . PRO A 1 92 ? -0.850 -4.990 8.349 1.00 0.00 92 PRO A C 17
ATOM 23264 O O . PRO A 1 92 ? -0.850 -4.717 9.551 1.00 0.00 92 PRO A O 17
ATOM 23275 N N . ILE A 1 93 ? -1.577 -4.327 7.452 1.00 0.00 93 ILE A N 17
ATOM 23276 C CA . ILE A 1 93 ? -2.431 -3.203 7.836 1.00 0.00 93 ILE A CA 17
ATOM 23277 C C . ILE A 1 93 ? -3.616 -3.692 8.657 1.00 0.00 93 ILE A C 17
ATOM 23278 O O . ILE A 1 93 ? -4.025 -3.055 9.625 1.00 0.00 93 ILE A O 17
ATOM 23294 N N . LEU A 1 94 ? -4.155 -4.832 8.269 1.00 0.00 94 LEU A N 17
ATOM 23295 C CA . LEU A 1 94 ? -5.260 -5.431 8.991 1.00 0.00 94 LEU A CA 17
ATOM 23296 C C . LEU A 1 94 ? -4.944 -6.887 9.305 1.00 0.00 94 LEU A C 17
ATOM 23297 O O . LEU A 1 94 ? -4.743 -7.696 8.400 1.00 0.00 94 LEU A O 17
ATOM 23313 N N . SER A 1 95 ? -4.864 -7.207 10.585 1.00 0.00 95 SER A N 17
ATOM 23314 C CA . SER A 1 95 ? -4.595 -8.569 11.016 1.00 0.00 95 SER A CA 17
ATOM 23315 C C . SER A 1 95 ? -5.766 -9.092 11.838 1.00 0.00 95 SER A C 17
ATOM 23316 O O . SER A 1 95 ? -6.466 -8.265 12.463 1.00 0.00 95 SER A O 17
ATOM 23325 N N . SER A 1 1 ? -8.166 14.495 -11.595 1.00 0.00 1 SER A N 18
ATOM 23326 C CA . SER A 1 1 ? -8.349 13.040 -11.445 1.00 0.00 1 SER A CA 18
ATOM 23327 C C . SER A 1 1 ? -9.792 12.728 -11.067 1.00 0.00 1 SER A C 18
ATOM 23328 O O . SER A 1 1 ? -10.489 13.568 -10.494 1.00 0.00 1 SER A O 18
ATOM 23338 N N . ALA A 1 2 ? -10.234 11.520 -11.393 1.00 0.00 2 ALA A N 18
ATOM 23339 C CA . ALA A 1 2 ? -11.594 11.096 -11.114 1.00 0.00 2 ALA A CA 18
ATOM 23340 C C . ALA A 1 2 ? -11.588 9.813 -10.295 1.00 0.00 2 ALA A C 18
ATOM 23341 O O . ALA A 1 2 ? -10.742 8.945 -10.499 1.00 0.00 2 ALA A O 18
ATOM 23348 N N . ILE A 1 3 ? -12.529 9.698 -9.370 1.00 0.00 3 ILE A N 18
ATOM 23349 C CA . ILE A 1 3 ? -12.617 8.518 -8.529 1.00 0.00 3 ILE A CA 18
ATOM 23350 C C . ILE A 1 3 ? -13.683 7.568 -9.070 1.00 0.00 3 ILE A C 18
ATOM 23351 O O . ILE A 1 3 ? -14.879 7.868 -9.035 1.00 0.00 3 ILE A O 18
ATOM 23367 N N . PRO A 1 4 ? -13.251 6.416 -9.596 1.00 0.00 4 PRO A N 18
ATOM 23368 C CA . PRO A 1 4 ? -14.138 5.406 -10.158 1.00 0.00 4 PRO A CA 18
ATOM 23369 C C . PRO A 1 4 ? -14.719 4.494 -9.083 1.00 0.00 4 PRO A C 18
ATOM 23370 O O . PRO A 1 4 ? -13.988 3.971 -8.235 1.00 0.00 4 PRO A O 18
ATOM 23381 N N . ALA A 1 5 ? -16.028 4.304 -9.124 1.00 0.00 5 ALA A N 18
ATOM 23382 C CA . ALA A 1 5 ? -16.707 3.456 -8.157 1.00 0.00 5 ALA A CA 18
ATOM 23383 C C . ALA A 1 5 ? -17.727 2.541 -8.836 1.00 0.00 5 ALA A C 18
ATOM 23384 O O . ALA A 1 5 ? -18.931 2.688 -8.632 1.00 0.00 5 ALA A O 18
ATOM 23391 N N . PRO A 1 6 ? -17.267 1.586 -9.668 1.00 0.00 6 PRO A N 18
ATOM 23392 C CA . PRO A 1 6 ? -18.146 0.579 -10.260 1.00 0.00 6 PRO A CA 18
ATOM 23393 C C . PRO A 1 6 ? -18.549 -0.452 -9.212 1.00 0.00 6 PRO A C 18
ATOM 23394 O O . PRO A 1 6 ? -19.698 -0.493 -8.768 1.00 0.00 6 PRO A O 18
ATOM 23405 N N . GLY A 1 7 ? -17.588 -1.271 -8.808 1.00 0.00 7 GLY A N 18
ATOM 23406 C CA . GLY A 1 7 ? -17.794 -2.157 -7.684 1.00 0.00 7 GLY A CA 18
ATOM 23407 C C . GLY A 1 7 ? -17.333 -1.503 -6.403 1.00 0.00 7 GLY A C 18
ATOM 23408 O O . GLY A 1 7 ? -16.266 -1.822 -5.873 1.00 0.00 7 GLY A O 18
ATOM 23412 N N . GLU A 1 8 ? -18.126 -0.562 -5.918 1.00 0.00 8 GLU A N 18
ATOM 23413 C CA . GLU A 1 8 ? -17.756 0.215 -4.746 1.00 0.00 8 GLU A CA 18
ATOM 23414 C C . GLU A 1 8 ? -17.771 -0.644 -3.486 1.00 0.00 8 GLU A C 18
ATOM 23415 O O . GLU A 1 8 ? -18.738 -1.357 -3.213 1.00 0.00 8 GLU A O 18
ATOM 23427 N N . GLY A 1 9 ? -16.683 -0.579 -2.736 1.00 0.00 9 GLY A N 18
ATOM 23428 C CA . GLY A 1 9 ? -16.593 -1.297 -1.482 1.00 0.00 9 GLY A CA 18
ATOM 23429 C C . GLY A 1 9 ? -15.650 -0.607 -0.515 1.00 0.00 9 GLY A C 18
ATOM 23430 O O . GLY A 1 9 ? -15.623 0.620 -0.459 1.00 0.00 9 GLY A O 18
ATOM 23434 N N . PRO A 1 10 ? -14.853 -1.376 0.245 1.00 0.00 10 PRO A N 18
ATOM 23435 C CA . PRO A 1 10 ? -13.874 -0.828 1.195 1.00 0.00 10 PRO A CA 18
ATOM 23436 C C . PRO A 1 10 ? -12.903 0.142 0.529 1.00 0.00 10 PRO A C 18
ATOM 23437 O O . PRO A 1 10 ? -12.374 -0.137 -0.550 1.00 0.00 10 PRO A O 18
ATOM 23448 N N . SER A 1 11 ? -12.693 1.282 1.165 1.00 0.00 11 SER A N 18
ATOM 23449 C CA . SER A 1 11 ? -11.803 2.295 0.641 1.00 0.00 11 SER A CA 18
ATOM 23450 C C . SER A 1 11 ? -10.391 2.110 1.176 1.00 0.00 11 SER A C 18
ATOM 23451 O O . SER A 1 11 ? -10.191 1.543 2.253 1.00 0.00 11 SER A O 18
ATOM 23459 N N . VAL A 1 12 ? -9.418 2.605 0.422 1.00 0.00 12 VAL A N 18
ATOM 23460 C CA . VAL A 1 12 ? -8.013 2.515 0.804 1.00 0.00 12 VAL A CA 18
ATOM 23461 C C . VAL A 1 12 ? -7.739 3.316 2.074 1.00 0.00 12 VAL A C 18
ATOM 23462 O O . VAL A 1 12 ? -6.805 3.026 2.822 1.00 0.00 12 VAL A O 18
ATOM 23475 N N . SER A 1 13 ? -8.572 4.317 2.310 1.00 0.00 13 SER A N 18
ATOM 23476 C CA . SER A 1 13 ? -8.400 5.227 3.422 1.00 0.00 13 SER A CA 18
ATOM 23477 C C . SER A 1 13 ? -8.556 4.511 4.764 1.00 0.00 13 SER A C 18
ATOM 23478 O O . SER A 1 13 ? -7.942 4.897 5.755 1.00 0.00 13 SER A O 18
ATOM 23486 N N . MET A 1 14 ? -9.361 3.453 4.786 1.00 0.00 14 MET A N 18
ATOM 23487 C CA . MET A 1 14 ? -9.535 2.665 5.999 1.00 0.00 14 MET A CA 18
ATOM 23488 C C . MET A 1 14 ? -8.276 1.854 6.278 1.00 0.00 14 MET A C 18
ATOM 23489 O O . MET A 1 14 ? -7.879 1.677 7.430 1.00 0.00 14 MET A O 18
ATOM 23503 N N . ALA A 1 15 ? -7.640 1.379 5.214 1.00 0.00 15 ALA A N 18
ATOM 23504 C CA . ALA A 1 15 ? -6.379 0.665 5.340 1.00 0.00 15 ALA A CA 18
ATOM 23505 C C . ALA A 1 15 ? -5.280 1.618 5.805 1.00 0.00 15 ALA A C 18
ATOM 23506 O O . ALA A 1 15 ? -4.391 1.240 6.567 1.00 0.00 15 ALA A O 18
ATOM 23513 N N . GLN A 1 16 ? -5.361 2.861 5.343 1.00 0.00 16 GLN A N 18
ATOM 23514 C CA . GLN A 1 16 ? -4.423 3.905 5.746 1.00 0.00 16 GLN A CA 18
ATOM 23515 C C . GLN A 1 16 ? -4.660 4.297 7.202 1.00 0.00 16 GLN A C 18
ATOM 23516 O O . GLN A 1 16 ? -3.734 4.661 7.920 1.00 0.00 16 GLN A O 18
ATOM 23530 N N . GLN A 1 17 ? -5.912 4.197 7.628 1.00 0.00 17 GLN A N 18
ATOM 23531 C CA . GLN A 1 17 ? -6.306 4.536 8.990 1.00 0.00 17 GLN A CA 18
ATOM 23532 C C . GLN A 1 17 ? -5.626 3.614 10.000 1.00 0.00 17 GLN A C 18
ATOM 23533 O O . GLN A 1 17 ? -5.316 4.018 11.120 1.00 0.00 17 GLN A O 18
ATOM 23547 N N . LYS A 1 18 ? -5.403 2.372 9.591 1.00 0.00 18 LYS A N 18
ATOM 23548 C CA . LYS A 1 18 ? -4.782 1.375 10.452 1.00 0.00 18 LYS A CA 18
ATOM 23549 C C . LYS A 1 18 ? -3.260 1.409 10.328 1.00 0.00 18 LYS A C 18
ATOM 23550 O O . LYS A 1 18 ? -2.559 0.597 10.929 1.00 0.00 18 LYS A O 18
ATOM 23569 N N . CYS A 1 19 ? -2.754 2.355 9.553 1.00 0.00 19 CYS A N 18
ATOM 23570 C CA . CYS A 1 19 ? -1.321 2.487 9.351 1.00 0.00 19 CYS A CA 18
ATOM 23571 C C . CYS A 1 19 ? -0.884 3.918 9.656 1.00 0.00 19 CYS A C 18
ATOM 23572 O O . CYS A 1 19 ? -1.711 4.768 9.983 1.00 0.00 19 CYS A O 18
ATOM 23579 N N . GLY A 1 20 ? 0.416 4.168 9.599 1.00 0.00 20 GLY A N 18
ATOM 23580 C CA . GLY A 1 20 ? 0.930 5.491 9.885 1.00 0.00 20 GLY A CA 18
ATOM 23581 C C . GLY A 1 20 ? 0.955 6.372 8.655 1.00 0.00 20 GLY A C 18
ATOM 23582 O O . GLY A 1 20 ? 0.943 5.872 7.530 1.00 0.00 20 GLY A O 18
ATOM 23586 N N . ALA A 1 21 ? 0.998 7.684 8.867 1.00 0.00 21 ALA A N 18
ATOM 23587 C CA . ALA A 1 21 ? 1.010 8.640 7.766 1.00 0.00 21 ALA A CA 18
ATOM 23588 C C . ALA A 1 21 ? 2.324 8.572 6.994 1.00 0.00 21 ALA A C 18
ATOM 23589 O O . ALA A 1 21 ? 2.347 8.725 5.771 1.00 0.00 21 ALA A O 18
ATOM 23596 N N . GLU A 1 22 ? 3.416 8.330 7.713 1.00 0.00 22 GLU A N 18
ATOM 23597 C CA . GLU A 1 22 ? 4.728 8.184 7.091 1.00 0.00 22 GLU A CA 18
ATOM 23598 C C . GLU A 1 22 ? 4.967 6.726 6.713 1.00 0.00 22 GLU A C 18
ATOM 23599 O O . GLU A 1 22 ? 6.078 6.206 6.825 1.00 0.00 22 GLU A O 18
ATOM 23611 N N . LYS A 1 23 ? 3.904 6.072 6.274 1.00 0.00 23 LYS A N 18
ATOM 23612 C CA . LYS A 1 23 ? 3.965 4.689 5.848 1.00 0.00 23 LYS A CA 18
ATOM 23613 C C . LYS A 1 23 ? 3.175 4.532 4.552 1.00 0.00 23 LYS A C 18
ATOM 23614 O O . LYS A 1 23 ? 2.422 5.426 4.175 1.00 0.00 23 LYS A O 18
ATOM 23633 N N . VAL A 1 24 ? 3.353 3.413 3.869 1.00 0.00 24 VAL A N 18
ATOM 23634 C CA . VAL A 1 24 ? 2.704 3.203 2.585 1.00 0.00 24 VAL A CA 18
ATOM 23635 C C . VAL A 1 24 ? 1.773 2.002 2.624 1.00 0.00 24 VAL A C 18
ATOM 23636 O O . VAL A 1 24 ? 2.149 0.917 3.073 1.00 0.00 24 VAL A O 18
ATOM 23649 N N . VAL A 1 25 ? 0.556 2.209 2.163 1.00 0.00 25 VAL A N 18
ATOM 23650 C CA . VAL A 1 25 ? -0.419 1.134 2.070 1.00 0.00 25 VAL A CA 18
ATOM 23651 C C . VAL A 1 25 ? -0.172 0.327 0.805 1.00 0.00 25 VAL A C 18
ATOM 23652 O O . VAL A 1 25 ? 0.006 0.891 -0.272 1.00 0.00 25 VAL A O 18
ATOM 23665 N N . SER A 1 26 ? -0.135 -0.987 0.941 1.00 0.00 26 SER A N 18
ATOM 23666 C CA . SER A 1 26 ? 0.153 -1.866 -0.181 1.00 0.00 26 SER A CA 18
ATOM 23667 C C . SER A 1 26 ? -0.655 -3.158 -0.081 1.00 0.00 26 SER A C 18
ATOM 23668 O O . SER A 1 26 ? -1.218 -3.479 0.968 1.00 0.00 26 SER A O 18
ATOM 23676 N N . CYS A 1 27 ? -0.724 -3.894 -1.172 1.00 0.00 27 CYS A N 18
ATOM 23677 C CA . CYS A 1 27 ? -1.303 -5.223 -1.141 1.00 0.00 27 CYS A CA 18
ATOM 23678 C C . CYS A 1 27 ? -0.286 -6.211 -1.666 1.00 0.00 27 CYS A C 18
ATOM 23679 O O . CYS A 1 27 ? 0.046 -6.180 -2.848 1.00 0.00 27 CYS A O 18
ATOM 23686 N N . CYS A 1 28 ? 0.239 -7.050 -0.784 1.00 0.00 28 CYS A N 18
ATOM 23687 C CA . CYS A 1 28 ? 1.201 -8.071 -1.184 1.00 0.00 28 CYS A CA 18
ATOM 23688 C C . CYS A 1 28 ? 1.119 -9.267 -0.243 1.00 0.00 28 CYS A C 18
ATOM 23689 O O . CYS A 1 28 ? 1.442 -9.151 0.938 1.00 0.00 28 CYS A O 18
ATOM 23696 N N . ASN A 1 29 ? 0.674 -10.409 -0.753 1.00 0.00 29 ASN A N 18
ATOM 23697 C CA . ASN A 1 29 ? 0.500 -11.593 0.081 1.00 0.00 29 ASN A CA 18
ATOM 23698 C C . ASN A 1 29 ? 1.781 -12.394 0.228 1.00 0.00 29 ASN A C 18
ATOM 23699 O O . ASN A 1 29 ? 2.665 -12.366 -0.631 1.00 0.00 29 ASN A O 18
ATOM 23710 N N . SER A 1 30 ? 1.861 -13.095 1.346 1.00 0.00 30 SER A N 18
ATOM 23711 C CA . SER A 1 30 ? 2.886 -14.090 1.593 1.00 0.00 30 SER A CA 18
ATOM 23712 C C . SER A 1 30 ? 2.372 -15.042 2.665 1.00 0.00 30 SER A C 18
ATOM 23713 O O . SER A 1 30 ? 1.618 -14.627 3.543 1.00 0.00 30 SER A O 18
ATOM 23721 N N . LYS A 1 31 ? 2.757 -16.309 2.601 1.00 0.00 31 LYS A N 18
ATOM 23722 C CA . LYS A 1 31 ? 2.273 -17.286 3.571 1.00 0.00 31 LYS A CA 18
ATOM 23723 C C . LYS A 1 31 ? 2.846 -16.996 4.957 1.00 0.00 31 LYS A C 18
ATOM 23724 O O . LYS A 1 31 ? 2.202 -17.243 5.977 1.00 0.00 31 LYS A O 18
ATOM 23743 N N . GLU A 1 32 ? 4.056 -16.454 4.975 1.00 0.00 32 GLU A N 18
ATOM 23744 C CA . GLU A 1 32 ? 4.733 -16.092 6.214 1.00 0.00 32 GLU A CA 18
ATOM 23745 C C . GLU A 1 32 ? 4.149 -14.823 6.828 1.00 0.00 32 GLU A C 18
ATOM 23746 O O . GLU A 1 32 ? 4.375 -14.542 8.004 1.00 0.00 32 GLU A O 18
ATOM 23758 N N . LEU A 1 33 ? 3.409 -14.054 6.026 1.00 0.00 33 LEU A N 18
ATOM 23759 C CA . LEU A 1 33 ? 2.889 -12.752 6.456 1.00 0.00 33 LEU A CA 18
ATOM 23760 C C . LEU A 1 33 ? 2.039 -12.877 7.715 1.00 0.00 33 LEU A C 18
ATOM 23761 O O . LEU A 1 33 ? 1.988 -11.962 8.536 1.00 0.00 33 LEU A O 18
ATOM 23777 N N . LYS A 1 34 ? 1.402 -14.029 7.877 1.00 0.00 34 LYS A N 18
ATOM 23778 C CA . LYS A 1 34 ? 0.519 -14.268 9.013 1.00 0.00 34 LYS A CA 18
ATOM 23779 C C . LYS A 1 34 ? 1.308 -14.412 10.318 1.00 0.00 34 LYS A C 18
ATOM 23780 O O . LYS A 1 34 ? 0.728 -14.444 11.402 1.00 0.00 34 LYS A O 18
ATOM 23799 N N . ASN A 1 35 ? 2.629 -14.509 10.207 1.00 0.00 35 ASN A N 18
ATOM 23800 C CA . ASN A 1 35 ? 3.490 -14.657 11.374 1.00 0.00 35 ASN A CA 18
ATOM 23801 C C . ASN A 1 35 ? 4.785 -13.860 11.212 1.00 0.00 35 ASN A C 18
ATOM 23802 O O . ASN A 1 35 ? 5.808 -14.192 11.810 1.00 0.00 35 ASN A O 18
ATOM 23813 N N . SER A 1 36 ? 4.732 -12.802 10.408 1.00 0.00 36 SER A N 18
ATOM 23814 C CA . SER A 1 36 ? 5.911 -11.984 10.136 1.00 0.00 36 SER A CA 18
ATOM 23815 C C . SER A 1 36 ? 6.213 -11.041 11.299 1.00 0.00 36 SER A C 18
ATOM 23816 O O . SER A 1 36 ? 5.788 -9.886 11.302 1.00 0.00 36 SER A O 18
ATOM 23824 N N . LYS A 1 37 ? 6.933 -11.549 12.289 1.00 0.00 37 LYS A N 18
ATOM 23825 C CA . LYS A 1 37 ? 7.351 -10.739 13.426 1.00 0.00 37 LYS A CA 18
ATOM 23826 C C . LYS A 1 37 ? 8.658 -10.019 13.116 1.00 0.00 37 LYS A C 18
ATOM 23827 O O . LYS A 1 37 ? 8.827 -8.843 13.437 1.00 0.00 37 LYS A O 18
ATOM 23846 N N . SER A 1 38 ? 9.583 -10.734 12.495 1.00 0.00 38 SER A N 18
ATOM 23847 C CA . SER A 1 38 ? 10.871 -10.168 12.130 1.00 0.00 38 SER A CA 18
ATOM 23848 C C . SER A 1 38 ? 10.787 -9.485 10.767 1.00 0.00 38 SER A C 18
ATOM 23849 O O . SER A 1 38 ? 10.001 -9.892 9.907 1.00 0.00 38 SER A O 18
ATOM 23857 N N . GLY A 1 39 ? 11.590 -8.449 10.576 1.00 0.00 39 GLY A N 18
ATOM 23858 C CA . GLY A 1 39 ? 11.581 -7.732 9.317 1.00 0.00 39 GLY A CA 18
ATOM 23859 C C . GLY A 1 39 ? 12.921 -7.786 8.618 1.00 0.00 39 GLY A C 18
ATOM 23860 O O . GLY A 1 39 ? 13.962 -7.656 9.258 1.00 0.00 39 GLY A O 18
ATOM 23864 N N . ALA A 1 40 ? 12.894 -7.990 7.309 1.00 0.00 40 ALA A N 18
ATOM 23865 C CA . ALA A 1 40 ? 14.112 -8.045 6.510 1.00 0.00 40 ALA A CA 18
ATOM 23866 C C . ALA A 1 40 ? 13.828 -7.558 5.093 1.00 0.00 40 ALA A C 18
ATOM 23867 O O . ALA A 1 40 ? 13.479 -6.396 4.893 1.00 0.00 40 ALA A O 18
ATOM 23874 N N . GLU A 1 41 ? 13.973 -8.442 4.114 1.00 0.00 41 GLU A N 18
ATOM 23875 C CA . GLU A 1 41 ? 13.645 -8.107 2.738 1.00 0.00 41 GLU A CA 18
ATOM 23876 C C . GLU A 1 41 ? 12.280 -8.686 2.372 1.00 0.00 41 GLU A C 18
ATOM 23877 O O . GLU A 1 41 ? 12.180 -9.817 1.899 1.00 0.00 41 GLU A O 18
ATOM 23889 N N . ILE A 1 42 ? 11.234 -7.910 2.624 1.00 0.00 42 ILE A N 18
ATOM 23890 C CA . ILE A 1 42 ? 9.863 -8.350 2.375 1.00 0.00 42 ILE A CA 18
ATOM 23891 C C . ILE A 1 42 ? 9.363 -7.840 1.014 1.00 0.00 42 ILE A C 18
ATOM 23892 O O . ILE A 1 42 ? 9.582 -6.680 0.659 1.00 0.00 42 ILE A O 18
ATOM 23908 N N . PRO A 1 43 ? 8.722 -8.722 0.219 1.00 0.00 43 PRO A N 18
ATOM 23909 C CA . PRO A 1 43 ? 8.190 -8.372 -1.107 1.00 0.00 43 PRO A CA 18
ATOM 23910 C C . PRO A 1 43 ? 7.125 -7.280 -1.047 1.00 0.00 43 PRO A C 18
ATOM 23911 O O . PRO A 1 43 ? 6.287 -7.261 -0.145 1.00 0.00 43 PRO A O 18
ATOM 23922 N N . ILE A 1 44 ? 7.163 -6.373 -2.016 1.00 0.00 44 ILE A N 18
ATOM 23923 C CA . ILE A 1 44 ? 6.210 -5.272 -2.061 1.00 0.00 44 ILE A CA 18
ATOM 23924 C C . ILE A 1 44 ? 5.784 -4.945 -3.497 1.00 0.00 44 ILE A C 18
ATOM 23925 O O . ILE A 1 44 ? 4.759 -4.305 -3.715 1.00 0.00 44 ILE A O 18
ATOM 23941 N N . ASP A 1 45 ? 6.555 -5.405 -4.477 1.00 0.00 45 ASP A N 18
ATOM 23942 C CA . ASP A 1 45 ? 6.276 -5.092 -5.874 1.00 0.00 45 ASP A CA 18
ATOM 23943 C C . ASP A 1 45 ? 6.992 -6.069 -6.795 1.00 0.00 45 ASP A C 18
ATOM 23944 O O . ASP A 1 45 ? 7.415 -7.141 -6.359 1.00 0.00 45 ASP A O 18
ATOM 23953 N N . VAL A 1 46 ? 7.118 -5.680 -8.068 1.00 0.00 46 VAL A N 18
ATOM 23954 C CA . VAL A 1 46 ? 7.793 -6.480 -9.095 1.00 0.00 46 VAL A CA 18
ATOM 23955 C C . VAL A 1 46 ? 7.055 -7.800 -9.339 1.00 0.00 46 VAL A C 18
ATOM 23956 O O . VAL A 1 46 ? 7.549 -8.683 -10.039 1.00 0.00 46 VAL A O 18
ATOM 23969 N N . LEU A 1 47 ? 5.854 -7.905 -8.770 1.00 0.00 47 LEU A N 18
ATOM 23970 C CA . LEU A 1 47 ? 5.013 -9.080 -8.923 1.00 0.00 47 LEU A CA 18
ATOM 23971 C C . LEU A 1 47 ? 5.761 -10.353 -8.544 1.00 0.00 47 LEU A C 18
ATOM 23972 O O . LEU A 1 47 ? 5.655 -11.375 -9.228 1.00 0.00 47 LEU A O 18
ATOM 23988 N N . SER A 1 48 ? 6.524 -10.292 -7.456 1.00 0.00 48 SER A N 18
ATOM 23989 C CA . SER A 1 48 ? 7.158 -11.479 -6.904 1.00 0.00 48 SER A CA 18
ATOM 23990 C C . SER A 1 48 ? 6.102 -12.325 -6.193 1.00 0.00 48 SER A C 18
ATOM 23991 O O . SER A 1 48 ? 6.134 -12.521 -4.978 1.00 0.00 48 SER A O 18
ATOM 23999 N N . GLY A 1 49 ? 5.156 -12.807 -6.979 1.00 0.00 49 GLY A N 18
ATOM 24000 C CA . GLY A 1 49 ? 3.997 -13.480 -6.449 1.00 0.00 49 GLY A CA 18
ATOM 24001 C C . GLY A 1 49 ? 2.758 -13.059 -7.206 1.00 0.00 49 GLY A C 18
ATOM 24002 O O . GLY A 1 49 ? 2.460 -13.611 -8.263 1.00 0.00 49 GLY A O 18
ATOM 24006 N N . GLU A 1 50 ? 2.054 -12.058 -6.685 1.00 0.00 50 GLU A N 18
ATOM 24007 C CA . GLU A 1 50 ? 0.893 -11.490 -7.367 1.00 0.00 50 GLU A CA 18
ATOM 24008 C C . GLU A 1 50 ? 0.369 -10.297 -6.585 1.00 0.00 50 GLU A C 18
ATOM 24009 O O . GLU A 1 50 ? -0.698 -10.353 -5.980 1.00 0.00 50 GLU A O 18
ATOM 24021 N N . CYS A 1 51 ? 1.131 -9.214 -6.601 1.00 0.00 51 CYS A N 18
ATOM 24022 C CA . CYS A 1 51 ? 0.804 -8.048 -5.803 1.00 0.00 51 CYS A CA 18
ATOM 24023 C C . CYS A 1 51 ? 1.645 -6.852 -6.241 1.00 0.00 51 CYS A C 18
ATOM 24024 O O . CYS A 1 51 ? 2.549 -7.008 -7.069 1.00 0.00 51 CYS A O 18
ATOM 24031 N N . LYS A 1 52 ? 1.338 -5.666 -5.713 1.00 0.00 52 LYS A N 18
ATOM 24032 C CA . LYS A 1 52 ? 2.011 -4.442 -6.138 1.00 0.00 52 LYS A CA 18
ATOM 24033 C C . LYS A 1 52 ? 1.922 -3.365 -5.048 1.00 0.00 52 LYS A C 18
ATOM 24034 O O . LYS A 1 52 ? 0.987 -3.362 -4.246 1.00 0.00 52 LYS A O 18
ATOM 24053 N N . ASN A 1 53 ? 2.899 -2.461 -5.025 1.00 0.00 53 ASN A N 18
ATOM 24054 C CA . ASN A 1 53 ? 2.900 -1.335 -4.093 1.00 0.00 53 ASN A CA 18
ATOM 24055 C C . ASN A 1 53 ? 2.224 -0.135 -4.736 1.00 0.00 53 ASN A C 18
ATOM 24056 O O . ASN A 1 53 ? 2.517 0.219 -5.881 1.00 0.00 53 ASN A O 18
ATOM 24067 N N . ILE A 1 54 ? 1.333 0.497 -3.999 1.00 0.00 54 ILE A N 18
ATOM 24068 C CA . ILE A 1 54 ? 0.469 1.513 -4.567 1.00 0.00 54 ILE A CA 18
ATOM 24069 C C . ILE A 1 54 ? 1.017 2.920 -4.315 1.00 0.00 54 ILE A C 18
ATOM 24070 O O . ILE A 1 54 ? 1.498 3.222 -3.222 1.00 0.00 54 ILE A O 18
ATOM 24086 N N . PRO A 1 55 ? 0.970 3.782 -5.348 1.00 0.00 55 PRO A N 18
ATOM 24087 C CA . PRO A 1 55 ? 1.500 5.155 -5.290 1.00 0.00 55 PRO A CA 18
ATOM 24088 C C . PRO A 1 55 ? 0.844 6.016 -4.208 1.00 0.00 55 PRO A C 18
ATOM 24089 O O . PRO A 1 55 ? -0.378 6.071 -4.092 1.00 0.00 55 PRO A O 18
ATOM 24100 N N . ILE A 1 56 ? 1.674 6.710 -3.443 1.00 0.00 56 ILE A N 18
ATOM 24101 C CA . ILE A 1 56 ? 1.215 7.511 -2.313 1.00 0.00 56 ILE A CA 18
ATOM 24102 C C . ILE A 1 56 ? 0.610 8.844 -2.774 1.00 0.00 56 ILE A C 18
ATOM 24103 O O . ILE A 1 56 ? -0.268 9.396 -2.108 1.00 0.00 56 ILE A O 18
ATOM 24119 N N . ASN A 1 57 ? 1.070 9.335 -3.926 1.00 0.00 57 ASN A N 18
ATOM 24120 C CA . ASN A 1 57 ? 0.652 10.641 -4.449 1.00 0.00 57 ASN A CA 18
ATOM 24121 C C . ASN A 1 57 ? -0.866 10.753 -4.589 1.00 0.00 57 ASN A C 18
ATOM 24122 O O . ASN A 1 57 ? -1.433 11.827 -4.389 1.00 0.00 57 ASN A O 18
ATOM 24133 N N . ILE A 1 58 ? -1.527 9.658 -4.947 1.00 0.00 58 ILE A N 18
ATOM 24134 C CA . ILE A 1 58 ? -2.972 9.668 -5.069 1.00 0.00 58 ILE A CA 18
ATOM 24135 C C . ILE A 1 58 ? -3.637 9.564 -3.705 1.00 0.00 58 ILE A C 18
ATOM 24136 O O . ILE A 1 58 ? -4.608 10.260 -3.436 1.00 0.00 58 ILE A O 18
ATOM 24152 N N . LEU A 1 59 ? -3.070 8.731 -2.833 1.00 0.00 59 LEU A N 18
ATOM 24153 C CA . LEU A 1 59 ? -3.687 8.379 -1.549 1.00 0.00 59 LEU A CA 18
ATOM 24154 C C . LEU A 1 59 ? -4.022 9.605 -0.694 1.00 0.00 59 LEU A C 18
ATOM 24155 O O . LEU A 1 59 ? -4.937 9.559 0.126 1.00 0.00 59 LEU A O 18
ATOM 24171 N N . THR A 1 60 ? -3.291 10.693 -0.897 1.00 0.00 60 THR A N 18
ATOM 24172 C CA . THR A 1 60 ? -3.457 11.897 -0.091 1.00 0.00 60 THR A CA 18
ATOM 24173 C C . THR A 1 60 ? -4.841 12.531 -0.273 1.00 0.00 60 THR A C 18
ATOM 24174 O O . THR A 1 60 ? -5.361 13.178 0.638 1.00 0.00 60 THR A O 18
ATOM 24185 N N . ILE A 1 61 ? -5.435 12.336 -1.448 1.00 0.00 61 ILE A N 18
ATOM 24186 C CA . ILE A 1 61 ? -6.754 12.894 -1.744 1.00 0.00 61 ILE A CA 18
ATOM 24187 C C . ILE A 1 61 ? -7.668 11.828 -2.335 1.00 0.00 61 ILE A C 18
ATOM 24188 O O . ILE A 1 61 ? -8.853 11.756 -2.009 1.00 0.00 61 ILE A O 18
ATOM 24204 N N . ASN A 1 62 ? -7.088 10.972 -3.165 1.00 0.00 62 ASN A N 18
ATOM 24205 C CA . ASN A 1 62 ? -7.818 9.930 -3.877 1.00 0.00 62 ASN A CA 18
ATOM 24206 C C . ASN A 1 62 ? -8.075 8.726 -2.972 1.00 0.00 62 ASN A C 18
ATOM 24207 O O . ASN A 1 62 ? -8.269 7.606 -3.438 1.00 0.00 62 ASN A O 18
ATOM 24218 N N . GLN A 1 63 ? -8.093 8.979 -1.669 1.00 0.00 63 GLN A N 18
ATOM 24219 C CA . GLN A 1 63 ? -8.371 7.951 -0.676 1.00 0.00 63 GLN A CA 18
ATOM 24220 C C . GLN A 1 63 ? -9.834 7.528 -0.745 1.00 0.00 63 GLN A C 18
ATOM 24221 O O . GLN A 1 63 ? -10.259 6.590 -0.069 1.00 0.00 63 GLN A O 18
ATOM 24235 N N . LEU A 1 64 ? -10.602 8.254 -1.550 1.00 0.00 64 LEU A N 18
ATOM 24236 C CA . LEU A 1 64 ? -12.012 7.958 -1.751 1.00 0.00 64 LEU A CA 18
ATOM 24237 C C . LEU A 1 64 ? -12.185 6.793 -2.724 1.00 0.00 64 LEU A C 18
ATOM 24238 O O . LEU A 1 64 ? -13.282 6.262 -2.879 1.00 0.00 64 LEU A O 18
ATOM 24254 N N . ILE A 1 65 ? -11.094 6.407 -3.377 1.00 0.00 65 ILE A N 18
ATOM 24255 C CA . ILE A 1 65 ? -11.127 5.294 -4.315 1.00 0.00 65 ILE A CA 18
ATOM 24256 C C . ILE A 1 65 ? -11.236 3.967 -3.564 1.00 0.00 65 ILE A C 18
ATOM 24257 O O . ILE A 1 65 ? -10.442 3.683 -2.663 1.00 0.00 65 ILE A O 18
ATOM 24273 N N . PRO A 1 66 ? -12.242 3.149 -3.912 1.00 0.00 66 PRO A N 18
ATOM 24274 C CA . PRO A 1 66 ? -12.435 1.837 -3.307 1.00 0.00 66 PRO A CA 18
ATOM 24275 C C . PRO A 1 66 ? -11.370 0.845 -3.768 1.00 0.00 66 PRO A C 18
ATOM 24276 O O . PRO A 1 66 ? -10.703 1.069 -4.780 1.00 0.00 66 PRO A O 18
ATOM 24287 N N . ILE A 1 67 ? -11.254 -0.264 -3.044 1.00 0.00 67 ILE A N 18
ATOM 24288 C CA . ILE A 1 67 ? -10.246 -1.295 -3.308 1.00 0.00 67 ILE A CA 18
ATOM 24289 C C . ILE A 1 67 ? -10.340 -1.871 -4.731 1.00 0.00 67 ILE A C 18
ATOM 24290 O O . ILE A 1 67 ? -9.473 -2.625 -5.162 1.00 0.00 67 ILE A O 18
ATOM 24306 N N . ASN A 1 68 ? -11.399 -1.511 -5.447 1.00 0.00 68 ASN A N 18
ATOM 24307 C CA . ASN A 1 68 ? -11.588 -1.933 -6.836 1.00 0.00 68 ASN A CA 18
ATOM 24308 C C . ASN A 1 68 ? -10.418 -1.495 -7.736 1.00 0.00 68 ASN A C 18
ATOM 24309 O O . ASN A 1 68 ? -10.133 -2.134 -8.749 1.00 0.00 68 ASN A O 18
ATOM 24320 N N . ASN A 1 69 ? -9.735 -0.417 -7.349 1.00 0.00 69 ASN A N 18
ATOM 24321 C CA . ASN A 1 69 ? -8.556 0.058 -8.082 1.00 0.00 69 ASN A CA 18
ATOM 24322 C C . ASN A 1 69 ? -7.303 -0.266 -7.286 1.00 0.00 69 ASN A C 18
ATOM 24323 O O . ASN A 1 69 ? -6.320 0.474 -7.298 1.00 0.00 69 ASN A O 18
ATOM 24334 N N . PHE A 1 70 ? -7.368 -1.389 -6.597 1.00 0.00 70 PHE A N 18
ATOM 24335 C CA . PHE A 1 70 ? -6.343 -1.827 -5.676 1.00 0.00 70 PHE A CA 18
ATOM 24336 C C . PHE A 1 70 ? -6.342 -3.341 -5.692 1.00 0.00 70 PHE A C 18
ATOM 24337 O O . PHE A 1 70 ? -7.175 -3.952 -6.361 1.00 0.00 70 PHE A O 18
ATOM 24354 N N . CYS A 1 71 ? -5.428 -3.960 -4.984 1.00 0.00 71 CYS A N 18
ATOM 24355 C CA . CYS A 1 71 ? -5.321 -5.399 -5.043 1.00 0.00 71 CYS A CA 18
ATOM 24356 C C . CYS A 1 71 ? -5.937 -6.033 -3.813 1.00 0.00 71 CYS A C 18
ATOM 24357 O O . CYS A 1 71 ? -5.483 -5.811 -2.692 1.00 0.00 71 CYS A O 18
ATOM 24364 N N . SER A 1 72 ? -7.002 -6.799 -4.025 1.00 0.00 72 SER A N 18
ATOM 24365 C CA . SER A 1 72 ? -7.619 -7.537 -2.944 1.00 0.00 72 SER A CA 18
ATOM 24366 C C . SER A 1 72 ? -6.675 -8.645 -2.506 1.00 0.00 72 SER A C 18
ATOM 24367 O O . SER A 1 72 ? -6.616 -9.717 -3.109 1.00 0.00 72 SER A O 18
ATOM 24375 N N . ASP A 1 73 ? -5.944 -8.364 -1.453 1.00 0.00 73 ASP A N 18
ATOM 24376 C CA . ASP A 1 73 ? -4.891 -9.236 -0.983 1.00 0.00 73 ASP A CA 18
ATOM 24377 C C . ASP A 1 73 ? -4.664 -8.998 0.493 1.00 0.00 73 ASP A C 18
ATOM 24378 O O . ASP A 1 73 ? -5.156 -8.004 1.033 1.00 0.00 73 ASP A O 18
ATOM 24387 N N . THR A 1 74 ? -3.996 -9.941 1.144 1.00 0.00 74 THR A N 18
ATOM 24388 C CA . THR A 1 74 ? -3.524 -9.771 2.517 1.00 0.00 74 THR A CA 18
ATOM 24389 C C . THR A 1 74 ? -2.932 -8.371 2.698 1.00 0.00 74 THR A C 18
ATOM 24390 O O . THR A 1 74 ? -1.792 -8.107 2.313 1.00 0.00 74 THR A O 18
ATOM 24401 N N . VAL A 1 75 ? -3.732 -7.481 3.268 1.00 0.00 75 VAL A N 18
ATOM 24402 C CA . VAL A 1 75 ? -3.411 -6.060 3.304 1.00 0.00 75 VAL A CA 18
ATOM 24403 C C . VAL A 1 75 ? -2.114 -5.779 4.046 1.00 0.00 75 VAL A C 18
ATOM 24404 O O . VAL A 1 75 ? -1.911 -6.237 5.173 1.00 0.00 75 VAL A O 18
ATOM 24417 N N . SER A 1 76 ? -1.252 -5.007 3.411 1.00 0.00 76 SER A N 18
ATOM 24418 C CA . SER A 1 76 ? 0.046 -4.690 3.967 1.00 0.00 76 SER A CA 18
ATOM 24419 C C . SER A 1 76 ? 0.248 -3.183 4.065 1.00 0.00 76 SER A C 18
ATOM 24420 O O . SER A 1 76 ? -0.363 -2.410 3.329 1.00 0.00 76 SER A O 18
ATOM 24428 N N . CYS A 1 77 ? 1.086 -2.768 4.992 1.00 0.00 77 CYS A N 18
ATOM 24429 C CA . CYS A 1 77 ? 1.505 -1.389 5.071 1.00 0.00 77 CYS A CA 18
ATOM 24430 C C . CYS A 1 77 ? 2.960 -1.327 5.515 1.00 0.00 77 CYS A C 18
ATOM 24431 O O . CYS A 1 77 ? 3.346 -1.875 6.551 1.00 0.00 77 CYS A O 18
ATOM 24438 N N . CYS A 1 78 ? 3.767 -0.709 4.679 1.00 0.00 78 CYS A N 18
ATOM 24439 C CA . CYS A 1 78 ? 5.208 -0.678 4.862 1.00 0.00 78 CYS A CA 18
ATOM 24440 C C . CYS A 1 78 ? 5.652 0.726 5.229 1.00 0.00 78 CYS A C 18
ATOM 24441 O O . CYS A 1 78 ? 4.882 1.667 5.068 1.00 0.00 78 CYS A O 18
ATOM 24448 N N . SER A 1 79 ? 6.863 0.871 5.756 1.00 0.00 79 SER A N 18
ATOM 24449 C CA . SER A 1 79 ? 7.421 2.194 5.990 1.00 0.00 79 SER A CA 18
ATOM 24450 C C . SER A 1 79 ? 7.387 3.003 4.693 1.00 0.00 79 SER A C 18
ATOM 24451 O O . SER A 1 79 ? 7.707 2.477 3.627 1.00 0.00 79 SER A O 18
ATOM 24459 N N . GLY A 1 80 ? 6.947 4.258 4.793 1.00 0.00 80 GLY A N 18
ATOM 24460 C CA . GLY A 1 80 ? 6.847 5.132 3.640 1.00 0.00 80 GLY A CA 18
ATOM 24461 C C . GLY A 1 80 ? 8.102 5.119 2.806 1.00 0.00 80 GLY A C 18
ATOM 24462 O O . GLY A 1 80 ? 9.140 5.640 3.218 1.00 0.00 80 GLY A O 18
ATOM 24466 N N . GLU A 1 81 ? 8.007 4.504 1.645 1.00 0.00 81 GLU A N 18
ATOM 24467 C CA . GLU A 1 81 ? 9.142 4.336 0.769 1.00 0.00 81 GLU A CA 18
ATOM 24468 C C . GLU A 1 81 ? 9.648 5.690 0.290 1.00 0.00 81 GLU A C 18
ATOM 24469 O O . GLU A 1 81 ? 8.872 6.552 -0.134 1.00 0.00 81 GLU A O 18
ATOM 24481 N N . GLN A 1 82 ? 10.948 5.887 0.413 1.00 0.00 82 GLN A N 18
ATOM 24482 C CA . GLN A 1 82 ? 11.560 7.155 0.070 1.00 0.00 82 GLN A CA 18
ATOM 24483 C C . GLN A 1 82 ? 12.807 6.937 -0.764 1.00 0.00 82 GLN A C 18
ATOM 24484 O O . GLN A 1 82 ? 13.477 5.914 -0.633 1.00 0.00 82 GLN A O 18
ATOM 24498 N N . ILE A 1 83 ? 13.108 7.905 -1.617 1.00 0.00 83 ILE A N 18
ATOM 24499 C CA . ILE A 1 83 ? 14.303 7.866 -2.446 1.00 0.00 83 ILE A CA 18
ATOM 24500 C C . ILE A 1 83 ? 15.547 7.686 -1.582 1.00 0.00 83 ILE A C 18
ATOM 24501 O O . ILE A 1 83 ? 15.903 8.565 -0.797 1.00 0.00 83 ILE A O 18
ATOM 24517 N N . GLY A 1 84 ? 16.191 6.537 -1.717 1.00 0.00 84 GLY A N 18
ATOM 24518 C CA . GLY A 1 84 ? 17.383 6.262 -0.943 1.00 0.00 84 GLY A CA 18
ATOM 24519 C C . GLY A 1 84 ? 17.171 5.159 0.075 1.00 0.00 84 GLY A C 18
ATOM 24520 O O . GLY A 1 84 ? 18.091 4.396 0.374 1.00 0.00 84 GLY A O 18
ATOM 24524 N N . LEU A 1 85 ? 15.956 5.062 0.595 1.00 0.00 85 LEU A N 18
ATOM 24525 C CA . LEU A 1 85 ? 15.633 4.068 1.609 1.00 0.00 85 LEU A CA 18
ATOM 24526 C C . LEU A 1 85 ? 15.129 2.788 0.954 1.00 0.00 85 LEU A C 18
ATOM 24527 O O . LEU A 1 85 ? 13.932 2.622 0.730 1.00 0.00 85 LEU A O 18
ATOM 24543 N N . VAL A 1 86 ? 16.055 1.890 0.639 1.00 0.00 86 VAL A N 18
ATOM 24544 C CA . VAL A 1 86 ? 15.716 0.652 -0.057 1.00 0.00 86 VAL A CA 18
ATOM 24545 C C . VAL A 1 86 ? 15.096 -0.377 0.889 1.00 0.00 86 VAL A C 18
ATOM 24546 O O . VAL A 1 86 ? 14.135 -1.057 0.535 1.00 0.00 86 VAL A O 18
ATOM 24559 N N . ASN A 1 87 ? 15.644 -0.490 2.092 1.00 0.00 87 ASN A N 18
ATOM 24560 C CA . ASN A 1 87 ? 15.153 -1.473 3.052 1.00 0.00 87 ASN A CA 18
ATOM 24561 C C . ASN A 1 87 ? 14.101 -0.867 3.971 1.00 0.00 87 ASN A C 18
ATOM 24562 O O . ASN A 1 87 ? 14.420 -0.094 4.875 1.00 0.00 87 ASN A O 18
ATOM 24573 N N . ILE A 1 88 ? 12.852 -1.232 3.732 1.00 0.00 88 ILE A N 18
ATOM 24574 C CA . ILE A 1 88 ? 11.735 -0.739 4.526 1.00 0.00 88 ILE A CA 18
ATOM 24575 C C . ILE A 1 88 ? 11.083 -1.882 5.310 1.00 0.00 88 ILE A C 18
ATOM 24576 O O . ILE A 1 88 ? 11.333 -3.056 5.028 1.00 0.00 88 ILE A O 18
ATOM 24592 N N . GLN A 1 89 ? 10.272 -1.540 6.304 1.00 0.00 89 GLN A N 18
ATOM 24593 C CA . GLN A 1 89 ? 9.608 -2.543 7.132 1.00 0.00 89 GLN A CA 18
ATOM 24594 C C . GLN A 1 89 ? 8.126 -2.621 6.781 1.00 0.00 89 GLN A C 18
ATOM 24595 O O . GLN A 1 89 ? 7.370 -1.680 7.029 1.00 0.00 89 GLN A O 18
ATOM 24609 N N . CYS A 1 90 ? 7.709 -3.738 6.202 1.00 0.00 90 CYS A N 18
ATOM 24610 C CA . CYS A 1 90 ? 6.325 -3.895 5.780 1.00 0.00 90 CYS A CA 18
ATOM 24611 C C . CYS A 1 90 ? 5.596 -4.862 6.700 1.00 0.00 90 CYS A C 18
ATOM 24612 O O . CYS A 1 90 ? 6.110 -5.928 7.032 1.00 0.00 90 CYS A O 18
ATOM 24619 N N . THR A 1 91 ? 4.400 -4.477 7.113 1.00 0.00 91 THR A N 18
ATOM 24620 C CA . THR A 1 91 ? 3.638 -5.249 8.076 1.00 0.00 91 THR A CA 18
ATOM 24621 C C . THR A 1 91 ? 2.165 -5.311 7.660 1.00 0.00 91 THR A C 18
ATOM 24622 O O . THR A 1 91 ? 1.670 -4.401 6.997 1.00 0.00 91 THR A O 18
ATOM 24633 N N . PRO A 1 92 ? 1.462 -6.402 8.000 1.00 0.00 92 PRO A N 18
ATOM 24634 C CA . PRO A 1 92 ? 0.029 -6.547 7.716 1.00 0.00 92 PRO A CA 18
ATOM 24635 C C . PRO A 1 92 ? -0.823 -5.602 8.558 1.00 0.00 92 PRO A C 18
ATOM 24636 O O . PRO A 1 92 ? -0.782 -5.642 9.791 1.00 0.00 92 PRO A O 18
ATOM 24647 N N . ILE A 1 93 ? -1.595 -4.762 7.883 1.00 0.00 93 ILE A N 18
ATOM 24648 C CA . ILE A 1 93 ? -2.458 -3.794 8.561 1.00 0.00 93 ILE A CA 18
ATOM 24649 C C . ILE A 1 93 ? -3.654 -4.489 9.203 1.00 0.00 93 ILE A C 18
ATOM 24650 O O . ILE A 1 93 ? -4.165 -4.049 10.228 1.00 0.00 93 ILE A O 18
ATOM 24666 N N . LEU A 1 94 ? -4.092 -5.579 8.591 1.00 0.00 94 LEU A N 18
ATOM 24667 C CA . LEU A 1 94 ? -5.204 -6.357 9.112 1.00 0.00 94 LEU A CA 18
ATOM 24668 C C . LEU A 1 94 ? -4.857 -7.839 9.088 1.00 0.00 94 LEU A C 18
ATOM 24669 O O . LEU A 1 94 ? -4.853 -8.470 8.027 1.00 0.00 94 LEU A O 18
ATOM 24685 N N . SER A 1 95 ? -4.533 -8.384 10.246 1.00 0.00 95 SER A N 18
ATOM 24686 C CA . SER A 1 95 ? -4.198 -9.791 10.355 1.00 0.00 95 SER A CA 18
ATOM 24687 C C . SER A 1 95 ? -5.382 -10.570 10.912 1.00 0.00 95 SER A C 18
ATOM 24688 O O . SER A 1 95 ? -6.114 -10.009 11.752 1.00 0.00 95 SER A O 18
ATOM 24697 N N . SER A 1 1 ? -7.460 11.395 -12.319 1.00 0.00 1 SER A N 19
ATOM 24698 C CA . SER A 1 1 ? -8.312 12.571 -12.083 1.00 0.00 1 SER A CA 19
ATOM 24699 C C . SER A 1 1 ? -9.639 12.180 -11.425 1.00 0.00 1 SER A C 19
ATOM 24700 O O . SER A 1 1 ? -10.077 12.823 -10.473 1.00 0.00 1 SER A O 19
ATOM 24710 N N . ALA A 1 2 ? -10.270 11.118 -11.920 1.00 0.00 2 ALA A N 19
ATOM 24711 C CA . ALA A 1 2 ? -11.575 10.710 -11.418 1.00 0.00 2 ALA A CA 19
ATOM 24712 C C . ALA A 1 2 ? -11.470 9.471 -10.537 1.00 0.00 2 ALA A C 19
ATOM 24713 O O . ALA A 1 2 ? -10.529 8.685 -10.658 1.00 0.00 2 ALA A O 19
ATOM 24720 N N . ILE A 1 3 ? -12.439 9.304 -9.652 1.00 0.00 3 ILE A N 19
ATOM 24721 C CA . ILE A 1 3 ? -12.491 8.145 -8.772 1.00 0.00 3 ILE A CA 19
ATOM 24722 C C . ILE A 1 3 ? -13.543 7.155 -9.265 1.00 0.00 3 ILE A C 19
ATOM 24723 O O . ILE A 1 3 ? -14.739 7.448 -9.245 1.00 0.00 3 ILE A O 19
ATOM 24739 N N . PRO A 1 4 ? -13.111 5.975 -9.740 1.00 0.00 4 PRO A N 19
ATOM 24740 C CA . PRO A 1 4 ? -14.020 4.943 -10.235 1.00 0.00 4 PRO A CA 19
ATOM 24741 C C . PRO A 1 4 ? -14.711 4.196 -9.097 1.00 0.00 4 PRO A C 19
ATOM 24742 O O . PRO A 1 4 ? -14.054 3.640 -8.210 1.00 0.00 4 PRO A O 19
ATOM 24753 N N . ALA A 1 5 ? -16.031 4.171 -9.132 1.00 0.00 5 ALA A N 19
ATOM 24754 C CA . ALA A 1 5 ? -16.808 3.484 -8.111 1.00 0.00 5 ALA A CA 19
ATOM 24755 C C . ALA A 1 5 ? -17.828 2.539 -8.739 1.00 0.00 5 ALA A C 19
ATOM 24756 O O . ALA A 1 5 ? -18.993 2.893 -8.906 1.00 0.00 5 ALA A O 19
ATOM 24763 N N . PRO A 1 6 ? -17.397 1.322 -9.107 1.00 0.00 6 PRO A N 19
ATOM 24764 C CA . PRO A 1 6 ? -18.276 0.310 -9.696 1.00 0.00 6 PRO A CA 19
ATOM 24765 C C . PRO A 1 6 ? -19.214 -0.305 -8.661 1.00 0.00 6 PRO A C 19
ATOM 24766 O O . PRO A 1 6 ? -20.417 -0.037 -8.659 1.00 0.00 6 PRO A O 19
ATOM 24777 N N . GLY A 1 7 ? -18.658 -1.124 -7.774 1.00 0.00 7 GLY A N 19
ATOM 24778 C CA . GLY A 1 7 ? -19.444 -1.727 -6.720 1.00 0.00 7 GLY A CA 19
ATOM 24779 C C . GLY A 1 7 ? -19.348 -0.943 -5.431 1.00 0.00 7 GLY A C 19
ATOM 24780 O O . GLY A 1 7 ? -19.969 -1.303 -4.433 1.00 0.00 7 GLY A O 19
ATOM 24784 N N . GLU A 1 8 ? -18.562 0.136 -5.472 1.00 0.00 8 GLU A N 19
ATOM 24785 C CA . GLU A 1 8 ? -18.378 1.037 -4.329 1.00 0.00 8 GLU A CA 19
ATOM 24786 C C . GLU A 1 8 ? -17.952 0.268 -3.075 1.00 0.00 8 GLU A C 19
ATOM 24787 O O . GLU A 1 8 ? -18.581 0.378 -2.018 1.00 0.00 8 GLU A O 19
ATOM 24799 N N . GLY A 1 9 ? -16.877 -0.504 -3.204 1.00 0.00 9 GLY A N 19
ATOM 24800 C CA . GLY A 1 9 ? -16.362 -1.263 -2.080 1.00 0.00 9 GLY A CA 19
ATOM 24801 C C . GLY A 1 9 ? -15.556 -0.403 -1.123 1.00 0.00 9 GLY A C 19
ATOM 24802 O O . GLY A 1 9 ? -15.523 0.822 -1.270 1.00 0.00 9 GLY A O 19
ATOM 24806 N N . PRO A 1 10 ? -14.880 -1.021 -0.145 1.00 0.00 10 PRO A N 19
ATOM 24807 C CA . PRO A 1 10 ? -14.119 -0.297 0.878 1.00 0.00 10 PRO A CA 19
ATOM 24808 C C . PRO A 1 10 ? -13.028 0.582 0.278 1.00 0.00 10 PRO A C 19
ATOM 24809 O O . PRO A 1 10 ? -12.423 0.235 -0.741 1.00 0.00 10 PRO A O 19
ATOM 24820 N N . SER A 1 11 ? -12.790 1.723 0.908 1.00 0.00 11 SER A N 19
ATOM 24821 C CA . SER A 1 11 ? -11.812 2.677 0.427 1.00 0.00 11 SER A CA 19
ATOM 24822 C C . SER A 1 11 ? -10.473 2.492 1.124 1.00 0.00 11 SER A C 19
ATOM 24823 O O . SER A 1 11 ? -10.405 1.947 2.229 1.00 0.00 11 SER A O 19
ATOM 24831 N N . VAL A 1 12 ? -9.411 2.951 0.471 1.00 0.00 12 VAL A N 19
ATOM 24832 C CA . VAL A 1 12 ? -8.062 2.831 1.007 1.00 0.00 12 VAL A CA 19
ATOM 24833 C C . VAL A 1 12 ? -7.919 3.618 2.306 1.00 0.00 12 VAL A C 19
ATOM 24834 O O . VAL A 1 12 ? -7.104 3.282 3.163 1.00 0.00 12 VAL A O 19
ATOM 24847 N N . SER A 1 13 ? -8.744 4.647 2.449 1.00 0.00 13 SER A N 19
ATOM 24848 C CA . SER A 1 13 ? -8.667 5.555 3.579 1.00 0.00 13 SER A CA 19
ATOM 24849 C C . SER A 1 13 ? -8.970 4.836 4.889 1.00 0.00 13 SER A C 19
ATOM 24850 O O . SER A 1 13 ? -8.432 5.185 5.940 1.00 0.00 13 SER A O 19
ATOM 24858 N N . MET A 1 14 ? -9.820 3.821 4.819 1.00 0.00 14 MET A N 19
ATOM 24859 C CA . MET A 1 14 ? -10.157 3.027 5.991 1.00 0.00 14 MET A CA 19
ATOM 24860 C C . MET A 1 14 ? -8.936 2.247 6.469 1.00 0.00 14 MET A C 19
ATOM 24861 O O . MET A 1 14 ? -8.636 2.214 7.664 1.00 0.00 14 MET A O 19
ATOM 24875 N N . ALA A 1 15 ? -8.223 1.639 5.524 1.00 0.00 15 ALA A N 19
ATOM 24876 C CA . ALA A 1 15 ? -7.004 0.903 5.841 1.00 0.00 15 ALA A CA 19
ATOM 24877 C C . ALA A 1 15 ? -5.888 1.861 6.245 1.00 0.00 15 ALA A C 19
ATOM 24878 O O . ALA A 1 15 ? -5.122 1.592 7.175 1.00 0.00 15 ALA A O 19
ATOM 24885 N N . GLN A 1 16 ? -5.820 2.990 5.543 1.00 0.00 16 GLN A N 19
ATOM 24886 C CA . GLN A 1 16 ? -4.805 4.011 5.793 1.00 0.00 16 GLN A CA 19
ATOM 24887 C C . GLN A 1 16 ? -4.949 4.608 7.185 1.00 0.00 16 GLN A C 19
ATOM 24888 O O . GLN A 1 16 ? -3.970 5.046 7.781 1.00 0.00 16 GLN A O 19
ATOM 24902 N N . GLN A 1 17 ? -6.174 4.628 7.694 1.00 0.00 17 GLN A N 19
ATOM 24903 C CA . GLN A 1 17 ? -6.453 5.157 9.023 1.00 0.00 17 GLN A CA 19
ATOM 24904 C C . GLN A 1 17 ? -5.635 4.412 10.080 1.00 0.00 17 GLN A C 19
ATOM 24905 O O . GLN A 1 17 ? -5.192 4.997 11.069 1.00 0.00 17 GLN A O 19
ATOM 24919 N N . LYS A 1 18 ? -5.418 3.123 9.844 1.00 0.00 18 LYS A N 19
ATOM 24920 C CA . LYS A 1 18 ? -4.664 2.290 10.773 1.00 0.00 18 LYS A CA 19
ATOM 24921 C C . LYS A 1 18 ? -3.182 2.257 10.391 1.00 0.00 18 LYS A C 19
ATOM 24922 O O . LYS A 1 18 ? -2.417 1.427 10.881 1.00 0.00 18 LYS A O 19
ATOM 24941 N N . CYS A 1 19 ? -2.792 3.168 9.517 1.00 0.00 19 CYS A N 19
ATOM 24942 C CA . CYS A 1 19 ? -1.411 3.304 9.076 1.00 0.00 19 CYS A CA 19
ATOM 24943 C C . CYS A 1 19 ? -0.976 4.752 9.287 1.00 0.00 19 CYS A C 19
ATOM 24944 O O . CYS A 1 19 ? -1.781 5.584 9.709 1.00 0.00 19 CYS A O 19
ATOM 24951 N N . GLY A 1 20 ? 0.288 5.051 9.041 1.00 0.00 20 GLY A N 19
ATOM 24952 C CA . GLY A 1 20 ? 0.775 6.402 9.236 1.00 0.00 20 GLY A CA 19
ATOM 24953 C C . GLY A 1 20 ? 0.819 7.186 7.941 1.00 0.00 20 GLY A C 19
ATOM 24954 O O . GLY A 1 20 ? 0.847 6.597 6.861 1.00 0.00 20 GLY A O 19
ATOM 24958 N N . ALA A 1 21 ? 0.841 8.509 8.042 1.00 0.00 21 ALA A N 19
ATOM 24959 C CA . ALA A 1 21 ? 0.901 9.363 6.863 1.00 0.00 21 ALA A CA 19
ATOM 24960 C C . ALA A 1 21 ? 2.314 9.365 6.298 1.00 0.00 21 ALA A C 19
ATOM 24961 O O . ALA A 1 21 ? 2.530 9.662 5.126 1.00 0.00 21 ALA A O 19
ATOM 24968 N N . GLU A 1 22 ? 3.275 9.035 7.151 1.00 0.00 22 GLU A N 19
ATOM 24969 C CA . GLU A 1 22 ? 4.659 8.888 6.728 1.00 0.00 22 GLU A CA 19
ATOM 24970 C C . GLU A 1 22 ? 4.971 7.410 6.532 1.00 0.00 22 GLU A C 19
ATOM 24971 O O . GLU A 1 22 ? 6.116 6.970 6.646 1.00 0.00 22 GLU A O 19
ATOM 24983 N N . LYS A 1 23 ? 3.924 6.650 6.252 1.00 0.00 23 LYS A N 19
ATOM 24984 C CA . LYS A 1 23 ? 4.032 5.228 6.001 1.00 0.00 23 LYS A CA 19
ATOM 24985 C C . LYS A 1 23 ? 3.334 4.898 4.688 1.00 0.00 23 LYS A C 19
ATOM 24986 O O . LYS A 1 23 ? 2.685 5.761 4.096 1.00 0.00 23 LYS A O 19
ATOM 25005 N N . VAL A 1 24 ? 3.482 3.672 4.219 1.00 0.00 24 VAL A N 19
ATOM 25006 C CA . VAL A 1 24 ? 2.952 3.296 2.919 1.00 0.00 24 VAL A CA 19
ATOM 25007 C C . VAL A 1 24 ? 1.988 2.118 3.029 1.00 0.00 24 VAL A C 19
ATOM 25008 O O . VAL A 1 24 ? 2.205 1.192 3.811 1.00 0.00 24 VAL A O 19
ATOM 25021 N N . VAL A 1 25 ? 0.922 2.163 2.244 1.00 0.00 25 VAL A N 19
ATOM 25022 C CA . VAL A 1 25 ? -0.039 1.076 2.194 1.00 0.00 25 VAL A CA 19
ATOM 25023 C C . VAL A 1 25 ? 0.222 0.218 0.963 1.00 0.00 25 VAL A C 19
ATOM 25024 O O . VAL A 1 25 ? 0.123 0.690 -0.165 1.00 0.00 25 VAL A O 19
ATOM 25037 N N . SER A 1 26 ? 0.580 -1.032 1.186 1.00 0.00 26 SER A N 19
ATOM 25038 C CA . SER A 1 26 ? 0.843 -1.956 0.096 1.00 0.00 26 SER A CA 19
ATOM 25039 C C . SER A 1 26 ? 0.004 -3.213 0.296 1.00 0.00 26 SER A C 19
ATOM 25040 O O . SER A 1 26 ? -0.389 -3.518 1.419 1.00 0.00 26 SER A O 19
ATOM 25048 N N . CYS A 1 27 ? -0.290 -3.930 -0.774 1.00 0.00 27 CYS A N 19
ATOM 25049 C CA . CYS A 1 27 ? -1.006 -5.189 -0.652 1.00 0.00 27 CYS A CA 19
ATOM 25050 C C . CYS A 1 27 ? -0.015 -6.331 -0.769 1.00 0.00 27 CYS A C 19
ATOM 25051 O O . CYS A 1 27 ? 0.498 -6.609 -1.848 1.00 0.00 27 CYS A O 19
ATOM 25058 N N . CYS A 1 28 ? 0.294 -6.962 0.349 1.00 0.00 28 CYS A N 19
ATOM 25059 C CA . CYS A 1 28 ? 1.307 -7.996 0.353 1.00 0.00 28 CYS A CA 19
ATOM 25060 C C . CYS A 1 28 ? 0.850 -9.224 1.127 1.00 0.00 28 CYS A C 19
ATOM 25061 O O . CYS A 1 28 ? 0.739 -9.197 2.354 1.00 0.00 28 CYS A O 19
ATOM 25068 N N . ASN A 1 29 ? 0.568 -10.293 0.402 1.00 0.00 29 ASN A N 19
ATOM 25069 C CA . ASN A 1 29 ? 0.292 -11.578 1.006 1.00 0.00 29 ASN A CA 19
ATOM 25070 C C . ASN A 1 29 ? 1.372 -12.568 0.606 1.00 0.00 29 ASN A C 19
ATOM 25071 O O . ASN A 1 29 ? 1.284 -13.211 -0.437 1.00 0.00 29 ASN A O 19
ATOM 25082 N N . SER A 1 30 ? 2.398 -12.678 1.423 1.00 0.00 30 SER A N 19
ATOM 25083 C CA . SER A 1 30 ? 3.453 -13.642 1.178 1.00 0.00 30 SER A CA 19
ATOM 25084 C C . SER A 1 30 ? 3.157 -14.933 1.931 1.00 0.00 30 SER A C 19
ATOM 25085 O O . SER A 1 30 ? 2.462 -14.918 2.953 1.00 0.00 30 SER A O 19
ATOM 25093 N N . LYS A 1 31 ? 3.675 -16.046 1.423 1.00 0.00 31 LYS A N 19
ATOM 25094 C CA . LYS A 1 31 ? 3.468 -17.347 2.056 1.00 0.00 31 LYS A CA 19
ATOM 25095 C C . LYS A 1 31 ? 3.914 -17.313 3.514 1.00 0.00 31 LYS A C 19
ATOM 25096 O O . LYS A 1 31 ? 3.207 -17.790 4.405 1.00 0.00 31 LYS A O 19
ATOM 25115 N N . GLU A 1 32 ? 5.079 -16.720 3.746 1.00 0.00 32 GLU A N 19
ATOM 25116 C CA . GLU A 1 32 ? 5.631 -16.595 5.089 1.00 0.00 32 GLU A CA 19
ATOM 25117 C C . GLU A 1 32 ? 4.757 -15.697 5.960 1.00 0.00 32 GLU A C 19
ATOM 25118 O O . GLU A 1 32 ? 4.500 -16.007 7.115 1.00 0.00 32 GLU A O 19
ATOM 25130 N N . LEU A 1 33 ? 4.280 -14.604 5.380 1.00 0.00 33 LEU A N 19
ATOM 25131 C CA . LEU A 1 33 ? 3.486 -13.621 6.114 1.00 0.00 33 LEU A CA 19
ATOM 25132 C C . LEU A 1 33 ? 2.128 -14.193 6.515 1.00 0.00 33 LEU A C 19
ATOM 25133 O O . LEU A 1 33 ? 1.536 -13.780 7.511 1.00 0.00 33 LEU A O 19
ATOM 25149 N N . LYS A 1 34 ? 1.639 -15.143 5.732 1.00 0.00 34 LYS A N 19
ATOM 25150 C CA . LYS A 1 34 ? 0.355 -15.772 5.998 1.00 0.00 34 LYS A CA 19
ATOM 25151 C C . LYS A 1 34 ? 0.467 -16.818 7.111 1.00 0.00 34 LYS A C 19
ATOM 25152 O O . LYS A 1 34 ? -0.540 -17.251 7.670 1.00 0.00 34 LYS A O 19
ATOM 25171 N N . ASN A 1 35 ? 1.690 -17.219 7.436 1.00 0.00 35 ASN A N 19
ATOM 25172 C CA . ASN A 1 35 ? 1.897 -18.262 8.439 1.00 0.00 35 ASN A CA 19
ATOM 25173 C C . ASN A 1 35 ? 2.640 -17.723 9.655 1.00 0.00 35 ASN A C 19
ATOM 25174 O O . ASN A 1 35 ? 2.439 -18.195 10.769 1.00 0.00 35 ASN A O 19
ATOM 25185 N N . SER A 1 36 ? 3.492 -16.734 9.434 1.00 0.00 36 SER A N 19
ATOM 25186 C CA . SER A 1 36 ? 4.228 -16.082 10.506 1.00 0.00 36 SER A CA 19
ATOM 25187 C C . SER A 1 36 ? 3.980 -14.579 10.463 1.00 0.00 36 SER A C 19
ATOM 25188 O O . SER A 1 36 ? 3.737 -14.019 9.397 1.00 0.00 36 SER A O 19
ATOM 25196 N N . LYS A 1 37 ? 4.031 -13.933 11.618 1.00 0.00 37 LYS A N 19
ATOM 25197 C CA . LYS A 1 37 ? 3.786 -12.502 11.695 1.00 0.00 37 LYS A CA 19
ATOM 25198 C C . LYS A 1 37 ? 4.950 -11.711 11.100 1.00 0.00 37 LYS A C 19
ATOM 25199 O O . LYS A 1 37 ? 5.905 -11.375 11.802 1.00 0.00 37 LYS A O 19
ATOM 25218 N N . SER A 1 38 ? 4.863 -11.462 9.793 1.00 0.00 38 SER A N 19
ATOM 25219 C CA . SER A 1 38 ? 5.815 -10.616 9.065 1.00 0.00 38 SER A CA 19
ATOM 25220 C C . SER A 1 38 ? 7.188 -11.281 8.911 1.00 0.00 38 SER A C 19
ATOM 25221 O O . SER A 1 38 ? 7.537 -11.750 7.827 1.00 0.00 38 SER A O 19
ATOM 25229 N N . GLY A 1 39 ? 7.954 -11.331 9.991 1.00 0.00 39 GLY A N 19
ATOM 25230 C CA . GLY A 1 39 ? 9.303 -11.854 9.919 1.00 0.00 39 GLY A CA 19
ATOM 25231 C C . GLY A 1 39 ? 10.292 -10.789 9.485 1.00 0.00 39 GLY A C 19
ATOM 25232 O O . GLY A 1 39 ? 10.005 -9.595 9.588 1.00 0.00 39 GLY A O 19
ATOM 25236 N N . ALA A 1 40 ? 11.456 -11.209 9.006 1.00 0.00 40 ALA A N 19
ATOM 25237 C CA . ALA A 1 40 ? 12.473 -10.266 8.552 1.00 0.00 40 ALA A CA 19
ATOM 25238 C C . ALA A 1 40 ? 12.610 -10.286 7.032 1.00 0.00 40 ALA A C 19
ATOM 25239 O O . ALA A 1 40 ? 13.233 -9.402 6.441 1.00 0.00 40 ALA A O 19
ATOM 25246 N N . GLU A 1 41 ? 12.022 -11.292 6.399 1.00 0.00 41 GLU A N 19
ATOM 25247 C CA . GLU A 1 41 ? 12.099 -11.428 4.951 1.00 0.00 41 GLU A CA 19
ATOM 25248 C C . GLU A 1 41 ? 10.865 -10.822 4.290 1.00 0.00 41 GLU A C 19
ATOM 25249 O O . GLU A 1 41 ? 10.116 -11.512 3.601 1.00 0.00 41 GLU A O 19
ATOM 25261 N N . ILE A 1 42 ? 10.670 -9.528 4.495 1.00 0.00 42 ILE A N 19
ATOM 25262 C CA . ILE A 1 42 ? 9.493 -8.839 3.974 1.00 0.00 42 ILE A CA 19
ATOM 25263 C C . ILE A 1 42 ? 9.847 -7.981 2.762 1.00 0.00 42 ILE A C 19
ATOM 25264 O O . ILE A 1 42 ? 10.385 -6.881 2.904 1.00 0.00 42 ILE A O 19
ATOM 25280 N N . PRO A 1 43 ? 9.575 -8.489 1.549 1.00 0.00 43 PRO A N 19
ATOM 25281 C CA . PRO A 1 43 ? 9.840 -7.783 0.305 1.00 0.00 43 PRO A CA 19
ATOM 25282 C C . PRO A 1 43 ? 8.596 -7.105 -0.280 1.00 0.00 43 PRO A C 19
ATOM 25283 O O . PRO A 1 43 ? 7.464 -7.425 0.087 1.00 0.00 43 PRO A O 19
ATOM 25294 N N . ILE A 1 44 ? 8.810 -6.170 -1.197 1.00 0.00 44 ILE A N 19
ATOM 25295 C CA . ILE A 1 44 ? 7.714 -5.526 -1.908 1.00 0.00 44 ILE A CA 19
ATOM 25296 C C . ILE A 1 44 ? 7.981 -5.553 -3.405 1.00 0.00 44 ILE A C 19
ATOM 25297 O O . ILE A 1 44 ? 8.994 -5.028 -3.876 1.00 0.00 44 ILE A O 19
ATOM 25313 N N . ASP A 1 45 ? 7.082 -6.177 -4.146 1.00 0.00 45 ASP A N 19
ATOM 25314 C CA . ASP A 1 45 ? 7.228 -6.285 -5.588 1.00 0.00 45 ASP A CA 19
ATOM 25315 C C . ASP A 1 45 ? 6.085 -5.560 -6.287 1.00 0.00 45 ASP A C 19
ATOM 25316 O O . ASP A 1 45 ? 5.413 -4.716 -5.686 1.00 0.00 45 ASP A O 19
ATOM 25325 N N . VAL A 1 46 ? 5.866 -5.880 -7.551 1.00 0.00 46 VAL A N 19
ATOM 25326 C CA . VAL A 1 46 ? 4.801 -5.251 -8.316 1.00 0.00 46 VAL A CA 19
ATOM 25327 C C . VAL A 1 46 ? 3.851 -6.288 -8.911 1.00 0.00 46 VAL A C 19
ATOM 25328 O O . VAL A 1 46 ? 3.174 -6.026 -9.907 1.00 0.00 46 VAL A O 19
ATOM 25341 N N . LEU A 1 47 ? 3.771 -7.449 -8.275 1.00 0.00 47 LEU A N 19
ATOM 25342 C CA . LEU A 1 47 ? 2.918 -8.530 -8.761 1.00 0.00 47 LEU A CA 19
ATOM 25343 C C . LEU A 1 47 ? 1.856 -8.897 -7.727 1.00 0.00 47 LEU A C 1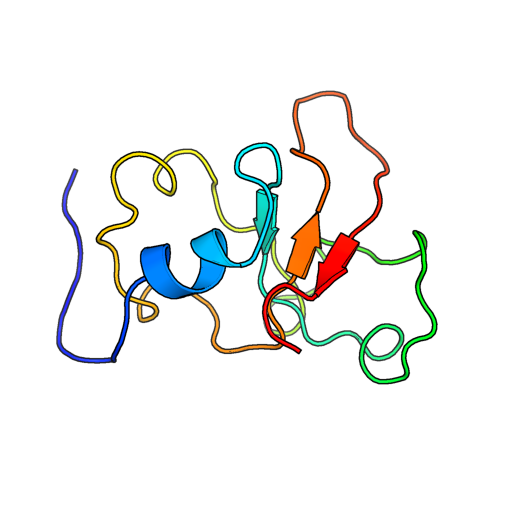9
ATOM 25344 O O . LEU A 1 47 ? 2.056 -8.717 -6.527 1.00 0.00 47 LEU A O 19
ATOM 25360 N N . SER A 1 48 ? 0.729 -9.405 -8.203 1.00 0.00 48 SER A N 19
ATOM 25361 C CA . SER A 1 48 ? -0.354 -9.822 -7.325 1.00 0.00 48 SER A CA 19
ATOM 25362 C C . SER A 1 48 ? -0.244 -11.313 -7.030 1.00 0.00 48 SER A C 19
ATOM 25363 O O . SER A 1 48 ? 0.220 -12.087 -7.871 1.00 0.00 48 SER A O 19
ATOM 25371 N N . GLY A 1 49 ? -0.661 -11.705 -5.836 1.00 0.00 49 GLY A N 19
ATOM 25372 C CA . GLY A 1 49 ? -0.490 -13.075 -5.396 1.00 0.00 49 GLY A CA 19
ATOM 25373 C C . GLY A 1 49 ? 0.632 -13.158 -4.395 1.00 0.00 49 GLY A C 19
ATOM 25374 O O . GLY A 1 49 ? 0.856 -14.191 -3.760 1.00 0.00 49 GLY A O 19
ATOM 25378 N N . GLU A 1 50 ? 1.346 -12.049 -4.289 1.00 0.00 50 GLU A N 19
ATOM 25379 C CA . GLU A 1 50 ? 2.379 -11.862 -3.294 1.00 0.00 50 GLU A CA 19
ATOM 25380 C C . GLU A 1 50 ? 2.259 -10.441 -2.752 1.00 0.00 50 GLU A C 19
ATOM 25381 O O . GLU A 1 50 ? 1.293 -10.120 -2.074 1.00 0.00 50 GLU A O 19
ATOM 25393 N N . CYS A 1 51 ? 3.200 -9.568 -3.082 1.00 0.00 51 CYS A N 19
ATOM 25394 C CA . CYS A 1 51 ? 3.114 -8.192 -2.622 1.00 0.00 51 CYS A CA 19
ATOM 25395 C C . CYS A 1 51 ? 3.192 -7.213 -3.783 1.00 0.00 51 CYS A C 19
ATOM 25396 O O . CYS A 1 51 ? 4.016 -7.365 -4.688 1.00 0.00 51 CYS A O 19
ATOM 25403 N N . LYS A 1 52 ? 2.336 -6.198 -3.733 1.00 0.00 52 LYS A N 19
ATOM 25404 C CA . LYS A 1 52 ? 2.309 -5.144 -4.737 1.00 0.00 52 LYS A CA 19
ATOM 25405 C C . LYS A 1 52 ? 2.256 -3.777 -4.064 1.00 0.00 52 LYS A C 19
ATOM 25406 O O . LYS A 1 52 ? 1.453 -3.548 -3.155 1.00 0.00 52 LYS A O 19
ATOM 25425 N N . ASN A 1 53 ? 3.115 -2.877 -4.507 1.00 0.00 53 ASN A N 19
ATOM 25426 C CA . ASN A 1 53 ? 3.115 -1.514 -3.996 1.00 0.00 53 ASN A CA 19
ATOM 25427 C C . ASN A 1 53 ? 2.182 -0.648 -4.828 1.00 0.00 53 ASN A C 19
ATOM 25428 O O . ASN A 1 53 ? 2.447 -0.385 -6.001 1.00 0.00 53 ASN A O 19
ATOM 25439 N N . ILE A 1 54 ? 1.079 -0.234 -4.224 1.00 0.00 54 ILE A N 19
ATOM 25440 C CA . ILE A 1 54 ? 0.114 0.622 -4.896 1.00 0.00 54 ILE A CA 19
ATOM 25441 C C . ILE A 1 54 ? 0.506 2.079 -4.707 1.00 0.00 54 ILE A C 19
ATOM 25442 O O . ILE A 1 54 ? 1.133 2.423 -3.703 1.00 0.00 54 ILE A O 19
ATOM 25458 N N . PRO A 1 55 ? 0.174 2.954 -5.674 1.00 0.00 55 PRO A N 19
ATOM 25459 C CA . PRO A 1 55 ? 0.617 4.350 -5.651 1.00 0.00 55 PRO A CA 19
ATOM 25460 C C . PRO A 1 55 ? 0.192 5.085 -4.386 1.00 0.00 55 PRO A C 19
ATOM 25461 O O . PRO A 1 55 ? -0.994 5.266 -4.121 1.00 0.00 55 PRO A O 19
ATOM 25472 N N . ILE A 1 56 ? 1.182 5.546 -3.636 1.00 0.00 56 ILE A N 19
ATOM 25473 C CA . ILE A 1 56 ? 0.944 6.270 -2.395 1.00 0.00 56 ILE A CA 19
ATOM 25474 C C . ILE A 1 56 ? 0.587 7.725 -2.670 1.00 0.00 56 ILE A C 19
ATOM 25475 O O . ILE A 1 56 ? -0.127 8.363 -1.901 1.00 0.00 56 ILE A O 19
ATOM 25491 N N . ASN A 1 57 ? 1.066 8.226 -3.799 1.00 0.00 57 ASN A N 19
ATOM 25492 C CA . ASN A 1 57 ? 0.926 9.634 -4.148 1.00 0.00 57 ASN A CA 19
ATOM 25493 C C . ASN A 1 57 ? -0.537 10.055 -4.263 1.00 0.00 57 ASN A C 19
ATOM 25494 O O . ASN A 1 57 ? -0.885 11.190 -3.940 1.00 0.00 57 ASN A O 19
ATOM 25505 N N . ILE A 1 58 ? -1.395 9.151 -4.723 1.00 0.00 58 ILE A N 19
ATOM 25506 C CA . ILE A 1 58 ? -2.786 9.488 -4.950 1.00 0.00 58 ILE A CA 19
ATOM 25507 C C . ILE A 1 58 ? -3.574 9.463 -3.650 1.00 0.00 58 ILE A C 19
ATOM 25508 O O . ILE A 1 58 ? -4.552 10.178 -3.506 1.00 0.00 58 ILE A O 19
ATOM 25524 N N . LEU A 1 59 ? -3.103 8.671 -2.697 1.00 0.00 59 LEU A N 19
ATOM 25525 C CA . LEU A 1 59 ? -3.862 8.341 -1.488 1.00 0.00 59 LEU A CA 19
ATOM 25526 C C . LEU A 1 59 ? -4.307 9.574 -0.700 1.00 0.00 59 LEU A C 19
ATOM 25527 O O . LEU A 1 59 ? -5.388 9.584 -0.118 1.00 0.00 59 LEU A O 19
ATOM 25543 N N . THR A 1 60 ? -3.488 10.616 -0.699 1.00 0.00 60 THR A N 19
ATOM 25544 C CA . THR A 1 60 ? -3.780 11.811 0.084 1.00 0.00 60 THR A CA 19
ATOM 25545 C C . THR A 1 60 ? -4.977 12.598 -0.466 1.00 0.00 60 THR A C 19
ATOM 25546 O O . THR A 1 60 ? -5.585 13.395 0.250 1.00 0.00 60 THR A O 19
ATOM 25557 N N . ILE A 1 61 ? -5.310 12.384 -1.739 1.00 0.00 61 ILE A N 19
ATOM 25558 C CA . ILE A 1 61 ? -6.443 13.075 -2.357 1.00 0.00 61 ILE A CA 19
ATOM 25559 C C . ILE A 1 61 ? -7.486 12.075 -2.858 1.00 0.00 61 ILE A C 19
ATOM 25560 O O . ILE A 1 61 ? -8.686 12.333 -2.822 1.00 0.00 61 ILE A O 19
ATOM 25576 N N . ASN A 1 62 ? -7.007 10.923 -3.293 1.00 0.00 62 ASN A N 19
ATOM 25577 C CA . ASN A 1 62 ? -7.832 9.896 -3.897 1.00 0.00 62 ASN A CA 19
ATOM 25578 C C . ASN A 1 62 ? -8.172 8.835 -2.866 1.00 0.00 62 ASN A C 19
ATOM 25579 O O . ASN A 1 62 ? -8.310 7.656 -3.185 1.00 0.00 62 ASN A O 19
ATOM 25590 N N . GLN A 1 63 ? -8.314 9.275 -1.622 1.00 0.00 63 GLN A N 19
ATOM 25591 C CA . GLN A 1 63 ? -8.608 8.378 -0.510 1.00 0.00 63 GLN A CA 19
ATOM 25592 C C . GLN A 1 63 ? -10.015 7.809 -0.635 1.00 0.00 63 GLN A C 19
ATOM 25593 O O . GLN A 1 63 ? -10.392 6.881 0.080 1.00 0.00 63 GLN A O 19
ATOM 25607 N N . LEU A 1 64 ? -10.782 8.374 -1.556 1.00 0.00 64 LEU A N 19
ATOM 25608 C CA . LEU A 1 64 ? -12.135 7.912 -1.809 1.00 0.00 64 LEU A CA 19
ATOM 25609 C C . LEU A 1 64 ? -12.128 6.769 -2.819 1.00 0.00 64 LEU A C 19
ATOM 25610 O O . LEU A 1 64 ? -13.163 6.168 -3.094 1.00 0.00 64 LEU A O 19
ATOM 25626 N N . ILE A 1 65 ? -10.954 6.467 -3.360 1.00 0.00 65 ILE A N 19
ATOM 25627 C CA . ILE A 1 65 ? -10.815 5.372 -4.308 1.00 0.00 65 ILE A CA 19
ATOM 25628 C C . ILE A 1 65 ? -10.969 4.038 -3.582 1.00 0.00 65 ILE A C 19
ATOM 25629 O O . ILE A 1 65 ? -10.302 3.787 -2.574 1.00 0.00 65 ILE A O 19
ATOM 25645 N N . PRO A 1 66 ? -11.878 3.182 -4.068 1.00 0.00 66 PRO A N 19
ATOM 25646 C CA . PRO A 1 66 ? -12.147 1.885 -3.466 1.00 0.00 66 PRO A CA 19
ATOM 25647 C C . PRO A 1 66 ? -11.111 0.839 -3.867 1.00 0.00 66 PRO A C 19
ATOM 25648 O O . PRO A 1 66 ? -10.340 1.033 -4.809 1.00 0.00 66 PRO A O 19
ATOM 25659 N N . ILE A 1 67 ? -11.132 -0.282 -3.161 1.00 0.00 67 ILE A N 19
ATOM 25660 C CA . ILE A 1 67 ? -10.144 -1.344 -3.331 1.00 0.00 67 ILE A CA 19
ATOM 25661 C C . ILE A 1 67 ? -10.132 -1.930 -4.752 1.00 0.00 67 ILE A C 19
ATOM 25662 O O . ILE A 1 67 ? -9.198 -2.630 -5.128 1.00 0.00 67 ILE A O 19
ATOM 25678 N N . ASN A 1 68 ? -11.147 -1.622 -5.551 1.00 0.00 68 ASN A N 19
ATOM 25679 C CA . ASN A 1 68 ? -11.231 -2.148 -6.917 1.00 0.00 68 ASN A CA 19
ATOM 25680 C C . ASN A 1 68 ? -10.116 -1.579 -7.798 1.00 0.00 68 ASN A C 19
ATOM 25681 O O . ASN A 1 68 ? -9.792 -2.136 -8.845 1.00 0.00 68 ASN A O 19
ATOM 25692 N N . ASN A 1 69 ? -9.529 -0.472 -7.356 1.00 0.00 69 ASN A N 19
ATOM 25693 C CA . ASN A 1 69 ? -8.433 0.165 -8.082 1.00 0.00 69 ASN A CA 19
ATOM 25694 C C . ASN A 1 69 ? -7.098 -0.266 -7.485 1.00 0.00 69 ASN A C 19
ATOM 25695 O O . ASN A 1 69 ? -6.036 0.245 -7.844 1.00 0.00 69 ASN A O 19
ATOM 25706 N N . PHE A 1 70 ? -7.179 -1.222 -6.576 1.00 0.00 70 PHE A N 19
ATOM 25707 C CA . PHE A 1 70 ? -6.045 -1.712 -5.825 1.00 0.00 70 PHE A CA 19
ATOM 25708 C C . PHE A 1 70 ? -5.956 -3.217 -5.998 1.00 0.00 70 PHE A C 19
ATOM 25709 O O . PHE A 1 70 ? -6.809 -3.822 -6.645 1.00 0.00 70 PHE A O 19
ATOM 25726 N N . CYS A 1 71 ? -4.931 -3.821 -5.438 1.00 0.00 71 CYS A N 19
ATOM 25727 C CA . CYS A 1 71 ? -4.718 -5.245 -5.609 1.00 0.00 71 CYS A CA 19
ATOM 25728 C C . CYS A 1 71 ? -5.162 -5.968 -4.351 1.00 0.00 71 CYS A C 19
ATOM 25729 O O . CYS A 1 71 ? -4.896 -5.514 -3.235 1.00 0.00 71 CYS A O 19
ATOM 25736 N N . SER A 1 72 ? -5.895 -7.060 -4.526 1.00 0.00 72 SER A N 19
ATOM 25737 C CA . SER A 1 72 ? -6.414 -7.788 -3.387 1.00 0.00 72 SER A CA 19
ATOM 25738 C C . SER A 1 72 ? -5.373 -8.767 -2.858 1.00 0.00 72 SER A C 19
ATOM 25739 O O . SER A 1 72 ? -5.237 -9.887 -3.348 1.00 0.00 72 SER A O 19
ATOM 25747 N N . ASP A 1 73 ? -4.671 -8.313 -1.836 1.00 0.00 73 ASP A N 19
ATOM 25748 C CA . ASP A 1 73 ? -3.684 -9.098 -1.114 1.00 0.00 73 ASP A CA 19
ATOM 25749 C C . ASP A 1 73 ? -3.597 -8.513 0.287 1.00 0.00 73 ASP A C 19
ATOM 25750 O O . ASP A 1 73 ? -4.004 -7.365 0.478 1.00 0.00 73 ASP A O 19
ATOM 25759 N N . THR A 1 74 ? -3.117 -9.288 1.257 1.00 0.00 74 THR A N 19
ATOM 25760 C CA . THR A 1 74 ? -3.038 -8.836 2.653 1.00 0.00 74 THR A CA 19
ATOM 25761 C C . THR A 1 74 ? -2.510 -7.403 2.768 1.00 0.00 74 THR A C 19
ATOM 25762 O O . THR A 1 74 ? -1.331 -7.138 2.527 1.00 0.00 74 THR A O 19
ATOM 25773 N N . VAL A 1 75 ? -3.403 -6.486 3.125 1.00 0.00 75 VAL A N 19
ATOM 25774 C CA . VAL A 1 75 ? -3.049 -5.082 3.280 1.00 0.00 75 VAL A CA 19
ATOM 25775 C C . VAL A 1 75 ? -1.955 -4.915 4.325 1.00 0.00 75 VAL A C 19
ATOM 25776 O O . VAL A 1 75 ? -2.150 -5.222 5.500 1.00 0.00 75 VAL A O 19
ATOM 25789 N N . SER A 1 76 ? -0.809 -4.432 3.886 1.00 0.00 76 SER A N 19
ATOM 25790 C CA . SER A 1 76 ? 0.340 -4.269 4.749 1.00 0.00 76 SER A CA 19
ATOM 25791 C C . SER A 1 76 ? 0.805 -2.819 4.740 1.00 0.00 76 SER A C 19
ATOM 25792 O O . SER A 1 76 ? 0.933 -2.203 3.680 1.00 0.00 76 SER A O 19
ATOM 25800 N N . CYS A 1 77 ? 1.034 -2.273 5.919 1.00 0.00 77 CYS A N 19
ATOM 25801 C CA . CYS A 1 77 ? 1.484 -0.904 6.041 1.00 0.00 77 CYS A CA 19
ATOM 25802 C C . CYS A 1 77 ? 2.946 -0.896 6.447 1.00 0.00 77 CYS A C 19
ATOM 25803 O O . CYS A 1 77 ? 3.320 -1.407 7.505 1.00 0.00 77 CYS A O 19
ATOM 25810 N N . CYS A 1 78 ? 3.762 -0.335 5.586 1.00 0.00 78 CYS A N 19
ATOM 25811 C CA . CYS A 1 78 ? 5.202 -0.347 5.755 1.00 0.00 78 CYS A CA 19
ATOM 25812 C C . CYS A 1 78 ? 5.706 1.079 5.886 1.00 0.00 78 CYS A C 19
ATOM 25813 O O . CYS A 1 78 ? 4.965 2.015 5.607 1.00 0.00 78 CYS A O 19
ATOM 25820 N N . SER A 1 79 ? 6.935 1.251 6.356 1.00 0.00 79 SER A N 19
ATOM 25821 C CA . SER A 1 79 ? 7.536 2.573 6.441 1.00 0.00 79 SER A CA 19
ATOM 25822 C C . SER A 1 79 ? 7.474 3.274 5.083 1.00 0.00 79 SER A C 19
ATOM 25823 O O . SER A 1 79 ? 7.735 2.653 4.055 1.00 0.00 79 SER A O 19
ATOM 25831 N N . GLY A 1 80 ? 7.081 4.551 5.101 1.00 0.00 80 GLY A N 19
ATOM 25832 C CA . GLY A 1 80 ? 6.940 5.350 3.891 1.00 0.00 80 GLY A CA 19
ATOM 25833 C C . GLY A 1 80 ? 7.940 5.019 2.805 1.00 0.00 80 GLY A C 19
ATOM 25834 O O . GLY A 1 80 ? 9.144 5.230 2.965 1.00 0.00 80 GLY A O 19
ATOM 25838 N N . GLU A 1 81 ? 7.429 4.489 1.706 1.00 0.00 81 GLU A N 19
ATOM 25839 C CA . GLU A 1 81 ? 8.249 4.133 0.565 1.00 0.00 81 GLU A CA 19
ATOM 25840 C C . GLU A 1 81 ? 8.605 5.387 -0.226 1.00 0.00 81 GLU A C 19
ATOM 25841 O O . GLU A 1 81 ? 7.762 5.954 -0.925 1.00 0.00 81 GLU A O 19
ATOM 25853 N N . GLN A 1 82 ? 9.842 5.835 -0.077 1.00 0.00 82 GLN A N 19
ATOM 25854 C CA . GLN A 1 82 ? 10.302 7.051 -0.727 1.00 0.00 82 GLN A CA 19
ATOM 25855 C C . GLN A 1 82 ? 11.706 6.852 -1.280 1.00 0.00 82 GLN A C 19
ATOM 25856 O O . GLN A 1 82 ? 12.325 5.805 -1.073 1.00 0.00 82 GLN A O 19
ATOM 25870 N N . ILE A 1 83 ? 12.197 7.858 -1.988 1.00 0.00 83 ILE A N 19
ATOM 25871 C CA . ILE A 1 83 ? 13.519 7.799 -2.596 1.00 0.00 83 ILE A CA 19
ATOM 25872 C C . ILE A 1 83 ? 14.612 7.785 -1.525 1.00 0.00 83 ILE A C 19
ATOM 25873 O O . ILE A 1 83 ? 14.531 8.497 -0.522 1.00 0.00 83 ILE A O 19
ATOM 25889 N N . GLY A 1 84 ? 15.619 6.946 -1.731 1.00 0.00 84 GLY A N 19
ATOM 25890 C CA . GLY A 1 84 ? 16.738 6.890 -0.812 1.00 0.00 84 GLY A CA 19
ATOM 25891 C C . GLY A 1 84 ? 16.679 5.688 0.103 1.00 0.00 84 GLY A C 19
ATOM 25892 O O . GLY A 1 84 ? 17.685 5.291 0.685 1.00 0.00 84 GLY A O 19
ATOM 25896 N N . LEU A 1 85 ? 15.501 5.105 0.233 1.00 0.00 85 LEU A N 19
ATOM 25897 C CA . LEU A 1 85 ? 15.326 3.956 1.101 1.00 0.00 85 LEU A CA 19
ATOM 25898 C C . LEU A 1 85 ? 15.570 2.663 0.339 1.00 0.00 85 LEU A C 19
ATOM 25899 O O . LEU A 1 85 ? 15.021 2.462 -0.747 1.00 0.00 85 LEU A O 19
ATOM 25915 N N . VAL A 1 86 ? 16.393 1.794 0.909 1.00 0.00 86 VAL A N 19
ATOM 25916 C CA . VAL A 1 86 ? 16.704 0.516 0.289 1.00 0.00 86 VAL A CA 19
ATOM 25917 C C . VAL A 1 86 ? 15.578 -0.480 0.536 1.00 0.00 86 VAL A C 19
ATOM 25918 O O . VAL A 1 86 ? 14.878 -0.882 -0.392 1.00 0.00 86 VAL A O 19
ATOM 25931 N N . ASN A 1 87 ? 15.407 -0.866 1.790 1.00 0.00 87 ASN A N 19
ATOM 25932 C CA . ASN A 1 87 ? 14.333 -1.768 2.169 1.00 0.00 87 ASN A CA 19
ATOM 25933 C C . ASN A 1 87 ? 13.670 -1.268 3.441 1.00 0.00 87 ASN A C 19
ATOM 25934 O O . ASN A 1 87 ? 14.263 -0.491 4.191 1.00 0.00 87 ASN A O 19
ATOM 25945 N N . ILE A 1 88 ? 12.452 -1.721 3.689 1.00 0.00 88 ILE A N 19
ATOM 25946 C CA . ILE A 1 88 ? 11.675 -1.244 4.826 1.00 0.00 88 ILE A CA 19
ATOM 25947 C C . ILE A 1 88 ? 11.036 -2.408 5.572 1.00 0.00 88 ILE A C 19
ATOM 25948 O O . ILE A 1 88 ? 11.187 -3.567 5.181 1.00 0.00 88 ILE A O 19
ATOM 25964 N N . GLN A 1 89 ? 10.338 -2.097 6.652 1.00 0.00 89 GLN A N 19
ATOM 25965 C CA . GLN A 1 89 ? 9.651 -3.113 7.431 1.00 0.00 89 GLN A CA 19
ATOM 25966 C C . GLN A 1 89 ? 8.164 -3.103 7.097 1.00 0.00 89 GLN A C 19
ATOM 25967 O O . GLN A 1 89 ? 7.504 -2.069 7.199 1.00 0.00 89 GLN A O 19
ATOM 25981 N N . CYS A 1 90 ? 7.651 -4.250 6.680 1.00 0.00 90 CYS A N 19
ATOM 25982 C CA . CYS A 1 90 ? 6.252 -4.370 6.299 1.00 0.00 90 CYS A CA 19
ATOM 25983 C C . CYS A 1 90 ? 5.491 -5.193 7.326 1.00 0.00 90 CYS A C 19
ATOM 25984 O O . CYS A 1 90 ? 6.013 -6.174 7.855 1.00 0.00 90 CYS A O 19
ATOM 25991 N N . THR A 1 91 ? 4.269 -4.778 7.621 1.00 0.00 91 THR A N 19
ATOM 25992 C CA . THR A 1 91 ? 3.416 -5.506 8.542 1.00 0.00 91 THR A CA 19
ATOM 25993 C C . THR A 1 91 ? 1.949 -5.292 8.177 1.00 0.00 91 THR A C 19
ATOM 25994 O O . THR A 1 91 ? 1.536 -4.169 7.870 1.00 0.00 91 THR A O 19
ATOM 26005 N N . PRO A 1 92 ? 1.153 -6.372 8.174 1.00 0.00 92 PRO A N 19
ATOM 26006 C CA . PRO A 1 92 ? -0.277 -6.308 7.863 1.00 0.00 92 PRO A CA 19
ATOM 26007 C C . PRO A 1 92 ? -1.008 -5.290 8.734 1.00 0.00 92 PRO A C 19
ATOM 26008 O O . PRO A 1 92 ? -0.873 -5.296 9.964 1.00 0.00 92 PRO A O 19
ATOM 26019 N N . ILE A 1 93 ? -1.771 -4.413 8.091 1.00 0.00 93 ILE A N 19
ATOM 26020 C CA . ILE A 1 93 ? -2.524 -3.385 8.799 1.00 0.00 93 ILE A CA 19
ATOM 26021 C C . ILE A 1 93 ? -3.738 -3.996 9.484 1.00 0.00 93 ILE A C 19
ATOM 26022 O O . ILE A 1 93 ? -3.820 -4.036 10.713 1.00 0.00 93 ILE A O 19
ATOM 26038 N N . LEU A 1 94 ? -4.671 -4.489 8.681 1.00 0.00 94 LEU A N 19
ATOM 26039 C CA . LEU A 1 94 ? -5.893 -5.076 9.205 1.00 0.00 94 LEU A CA 19
ATOM 26040 C C . LEU A 1 94 ? -5.834 -6.590 9.089 1.00 0.00 94 LEU A C 19
ATOM 26041 O O . LEU A 1 94 ? -5.748 -7.132 7.988 1.00 0.00 94 LEU A O 19
ATOM 26057 N N . SER A 1 95 ? -5.863 -7.260 10.226 1.00 0.00 95 SER A N 19
ATOM 26058 C CA . SER A 1 95 ? -5.851 -8.710 10.256 1.00 0.00 95 SER A CA 19
ATOM 26059 C C . SER A 1 95 ? -7.264 -9.243 10.044 1.00 0.00 95 SER A C 19
ATOM 26060 O O . SER A 1 95 ? -7.424 -10.276 9.366 1.00 0.00 95 SER A O 19
ATOM 26069 N N . SER A 1 1 ? -7.130 13.024 -11.706 1.00 0.00 1 SER A N 20
ATOM 26070 C CA . SER A 1 1 ? -7.365 11.693 -11.112 1.00 0.00 1 SER A CA 20
ATOM 26071 C C . SER A 1 1 ? -8.831 11.543 -10.704 1.00 0.00 1 SER A C 20
ATOM 26072 O O . SER A 1 1 ? -9.272 12.110 -9.705 1.00 0.00 1 SER A O 20
ATOM 26082 N N . ALA A 1 2 ? -9.588 10.791 -11.493 1.00 0.00 2 ALA A N 20
ATOM 26083 C CA . ALA A 1 2 ? -11.003 10.572 -11.222 1.00 0.00 2 ALA A CA 20
ATOM 26084 C C . ALA A 1 2 ? -11.206 9.320 -10.377 1.00 0.00 2 ALA A C 20
ATOM 26085 O O . ALA A 1 2 ? -10.460 8.351 -10.504 1.00 0.00 2 ALA A O 20
ATOM 26092 N N . ILE A 1 3 ? -12.214 9.354 -9.515 1.00 0.00 3 ILE A N 20
ATOM 26093 C CA . ILE A 1 3 ? -12.499 8.235 -8.631 1.00 0.00 3 ILE A CA 20
ATOM 26094 C C . ILE A 1 3 ? -13.675 7.417 -9.166 1.00 0.00 3 ILE A C 20
ATOM 26095 O O . ILE A 1 3 ? -14.813 7.892 -9.182 1.00 0.00 3 ILE A O 20
ATOM 26111 N N . PRO A 1 4 ? -13.408 6.185 -9.630 1.00 0.00 4 PRO A N 20
ATOM 26112 C CA . PRO A 1 4 ? -14.436 5.265 -10.107 1.00 0.00 4 PRO A CA 20
ATOM 26113 C C . PRO A 1 4 ? -15.014 4.411 -8.982 1.00 0.00 4 PRO A C 20
ATOM 26114 O O . PRO A 1 4 ? -14.282 3.938 -8.106 1.00 0.00 4 PRO A O 20
ATOM 26125 N N . ALA A 1 5 ? -16.325 4.207 -9.009 1.00 0.00 5 ALA A N 20
ATOM 26126 C CA . ALA A 1 5 ? -16.986 3.421 -7.979 1.00 0.00 5 ALA A CA 20
ATOM 26127 C C . ALA A 1 5 ? -17.977 2.426 -8.576 1.00 0.00 5 ALA A C 20
ATOM 26128 O O . ALA A 1 5 ? -19.188 2.608 -8.466 1.00 0.00 5 ALA A O 20
ATOM 26135 N N . PRO A 1 6 ? -17.478 1.366 -9.236 1.00 0.00 6 PRO A N 20
ATOM 26136 C CA . PRO A 1 6 ? -18.322 0.268 -9.714 1.00 0.00 6 PRO A CA 20
ATOM 26137 C C . PRO A 1 6 ? -18.808 -0.580 -8.547 1.00 0.00 6 PRO A C 20
ATOM 26138 O O . PRO A 1 6 ? -19.973 -0.511 -8.149 1.00 0.00 6 PRO A O 20
ATOM 26149 N N . GLY A 1 7 ? -17.901 -1.371 -7.986 1.00 0.00 7 GLY A N 20
ATOM 26150 C CA . GLY A 1 7 ? -18.211 -2.114 -6.785 1.00 0.00 7 GLY A CA 20
ATOM 26151 C C . GLY A 1 7 ? -17.875 -1.299 -5.559 1.00 0.00 7 GLY A C 20
ATOM 26152 O O . GLY A 1 7 ? -16.831 -1.506 -4.935 1.00 0.00 7 GLY A O 20
ATOM 26156 N N . GLU A 1 8 ? -18.746 -0.346 -5.242 1.00 0.00 8 GLU A N 20
ATOM 26157 C CA . GLU A 1 8 ? -18.525 0.580 -4.139 1.00 0.00 8 GLU A CA 20
ATOM 26158 C C . GLU A 1 8 ? -18.375 -0.160 -2.816 1.00 0.00 8 GLU A C 20
ATOM 26159 O O . GLU A 1 8 ? -19.333 -0.739 -2.300 1.00 0.00 8 GLU A O 20
ATOM 26171 N N . GLY A 1 9 ? -17.163 -0.146 -2.282 1.00 0.00 9 GLY A N 20
ATOM 26172 C CA . GLY A 1 9 ? -16.901 -0.763 -1.008 1.00 0.00 9 GLY A CA 20
ATOM 26173 C C . GLY A 1 9 ? -15.986 0.091 -0.166 1.00 0.00 9 GLY A C 20
ATOM 26174 O O . GLY A 1 9 ? -15.992 1.317 -0.298 1.00 0.00 9 GLY A O 20
ATOM 26178 N N . PRO A 1 10 ? -15.166 -0.524 0.692 1.00 0.00 10 PRO A N 20
ATOM 26179 C CA . PRO A 1 10 ? -14.279 0.209 1.589 1.00 0.00 10 PRO A CA 20
ATOM 26180 C C . PRO A 1 10 ? -13.103 0.837 0.849 1.00 0.00 10 PRO A C 20
ATOM 26181 O O . PRO A 1 10 ? -12.529 0.232 -0.061 1.00 0.00 10 PRO A O 20
ATOM 26192 N N . SER A 1 11 ? -12.755 2.051 1.237 1.00 0.00 11 SER A N 20
ATOM 26193 C CA . SER A 1 11 ? -11.687 2.782 0.586 1.00 0.00 11 SER A CA 20
ATOM 26194 C C . SER A 1 11 ? -10.330 2.399 1.160 1.00 0.00 11 SER A C 20
ATOM 26195 O O . SER A 1 11 ? -10.245 1.773 2.222 1.00 0.00 11 SER A O 20
ATOM 26203 N N . VAL A 1 12 ? -9.272 2.769 0.454 1.00 0.00 12 VAL A N 20
ATOM 26204 C CA . VAL A 1 12 ? -7.920 2.480 0.906 1.00 0.00 12 VAL A CA 20
ATOM 26205 C C . VAL A 1 12 ? -7.614 3.242 2.187 1.00 0.00 12 VAL A C 20
ATOM 26206 O O . VAL A 1 12 ? -6.797 2.810 3.001 1.00 0.00 12 VAL A O 20
ATOM 26219 N N . SER A 1 13 ? -8.301 4.359 2.368 1.00 0.00 13 SER A N 20
ATOM 26220 C CA . SER A 1 13 ? -8.111 5.205 3.526 1.00 0.00 13 SER A CA 20
ATOM 26221 C C . SER A 1 13 ? -8.524 4.479 4.801 1.00 0.00 13 SER A C 20
ATOM 26222 O O . SER A 1 13 ? -8.000 4.749 5.877 1.00 0.00 13 SER A O 20
ATOM 26230 N N . MET A 1 14 ? -9.454 3.537 4.666 1.00 0.00 14 MET A N 20
ATOM 26231 C CA . MET A 1 14 ? -9.892 2.721 5.791 1.00 0.00 14 MET A CA 20
ATOM 26232 C C . MET A 1 14 ? -8.735 1.879 6.323 1.00 0.00 14 MET A C 20
ATOM 26233 O O . MET A 1 14 ? -8.509 1.805 7.529 1.00 0.00 14 MET A O 20
ATOM 26247 N N . ALA A 1 15 ? -8.002 1.242 5.411 1.00 0.00 15 ALA A N 20
ATOM 26248 C CA . ALA A 1 15 ? -6.818 0.478 5.784 1.00 0.00 15 ALA A CA 20
ATOM 26249 C C . ALA A 1 15 ? -5.694 1.411 6.226 1.00 0.00 15 ALA A C 20
ATOM 26250 O O . ALA A 1 15 ? -4.955 1.110 7.164 1.00 0.00 15 ALA A O 20
ATOM 26257 N N . GLN A 1 16 ? -5.579 2.549 5.546 1.00 0.00 16 GLN A N 20
ATOM 26258 C CA . GLN A 1 16 ? -4.552 3.538 5.857 1.00 0.00 16 GLN A CA 20
ATOM 26259 C C . GLN A 1 16 ? -4.766 4.137 7.245 1.00 0.00 16 GLN A C 20
ATOM 26260 O O . GLN A 1 16 ? -3.812 4.518 7.916 1.00 0.00 16 GLN A O 20
ATOM 26274 N N . GLN A 1 17 ? -6.027 4.206 7.665 1.00 0.00 17 GLN A N 20
ATOM 26275 C CA . GLN A 1 17 ? -6.382 4.689 8.997 1.00 0.00 17 GLN A CA 20
ATOM 26276 C C . GLN A 1 17 ? -5.687 3.864 10.079 1.00 0.00 17 GLN A C 20
ATOM 26277 O O . GLN A 1 17 ? -5.367 4.365 11.158 1.00 0.00 17 GLN A O 20
ATOM 26291 N N . LYS A 1 18 ? -5.466 2.592 9.776 1.00 0.00 18 LYS A N 20
ATOM 26292 C CA . LYS A 1 18 ? -4.856 1.663 10.717 1.00 0.00 18 LYS A CA 20
ATOM 26293 C C . LYS A 1 18 ? -3.329 1.744 10.673 1.00 0.00 18 LYS A C 20
ATOM 26294 O O . LYS A 1 18 ? -2.639 0.888 11.228 1.00 0.00 18 LYS A O 20
ATOM 26313 N N . CYS A 1 19 ? -2.807 2.768 10.014 1.00 0.00 19 CYS A N 20
ATOM 26314 C CA . CYS A 1 19 ? -1.369 2.960 9.904 1.00 0.00 19 CYS A CA 20
ATOM 26315 C C . CYS A 1 19 ? -1.032 4.448 9.897 1.00 0.00 19 CYS A C 20
ATOM 26316 O O . CYS A 1 19 ? -1.926 5.294 9.905 1.00 0.00 19 CYS A O 20
ATOM 26323 N N . GLY A 1 20 ? 0.257 4.767 9.907 1.00 0.00 20 GLY A N 20
ATOM 26324 C CA . GLY A 1 20 ? 0.672 6.156 9.887 1.00 0.00 20 GLY A CA 20
ATOM 26325 C C . GLY A 1 20 ? 0.631 6.751 8.495 1.00 0.00 20 GLY A C 20
ATOM 26326 O O . GLY A 1 20 ? 0.622 6.024 7.501 1.00 0.00 20 GLY A O 20
ATOM 26330 N N . ALA A 1 21 ? 0.627 8.074 8.422 1.00 0.00 21 ALA A N 20
ATOM 26331 C CA . ALA A 1 21 ? 0.566 8.767 7.146 1.00 0.00 21 ALA A CA 20
ATOM 26332 C C . ALA A 1 21 ? 1.908 8.694 6.430 1.00 0.00 21 ALA A C 20
ATOM 26333 O O . ALA A 1 21 ? 1.974 8.755 5.204 1.00 0.00 21 ALA A O 20
ATOM 26340 N N . GLU A 1 22 ? 2.977 8.557 7.208 1.00 0.00 22 GLU A N 20
ATOM 26341 C CA . GLU A 1 22 ? 4.320 8.416 6.656 1.00 0.00 22 GLU A CA 20
ATOM 26342 C C . GLU A 1 22 ? 4.619 6.946 6.362 1.00 0.00 22 GLU A C 20
ATOM 26343 O O . GLU A 1 22 ? 5.770 6.504 6.388 1.00 0.00 22 GLU A O 20
ATOM 26355 N N . LYS A 1 23 ? 3.566 6.190 6.096 1.00 0.00 23 LYS A N 20
ATOM 26356 C CA . LYS A 1 23 ? 3.691 4.780 5.789 1.00 0.00 23 LYS A CA 20
ATOM 26357 C C . LYS A 1 23 ? 3.023 4.484 4.457 1.00 0.00 23 LYS A C 20
ATOM 26358 O O . LYS A 1 23 ? 2.199 5.261 3.979 1.00 0.00 23 LYS A O 20
ATOM 26377 N N . VAL A 1 24 ? 3.378 3.363 3.860 1.00 0.00 24 VAL A N 20
ATOM 26378 C CA . VAL A 1 24 ? 2.854 3.010 2.557 1.00 0.00 24 VAL A CA 20
ATOM 26379 C C . VAL A 1 24 ? 1.983 1.768 2.658 1.00 0.00 24 VAL A C 20
ATOM 26380 O O . VAL A 1 24 ? 2.331 0.792 3.325 1.00 0.00 24 VAL A O 20
ATOM 26393 N N . VAL A 1 25 ? 0.839 1.833 2.011 1.00 0.00 25 VAL A N 20
ATOM 26394 C CA . VAL A 1 25 ? -0.096 0.719 1.990 1.00 0.00 25 VAL A CA 20
ATOM 26395 C C . VAL A 1 25 ? 0.039 -0.050 0.687 1.00 0.00 25 VAL A C 20
ATOM 26396 O O . VAL A 1 25 ? -0.420 0.399 -0.360 1.00 0.00 25 VAL A O 20
ATOM 26409 N N . SER A 1 26 ? 0.676 -1.204 0.759 1.00 0.00 26 SER A N 20
ATOM 26410 C CA . SER A 1 26 ? 0.888 -2.036 -0.413 1.00 0.00 26 SER A CA 20
ATOM 26411 C C . SER A 1 26 ? 0.065 -3.319 -0.316 1.00 0.00 26 SER A C 20
ATOM 26412 O O . SER A 1 26 ? -0.405 -3.690 0.766 1.00 0.00 26 SER A O 20
ATOM 26420 N N . CYS A 1 27 ? -0.107 -3.998 -1.440 1.00 0.00 27 CYS A N 20
ATOM 26421 C CA . CYS A 1 27 ? -0.797 -5.274 -1.448 1.00 0.00 27 CYS A CA 20
ATOM 26422 C C . CYS A 1 27 ? 0.232 -6.393 -1.515 1.00 0.00 27 CYS A C 20
ATOM 26423 O O . CYS A 1 27 ? 0.837 -6.632 -2.556 1.00 0.00 27 CYS A O 20
ATOM 26430 N N . CYS A 1 28 ? 0.464 -7.056 -0.396 1.00 0.00 28 CYS A N 20
ATOM 26431 C CA . CYS A 1 28 ? 1.468 -8.101 -0.352 1.00 0.00 28 CYS A CA 20
ATOM 26432 C C . CYS A 1 28 ? 0.919 -9.357 0.307 1.00 0.00 28 CYS A C 20
ATOM 26433 O O . CYS A 1 28 ? 0.815 -9.439 1.532 1.00 0.00 28 CYS A O 20
ATOM 26440 N N . ASN A 1 29 ? 0.563 -10.336 -0.506 1.00 0.00 29 ASN A N 20
ATOM 26441 C CA . ASN A 1 29 ? 0.007 -11.578 -0.001 1.00 0.00 29 ASN A CA 20
ATOM 26442 C C . ASN A 1 29 ? 1.063 -12.674 0.041 1.00 0.00 29 ASN A C 20
ATOM 26443 O O . ASN A 1 29 ? 1.659 -13.023 -0.974 1.00 0.00 29 ASN A O 20
ATOM 26454 N N . SER A 1 30 ? 1.308 -13.186 1.232 1.00 0.00 30 SER A N 20
ATOM 26455 C CA . SER A 1 30 ? 2.211 -14.306 1.417 1.00 0.00 30 SER A CA 20
ATOM 26456 C C . SER A 1 30 ? 1.645 -15.238 2.481 1.00 0.00 30 SER A C 20
ATOM 26457 O O . SER A 1 30 ? 0.983 -14.784 3.418 1.00 0.00 30 SER A O 20
ATOM 26465 N N . LYS A 1 31 ? 1.904 -16.529 2.349 1.00 0.00 31 LYS A N 20
ATOM 26466 C CA . LYS A 1 31 ? 1.390 -17.503 3.303 1.00 0.00 31 LYS A CA 20
ATOM 26467 C C . LYS A 1 31 ? 2.126 -17.368 4.635 1.00 0.00 31 LYS A C 20
ATOM 26468 O O . LYS A 1 31 ? 1.564 -17.622 5.702 1.00 0.00 31 LYS A O 20
ATOM 26487 N N . GLU A 1 32 ? 3.379 -16.935 4.558 1.00 0.00 32 GLU A N 20
ATOM 26488 C CA . GLU A 1 32 ? 4.207 -16.738 5.744 1.00 0.00 32 GLU A CA 20
ATOM 26489 C C . GLU A 1 32 ? 3.718 -15.527 6.533 1.00 0.00 32 GLU A C 20
ATOM 26490 O O . GLU A 1 32 ? 3.832 -15.482 7.757 1.00 0.00 32 GLU A O 20
ATOM 26502 N N . LEU A 1 33 ? 3.149 -14.558 5.823 1.00 0.00 33 LEU A N 20
ATOM 26503 C CA . LEU A 1 33 ? 2.591 -13.368 6.455 1.00 0.00 33 LEU A CA 20
ATOM 26504 C C . LEU A 1 33 ? 1.335 -13.731 7.235 1.00 0.00 33 LEU A C 20
ATOM 26505 O O . LEU A 1 33 ? 0.993 -13.094 8.231 1.00 0.00 33 LEU A O 20
ATOM 26521 N N . LYS A 1 34 ? 0.660 -14.778 6.786 1.00 0.00 34 LYS A N 20
ATOM 26522 C CA . LYS A 1 34 ? -0.529 -15.264 7.468 1.00 0.00 34 LYS A CA 20
ATOM 26523 C C . LYS A 1 34 ? -0.145 -16.147 8.647 1.00 0.00 34 LYS A C 20
ATOM 26524 O O . LYS A 1 34 ? -0.987 -16.516 9.461 1.00 0.00 34 LYS A O 20
ATOM 26543 N N . ASN A 1 35 ? 1.138 -16.469 8.739 1.00 0.00 35 ASN A N 20
ATOM 26544 C CA . ASN A 1 35 ? 1.633 -17.338 9.800 1.00 0.00 35 ASN A CA 20
ATOM 26545 C C . ASN A 1 35 ? 2.381 -16.538 10.856 1.00 0.00 35 ASN A C 20
ATOM 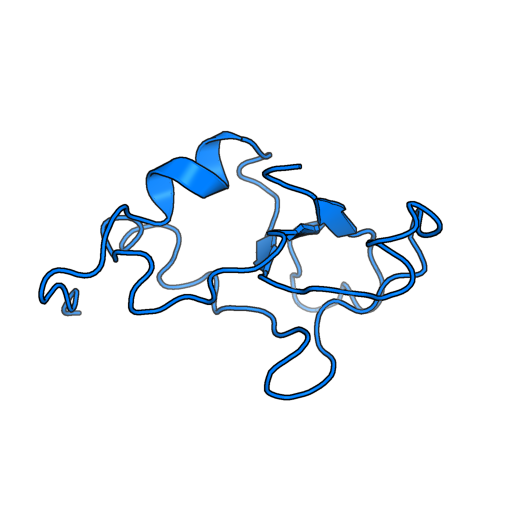26546 O O . ASN A 1 35 ? 2.578 -17.003 11.976 1.00 0.00 35 ASN A O 20
ATOM 26557 N N . SER A 1 36 ? 2.785 -15.332 10.497 1.00 0.00 36 SER A N 20
ATOM 26558 C CA . SER A 1 36 ? 3.484 -14.455 11.417 1.00 0.00 36 SER A CA 20
ATOM 26559 C C . SER A 1 36 ? 2.777 -13.113 11.492 1.00 0.00 36 SER A C 20
ATOM 26560 O O . SER A 1 36 ? 2.801 -12.342 10.535 1.00 0.00 36 SER A O 20
ATOM 26568 N N . LYS A 1 37 ? 2.131 -12.846 12.620 1.00 0.00 37 LYS A N 20
ATOM 26569 C CA . LYS A 1 37 ? 1.420 -11.588 12.814 1.00 0.00 37 LYS A CA 20
ATOM 26570 C C . LYS A 1 37 ? 2.410 -10.432 12.817 1.00 0.00 37 LYS A C 20
ATOM 26571 O O . LYS A 1 37 ? 2.154 -9.377 12.243 1.00 0.00 37 LYS A O 20
ATOM 26590 N N . SER A 1 38 ? 3.537 -10.647 13.475 1.00 0.00 38 SER A N 20
ATOM 26591 C CA . SER A 1 38 ? 4.627 -9.695 13.462 1.00 0.00 38 SER A CA 20
ATOM 26592 C C . SER A 1 38 ? 5.922 -10.398 13.856 1.00 0.00 38 SER A C 20
ATOM 26593 O O . SER A 1 38 ? 5.899 -11.547 14.306 1.00 0.00 38 SER A O 20
ATOM 26601 N N . GLY A 1 39 ? 7.050 -9.728 13.669 1.00 0.00 39 GLY A N 20
ATOM 26602 C CA . GLY A 1 39 ? 8.321 -10.318 14.037 1.00 0.00 39 GLY A CA 20
ATOM 26603 C C . GLY A 1 39 ? 9.051 -10.907 12.849 1.00 0.00 39 GLY A C 20
ATOM 26604 O O . GLY A 1 39 ? 10.096 -11.540 13.004 1.00 0.00 39 GLY A O 20
ATOM 26608 N N . ALA A 1 40 ? 8.499 -10.705 11.660 1.00 0.00 40 ALA A N 20
ATOM 26609 C CA . ALA A 1 40 ? 9.113 -11.194 10.436 1.00 0.00 40 ALA A CA 20
ATOM 26610 C C . ALA A 1 40 ? 9.326 -10.047 9.458 1.00 0.00 40 ALA A C 20
ATOM 26611 O O . ALA A 1 40 ? 8.368 -9.406 9.021 1.00 0.00 40 ALA A O 20
ATOM 26618 N N . GLU A 1 41 ? 10.583 -9.771 9.147 1.00 0.00 41 GLU A N 20
ATOM 26619 C CA . GLU A 1 41 ? 10.917 -8.714 8.204 1.00 0.00 41 GLU A CA 20
ATOM 26620 C C . GLU A 1 41 ? 10.645 -9.177 6.778 1.00 0.00 41 GLU A C 20
ATOM 26621 O O . GLU A 1 41 ? 11.088 -10.252 6.366 1.00 0.00 41 GLU A O 20
ATOM 26633 N N . ILE A 1 42 ? 9.902 -8.373 6.038 1.00 0.00 42 ILE A N 20
ATOM 26634 C CA . ILE A 1 42 ? 9.516 -8.720 4.682 1.00 0.00 42 ILE A CA 20
ATOM 26635 C C . ILE A 1 42 ? 9.396 -7.458 3.827 1.00 0.00 42 ILE A C 20
ATOM 26636 O O . ILE A 1 42 ? 8.620 -6.558 4.143 1.00 0.00 42 ILE A O 20
ATOM 26652 N N . PRO A 1 43 ? 10.194 -7.358 2.757 1.00 0.00 43 PRO A N 20
ATOM 26653 C CA . PRO A 1 43 ? 10.131 -6.230 1.835 1.00 0.00 43 PRO A CA 20
ATOM 26654 C C . PRO A 1 43 ? 9.026 -6.403 0.793 1.00 0.00 43 PRO A C 20
ATOM 26655 O O . PRO A 1 43 ? 8.625 -7.525 0.477 1.00 0.00 43 PRO A O 20
ATOM 26666 N N . ILE A 1 44 ? 8.529 -5.289 0.270 1.00 0.00 44 ILE A N 20
ATOM 26667 C CA . ILE A 1 44 ? 7.484 -5.331 -0.742 1.00 0.00 44 ILE A CA 20
ATOM 26668 C C . ILE A 1 44 ? 8.053 -5.781 -2.079 1.00 0.00 44 ILE A C 20
ATOM 26669 O O . ILE A 1 44 ? 8.734 -5.016 -2.765 1.00 0.00 44 ILE A O 20
ATOM 26685 N N . ASP A 1 45 ? 7.794 -7.030 -2.429 1.00 0.00 45 ASP A N 20
ATOM 26686 C CA . ASP A 1 45 ? 8.251 -7.582 -3.699 1.00 0.00 45 ASP A CA 20
ATOM 26687 C C . ASP A 1 45 ? 7.255 -7.248 -4.806 1.00 0.00 45 ASP A C 20
ATOM 26688 O O . ASP A 1 45 ? 6.139 -6.806 -4.531 1.00 0.00 45 ASP A O 20
ATOM 26697 N N . VAL A 1 46 ? 7.660 -7.457 -6.049 1.00 0.00 46 VAL A N 20
ATOM 26698 C CA . VAL A 1 46 ? 6.799 -7.178 -7.185 1.00 0.00 46 VAL A CA 20
ATOM 26699 C C . VAL A 1 46 ? 6.411 -8.479 -7.891 1.00 0.00 46 VAL A C 20
ATOM 26700 O O . VAL A 1 46 ? 7.256 -9.177 -8.454 1.00 0.00 46 VAL A O 20
ATOM 26713 N N . LEU A 1 47 ? 5.132 -8.813 -7.822 1.00 0.00 47 LEU A N 20
ATOM 26714 C CA . LEU A 1 47 ? 4.620 -10.030 -8.437 1.00 0.00 47 LEU A CA 20
ATOM 26715 C C . LEU A 1 47 ? 3.307 -9.757 -9.153 1.00 0.00 47 LEU A C 20
ATOM 26716 O O . LEU A 1 47 ? 2.496 -8.951 -8.690 1.00 0.00 47 LEU A O 20
ATOM 26732 N N . SER A 1 48 ? 3.095 -10.434 -10.273 1.00 0.00 48 SER A N 20
ATOM 26733 C CA . SER A 1 48 ? 1.857 -10.294 -11.030 1.00 0.00 48 SER A CA 20
ATOM 26734 C C . SER A 1 48 ? 0.717 -11.032 -10.331 1.00 0.00 48 SER A C 20
ATOM 26735 O O . SER A 1 48 ? 0.309 -12.114 -10.754 1.00 0.00 48 SER A O 20
ATOM 26743 N N . GLY A 1 49 ? 0.219 -10.452 -9.249 1.00 0.00 49 GLY A N 20
ATOM 26744 C CA . GLY A 1 49 ? -0.868 -11.069 -8.521 1.00 0.00 49 GLY A CA 20
ATOM 26745 C C . GLY A 1 49 ? -0.399 -11.753 -7.253 1.00 0.00 49 GLY A C 20
ATOM 26746 O O . GLY A 1 49 ? -0.726 -12.915 -7.009 1.00 0.00 49 GLY A O 20
ATOM 26750 N N . GLU A 1 50 ? 0.386 -11.036 -6.458 1.00 0.00 50 GLU A N 20
ATOM 26751 C CA . GLU A 1 50 ? 0.845 -11.537 -5.167 1.00 0.00 50 GLU A CA 20
ATOM 26752 C C . GLU A 1 50 ? 1.316 -10.384 -4.290 1.00 0.00 50 GLU A C 20
ATOM 26753 O O . GLU A 1 50 ? 0.810 -10.174 -3.191 1.00 0.00 50 GLU A O 20
ATOM 26765 N N . CYS A 1 51 ? 2.289 -9.639 -4.784 1.00 0.00 51 CYS A N 20
ATOM 26766 C CA . CYS A 1 51 ? 2.813 -8.491 -4.060 1.00 0.00 51 CYS A CA 20
ATOM 26767 C C . CYS A 1 51 ? 3.013 -7.322 -5.014 1.00 0.00 51 CYS A C 20
ATOM 26768 O O . CYS A 1 51 ? 3.443 -7.517 -6.151 1.00 0.00 51 CYS A O 20
ATOM 26775 N N . LYS A 1 52 ? 2.678 -6.117 -4.566 1.00 0.00 52 LYS A N 20
ATOM 26776 C CA . LYS A 1 52 ? 2.874 -4.925 -5.370 1.00 0.00 52 LYS A CA 20
ATOM 26777 C C . LYS A 1 52 ? 2.795 -3.667 -4.513 1.00 0.00 52 LYS A C 20
ATOM 26778 O O . LYS A 1 52 ? 1.982 -3.578 -3.589 1.00 0.00 52 LYS A O 20
ATOM 26797 N N . ASN A 1 53 ? 3.647 -2.705 -4.818 1.00 0.00 53 ASN A N 20
ATOM 26798 C CA . ASN A 1 53 ? 3.614 -1.415 -4.148 1.00 0.00 53 ASN A CA 20
ATOM 26799 C C . ASN A 1 53 ? 2.812 -0.432 -4.987 1.00 0.00 53 ASN A C 20
ATOM 26800 O O . ASN A 1 53 ? 3.243 -0.028 -6.071 1.00 0.00 53 ASN A O 20
ATOM 26811 N N . ILE A 1 54 ? 1.637 -0.070 -4.499 1.00 0.00 54 ILE A N 20
ATOM 26812 C CA . ILE A 1 54 ? 0.746 0.809 -5.234 1.00 0.00 54 ILE A CA 20
ATOM 26813 C C . ILE A 1 54 ? 1.181 2.263 -5.087 1.00 0.00 54 ILE A C 20
ATOM 26814 O O . ILE A 1 54 ? 1.754 2.644 -4.067 1.00 0.00 54 ILE A O 20
ATOM 26830 N N . PRO A 1 55 ? 0.926 3.090 -6.112 1.00 0.00 55 PRO A N 20
ATOM 26831 C CA . PRO A 1 55 ? 1.384 4.483 -6.141 1.00 0.00 55 PRO A CA 20
ATOM 26832 C C . PRO A 1 55 ? 0.746 5.340 -5.045 1.00 0.00 55 PRO A C 20
ATOM 26833 O O . PRO A 1 55 ? -0.472 5.492 -4.993 1.00 0.00 55 PRO A O 20
ATOM 26844 N N . ILE A 1 56 ? 1.586 5.926 -4.198 1.00 0.00 56 ILE A N 20
ATOM 26845 C CA . ILE A 1 56 ? 1.120 6.714 -3.054 1.00 0.00 56 ILE A CA 20
ATOM 26846 C C . ILE A 1 56 ? 0.701 8.127 -3.446 1.00 0.00 56 ILE A C 20
ATOM 26847 O O . ILE A 1 56 ? 0.203 8.886 -2.620 1.00 0.00 56 ILE A O 20
ATOM 26863 N N . ASN A 1 57 ? 0.912 8.481 -4.699 1.00 0.00 57 ASN A N 20
ATOM 26864 C CA . ASN A 1 57 ? 0.647 9.841 -5.167 1.00 0.00 57 ASN A CA 20
ATOM 26865 C C . ASN A 1 57 ? -0.848 10.152 -5.145 1.00 0.00 57 ASN A C 20
ATOM 26866 O O . ASN A 1 57 ? -1.251 11.270 -4.838 1.00 0.00 57 ASN A O 20
ATOM 26877 N N . ILE A 1 58 ? -1.662 9.161 -5.487 1.00 0.00 58 ILE A N 20
ATOM 26878 C CA . ILE A 1 58 ? -3.110 9.309 -5.420 1.00 0.00 58 ILE A CA 20
ATOM 26879 C C . ILE A 1 58 ? -3.607 9.151 -3.987 1.00 0.00 58 ILE A C 20
ATOM 26880 O O . ILE A 1 58 ? -4.711 9.561 -3.656 1.00 0.00 58 ILE A O 20
ATOM 26896 N N . LEU A 1 59 ? -2.765 8.584 -3.135 1.00 0.00 59 LEU A N 20
ATOM 26897 C CA . LEU A 1 59 ? -3.172 8.176 -1.793 1.00 0.00 59 LEU A CA 20
ATOM 26898 C C . LEU A 1 59 ? -3.512 9.372 -0.903 1.00 0.00 59 LEU A C 20
ATOM 26899 O O . LEU A 1 59 ? -4.100 9.203 0.160 1.00 0.00 59 LEU A O 20
ATOM 26915 N N . THR A 1 60 ? -3.126 10.568 -1.323 1.00 0.00 60 THR A N 20
ATOM 26916 C CA . THR A 1 60 ? -3.366 11.764 -0.529 1.00 0.00 60 THR A CA 20
ATOM 26917 C C . THR A 1 60 ? -4.771 12.326 -0.746 1.00 0.00 60 THR A C 20
ATOM 26918 O O . THR A 1 60 ? -5.509 12.580 0.211 1.00 0.00 60 THR A O 20
ATOM 26929 N N . ILE A 1 61 ? -5.146 12.519 -2.003 1.00 0.00 61 ILE A N 20
ATOM 26930 C CA . ILE A 1 61 ? -6.425 13.148 -2.323 1.00 0.00 61 ILE A CA 20
ATOM 26931 C C . ILE A 1 61 ? -7.436 12.137 -2.858 1.00 0.00 61 ILE A C 20
ATOM 26932 O O . ILE A 1 61 ? -8.646 12.344 -2.765 1.00 0.00 61 ILE A O 20
ATOM 26948 N N . ASN A 1 62 ? -6.940 11.042 -3.409 1.00 0.00 62 ASN A N 20
ATOM 26949 C CA . ASN A 1 62 ? -7.795 10.045 -4.029 1.00 0.00 62 ASN A CA 20
ATOM 26950 C C . ASN A 1 62 ? -7.904 8.816 -3.138 1.00 0.00 62 ASN A C 20
ATOM 26951 O O . ASN A 1 62 ? -8.240 7.731 -3.603 1.00 0.00 62 ASN A O 20
ATOM 26962 N N . GLN A 1 63 ? -7.623 8.998 -1.849 1.00 0.00 63 GLN A N 20
ATOM 26963 C CA . GLN A 1 63 ? -7.771 7.923 -0.867 1.00 0.00 63 GLN A CA 20
ATOM 26964 C C . GLN A 1 63 ? -9.235 7.531 -0.740 1.00 0.00 63 GLN A C 20
ATOM 26965 O O . GLN A 1 63 ? -9.572 6.484 -0.188 1.00 0.00 63 GLN A O 20
ATOM 26979 N N . LEU A 1 64 ? -10.093 8.389 -1.277 1.00 0.00 64 LEU A N 20
ATOM 26980 C CA . LEU A 1 64 ? -11.529 8.150 -1.309 1.00 0.00 64 LEU A CA 20
ATOM 26981 C C . LEU A 1 64 ? -11.867 7.060 -2.323 1.00 0.00 64 LEU A C 20
ATOM 26982 O O . LEU A 1 64 ? -13.022 6.649 -2.451 1.00 0.00 64 LEU A O 20
ATOM 26998 N N . ILE A 1 65 ? -10.854 6.611 -3.055 1.00 0.00 65 ILE A N 20
ATOM 26999 C CA . ILE A 1 65 ? -11.019 5.516 -3.990 1.00 0.00 65 ILE A CA 20
ATOM 27000 C C . ILE A 1 65 ? -11.229 4.214 -3.220 1.00 0.00 65 ILE A C 20
ATOM 27001 O O . ILE A 1 65 ? -10.533 3.945 -2.232 1.00 0.00 65 ILE A O 20
ATOM 27017 N N . PRO A 1 66 ? -12.217 3.413 -3.634 1.00 0.00 66 PRO A N 20
ATOM 27018 C CA . PRO A 1 66 ? -12.512 2.138 -2.997 1.00 0.00 66 PRO A CA 20
ATOM 27019 C C . PRO A 1 66 ? -11.469 1.083 -3.365 1.00 0.00 66 PRO A C 20
ATOM 27020 O O . PRO A 1 66 ? -10.787 1.205 -4.384 1.00 0.00 66 PRO A O 20
ATOM 27031 N N . ILE A 1 67 ? -11.368 0.040 -2.551 1.00 0.00 67 ILE A N 20
ATOM 27032 C CA . ILE A 1 67 ? -10.345 -0.993 -2.730 1.00 0.00 67 ILE A CA 20
ATOM 27033 C C . ILE A 1 67 ? -10.485 -1.730 -4.069 1.00 0.00 67 ILE A C 20
ATOM 27034 O O . ILE A 1 67 ? -9.602 -2.492 -4.468 1.00 0.00 67 ILE A O 20
ATOM 27050 N N . ASN A 1 68 ? -11.598 -1.497 -4.755 1.00 0.00 68 ASN A N 20
ATOM 27051 C CA . ASN A 1 68 ? -11.818 -2.046 -6.091 1.00 0.00 68 ASN A CA 20
ATOM 27052 C C . ASN A 1 68 ? -10.801 -1.482 -7.087 1.00 0.00 68 ASN A C 20
ATOM 27053 O O . ASN A 1 68 ? -10.522 -2.092 -8.117 1.00 0.00 68 ASN A O 20
ATOM 27064 N N . ASN A 1 69 ? -10.238 -0.322 -6.765 1.00 0.00 69 ASN A N 20
ATOM 27065 C CA . ASN A 1 69 ? -9.261 0.329 -7.632 1.00 0.00 69 ASN A CA 20
ATOM 27066 C C . ASN A 1 69 ? -7.851 0.049 -7.126 1.00 0.00 69 ASN A C 20
ATOM 27067 O O . ASN A 1 69 ? -6.949 0.877 -7.246 1.00 0.00 69 ASN A O 20
ATOM 27078 N N . PHE A 1 70 ? -7.682 -1.139 -6.578 1.00 0.00 70 PHE A N 20
ATOM 27079 C CA . PHE A 1 70 ? -6.479 -1.545 -5.895 1.00 0.00 70 PHE A CA 20
ATOM 27080 C C . PHE A 1 70 ? -6.337 -3.044 -6.054 1.00 0.00 70 PHE A C 20
ATOM 27081 O O . PHE A 1 70 ? -7.215 -3.692 -6.630 1.00 0.00 70 PHE A O 20
ATOM 27098 N N . CYS A 1 71 ? -5.264 -3.605 -5.550 1.00 0.00 71 CYS A N 20
ATOM 27099 C CA . CYS A 1 71 ? -5.020 -5.020 -5.723 1.00 0.00 71 CYS A CA 20
ATOM 27100 C C . CYS A 1 71 ? -5.434 -5.751 -4.463 1.00 0.00 71 CYS A C 20
ATOM 27101 O O . CYS A 1 71 ? -4.904 -5.500 -3.383 1.00 0.00 71 CYS A O 20
ATOM 27108 N N . SER A 1 72 ? -6.430 -6.615 -4.603 1.00 0.00 72 SER A N 20
ATOM 27109 C CA . SER A 1 72 ? -6.973 -7.326 -3.467 1.00 0.00 72 SER A CA 20
ATOM 27110 C C . SER A 1 72 ? -6.035 -8.456 -3.075 1.00 0.00 72 SER A C 20
ATOM 27111 O O . SER A 1 72 ? -6.070 -9.551 -3.638 1.00 0.00 72 SER A O 20
ATOM 27119 N N . ASP A 1 73 ? -5.218 -8.159 -2.085 1.00 0.00 73 ASP A N 20
ATOM 27120 C CA . ASP A 1 73 ? -4.200 -9.060 -1.579 1.00 0.00 73 ASP A CA 20
ATOM 27121 C C . ASP A 1 73 ? -3.956 -8.674 -0.138 1.00 0.00 73 ASP A C 20
ATOM 27122 O O . ASP A 1 73 ? -4.329 -7.568 0.255 1.00 0.00 73 ASP A O 20
ATOM 27131 N N . THR A 1 74 ? -3.392 -9.577 0.654 1.00 0.00 74 THR A N 20
ATOM 27132 C CA . THR A 1 74 ? -3.093 -9.289 2.056 1.00 0.00 74 THR A CA 20
ATOM 27133 C C . THR A 1 74 ? -2.475 -7.893 2.218 1.00 0.00 74 THR A C 20
ATOM 27134 O O . THR A 1 74 ? -1.395 -7.611 1.702 1.00 0.00 74 THR A O 20
ATOM 27145 N N . VAL A 1 75 ? -3.195 -7.014 2.907 1.00 0.00 75 VAL A N 20
ATOM 27146 C CA . VAL A 1 75 ? -2.781 -5.623 3.040 1.00 0.00 75 VAL A CA 20
ATOM 27147 C C . VAL A 1 75 ? -1.556 -5.502 3.934 1.00 0.00 75 VAL A C 20
ATOM 27148 O O . VAL A 1 75 ? -1.566 -5.935 5.091 1.00 0.00 75 VAL A O 20
ATOM 27161 N N . SER A 1 76 ? -0.517 -4.898 3.392 1.00 0.00 76 SER A N 20
ATOM 27162 C CA . SER A 1 76 ? 0.749 -4.793 4.074 1.00 0.00 76 SER A CA 20
ATOM 27163 C C . SER A 1 76 ? 1.150 -3.325 4.174 1.00 0.00 76 SER A C 20
ATOM 27164 O O . SER A 1 76 ? 1.163 -2.611 3.171 1.00 0.00 76 SER A O 20
ATOM 27172 N N . CYS A 1 77 ? 1.456 -2.872 5.374 1.00 0.00 77 CYS A N 20
ATOM 27173 C CA . CYS A 1 77 ? 1.825 -1.484 5.579 1.00 0.00 77 CYS A CA 20
ATOM 27174 C C . CYS A 1 77 ? 3.305 -1.384 5.911 1.00 0.00 77 CYS A C 20
ATOM 27175 O O . CYS A 1 77 ? 3.773 -1.921 6.918 1.00 0.00 77 CYS A O 20
ATOM 27182 N N . CYS A 1 78 ? 4.026 -0.694 5.056 1.00 0.00 78 CYS A N 20
ATOM 27183 C CA . CYS A 1 78 ? 5.465 -0.581 5.163 1.00 0.00 78 CYS A CA 20
ATOM 27184 C C . CYS A 1 78 ? 5.846 0.872 5.360 1.00 0.00 78 CYS A C 20
ATOM 27185 O O . CYS A 1 78 ? 5.008 1.752 5.187 1.00 0.00 78 CYS A O 20
ATOM 27192 N N . SER A 1 79 ? 7.080 1.125 5.769 1.00 0.00 79 SER A N 20
ATOM 27193 C CA . SER A 1 79 ? 7.596 2.484 5.774 1.00 0.00 79 SER A CA 20
ATOM 27194 C C . SER A 1 79 ? 7.365 3.102 4.397 1.00 0.00 79 SER A C 20
ATOM 27195 O O . SER A 1 79 ? 7.806 2.538 3.398 1.00 0.00 79 SER A O 20
ATOM 27203 N N . GLY A 1 80 ? 6.649 4.229 4.352 1.00 0.00 80 GLY A N 20
ATOM 27204 C CA . GLY A 1 80 ? 6.236 4.806 3.082 1.00 0.00 80 GLY A CA 20
ATOM 27205 C C . GLY A 1 80 ? 7.402 5.041 2.154 1.00 0.00 80 GLY A C 20
ATOM 27206 O O . GLY A 1 80 ? 8.186 5.974 2.336 1.00 0.00 80 GLY A O 20
ATOM 27210 N N . GLU A 1 81 ? 7.500 4.171 1.163 1.00 0.00 81 GLU A N 20
ATOM 27211 C CA . GLU A 1 81 ? 8.632 4.133 0.256 1.00 0.00 81 GLU A CA 20
ATOM 27212 C C . GLU A 1 81 ? 8.824 5.451 -0.474 1.00 0.00 81 GLU A C 20
ATOM 27213 O O . GLU A 1 81 ? 7.946 5.919 -1.204 1.00 0.00 81 GLU A O 20
ATOM 27225 N N . GLN A 1 82 ? 9.985 6.038 -0.251 1.00 0.00 82 GLN A N 20
ATOM 27226 C CA . GLN A 1 82 ? 10.364 7.287 -0.867 1.00 0.00 82 GLN A CA 20
ATOM 27227 C C . GLN A 1 82 ? 11.845 7.242 -1.196 1.00 0.00 82 GLN A C 20
ATOM 27228 O O . GLN A 1 82 ? 12.603 6.531 -0.530 1.00 0.00 82 GLN A O 20
ATOM 27242 N N . ILE A 1 83 ? 12.252 7.978 -2.223 1.00 0.00 83 ILE A N 20
ATOM 27243 C CA . ILE A 1 83 ? 13.655 8.010 -2.618 1.00 0.00 83 ILE A CA 20
ATOM 27244 C C . ILE A 1 83 ? 14.528 8.443 -1.449 1.00 0.00 83 ILE A C 20
ATOM 27245 O O . ILE A 1 83 ? 14.446 9.582 -0.984 1.00 0.00 83 ILE A O 20
ATOM 27261 N N . GLY A 1 84 ? 15.343 7.516 -0.968 1.00 0.00 84 GLY A N 20
ATOM 27262 C CA . GLY A 1 84 ? 16.188 7.783 0.178 1.00 0.00 84 GLY A CA 20
ATOM 27263 C C . GLY A 1 84 ? 16.108 6.669 1.199 1.00 0.00 84 GLY A C 20
ATOM 27264 O O . GLY A 1 84 ? 17.001 6.505 2.030 1.00 0.00 84 GLY A O 20
ATOM 27268 N N . LEU A 1 85 ? 15.030 5.906 1.139 1.00 0.00 85 LEU A N 20
ATOM 27269 C CA . LEU A 1 85 ? 14.852 4.763 2.017 1.00 0.00 85 LEU A CA 20
ATOM 27270 C C . LEU A 1 85 ? 15.385 3.503 1.347 1.00 0.00 85 LEU A C 20
ATOM 27271 O O . LEU A 1 85 ? 14.697 2.875 0.542 1.00 0.00 85 LEU A O 20
ATOM 27287 N N . VAL A 1 86 ? 16.624 3.155 1.672 1.00 0.00 86 VAL A N 20
ATOM 27288 C CA . VAL A 1 86 ? 17.281 1.991 1.083 1.00 0.00 86 VAL A CA 20
ATOM 27289 C C . VAL A 1 86 ? 16.642 0.697 1.576 1.00 0.00 86 VAL A C 20
ATOM 27290 O O . VAL A 1 86 ? 16.496 -0.269 0.826 1.00 0.00 86 VAL A O 20
ATOM 27303 N N . ASN A 1 87 ? 16.262 0.682 2.841 1.00 0.00 87 ASN A N 20
ATOM 27304 C CA . ASN A 1 87 ? 15.595 -0.473 3.425 1.00 0.00 87 ASN A CA 20
ATOM 27305 C C . ASN A 1 87 ? 14.340 -0.024 4.152 1.00 0.00 87 ASN A C 20
ATOM 27306 O O . ASN A 1 87 ? 14.292 1.081 4.693 1.00 0.00 87 ASN A O 20
ATOM 27317 N N . ILE A 1 88 ? 13.329 -0.876 4.172 1.00 0.00 88 ILE A N 20
ATOM 27318 C CA . ILE A 1 88 ? 12.037 -0.500 4.715 1.00 0.00 88 ILE A CA 20
ATOM 27319 C C . ILE A 1 88 ? 11.514 -1.557 5.680 1.00 0.00 88 ILE A C 20
ATOM 27320 O O . ILE A 1 88 ? 11.834 -2.740 5.556 1.00 0.00 88 ILE A O 20
ATOM 27336 N N . GLN A 1 89 ? 10.717 -1.119 6.643 1.00 0.00 89 GLN A N 20
ATOM 27337 C CA . GLN A 1 89 ? 10.106 -2.018 7.608 1.00 0.00 89 GLN A CA 20
ATOM 27338 C C . GLN A 1 89 ? 8.622 -2.161 7.301 1.00 0.00 89 GLN A C 20
ATOM 27339 O O . GLN A 1 89 ? 7.850 -1.216 7.480 1.00 0.00 89 GLN A O 20
ATOM 27353 N N . CYS A 1 90 ? 8.231 -3.329 6.814 1.00 0.00 90 CYS A N 20
ATOM 27354 C CA . CYS A 1 90 ? 6.850 -3.574 6.438 1.00 0.00 90 CYS A CA 20
ATOM 27355 C C . CYS A 1 90 ? 6.204 -4.594 7.361 1.00 0.00 90 CYS A C 20
ATOM 27356 O O . CYS A 1 90 ? 6.799 -5.618 7.690 1.00 0.00 90 CYS A O 20
ATOM 27363 N N . THR A 1 91 ? 4.985 -4.303 7.772 1.00 0.00 91 THR A N 20
ATOM 27364 C CA . THR A 1 91 ? 4.240 -5.192 8.645 1.00 0.00 91 THR A CA 20
ATOM 27365 C C . THR A 1 91 ? 2.781 -5.280 8.195 1.00 0.00 91 THR A C 20
ATOM 27366 O O . THR A 1 91 ? 2.213 -4.294 7.716 1.00 0.00 91 THR A O 20
ATOM 27377 N N . PRO A 1 92 ? 2.160 -6.467 8.312 1.00 0.00 92 PRO A N 20
ATOM 27378 C CA . PRO A 1 92 ? 0.749 -6.664 7.954 1.00 0.00 92 PRO A CA 20
ATOM 27379 C C . PRO A 1 92 ? -0.196 -5.859 8.848 1.00 0.00 92 PRO A C 20
ATOM 27380 O O . PRO A 1 92 ? 0.090 -5.620 10.022 1.00 0.00 92 PRO A O 20
ATOM 27391 N N . ILE A 1 93 ? -1.315 -5.426 8.281 1.00 0.00 93 ILE A N 20
ATOM 27392 C CA . ILE A 1 93 ? -2.292 -4.647 9.036 1.00 0.00 93 ILE A CA 20
ATOM 27393 C C . ILE A 1 93 ? -3.605 -5.407 9.152 1.00 0.00 93 ILE A C 20
ATOM 27394 O O . ILE A 1 93 ? -3.942 -5.927 10.216 1.00 0.00 93 ILE A O 20
ATOM 27410 N N . LEU A 1 94 ? -4.347 -5.471 8.054 1.00 0.00 94 LEU A N 20
ATOM 27411 C CA . LEU A 1 94 ? -5.585 -6.233 8.022 1.00 0.00 94 LEU A CA 20
ATOM 27412 C C . LEU A 1 94 ? -5.314 -7.624 7.461 1.00 0.00 94 LEU A C 20
ATOM 27413 O O . LEU A 1 94 ? -5.583 -7.906 6.294 1.00 0.00 94 LEU A O 20
ATOM 27429 N N . SER A 1 95 ? -4.761 -8.482 8.299 1.00 0.00 95 SER A N 20
ATOM 27430 C CA . SER A 1 95 ? -4.382 -9.827 7.890 1.00 0.00 95 SER A CA 20
ATO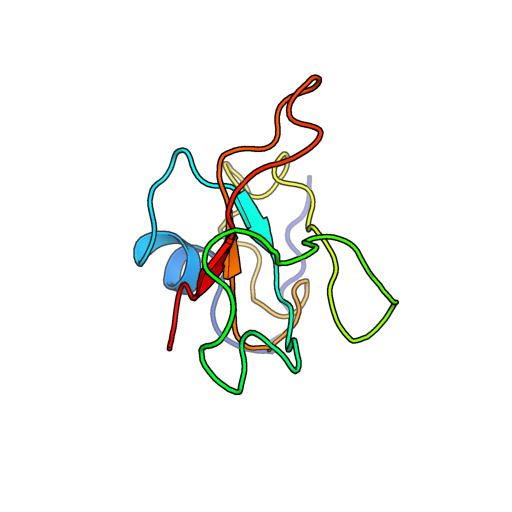M 27431 C C . SER A 1 95 ? -4.850 -10.854 8.920 1.00 0.00 95 SER A C 20
ATOM 27432 O O . SER A 1 95 ? -4.067 -11.763 9.268 1.00 0.00 95 SER A O 20
#

Secondary structure (DSSP, 8-state):
-----SS---BHHHHHTTS-TTEEEEEE--HHHHTT--SS---SS--TTTEEEPPHHHHHH-TTSBGGGS--SSEEEEE---TT--S--EEES--

Organism: Pyricularia oryzae (strain 70-15 / ATCC MYA-4617 / FGSC 8958) (NCBI:txid242507)